Protein AF-Q9HH84-F1 (afdb_monomer)

pLDDT: mean 81.27, std 14.09, range [26.89, 98.25]

Sequence (1699 aa):
MILDTDYITEDGKPVIRVFKKENGEFKIEYDRNFEPYFYALLKDDSAIEEVKKITAKRHGTVVKVKRAEKVKKKFLGRPIEVWKLYFTHPQDVPAIRDKIREHPAVIDIYEYDIPFAKRYLIDKGLIPMEGDEKLKMLAFDIETLYHEGEEFAEGPILMISYADEEGARVITWKKVDLPYVDVVSTEKEMIKRFLRVVKEKDPDVLITYNGDNFDFAYLKRRSEKLGVKFILGRDGSEPKIQRMGDRFAVEVKGRIHFDLYPVIRRTINLPTYTLEAVYEAIFGKPKEKVYAEEIATAWETGEGLERVARYSMEDAKVTFELGKEFFPMEAQLSRLIGQSLWDVSRSSTGNLVEWFLLRKAYERNELAPNKPDERELARRRQSYAGGYVKEPERGLWNNIVYLDFRSLYPSIIITHNVSPDTLNREGCKEYDVAPQVGHKFCKDFPGFIPSLLGDLLEERQKIKRKMRATIDPVEKKLLDYRQRAIKILANSILPDEWLPLLVNGRLKLVRIGDFVDNTMKKGQPLENDGTEVLEVSGIEAISFNRKTKIAEIKPVKALIRHRYRGKVYDIKLSSGRNIKVTEGHSLFAFRDGELVEVTGGEIKPGDFIAVPRRVNLPERHERINLIEILLGLPPEETSDIVLTIPVKGRKNFFKGMLRTLRWIFEEEQRPRTARRYLEHLQKLGYVKLMKRAYEIVNKEALRNYRKLYEVLAERVKYNGNKREYLVHFNDLRNEIKFMPDEELEEWKVGTLNGFRMEPFIEVGEDFAKLLGYYVSEGYARKQRNQKNGWSYSVKIYNNDQRVLDDMEKLASKFFGRVRRGKNYVEISRKMAYVLFESLCGTLAENKRVPEVIFTSPESVRWAFFEGYFIGDGDLHPSKRVRLSTKSEELVNGLVVLLNSLGISAIKIRFDSGVYRVLVNEELPFLGNRKRKNAYYSHVIPKEILEETFGKQFQKNMSPAKLNEKVEKGELDAGKARRIAWLLEGDIVLDRVEKVTVEDYEGYVYDLSVEENENFLAGFGMLYAHNSYYGYYGYAKARWYCRECAESVTAWGRSYIETTIREIEEKFGFKVLYADSVAGNTEVIIRRNGKVEFVPIEKLFQRVDYRIGEKEYCALEGVEALTLDNRGRLVWRKVPYIMRHKTNKKIYRVWFTNSWYLDVTEDHSLIGYLNTSKVKSEKPLKERLVEVKPRELGEKVKSLITLNRAIARSIKANPIAVRLWELIGLLVGDGNWGGHSKWAKYYVGLSCGLDKAEIEEKVLRPLKEAGIISNYYGKSKKGDVSILSKWLAGFMVKYFKDENGNKRIPSFMFNLPREYIEAFLRGLFSADGTVSLRRGIPEIRLTSVNRELSNEVRKLLWLVGVSNSMFTETTPNKYLGNESGTRSIHVRIKNKHRFAKRIGFLLDRKATKLSDNLREHTNKKMAYRYDFDLVYPKKIEEINYDRYVYDIEVEGTHRFFANGILVHNTDGFFATIPGADAETVKKKAMEFLKYINAKLPGLLELEYEGFYVRGFFVTKKKYAVIDEEGKITTRGLEIVRRDWSEIAKETQARVLEAILKHGDVEEAVRIVKEVTEKLSKYEVPPEKLVIHEQITRDLKDYKATGPHVAVAKRLAARGIKIRPGTVISYIVLKGSGRIGDRAIPFDEFDPAKHKYDAEYYIENQVLPAVERILRAFGYRKEDLRYQKTKQVGLGAWLKVKGKK

Secondary structure (DSSP, 8-state):
-EEEEEEEEETTEEEEEEEEEETTEEEEEEES----EEEEEESSGGGHHHHTT-EEEETTEEEE--EEEEEEEEETTEEEEEEEEE-SSTTHHHHHHHHHHTSTTEEEEESTTS-HHHHHHHHTT--BT-S-----EEEEEEEE---TTPPTT-SPEEEEEEEETTEEEEEESS----TTEEE-SSHHHHHHHHHHHHHHH--SEEEESSTTTTHHHHHHHHHHHHT-----STTSPPPEEEE-SSSEEEE-TTSEEEEHHHHHHTT---SB--HHHHHHHHHS-------HHHHHHHHHH-TTHHHHHHHHHHHHHHHHHHHHHHHHHHHHHHHHHTS-HHHHTT--HHHHHHHHHHHHHHHTTBPPPPPPPHHHHHHS-----------B--EEEEEEEEEEETTHHHHHHHHTT-STTTBT-TT-S-EEE-TTT--EEE-SS--HHHHHHHHHHHHHHHHHHHHHH--SHHHHHHHHHHHHHTT-----B-SSSEEEEEETTEEEEEEHHHHHHHHHHHS--EEETTEEEEE-SSEEEEEE-TTT--EEEEEEEEEEEEEEEE-EEEEEETTS-EEEEETT-EEEEE-SSS-EEEEGGG--TTPEEEEES---------EEEHHHHHHHS-TGGGTTEEEEEESTTTTTHHHHHHHHHHHHTTSS---TTHHHHHHHHHHTTSEEE-SS-EEES-HHHHHHHHHHHHHHHHHPEEEGGGTEEEEEGGGGTTTGGGS-HHHHTT-EEEETTS-EE-SEEE--HHHHHHHHHHHHHEEEEEEE-TTSPEEEEEEEE-S-HHHHHHHHHHHHHHHSS-EE-SSEEEE--HHHHHHHHHHH-SSGGG----HHHHTS-HHHHHHHHHHHHHHH-EEETTTEEEEEES-HHHHHHHHHHHHHTT---EEEEEETTEEEEEE-S--TTT-----SS--TTTSB-HHHHHHHHSS--SS-B-HHHHHHHHHTTSS-HHHHHHTTHHHHSSEEEEEEEEEEE--EEEEEEEEEETTT--EEETBTTEEE---GGGGTT-TT-TT--HHHHHHHHHHHHHHHHHHHHHHHHHH-PEESB---EETTPEEEEEETTEEEEEEHHHH--S-SB--TTEEEEE-SSEEEEEE-TTS-EEEEE--EEEEEE--SPEEEEESSSS-EEEEETT--EEEE---TTSSS---HHHHEEEE-GGGBTTTBS-EEEE-SB-SPP----HHHHHHHHHHHHHHHHEE---SSTTTTTEEEEE-GGGHHHHIIIIIHHHHHTTSSSEEEE--TT-EEEEE-HHHHHHHHHHHB-TTS-B---GGGGGS-HHHHHHHHHHHHHHTEEEEEETTEEEEEEEES-HHHHHHHHHHHHHBT--EEEEE-SSPPEETTEE-S---EEEEES-HHHHHHHT--SSHHHHHHHHTT----GGGTTTTSSSEEEE---EEEEE---SEEEEE--TTT---EETTEEB-----EEEE-TT--HHHHHHHHHHHHHHHHTTS-TT--EEEEEEEEEEEEEETTEEEEE-TTS-EEEES-GGG-TTS-HHHHHHHHHHHHIIIII--HHHHHHHHHHHHHHHHHT-S-GGGG-EEEE--S-TTS-SS--HHHHHHHHHHHTT----TT-EEEEEEBSSSS-HHHHEEEGGG--TTT--B-HHHHIIIIIHHHHHHHHGGGT--GGGGS--SS----HHHHHHHTT--

InterPro domains:
  IPR003586 Hint domain C-terminal [SM00305] (984-1032)
  IPR003586 Hint domain C-terminal [SM00305] (1427-1470)
  IPR003587 Hint domain N-terminal [SM00306] (490-613)
  IPR003587 Hint domain N-terminal [SM00306] (1074-1190)
  IPR004042 Intein DOD homing endonuclease, central region [PS50819] (770-903)
  IPR004042 Intein DOD homing endonuclease, central region [PS50819] (1222-1361)
  IPR004860 Homing endonuclease, LAGLIDADG domain [PF14528] (767-821)
  IPR004860 Homing endonuclease, LAGLIDADG domain [PF14528] (862-920)
  IPR004860 Homing endonuclease, LAGLIDADG domain [PF14528] (1315-1399)
  IPR006133 DNA-directed DNA polymerase, family B, exonuclease domain [PF03104] (130-278)
  IPR006134 DNA-directed DNA polymerase, family B, multifunctional domain [PF00136] (351-493)
  IPR006134 DNA-directed DNA polymerase, family B, multifunctional domain [PF00136] (1465-1670)
  IPR006141 Intein N-terminal splicing region [PS50817] (492-589)
  IPR006141 Intein N-terminal splicing region [PS50817] (1076-1167)
  IPR006141 Intein N-terminal splicing region [TIGR01445] (502-588)
  IPR006141 Intein N-terminal splicing region [TIGR01445] (1077-1165)
  IPR006142 Intein [PR00379] (576-589)
  IPR006142 Intein [PR00379] (767-779)
  IPR006142 Intein [PR00379] (1318-1330)
  IPR006142 Intein [PR00379] (1348-1363)

Radius of gyration: 39.01 Å; Cα contacts (8 Å, |Δi|>4): 3628; chains: 1; bounding box: 108×90×131 Å

Foldseek 3Di:
DWFAKDWDADPNAIKIWTWDQDPNDTDIDIDRPDWDWWKWAFQDPVCVVVLQPQWFDDPNDIWGFPDKDWDWFAALNHIGIIIITTTRYLVSLVGGQVVSQPDPGTPHMFPSPQDDRLVVLLQVVNFHLPDDDDFFEKEKDWAWQDDPPDPQLPTATAWIKMAGPVAIAIEGQDDDDDPRYHHDPDSQVRLVVVLVVCVVSVGQEYFYAVCQAHDLVNSVVVCVVSVHQQQNAPVRDHWDWDALFQATGTDRHSHHYHHLQLQVQLFAFDFWFPLQRVLCVPVVDGDDDDDSVNVNVCVVVVPCVNVVRVNSRVNNVSSNVSCVQRVLLLSLLSRQLRHRSSDSSNDALLVSVQSSLVSLCVVNSHTFFDFDDQVLLLVLFFDFDFFFFFWFQFFWDFQWFAWFWDVQLLQLCQQQLQFPSQWPDPDAPDWDAFPLQGITGGDNDRGSVSVVSVVLVVVLVVLVVVLVVDPPPVVNSSSVSSNSSSVRRKFFFDQQWWFFKQALQQTDTFRLNLVLLVVCLVAFFDDDRQKTKAADPRIWFWFADSNLQAIDIFDFGIKIKGRGGHFWWWFAFPLRFIGIGGLNWWFWWDDQQAIDTAGSSGHDFFIWGKFFLAHAGWAFFDKDFLLLLVLQDFVVLQQQKKKKFACVVCPCPLVLLLQLLCVVVVNHPHDPCNVVNQVVCVVVVQWADDPPDIDGRNPVLSVLVSVQSVLCNVAWDQDPVRNMIMGRCSSRNVSVVSPDPVRLQRIWMFGPPDFTHRSMDTLDLLVLLLLLLCLFQKAWDWDQDPVRDIWTKIKRFAQDVVLQVSNLVSLCVGQNDWDDDNGIIMRRGSSVNSVSCQQANHDQQRGAHGSNLLRHDLSSLLSNNNSNCNRAWDLDPLRWTKGKTLHLRRQLRVLNSCSNNSFDQWHWDQDPSIIIIIGQDDRPVPDDDDRPDDGQLFFPAQVSVCSLQVDHDPGTHGPVRLVVCVVVVVTPPVSVVSNCSSVSHRITITGRNDMHIDGGTRMGMHTPTPSRQWRWITRSTGIIGGDDLCLLSNSRHSRNHNSSSNSSSSVVNVLQVVLLQLLLFPLVWDFRTWFFFAQQWWFWKAAPNAIDTDRLVVQCVDFPGASNQKGKDADPRIWTFDADLQQATDTFDFGMKMKGWDPAWWKWFDLAQQFTTTTGQAFWFWAADDSLRTVDDPRRNSRGDTDGLVCAPPPHQWFWFFFAAQAAADDDDQLLLLVLLVLLQCLFQKDADDDDPCRLFKIKGQQFPNQVLNCPRRVVSCCVVVVFVDKDQDDPRRMIITTHNVVRVVCQVAQADPVRHGAHHPCLLHDHLLSLLSNLQNNLQRQWDWDADVLATKIKRKDLDPRRLVVNCSSCSNNRWDWDKYWDPDADDDPNDRPVTIMMIIITPCLVSSLVRRAHSGCVRRVSSVVSVDDPPSPVVQVSHRIDIGGGDDMDTDDDRDMTMAIQTRPRQWHQTSRGITHTRGGGMIFNPPDDNVSGVVSVVVSQVVSVVVDGRSTHTDRPAIFSMKRAQIVQAIWTAGPVRDIDGGSAPLPNQQFFQLQNVLLVQLCSCCRVVVDNVSNLVSLAVSLVCLVVLNDDQNSQKGKDFQSDPLSNPSHDDLQSLQLVVCVVVVNDHDGGDIAIWFAFDDDGDSNVRIYGSVPDDPVPTGGDSVCCSPPHRLVSCQSNSVSVVDHSVSSYHDPDDPDDPVNVVVVVPPD

Organism: Thermococcus sp. (strain GE8) (NCBI:txid105583)

Nearest PDB structures (foldseek):
  5vu9-assembly1_A  TM=8.560E-01  e=1.969E-76  Thermococcus kodakarensis
  2xhb-assembly1_A  TM=6.775E-01  e=2.289E-73  Thermococcus gorgonarius
  2cw8-assembly1_A  TM=9.783E-01  e=1.257E-57  Thermococcus kodakarensis KOD1
  5vu5-assembly1_A  TM=9.101E-01  e=4.333E-60  Thermococcus kodakarensis
  1qht-assembly1_A  TM=7.521E-01  e=2.730E-65  Thermococcus sp. 9oN-7

Mean predicted aligned error: 21.62 Å

Solvent-accessible surface area (backbone atoms only — not comparable to full-atom values): 88303 Å² total; per-residue (Å²): 53,36,58,44,63,43,69,51,74,57,97,79,31,44,30,36,38,38,25,32,41,56,96,88,41,79,49,78,47,75,45,70,78,75,66,37,58,32,34,34,33,54,77,52,76,79,49,50,72,57,60,50,66,48,70,32,63,55,97,84,43,80,35,51,51,68,50,74,44,83,40,83,35,23,48,62,83,36,82,42,70,31,33,41,39,28,33,71,29,68,73,46,44,77,53,36,49,64,66,52,46,68,33,92,50,34,76,46,63,31,59,68,80,64,57,66,44,62,44,46,30,45,75,72,69,45,44,19,53,43,75,84,72,82,71,44,55,34,14,38,42,75,42,64,50,76,62,100,83,66,63,93,56,68,48,55,64,52,33,45,14,33,11,42,96,92,47,51,32,29,32,24,46,60,94,59,99,49,100,48,49,47,71,39,89,34,58,67,53,34,54,52,48,50,47,45,49,49,64,73,73,56,46,39,26,44,29,23,68,49,28,43,77,42,53,56,57,38,54,46,51,43,21,62,75,65,76,45,84,63,51,71,14,75,83,67,38,53,63,44,76,38,72,53,24,18,31,56,41,47,44,29,50,76,38,39,46,45,45,50,24,36,43,55,12,68,62,48,60,54,78,54,44,53,74,41,56,41,45,24,75,73,71,75,40,88,56,91,83,84,54,70,68,56,50,40,48,15,65,72,74,58,58,61,42,64,58,50,52,50,49,44,26,46,52,5,38,52,37,26,55,53,37,70,63,50,48,62,27,39,39,41,36,8,37,70,38,36,41,29,40,62,58,53,42,67,49,33,32,70,54,47,52,50,44,29,50,52,37,52,23,55,78,69,43,35,54,57,61,53,62,50,53,42,72,53,33,40,66,48,53,74,70,75,68,67,74,52,62,35,38,55,57,63,34,82,45,61,34,31,42,36,46,47,59,49,59,50,57,64,21,41,24,36,49,44,17,44,23,80,45,12,47,69,47,84,92,55,90,41,65,42,63,27,48,91,73,64,54,35,11,24,58,81,56,83,15,73,59,11,50,52,51,42,55,53,53,51,49,41,43,56,34,54,53,48,31,70,71,44,77,54,69,65,63,22,50,56,29,49,27,48,47,48,43,77,66,52,58,56,56,49,28,46,29,82,31,34,28,58,32,24,52,78,72,43,54,38,82,39,34,43,32,33,48,44,52,51,48,42,64,75,46,49,42,50,74,56,86,39,38,33,41,24,73,52,75,62,38,28,34,42,24,43,39,60,69,65,35,37,39,41,72,29,50,29,49,24,42,35,37,28,25,39,24,26,64,24,17,30,46,29,29,65,36,52,31,35,39,56,33,16,39,48,20,33,34,36,28,49,66,88,41,48,67,34,77,37,29,26,36,63,46,51,63,70,43,31,34,43,25,63,22,28,40,66,55,43,19,23,94,46,69,47,55,50,60,61,56,57,66,37,48,61,70,78,85,34,64,60,27,24,40,39,30,63,34,80,95,43,71,69,38,46,55,53,42,35,46,32,49,34,26,75,70,73,72,39,77,80,46,96,63,32,64,67,46,50,55,50,37,32,74,73,56,32,29,44,83,50,100,90,52,73,44,78,67,32,66,64,61,46,52,45,38,42,55,34,29,54,49,46,47,71,60,50,41,79,40,76,94,74,53,24,36,36,33,48,44,67,80,40,58,89,35,52,85,49,57,51,66,85,59,49,72,65,31,30,39,27,38,76,92,60,68,64,41,67,40,62,46,73,66,42,39,66,53,26,20,51,50,12,29,35,58,41,37,31,42,59,46,77,46,72,44,98,85,74,42,84,43,38,28,27,38,32,47,47,85,55,64,70,58,43,49,51,50,41,54,48,48,28,74,78,66,43,90,62,44,83,54,100,46,32,32,34,40,74,34,57,69,53,31,55,48,45,40,72,51,25,34,49,52,64,60,51,24,34,65,35,59,63,45,71,30,24,44,68,68,29,38,48,26,19,49,49,23,22,36,77,48,44,45,43,72,40,97,89,76,27,44,31,37,72,39,50,10,70,64,26,50,36,37,50,44,53,46,36,15,50,73,58,47,46,34,57,32,42,47,77,56,98,82,30,38,32,47,32,38,47,66,92,53,92,92,72,57,99,73,76,94,85,65,85,38,64,62,64,24,49,50,30,66,58,47,26,61,43,69,73,46,92,55,102,55,58,41,38,66,70,59,48,51,52,32,34,77,67,64,80,37,62,62,71,52,49,56,54,46,40,45,63,72,77,19,23,37,33,62,41,37,27,58,44,62,43,62,48,92,43,51,20,50,23,31,40,57,47,32,50,67,43,46,32,31,44,34,15,48,64,42,32,42,35,53,72,61,48,90,41,42,34,50,28,42,70,37,50,77,46,29,58,72,42,46,40,28,35,26,33,44,52,38,57,49,42,58,53,47,58,31,51,41,12,41,79,63,56,30,49,60,45,39,56,74,42,32,38,28,83,36,33,31,42,34,33,47,87,90,41,56,48,79,42,34,49,50,70,70,53,77,53,75,73,48,44,40,35,75,24,36,27,19,74,39,82,70,33,21,36,38,29,66,47,72,83,39,41,73,40,78,30,49,23,64,35,38,39,33,27,68,52,92,62,58,29,30,38,42,18,58,39,88,66,39,58,45,54,26,32,56,72,28,36,31,31,18,38,57,79,53,91,66,24,75,45,82,72,58,60,50,81,25,53,36,79,36,32,63,81,39,56,64,76,82,30,60,23,34,39,27,56,30,42,56,72,41,54,78,67,92,74,55,70,67,59,33,36,50,26,22,48,52,12,28,34,72,41,45,30,51,68,68,59,94,52,94,58,25,59,33,32,34,37,36,60,38,40,92,53,30,68,60,47,40,60,74,34,50,46,58,33,38,76,69,63,72,28,79,47,70,44,81,72,48,99,65,28,28,35,40,35,36,22,46,66,56,25,48,50,46,50,71,47,34,28,50,98,86,67,47,74,43,75,46,75,68,59,63,63,41,44,28,60,47,49,27,22,21,50,10,17,25,35,49,41,47,28,45,79,44,75,60,94,71,37,65,46,46,35,34,59,39,70,52,66,64,40,51,52,48,52,51,51,51,31,34,31,63,17,30,30,64,49,46,36,54,50,92,57,62,39,65,55,98,84,43,74,64,82,45,39,48,31,33,44,31,56,67,40,55,67,58,32,53,77,61,41,43,42,75,45,61,78,56,31,50,61,45,57,82,39,57,70,86,62,75,93,56,61,72,59,72,76,39,32,38,41,79,42,46,73,70,47,75,43,81,47,95,65,88,55,50,27,26,43,72,52,25,61,88,63,47,37,37,30,47,60,53,30,36,35,59,84,53,34,75,53,44,31,27,34,91,92,53,53,59,65,59,35,52,50,45,49,52,52,40,43,57,53,51,46,72,65,40,61,77,58,39,36,66,38,83,76,44,64,22,56,18,33,39,32,70,45,80,71,32,31,40,34,19,34,88,88,70,52,74,52,67,29,53,46,63,64,82,37,56,76,44,22,48,54,24,26,51,48,37,47,51,31,50,41,23,46,44,74,70,58,34,60,66,51,26,41,48,53,44,22,52,51,38,40,33,36,70,71,66,70,60,63,70,78,39,49,34,28,44,35,61,34,52,46,52,86,84,74,52,72,62,59,47,36,50,52,40,30,47,54,51,44,39,74,70,70,46,90,74,48,58,70,40,72,34,55,27,33,48,39,56,72,88,78,53,66,23,78,34,25,37,45,52,96,70,67,48,76,92,83,49,56,64,26,35,66,54,46,36,68,70,35,39,44,61,55,39,41,71,58,42,41,68,77,71,46,50,77,77,77,39,55,62,70,99,63,96,75,78,51,69,72,62,58,53,59,68,67,70,76,123

Structure (mmCIF, N/CA/C/O backbone):
data_AF-Q9HH84-F1
#
_entry.id   AF-Q9HH84-F1
#
loop_
_atom_site.group_PDB
_atom_site.id
_atom_site.type_symbol
_atom_site.label_atom_id
_atom_site.label_alt_id
_atom_site.label_comp_id
_atom_site.label_asym_id
_atom_site.label_entity_id
_atom_site.label_seq_id
_atom_site.pdbx_PDB_ins_code
_atom_site.Cartn_x
_atom_site.Cartn_y
_atom_site.Cartn_z
_atom_site.occupancy
_atom_site.B_iso_or_equiv
_atom_site.auth_seq_id
_atom_site.auth_comp_id
_atom_site.auth_asym_id
_atom_site.auth_atom_id
_atom_site.pdbx_PDB_model_num
ATOM 1 N N . MET A 1 1 ? -31.959 18.685 27.031 1.00 91.19 1 MET A N 1
ATOM 2 C CA . MET A 1 1 ? -31.139 17.754 26.221 1.00 91.19 1 MET A CA 1
ATOM 3 C C . MET A 1 1 ? -31.055 16.367 26.858 1.00 91.19 1 MET A C 1
ATOM 5 O O . MET A 1 1 ? -31.111 16.247 28.079 1.00 91.19 1 MET A O 1
ATOM 9 N N . ILE A 1 2 ? -30.854 15.326 26.045 1.00 94.44 2 ILE A N 1
ATOM 10 C CA . ILE A 1 2 ? -30.458 13.981 26.505 1.00 94.44 2 ILE A CA 1
ATOM 11 C C . ILE A 1 2 ? -28.929 13.913 26.575 1.00 94.44 2 ILE A C 1
ATOM 13 O O . ILE A 1 2 ? -28.264 14.333 25.634 1.00 94.44 2 ILE A O 1
ATOM 17 N N . LEU A 1 3 ? -28.380 13.374 27.662 1.00 93.69 3 LEU A N 1
ATOM 18 C CA . LEU A 1 3 ? -26.940 13.172 27.852 1.00 93.69 3 LEU A CA 1
ATOM 19 C C . LEU A 1 3 ? -26.513 11.770 27.390 1.00 93.69 3 LEU A C 1
ATOM 21 O O . LEU A 1 3 ? -25.567 11.625 26.618 1.00 93.69 3 LEU A O 1
ATOM 25 N N . ASP A 1 4 ? -27.230 10.744 27.857 1.00 93.75 4 ASP A N 1
ATOM 26 C CA . ASP A 1 4 ? -26.937 9.330 27.606 1.00 93.75 4 ASP A CA 1
ATOM 27 C C . ASP A 1 4 ? -28.177 8.441 27.854 1.00 93.75 4 ASP A C 1
ATOM 29 O O . ASP A 1 4 ? -29.166 8.886 28.448 1.00 93.75 4 ASP A O 1
ATOM 33 N N . THR A 1 5 ? -28.126 7.179 27.417 1.00 93.94 5 THR A N 1
ATOM 34 C CA . THR A 1 5 ? -29.162 6.165 27.674 1.00 93.94 5 THR A CA 1
ATOM 35 C C . THR A 1 5 ? -28.562 4.800 27.982 1.00 93.94 5 THR A C 1
ATOM 37 O O . THR A 1 5 ? -27.719 4.311 27.229 1.00 93.94 5 THR A O 1
ATOM 40 N N . ASP A 1 6 ? -29.103 4.110 28.985 1.00 93.38 6 ASP A N 1
ATOM 41 C CA . ASP A 1 6 ? -28.826 2.691 29.218 1.00 93.38 6 ASP A CA 1
ATOM 42 C C . ASP A 1 6 ? -30.100 1.891 29.524 1.00 93.38 6 ASP A C 1
ATOM 44 O O . ASP A 1 6 ? -31.216 2.360 29.298 1.00 93.38 6 ASP A O 1
ATOM 48 N N . TYR A 1 7 ? -29.936 0.652 29.990 1.00 93.38 7 TYR A N 1
ATOM 49 C CA . TYR A 1 7 ? -31.024 -0.099 30.599 1.00 93.38 7 TYR A CA 1
ATOM 50 C C . TYR A 1 7 ? -30.543 -0.860 31.834 1.00 93.38 7 TYR A C 1
ATOM 52 O O . TYR A 1 7 ? -29.392 -1.301 31.905 1.00 93.38 7 TYR A O 1
ATOM 60 N N . ILE A 1 8 ? -31.462 -1.052 32.775 1.00 92.00 8 ILE A N 1
ATOM 61 C CA . ILE A 1 8 ? -31.349 -1.979 33.904 1.00 92.00 8 ILE A CA 1
ATOM 62 C C . ILE A 1 8 ? -32.355 -3.125 33.728 1.00 92.00 8 ILE A C 1
ATOM 64 O O . ILE A 1 8 ? -33.162 -3.123 32.794 1.00 92.00 8 ILE A O 1
ATOM 68 N N . THR A 1 9 ? -32.307 -4.124 34.605 1.00 90.81 9 THR A N 1
ATOM 69 C CA . THR A 1 9 ? -33.267 -5.234 34.610 1.00 90.81 9 THR A CA 1
ATOM 70 C C . THR A 1 9 ? -33.990 -5.267 35.950 1.00 90.81 9 THR A C 1
ATOM 72 O O . THR A 1 9 ? -33.372 -5.568 36.966 1.00 90.81 9 THR A O 1
ATOM 75 N N . GLU A 1 10 ? -35.290 -4.976 35.938 1.00 89.12 10 GLU A N 1
ATOM 76 C CA . GLU A 1 10 ? -36.196 -5.080 37.091 1.00 89.12 10 GLU A CA 1
ATOM 77 C C . GLU A 1 10 ? -37.131 -6.274 36.836 1.00 89.12 10 GLU A C 1
ATOM 79 O O . GLU A 1 10 ? -37.712 -6.382 35.756 1.00 89.12 10 GLU A O 1
ATOM 84 N N . ASP A 1 11 ? -37.229 -7.218 37.776 1.00 86.69 11 ASP A N 1
ATOM 85 C CA . ASP A 1 11 ? -38.104 -8.406 37.697 1.00 86.69 11 ASP A CA 1
ATOM 86 C C . ASP A 1 11 ? -38.032 -9.187 36.366 1.00 86.69 11 ASP A C 1
ATOM 88 O O . ASP A 1 11 ? -39.029 -9.646 35.804 1.00 86.69 11 ASP A O 1
ATOM 92 N N . GLY A 1 12 ? -36.818 -9.312 35.817 1.00 83.25 12 GLY A N 1
ATOM 93 C CA . GLY A 1 12 ? -36.547 -9.994 34.545 1.00 83.25 12 GLY A CA 1
ATOM 94 C C . GLY A 1 12 ? -36.945 -9.214 33.282 1.00 83.25 12 GLY A C 1
ATOM 95 O O . GLY A 1 12 ? -36.699 -9.697 32.173 1.00 83.25 12 GLY A O 1
ATOM 96 N N . LYS A 1 13 ? -37.512 -8.011 33.422 1.00 87.62 13 LYS A N 1
ATOM 97 C CA . LYS A 1 13 ? -37.873 -7.099 32.328 1.00 87.62 13 LYS A CA 1
ATOM 98 C C . LYS A 1 13 ? -36.810 -6.006 32.163 1.00 87.62 13 LYS A C 1
ATOM 100 O O . LYS A 1 13 ? -36.223 -5.567 33.151 1.00 87.62 13 LYS A O 1
ATOM 105 N N . PRO A 1 14 ? -36.533 -5.549 30.932 1.00 93.75 14 PRO A N 1
ATOM 106 C CA . PRO A 1 14 ? -35.655 -4.411 30.720 1.00 93.75 14 PRO A CA 1
ATOM 107 C C . PRO A 1 14 ? -36.370 -3.107 31.090 1.00 93.75 14 PRO A C 1
ATOM 109 O O . PRO A 1 14 ? -37.546 -2.929 30.779 1.00 93.75 14 PRO A O 1
ATOM 112 N N . VAL A 1 15 ? -35.638 -2.175 31.692 1.00 95.38 15 VAL A N 1
ATOM 113 C CA . VAL A 1 15 ? -36.097 -0.805 31.941 1.00 95.38 15 VAL A CA 1
ATOM 114 C C . VAL A 1 15 ? -35.044 0.146 31.403 1.00 95.38 15 VAL A C 1
ATOM 116 O O . VAL A 1 15 ? -33.918 0.168 31.899 1.00 95.38 15 VAL A O 1
ATOM 119 N N . ILE A 1 16 ? -35.390 0.900 30.363 1.00 96.62 16 ILE A N 1
ATOM 120 C CA . ILE A 1 16 ? -34.519 1.932 29.795 1.00 96.62 16 ILE A CA 1
ATOM 121 C C . ILE A 1 16 ? -34.420 3.090 30.787 1.00 96.62 16 ILE A C 1
ATOM 123 O O . ILE A 1 16 ? -35.440 3.513 31.330 1.00 96.62 16 ILE A O 1
ATOM 127 N N . ARG A 1 17 ? -33.213 3.633 30.974 1.00 95.62 17 ARG A N 1
ATOM 128 C CA . ARG A 1 17 ? -32.978 4.896 31.684 1.00 95.62 17 ARG A CA 1
ATOM 129 C C . ARG A 1 17 ? -32.481 5.940 30.690 1.00 95.62 17 ARG A C 1
ATOM 131 O O . ARG A 1 17 ? -31.521 5.688 29.961 1.00 95.62 17 ARG A O 1
ATOM 138 N N . VAL A 1 18 ? -33.114 7.110 30.672 1.00 95.81 18 VAL A N 1
ATOM 139 C CA . VAL A 1 18 ? -32.706 8.262 29.857 1.00 95.81 18 VAL A CA 1
ATOM 140 C C . VAL A 1 18 ? -32.181 9.345 30.790 1.00 95.81 18 VAL A C 1
ATOM 142 O O . VAL A 1 18 ? -32.934 9.906 31.586 1.00 95.81 18 VAL A O 1
ATOM 145 N N . PHE A 1 19 ? -30.884 9.631 30.703 1.00 95.50 19 PHE A N 1
ATOM 146 C CA . PHE A 1 19 ? -30.236 10.670 31.496 1.00 95.50 19 PHE A CA 1
ATOM 147 C C . PHE A 1 19 ? -30.396 12.014 30.791 1.00 95.50 19 PHE A C 1
ATOM 149 O O . PHE A 1 19 ? -29.964 12.173 29.647 1.00 95.50 19 PHE A O 1
ATOM 156 N N . LYS A 1 20 ? -31.013 12.987 31.461 1.00 93.69 20 LYS A N 1
ATOM 157 C CA . LYS A 1 20 ? -31.394 14.275 30.873 1.00 93.69 20 LYS A CA 1
ATOM 158 C C . LYS A 1 20 ? -30.887 15.455 31.689 1.00 93.69 20 LYS A C 1
ATOM 160 O O . LYS A 1 20 ? -30.761 15.379 32.911 1.00 93.69 20 LYS A O 1
ATOM 165 N N . LYS A 1 21 ? -30.671 16.565 30.985 1.00 93.56 21 LYS A N 1
ATOM 166 C CA . LYS A 1 21 ? -30.584 17.911 31.552 1.00 93.56 21 LYS A CA 1
ATOM 167 C C . LYS A 1 21 ? -31.686 18.762 30.934 1.00 93.56 21 LYS A C 1
ATOM 169 O O . LYS A 1 21 ? -31.727 18.855 29.709 1.00 93.56 21 LYS A O 1
ATOM 174 N N . GLU A 1 22 ? -32.575 19.330 31.735 1.00 90.19 22 GLU A N 1
ATOM 175 C CA . GLU A 1 22 ? -33.704 20.145 31.266 1.00 90.19 22 GLU A CA 1
ATOM 176 C C . GLU A 1 22 ? -33.900 21.335 32.215 1.00 90.19 22 GLU A C 1
ATOM 178 O O . GLU A 1 22 ? -34.054 21.144 33.422 1.00 90.19 22 GLU A O 1
ATOM 183 N N . ASN A 1 23 ? -33.886 22.556 31.674 1.00 88.38 23 ASN A N 1
ATOM 184 C CA . ASN A 1 23 ? -33.949 23.826 32.404 1.00 88.38 23 ASN A CA 1
ATOM 185 C C . ASN A 1 23 ? -32.871 23.949 33.499 1.00 88.38 23 ASN A C 1
ATOM 187 O O . ASN A 1 23 ? -33.129 24.455 34.590 1.00 88.38 23 ASN A O 1
ATOM 191 N N . GLY A 1 24 ? -31.659 23.444 33.241 1.00 86.50 24 GLY A N 1
ATOM 192 C CA . GLY A 1 24 ? -30.575 23.420 34.229 1.00 86.50 24 GLY A CA 1
ATOM 193 C C . GLY A 1 24 ? -30.695 22.355 35.335 1.00 86.50 24 GLY A C 1
ATOM 194 O O . GLY A 1 24 ? -29.721 22.155 36.068 1.00 86.50 24 GLY A O 1
ATOM 195 N N . GLU A 1 25 ? -31.798 21.604 35.420 1.00 91.00 25 GLU A N 1
ATOM 196 C CA . GLU A 1 25 ? -31.953 20.454 36.324 1.00 91.00 25 GLU A CA 1
ATOM 197 C C . GLU A 1 25 ? -31.513 19.138 35.668 1.00 91.00 25 GLU A C 1
ATOM 199 O O . GLU A 1 25 ? -31.657 18.946 34.461 1.00 91.00 25 GLU A O 1
ATOM 204 N N . PHE A 1 26 ? -31.019 18.191 36.469 1.00 94.00 26 PHE A N 1
ATOM 205 C CA . PHE A 1 26 ? -30.770 16.813 36.036 1.00 94.00 26 PHE A CA 1
ATOM 206 C C . PHE A 1 26 ? -31.971 15.908 36.337 1.00 94.00 26 PHE A C 1
ATOM 208 O O . PHE A 1 26 ? -32.519 15.955 37.439 1.00 94.00 26 PHE A O 1
ATOM 215 N N . LYS A 1 27 ? -32.351 15.049 35.382 1.00 93.38 27 LYS A N 1
ATOM 216 C CA . LYS A 1 27 ? -33.487 14.116 35.497 1.00 93.38 27 LYS A CA 1
ATOM 217 C C . LYS A 1 27 ? -33.131 12.736 34.934 1.00 93.38 27 LYS A C 1
ATOM 219 O O . LYS A 1 27 ? -32.328 12.622 34.006 1.00 93.38 27 LYS A O 1
ATOM 224 N N . ILE A 1 28 ? -33.750 11.689 35.486 1.00 94.19 28 ILE A N 1
ATOM 225 C CA . ILE A 1 28 ? -33.707 10.320 34.948 1.00 94.19 28 ILE A CA 1
ATOM 226 C C . ILE A 1 28 ? -35.135 9.910 34.597 1.00 94.19 28 ILE A C 1
ATOM 228 O O . ILE A 1 28 ? -35.989 9.820 35.478 1.00 94.19 28 ILE A O 1
ATOM 232 N N . GLU A 1 29 ? -35.385 9.655 33.319 1.00 94.12 29 GLU A N 1
ATOM 233 C CA . GLU A 1 29 ? -36.665 9.143 32.822 1.00 94.12 29 GLU A CA 1
ATOM 234 C C . GLU A 1 29 ? -36.572 7.624 32.609 1.00 94.12 29 GLU A C 1
ATOM 236 O O . GLU A 1 29 ? -35.525 7.123 32.190 1.00 94.12 29 GLU A O 1
ATOM 241 N N . TYR A 1 30 ? -37.648 6.887 32.904 1.00 95.06 30 TYR A N 1
ATOM 242 C CA . TYR A 1 30 ? -37.675 5.421 32.865 1.00 95.06 30 TYR A CA 1
ATOM 243 C C . TYR A 1 30 ? -38.742 4.905 31.890 1.00 95.06 30 TYR A C 1
ATOM 245 O O . TYR A 1 30 ? -39.932 5.089 32.143 1.00 95.06 30 TYR A O 1
ATOM 253 N N . ASP A 1 31 ? -38.344 4.186 30.834 1.00 95.12 31 ASP A N 1
ATOM 254 C CA . ASP A 1 31 ? -39.281 3.474 29.948 1.00 95.12 31 ASP A CA 1
ATOM 255 C C . ASP A 1 31 ? -39.246 1.961 30.237 1.00 95.12 31 ASP A C 1
ATOM 257 O O . ASP A 1 31 ? -38.243 1.280 30.007 1.00 95.12 31 ASP A O 1
ATOM 261 N N . ARG A 1 32 ? -40.368 1.444 30.759 1.00 94.38 32 ARG A N 1
ATOM 262 C CA . ARG A 1 32 ? -40.611 0.024 31.093 1.00 94.38 32 ARG A CA 1
ATOM 263 C C . ARG A 1 32 ? -41.350 -0.750 29.990 1.00 94.38 32 ARG A C 1
ATOM 265 O O . ARG A 1 32 ? -41.583 -1.948 30.129 1.00 94.38 32 ARG A O 1
ATOM 272 N N . ASN A 1 33 ? -41.746 -0.064 28.920 1.00 93.19 33 ASN A N 1
ATOM 273 C CA . ASN A 1 33 ? -42.624 -0.561 27.862 1.00 93.19 33 ASN A CA 1
ATOM 274 C C . ASN A 1 33 ? -41.882 -0.835 26.547 1.00 93.19 33 ASN A C 1
ATOM 276 O O . ASN A 1 33 ? -42.461 -1.436 25.642 1.00 93.19 33 ASN A O 1
ATOM 280 N N . PHE A 1 34 ? -40.621 -0.412 26.411 1.00 95.19 34 PHE A N 1
ATOM 281 C CA . PHE A 1 34 ? -39.838 -0.687 25.208 1.00 95.19 34 PHE A CA 1
ATOM 282 C C . PHE A 1 34 ? -39.489 -2.179 25.087 1.00 95.19 34 PHE A C 1
ATOM 284 O O . PHE A 1 34 ? -38.868 -2.769 25.970 1.00 95.19 34 PHE A O 1
ATOM 291 N N . GLU A 1 35 ? -39.883 -2.796 23.973 1.00 94.31 35 GLU A N 1
ATOM 292 C CA . GLU A 1 35 ? -39.730 -4.233 23.740 1.00 94.31 35 GLU A CA 1
ATOM 293 C C . GLU A 1 35 ? -38.571 -4.525 22.768 1.00 94.31 35 GLU A C 1
ATOM 295 O O . GLU A 1 35 ? -38.519 -3.931 21.688 1.00 94.31 35 GLU A O 1
ATOM 300 N N . PRO A 1 36 ? -37.663 -5.468 23.077 1.00 95.62 36 PRO A N 1
ATOM 301 C CA . PRO A 1 36 ? -36.650 -5.933 22.132 1.00 95.62 36 PRO A CA 1
ATOM 302 C C . PRO A 1 36 ? -37.280 -6.760 21.007 1.00 95.62 36 PRO A C 1
ATOM 304 O O . PRO A 1 36 ? -38.180 -7.570 21.243 1.00 95.62 36 PRO A O 1
ATOM 307 N N . TYR A 1 37 ? -36.773 -6.594 19.787 1.00 96.81 37 TYR A N 1
ATOM 308 C CA . TYR A 1 37 ? -37.266 -7.298 18.606 1.00 96.81 37 TYR A CA 1
ATOM 309 C C . TYR A 1 37 ? -36.177 -7.521 17.552 1.00 96.81 37 TYR A C 1
ATOM 311 O O . TYR A 1 37 ? -35.120 -6.892 17.588 1.00 96.81 37 TYR A O 1
ATOM 319 N N . PHE A 1 38 ? -36.485 -8.373 16.576 1.00 96.81 38 PHE A N 1
ATOM 320 C CA . PHE A 1 38 ? -35.821 -8.426 15.271 1.00 96.81 38 PHE A CA 1
ATOM 321 C C . PHE A 1 38 ? -36.846 -8.795 14.184 1.00 96.81 38 PHE A C 1
ATOM 323 O O . PHE A 1 38 ? -37.988 -9.127 14.506 1.00 96.81 38 PHE A O 1
ATOM 330 N N . TYR A 1 39 ? -36.482 -8.714 12.903 1.00 97.44 39 TYR A N 1
ATOM 331 C CA . TYR A 1 39 ? -37.391 -9.045 11.796 1.00 97.44 39 TYR A CA 1
ATOM 332 C C . TYR A 1 39 ? -37.079 -10.418 11.199 1.00 97.44 39 TYR A C 1
ATOM 334 O O . TYR A 1 39 ? -35.912 -10.762 11.053 1.00 97.44 39 TYR A O 1
ATOM 342 N N . ALA A 1 40 ? -38.100 -11.171 10.796 1.00 96.06 40 ALA A N 1
ATOM 343 C CA . ALA A 1 40 ? -37.978 -12.416 10.043 1.00 96.06 40 ALA A CA 1
ATOM 344 C C . ALA A 1 40 ? -38.729 -12.304 8.710 1.00 96.06 40 ALA A C 1
ATOM 346 O O . ALA A 1 40 ? -39.900 -11.921 8.677 1.00 96.06 40 ALA A O 1
ATOM 347 N N . LEU A 1 41 ? -38.064 -12.648 7.609 1.00 94.94 41 LEU A N 1
ATOM 348 C CA . LEU A 1 41 ? -38.694 -12.799 6.300 1.00 94.94 41 LEU A CA 1
ATOM 349 C C . LEU A 1 41 ? -39.168 -14.247 6.156 1.00 94.94 41 LEU A C 1
ATOM 351 O O . LEU A 1 41 ? -38.354 -15.163 6.274 1.00 94.94 41 LEU A O 1
ATOM 355 N N . LEU A 1 42 ? -40.461 -14.461 5.911 1.00 92.25 42 LEU A N 1
ATOM 356 C CA . LEU A 1 42 ? -41.040 -15.798 5.741 1.00 92.25 42 LEU A CA 1
ATOM 357 C C . LEU A 1 42 ? -41.286 -16.112 4.260 1.00 92.25 42 LEU A C 1
ATOM 359 O O . LEU A 1 42 ? -41.458 -15.207 3.447 1.00 92.25 42 LEU A O 1
ATOM 363 N N . LYS A 1 43 ? -41.318 -17.404 3.919 1.00 88.56 43 LYS A N 1
ATOM 364 C CA . LYS A 1 43 ? -41.748 -17.904 2.601 1.00 88.56 43 LYS A CA 1
ATOM 365 C C . LYS A 1 43 ? -43.254 -17.759 2.387 1.00 88.56 43 LYS A C 1
ATOM 367 O O . LYS A 1 43 ? -43.680 -17.541 1.261 1.00 88.56 43 LYS A O 1
ATOM 372 N N . ASP A 1 44 ? -44.020 -17.907 3.463 1.00 89.75 44 ASP A N 1
ATOM 373 C CA . ASP A 1 44 ? -45.473 -17.775 3.515 1.00 89.75 44 ASP A CA 1
ATOM 374 C C . ASP A 1 44 ? -45.883 -17.315 4.925 1.00 89.75 44 ASP A C 1
ATOM 376 O O . ASP A 1 44 ? -45.198 -17.636 5.903 1.00 89.75 44 ASP A O 1
ATOM 380 N N . ASP A 1 45 ? -46.979 -16.564 5.046 1.00 90.44 45 ASP A N 1
ATOM 381 C CA . ASP A 1 45 ? -47.441 -16.043 6.339 1.00 90.44 45 ASP A CA 1
ATOM 382 C C . ASP A 1 45 ? -47.974 -17.129 7.277 1.00 90.44 45 ASP A C 1
ATOM 384 O O . ASP A 1 45 ? -47.858 -16.974 8.492 1.00 90.44 45 ASP A O 1
ATOM 388 N N . SER A 1 46 ? -48.529 -18.232 6.759 1.00 88.75 46 SER A N 1
ATOM 389 C CA . SER A 1 46 ? -49.102 -19.307 7.590 1.00 88.75 46 SER A CA 1
ATOM 390 C C . SER A 1 46 ? -48.073 -19.924 8.546 1.00 88.75 46 SER A C 1
ATOM 392 O O . SER A 1 46 ? -48.411 -20.327 9.662 1.00 88.75 46 SER A O 1
ATOM 394 N N . ALA A 1 47 ? -46.791 -19.889 8.171 1.00 91.50 47 ALA A N 1
ATOM 395 C CA . ALA A 1 47 ? -45.681 -20.353 8.992 1.00 91.50 47 ALA A CA 1
ATOM 396 C C . ALA A 1 47 ? -45.432 -19.513 10.261 1.00 91.50 47 ALA A C 1
ATOM 398 O O . ALA A 1 47 ? -44.662 -19.940 11.127 1.00 91.50 47 ALA A O 1
ATOM 399 N N . ILE A 1 48 ? -46.061 -18.341 10.429 1.00 94.25 48 ILE A N 1
ATOM 400 C CA . ILE A 1 48 ? -45.867 -17.529 11.639 1.00 94.25 48 ILE A CA 1
ATOM 401 C C . ILE A 1 48 ? -46.299 -18.266 12.913 1.00 94.25 48 ILE A C 1
ATOM 403 O O . ILE A 1 48 ? -45.667 -18.112 13.959 1.00 94.25 48 ILE A O 1
ATOM 407 N N . GLU A 1 49 ? -47.323 -19.119 12.834 1.00 91.25 49 GLU A N 1
ATOM 408 C CA . GLU A 1 49 ? -47.792 -19.911 13.976 1.00 91.25 49 GLU A CA 1
ATOM 409 C C . GLU A 1 49 ? -46.841 -21.057 14.346 1.00 91.25 49 GLU A C 1
ATOM 411 O O . GLU A 1 49 ? -46.883 -21.544 15.476 1.00 91.25 49 GLU A O 1
ATOM 416 N N . GLU A 1 50 ? -45.947 -21.464 13.443 1.00 90.94 50 GLU A N 1
ATOM 417 C CA . GLU A 1 50 ? -44.821 -22.351 13.754 1.00 90.94 50 GLU A CA 1
ATOM 418 C C . GLU A 1 50 ? -43.667 -21.550 14.365 1.00 90.94 50 GLU A C 1
ATOM 420 O O . GLU A 1 50 ? -43.178 -21.888 15.443 1.00 90.94 50 GLU A O 1
ATOM 425 N N . VAL A 1 51 ? -43.303 -20.415 13.754 1.00 91.31 51 VAL A N 1
ATOM 426 C CA . VAL A 1 51 ? -42.225 -19.534 14.236 1.00 91.31 51 VAL A CA 1
ATOM 427 C C . VAL A 1 51 ? -42.496 -19.016 15.657 1.00 91.31 51 VAL A C 1
ATOM 429 O O . VAL A 1 51 ? -41.586 -18.988 16.486 1.00 91.31 51 VAL A O 1
ATOM 432 N N . LYS A 1 52 ? -43.750 -18.688 15.999 1.00 91.69 52 LYS A N 1
ATOM 433 C CA . LYS A 1 52 ? -44.166 -18.298 17.362 1.00 91.69 52 LYS A CA 1
ATOM 434 C C . LYS A 1 52 ? -43.996 -19.415 18.404 1.00 91.69 52 LYS A C 1
ATOM 436 O O . LYS A 1 52 ? -43.847 -19.109 19.586 1.00 91.69 52 LYS A O 1
ATOM 441 N N . LYS A 1 53 ? -44.014 -20.691 17.994 1.00 92.06 53 LYS A N 1
ATOM 442 C CA . LYS A 1 53 ? -43.825 -21.863 18.875 1.00 92.06 53 LYS A CA 1
ATOM 443 C C . LYS A 1 53 ? -42.350 -22.210 19.099 1.00 92.06 53 LYS A C 1
ATOM 445 O O . LYS A 1 53 ? -42.053 -23.039 19.961 1.00 92.06 53 LYS A O 1
ATOM 450 N N . ILE A 1 54 ? -41.420 -21.588 18.368 1.00 92.12 54 ILE A N 1
ATOM 451 C CA . ILE A 1 54 ? -39.983 -21.799 18.568 1.00 92.12 54 ILE A CA 1
ATOM 452 C C . ILE A 1 54 ? -39.596 -21.330 19.976 1.00 92.12 54 ILE A C 1
ATOM 454 O O . ILE A 1 54 ? -39.957 -20.237 20.416 1.00 92.12 54 ILE A O 1
ATOM 458 N N . THR A 1 55 ? -38.846 -22.172 20.692 1.00 92.44 55 THR A N 1
ATOM 459 C CA . THR A 1 55 ? -38.362 -21.880 22.045 1.00 92.44 55 THR A CA 1
ATOM 460 C C . THR A 1 55 ? -36.869 -22.154 22.211 1.00 92.44 55 THR A C 1
ATOM 462 O O . THR A 1 55 ? -36.270 -23.026 21.567 1.00 92.44 55 THR A O 1
ATOM 465 N N . ALA A 1 56 ? -36.256 -21.407 23.122 1.00 91.12 56 ALA A N 1
ATOM 466 C CA . ALA A 1 56 ? -34.869 -21.549 23.544 1.00 91.12 56 ALA A CA 1
ATOM 467 C C . ALA A 1 56 ? -34.759 -21.499 25.079 1.00 91.12 56 ALA A C 1
ATOM 469 O O . ALA A 1 56 ? -35.766 -21.403 25.782 1.00 91.12 56 ALA A O 1
ATOM 470 N N . LYS A 1 57 ? -33.538 -21.583 25.617 1.00 84.75 57 LYS A N 1
ATOM 471 C CA . LYS A 1 57 ? -33.272 -21.432 27.055 1.00 84.75 57 LYS A CA 1
ATOM 472 C C . LYS A 1 57 ? -32.190 -20.382 27.292 1.00 84.75 57 LYS A C 1
ATOM 474 O O . LYS A 1 57 ? -31.132 -20.454 26.675 1.00 84.75 57 LYS A O 1
ATOM 479 N N . ARG A 1 58 ? -32.427 -19.467 28.236 1.00 85.06 58 ARG A N 1
ATOM 480 C CA . ARG A 1 58 ? -31.442 -18.508 28.765 1.00 85.06 58 ARG A CA 1
ATOM 481 C C . ARG A 1 58 ? -31.378 -18.668 30.282 1.00 85.06 58 ARG A C 1
ATOM 483 O O . ARG A 1 58 ? -32.370 -18.425 30.958 1.00 85.06 58 ARG A O 1
ATOM 490 N N . HIS A 1 59 ? -30.234 -19.112 30.810 1.00 82.06 59 HIS A N 1
ATOM 491 C CA . HIS A 1 59 ? -30.022 -19.361 32.250 1.00 82.06 59 HIS A CA 1
ATOM 492 C C . HIS A 1 59 ? -31.175 -20.142 32.925 1.00 82.06 59 HIS A C 1
ATOM 494 O O . HIS A 1 59 ? -31.679 -19.754 33.970 1.00 82.06 59 HIS A O 1
ATOM 500 N N . GLY A 1 60 ? -31.648 -21.218 32.282 1.00 79.06 60 GLY A N 1
ATOM 501 C CA . GLY A 1 60 ? -32.777 -22.034 32.758 1.00 79.06 60 GLY A CA 1
ATOM 502 C C . GLY A 1 60 ? -34.171 -21.505 32.392 1.00 79.06 60 GLY A C 1
ATOM 503 O O . GLY A 1 60 ? -35.091 -22.304 32.234 1.00 79.06 60 GLY A O 1
ATOM 504 N N . THR A 1 61 ? -34.318 -20.201 32.148 1.00 83.06 61 THR A N 1
ATOM 505 C CA . THR A 1 61 ? -35.582 -19.575 31.724 1.00 83.06 61 THR A CA 1
ATOM 506 C C . THR A 1 61 ? -35.929 -19.976 30.290 1.00 83.06 61 THR A C 1
ATOM 508 O O . THR A 1 61 ? -35.072 -19.915 29.403 1.00 83.06 61 THR A O 1
ATOM 511 N N . VAL A 1 62 ? -37.183 -20.366 30.041 1.00 87.75 62 VAL A N 1
ATOM 512 C CA . VAL A 1 62 ? -37.681 -20.642 28.684 1.00 87.75 62 VAL A CA 1
ATOM 513 C C . VAL A 1 62 ? -37.886 -19.325 27.942 1.00 87.75 62 VAL A C 1
ATOM 515 O O . VAL A 1 62 ? -38.717 -18.502 28.322 1.00 87.75 62 VAL A O 1
ATOM 518 N N . VAL A 1 63 ? -37.139 -19.151 26.858 1.00 90.62 63 VAL A N 1
ATOM 519 C CA . VAL A 1 63 ? -37.273 -18.034 25.924 1.00 90.62 63 VAL A CA 1
ATOM 520 C C . VAL A 1 63 ? -38.247 -18.432 24.820 1.00 90.62 63 VAL A C 1
ATOM 522 O O . VAL A 1 63 ? -38.128 -19.518 24.251 1.00 90.62 63 VAL A O 1
ATOM 525 N N . LYS A 1 64 ? -39.191 -17.546 24.501 1.00 91.69 64 LYS A N 1
ATOM 526 C CA . LYS A 1 64 ? -40.182 -17.699 23.429 1.00 91.69 64 LYS A CA 1
ATOM 527 C C . LYS A 1 64 ? -40.451 -16.350 22.766 1.00 91.69 64 LYS A C 1
ATOM 529 O O . LYS A 1 64 ? -40.197 -15.310 23.376 1.00 91.69 64 LYS A O 1
ATOM 534 N N . VAL A 1 65 ? -40.999 -16.363 21.553 1.00 95.00 65 VAL A N 1
ATOM 535 C CA . VAL A 1 65 ? -41.553 -15.152 20.929 1.00 95.00 65 VAL A CA 1
ATOM 536 C C . VAL A 1 65 ? -42.722 -14.661 21.796 1.00 95.00 65 VAL A C 1
ATOM 538 O O . VAL A 1 65 ? -43.646 -15.420 22.084 1.00 95.00 65 VAL A O 1
ATOM 541 N N . LYS A 1 66 ? -42.673 -13.405 22.254 1.00 92.94 66 LYS A N 1
ATOM 542 C CA . LYS A 1 66 ? -43.714 -12.789 23.096 1.00 92.94 66 LYS A CA 1
ATOM 543 C C . LYS A 1 66 ? -44.949 -12.440 22.267 1.00 92.94 66 LYS A C 1
ATOM 545 O O . LYS A 1 66 ? -46.067 -12.753 22.660 1.00 92.94 66 LYS A O 1
ATOM 550 N N . ARG A 1 67 ? -44.725 -11.796 21.120 1.00 95.50 67 ARG A N 1
ATOM 551 C CA . ARG A 1 67 ? -45.722 -11.482 20.088 1.00 95.50 67 ARG A CA 1
ATOM 552 C C . ARG A 1 67 ? -45.026 -11.329 18.735 1.00 95.50 67 ARG A C 1
ATOM 554 O O . ARG A 1 67 ? -43.815 -11.116 18.685 1.00 95.50 67 ARG A O 1
ATOM 561 N N . ALA A 1 68 ? -45.789 -11.421 17.655 1.00 95.00 68 ALA A N 1
ATOM 562 C CA . ALA A 1 68 ? -45.311 -11.173 16.302 1.00 95.00 68 ALA A CA 1
ATOM 563 C C . ALA A 1 68 ? -46.266 -10.216 15.584 1.00 95.00 68 ALA A C 1
ATOM 565 O O . ALA A 1 68 ? -47.469 -10.243 15.837 1.00 95.00 68 ALA A O 1
ATOM 566 N N . GLU A 1 69 ? -45.727 -9.375 14.709 1.00 96.12 69 GLU A N 1
ATOM 567 C CA . GLU A 1 69 ? -46.472 -8.337 13.996 1.00 96.12 69 GLU A CA 1
ATOM 568 C C . GLU A 1 69 ? -45.976 -8.262 12.550 1.00 96.12 69 GLU A C 1
ATOM 570 O O . GLU A 1 69 ? -44.775 -8.106 12.319 1.00 96.12 69 GLU A O 1
ATOM 575 N N . LYS A 1 70 ? -46.870 -8.398 11.567 1.00 96.19 70 LYS A N 1
ATOM 576 C CA . LYS A 1 70 ? -46.496 -8.296 10.153 1.00 96.19 70 LYS A CA 1
ATOM 577 C C . LYS A 1 70 ? -46.366 -6.825 9.768 1.00 96.19 70 LYS A C 1
ATOM 579 O O . LYS A 1 70 ? -47.314 -6.061 9.927 1.00 96.19 70 LYS A O 1
ATOM 584 N N . VAL A 1 71 ? -45.209 -6.430 9.240 1.00 95.94 71 VAL A N 1
ATOM 585 C CA . VAL A 1 71 ? -44.923 -5.041 8.864 1.00 95.94 71 VAL A CA 1
ATOM 586 C C . VAL A 1 71 ? -44.402 -4.932 7.434 1.00 95.94 71 VAL A C 1
ATOM 588 O O . VAL A 1 71 ? -43.635 -5.769 6.955 1.00 95.94 71 VAL A O 1
ATOM 591 N N . LYS A 1 72 ? -44.790 -3.849 6.756 1.00 95.00 72 LYS A N 1
ATOM 592 C CA . LYS A 1 72 ? -44.207 -3.440 5.474 1.00 95.00 72 LYS A CA 1
ATOM 593 C C . LYS A 1 72 ? -42.920 -2.662 5.730 1.00 95.00 72 LYS A C 1
ATOM 595 O O . LYS A 1 72 ? -42.909 -1.699 6.496 1.00 95.00 72 LYS A O 1
ATOM 600 N N . LYS A 1 73 ? -41.848 -3.074 5.064 1.00 93.31 73 LYS A N 1
ATOM 601 C CA . LYS A 1 73 ? -40.508 -2.479 5.067 1.00 93.31 73 LYS A CA 1
ATOM 602 C C . LYS A 1 73 ? -40.060 -2.231 3.627 1.00 93.31 73 LYS A C 1
ATOM 604 O O . LYS A 1 73 ? -40.724 -2.638 2.672 1.00 93.31 73 LYS A O 1
ATOM 609 N N . LYS A 1 74 ? -38.911 -1.587 3.462 1.00 89.88 74 LYS A N 1
ATOM 610 C CA . LYS A 1 74 ? -38.127 -1.642 2.224 1.00 89.88 74 LYS A CA 1
ATOM 611 C C . LYS A 1 74 ? -36.833 -2.398 2.506 1.00 89.88 74 LYS A C 1
ATOM 613 O O . LYS A 1 74 ? -36.269 -2.215 3.574 1.00 89.88 74 LYS A O 1
ATOM 618 N N . PHE A 1 75 ? -36.361 -3.235 1.594 1.00 88.00 75 PHE A N 1
ATOM 619 C CA . PHE A 1 75 ? -35.022 -3.819 1.669 1.00 88.00 75 PHE A CA 1
ATOM 620 C C . PHE A 1 75 ? -34.333 -3.602 0.331 1.00 88.00 75 PHE A C 1
ATOM 622 O O . PHE A 1 75 ? -34.847 -4.029 -0.706 1.00 88.00 75 PHE A O 1
ATOM 629 N N . LEU A 1 76 ? -33.207 -2.887 0.352 1.00 83.19 76 LEU A N 1
ATOM 630 C CA . LEU A 1 76 ? -32.535 -2.416 -0.858 1.00 83.19 76 LEU A CA 1
ATOM 631 C C . LEU A 1 76 ? -33.520 -1.694 -1.801 1.00 83.19 76 LEU A C 1
ATOM 633 O O . LEU A 1 76 ? -33.637 -2.014 -2.988 1.00 83.19 76 LEU A O 1
ATOM 637 N N . GLY A 1 77 ? -34.297 -0.752 -1.253 1.00 77.12 77 GLY A N 1
ATOM 638 C CA . GLY A 1 77 ? -35.259 0.056 -2.001 1.00 77.12 77 GLY A CA 1
ATOM 639 C C . GLY A 1 77 ? -36.426 -0.725 -2.622 1.00 77.12 77 GLY A C 1
ATOM 640 O O . GLY A 1 77 ? -37.153 -0.162 -3.446 1.00 77.12 77 GLY A O 1
ATOM 641 N N . ARG A 1 78 ? -36.603 -2.018 -2.321 1.00 82.12 78 ARG A N 1
ATOM 642 C CA . ARG A 1 78 ? -37.743 -2.833 -2.775 1.00 82.12 78 ARG A CA 1
ATOM 643 C C . ARG A 1 78 ? -38.722 -3.036 -1.615 1.00 82.12 78 ARG A C 1
ATOM 645 O O . ARG A 1 78 ? -38.262 -3.387 -0.530 1.00 82.12 78 ARG A O 1
ATOM 652 N N . PRO A 1 79 ? -40.041 -2.832 -1.799 1.00 87.62 79 PRO A N 1
ATOM 653 C CA . PRO A 1 79 ? -41.026 -3.169 -0.775 1.00 87.62 79 PRO A CA 1
ATOM 654 C C . PRO A 1 79 ? -40.915 -4.643 -0.381 1.00 87.62 79 PRO A C 1
ATOM 656 O O . PRO A 1 79 ? -40.812 -5.509 -1.249 1.00 87.62 79 PRO A O 1
ATOM 659 N N . ILE A 1 80 ? -40.938 -4.915 0.919 1.00 92.31 80 ILE A N 1
ATOM 660 C CA . ILE A 1 80 ? -40.871 -6.261 1.478 1.00 92.31 80 ILE A CA 1
ATOM 661 C C . ILE A 1 80 ? -41.781 -6.351 2.702 1.00 92.31 80 ILE A C 1
ATOM 663 O O . ILE A 1 80 ? -41.903 -5.395 3.470 1.00 92.31 80 ILE A O 1
ATOM 667 N N . GLU A 1 81 ? -42.431 -7.492 2.886 1.00 92.62 81 GLU A N 1
ATOM 668 C CA . GLU A 1 81 ? -43.204 -7.782 4.090 1.00 92.62 81 GLU A CA 1
ATOM 669 C C . GLU A 1 81 ? -42.404 -8.725 4.984 1.00 92.62 81 GLU A C 1
ATOM 671 O O . GLU A 1 81 ? -41.899 -9.750 4.532 1.00 92.62 81 GLU A O 1
ATOM 676 N N . VAL A 1 82 ? -42.252 -8.347 6.252 1.00 95.88 82 VAL A N 1
ATOM 677 C CA . VAL A 1 82 ? -41.492 -9.108 7.249 1.00 95.88 82 VAL A CA 1
ATOM 678 C C . VAL A 1 82 ? -42.253 -9.143 8.565 1.00 95.88 82 VAL A C 1
ATOM 680 O O . VAL A 1 82 ? -43.003 -8.226 8.900 1.00 95.88 82 VAL A O 1
ATOM 683 N N . TRP A 1 83 ? -42.034 -10.193 9.342 1.00 97.25 83 TRP A N 1
ATOM 684 C CA . TRP A 1 83 ? -42.607 -10.344 10.670 1.00 97.25 83 TRP A CA 1
ATOM 685 C C . TRP A 1 83 ? -41.649 -9.789 11.718 1.00 97.25 83 TRP A C 1
ATOM 687 O O . TRP A 1 83 ? -40.534 -10.279 11.887 1.00 97.25 83 TRP A O 1
ATOM 697 N N . LYS A 1 84 ? -42.081 -8.754 12.435 1.00 97.44 84 LYS A N 1
ATOM 698 C CA . LYS A 1 84 ? -41.385 -8.196 13.592 1.00 97.44 84 LYS A CA 1
ATOM 699 C C . LYS A 1 84 ? -41.664 -9.093 14.797 1.00 97.44 84 LYS A C 1
ATOM 701 O O . LYS A 1 84 ? -42.798 -9.169 15.272 1.00 97.44 84 LYS A O 1
ATOM 706 N N . LEU A 1 85 ? -40.643 -9.810 15.254 1.00 97.12 85 LEU A N 1
ATOM 707 C CA . LEU A 1 85 ? -40.724 -10.759 16.361 1.00 97.12 85 LEU A CA 1
ATOM 708 C C . LEU A 1 85 ? -40.257 -10.070 17.639 1.00 97.12 85 LEU A C 1
ATOM 710 O O . LEU A 1 85 ? -39.123 -9.601 17.705 1.00 97.12 85 LEU A O 1
ATOM 714 N N . TYR A 1 86 ? -41.130 -10.009 18.638 1.00 97.25 86 TYR A N 1
ATOM 715 C CA . TYR A 1 86 ? -40.890 -9.331 19.909 1.00 97.25 86 TYR A CA 1
ATOM 716 C C . TYR A 1 86 ? -40.561 -10.324 21.023 1.00 97.25 86 TYR A C 1
ATOM 718 O O . TYR A 1 86 ? -41.105 -11.430 21.066 1.00 97.25 86 TYR A O 1
ATOM 726 N N . PHE A 1 87 ? -39.722 -9.904 21.968 1.00 95.31 87 PHE A N 1
ATOM 727 C CA . PHE A 1 87 ? -39.242 -10.719 23.086 1.00 95.31 87 PHE A CA 1
ATOM 728 C C . PHE A 1 87 ? -39.410 -9.984 24.420 1.00 95.31 87 PHE A C 1
ATOM 730 O O . PHE A 1 87 ? -39.716 -8.794 24.454 1.00 95.31 87 PHE A O 1
ATOM 737 N N . THR A 1 88 ? -39.242 -10.694 25.537 1.00 91.81 88 THR A N 1
ATOM 738 C CA . THR A 1 88 ? -39.406 -10.100 26.873 1.00 91.81 88 THR A CA 1
ATOM 739 C C . THR A 1 88 ? -38.177 -9.296 27.286 1.00 91.81 88 THR A C 1
ATOM 741 O O . THR A 1 88 ? -38.320 -8.217 27.852 1.00 91.81 88 THR A O 1
ATOM 744 N N . HIS A 1 89 ? -36.973 -9.799 27.003 1.00 93.56 89 HIS A N 1
ATOM 745 C CA . HIS A 1 89 ? -35.716 -9.208 27.453 1.00 93.56 89 HIS A CA 1
ATOM 746 C C . HIS A 1 89 ? -34.657 -9.186 26.330 1.00 93.56 89 HIS A C 1
ATOM 748 O O . HIS A 1 89 ? -34.630 -10.101 25.512 1.00 93.56 89 HIS A O 1
ATOM 754 N N . PRO A 1 90 ? -33.741 -8.197 26.244 1.00 91.81 90 PRO A N 1
ATOM 755 C CA . PRO A 1 90 ? -32.869 -8.052 25.071 1.00 91.81 90 PRO A CA 1
ATOM 756 C C . PRO A 1 90 ? -31.908 -9.226 24.863 1.00 91.81 90 PRO A C 1
ATOM 758 O O . PRO A 1 90 ? -31.573 -9.573 23.735 1.00 91.81 90 PRO A O 1
ATOM 761 N N . GLN A 1 91 ? -31.508 -9.888 25.951 1.00 92.19 91 GLN A N 1
ATOM 762 C CA . GLN A 1 91 ? -30.698 -11.111 25.894 1.00 92.19 91 GLN A CA 1
ATOM 763 C C . GLN A 1 91 ? -31.463 -12.353 25.407 1.00 92.19 91 GLN A C 1
ATOM 765 O O . GLN A 1 91 ? -30.838 -13.375 25.134 1.00 92.19 91 GLN A O 1
ATOM 770 N N . ASP A 1 92 ? -32.790 -12.292 25.289 1.00 92.81 92 ASP A N 1
ATOM 771 C CA . ASP A 1 92 ? -33.577 -13.375 24.699 1.00 92.81 92 ASP A CA 1
ATOM 772 C C . ASP A 1 92 ? -33.295 -13.491 23.192 1.00 92.81 92 ASP A C 1
ATOM 774 O O . ASP A 1 92 ? -33.246 -14.601 22.668 1.00 92.81 92 ASP A O 1
ATOM 778 N N . VAL A 1 93 ? -33.023 -12.366 22.510 1.00 93.00 93 VAL A N 1
ATOM 779 C CA . VAL A 1 93 ? -32.742 -12.320 21.064 1.00 93.00 93 VAL A CA 1
ATOM 780 C C . VAL A 1 93 ? -31.513 -13.170 20.690 1.00 93.00 93 VAL A C 1
ATOM 782 O O . VAL A 1 93 ? -31.684 -14.092 19.891 1.00 93.00 93 VAL A O 1
ATOM 785 N N . PRO A 1 94 ? -30.310 -12.984 21.281 1.00 89.94 94 PRO A N 1
ATOM 786 C CA . PRO A 1 94 ? -29.175 -13.884 21.054 1.00 89.94 94 PRO A CA 1
ATOM 787 C C . PRO A 1 94 ? -29.454 -15.360 21.358 1.00 89.94 94 PRO A C 1
ATOM 789 O O . PRO A 1 94 ? -28.843 -16.220 20.740 1.00 89.94 94 PRO A O 1
ATOM 792 N N . ALA A 1 95 ? -30.359 -15.670 22.293 1.00 90.12 95 ALA A N 1
ATOM 793 C CA . ALA A 1 95 ? -30.639 -17.050 22.691 1.00 90.12 95 ALA A CA 1
ATOM 794 C C . ALA A 1 95 ? -31.551 -17.807 21.706 1.00 90.12 95 ALA A C 1
ATOM 796 O O . ALA A 1 95 ? -31.557 -19.038 21.720 1.00 90.12 95 ALA A O 1
ATOM 797 N N . ILE A 1 96 ? -32.342 -17.103 20.884 1.00 93.44 96 ILE A N 1
ATOM 798 C CA . ILE A 1 96 ? -33.386 -17.709 20.034 1.00 93.44 96 ILE A CA 1
ATOM 799 C C . ILE A 1 96 ? -33.265 -17.392 18.537 1.00 93.44 96 ILE A C 1
ATOM 801 O O . ILE A 1 96 ? -33.790 -18.150 17.721 1.00 93.44 96 ILE A O 1
ATOM 805 N N . ARG A 1 97 ? -32.566 -16.313 18.156 1.00 93.19 97 ARG A N 1
ATOM 806 C CA . ARG A 1 97 ? -32.478 -15.840 16.762 1.00 93.19 97 ARG A CA 1
ATOM 807 C C . ARG A 1 97 ? -32.022 -16.923 15.778 1.00 93.19 97 ARG A C 1
ATOM 809 O O . ARG A 1 97 ? -32.611 -17.050 14.711 1.00 93.19 97 ARG A O 1
ATOM 816 N N . ASP A 1 98 ? -31.039 -17.738 16.159 1.00 90.00 98 ASP A N 1
ATOM 817 C CA . ASP A 1 98 ? -30.428 -18.709 15.251 1.00 90.00 98 ASP A CA 1
ATOM 818 C C . ASP A 1 98 ? -31.384 -19.882 14.983 1.00 90.00 98 ASP A C 1
ATOM 820 O O . ASP A 1 98 ? -31.597 -20.238 13.829 1.00 90.00 98 ASP A O 1
ATOM 824 N N . LYS A 1 99 ? -32.116 -20.357 16.004 1.00 90.38 99 LYS A N 1
ATOM 825 C CA . LYS A 1 99 ? -33.209 -21.334 15.826 1.00 90.38 99 LYS A CA 1
ATOM 826 C C . LYS A 1 99 ? -34.340 -20.823 14.932 1.00 90.38 99 LYS A C 1
ATOM 828 O O . LYS A 1 99 ? -34.977 -21.612 14.242 1.00 90.38 99 LYS A O 1
ATOM 833 N N . ILE A 1 100 ? -34.635 -19.523 14.992 1.00 93.88 100 ILE A N 1
ATOM 834 C CA . ILE A 1 100 ? -35.646 -18.904 14.127 1.00 93.88 100 ILE A CA 1
ATOM 835 C C . ILE A 1 100 ? -35.117 -18.837 12.689 1.00 93.88 100 ILE A C 1
ATOM 837 O O . ILE A 1 100 ? -35.825 -19.249 11.778 1.00 93.88 100 ILE A O 1
ATOM 841 N N . ARG A 1 101 ? -33.864 -18.413 12.478 1.00 92.25 101 ARG A N 1
ATOM 842 C CA . ARG A 1 101 ? -33.206 -18.415 11.159 1.00 92.25 101 ARG A CA 1
ATOM 843 C C . ARG A 1 101 ? -33.122 -19.813 10.532 1.00 92.25 101 ARG A C 1
ATOM 845 O O . ARG A 1 101 ? -33.266 -19.934 9.323 1.00 92.25 101 ARG A O 1
ATOM 852 N N . GLU A 1 102 ? -32.900 -20.851 11.335 1.00 90.81 102 GLU A N 1
ATOM 853 C CA . GLU A 1 102 ? -32.837 -22.252 10.888 1.00 90.81 102 GLU A CA 1
ATOM 854 C C . GLU A 1 102 ? -34.202 -22.843 10.483 1.00 90.81 102 GLU A C 1
ATOM 856 O O . GLU A 1 102 ? -34.250 -23.930 9.903 1.00 90.81 102 GLU A O 1
ATOM 861 N N . HIS A 1 103 ? -35.321 -22.165 10.769 1.00 92.19 103 HIS A N 1
ATOM 862 C CA . HIS A 1 103 ? -36.649 -22.693 10.469 1.00 92.19 103 HIS A CA 1
ATOM 863 C C . HIS A 1 103 ? -36.894 -22.785 8.947 1.00 92.19 103 HIS A C 1
ATOM 865 O O . HIS A 1 103 ? -36.710 -21.785 8.253 1.00 92.19 103 HIS A O 1
ATOM 871 N N . PRO A 1 104 ? -37.392 -23.912 8.389 1.00 88.94 104 PRO A N 1
ATOM 872 C CA . PRO A 1 104 ? -37.497 -24.102 6.934 1.00 88.94 104 PRO A CA 1
ATOM 873 C C . PRO A 1 104 ? -38.355 -23.069 6.193 1.00 88.94 104 PRO A C 1
ATOM 875 O O . PRO A 1 104 ? -38.190 -22.888 4.983 1.00 88.94 104 PRO A O 1
ATOM 878 N N . ALA A 1 105 ? -39.283 -22.416 6.894 1.00 91.00 105 ALA A N 1
ATOM 879 C CA . ALA A 1 105 ? -40.141 -21.365 6.353 1.00 91.00 105 ALA A CA 1
ATOM 880 C C . ALA A 1 105 ? -39.555 -19.943 6.469 1.00 91.00 105 ALA A C 1
ATOM 882 O O . ALA A 1 105 ? -40.121 -19.019 5.891 1.00 91.00 105 ALA A O 1
ATOM 883 N N . VAL A 1 106 ? -38.445 -19.751 7.186 1.00 92.88 106 VAL A N 1
ATOM 884 C CA . VAL A 1 106 ? -37.732 -18.469 7.284 1.00 92.88 106 VAL A CA 1
ATOM 885 C C . VAL A 1 106 ? -36.711 -18.383 6.145 1.00 92.88 106 VAL A C 1
ATOM 887 O O . VAL A 1 106 ? -36.027 -19.353 5.827 1.00 92.88 106 VAL A O 1
ATOM 890 N N . ILE A 1 107 ? -36.645 -17.229 5.482 1.00 89.62 107 ILE A N 1
ATOM 891 C CA . ILE A 1 107 ? -35.692 -16.942 4.400 1.00 89.62 107 ILE A CA 1
ATOM 892 C C . ILE A 1 107 ? -34.410 -16.335 4.984 1.00 89.62 107 ILE A C 1
ATOM 894 O O . ILE A 1 107 ? -33.319 -16.819 4.695 1.00 89.62 107 ILE A O 1
ATOM 898 N N . ASP A 1 108 ? -34.546 -15.299 5.816 1.00 91.88 108 ASP A N 1
ATOM 899 C CA . ASP A 1 108 ? -33.488 -14.750 6.675 1.00 91.88 108 ASP A CA 1
ATOM 900 C C . ASP A 1 108 ? -34.123 -13.907 7.803 1.00 91.88 108 ASP A C 1
ATOM 902 O O . ASP A 1 108 ? -35.330 -13.633 7.806 1.00 91.88 108 ASP A O 1
ATOM 906 N N . ILE A 1 109 ? -33.301 -13.486 8.760 1.00 95.00 109 ILE A N 1
ATOM 907 C CA . ILE A 1 109 ? -33.641 -12.580 9.859 1.00 95.00 109 ILE A CA 1
ATOM 908 C C . ILE A 1 109 ? -32.777 -11.314 9.801 1.00 95.00 109 ILE A C 1
ATOM 910 O O . ILE A 1 109 ? -31.645 -11.368 9.332 1.00 95.00 109 ILE A O 1
ATOM 914 N N . TYR A 1 110 ? -33.272 -10.183 10.305 1.00 95.38 110 TYR A N 1
ATOM 915 C CA . TYR A 1 110 ? -32.635 -8.866 10.162 1.00 95.38 110 TYR A CA 1
ATOM 916 C C . TYR A 1 110 ? -32.689 -8.042 11.453 1.00 95.38 110 TYR A C 1
ATOM 918 O O . TYR A 1 110 ? -33.624 -8.172 12.245 1.00 95.38 110 TYR A O 1
ATOM 926 N N . GLU A 1 111 ? -31.702 -7.158 11.640 1.00 94.06 111 GLU A N 1
ATOM 927 C CA . GLU A 1 111 ? -31.587 -6.207 12.769 1.00 94.06 111 GLU A CA 1
ATOM 928 C C . GLU A 1 111 ? -31.499 -6.853 14.174 1.00 94.06 111 GLU A C 1
ATOM 930 O O . GLU A 1 111 ? -31.741 -6.203 15.189 1.00 94.06 111 GLU A O 1
ATOM 935 N N . TYR A 1 112 ? -31.088 -8.123 14.249 1.00 93.25 112 TYR A N 1
ATOM 936 C CA . TYR A 1 112 ? -31.004 -8.935 15.477 1.00 93.25 112 TYR A CA 1
ATOM 937 C C . TYR A 1 112 ? -29.788 -8.655 16.384 1.00 93.25 112 TYR A C 1
ATOM 939 O O . TYR A 1 112 ? -29.591 -9.345 17.388 1.00 93.25 112 TYR A O 1
ATOM 947 N N . ASP A 1 113 ? -28.926 -7.708 16.013 1.00 90.38 113 ASP A N 1
ATOM 948 C CA . ASP A 1 113 ? -27.635 -7.436 16.658 1.00 90.38 113 ASP A CA 1
ATOM 949 C C . ASP A 1 113 ? -27.444 -5.965 17.083 1.00 90.38 113 ASP A C 1
ATOM 951 O O . ASP A 1 113 ? -26.345 -5.564 17.466 1.00 90.38 113 ASP A O 1
ATOM 955 N N . ILE A 1 114 ? -28.508 -5.155 17.057 1.00 90.81 114 ILE A N 1
ATOM 956 C CA . ILE A 1 114 ? -28.468 -3.743 17.467 1.00 90.81 114 ILE A CA 1
ATOM 957 C C . ILE A 1 114 ? -28.552 -3.641 19.008 1.00 90.81 114 ILE A C 1
ATOM 959 O O . ILE A 1 114 ? -29.524 -4.127 19.592 1.00 90.81 114 ILE A O 1
ATOM 963 N N . PRO A 1 115 ? -27.585 -2.997 19.701 1.00 91.62 115 PRO A N 1
ATOM 964 C CA . PRO A 1 115 ? -27.602 -2.873 21.162 1.00 91.62 115 PRO A CA 1
ATOM 965 C C . PRO A 1 115 ? -28.842 -2.139 21.685 1.00 91.62 115 PRO A C 1
ATOM 967 O O . PRO A 1 115 ? -29.212 -1.093 21.161 1.00 91.62 115 PRO A O 1
ATOM 970 N N . PHE A 1 116 ? -29.455 -2.644 22.758 1.00 94.00 116 PHE A N 1
ATOM 971 C CA . PHE A 1 116 ? -30.813 -2.255 23.165 1.00 94.00 116 PHE A CA 1
ATOM 972 C C . PHE A 1 116 ? -31.011 -0.761 23.490 1.00 94.00 116 PHE A C 1
ATOM 974 O O . PHE A 1 116 ? -31.977 -0.163 23.029 1.00 94.00 116 PHE A O 1
ATOM 981 N N . ALA A 1 117 ? -30.080 -0.125 24.207 1.00 92.75 117 ALA A N 1
ATOM 982 C CA . ALA A 1 117 ? -30.160 1.317 24.474 1.00 92.75 117 ALA A CA 1
ATOM 983 C C . ALA A 1 117 ? -29.955 2.166 23.198 1.00 92.75 117 ALA A C 1
ATOM 985 O O . ALA A 1 117 ? -30.642 3.160 22.983 1.00 92.75 117 ALA A O 1
ATOM 986 N N . LYS A 1 118 ? -29.087 1.717 22.280 1.00 93.69 118 LYS A N 1
ATOM 987 C CA . LYS A 1 118 ? -28.883 2.371 20.974 1.00 93.69 118 LYS A CA 1
ATOM 988 C C . LYS A 1 118 ? -30.098 2.186 20.050 1.00 93.69 118 LYS A C 1
ATOM 990 O O . LYS A 1 118 ? -30.488 3.123 19.359 1.00 93.69 118 LYS A O 1
ATOM 995 N N . ARG A 1 119 ? -30.736 1.007 20.086 1.00 94.56 119 ARG A N 1
ATOM 996 C CA . ARG A 1 119 ? -32.034 0.704 19.452 1.00 94.56 119 ARG A CA 1
ATOM 997 C C . ARG A 1 119 ? -33.129 1.631 19.984 1.00 94.56 119 ARG A C 1
ATOM 999 O O . ARG A 1 119 ? -33.900 2.134 19.183 1.00 94.56 119 ARG A O 1
ATOM 1006 N N . TYR A 1 120 ? -33.168 1.902 21.290 1.00 96.62 120 TYR A N 1
ATOM 1007 C CA . TYR A 1 120 ? -34.122 2.844 21.888 1.00 96.62 120 TYR A CA 1
ATOM 1008 C C . TYR A 1 120 ? -33.960 4.271 21.343 1.00 96.62 120 TYR A C 1
ATOM 1010 O O . TYR A 1 120 ? -34.944 4.864 20.902 1.00 96.62 120 TYR A O 1
ATOM 1018 N N . LEU A 1 121 ? -32.727 4.798 21.303 1.00 95.62 121 LEU A N 1
ATOM 1019 C CA . LEU A 1 121 ? -32.436 6.115 20.713 1.00 95.62 121 LEU A CA 1
ATOM 1020 C C . LEU A 1 121 ? -32.877 6.208 19.245 1.00 95.62 121 LEU A C 1
ATOM 1022 O O . LEU A 1 121 ? -33.461 7.211 18.839 1.00 95.62 121 LEU A O 1
ATOM 1026 N N . ILE A 1 122 ? -32.618 5.159 18.459 1.00 94.56 122 ILE A N 1
ATOM 1027 C CA . ILE A 1 122 ? -33.049 5.066 17.059 1.00 94.56 122 ILE A CA 1
ATOM 1028 C C . ILE A 1 122 ? -34.583 5.046 16.964 1.00 94.56 122 ILE A C 1
ATOM 1030 O O . ILE A 1 122 ? -35.163 5.827 16.214 1.00 94.56 122 ILE A O 1
ATOM 1034 N N . ASP A 1 123 ? -35.246 4.192 17.744 1.00 94.62 123 ASP A N 1
ATOM 1035 C CA . ASP A 1 123 ? -36.669 3.885 17.569 1.00 94.62 123 ASP A CA 1
ATOM 1036 C C . ASP A 1 123 ? -37.608 4.984 18.037 1.00 94.62 123 ASP A C 1
ATOM 1038 O O . ASP A 1 123 ? -38.675 5.184 17.453 1.00 94.62 123 ASP A O 1
ATOM 1042 N N . LYS A 1 124 ? -37.202 5.683 19.097 1.00 94.75 124 LYS A N 1
ATOM 1043 C CA . LYS A 1 124 ? -37.908 6.834 19.658 1.00 94.75 124 LYS A CA 1
ATOM 1044 C C . LYS A 1 124 ? -37.537 8.146 18.955 1.00 94.75 124 LYS A C 1
ATOM 1046 O O . LYS A 1 124 ? -38.046 9.191 19.341 1.00 94.75 124 LYS A O 1
ATOM 1051 N N . GLY A 1 125 ? -36.638 8.110 17.964 1.00 91.31 125 GLY A N 1
ATOM 1052 C CA . GLY A 1 125 ? -36.157 9.297 17.249 1.00 91.31 125 GLY A CA 1
ATOM 1053 C C . GLY A 1 125 ? -35.309 10.250 18.101 1.00 91.31 125 GLY A C 1
ATOM 1054 O O . GLY A 1 125 ? -35.077 11.382 17.697 1.00 91.31 125 GLY A O 1
ATOM 1055 N N . LEU A 1 126 ? -34.826 9.814 19.266 1.00 93.88 126 LEU A N 1
ATOM 1056 C CA . LEU A 1 126 ? -34.164 10.672 20.250 1.00 93.88 126 LEU A CA 1
ATOM 1057 C C . LEU A 1 126 ? -32.710 10.953 19.857 1.00 93.88 126 LEU A C 1
ATOM 1059 O O . LEU A 1 126 ? -31.950 10.020 19.588 1.00 93.88 126 LEU A O 1
ATOM 1063 N N . ILE A 1 127 ? -32.305 12.223 19.856 1.00 93.06 127 ILE A N 1
ATOM 1064 C CA . ILE A 1 127 ? -30.939 12.663 19.544 1.00 93.06 127 ILE A CA 1
ATOM 1065 C C . ILE A 1 127 ? -30.232 13.098 20.846 1.00 93.06 127 ILE A C 1
ATOM 1067 O O . ILE A 1 127 ? -30.659 14.055 21.499 1.00 93.06 127 ILE A O 1
ATOM 1071 N N . PRO A 1 128 ? -29.136 12.433 21.255 1.00 93.31 128 PRO A N 1
ATOM 1072 C CA . PRO A 1 128 ? -28.296 12.920 22.345 1.00 93.31 128 PRO A CA 1
ATOM 1073 C C . PRO A 1 128 ? -27.668 14.282 22.026 1.00 93.31 128 PRO A C 1
ATOM 1075 O O . PRO A 1 128 ? -27.353 14.591 20.879 1.00 93.31 128 PRO A O 1
ATOM 1078 N N . MET A 1 129 ? -27.468 15.090 23.065 1.00 92.31 129 MET A N 1
ATOM 1079 C CA . MET A 1 129 ? -26.939 16.456 23.011 1.00 92.31 129 MET A CA 1
ATOM 1080 C C . MET A 1 129 ? -27.804 17.467 22.231 1.00 92.31 129 MET A C 1
ATOM 1082 O O . MET A 1 129 ? -27.334 18.557 21.915 1.00 92.31 129 MET A O 1
ATOM 1086 N N . GLU A 1 130 ? -29.064 17.154 21.912 1.00 86.19 130 GLU A N 1
ATOM 1087 C CA . GLU A 1 130 ? -29.978 18.082 21.229 1.00 86.19 130 GLU A CA 1
ATOM 1088 C C . GLU A 1 130 ? -30.526 19.186 22.158 1.00 86.19 130 GLU A C 1
ATOM 1090 O O . GLU A 1 130 ? -30.917 18.923 23.300 1.00 86.19 130 GLU A O 1
ATOM 1095 N N . GLY A 1 131 ? -30.544 20.427 21.655 1.00 81.50 131 GLY A N 1
ATOM 1096 C CA . GLY A 1 131 ? -30.831 21.654 22.409 1.00 81.50 131 GLY A CA 1
ATOM 1097 C C . GLY A 1 131 ? -29.581 22.406 22.899 1.00 81.50 131 GLY A C 1
ATOM 1098 O O . GLY A 1 131 ? -28.451 21.940 22.733 1.00 81.50 131 GLY A O 1
ATOM 1099 N N . ASP A 1 132 ? -29.815 23.563 23.525 1.00 79.69 132 ASP A N 1
ATOM 1100 C CA . ASP A 1 132 ? -28.790 24.542 23.941 1.00 79.69 132 ASP A CA 1
ATOM 1101 C C . ASP A 1 132 ? -28.622 24.642 25.474 1.00 79.69 132 ASP A C 1
ATOM 1103 O O . ASP A 1 132 ? -28.203 25.664 26.015 1.00 79.69 132 ASP A O 1
ATOM 1107 N N . GLU A 1 133 ? -28.948 23.567 26.199 1.00 87.81 133 GLU A N 1
ATOM 1108 C CA . GLU A 1 133 ? -28.736 23.469 27.652 1.00 87.81 133 GLU A CA 1
ATOM 1109 C C . GLU A 1 133 ? -27.268 23.736 28.020 1.00 87.81 133 GLU A C 1
ATOM 1111 O O . GLU A 1 133 ? -26.356 23.039 27.562 1.00 87.81 133 GLU A O 1
ATOM 1116 N N . LYS A 1 134 ? -27.032 24.719 28.896 1.00 86.69 134 LYS A N 1
ATOM 1117 C CA . LYS A 1 134 ? -25.685 25.052 29.368 1.00 86.69 134 LYS A CA 1
ATOM 1118 C C . LYS A 1 134 ? -25.208 23.999 30.368 1.00 86.69 134 LYS A C 1
ATOM 1120 O O . LYS A 1 134 ? -25.581 24.015 31.541 1.00 86.69 134 LYS A O 1
ATOM 1125 N N . LEU A 1 135 ? -24.367 23.085 29.897 1.00 93.69 135 LEU A N 1
ATOM 1126 C CA . LEU A 1 135 ? -23.776 22.040 30.728 1.00 93.69 135 LEU A CA 1
ATOM 1127 C C . LEU A 1 135 ? -22.676 22.603 31.629 1.00 93.69 135 LEU A C 1
ATOM 1129 O O . LEU A 1 135 ? -21.782 23.313 31.167 1.00 93.69 135 LEU A O 1
ATOM 1133 N N . LYS A 1 136 ? -22.714 22.237 32.912 1.00 95.38 136 LYS A N 1
ATOM 1134 C CA . LYS A 1 136 ? -21.600 22.473 33.832 1.00 95.38 136 LYS A CA 1
ATOM 1135 C C . LYS A 1 136 ? -20.479 21.493 33.502 1.00 95.38 136 LYS A C 1
ATOM 1137 O O . LYS A 1 136 ? -20.706 20.284 33.469 1.00 95.38 136 LYS A O 1
ATOM 1142 N N . MET A 1 137 ? -19.280 22.009 33.278 1.00 97.25 137 MET A N 1
ATOM 1143 C CA . MET A 1 137 ? -18.096 21.216 32.966 1.00 97.25 137 MET A CA 1
ATOM 1144 C C . MET A 1 137 ? -17.076 21.393 34.087 1.00 97.25 137 MET A C 1
ATOM 1146 O O . MET A 1 137 ? -16.832 22.522 34.496 1.00 97.25 137 MET A O 1
ATOM 1150 N N . LEU A 1 138 ? -16.492 20.296 34.562 1.00 98.00 138 LEU A N 1
ATOM 1151 C CA . LEU A 1 138 ? -15.414 20.299 35.548 1.00 98.00 138 LEU A CA 1
ATOM 1152 C C . LEU A 1 138 ? -14.283 19.433 35.007 1.00 98.00 138 LEU A C 1
ATOM 1154 O O . LEU A 1 138 ? -14.487 18.240 34.773 1.00 98.00 138 LEU A O 1
ATOM 1158 N N . ALA A 1 139 ? -13.114 20.029 34.800 1.00 98.25 139 ALA A N 1
ATOM 1159 C CA . ALA A 1 139 ? -11.891 19.273 34.605 1.00 98.25 139 ALA A CA 1
ATOM 1160 C C . ALA A 1 139 ? -11.311 18.858 35.951 1.00 98.25 139 ALA A C 1
ATOM 1162 O O . ALA A 1 139 ? -11.420 19.599 36.931 1.00 98.25 139 ALA A O 1
ATOM 1163 N N . PHE A 1 140 ? -10.663 17.703 35.985 1.00 97.75 140 PHE A N 1
ATOM 1164 C CA . PHE A 1 140 ? -9.781 17.331 37.078 1.00 97.75 140 PHE A CA 1
ATOM 1165 C C . PHE A 1 140 ? -8.584 16.547 36.550 1.00 97.75 140 PHE A C 1
ATOM 1167 O O . PHE A 1 140 ? -8.622 16.024 35.434 1.00 97.75 140 PHE A O 1
ATOM 1174 N N . ASP A 1 141 ? -7.547 16.520 37.372 1.00 96.69 141 ASP A N 1
ATOM 1175 C CA . ASP A 1 141 ? -6.296 15.804 37.170 1.00 96.69 141 ASP A CA 1
ATOM 1176 C C . ASP A 1 141 ? -5.765 15.364 38.549 1.00 96.69 141 ASP A C 1
ATOM 1178 O O . ASP A 1 141 ? -6.207 15.871 39.594 1.00 96.69 141 ASP A O 1
ATOM 1182 N N . ILE A 1 142 ? -4.875 14.373 38.584 1.00 95.19 142 ILE A N 1
ATOM 1183 C CA . ILE A 1 142 ? -4.312 13.845 39.831 1.00 95.19 142 ILE A CA 1
ATOM 1184 C C . ILE A 1 142 ? -2.795 13.744 39.750 1.00 95.19 142 ILE A C 1
ATOM 1186 O O . ILE A 1 142 ? -2.248 13.190 38.802 1.00 95.19 142 ILE A O 1
ATOM 1190 N N . GLU A 1 143 ? -2.120 14.170 40.816 1.00 93.69 143 GLU A N 1
ATOM 1191 C CA . GLU A 1 143 ? -0.692 13.912 40.976 1.00 93.69 143 GLU A CA 1
ATOM 1192 C C . GLU A 1 143 ? -0.431 12.800 41.976 1.00 93.69 143 GLU A C 1
ATOM 1194 O O . GLU A 1 143 ? -1.093 12.694 43.012 1.00 93.69 143 GLU A O 1
ATOM 1199 N N . THR A 1 144 ? 0.533 11.941 41.655 1.00 91.19 144 THR A N 1
ATOM 1200 C CA . THR A 1 144 ? 0.708 10.639 42.312 1.00 91.19 144 THR A CA 1
ATOM 1201 C C . THR A 1 144 ? 2.169 10.365 42.626 1.00 91.19 144 THR A C 1
ATOM 1203 O O . THR A 1 144 ? 3.057 10.759 41.873 1.00 91.19 144 THR A O 1
ATOM 1206 N N . LEU A 1 145 ? 2.435 9.683 43.743 1.00 85.56 145 LEU A N 1
ATOM 1207 C CA . LEU A 1 145 ? 3.792 9.246 44.046 1.00 85.56 145 LEU A CA 1
ATOM 1208 C C . LEU A 1 145 ? 4.122 8.043 43.163 1.00 85.56 145 LEU A C 1
ATOM 1210 O O . LEU A 1 145 ? 3.555 6.966 43.348 1.00 85.56 145 LEU A O 1
ATOM 1214 N N . TYR A 1 146 ? 5.021 8.242 42.204 1.00 75.56 146 TYR A N 1
ATOM 1215 C CA . TYR A 1 146 ? 5.486 7.191 41.310 1.00 75.56 146 TYR A CA 1
ATOM 1216 C C . TYR A 1 146 ? 6.892 6.729 41.701 1.00 75.56 146 TYR A C 1
ATOM 1218 O O . TYR A 1 146 ? 7.856 7.489 41.601 1.00 75.56 146 TYR A O 1
ATOM 1226 N N . HIS A 1 147 ? 7.011 5.456 42.073 1.00 68.38 147 HIS A N 1
ATOM 1227 C CA . HIS A 1 147 ? 8.288 4.758 42.172 1.00 68.38 147 HIS A CA 1
ATOM 1228 C C . HIS A 1 147 ? 8.386 3.714 41.051 1.00 68.38 147 HIS A C 1
ATOM 1230 O O . HIS A 1 147 ? 7.459 2.935 40.815 1.00 68.38 147 HIS A O 1
ATOM 1236 N N . GLU A 1 148 ? 9.513 3.699 40.330 1.00 59.88 148 GLU A N 1
ATOM 1237 C CA . GLU A 1 148 ? 9.718 2.809 39.182 1.00 59.88 148 GLU A CA 1
ATOM 1238 C C . GLU A 1 148 ? 9.794 1.337 39.640 1.00 59.88 148 GLU A C 1
ATOM 1240 O O . GLU A 1 148 ? 10.838 0.862 40.086 1.00 59.88 148 GLU A O 1
ATOM 1245 N N . GLY A 1 149 ? 8.678 0.609 39.519 1.00 60.69 149 GLY A N 1
ATOM 1246 C CA . GLY A 1 149 ? 8.587 -0.828 39.816 1.00 60.69 149 GLY A CA 1
ATOM 1247 C C . GLY A 1 149 ? 7.421 -1.270 40.710 1.00 60.69 149 GLY A C 1
ATOM 1248 O O . GLY A 1 149 ? 7.219 -2.477 40.837 1.00 60.69 149 GLY A O 1
ATOM 1249 N N . GLU A 1 150 ? 6.658 -0.345 41.300 1.00 70.69 150 GLU A N 1
ATOM 1250 C CA . GLU A 1 150 ? 5.478 -0.661 42.128 1.00 70.69 150 GLU A CA 1
ATOM 1251 C C . GLU A 1 150 ? 4.244 -1.106 41.308 1.00 70.69 150 GLU A C 1
ATOM 1253 O O . GLU A 1 150 ? 4.169 -0.892 40.091 1.00 70.69 150 GLU A O 1
ATOM 1258 N N . GLU A 1 151 ? 3.243 -1.721 41.960 1.00 72.88 151 GLU A N 1
ATOM 1259 C CA . GLU A 1 151 ? 1.943 -1.962 41.316 1.00 72.88 151 GLU A CA 1
ATOM 1260 C C . GLU A 1 151 ? 1.204 -0.644 41.017 1.00 72.88 151 GLU A C 1
ATOM 1262 O O . GLU A 1 151 ? 1.323 0.366 41.712 1.00 72.88 151 GLU A O 1
ATOM 1267 N N . PHE A 1 152 ? 0.351 -0.664 39.986 1.00 81.69 152 PHE A N 1
ATOM 1268 C CA . PHE A 1 152 ? -0.486 0.485 39.645 1.00 81.69 152 PHE A CA 1
ATOM 1269 C C . PHE A 1 152 ? -1.351 0.932 40.843 1.00 81.69 152 PHE A C 1
ATOM 1271 O O . PHE A 1 152 ? -2.167 0.165 41.367 1.00 81.69 152 PHE A O 1
ATOM 1278 N N . ALA A 1 153 ? -1.186 2.201 41.228 1.00 83.81 153 ALA A N 1
ATOM 1279 C CA . ALA A 1 153 ? -1.802 2.851 42.386 1.00 83.81 153 ALA A CA 1
ATOM 1280 C C . ALA A 1 153 ? -1.418 2.288 43.774 1.00 83.81 153 ALA A C 1
ATOM 1282 O O . ALA A 1 153 ? -2.172 2.416 44.751 1.00 83.81 153 ALA A O 1
ATOM 1283 N N . GLU A 1 154 ? -0.222 1.707 43.890 1.00 84.31 154 GLU A N 1
ATOM 1284 C CA . GLU A 1 154 ? 0.405 1.352 45.166 1.00 84.31 154 GLU A CA 1
ATOM 1285 C C . GLU A 1 154 ? 0.831 2.590 45.976 1.00 84.31 154 GLU A C 1
ATOM 1287 O O . GLU A 1 154 ? 0.431 2.707 47.148 1.00 84.31 154 GLU A O 1
ATOM 1292 N N . GLY A 1 155 ? 1.493 3.554 45.329 1.00 85.00 155 GLY A N 1
ATOM 1293 C CA . GLY A 1 155 ? 1.755 4.895 45.850 1.00 85.00 155 GLY A CA 1
ATOM 1294 C C . GLY A 1 155 ? 0.475 5.720 46.103 1.00 85.00 155 GLY A C 1
ATOM 1295 O O . GLY A 1 155 ? -0.562 5.493 45.463 1.00 85.00 155 GLY A O 1
ATOM 1296 N N . PRO A 1 156 ? 0.483 6.658 47.068 1.00 92.00 156 PRO A N 1
ATOM 1297 C CA . PRO A 1 156 ? -0.642 7.554 47.324 1.00 92.00 156 PRO A CA 1
ATOM 1298 C C . PRO A 1 156 ? -0.824 8.606 46.224 1.00 92.00 156 PRO A C 1
ATOM 1300 O O . PRO A 1 156 ? 0.132 9.030 45.575 1.00 92.00 156 PRO A O 1
ATOM 1303 N N . ILE A 1 157 ? -2.058 9.087 46.073 1.00 95.06 157 ILE A N 1
ATOM 1304 C CA . ILE A 1 157 ? -2.317 10.362 45.395 1.00 95.06 157 ILE A CA 1
ATOM 1305 C C . ILE A 1 157 ? -1.787 11.475 46.309 1.00 95.06 157 ILE A C 1
ATOM 1307 O O . ILE A 1 157 ? -2.052 11.480 47.514 1.00 95.06 157 ILE A O 1
ATOM 1311 N N . LEU A 1 158 ? -1.028 12.404 45.741 1.00 94.38 158 LEU A N 1
ATOM 1312 C CA . LEU A 1 158 ? -0.387 13.534 46.413 1.00 94.38 158 LEU A CA 1
ATOM 1313 C C . LEU A 1 158 ? -1.266 14.779 46.368 1.00 94.38 158 LEU A C 1
ATOM 1315 O O . LEU A 1 158 ? -1.409 15.493 47.366 1.00 94.38 158 LEU A O 1
ATOM 1319 N N . MET A 1 159 ? -1.855 15.023 45.197 1.00 96.56 159 MET A N 1
ATOM 1320 C CA . MET A 1 159 ? -2.718 16.161 44.926 1.00 96.56 159 MET A CA 1
ATOM 1321 C C . MET A 1 159 ? -3.873 15.742 44.012 1.00 96.56 159 MET A C 1
ATOM 1323 O O . MET A 1 159 ? -3.702 14.890 43.144 1.00 96.56 159 MET A O 1
ATOM 1327 N N . ILE A 1 160 ? -5.043 16.350 44.192 1.00 97.75 160 ILE A N 1
ATOM 1328 C CA . ILE A 1 160 ? -6.140 16.306 43.218 1.00 97.75 160 ILE A CA 1
ATOM 1329 C C . ILE A 1 160 ? -6.436 17.743 42.820 1.00 97.75 160 ILE A C 1
ATOM 1331 O O . ILE A 1 160 ? -6.916 18.524 43.649 1.00 97.75 160 ILE A O 1
ATOM 1335 N N . SER A 1 161 ? -6.157 18.096 41.573 1.00 97.50 161 SER A N 1
ATOM 1336 C CA . SER A 1 161 ? -6.483 19.403 41.021 1.00 97.50 161 SER A CA 1
ATOM 1337 C C . SER A 1 161 ? -7.798 19.353 40.254 1.00 97.50 161 SER A C 1
ATOM 1339 O O . SER A 1 161 ? -8.207 18.326 39.715 1.00 97.50 161 SER A O 1
ATOM 1341 N N . TYR A 1 162 ? -8.512 20.472 40.239 1.00 98.19 162 TYR A N 1
ATOM 1342 C CA . TYR A 1 162 ? -9.743 20.617 39.473 1.00 98.19 162 TYR A CA 1
ATOM 1343 C C . TYR A 1 162 ? -9.903 22.047 38.975 1.00 98.19 162 TYR A C 1
ATOM 1345 O O . TYR A 1 162 ? -9.471 22.994 39.634 1.00 98.19 162 TYR A O 1
ATOM 1353 N N . ALA A 1 163 ? -10.526 22.198 37.808 1.00 97.94 163 ALA A N 1
ATOM 1354 C CA . ALA A 1 163 ? -10.738 23.487 37.170 1.00 97.94 163 ALA A CA 1
ATOM 1355 C C . ALA A 1 163 ? -12.085 23.563 36.446 1.00 97.94 163 ALA A C 1
ATOM 1357 O O . ALA A 1 163 ? -12.501 22.622 35.767 1.00 97.94 163 ALA A O 1
ATOM 1358 N N . ASP A 1 164 ? -12.746 24.708 36.568 1.00 96.38 164 ASP A N 1
ATOM 1359 C CA . ASP A 1 164 ? -13.935 25.065 35.797 1.00 96.38 164 ASP A CA 1
ATOM 1360 C C . ASP A 1 164 ? -13.976 26.575 35.488 1.00 96.38 164 ASP A C 1
ATOM 1362 O O . ASP A 1 164 ? -12.949 27.255 35.518 1.00 96.38 164 ASP A O 1
ATOM 1366 N N . GLU A 1 165 ? -15.154 27.110 35.147 1.00 92.12 165 GLU A N 1
ATOM 1367 C CA . GLU A 1 165 ? -15.351 28.542 34.868 1.00 92.12 165 GLU A CA 1
ATOM 1368 C C . GLU A 1 165 ? -14.993 29.454 36.065 1.00 92.12 165 GLU A C 1
ATOM 1370 O O . GLU A 1 165 ? -14.721 30.633 35.853 1.00 92.12 165 GLU A O 1
ATOM 1375 N N . GLU A 1 166 ? -14.995 28.947 37.306 1.00 92.56 166 GLU A N 1
ATOM 1376 C CA . GLU A 1 166 ? -14.691 29.728 38.520 1.00 92.56 166 GLU A CA 1
ATOM 1377 C C . GLU A 1 166 ? -13.181 29.803 38.817 1.00 92.56 166 GLU A C 1
ATOM 1379 O O . GLU A 1 166 ? -12.753 30.584 39.668 1.00 92.56 166 GLU A O 1
ATOM 1384 N N . GLY A 1 167 ? -12.365 29.010 38.116 1.00 91.62 167 GLY A N 1
ATOM 1385 C CA . GLY A 1 167 ? -10.916 28.932 38.290 1.00 91.62 167 GLY A CA 1
ATOM 1386 C C . GLY A 1 167 ? -10.427 27.509 38.550 1.00 91.62 167 GLY A C 1
ATOM 1387 O O . GLY A 1 167 ? -11.156 26.537 38.363 1.00 91.62 167 GLY A O 1
ATOM 1388 N N . ALA A 1 168 ? -9.169 27.392 38.980 1.00 95.75 168 ALA A N 1
ATOM 1389 C CA . ALA A 1 168 ? -8.521 26.121 39.289 1.00 95.75 168 ALA A CA 1
ATOM 1390 C C . ALA A 1 168 ? -8.066 26.075 40.756 1.00 95.75 168 ALA A C 1
ATOM 1392 O O . ALA A 1 168 ? -7.609 27.081 41.304 1.00 95.75 168 ALA A O 1
ATOM 1393 N N . ARG A 1 169 ? -8.199 24.907 41.390 1.00 97.38 169 ARG A N 1
ATOM 1394 C CA . ARG A 1 169 ? -7.774 24.631 42.771 1.00 97.38 169 ARG A CA 1
ATOM 1395 C C . ARG A 1 169 ? -7.080 23.277 42.860 1.00 97.38 169 ARG A C 1
ATOM 1397 O O . ARG A 1 169 ? -7.229 22.435 41.978 1.00 97.38 169 ARG A O 1
ATOM 1404 N N . VAL A 1 170 ? -6.343 23.070 43.945 1.00 97.62 170 VAL A N 1
ATOM 1405 C CA . VAL A 1 170 ? -5.603 21.839 44.244 1.00 97.62 170 VAL A CA 1
ATOM 1406 C C . VAL A 1 170 ? -5.933 21.405 45.661 1.00 97.62 170 VAL A C 1
ATOM 1408 O O . VAL A 1 170 ? -5.825 22.205 46.579 1.00 97.62 170 VAL A O 1
ATOM 1411 N N . ILE A 1 171 ? -6.309 20.149 45.870 1.00 97.19 171 ILE A N 1
ATOM 1412 C CA . ILE A 1 171 ? -6.458 19.559 47.205 1.00 97.19 171 ILE A CA 1
ATOM 1413 C C . ILE A 1 171 ? -5.216 18.709 47.459 1.00 97.19 171 ILE A C 1
ATOM 1415 O O . ILE A 1 171 ? -4.848 17.919 46.597 1.00 97.19 171 ILE A O 1
ATOM 1419 N N . THR A 1 172 ? -4.575 18.835 48.619 1.00 96.50 172 THR A N 1
ATOM 1420 C CA . THR A 1 172 ? -3.401 18.022 48.990 1.00 96.50 172 THR A CA 1
ATOM 1421 C C . THR A 1 172 ? -3.366 17.758 50.493 1.00 96.50 172 THR A C 1
ATOM 1423 O O . THR A 1 172 ? -4.058 18.418 51.261 1.00 96.50 172 THR A O 1
ATOM 1426 N N . TRP A 1 173 ? -2.565 16.789 50.936 1.00 94.19 173 TRP A N 1
ATOM 1427 C CA . TRP A 1 173 ? -2.372 16.456 52.352 1.00 94.19 173 TRP A CA 1
ATOM 1428 C C . TRP A 1 173 ? -0.971 16.789 52.893 1.00 94.19 173 TRP A C 1
ATOM 1430 O O . TRP A 1 173 ? -0.647 16.432 54.026 1.00 94.19 173 TRP A O 1
ATOM 1440 N N . LYS A 1 174 ? -0.147 17.516 52.123 1.00 90.50 174 LYS A N 1
ATOM 1441 C CA . LYS A 1 174 ? 1.044 18.215 52.638 1.00 90.50 174 LYS A CA 1
ATOM 1442 C C . LYS A 1 174 ? 0.805 19.719 52.736 1.00 90.50 174 LYS A C 1
ATOM 1444 O O . LYS A 1 174 ? -0.008 20.286 52.014 1.00 90.50 174 LYS A O 1
ATOM 1449 N N . LYS A 1 175 ? 1.536 20.376 53.637 1.00 88.94 175 LYS A N 1
ATOM 1450 C CA . LYS A 1 175 ? 1.480 21.830 53.808 1.00 88.94 175 LYS A CA 1
ATOM 1451 C C . LYS A 1 175 ? 2.139 22.524 52.609 1.00 88.94 175 LYS A C 1
ATOM 1453 O O . LYS A 1 175 ? 3.335 22.354 52.398 1.00 88.94 175 LYS A O 1
ATOM 1458 N N . VAL A 1 176 ? 1.361 23.317 51.875 1.00 90.56 176 VAL A N 1
ATOM 1459 C CA . VAL A 1 176 ? 1.808 24.196 50.781 1.00 90.56 176 VAL A CA 1
ATOM 1460 C C . VAL A 1 176 ? 1.046 25.512 50.923 1.00 90.56 176 VAL A C 1
ATOM 1462 O O . VAL A 1 176 ? -0.174 25.480 51.077 1.00 90.56 176 VAL A O 1
ATOM 1465 N N . ASP A 1 177 ? 1.742 26.649 50.921 1.00 90.56 177 ASP A N 1
ATOM 1466 C CA . ASP A 1 177 ? 1.154 27.956 51.254 1.00 90.56 177 ASP A CA 1
ATOM 1467 C C . ASP A 1 177 ? 0.812 28.760 49.989 1.00 90.56 177 ASP A C 1
ATOM 1469 O O . ASP A 1 177 ? 1.535 29.658 49.563 1.00 90.56 177 ASP A O 1
ATOM 1473 N N . LEU A 1 178 ? -0.277 28.369 49.319 1.00 92.81 178 LEU A N 1
ATOM 1474 C CA . LEU A 1 178 ? -0.745 28.987 48.075 1.00 92.81 178 LEU A CA 1
ATOM 1475 C C . LEU A 1 178 ? -2.277 29.159 48.096 1.00 92.81 178 LEU A C 1
ATOM 1477 O O . LEU A 1 178 ? -2.990 28.245 48.509 1.00 92.81 178 LEU A O 1
ATOM 1481 N N . PRO A 1 179 ? -2.831 30.279 47.587 1.00 91.81 179 PRO A N 1
ATOM 1482 C CA . PRO A 1 179 ? -4.245 30.649 47.783 1.00 91.81 179 PRO A CA 1
ATOM 1483 C C . PRO A 1 179 ? -5.266 29.727 47.085 1.00 91.81 179 PRO A C 1
ATOM 1485 O O . PRO A 1 179 ? -6.462 29.745 47.394 1.00 91.81 179 PRO A O 1
ATOM 1488 N N . TYR A 1 180 ? -4.806 28.917 46.131 1.00 93.44 180 TYR A N 1
ATOM 1489 C CA . TYR A 1 180 ? -5.602 27.916 45.418 1.00 93.44 180 TYR A CA 1
ATOM 1490 C C . TYR A 1 180 ? -5.414 26.487 45.957 1.00 93.44 180 TYR A C 1
ATOM 1492 O O . TYR A 1 180 ? -5.960 25.554 45.369 1.00 93.44 180 TYR A O 1
ATOM 1500 N N . VAL A 1 181 ? -4.668 26.302 47.054 1.00 95.50 181 VAL A N 1
ATOM 1501 C CA . VAL A 1 181 ? -4.388 24.986 47.641 1.00 95.50 181 VAL A CA 1
ATOM 1502 C C . VAL A 1 181 ? -5.221 24.750 48.907 1.00 95.50 181 VAL A C 1
ATOM 1504 O O . VAL A 1 181 ? -5.107 25.462 49.899 1.00 95.50 181 VAL A O 1
ATOM 1507 N N . ASP A 1 182 ? -6.051 23.710 48.875 1.00 93.69 182 ASP A N 1
ATOM 1508 C CA . ASP A 1 182 ? -6.845 23.196 49.988 1.00 93.69 182 ASP A CA 1
ATOM 1509 C C . ASP A 1 182 ? -6.064 22.077 50.709 1.00 93.69 182 ASP A C 1
ATOM 1511 O O . ASP A 1 182 ? -6.050 20.924 50.266 1.00 93.69 182 ASP A O 1
ATOM 1515 N N . VAL A 1 183 ? -5.411 22.399 51.832 1.00 95.88 183 VAL A N 1
ATOM 1516 C CA . VAL A 1 183 ? -4.675 21.409 52.643 1.00 95.88 183 VAL A CA 1
ATOM 1517 C C . VAL A 1 183 ? -5.634 20.625 53.550 1.00 95.88 183 VAL A C 1
ATOM 1519 O O . VAL A 1 183 ? -6.385 21.203 54.335 1.00 95.88 183 VAL A O 1
ATOM 1522 N N . VAL A 1 184 ? -5.587 19.294 53.474 1.00 95.50 184 VAL A N 1
ATOM 1523 C CA . VAL A 1 184 ? -6.361 18.355 54.307 1.00 95.50 184 VAL A CA 1
ATOM 1524 C C . VAL A 1 184 ? -5.445 17.420 55.108 1.00 95.50 184 VAL A C 1
ATOM 1526 O O . VAL A 1 184 ? -4.232 17.423 54.941 1.00 95.50 184 VAL A O 1
ATOM 1529 N N . SER A 1 185 ? -6.009 16.599 55.998 1.00 92.56 185 SER A N 1
ATOM 1530 C CA . SER A 1 185 ? -5.223 15.761 56.919 1.00 92.56 185 SER A CA 1
ATOM 1531 C C . SER A 1 185 ? -4.588 14.514 56.293 1.00 92.56 185 SER A C 1
ATOM 1533 O O . SER A 1 185 ? -3.570 14.040 56.785 1.00 92.56 185 SER A O 1
ATOM 1535 N N . THR A 1 186 ? -5.211 13.927 55.267 1.00 94.38 186 THR A N 1
ATOM 1536 C CA . THR A 1 186 ? -4.813 12.632 54.684 1.00 94.38 186 THR A CA 1
ATOM 1537 C C . THR A 1 186 ? -5.289 12.500 53.239 1.00 94.38 186 THR A C 1
ATOM 1539 O O . THR A 1 186 ? -6.273 13.129 52.847 1.00 94.38 186 THR A O 1
ATOM 1542 N N . GLU A 1 187 ? -4.686 11.581 52.479 1.00 96.00 187 GLU A N 1
ATOM 1543 C CA . GLU A 1 187 ? -5.183 11.137 51.165 1.00 96.00 187 GLU A CA 1
ATOM 1544 C C . GLU A 1 187 ? -6.675 10.735 51.204 1.00 96.00 187 GLU A C 1
ATOM 1546 O O . GLU A 1 187 ? -7.447 11.072 50.307 1.00 96.00 187 GLU A O 1
ATOM 1551 N N . LYS A 1 188 ? -7.120 10.067 52.278 1.00 96.50 188 LYS A N 1
ATOM 1552 C CA . LYS A 1 188 ? -8.523 9.660 52.455 1.00 96.50 188 LYS A CA 1
ATOM 1553 C C . LYS A 1 188 ? -9.471 10.855 52.523 1.00 96.50 188 LYS A C 1
ATOM 1555 O O . LYS A 1 188 ? -10.528 10.832 51.889 1.00 96.50 188 LYS A O 1
ATOM 1560 N N . GLU A 1 189 ? -9.106 11.894 53.271 1.00 96.69 189 GLU A N 1
ATOM 1561 C CA . GLU A 1 189 ? -9.895 13.127 53.320 1.00 96.69 189 GLU A CA 1
ATOM 1562 C C . GLU A 1 189 ? -9.746 13.966 52.043 1.00 96.69 189 GLU A C 1
ATOM 1564 O O . GLU A 1 189 ? -10.701 14.638 51.665 1.00 96.69 189 GLU A O 1
ATOM 1569 N N . MET A 1 190 ? -8.633 13.856 51.311 1.00 97.25 190 MET A N 1
ATOM 1570 C CA . MET A 1 190 ? -8.450 14.493 49.999 1.00 97.25 190 MET A CA 1
ATOM 1571 C C . MET A 1 190 ? -9.412 13.912 48.957 1.00 97.25 190 MET A C 1
ATOM 1573 O O . MET A 1 190 ? -10.160 14.660 48.329 1.00 97.25 190 MET A O 1
ATOM 1577 N N . ILE A 1 191 ? -9.477 12.581 48.836 1.00 96.75 191 ILE A N 1
ATOM 1578 C CA . ILE A 1 191 ? -10.425 11.901 47.938 1.00 96.75 191 ILE A CA 1
ATOM 1579 C C . ILE A 1 191 ? -11.867 12.216 48.354 1.00 96.75 191 ILE A C 1
ATOM 1581 O O . ILE A 1 191 ? -12.686 12.579 47.512 1.00 96.75 191 ILE A O 1
ATOM 1585 N N . LYS A 1 192 ? -12.195 12.158 49.653 1.00 96.69 192 LYS A N 1
ATOM 1586 C CA . LYS A 1 192 ? -13.521 12.572 50.143 1.00 96.69 192 LYS A CA 1
ATOM 1587 C C . LYS A 1 192 ? -13.833 14.037 49.835 1.00 96.69 192 LYS A C 1
ATOM 1589 O O . LYS A 1 192 ? -14.985 14.337 49.529 1.00 96.69 192 LYS A O 1
ATOM 1594 N N . ARG A 1 193 ? -12.859 14.951 49.934 1.00 96.94 193 ARG A N 1
ATOM 1595 C CA . ARG A 1 193 ? -13.043 16.372 49.611 1.00 96.94 193 ARG A CA 1
ATOM 1596 C C . ARG A 1 193 ? -13.300 16.548 48.122 1.00 96.94 193 ARG A C 1
ATOM 1598 O O . ARG A 1 193 ? -14.262 17.229 47.796 1.00 96.94 193 ARG A O 1
ATOM 1605 N N . PHE A 1 194 ? -12.552 15.872 47.250 1.00 97.50 194 PHE A N 1
ATOM 1606 C CA . PHE A 1 194 ? -12.813 15.852 45.808 1.00 97.50 194 PHE A CA 1
ATOM 1607 C C . PHE A 1 194 ? -14.212 15.308 45.480 1.00 97.50 194 PHE A C 1
ATOM 1609 O O . PHE A 1 194 ? -14.989 15.985 44.812 1.00 97.50 194 PHE A O 1
ATOM 1616 N N . LEU A 1 195 ? -14.594 14.146 46.024 1.00 96.38 195 LEU A N 1
ATOM 1617 C CA . LEU A 1 195 ? -15.946 13.589 45.863 1.00 96.38 195 LEU A CA 1
ATOM 1618 C C . LEU A 1 195 ? -17.034 14.570 46.326 1.00 96.38 195 LEU A C 1
ATOM 1620 O O . LEU A 1 195 ? -18.084 14.688 45.692 1.00 96.38 195 LEU A O 1
ATOM 1624 N N . ARG A 1 196 ? -16.777 15.301 47.418 1.00 96.00 196 ARG A N 1
ATOM 1625 C CA . ARG A 1 196 ? -17.676 16.346 47.911 1.00 96.00 196 ARG A CA 1
ATOM 1626 C C . ARG A 1 196 ? -17.737 17.534 46.953 1.00 96.00 196 ARG A C 1
ATOM 1628 O O . ARG A 1 196 ? -18.841 17.934 46.626 1.00 96.00 196 ARG A O 1
ATOM 1635 N N . VAL A 1 197 ? -16.606 18.019 46.437 1.00 95.88 197 VAL A N 1
ATOM 1636 C CA . VAL A 1 197 ? -16.534 19.097 45.432 1.00 95.88 197 VAL A CA 1
ATOM 1637 C C . VAL A 1 197 ? -17.299 18.723 44.159 1.00 95.88 197 VAL A C 1
ATOM 1639 O O . VAL A 1 197 ? -18.096 19.524 43.678 1.00 95.88 197 VAL A O 1
ATOM 1642 N N . VAL A 1 198 ? -17.143 17.498 43.641 1.00 96.12 198 VAL A N 1
ATOM 1643 C CA . VAL A 1 198 ? -17.912 17.041 42.468 1.00 96.12 198 VAL A CA 1
ATOM 1644 C C . VAL A 1 198 ? -19.412 16.986 42.778 1.00 96.12 198 VAL A C 1
ATOM 1646 O O . VAL A 1 198 ? -20.226 17.340 41.929 1.00 96.12 198 VAL A O 1
ATOM 1649 N N . LYS A 1 199 ? -19.806 16.592 43.996 1.00 94.44 199 LYS A N 1
ATOM 1650 C CA . LYS A 1 199 ? -21.214 16.599 44.420 1.00 94.44 199 LYS A CA 1
ATOM 1651 C C . LYS A 1 199 ? -21.766 18.014 44.673 1.00 94.44 199 LYS A C 1
ATOM 1653 O O . LYS A 1 199 ? -22.938 18.243 44.402 1.00 94.44 199 LYS A O 1
ATOM 1658 N N . GLU A 1 200 ? -20.941 18.936 45.168 1.00 94.00 200 GLU A N 1
ATOM 1659 C CA . GLU A 1 200 ? -21.264 20.346 45.444 1.00 94.00 200 GLU A CA 1
ATOM 1660 C C . GLU A 1 200 ? -21.435 21.144 44.137 1.00 94.00 200 GLU A C 1
ATOM 1662 O O . GLU A 1 200 ? -22.441 21.829 43.958 1.00 94.00 200 GLU A O 1
ATOM 1667 N N . LYS A 1 201 ? -20.493 21.021 43.190 1.00 94.81 201 LYS A N 1
ATOM 1668 C CA . LYS A 1 201 ? -20.557 21.690 41.875 1.00 94.81 201 LYS A CA 1
ATOM 1669 C C . LYS A 1 201 ? -21.572 21.042 40.921 1.00 94.81 201 LYS A C 1
ATOM 1671 O O . LYS A 1 201 ? -22.133 21.729 40.061 1.00 94.81 201 LYS A O 1
ATOM 1676 N N . ASP A 1 202 ? -21.803 19.739 41.092 1.00 95.44 202 ASP A N 1
ATOM 1677 C CA . ASP A 1 202 ? -22.659 18.860 40.287 1.00 95.44 202 ASP A CA 1
ATOM 1678 C C . ASP A 1 202 ? -22.465 19.018 38.758 1.00 95.44 202 ASP A C 1
ATOM 1680 O O . ASP A 1 202 ? -23.388 19.416 38.040 1.00 95.44 202 ASP A O 1
ATOM 1684 N N . PRO A 1 203 ? -21.260 18.720 38.230 1.00 96.75 203 PRO A N 1
ATOM 1685 C CA . PRO A 1 203 ? -20.946 18.892 36.819 1.00 96.75 203 PRO A CA 1
ATOM 1686 C C . PRO A 1 203 ? -21.657 17.855 35.947 1.00 96.75 203 PRO A C 1
ATOM 1688 O O . PRO A 1 203 ? -21.729 16.667 36.267 1.00 96.75 203 PRO A O 1
ATOM 1691 N N . ASP A 1 204 ? -22.147 18.292 34.797 1.00 96.56 204 ASP A N 1
ATOM 1692 C CA . ASP A 1 204 ? -22.729 17.417 33.781 1.00 96.56 204 ASP A CA 1
ATOM 1693 C C . ASP A 1 204 ? -21.656 16.709 32.965 1.00 96.56 204 ASP A C 1
ATOM 1695 O O . ASP A 1 204 ? -21.862 15.576 32.537 1.00 96.56 204 ASP A O 1
ATOM 1699 N N . VAL A 1 205 ? -20.510 17.367 32.781 1.00 97.75 205 VAL A N 1
ATOM 1700 C CA . VAL A 1 205 ? -19.341 16.832 32.091 1.00 97.75 205 VAL A CA 1
ATOM 1701 C C . VAL A 1 205 ? -18.173 16.784 33.066 1.00 97.75 205 VAL A C 1
ATOM 1703 O O . VAL A 1 205 ? -17.758 17.818 33.589 1.00 97.75 205 VAL A O 1
ATOM 1706 N N . LEU A 1 206 ? -17.630 15.589 33.285 1.00 97.88 206 LEU A N 1
ATOM 1707 C CA . LEU A 1 206 ? -16.310 15.420 33.884 1.00 97.88 206 LEU A CA 1
ATOM 1708 C C . LEU A 1 206 ? -15.312 15.338 32.736 1.00 97.88 206 LEU A C 1
ATOM 1710 O O . LEU A 1 206 ? -15.352 14.388 31.951 1.00 97.88 206 LEU A O 1
ATOM 1714 N N . ILE A 1 207 ? -14.475 16.360 32.613 1.00 98.25 207 ILE A N 1
ATOM 1715 C CA . ILE A 1 207 ? -13.388 16.400 31.645 1.00 98.25 207 ILE A CA 1
ATOM 1716 C C . ILE A 1 207 ? -12.164 15.807 32.332 1.00 98.25 207 ILE A C 1
ATOM 1718 O O . ILE A 1 207 ? -11.816 16.199 33.442 1.00 98.25 207 ILE A O 1
ATOM 1722 N N . THR A 1 208 ? -11.490 14.892 31.657 1.00 97.56 208 THR A N 1
ATOM 1723 C CA . THR A 1 208 ? -10.146 14.478 32.053 1.00 97.56 208 THR A CA 1
ATOM 1724 C C . THR A 1 208 ? -9.238 14.585 30.863 1.00 97.56 208 THR A C 1
ATOM 1726 O O . THR A 1 208 ? -9.676 14.489 29.708 1.00 97.56 208 THR A O 1
ATOM 1729 N N . TYR A 1 209 ? -7.956 14.652 31.159 1.00 94.50 209 TYR A N 1
ATOM 1730 C CA . TYR A 1 209 ? -6.959 14.290 30.199 1.00 94.50 209 TYR A CA 1
ATOM 1731 C C . TYR A 1 209 ? -6.441 12.895 30.522 1.00 94.50 209 TYR A C 1
ATOM 1733 O O . TYR A 1 209 ? -5.745 12.743 31.509 1.00 94.50 209 TYR A O 1
ATOM 1741 N N . ASN A 1 210 ? -6.774 11.890 29.699 1.00 91.50 210 ASN A N 1
ATOM 1742 C CA . ASN A 1 210 ? -6.295 10.510 29.857 1.00 91.50 210 ASN A CA 1
ATOM 1743 C C . ASN A 1 210 ? -7.004 9.651 30.940 1.00 91.50 210 ASN A C 1
ATOM 1745 O O . ASN A 1 210 ? -6.631 8.500 31.203 1.00 91.50 210 ASN A O 1
ATOM 1749 N N . GLY A 1 211 ? -8.084 10.166 31.530 1.00 92.38 211 GLY A N 1
ATOM 1750 C CA . GLY A 1 211 ? -8.787 9.534 32.647 1.00 92.38 211 GLY A CA 1
ATOM 1751 C C . GLY A 1 211 ? -9.464 8.197 32.350 1.00 92.38 211 GLY A C 1
ATOM 1752 O O . GLY A 1 211 ? -9.744 7.452 33.291 1.00 92.38 211 GLY A O 1
ATOM 1753 N N . ASP A 1 212 ? -9.704 7.829 31.084 1.00 89.56 212 ASP A N 1
ATOM 1754 C CA . ASP A 1 212 ? -10.281 6.519 30.755 1.00 89.56 212 ASP A CA 1
ATOM 1755 C C . ASP A 1 212 ? -9.386 5.334 31.152 1.00 89.56 212 ASP A C 1
ATOM 1757 O O . ASP A 1 212 ? -9.915 4.236 31.351 1.00 89.56 212 ASP A O 1
ATOM 1761 N N . ASN A 1 213 ? -8.061 5.517 31.242 1.00 86.62 213 ASN A N 1
ATOM 1762 C CA . ASN A 1 213 ? -7.145 4.443 31.648 1.00 86.62 213 ASN A CA 1
ATOM 1763 C C . ASN A 1 213 ? -6.080 4.857 32.686 1.00 86.62 213 ASN A C 1
ATOM 1765 O O . ASN A 1 213 ? -5.330 3.983 33.121 1.00 86.62 213 ASN A O 1
ATOM 1769 N N . PHE A 1 214 ? -6.068 6.112 33.159 1.00 90.75 214 PHE A N 1
ATOM 1770 C CA . PHE A 1 214 ? -5.278 6.538 34.325 1.00 90.75 214 PHE A CA 1
ATOM 1771 C C . PHE A 1 214 ? -6.155 6.948 35.524 1.00 90.75 214 PHE A C 1
ATOM 1773 O O . PHE A 1 214 ? -6.417 6.125 36.407 1.00 90.75 214 PHE A O 1
ATOM 1780 N N . ASP A 1 215 ? -6.654 8.184 35.547 1.00 93.31 215 ASP A N 1
ATOM 1781 C CA . ASP A 1 215 ? -7.194 8.877 36.725 1.00 93.31 215 ASP A CA 1
ATOM 1782 C C . ASP A 1 215 ? -8.274 8.095 37.475 1.00 93.31 215 ASP A C 1
ATOM 1784 O O . ASP A 1 215 ? -8.179 7.846 38.679 1.00 93.31 215 ASP A O 1
ATOM 1788 N N . PHE A 1 216 ? -9.314 7.664 36.755 1.00 94.94 216 PHE A N 1
ATOM 1789 C CA . PHE A 1 216 ? -10.446 6.958 37.349 1.00 94.94 216 PHE A CA 1
ATOM 1790 C C . PHE A 1 216 ? -10.058 5.577 37.881 1.00 94.94 216 PHE A C 1
ATOM 1792 O O . PHE A 1 216 ? -10.628 5.125 38.876 1.00 94.94 216 PHE A O 1
ATOM 1799 N N . ALA A 1 217 ? -9.100 4.902 37.239 1.00 90.62 217 ALA A N 1
ATOM 1800 C CA . ALA A 1 217 ? -8.591 3.621 37.710 1.00 90.62 217 ALA A CA 1
ATOM 1801 C C . ALA A 1 217 ? -7.758 3.806 38.989 1.00 90.62 217 ALA A C 1
ATOM 1803 O O . ALA A 1 217 ? -7.926 3.040 39.941 1.00 90.62 217 ALA A O 1
ATOM 1804 N N . TYR A 1 218 ? -6.928 4.853 39.041 1.00 93.44 218 TYR A N 1
ATOM 1805 C CA . TYR A 1 218 ? -6.115 5.195 40.208 1.00 93.44 218 TYR A CA 1
ATOM 1806 C C . TYR A 1 218 ? -7.007 5.576 41.399 1.00 93.44 218 TYR A C 1
ATOM 1808 O O . TYR A 1 218 ? -6.953 4.936 42.452 1.00 93.44 218 TYR A O 1
ATOM 1816 N N . LEU A 1 219 ? -7.910 6.547 41.216 1.00 95.19 219 LEU A N 1
ATOM 1817 C CA . LEU A 1 219 ? -8.861 6.993 42.239 1.00 95.19 219 LEU A CA 1
ATOM 1818 C C . LEU A 1 219 ? -9.728 5.847 42.768 1.00 95.19 219 LEU A C 1
ATOM 1820 O O . LEU A 1 219 ? -9.931 5.751 43.981 1.00 95.19 219 LEU A O 1
ATOM 1824 N N . LYS A 1 220 ? -10.199 4.946 41.894 1.00 92.81 220 LYS A N 1
ATOM 1825 C CA . LYS A 1 220 ? -10.953 3.761 42.315 1.00 92.81 220 LYS A CA 1
ATOM 1826 C C . LYS A 1 220 ? -10.109 2.837 43.196 1.00 92.81 220 LYS A C 1
ATOM 1828 O O . LYS A 1 220 ? -10.539 2.506 44.298 1.00 92.81 220 LYS A O 1
ATOM 1833 N N . ARG A 1 221 ? -8.897 2.480 42.761 1.00 92.00 221 ARG A N 1
ATOM 1834 C CA . ARG A 1 221 ? -7.981 1.590 43.498 1.00 92.00 221 ARG A CA 1
ATOM 1835 C C . ARG A 1 221 ? -7.613 2.155 44.876 1.00 92.00 221 ARG A C 1
ATOM 1837 O O . ARG A 1 221 ? -7.607 1.420 45.863 1.00 92.00 221 ARG A O 1
ATOM 1844 N N . ARG A 1 222 ? -7.369 3.469 44.975 1.00 94.06 222 ARG A N 1
ATOM 1845 C CA . ARG A 1 222 ? -7.125 4.151 46.261 1.00 94.06 222 ARG A CA 1
ATOM 1846 C C . ARG A 1 222 ? -8.372 4.212 47.134 1.00 94.06 222 ARG A C 1
ATOM 1848 O O . ARG A 1 222 ? -8.276 3.974 48.334 1.00 94.06 222 ARG A O 1
ATOM 1855 N N . SER A 1 223 ? -9.541 4.462 46.550 1.00 94.25 223 SER A N 1
ATOM 1856 C CA . SER A 1 223 ? -10.814 4.470 47.281 1.00 94.25 223 SER A CA 1
ATOM 1857 C C . SER A 1 223 ? -11.131 3.098 47.885 1.00 94.25 223 SER A C 1
ATOM 1859 O O . SER A 1 223 ? -11.453 3.020 49.071 1.00 94.25 223 SER A O 1
ATOM 1861 N N . GLU A 1 224 ? -10.929 2.016 47.125 1.00 92.06 224 GLU A N 1
ATOM 1862 C CA . GLU A 1 224 ? -11.009 0.630 47.610 1.00 92.06 224 GLU A CA 1
ATOM 1863 C C . GLU A 1 224 ? -10.043 0.396 48.790 1.00 92.06 224 GLU A C 1
ATOM 1865 O O . GLU A 1 224 ? -10.474 -0.035 49.861 1.00 92.06 224 GLU A O 1
ATOM 1870 N N . LYS A 1 225 ? -8.758 0.760 48.641 1.00 92.12 225 LYS A N 1
ATOM 1871 C CA . LYS A 1 225 ? -7.711 0.600 49.675 1.00 92.12 225 LYS A CA 1
ATOM 1872 C C . LYS A 1 225 ? -7.986 1.406 50.953 1.00 92.12 225 LYS A C 1
ATOM 1874 O O . LYS A 1 225 ? -7.651 0.959 52.046 1.00 92.12 225 LYS A O 1
ATOM 1879 N N . LEU A 1 226 ? -8.601 2.582 50.831 1.00 94.19 226 LEU A N 1
ATOM 1880 C CA . LEU A 1 226 ? -8.879 3.498 51.944 1.00 94.19 226 LEU A CA 1
ATOM 1881 C C . LEU A 1 226 ? -10.282 3.319 52.548 1.00 94.19 226 LEU A C 1
ATOM 1883 O O . LEU A 1 226 ? -10.624 4.021 53.506 1.00 94.19 226 LEU A O 1
ATOM 1887 N N . GLY A 1 227 ? -11.110 2.414 52.019 1.00 92.25 227 GLY A N 1
ATOM 1888 C CA . GLY A 1 227 ? -12.494 2.225 52.463 1.00 92.25 227 GLY A CA 1
ATOM 1889 C C . GLY A 1 227 ? -13.365 3.464 52.222 1.00 92.25 227 GLY A C 1
ATOM 1890 O O . GLY A 1 227 ? -14.090 3.906 53.117 1.00 92.25 227 GLY A O 1
ATOM 1891 N N . VAL A 1 228 ? -13.245 4.069 51.040 1.00 93.81 228 VAL A N 1
ATOM 1892 C CA . VAL A 1 228 ? -14.067 5.186 50.556 1.00 93.81 228 VAL A CA 1
ATOM 1893 C C . VAL A 1 228 ? -14.964 4.662 49.435 1.00 93.81 228 VAL A C 1
ATOM 1895 O O . VAL A 1 228 ? -14.476 4.042 48.499 1.00 93.81 228 VAL A O 1
ATOM 1898 N N . LYS A 1 229 ? -16.276 4.920 49.503 1.00 92.06 229 LYS A N 1
ATOM 1899 C CA . LYS A 1 229 ? -17.184 4.638 48.378 1.00 92.06 229 LYS A CA 1
ATOM 1900 C C . LYS A 1 229 ? -16.957 5.684 47.289 1.00 92.06 229 LYS A C 1
ATOM 1902 O O . LYS A 1 229 ? -17.180 6.870 47.543 1.00 92.06 229 LYS A O 1
ATOM 1907 N N . PHE A 1 230 ? -16.535 5.270 46.098 1.00 94.12 230 PHE A N 1
ATOM 1908 C CA . PHE A 1 230 ? -16.110 6.176 45.026 1.00 94.12 230 PHE A CA 1
ATOM 1909 C C . PHE A 1 230 ? -17.305 6.652 44.183 1.00 94.12 230 PHE A C 1
ATOM 1911 O O . PHE A 1 230 ? -17.373 6.454 42.971 1.00 94.12 230 PHE A O 1
ATOM 1918 N N . ILE A 1 231 ? -18.305 7.237 44.847 1.00 94.81 231 ILE A N 1
ATOM 1919 C CA . ILE A 1 231 ? -19.578 7.615 44.223 1.00 94.81 231 ILE A CA 1
ATOM 1920 C C . ILE A 1 231 ? -19.419 8.937 43.472 1.00 94.81 231 ILE A C 1
ATOM 1922 O O . ILE A 1 231 ? -19.353 10.006 44.076 1.00 94.81 231 ILE A O 1
ATOM 1926 N N . LEU A 1 232 ? -19.416 8.844 42.143 1.00 95.00 232 LEU A N 1
ATOM 1927 C CA . LEU A 1 232 ? -19.458 9.987 41.227 1.00 95.00 232 LEU A CA 1
ATOM 1928 C C . LEU A 1 232 ? -20.726 9.998 40.361 1.00 95.00 232 LEU A C 1
ATOM 1930 O O . LEU A 1 232 ? -21.113 11.064 39.878 1.00 95.00 232 LEU A O 1
ATOM 1934 N N . GLY A 1 233 ? -21.390 8.853 40.169 1.00 93.50 233 GLY A N 1
ATOM 1935 C CA . GLY A 1 233 ? -22.644 8.765 39.424 1.00 93.50 233 GLY A CA 1
ATOM 1936 C C . GLY A 1 233 ? -23.789 9.483 40.142 1.00 93.50 233 GLY A C 1
ATOM 1937 O O . GLY A 1 233 ? -23.931 9.391 41.363 1.00 93.50 233 GLY A O 1
ATOM 1938 N N . ARG A 1 234 ? -24.639 10.189 39.387 1.00 93.69 234 ARG A N 1
ATOM 1939 C CA . ARG A 1 234 ? -25.843 10.846 39.930 1.00 93.69 234 ARG A CA 1
ATOM 1940 C C . ARG A 1 234 ? -26.923 9.851 40.370 1.00 93.69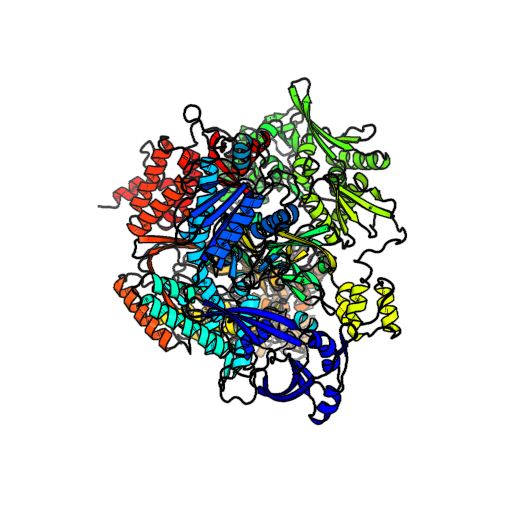 234 ARG A C 1
ATOM 1942 O O . ARG A 1 234 ? -27.764 10.202 41.186 1.00 93.69 234 ARG A O 1
ATOM 1949 N N . ASP A 1 235 ? -26.874 8.613 39.881 1.00 90.50 235 ASP A N 1
ATOM 1950 C CA . ASP A 1 235 ? -27.693 7.490 40.363 1.00 90.50 235 ASP A CA 1
ATOM 1951 C C . ASP A 1 235 ? -27.103 6.798 41.613 1.00 90.50 235 ASP A C 1
ATOM 1953 O O . ASP A 1 235 ? -27.572 5.735 42.013 1.00 90.50 235 ASP A O 1
ATOM 1957 N N . GLY A 1 236 ? -26.063 7.377 42.227 1.00 90.69 236 GLY A N 1
ATOM 1958 C CA . GLY A 1 236 ? -25.369 6.805 43.381 1.00 90.69 236 GLY A CA 1
ATOM 1959 C C . GLY A 1 236 ? -24.353 5.713 43.032 1.00 90.69 236 GLY A C 1
ATOM 1960 O O . GLY A 1 236 ? -23.759 5.137 43.945 1.00 90.69 236 GLY A O 1
ATOM 1961 N N . SER A 1 237 ? -24.127 5.426 41.745 1.00 92.25 237 SER A N 1
ATOM 1962 C CA . SER A 1 237 ? -23.126 4.449 41.310 1.00 92.25 237 SER A CA 1
ATOM 1963 C C . SER A 1 237 ? -21.688 4.980 41.360 1.00 92.25 237 SER A C 1
ATOM 1965 O O . SER A 1 237 ? -21.408 6.182 41.295 1.00 92.25 237 SER A O 1
ATOM 1967 N N . GLU A 1 238 ? -20.744 4.046 41.454 1.00 93.12 238 GLU A N 1
ATOM 1968 C CA . GLU A 1 238 ? -19.334 4.312 41.179 1.00 93.12 238 GLU A CA 1
ATOM 1969 C C . GLU A 1 238 ? -19.065 4.311 39.662 1.00 93.12 238 GLU A C 1
ATOM 1971 O O . GLU A 1 238 ? -19.792 3.647 38.915 1.00 93.12 238 GLU A O 1
ATOM 1976 N N . PRO A 1 239 ? -18.004 4.988 39.182 1.00 94.25 239 PRO A N 1
ATOM 1977 C CA . PRO A 1 239 ? -17.586 4.939 37.785 1.00 94.25 239 PRO A CA 1
ATOM 1978 C C . PRO A 1 239 ? -17.449 3.510 37.247 1.00 94.25 239 PRO A C 1
ATOM 1980 O O . PRO A 1 239 ? -16.700 2.671 37.763 1.00 94.25 239 PRO A O 1
ATOM 1983 N N . LYS A 1 240 ? -18.173 3.238 36.164 1.00 92.56 240 LYS A N 1
ATOM 1984 C CA . LYS A 1 240 ? -18.220 1.942 35.498 1.00 92.56 240 LYS A CA 1
ATOM 1985 C C . LYS A 1 240 ? -17.095 1.871 34.471 1.00 92.56 240 LYS A C 1
ATOM 1987 O O . LYS A 1 240 ? -17.238 2.333 33.338 1.00 92.56 240 LYS A O 1
ATOM 1992 N N . ILE A 1 241 ? -15.979 1.272 34.877 1.00 90.88 241 ILE A N 1
ATOM 1993 C CA . ILE A 1 241 ? -14.857 0.953 33.990 1.00 90.88 241 ILE A CA 1
ATOM 1994 C C . ILE A 1 241 ? -15.288 -0.189 33.064 1.00 90.88 241 ILE A C 1
ATOM 1996 O O . ILE A 1 241 ? -15.593 -1.296 33.508 1.00 90.88 241 ILE A O 1
ATOM 2000 N N . GLN A 1 242 ? -15.361 0.096 31.769 1.00 85.50 242 GLN A N 1
ATOM 2001 C CA . GLN A 1 242 ? -15.787 -0.831 30.726 1.00 85.50 242 GLN A CA 1
ATOM 2002 C C . GLN A 1 242 ? -14.642 -1.106 29.785 1.00 85.50 242 GLN A C 1
ATOM 2004 O O . GLN A 1 242 ? -13.772 -0.270 29.586 1.00 85.50 242 GLN A O 1
ATOM 2009 N N . ARG A 1 243 ? -14.663 -2.275 29.162 1.00 74.00 243 ARG A N 1
ATOM 2010 C CA . ARG A 1 243 ? -13.681 -2.642 28.160 1.00 74.00 243 ARG A CA 1
ATOM 2011 C C . ARG A 1 243 ? -14.290 -2.492 26.774 1.00 74.00 243 ARG A C 1
ATOM 2013 O O . ARG A 1 243 ? -15.244 -3.197 26.448 1.00 74.00 243 ARG A O 1
ATOM 2020 N N . MET A 1 244 ? -13.712 -1.618 25.963 1.00 65.88 244 MET A N 1
ATOM 2021 C CA . MET A 1 244 ? -14.159 -1.348 24.602 1.00 65.88 244 MET A CA 1
ATOM 2022 C C . MET A 1 244 ? -13.161 -1.929 23.602 1.00 65.88 244 MET A C 1
ATOM 2024 O O . MET A 1 244 ? -12.716 -1.225 22.723 1.00 65.88 244 MET A O 1
ATOM 2028 N N . GLY A 1 245 ? -12.779 -3.202 23.782 1.00 63.12 245 GLY A N 1
ATOM 2029 C CA . GLY A 1 245 ? -11.723 -3.899 23.029 1.00 63.12 245 GLY A CA 1
ATOM 2030 C C . GLY A 1 245 ? -10.419 -4.021 23.818 1.00 63.12 245 GLY A C 1
ATOM 2031 O O . GLY A 1 245 ? -10.475 -4.217 25.026 1.00 63.12 245 GLY A O 1
ATOM 2032 N N . ASP A 1 246 ? -9.251 -3.905 23.194 1.00 52.19 246 ASP A N 1
ATOM 2033 C CA . ASP A 1 246 ? -7.953 -3.659 23.857 1.00 52.19 246 ASP A CA 1
ATOM 2034 C C . ASP A 1 246 ? -7.705 -2.276 24.558 1.00 52.19 246 ASP A C 1
ATOM 2036 O O . ASP A 1 246 ? -6.572 -1.970 24.902 1.00 52.19 246 ASP A O 1
ATOM 2040 N N . ARG A 1 247 ? -8.739 -1.483 24.921 1.00 62.62 247 ARG A N 1
ATOM 2041 C CA . ARG A 1 247 ? -8.691 -0.413 25.958 1.00 62.62 247 ARG A CA 1
ATOM 2042 C C . ARG A 1 247 ? -9.920 -0.384 26.869 1.00 62.62 247 ARG A C 1
ATOM 2044 O O . ARG A 1 247 ? -10.952 -1.002 26.590 1.00 62.62 247 ARG A O 1
ATOM 2051 N N . PHE A 1 248 ? -9.801 0.366 27.966 1.00 81.38 248 PHE A N 1
ATOM 2052 C CA . PHE A 1 248 ? -10.893 0.715 28.859 1.00 81.38 248 PHE A CA 1
ATOM 2053 C C . PHE A 1 248 ? -11.552 2.037 28.458 1.00 81.38 248 PHE A C 1
ATOM 2055 O O . PHE A 1 248 ? -10.981 2.862 27.752 1.00 81.38 248 PHE A O 1
ATOM 2062 N N . ALA A 1 249 ? -12.794 2.224 28.880 1.00 86.88 249 ALA A N 1
ATOM 2063 C CA . ALA A 1 249 ? -13.547 3.465 28.833 1.00 86.88 249 ALA A CA 1
ATOM 2064 C C . ALA A 1 249 ? -14.347 3.566 30.131 1.00 86.88 249 ALA A C 1
ATOM 2066 O O . ALA A 1 249 ? -14.993 2.595 30.530 1.00 86.88 249 ALA A O 1
ATOM 2067 N N . VAL A 1 250 ? -14.318 4.717 30.792 1.00 94.12 250 VAL A N 1
ATOM 2068 C CA . VAL A 1 250 ? -14.990 4.906 32.079 1.00 94.12 250 VAL A CA 1
ATOM 2069 C C . VAL A 1 250 ? -16.270 5.689 31.873 1.00 94.12 250 VAL A C 1
ATOM 2071 O O . VAL A 1 250 ? -16.270 6.752 31.258 1.00 94.12 250 VAL A O 1
ATOM 2074 N N . GLU A 1 251 ? -17.375 5.154 32.374 1.00 93.75 251 GLU A N 1
ATOM 2075 C CA . GLU A 1 251 ? -18.702 5.752 32.284 1.00 93.75 251 GLU A CA 1
ATOM 2076 C C . GLU A 1 251 ? -19.181 6.165 33.684 1.00 93.75 251 GLU A C 1
ATOM 2078 O O . GLU A 1 251 ? -19.146 5.361 34.615 1.00 93.75 251 GLU A O 1
ATOM 2083 N N . VAL A 1 252 ? -19.635 7.409 33.847 1.00 95.69 252 VAL A N 1
ATOM 2084 C CA . VAL A 1 252 ? -20.117 7.949 35.131 1.00 95.69 252 VAL A CA 1
ATOM 2085 C C . VAL A 1 252 ? -21.604 8.244 34.994 1.00 95.69 252 VAL A C 1
ATOM 2087 O O . VAL A 1 252 ? -21.983 9.209 34.340 1.00 95.69 252 VAL A O 1
ATOM 2090 N N . LYS A 1 253 ? -22.472 7.401 35.560 1.00 94.00 253 LYS A N 1
ATOM 2091 C CA . LYS A 1 253 ? -23.907 7.443 35.242 1.00 94.00 253 LYS A CA 1
ATOM 2092 C C . LYS A 1 253 ? -24.571 8.762 35.646 1.00 94.00 253 LYS A C 1
ATOM 2094 O O . LYS A 1 253 ? -24.338 9.299 36.726 1.00 94.00 253 LYS A O 1
ATOM 2099 N N . GLY A 1 254 ? -25.380 9.309 34.738 1.00 92.19 254 GLY A N 1
ATOM 2100 C CA . GLY A 1 254 ? -25.963 10.649 34.860 1.00 92.19 254 GLY A CA 1
ATOM 2101 C C . GLY A 1 254 ? -25.000 11.822 34.614 1.00 92.19 254 GLY A C 1
ATOM 2102 O O . GLY A 1 254 ? -25.401 12.973 34.800 1.00 92.19 254 GLY A O 1
ATOM 2103 N N . ARG A 1 255 ? -23.759 11.554 34.188 1.00 95.94 255 ARG A N 1
ATOM 2104 C CA . ARG A 1 255 ? -22.767 12.539 33.729 1.00 95.94 255 ARG A CA 1
ATOM 2105 C C . ARG A 1 255 ? -22.144 12.064 32.411 1.00 95.94 255 ARG A C 1
ATOM 2107 O O . ARG A 1 255 ? -22.236 10.896 32.046 1.00 95.94 255 ARG A O 1
ATOM 2114 N N . ILE A 1 256 ? -21.471 12.960 31.702 1.00 96.88 256 ILE A N 1
ATOM 2115 C CA . ILE A 1 256 ? -20.648 12.632 30.539 1.00 96.88 256 ILE A CA 1
ATOM 2116 C C . ILE A 1 256 ? -19.193 12.647 30.992 1.00 96.88 256 ILE A C 1
ATOM 2118 O O . ILE A 1 256 ? -18.647 13.701 31.307 1.00 96.88 256 ILE A O 1
ATOM 2122 N N . HIS A 1 257 ? -18.544 11.486 31.003 1.00 97.44 257 HIS A N 1
ATOM 2123 C CA . HIS A 1 257 ? -17.089 11.453 31.087 1.00 97.44 257 HIS A CA 1
ATOM 2124 C C . HIS A 1 257 ? -16.503 11.773 29.703 1.00 97.44 257 HIS A C 1
ATOM 2126 O O . HIS A 1 257 ? -16.581 10.955 28.775 1.00 97.44 257 HIS A O 1
ATOM 2132 N N . PHE A 1 258 ? -15.941 12.971 29.563 1.00 97.00 258 PHE A N 1
ATOM 2133 C CA . PHE A 1 258 ? -15.310 13.463 28.347 1.00 97.00 258 PHE A CA 1
ATOM 2134 C C . PHE A 1 258 ? -13.789 13.391 28.473 1.00 97.00 258 PHE A C 1
ATOM 2136 O O . PHE A 1 258 ? -13.136 14.352 28.874 1.00 97.00 258 PHE A O 1
ATOM 2143 N N . ASP A 1 259 ? -13.232 12.236 28.116 1.00 95.44 259 ASP A N 1
ATOM 2144 C CA . ASP A 1 259 ? -11.787 12.107 27.991 1.00 95.44 259 ASP A CA 1
ATOM 2145 C C . ASP A 1 259 ? -11.330 12.798 26.697 1.00 95.44 259 ASP A C 1
ATOM 2147 O O . ASP A 1 259 ? -11.656 12.375 25.581 1.00 95.44 259 ASP A O 1
ATOM 2151 N N . LEU A 1 260 ? -10.571 13.881 26.863 1.00 91.44 260 LEU A N 1
ATOM 2152 C CA . LEU A 1 260 ? -9.986 14.672 25.780 1.00 91.44 260 LEU A CA 1
ATOM 2153 C C . LEU A 1 260 ? -8.981 13.909 24.932 1.00 91.44 260 LEU A C 1
ATOM 2155 O O . LEU A 1 260 ? -8.621 14.371 23.844 1.00 91.44 260 LEU A O 1
ATOM 2159 N N . TYR A 1 261 ? -8.506 12.778 25.440 1.00 87.69 261 TYR A N 1
ATOM 2160 C CA . TYR A 1 261 ? -7.555 11.923 24.771 1.00 87.69 261 TYR A CA 1
ATOM 2161 C C . TYR A 1 261 ? -8.194 11.374 23.469 1.00 87.69 261 TYR A C 1
ATOM 2163 O O . TYR A 1 261 ? -7.955 12.000 22.435 1.00 87.69 261 TYR A O 1
ATOM 2171 N N . PRO A 1 262 ? -9.097 10.359 23.460 1.00 79.94 262 PRO A N 1
ATOM 2172 C CA . PRO A 1 262 ? -9.792 9.823 22.268 1.00 79.94 262 PRO A CA 1
ATOM 2173 C C . PRO A 1 262 ? -10.175 10.810 21.152 1.00 79.94 262 PRO A C 1
ATOM 2175 O O . PRO A 1 262 ? -10.053 10.502 19.967 1.00 79.94 262 PRO A O 1
ATOM 2178 N N . VAL A 1 263 ? -10.627 12.001 21.529 1.00 80.06 263 VAL A N 1
ATOM 2179 C CA . VAL A 1 263 ? -11.110 13.052 20.629 1.00 80.06 263 VAL A CA 1
ATOM 2180 C C . VAL A 1 263 ? -9.977 13.695 19.850 1.00 80.06 263 VAL A C 1
ATOM 2182 O O . VAL A 1 263 ? -9.971 13.748 18.617 1.00 80.06 263 VAL A O 1
ATOM 2185 N N . ILE A 1 264 ? -8.976 14.174 20.580 1.00 74.69 264 ILE A N 1
ATOM 2186 C CA . ILE A 1 264 ? -7.839 14.873 20.001 1.00 74.69 264 ILE A CA 1
ATOM 2187 C C . ILE A 1 264 ? -6.940 13.856 19.256 1.00 74.69 264 ILE A C 1
ATOM 2189 O O . ILE A 1 264 ? -6.200 14.237 18.342 1.00 74.69 264 ILE A O 1
ATOM 2193 N N . ARG A 1 265 ? -7.129 12.543 19.501 1.00 63.25 265 ARG A N 1
ATOM 2194 C CA . ARG A 1 265 ? -6.647 11.438 18.650 1.00 63.25 265 ARG A CA 1
ATOM 2195 C C . ARG A 1 265 ? -6.996 11.628 17.197 1.00 63.25 265 ARG A C 1
ATOM 2197 O O . ARG A 1 265 ? -6.164 11.475 16.318 1.00 63.25 265 ARG A O 1
ATOM 2204 N N . ARG A 1 266 ? -8.261 11.915 16.962 1.00 63.25 266 ARG A N 1
ATOM 2205 C CA . ARG A 1 266 ? -8.893 11.745 15.665 1.00 63.25 266 ARG A CA 1
ATOM 2206 C C . ARG A 1 266 ? -8.773 13.004 14.799 1.00 63.25 266 ARG A C 1
ATOM 2208 O O . ARG A 1 266 ? -9.281 13.006 13.685 1.00 63.25 266 ARG A O 1
ATOM 2215 N N . THR A 1 267 ? -8.142 14.070 15.313 1.00 55.12 267 THR A N 1
ATOM 2216 C CA . THR A 1 267 ? -8.475 15.447 14.898 1.00 55.12 267 THR A CA 1
ATOM 2217 C C . THR A 1 267 ? -7.313 16.339 14.404 1.00 55.12 267 THR A C 1
ATOM 2219 O O . THR A 1 267 ? -7.580 17.262 13.642 1.00 55.12 267 THR A O 1
ATOM 2222 N N . ILE A 1 268 ? -6.041 16.152 14.795 1.00 50.34 268 ILE A N 1
ATOM 2223 C CA . ILE A 1 268 ? -4.948 17.137 14.520 1.00 50.34 268 ILE A CA 1
ATOM 2224 C C . ILE A 1 268 ? -3.570 16.454 14.350 1.00 50.34 268 ILE A C 1
ATOM 2226 O O . ILE A 1 268 ? -3.475 15.375 14.898 1.00 50.34 268 ILE A O 1
ATOM 2230 N N . ASN A 1 269 ? -2.498 17.050 13.742 1.00 47.06 269 ASN A N 1
ATOM 2231 C CA . ASN A 1 269 ? -1.144 16.419 13.532 1.00 47.06 269 ASN A CA 1
ATOM 2232 C C . ASN A 1 269 ? 0.171 17.126 14.061 1.00 47.06 269 ASN A C 1
ATOM 2234 O O . ASN A 1 269 ? 0.221 18.344 14.069 1.00 47.06 269 ASN A O 1
ATOM 2238 N N . LEU A 1 270 ? 1.091 16.373 14.725 1.00 42.16 270 LEU A N 1
ATOM 2239 C CA . LEU A 1 270 ? 2.179 16.664 15.736 1.00 42.16 270 LEU A CA 1
ATOM 2240 C C . LEU A 1 270 ? 3.104 15.414 15.919 1.00 42.16 270 LEU A C 1
ATOM 2242 O O . LEU A 1 270 ? 2.637 14.284 15.794 1.00 42.16 270 LEU A O 1
ATOM 2246 N N . PRO A 1 271 ? 4.366 15.592 16.375 1.00 39.09 271 PRO A N 1
ATOM 2247 C CA . PRO A 1 271 ? 5.270 14.525 16.846 1.00 39.09 271 PRO A CA 1
ATOM 2248 C C . PRO A 1 271 ? 4.868 13.760 18.118 1.00 39.09 271 PRO A C 1
ATOM 2250 O O . PRO A 1 271 ? 4.834 12.531 18.105 1.00 39.09 271 PRO A O 1
ATOM 2253 N N . THR A 1 272 ? 4.610 14.483 19.202 1.00 46.09 272 THR A N 1
ATOM 2254 C CA . THR A 1 272 ? 4.100 13.993 20.492 1.00 46.09 272 THR A CA 1
ATOM 2255 C C . THR A 1 272 ? 2.771 14.699 20.753 1.00 46.09 272 THR A C 1
ATOM 2257 O O . THR A 1 272 ? 2.321 15.484 19.926 1.00 46.09 272 THR A O 1
ATOM 2260 N N . TYR A 1 273 ? 2.101 14.439 21.865 1.00 70.38 273 TYR A N 1
ATOM 2261 C CA . TYR A 1 273 ? 0.796 15.047 22.159 1.00 70.38 273 TYR A CA 1
ATOM 2262 C C . TYR A 1 273 ? 0.554 15.278 23.659 1.00 70.38 273 TYR A C 1
ATOM 2264 O O . TYR A 1 273 ? -0.590 15.522 24.065 1.00 70.38 273 TYR A O 1
ATOM 2272 N N . THR A 1 274 ? 1.617 15.195 24.470 1.00 80.06 274 THR A N 1
ATOM 2273 C CA . THR A 1 274 ? 1.553 15.473 25.912 1.00 80.06 274 THR A CA 1
ATOM 2274 C C . THR A 1 274 ? 0.782 16.767 26.151 1.00 80.06 274 THR A C 1
ATOM 2276 O O . THR A 1 274 ? 0.702 17.611 25.249 1.00 80.06 274 THR A O 1
ATOM 2279 N N . LEU A 1 275 ? 0.163 16.921 27.322 1.00 85.06 275 LEU A N 1
ATOM 2280 C CA . LEU A 1 275 ? -0.779 18.015 27.569 1.00 85.06 275 LEU A CA 1
ATOM 2281 C C . LEU A 1 275 ? -0.222 19.389 27.136 1.00 85.06 275 LEU A C 1
ATOM 2283 O O . LEU A 1 275 ? -0.939 20.170 26.513 1.00 85.06 275 LEU A O 1
ATOM 2287 N N . GLU A 1 276 ? 1.086 19.593 27.319 1.00 83.88 276 GLU A N 1
ATOM 2288 C CA . GLU A 1 276 ? 1.872 20.728 26.816 1.00 83.88 276 GLU A CA 1
ATOM 2289 C C . GLU A 1 276 ? 1.854 20.847 25.286 1.00 83.88 276 GLU A C 1
ATOM 2291 O O . GLU A 1 276 ? 1.401 21.855 24.748 1.00 83.88 276 GLU A O 1
ATOM 2296 N N . ALA A 1 277 ? 2.316 19.815 24.572 1.00 70.12 277 ALA A N 1
ATOM 2297 C CA . ALA A 1 277 ? 2.479 19.831 23.120 1.00 70.12 277 ALA A CA 1
ATOM 2298 C C . ALA A 1 277 ? 1.145 20.042 22.384 1.00 70.12 277 ALA A C 1
ATOM 2300 O O . ALA A 1 277 ? 1.107 20.633 21.304 1.00 70.12 277 ALA A O 1
ATOM 2301 N N . VAL A 1 278 ? 0.030 19.580 22.959 1.00 71.81 278 VAL A N 1
ATOM 2302 C CA . VAL A 1 278 ? -1.305 19.867 22.416 1.00 71.81 278 VAL A CA 1
ATOM 2303 C C . VAL A 1 278 ? -1.793 21.257 22.736 1.00 71.81 278 VAL A C 1
ATOM 2305 O O . VAL A 1 278 ? -2.370 21.882 21.846 1.00 71.81 278 VAL A O 1
ATOM 2308 N N . TYR A 1 279 ? -1.592 21.726 23.964 1.00 80.06 279 TYR A N 1
ATOM 2309 C CA . TYR A 1 279 ? -1.967 23.083 24.329 1.00 80.06 279 TYR A CA 1
ATOM 2310 C C . TYR A 1 279 ? -1.241 24.096 23.434 1.00 80.06 279 TYR A C 1
ATOM 2312 O O . TYR A 1 279 ? -1.881 24.961 22.836 1.00 80.06 279 TYR A O 1
ATOM 2320 N N . GLU A 1 280 ? 0.058 23.892 23.209 1.00 74.62 280 GLU A N 1
ATOM 2321 C CA . GLU A 1 280 ? 0.863 24.694 22.289 1.00 74.62 280 GLU A CA 1
ATOM 2322 C C . GLU A 1 280 ? 0.360 24.594 20.840 1.00 74.62 280 GLU A C 1
ATOM 2324 O O . GLU A 1 280 ? 0.141 25.616 20.193 1.00 74.62 280 GLU A O 1
ATOM 2329 N N . ALA A 1 281 ? 0.076 23.388 20.337 1.00 63.16 281 ALA A N 1
ATOM 2330 C CA . ALA A 1 281 ? -0.405 23.203 18.965 1.00 63.16 281 ALA A CA 1
ATOM 2331 C C . ALA A 1 281 ? -1.824 23.736 18.691 1.00 63.16 281 ALA A C 1
ATOM 2333 O O . ALA A 1 281 ? -2.195 23.862 17.523 1.00 63.16 281 ALA A O 1
ATOM 2334 N N . ILE A 1 282 ? -2.632 23.988 19.726 1.00 70.44 282 ILE A N 1
ATOM 2335 C CA . ILE A 1 282 ? -4.002 24.511 19.596 1.00 70.44 282 ILE A CA 1
ATOM 2336 C C . ILE A 1 282 ? -4.088 26.003 19.908 1.00 70.44 282 ILE A C 1
ATOM 2338 O O . ILE A 1 282 ? -4.771 26.727 19.185 1.00 70.44 282 ILE A O 1
ATOM 2342 N N . PHE A 1 283 ? -3.387 26.478 20.936 1.00 74.56 283 PHE A N 1
ATOM 2343 C CA . PHE A 1 283 ? -3.478 27.866 21.395 1.00 74.56 283 PHE A CA 1
ATOM 2344 C C . PHE A 1 283 ? -2.243 28.717 21.073 1.00 74.56 283 PHE A C 1
ATOM 2346 O O . PHE A 1 283 ? -2.273 29.921 21.319 1.00 74.56 283 PHE A O 1
ATOM 2353 N N . GLY A 1 284 ? -1.165 28.129 20.541 1.00 60.78 284 GLY A N 1
ATOM 2354 C CA . GLY A 1 284 ? 0.091 28.835 20.261 1.00 60.78 284 GLY A CA 1
ATOM 2355 C C . GLY A 1 284 ? 0.833 29.295 21.521 1.00 60.78 284 GLY A C 1
ATOM 2356 O O . GLY A 1 284 ? 1.634 30.224 21.452 1.00 60.78 284 GLY A O 1
ATOM 2357 N N . LYS A 1 285 ? 0.532 28.690 22.678 1.00 72.94 285 LYS A N 1
ATOM 2358 C CA . LYS A 1 285 ? 1.078 29.053 23.991 1.00 72.94 285 LYS A CA 1
ATOM 2359 C C . LYS A 1 285 ? 1.897 27.897 24.573 1.00 72.94 285 LYS A C 1
ATOM 2361 O O . LYS A 1 285 ? 1.362 26.791 24.644 1.00 72.94 285 LYS A O 1
ATOM 2366 N N . PRO A 1 286 ? 3.136 28.126 25.038 1.00 67.94 286 PRO A N 1
ATOM 2367 C CA . PRO A 1 286 ? 3.879 27.109 25.772 1.00 67.94 286 PRO A CA 1
ATOM 2368 C C . PRO A 1 286 ? 3.226 26.831 27.137 1.00 67.94 286 PRO A C 1
ATOM 2370 O O . PRO A 1 286 ? 2.588 27.710 27.719 1.00 67.94 286 PRO A O 1
ATOM 2373 N N . LYS A 1 287 ? 3.425 25.616 27.654 1.00 78.25 287 LYS A N 1
ATOM 2374 C CA . LYS A 1 287 ? 3.053 25.170 29.008 1.00 78.25 287 LYS A CA 1
ATOM 2375 C C . LYS A 1 287 ? 4.310 24.642 29.705 1.00 78.25 287 LYS A C 1
ATOM 2377 O O . LYS A 1 287 ? 5.126 23.991 29.051 1.00 78.25 287 LYS A O 1
ATOM 2382 N N . GLU A 1 288 ? 4.475 24.896 31.004 1.00 77.31 288 GLU A N 1
ATOM 2383 C CA . GLU A 1 288 ? 5.606 24.345 31.759 1.00 77.31 288 GLU A CA 1
ATOM 2384 C C . GLU A 1 288 ? 5.487 22.812 31.903 1.00 77.31 288 GLU A C 1
ATOM 2386 O O . GLU A 1 288 ? 4.395 22.252 32.063 1.00 77.31 288 GLU A O 1
ATOM 2391 N N . LYS A 1 289 ? 6.635 22.126 31.836 1.00 75.69 289 LYS A N 1
ATOM 2392 C CA . LYS A 1 289 ? 6.765 20.694 32.112 1.00 75.69 289 LYS A CA 1
ATOM 2393 C C . LYS A 1 289 ? 7.507 20.502 33.430 1.00 75.69 289 LYS A C 1
ATOM 2395 O O . LYS A 1 289 ? 8.633 20.976 33.561 1.00 75.69 289 LYS A O 1
ATOM 2400 N N . VAL A 1 290 ? 6.893 19.776 34.358 1.00 77.44 290 VAL A N 1
ATOM 2401 C CA . VAL A 1 290 ? 7.554 19.202 35.535 1.00 77.44 290 VAL A CA 1
ATOM 2402 C C . VAL A 1 290 ? 7.603 17.686 35.330 1.00 77.44 290 VAL A C 1
ATOM 2404 O O . VAL A 1 290 ? 6.666 17.102 34.780 1.00 77.44 290 VAL A O 1
ATOM 2407 N N . TYR A 1 291 ? 8.722 17.058 35.678 1.00 74.62 291 TYR A N 1
ATOM 2408 C CA . TYR A 1 291 ? 8.931 15.617 35.523 1.00 74.62 291 TYR A CA 1
ATOM 2409 C C . TYR A 1 291 ? 8.582 14.854 36.812 1.00 74.62 291 TYR A C 1
ATOM 2411 O O . TYR A 1 291 ? 8.670 15.398 37.913 1.00 74.62 291 TYR A O 1
ATOM 2419 N N . ALA A 1 292 ? 8.203 13.578 36.690 1.00 74.06 292 ALA A N 1
ATOM 2420 C CA . ALA A 1 292 ? 7.749 12.763 37.823 1.00 74.06 292 ALA A CA 1
ATOM 2421 C C . ALA A 1 292 ? 8.816 12.631 38.929 1.00 74.06 292 ALA A C 1
ATOM 2423 O O . ALA A 1 292 ? 8.490 12.579 40.112 1.00 74.06 292 ALA A O 1
ATOM 2424 N N . GLU A 1 293 ? 10.096 12.645 38.556 1.00 73.00 293 GLU A N 1
ATOM 2425 C CA . GLU A 1 293 ? 11.235 12.623 39.473 1.00 73.00 293 GLU A CA 1
ATOM 2426 C C . GLU A 1 293 ? 11.341 13.918 40.296 1.00 73.00 293 GLU A C 1
ATOM 2428 O O . GLU A 1 293 ? 11.697 13.871 41.472 1.00 73.00 293 GLU A O 1
ATOM 2433 N N . GLU A 1 294 ? 10.995 15.073 39.716 1.00 79.25 294 GLU A N 1
ATOM 2434 C CA . GLU A 1 294 ? 10.922 16.350 40.441 1.00 79.25 294 GLU A CA 1
ATOM 2435 C C . GLU A 1 294 ? 9.747 16.354 41.424 1.00 79.25 294 GLU A C 1
ATOM 2437 O O . GLU A 1 294 ? 9.892 16.832 42.547 1.00 79.25 294 GLU A O 1
ATOM 2442 N N . ILE A 1 295 ? 8.605 15.777 41.028 1.00 84.94 295 ILE A N 1
ATOM 2443 C CA . ILE A 1 295 ? 7.415 15.631 41.879 1.00 84.94 295 ILE A CA 1
ATOM 2444 C C . ILE A 1 295 ? 7.720 14.716 43.068 1.00 84.94 295 ILE A C 1
ATOM 2446 O O . ILE A 1 295 ? 7.451 15.093 44.207 1.00 84.94 295 ILE A O 1
ATOM 2450 N N . ALA A 1 296 ? 8.341 13.557 42.827 1.00 81.12 296 ALA A N 1
ATOM 2451 C CA . ALA A 1 296 ? 8.763 12.637 43.880 1.00 81.12 296 ALA A CA 1
ATOM 2452 C C . ALA A 1 296 ? 9.811 13.275 44.809 1.00 81.12 296 ALA A C 1
ATOM 2454 O O . ALA A 1 296 ? 9.640 13.241 46.025 1.00 81.12 296 ALA A O 1
ATOM 2455 N N . THR A 1 297 ? 10.833 13.942 44.256 1.00 83.00 297 THR A N 1
ATOM 2456 C CA . THR A 1 297 ? 11.866 14.633 45.050 1.00 83.00 297 THR A CA 1
ATOM 2457 C C . THR A 1 297 ? 11.245 15.713 45.932 1.00 83.00 297 THR A C 1
ATOM 2459 O O . THR A 1 297 ? 11.478 15.722 47.138 1.00 83.00 297 THR A O 1
ATOM 2462 N N . ALA A 1 298 ? 10.405 16.586 45.367 1.00 86.12 298 ALA A N 1
ATOM 2463 C CA . ALA A 1 298 ? 9.716 17.628 46.124 1.00 86.12 298 ALA A CA 1
ATOM 2464 C C . ALA A 1 298 ? 8.755 17.048 47.169 1.00 86.12 298 ALA A C 1
ATOM 2466 O O . ALA A 1 298 ? 8.572 17.623 48.245 1.00 86.12 298 ALA A O 1
ATOM 2467 N N . TRP A 1 299 ? 8.155 15.888 46.889 1.00 86.25 299 TRP A N 1
ATOM 2468 C CA . TRP A 1 299 ? 7.332 15.187 47.861 1.00 86.25 299 TRP A CA 1
ATOM 2469 C C . TRP A 1 299 ? 8.146 14.578 49.003 1.00 86.25 299 TRP A C 1
ATOM 2471 O O . TRP A 1 299 ? 7.692 14.628 50.143 1.00 86.25 299 TRP A O 1
ATOM 2481 N N . GLU A 1 300 ? 9.336 14.043 48.752 1.00 84.88 300 GLU A N 1
ATOM 2482 C CA . GLU A 1 300 ? 10.200 13.472 49.789 1.00 84.88 300 GLU A CA 1
ATOM 2483 C C . GLU A 1 300 ? 10.874 14.557 50.640 1.00 84.88 300 GLU A C 1
ATOM 2485 O O . GLU A 1 300 ? 10.738 14.541 51.866 1.00 84.88 300 GLU A O 1
ATOM 2490 N N . THR A 1 301 ? 11.533 15.536 50.012 1.00 87.12 301 THR A N 1
ATOM 2491 C CA . THR A 1 301 ? 12.279 16.602 50.709 1.00 87.12 301 THR A CA 1
ATOM 2492 C C . THR A 1 301 ? 11.370 17.676 51.307 1.00 87.12 301 THR A C 1
ATOM 2494 O O . THR A 1 301 ? 11.706 18.278 52.324 1.00 87.12 301 THR A O 1
ATOM 2497 N N . GLY A 1 302 ? 10.213 17.928 50.685 1.00 83.06 302 GLY A N 1
ATOM 2498 C CA . GLY A 1 302 ? 9.354 19.078 50.970 1.00 83.06 302 GLY A CA 1
ATOM 2499 C C . GLY A 1 302 ? 9.759 20.369 50.244 1.00 83.06 302 GLY A C 1
ATOM 2500 O O . GLY A 1 302 ? 8.983 21.324 50.250 1.00 83.06 302 GLY A O 1
ATOM 2501 N N . GLU A 1 303 ? 10.922 20.416 49.590 1.00 81.75 303 GLU A N 1
ATOM 2502 C CA . GLU A 1 303 ? 11.368 21.581 48.818 1.00 81.75 303 GLU A CA 1
ATOM 2503 C C . GLU A 1 303 ? 10.771 21.570 47.405 1.00 81.75 303 GLU A C 1
ATOM 2505 O O . GLU A 1 303 ? 10.801 20.563 46.708 1.00 81.75 303 GLU A O 1
ATOM 2510 N N . GLY A 1 304 ? 10.232 22.705 46.950 1.00 85.12 304 GLY A N 1
ATOM 2511 C CA . GLY A 1 304 ? 9.646 22.825 45.607 1.00 85.12 304 GLY A CA 1
ATOM 2512 C C . GLY A 1 304 ? 8.176 22.396 45.485 1.00 85.12 304 GLY A C 1
ATOM 2513 O O . GLY A 1 304 ? 7.611 22.510 44.396 1.00 85.12 304 GLY A O 1
ATOM 2514 N N . LEU A 1 305 ? 7.516 21.995 46.581 1.00 89.25 305 LEU A N 1
ATOM 2515 C CA . LEU A 1 305 ? 6.087 21.632 46.597 1.00 89.25 305 LEU A CA 1
ATOM 2516 C C . LEU A 1 305 ? 5.161 22.711 46.004 1.00 89.25 305 LEU A C 1
ATOM 2518 O O . LEU A 1 305 ? 4.155 22.379 45.382 1.00 89.25 305 LEU A O 1
ATOM 2522 N N . GLU A 1 306 ? 5.502 23.995 46.138 1.00 91.12 306 GLU A N 1
ATOM 2523 C CA . GLU A 1 306 ? 4.760 25.102 45.516 1.00 91.12 306 GLU A CA 1
ATOM 2524 C C . GLU A 1 306 ? 4.783 25.060 43.982 1.00 91.12 306 GLU A C 1
ATOM 2526 O O . GLU A 1 306 ? 3.788 25.392 43.334 1.00 91.12 306 GLU A O 1
ATOM 2531 N N . ARG A 1 307 ? 5.904 24.639 43.381 1.00 91.50 307 ARG A N 1
ATOM 2532 C CA . ARG A 1 307 ? 6.028 24.482 41.925 1.00 91.50 307 ARG A CA 1
ATOM 2533 C C . ARG A 1 307 ? 5.234 23.269 41.443 1.00 91.50 307 ARG A C 1
ATOM 2535 O O . ARG A 1 307 ? 4.559 23.373 40.425 1.00 91.50 307 ARG A O 1
ATOM 2542 N N . VAL A 1 308 ? 5.230 22.176 42.211 1.00 90.56 308 VAL A N 1
ATOM 2543 C CA . VAL A 1 308 ? 4.381 20.998 41.948 1.00 90.56 308 VAL A CA 1
ATOM 2544 C C . VAL A 1 308 ? 2.892 21.353 42.042 1.00 90.56 308 VAL A C 1
ATOM 2546 O O . VAL A 1 308 ? 2.123 21.021 41.146 1.00 90.56 308 VAL A O 1
ATOM 2549 N N . ALA A 1 309 ? 2.480 22.099 43.071 1.00 91.81 309 ALA A N 1
ATOM 2550 C CA . ALA A 1 309 ? 1.095 22.550 43.216 1.00 91.81 309 ALA A CA 1
ATOM 2551 C C . ALA A 1 309 ? 0.668 23.503 42.086 1.00 91.81 309 ALA A C 1
ATOM 2553 O O . ALA A 1 309 ? -0.458 23.413 41.597 1.00 91.81 309 ALA A O 1
ATOM 2554 N N . ARG A 1 310 ? 1.565 24.384 41.623 1.00 92.25 310 ARG A N 1
ATOM 2555 C CA . ARG A 1 310 ? 1.321 25.232 40.446 1.00 92.25 310 ARG A CA 1
ATOM 2556 C C . ARG A 1 310 ? 1.168 24.406 39.168 1.00 92.25 310 ARG A C 1
ATOM 2558 O O . ARG A 1 310 ? 0.238 24.663 38.414 1.00 92.25 310 ARG A O 1
ATOM 2565 N N . TYR A 1 311 ? 2.031 23.411 38.960 1.00 91.81 311 TYR A N 1
ATOM 2566 C CA . TYR A 1 311 ? 1.955 22.491 37.824 1.00 91.81 311 TYR A CA 1
ATOM 2567 C C . TYR A 1 311 ? 0.624 21.722 37.811 1.00 91.81 311 TYR A C 1
ATOM 2569 O O . TYR A 1 311 ? -0.120 21.813 36.842 1.00 91.81 311 TYR A O 1
ATOM 2577 N N . SER A 1 312 ? 0.252 21.077 38.922 1.00 92.38 312 SER A N 1
ATOM 2578 C CA . SER A 1 312 ? -1.015 20.337 39.036 1.00 92.38 312 SER A CA 1
ATOM 2579 C C . SER A 1 312 ? -2.244 21.240 38.815 1.00 92.38 312 SER A C 1
ATOM 2581 O O . SER A 1 312 ? -3.216 20.840 38.172 1.00 92.38 312 SER A O 1
ATOM 2583 N N . MET A 1 313 ? -2.199 22.496 39.281 1.00 94.69 313 MET A N 1
ATOM 2584 C CA . MET A 1 313 ? -3.222 23.513 38.992 1.00 94.69 313 MET A CA 1
ATOM 2585 C C . MET A 1 313 ? -3.294 23.861 37.494 1.00 94.69 313 MET A C 1
ATOM 2587 O O . MET A 1 313 ? -4.393 23.958 36.938 1.00 94.69 313 MET A O 1
ATOM 2591 N N . GLU A 1 314 ? -2.145 24.024 36.830 1.00 92.31 314 GLU A N 1
ATOM 2592 C CA . GLU A 1 314 ? -2.076 24.272 35.388 1.00 92.31 314 GLU A CA 1
ATOM 2593 C C . GLU A 1 314 ? -2.569 23.082 34.558 1.00 92.31 314 GLU A C 1
ATOM 2595 O O . GLU A 1 314 ? -3.261 23.313 33.569 1.00 92.31 314 GLU A O 1
ATOM 2600 N N . ASP A 1 315 ? -2.305 21.836 34.958 1.00 92.81 315 ASP A N 1
ATOM 2601 C CA . ASP A 1 315 ? -2.763 20.640 34.235 1.00 92.81 315 ASP A CA 1
ATOM 2602 C C . ASP A 1 315 ? -4.294 20.532 34.244 1.00 92.81 315 ASP A C 1
ATOM 2604 O O . ASP A 1 315 ? -4.905 20.389 33.177 1.00 92.81 315 ASP A O 1
ATOM 2608 N N . ALA A 1 316 ? -4.949 20.742 35.393 1.00 95.44 316 ALA A N 1
ATOM 2609 C CA . ALA A 1 316 ? -6.411 20.828 35.451 1.00 95.44 316 ALA A CA 1
ATOM 2610 C C . ALA A 1 316 ? -6.957 22.005 34.622 1.00 95.44 316 ALA A C 1
ATOM 2612 O O . ALA A 1 316 ? -7.920 21.840 33.867 1.00 95.44 316 ALA A O 1
ATOM 2613 N N . LYS A 1 317 ? -6.333 23.189 34.705 1.00 95.50 317 LYS A N 1
ATOM 2614 C CA . LYS A 1 317 ? -6.749 24.383 33.949 1.00 95.50 317 LYS A CA 1
ATOM 2615 C C . LYS A 1 317 ? -6.628 24.187 32.434 1.00 95.50 317 LYS A C 1
ATOM 2617 O O . LYS A 1 317 ? -7.561 24.490 31.694 1.00 95.50 317 LYS A O 1
ATOM 2622 N N . VAL A 1 318 ? -5.504 23.660 31.960 1.00 94.12 318 VAL A N 1
ATOM 2623 C CA . VAL A 1 318 ? -5.250 23.382 30.539 1.00 94.12 318 VAL A CA 1
ATOM 2624 C C . VAL A 1 318 ? -6.172 22.274 30.029 1.00 94.12 318 VAL A C 1
ATOM 2626 O O . VAL A 1 318 ? -6.699 22.370 28.918 1.00 94.12 318 VAL A O 1
ATOM 2629 N N . THR A 1 319 ? -6.441 21.264 30.858 1.00 95.81 319 THR A N 1
ATOM 2630 C CA . THR A 1 319 ? -7.451 20.234 30.589 1.00 95.81 319 THR A CA 1
ATOM 2631 C C . THR A 1 319 ? -8.848 20.847 30.462 1.00 95.81 319 THR A C 1
ATOM 2633 O O . THR A 1 319 ? -9.576 20.503 29.533 1.00 95.81 319 THR A O 1
ATOM 2636 N N . PHE A 1 320 ? -9.218 21.818 31.303 1.00 97.25 320 PHE A N 1
ATOM 2637 C CA . PHE A 1 320 ? -10.477 22.556 31.157 1.00 97.25 320 PHE A CA 1
ATOM 2638 C C . PHE A 1 320 ? -10.533 23.382 29.863 1.00 97.25 320 PHE A C 1
ATOM 2640 O O . PHE A 1 320 ? -11.522 23.300 29.133 1.00 97.25 320 PHE A O 1
ATOM 2647 N N . GLU A 1 321 ? -9.475 24.132 29.535 1.00 93.50 321 GLU A N 1
ATOM 2648 C CA . GLU A 1 321 ? -9.408 24.957 28.319 1.00 93.50 321 GLU A CA 1
ATOM 2649 C C . GLU A 1 321 ? -9.507 24.107 27.038 1.00 93.50 321 GLU A C 1
ATOM 2651 O O . GLU A 1 321 ? -10.298 24.420 26.145 1.00 93.50 321 GLU A O 1
ATOM 2656 N N . LEU A 1 322 ? -8.790 22.979 26.965 1.00 90.38 322 LEU A N 1
ATOM 2657 C CA . LEU A 1 322 ? -8.928 22.005 25.874 1.00 90.38 322 LEU A CA 1
ATOM 2658 C C . LEU A 1 322 ? -10.308 21.326 25.880 1.00 90.38 322 LEU A C 1
ATOM 2660 O O . LEU A 1 322 ? -10.882 21.080 24.821 1.00 90.38 322 LEU A O 1
ATOM 2664 N N . GLY A 1 323 ? -10.871 21.057 27.058 1.00 92.50 323 GLY A N 1
ATOM 2665 C CA . GLY A 1 323 ? -12.216 20.510 27.242 1.00 92.50 323 GLY A CA 1
ATOM 2666 C C . GLY A 1 323 ? -13.270 21.382 26.582 1.00 92.50 323 GLY A C 1
ATOM 2667 O O . GLY A 1 323 ? -14.013 20.929 25.713 1.00 92.50 323 GLY A O 1
ATOM 2668 N N . LYS A 1 324 ? -13.257 22.662 26.949 1.00 90.19 324 LYS A N 1
ATOM 2669 C CA . LYS A 1 324 ? -14.129 23.716 26.431 1.00 90.19 324 LYS A CA 1
ATOM 2670 C C . LYS A 1 324 ? -13.962 23.939 24.922 1.00 90.19 324 LYS A C 1
ATOM 2672 O O . LYS A 1 324 ? -14.938 24.272 24.255 1.00 90.19 324 LYS A O 1
ATOM 2677 N N . GLU A 1 325 ? -12.768 23.696 24.380 1.00 84.38 325 GLU A N 1
ATOM 2678 C CA . GLU A 1 325 ? -12.471 23.778 22.943 1.00 84.38 325 GLU A CA 1
ATOM 2679 C C . GLU A 1 325 ? -13.030 22.589 22.136 1.00 84.38 325 GLU A C 1
ATOM 2681 O O . GLU A 1 325 ? -13.658 22.781 21.096 1.00 84.38 325 GLU A O 1
ATOM 2686 N N . PHE A 1 326 ? -12.826 21.348 22.594 1.00 83.75 326 PHE A N 1
ATOM 2687 C CA . PHE A 1 326 ? -13.169 20.147 21.815 1.00 83.75 326 PHE A CA 1
ATOM 2688 C C . PHE A 1 326 ? -14.562 19.576 22.101 1.00 83.75 326 PHE A C 1
ATOM 2690 O O . PHE A 1 326 ? -15.152 18.937 21.225 1.00 83.75 326 PHE A O 1
ATOM 2697 N N . PHE A 1 327 ? -15.127 19.815 23.288 1.00 91.69 327 PHE A N 1
ATOM 2698 C CA . PHE A 1 327 ? -16.455 19.315 23.652 1.00 91.69 327 PHE A CA 1
ATOM 2699 C C . PHE A 1 327 ? -17.569 19.757 22.682 1.00 91.69 327 PHE A C 1
ATOM 2701 O O . PHE A 1 327 ? -18.366 18.901 22.286 1.00 91.69 327 PHE A O 1
ATOM 2708 N N . PRO A 1 328 ? -17.631 21.022 22.206 1.00 84.75 328 PRO A N 1
ATOM 2709 C CA . PRO A 1 328 ? -18.648 21.436 21.240 1.00 84.75 328 PRO A CA 1
ATOM 2710 C C . PRO A 1 328 ? -18.586 20.651 19.922 1.00 84.75 328 PRO A C 1
ATOM 2712 O O . PRO A 1 328 ? -19.629 20.335 19.353 1.00 84.75 328 PRO A O 1
ATOM 2715 N N . MET A 1 329 ? -17.388 20.287 19.452 1.00 78.69 329 MET A N 1
ATOM 2716 C CA . MET A 1 329 ? -17.202 19.504 18.226 1.00 78.69 329 MET A CA 1
ATOM 2717 C C . MET A 1 329 ? -17.720 18.074 18.366 1.00 78.69 329 MET A C 1
ATOM 2719 O O . MET A 1 329 ? -18.453 17.593 17.498 1.00 78.69 329 MET A O 1
ATOM 2723 N N . GLU A 1 330 ? -17.434 17.424 19.488 1.00 84.81 330 GLU A N 1
ATOM 2724 C CA . GLU A 1 330 ? -17.926 16.072 19.759 1.00 84.81 330 GLU A CA 1
ATOM 2725 C C . GLU A 1 330 ? -19.419 16.041 20.091 1.00 84.81 330 GLU A C 1
ATOM 2727 O O . GLU A 1 330 ? -20.116 15.117 19.678 1.00 84.81 330 GLU A O 1
ATOM 2732 N N . ALA A 1 331 ? -19.962 17.081 20.728 1.00 88.38 331 ALA A N 1
ATOM 2733 C CA . ALA A 1 331 ? -21.405 17.231 20.912 1.00 88.38 331 ALA A CA 1
ATOM 2734 C C . ALA A 1 331 ? -22.154 17.411 19.580 1.00 88.38 331 ALA A C 1
ATOM 2736 O O . ALA A 1 331 ? -23.314 17.017 19.459 1.00 88.38 331 ALA A O 1
ATOM 2737 N N . GLN A 1 332 ? -21.518 17.996 18.563 1.00 78.38 332 GLN A N 1
ATOM 2738 C CA . GLN A 1 332 ? -22.095 18.101 17.220 1.00 78.38 332 GLN A CA 1
ATOM 2739 C C . GLN A 1 332 ? -21.972 16.789 16.434 1.00 78.38 332 GLN A C 1
ATOM 2741 O O . GLN A 1 332 ? -22.917 16.406 15.746 1.00 78.38 332 GLN A O 1
ATOM 2746 N N . LEU A 1 333 ? -20.871 16.047 16.592 1.00 77.69 333 LEU A N 1
ATOM 2747 C CA . LEU A 1 333 ? -20.749 14.693 16.042 1.00 77.69 333 LEU A CA 1
ATOM 2748 C C . LEU A 1 333 ? -21.757 13.730 16.697 1.00 77.69 333 LEU A C 1
ATOM 2750 O O . LEU A 1 333 ? -22.409 12.954 16.003 1.00 77.69 333 LEU A O 1
ATOM 2754 N N . SER A 1 334 ? -21.951 13.832 18.014 1.00 90.19 334 SER A N 1
ATOM 2755 C CA . SER A 1 334 ? -22.947 13.076 18.783 1.00 90.19 334 SER A CA 1
ATOM 2756 C C . SER A 1 334 ? -24.370 13.320 18.282 1.00 90.19 334 SER A C 1
ATOM 2758 O O . SER A 1 334 ? -25.069 12.349 17.985 1.00 90.19 334 SER A O 1
ATOM 2760 N N . ARG A 1 335 ? -24.758 14.588 18.073 1.00 87.56 335 ARG A N 1
ATOM 2761 C CA . ARG A 1 335 ? -26.034 14.954 17.432 1.00 87.56 335 ARG A CA 1
ATOM 2762 C C . ARG A 1 335 ? -26.174 14.362 16.028 1.00 87.56 335 ARG A C 1
ATOM 2764 O O . ARG A 1 335 ? -27.199 13.769 15.716 1.00 87.56 335 ARG A O 1
ATOM 2771 N N . LEU A 1 336 ? -25.136 14.484 15.196 1.00 81.81 336 LEU A N 1
ATOM 2772 C CA . LEU A 1 336 ? -25.160 14.053 13.794 1.00 81.81 336 LEU A CA 1
ATOM 2773 C C . LEU A 1 336 ? -25.352 12.539 13.633 1.00 81.81 336 LEU A C 1
ATOM 2775 O O . LEU A 1 336 ? -26.171 12.096 12.832 1.00 81.81 336 LEU A O 1
ATOM 2779 N N . ILE A 1 337 ? -24.585 11.748 14.386 1.00 84.69 337 ILE A N 1
ATOM 2780 C CA . ILE A 1 337 ? -24.678 10.280 14.388 1.00 84.69 337 ILE A CA 1
ATOM 2781 C C . ILE A 1 337 ? -25.913 9.819 15.185 1.00 84.69 337 ILE A C 1
ATOM 2783 O O . ILE A 1 337 ? -26.471 8.747 14.938 1.00 84.69 337 ILE A O 1
ATOM 2787 N N . GLY A 1 338 ? -26.358 10.640 16.138 1.00 90.00 338 GLY A N 1
ATOM 2788 C CA . GLY A 1 338 ? -27.465 10.363 17.041 1.00 90.00 338 GLY A CA 1
ATOM 2789 C C . GLY A 1 338 ? -27.171 9.181 17.966 1.00 90.00 338 GLY A C 1
ATOM 2790 O O . GLY A 1 338 ? -27.989 8.271 18.093 1.00 90.00 338 GLY A O 1
ATOM 2791 N N . GLN A 1 339 ? -25.988 9.186 18.576 1.00 92.81 339 GLN A N 1
ATOM 2792 C CA . GLN A 1 339 ? -25.560 8.296 19.663 1.00 92.81 339 GLN A CA 1
ATOM 2793 C C . GLN A 1 339 ? -24.887 9.159 20.741 1.00 92.81 339 GLN A C 1
ATOM 2795 O O . GLN A 1 339 ? -24.530 10.307 20.454 1.00 92.81 339 GLN A O 1
ATOM 2800 N N . SER A 1 340 ? -24.764 8.675 21.982 1.00 94.00 340 SER A N 1
ATOM 2801 C CA . SER A 1 340 ? -24.314 9.537 23.085 1.00 94.00 340 SER A CA 1
ATOM 2802 C C . SER A 1 340 ? -22.885 10.035 22.871 1.00 94.00 340 SER A C 1
ATOM 2804 O O . SER A 1 340 ? -22.074 9.401 22.189 1.00 94.00 340 SER A O 1
ATOM 2806 N N . LEU A 1 341 ? -22.566 11.203 23.435 1.00 94.25 341 LEU A N 1
ATOM 2807 C CA . LEU A 1 341 ? -21.243 11.812 23.273 1.00 94.25 341 LEU A CA 1
ATOM 2808 C C . LEU A 1 341 ? -20.152 10.870 23.789 1.00 94.25 341 LEU A C 1
ATOM 2810 O O . LEU A 1 341 ? -19.099 10.757 23.170 1.00 94.25 341 LEU A O 1
ATOM 2814 N N . TRP A 1 342 ? -20.449 10.123 24.856 1.00 94.69 342 TRP A N 1
ATOM 2815 C CA . TRP A 1 342 ? -19.556 9.120 25.424 1.00 94.69 342 TRP A CA 1
ATOM 2816 C C . TRP A 1 342 ? -19.184 8.007 24.432 1.00 94.69 342 TRP A C 1
ATOM 2818 O O . TRP A 1 342 ? -18.000 7.685 24.320 1.00 94.69 342 TRP A O 1
ATOM 2828 N N . ASP A 1 343 ? -20.162 7.467 23.690 1.00 89.62 343 ASP A N 1
ATOM 2829 C CA . ASP A 1 343 ? -19.928 6.500 22.608 1.00 89.62 343 ASP A CA 1
ATOM 2830 C C . ASP A 1 343 ? -19.141 7.137 21.453 1.00 89.62 343 ASP A C 1
ATOM 2832 O O . ASP A 1 343 ? -18.181 6.562 20.937 1.00 89.62 343 ASP A O 1
ATOM 2836 N N . VAL A 1 344 ? -19.565 8.323 21.010 1.00 86.56 344 VAL A N 1
ATOM 2837 C CA . VAL A 1 344 ? -19.089 8.952 19.770 1.00 86.56 344 VAL A CA 1
ATOM 2838 C C . VAL A 1 344 ? -17.660 9.485 19.884 1.00 86.56 344 VAL A C 1
ATOM 2840 O O . VAL A 1 344 ? -16.876 9.303 18.947 1.00 86.56 344 VAL A O 1
ATOM 2843 N N . SER A 1 345 ? -17.274 10.045 21.034 1.00 85.75 345 SER A N 1
ATOM 2844 C CA . SER A 1 345 ? -15.912 10.547 21.274 1.00 85.75 345 SER A CA 1
ATOM 2845 C C . SER A 1 345 ? -14.843 9.453 21.251 1.00 85.75 345 SER A C 1
ATOM 2847 O O . SER A 1 345 ? -13.669 9.742 21.040 1.00 85.75 345 SER A O 1
ATOM 2849 N N . ARG A 1 346 ? -15.256 8.192 21.418 1.00 84.50 346 ARG A N 1
ATOM 2850 C CA . ARG A 1 346 ? -14.393 7.005 21.510 1.00 84.50 346 ARG A CA 1
ATOM 2851 C C . ARG A 1 346 ? -14.629 5.992 20.386 1.00 84.50 346 ARG A C 1
ATOM 2853 O O . ARG A 1 346 ? -14.075 4.902 20.393 1.00 84.50 346 ARG A O 1
ATOM 2860 N N . SER A 1 347 ? -15.492 6.301 19.423 1.00 74.88 347 SER A N 1
ATOM 2861 C CA . SER A 1 347 ? -15.846 5.334 18.384 1.00 74.88 347 SER A CA 1
ATOM 2862 C C . SER A 1 347 ? -14.958 5.421 17.156 1.00 74.88 347 SER A C 1
ATOM 2864 O O . SER A 1 347 ? -14.652 6.503 16.643 1.00 74.88 347 SER A O 1
ATOM 2866 N N . SER A 1 348 ? -14.635 4.235 16.631 1.00 62.94 348 SER A N 1
ATOM 2867 C CA . SER A 1 348 ? -14.092 4.104 15.287 1.00 62.94 348 SER A CA 1
ATOM 2868 C C . SER A 1 348 ? -15.077 4.654 14.268 1.00 62.94 348 SER A C 1
ATOM 2870 O O . SER A 1 348 ? -16.301 4.577 14.402 1.00 62.94 348 SER A O 1
ATOM 2872 N N . THR A 1 349 ? -14.526 5.157 13.188 1.00 59.34 349 THR A N 1
ATOM 2873 C CA . THR A 1 349 ? -15.286 5.871 12.169 1.00 59.34 349 THR A CA 1
ATOM 2874 C C . THR A 1 349 ? -16.136 4.948 11.290 1.00 59.34 349 THR A C 1
ATOM 2876 O O . THR A 1 349 ? -17.186 5.352 10.791 1.00 59.34 349 THR A O 1
ATOM 2879 N N . GLY A 1 350 ? -15.775 3.657 11.260 1.00 57.31 350 GLY A N 1
ATOM 2880 C CA . GLY A 1 350 ? -16.639 2.529 10.893 1.00 57.31 350 GLY A CA 1
ATOM 2881 C C . GLY A 1 350 ? -17.968 2.525 11.620 1.00 57.31 350 GLY A C 1
ATOM 2882 O O . GLY A 1 350 ? -19.015 2.488 10.974 1.00 57.31 350 GLY A O 1
ATOM 2883 N N . ASN A 1 351 ? -17.916 2.601 1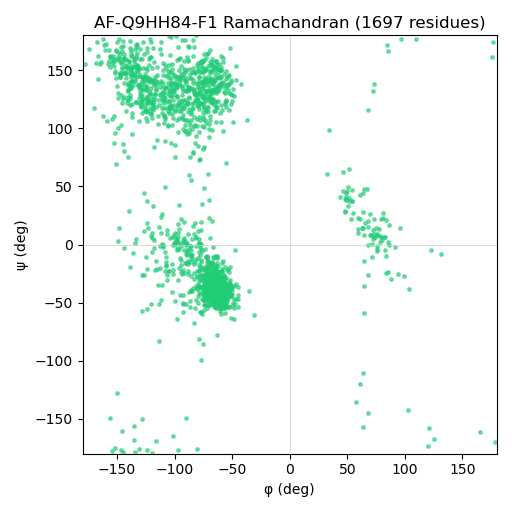2.945 1.00 71.56 351 ASN A N 1
ATOM 2884 C CA . ASN A 1 351 ? -19.106 2.523 13.779 1.00 71.56 351 ASN A CA 1
ATOM 2885 C C . ASN A 1 351 ? -19.930 3.809 13.688 1.00 71.56 351 ASN A C 1
ATOM 2887 O O . ASN A 1 351 ? -21.153 3.721 13.659 1.00 71.56 351 ASN A O 1
ATOM 2891 N N . LEU A 1 352 ? -19.286 4.975 13.553 1.00 74.19 352 LEU A N 1
ATOM 2892 C CA . LEU A 1 352 ? -19.991 6.249 13.377 1.00 74.19 352 LEU A CA 1
ATOM 2893 C C . LEU A 1 352 ? -20.911 6.229 12.142 1.00 74.19 352 LEU A C 1
ATOM 2895 O O . LEU A 1 352 ? -22.110 6.462 12.284 1.00 74.19 352 LEU A O 1
ATOM 2899 N N . VAL A 1 353 ? -20.404 5.882 10.948 1.00 68.06 353 VAL A N 1
ATOM 2900 C CA . VAL A 1 353 ? -21.278 5.773 9.760 1.00 68.06 353 VAL A CA 1
ATOM 2901 C C . VAL A 1 353 ? -22.262 4.612 9.887 1.00 68.06 353 VAL A C 1
ATOM 2903 O O . VAL A 1 353 ? -23.407 4.781 9.488 1.00 68.06 353 VAL A O 1
ATOM 2906 N N . GLU A 1 354 ? -21.892 3.461 10.466 1.00 80.44 354 GLU A N 1
ATOM 2907 C CA . GLU A 1 354 ? -22.859 2.363 10.615 1.00 80.44 354 GLU A CA 1
ATOM 2908 C C . GLU A 1 354 ? -24.043 2.765 11.511 1.00 80.44 354 GLU A C 1
ATOM 2910 O O . GLU A 1 354 ? -25.186 2.489 11.157 1.00 80.44 354 GLU A O 1
ATOM 2915 N N . TRP A 1 355 ? -23.810 3.461 12.627 1.00 86.69 355 TRP A N 1
ATOM 2916 C CA . TRP A 1 355 ? -24.882 3.940 13.505 1.00 86.69 355 TRP A CA 1
ATOM 2917 C C . TRP A 1 355 ? -25.732 5.034 12.859 1.00 86.69 355 TRP A C 1
ATOM 2919 O O . TRP A 1 355 ? -26.956 4.997 12.991 1.00 86.69 355 TRP A O 1
ATOM 2929 N N . PHE A 1 356 ? -25.113 5.945 12.104 1.00 84.12 356 PHE A N 1
ATOM 2930 C CA . PHE A 1 356 ? -25.837 6.924 11.295 1.00 84.12 356 PHE A CA 1
ATOM 2931 C C . PHE A 1 356 ? -26.732 6.240 10.248 1.00 84.12 356 PHE A C 1
ATOM 2933 O O . PHE A 1 356 ? -27.922 6.543 10.162 1.00 84.12 356 PHE A O 1
ATOM 2940 N N . LEU A 1 357 ? -26.207 5.261 9.502 1.00 84.38 357 LEU A N 1
ATOM 2941 C CA . LEU A 1 357 ? -26.981 4.502 8.516 1.00 84.38 357 LEU A CA 1
ATOM 2942 C C . LEU A 1 357 ? -28.085 3.655 9.170 1.00 84.38 357 LEU A C 1
ATOM 2944 O O . LEU A 1 357 ? -29.183 3.598 8.630 1.00 84.38 357 LEU A O 1
ATOM 2948 N N . LEU A 1 358 ? -27.854 3.045 10.338 1.00 91.88 358 LEU A N 1
ATOM 2949 C CA . LEU A 1 358 ? -28.883 2.294 11.074 1.00 91.88 358 LEU A CA 1
ATOM 2950 C C . LEU A 1 358 ? -30.035 3.193 11.541 1.00 91.88 358 LEU A C 1
ATOM 2952 O O . LEU A 1 358 ? -31.200 2.849 11.333 1.00 91.88 358 LEU A O 1
ATOM 2956 N N . ARG A 1 359 ? -29.721 4.364 12.111 1.00 93.31 359 ARG A N 1
ATOM 2957 C CA . ARG A 1 359 ? -30.714 5.393 12.453 1.00 93.31 359 ARG A CA 1
ATOM 2958 C C . ARG A 1 359 ? -31.540 5.775 11.227 1.00 93.31 359 ARG A C 1
ATOM 2960 O O . ARG A 1 359 ? -32.767 5.717 11.249 1.00 93.31 359 ARG A O 1
ATOM 2967 N N . LYS A 1 360 ? -30.858 6.117 10.136 1.00 89.81 360 LYS A N 1
ATOM 2968 C CA . LYS A 1 360 ? -31.488 6.604 8.908 1.00 89.81 360 LYS A CA 1
ATOM 2969 C C . LYS A 1 360 ? -32.252 5.525 8.138 1.00 89.81 360 LYS A C 1
ATOM 2971 O O . LYS A 1 360 ? -33.215 5.854 7.448 1.00 89.81 360 LYS A O 1
ATOM 2976 N N . ALA A 1 361 ? -31.879 4.253 8.280 1.00 91.88 361 ALA A N 1
ATOM 2977 C CA . ALA A 1 361 ? -32.646 3.126 7.759 1.00 91.88 361 ALA A CA 1
ATOM 2978 C C . ALA A 1 361 ? -34.003 3.040 8.467 1.00 91.88 361 ALA A C 1
ATOM 2980 O O . ALA A 1 361 ? -35.041 3.055 7.804 1.00 91.88 361 ALA A O 1
ATOM 2981 N N . TYR A 1 362 ? -34.003 3.078 9.805 1.00 93.69 362 TYR A N 1
ATOM 2982 C CA . TYR A 1 362 ? -35.235 3.070 10.591 1.00 93.69 362 TYR A CA 1
ATOM 2983 C C . TYR A 1 362 ? -36.148 4.262 10.266 1.00 93.69 362 TYR A C 1
ATOM 2985 O O . TYR A 1 362 ? -37.313 4.045 9.934 1.00 93.69 362 TYR A O 1
ATOM 2993 N N . GLU A 1 363 ? -35.614 5.492 10.264 1.00 91.50 363 GLU A N 1
ATOM 2994 C CA . GLU A 1 363 ? -36.362 6.717 9.913 1.00 91.50 363 GLU A CA 1
ATOM 2995 C C . GLU A 1 363 ? -37.047 6.626 8.535 1.00 91.50 363 GLU A C 1
ATOM 2997 O O . GLU A 1 363 ? -38.141 7.152 8.341 1.00 91.50 363 GLU A O 1
ATOM 3002 N N . ARG A 1 364 ? -36.428 5.937 7.567 1.00 90.19 364 ARG A N 1
ATOM 3003 C CA . ARG A 1 364 ? -36.935 5.789 6.188 1.00 90.19 364 ARG A CA 1
ATOM 3004 C C . ARG A 1 364 ? -37.706 4.486 5.946 1.00 90.19 364 ARG A C 1
ATOM 3006 O O . ARG A 1 364 ? -38.091 4.196 4.808 1.00 90.19 364 ARG A O 1
ATOM 3013 N N . ASN A 1 365 ? -37.942 3.719 7.012 1.00 92.62 365 ASN A N 1
ATOM 3014 C CA . ASN A 1 365 ? -38.544 2.387 7.007 1.00 92.62 365 ASN A CA 1
ATOM 3015 C C . ASN A 1 365 ? -37.825 1.372 6.080 1.00 92.62 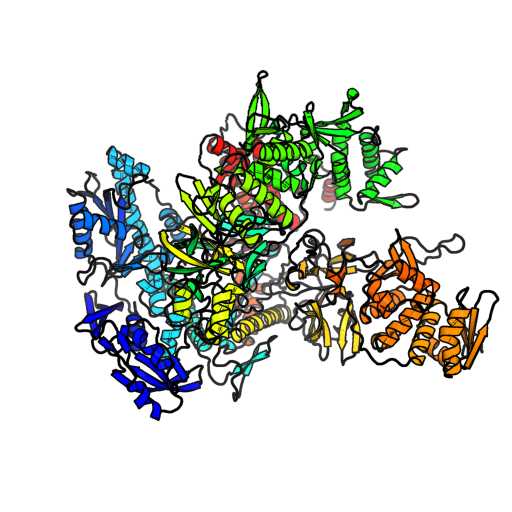365 ASN A C 1
ATOM 3017 O O . ASN A 1 365 ? -38.435 0.419 5.585 1.00 92.62 365 ASN A O 1
ATOM 3021 N N . GLU A 1 366 ? -36.524 1.576 5.861 1.00 90.88 366 GLU A N 1
ATOM 3022 C CA . GLU A 1 366 ? -35.598 0.597 5.286 1.00 90.88 366 GLU A CA 1
ATOM 3023 C C . GLU A 1 366 ? -35.196 -0.423 6.362 1.00 90.88 366 GLU A C 1
ATOM 3025 O O . GLU A 1 366 ? -35.050 -0.101 7.542 1.00 90.88 366 GLU A O 1
ATOM 3030 N N . LEU A 1 367 ? -35.034 -1.667 5.933 1.00 91.62 367 LEU A N 1
ATOM 3031 C CA . LEU A 1 367 ? -34.579 -2.802 6.714 1.00 91.62 367 LEU A CA 1
ATOM 3032 C C . LEU A 1 367 ? -33.060 -2.883 6.575 1.00 91.62 367 LEU A C 1
ATOM 3034 O O . LEU A 1 367 ? -32.540 -3.014 5.463 1.00 91.62 367 LEU A O 1
ATOM 3038 N N . ALA A 1 368 ? -32.335 -2.787 7.683 1.00 92.12 368 ALA A N 1
ATOM 3039 C CA . ALA A 1 368 ? -30.881 -2.757 7.619 1.00 92.12 368 ALA A CA 1
ATOM 3040 C C . ALA A 1 368 ? -30.321 -4.114 7.150 1.00 92.12 368 ALA A C 1
ATOM 3042 O O . ALA A 1 368 ? -30.695 -5.153 7.707 1.00 92.12 368 ALA A O 1
ATOM 3043 N N . PRO A 1 369 ? -29.376 -4.145 6.189 1.00 90.31 369 PRO A N 1
ATOM 3044 C CA . PRO A 1 369 ? -28.657 -5.363 5.867 1.00 90.31 369 PRO A CA 1
ATOM 3045 C C . PRO A 1 369 ? -27.958 -5.934 7.099 1.00 90.31 369 PRO A C 1
ATOM 3047 O O . PRO A 1 369 ? -27.460 -5.217 7.979 1.00 90.31 369 PRO A O 1
ATOM 3050 N N . ASN A 1 370 ? -27.884 -7.258 7.139 1.00 89.12 370 ASN A N 1
ATOM 3051 C CA . ASN A 1 370 ? -27.070 -7.943 8.124 1.00 89.12 370 ASN A CA 1
ATOM 3052 C C . ASN A 1 370 ? -25.602 -7.537 7.958 1.00 89.12 370 ASN A C 1
ATOM 3054 O O . ASN A 1 370 ? -25.139 -7.236 6.850 1.00 89.12 370 ASN A O 1
ATOM 3058 N N . LYS A 1 371 ? -24.848 -7.548 9.063 1.00 84.56 371 LYS A N 1
ATOM 3059 C CA . LYS A 1 371 ? -23.391 -7.635 8.940 1.00 84.56 371 LYS A CA 1
ATOM 3060 C C . LYS A 1 371 ? -23.083 -8.884 8.103 1.00 84.56 371 LYS A C 1
ATOM 3062 O O . LYS A 1 371 ? -23.815 -9.869 8.228 1.00 84.56 371 LYS A O 1
ATOM 3067 N N . PRO A 1 372 ? -22.065 -8.841 7.231 1.00 79.25 372 PRO A N 1
ATOM 3068 C CA . PRO A 1 372 ? -21.670 -10.022 6.481 1.00 79.25 372 PRO A CA 1
ATOM 3069 C C . PRO A 1 372 ? -21.438 -11.163 7.463 1.00 79.25 372 PRO A C 1
ATOM 3071 O O . PRO A 1 372 ? -20.699 -10.995 8.438 1.00 79.25 372 PRO A O 1
ATOM 3074 N N . ASP A 1 373 ? -22.034 -12.320 7.179 1.00 78.00 373 ASP A N 1
ATOM 3075 C CA . ASP A 1 373 ? -21.459 -13.538 7.714 1.00 78.00 373 ASP A CA 1
ATOM 3076 C C . ASP A 1 373 ? -20.022 -13.664 7.189 1.00 78.00 373 ASP A C 1
ATOM 3078 O O . ASP A 1 373 ? -19.584 -13.010 6.234 1.00 78.00 373 ASP A O 1
ATOM 3082 N N . GLU A 1 374 ? -19.250 -14.500 7.844 1.00 69.69 374 GLU A N 1
ATOM 3083 C CA . GLU A 1 374 ? -17.864 -14.737 7.482 1.00 69.69 374 GLU A CA 1
ATOM 3084 C C . GLU A 1 374 ? -17.637 -15.141 6.021 1.00 69.69 374 GLU A C 1
ATOM 3086 O O . GLU A 1 374 ? -16.676 -14.681 5.392 1.00 69.69 374 GLU A O 1
ATOM 3091 N N . ARG A 1 375 ? -18.545 -15.953 5.471 1.00 67.19 375 ARG A N 1
ATOM 3092 C CA . ARG A 1 375 ? -18.467 -16.474 4.104 1.00 67.19 375 ARG A CA 1
ATOM 3093 C C . ARG A 1 375 ? -18.589 -15.344 3.095 1.00 67.19 375 ARG A C 1
ATOM 3095 O O . ARG A 1 375 ? -17.870 -15.290 2.091 1.00 67.19 375 ARG A O 1
ATOM 3102 N N . GLU A 1 376 ? -19.497 -14.425 3.381 1.00 66.94 376 GLU A N 1
ATOM 3103 C CA . GLU A 1 376 ? -19.692 -13.198 2.642 1.00 66.94 376 GLU A CA 1
ATOM 3104 C C . GLU A 1 376 ? -18.495 -12.254 2.816 1.00 66.94 376 GLU A C 1
ATOM 3106 O O . GLU A 1 376 ? -17.976 -11.727 1.829 1.00 66.94 376 GLU A O 1
ATOM 3111 N N . LEU A 1 377 ? -17.963 -12.114 4.032 1.00 67.69 377 LEU A N 1
ATOM 3112 C CA . LEU A 1 377 ? -16.774 -11.306 4.319 1.00 67.69 377 LEU A CA 1
ATOM 3113 C C . LEU A 1 377 ? -15.555 -11.792 3.507 1.00 67.69 377 LEU A C 1
ATOM 3115 O O . LEU A 1 377 ? -14.806 -10.978 2.968 1.00 67.69 377 LEU A O 1
ATOM 3119 N N . ALA A 1 378 ? -15.398 -13.105 3.302 1.00 62.81 378 ALA A N 1
ATOM 3120 C CA . ALA A 1 378 ? -14.370 -13.672 2.425 1.00 62.81 378 ALA A CA 1
ATOM 3121 C C . ALA A 1 378 ? -14.604 -13.393 0.921 1.00 62.81 378 ALA A C 1
ATOM 3123 O O . ALA A 1 378 ? -13.639 -13.288 0.154 1.00 62.81 378 ALA A O 1
ATOM 3124 N N . ARG A 1 379 ? -15.865 -13.257 0.476 1.00 69.19 379 ARG A N 1
ATOM 3125 C CA . ARG A 1 379 ? -16.234 -12.921 -0.916 1.00 69.19 379 ARG A CA 1
ATOM 3126 C C . ARG A 1 379 ? -15.934 -11.457 -1.251 1.00 69.19 379 ARG A C 1
ATOM 3128 O O . ARG A 1 379 ? -15.412 -11.180 -2.335 1.00 69.19 379 ARG A O 1
ATOM 3135 N N . ARG A 1 380 ? -16.215 -10.550 -0.310 1.00 68.44 380 ARG A N 1
ATOM 3136 C CA . ARG A 1 380 ? -16.159 -9.072 -0.394 1.00 68.44 380 ARG A CA 1
ATOM 3137 C C . ARG A 1 380 ? -14.755 -8.452 -0.482 1.00 68.44 380 ARG A C 1
ATOM 3139 O O . ARG A 1 380 ? -14.535 -7.297 -0.134 1.00 68.44 380 ARG A O 1
ATOM 3146 N N . ARG A 1 381 ? -13.765 -9.215 -0.932 1.00 55.88 381 ARG A N 1
ATOM 3147 C CA . ARG A 1 381 ? -12.343 -8.903 -0.742 1.00 55.88 381 ARG A CA 1
ATOM 3148 C C . ARG A 1 381 ? -11.542 -8.837 -2.054 1.00 55.88 381 ARG A C 1
ATOM 3150 O O . ARG A 1 381 ? -10.410 -9.304 -2.132 1.00 55.88 381 ARG A O 1
ATOM 3157 N N . GLN A 1 382 ? -12.156 -8.298 -3.110 1.00 48.16 382 GLN A N 1
ATOM 3158 C CA . GLN A 1 382 ? -11.543 -8.106 -4.433 1.00 48.16 382 GLN A CA 1
ATOM 3159 C C . GLN A 1 382 ? -11.372 -6.613 -4.753 1.00 48.16 382 GLN A C 1
ATOM 3161 O O . GLN A 1 382 ? -12.303 -5.835 -4.572 1.00 48.16 382 GLN A O 1
ATOM 3166 N N . SER A 1 383 ? -10.202 -6.236 -5.273 1.00 47.28 383 SER A N 1
ATOM 3167 C CA . SER A 1 383 ? -9.807 -4.835 -5.500 1.00 47.28 383 SER A CA 1
ATOM 3168 C C . SER A 1 383 ? -10.330 -4.225 -6.818 1.00 47.28 383 SER A C 1
ATOM 3170 O O . SER A 1 383 ? -10.843 -4.932 -7.693 1.00 47.28 383 SER A O 1
ATOM 3172 N N . TYR A 1 384 ? -10.174 -2.905 -6.960 1.00 51.22 384 TYR A N 1
ATOM 3173 C CA . TYR A 1 384 ? -10.662 -2.064 -8.065 1.00 51.22 384 TYR A CA 1
ATOM 3174 C C . TYR A 1 384 ? -9.716 -0.860 -8.331 1.00 51.22 384 TYR A C 1
ATOM 3176 O O . TYR A 1 384 ? -8.710 -0.686 -7.640 1.00 51.22 384 TYR A O 1
ATOM 3184 N N . ALA A 1 385 ? -9.997 -0.040 -9.354 1.00 45.88 385 ALA A N 1
ATOM 3185 C CA . ALA A 1 385 ? -9.149 1.090 -9.776 1.00 45.88 385 ALA A CA 1
ATOM 3186 C C . ALA A 1 385 ? -9.351 2.380 -8.941 1.00 45.88 385 ALA A C 1
ATOM 3188 O O . ALA A 1 385 ? -10.455 2.648 -8.472 1.00 45.88 385 ALA A O 1
ATOM 3189 N N . GLY A 1 386 ? -8.296 3.191 -8.777 1.00 45.72 386 GLY A N 1
ATOM 3190 C CA . GLY A 1 386 ? -8.299 4.462 -8.022 1.00 45.72 386 GLY A CA 1
ATOM 3191 C C . GLY A 1 386 ? -8.374 5.719 -8.905 1.00 45.72 386 GLY A C 1
ATOM 3192 O O . GLY A 1 386 ? -8.696 5.619 -10.085 1.00 45.72 386 GLY A O 1
ATOM 3193 N N . GLY A 1 387 ? -8.081 6.898 -8.350 1.00 41.97 387 GLY A N 1
ATOM 3194 C CA . GLY A 1 387 ? -8.002 8.148 -9.126 1.00 41.97 387 GLY A CA 1
ATOM 3195 C C . GLY A 1 387 ? -6.873 8.152 -10.173 1.00 41.97 387 GLY A C 1
ATOM 3196 O O . GLY A 1 387 ? -5.904 7.402 -10.061 1.00 41.97 387 GLY A O 1
ATOM 3197 N N . TYR A 1 388 ? -7.021 9.005 -11.184 1.00 46.50 388 TYR A N 1
ATOM 3198 C CA . TYR A 1 388 ? -6.004 9.464 -12.152 1.00 46.50 388 TYR A CA 1
ATOM 3199 C C . TYR A 1 388 ? -5.044 10.410 -11.284 1.00 46.50 388 TYR A C 1
ATOM 3201 O O . TYR A 1 388 ? -5.395 10.699 -10.137 1.00 46.50 388 TYR A O 1
ATOM 3209 N N . VAL A 1 389 ? -3.795 10.822 -11.667 1.00 41.62 389 VAL A N 1
ATOM 3210 C CA . VAL A 1 389 ? -2.930 11.930 -11.040 1.00 41.62 389 VAL A CA 1
ATOM 3211 C C . VAL A 1 389 ? -1.892 12.700 -11.976 1.00 41.62 389 VAL A C 1
ATOM 3213 O O . VAL A 1 389 ? -0.770 12.218 -12.125 1.00 41.62 389 VAL A O 1
ATOM 3216 N N . LYS A 1 390 ? -2.167 13.888 -12.564 1.00 43.81 390 LYS A N 1
ATOM 3217 C CA . LYS A 1 390 ? -1.361 14.786 -13.471 1.00 43.81 390 LYS A CA 1
ATOM 3218 C C . LYS A 1 390 ? 0.059 15.123 -12.922 1.00 43.81 390 LYS A C 1
ATOM 3220 O O . LYS A 1 390 ? 0.372 14.846 -11.765 1.00 43.81 390 LYS A O 1
ATOM 3225 N N . GLU A 1 391 ? 0.950 15.730 -13.735 1.00 41.72 391 GLU A N 1
ATOM 3226 C CA . GLU A 1 391 ? 2.377 15.968 -13.368 1.00 41.72 391 GLU A CA 1
ATOM 3227 C C . GLU A 1 391 ? 2.963 17.362 -13.778 1.00 41.72 391 GLU A C 1
ATOM 3229 O O . GLU A 1 391 ? 2.726 17.783 -14.908 1.00 41.72 391 GLU A O 1
ATOM 3234 N N . PRO A 1 392 ? 3.708 18.123 -12.925 1.00 47.19 392 PRO A N 1
ATOM 3235 C CA . PRO A 1 392 ? 3.801 19.596 -13.024 1.00 47.19 392 PRO A CA 1
ATOM 3236 C C . PRO A 1 392 ? 4.632 20.246 -14.137 1.00 47.19 392 PRO A C 1
ATOM 3238 O O . PRO A 1 392 ? 5.766 19.861 -14.409 1.00 47.19 392 PRO A O 1
ATOM 3241 N N . GLU A 1 393 ? 4.121 21.382 -14.628 1.00 56.84 393 GLU A N 1
ATOM 3242 C CA . GLU A 1 393 ? 4.858 22.403 -15.382 1.00 56.84 393 GLU A CA 1
ATOM 3243 C C . GLU A 1 393 ? 5.841 23.131 -14.450 1.00 56.84 393 GLU A C 1
ATOM 3245 O O . GLU A 1 393 ? 5.474 24.025 -13.686 1.00 56.84 393 GLU A O 1
ATOM 3250 N N . ARG A 1 394 ? 7.111 22.731 -14.500 1.00 61.50 394 ARG A N 1
ATOM 3251 C CA . ARG A 1 394 ? 8.162 23.229 -13.600 1.00 61.50 394 ARG A CA 1
ATOM 3252 C C . ARG A 1 394 ? 8.501 24.702 -13.844 1.00 61.50 394 ARG A C 1
ATOM 3254 O O . ARG A 1 394 ? 8.480 25.162 -14.982 1.00 61.50 394 ARG A O 1
ATOM 3261 N N . GLY A 1 395 ? 8.901 25.402 -12.784 1.00 68.06 395 GLY A N 1
ATOM 3262 C CA . GLY A 1 395 ? 9.313 26.809 -12.815 1.00 68.06 395 GLY A CA 1
ATOM 3263 C C . GLY A 1 395 ? 8.460 27.709 -11.922 1.00 68.06 395 GLY A C 1
ATOM 3264 O O . GLY A 1 395 ? 7.625 27.231 -11.152 1.00 68.06 395 GLY A O 1
ATOM 3265 N N . LEU A 1 396 ? 8.706 29.018 -12.017 1.00 75.94 396 LEU A N 1
ATOM 3266 C CA . LEU A 1 396 ? 7.894 30.048 -11.372 1.00 75.94 396 LEU A CA 1
ATOM 3267 C C . LEU A 1 396 ? 6.730 30.434 -12.281 1.00 75.94 396 LEU A C 1
ATOM 3269 O O . LEU A 1 396 ? 6.935 30.824 -13.429 1.00 75.94 396 LEU A O 1
ATOM 3273 N N . TRP A 1 397 ? 5.528 30.373 -11.729 1.00 77.88 397 TRP A N 1
ATOM 3274 C CA . TRP A 1 397 ? 4.303 30.842 -12.350 1.00 77.88 397 TRP A CA 1
ATOM 3275 C C . TRP A 1 397 ? 3.690 31.928 -11.468 1.00 77.88 397 TRP A C 1
ATOM 3277 O O . TRP A 1 397 ? 3.716 31.831 -10.241 1.00 77.88 397 TRP A O 1
ATOM 3287 N N . ASN A 1 398 ? 3.160 32.970 -12.098 1.00 81.19 398 ASN A N 1
ATOM 3288 C CA . ASN A 1 398 ? 2.407 34.026 -11.427 1.00 81.19 398 ASN A CA 1
ATOM 3289 C C . ASN A 1 398 ? 0.912 33.734 -11.570 1.00 81.19 398 ASN A C 1
ATOM 3291 O O . ASN A 1 398 ? 0.517 33.050 -12.514 1.00 81.19 398 ASN A O 1
ATOM 3295 N N . ASN A 1 399 ? 0.092 34.308 -10.692 1.00 85.75 399 ASN A N 1
ATOM 3296 C CA . ASN A 1 399 ? -1.366 34.335 -10.814 1.00 85.75 399 ASN A CA 1
ATOM 3297 C C . ASN A 1 399 ? -1.952 32.934 -11.058 1.00 85.75 399 ASN A C 1
ATOM 3299 O O . ASN A 1 399 ? -2.452 32.625 -12.140 1.00 85.75 399 ASN A O 1
ATOM 3303 N N . ILE A 1 400 ? -1.814 32.046 -10.077 1.00 82.56 400 ILE A N 1
ATOM 3304 C CA . ILE A 1 400 ? -2.234 30.646 -10.171 1.00 82.56 400 ILE A CA 1
ATOM 3305 C C . ILE A 1 400 ? -3.555 30.477 -9.433 1.00 82.56 400 ILE A C 1
ATOM 3307 O O . ILE A 1 400 ? -3.699 30.916 -8.295 1.00 82.56 400 ILE A O 1
ATOM 3311 N N . VAL A 1 401 ? -4.495 29.776 -10.053 1.00 79.69 401 VAL A N 1
ATOM 3312 C CA . VAL A 1 401 ? -5.714 29.294 -9.407 1.00 79.69 401 VAL A CA 1
ATOM 3313 C C . VAL A 1 401 ? -5.555 27.813 -9.083 1.00 79.69 401 VAL A C 1
ATOM 3315 O O . VAL A 1 401 ? -5.102 27.020 -9.916 1.00 79.69 401 VAL A O 1
ATOM 3318 N N . TYR A 1 402 ? -5.907 27.441 -7.857 1.00 70.06 402 TYR A N 1
ATOM 3319 C CA . TYR A 1 402 ? -6.052 26.051 -7.448 1.00 70.06 402 TYR A CA 1
ATOM 3320 C C . TYR A 1 402 ? -7.541 25.709 -7.425 1.00 70.06 402 TYR A C 1
ATOM 3322 O O . TYR A 1 402 ? -8.326 26.367 -6.738 1.00 70.06 402 TYR A O 1
ATOM 3330 N N . LEU A 1 403 ? -7.920 24.722 -8.238 1.00 63.88 403 LEU A N 1
ATOM 3331 C CA . LEU A 1 403 ? -9.299 24.291 -8.434 1.00 63.88 403 LEU A CA 1
ATOM 3332 C C . LEU A 1 403 ? -9.382 22.797 -8.121 1.00 63.88 403 LEU A C 1
ATOM 3334 O O . LEU A 1 403 ? -8.664 21.999 -8.725 1.00 63.88 403 LEU A O 1
ATOM 3338 N N . ASP A 1 404 ? -10.262 22.426 -7.199 1.00 54.19 404 ASP A N 1
ATOM 3339 C CA . ASP A 1 404 ? -10.439 21.043 -6.751 1.00 54.19 404 ASP A CA 1
ATOM 3340 C C . ASP A 1 404 ? -11.928 20.685 -6.730 1.00 54.19 404 ASP A C 1
ATOM 3342 O O . ASP A 1 404 ? -12.799 21.552 -6.631 1.00 54.19 404 ASP A O 1
ATOM 3346 N N . PHE A 1 405 ? -12.254 19.404 -6.873 1.00 58.50 405 PHE A N 1
ATOM 3347 C CA . PHE A 1 405 ? -13.645 18.965 -6.864 1.00 58.50 405 PHE A CA 1
ATOM 3348 C C . PHE A 1 405 ? -14.162 18.849 -5.438 1.00 58.50 405 PHE A C 1
ATOM 3350 O O . PHE A 1 405 ? -13.712 18.010 -4.649 1.00 58.50 405 PHE A O 1
ATOM 3357 N N . ARG A 1 406 ? -15.208 19.619 -5.141 1.00 57.62 406 ARG A N 1
ATOM 3358 C CA . ARG A 1 406 ? -15.864 19.625 -3.843 1.00 57.62 406 ARG A CA 1
ATOM 3359 C C . ARG A 1 406 ? -16.401 18.237 -3.507 1.00 57.62 406 ARG A C 1
ATOM 3361 O O . ARG A 1 406 ? -17.431 17.800 -4.024 1.00 57.62 406 ARG A O 1
ATOM 3368 N N . SER A 1 407 ? -15.711 17.559 -2.589 1.00 55.19 407 SER A N 1
ATOM 3369 C CA . SER A 1 407 ? -16.070 16.221 -2.104 1.00 55.19 407 SER A CA 1
ATOM 3370 C C . SER A 1 407 ? -16.352 15.228 -3.246 1.00 55.19 407 SER A C 1
ATOM 3372 O O . SER A 1 407 ? -17.337 14.500 -3.183 1.00 55.19 407 SER A O 1
ATOM 3374 N N . LEU A 1 408 ? -15.485 15.201 -4.272 1.00 60.59 408 LEU A N 1
ATOM 3375 C CA . LEU A 1 408 ? -15.629 14.439 -5.527 1.00 60.59 408 LEU A CA 1
ATOM 3376 C C . LEU A 1 408 ? -16.404 13.113 -5.401 1.00 60.59 408 LEU A C 1
ATOM 3378 O O . LEU A 1 408 ? -17.443 12.946 -6.031 1.00 60.59 408 LEU A O 1
ATOM 3382 N N . TYR A 1 409 ? -15.915 12.170 -4.588 1.00 63.16 409 TYR A N 1
ATOM 3383 C CA . TYR A 1 409 ? -16.512 10.835 -4.477 1.00 63.16 409 TYR A CA 1
ATOM 3384 C C . TYR A 1 409 ? -17.914 10.841 -3.835 1.00 63.16 409 TYR A C 1
ATOM 3386 O O . TYR A 1 409 ? -18.827 10.311 -4.467 1.00 63.16 409 TYR A O 1
ATOM 3394 N N . PRO A 1 410 ? -18.157 11.469 -2.664 1.00 56.69 410 PRO A N 1
ATOM 3395 C CA . PRO A 1 410 ? -19.513 11.762 -2.196 1.00 56.69 410 PRO A CA 1
ATOM 3396 C C . PRO A 1 410 ? -20.419 12.419 -3.252 1.00 56.69 410 PRO A C 1
ATOM 3398 O O . PRO A 1 410 ? -21.528 11.942 -3.477 1.00 56.69 410 PRO A O 1
ATOM 3401 N N . SER A 1 411 ? -19.943 13.449 -3.956 1.00 65.50 411 SER A N 1
ATOM 3402 C CA . SER A 1 411 ? -20.720 14.169 -4.978 1.00 65.50 411 SER A CA 1
ATOM 3403 C C . SER A 1 411 ? -21.096 13.280 -6.173 1.00 65.50 411 SER A C 1
ATOM 3405 O O . SER A 1 411 ? -22.212 13.381 -6.681 1.00 65.50 411 SER A O 1
ATOM 3407 N N . ILE A 1 412 ? -20.223 12.349 -6.571 1.00 78.00 412 ILE A N 1
ATOM 3408 C CA . ILE A 1 412 ? -20.498 11.304 -7.574 1.00 78.00 412 ILE A CA 1
ATOM 3409 C C . ILE A 1 412 ? -21.541 10.309 -7.076 1.00 78.00 412 ILE A C 1
ATOM 3411 O O . ILE A 1 412 ? -22.472 9.994 -7.817 1.00 78.00 412 ILE A O 1
ATOM 3415 N N . ILE A 1 413 ? -21.404 9.837 -5.829 1.00 75.06 413 ILE A N 1
ATOM 3416 C CA . ILE A 1 413 ? -22.353 8.897 -5.218 1.00 75.06 413 ILE A CA 1
ATOM 3417 C C . ILE A 1 413 ? -23.767 9.480 -5.253 1.00 75.06 413 ILE A C 1
ATOM 3419 O O . ILE A 1 413 ? -24.705 8.770 -5.600 1.00 75.06 413 ILE A O 1
ATOM 3423 N N . ILE A 1 414 ? -23.916 10.770 -4.955 1.00 75.25 414 ILE A N 1
ATOM 3424 C CA . ILE A 1 414 ? -25.220 11.440 -4.955 1.00 75.25 414 ILE A CA 1
ATOM 3425 C C . ILE A 1 414 ? -25.719 11.664 -6.389 1.00 75.25 414 ILE A C 1
ATOM 3427 O O . ILE A 1 414 ? -26.820 11.246 -6.734 1.00 75.25 414 ILE A O 1
ATOM 3431 N N . THR A 1 415 ? -24.892 12.270 -7.246 1.00 83.38 415 THR A N 1
ATOM 3432 C CA . THR A 1 415 ? -25.259 12.675 -8.617 1.00 83.38 415 THR A CA 1
ATOM 3433 C C . THR A 1 415 ? -25.717 11.505 -9.488 1.00 83.38 415 THR A C 1
ATOM 3435 O O . THR A 1 415 ? -26.750 11.591 -10.159 1.00 83.38 415 THR A O 1
ATOM 3438 N N . HIS A 1 416 ? -24.960 10.408 -9.448 1.00 89.00 416 HIS A N 1
ATOM 3439 C CA . HIS A 1 416 ? -25.252 9.186 -10.200 1.00 89.00 416 HIS A CA 1
ATOM 3440 C C . HIS A 1 416 ? -25.997 8.142 -9.384 1.00 89.00 416 HIS A C 1
ATOM 3442 O O . HIS A 1 416 ? -26.109 6.989 -9.796 1.00 89.00 416 HIS A O 1
ATOM 3448 N N . ASN A 1 417 ? -26.514 8.552 -8.225 1.00 88.56 417 ASN A N 1
ATOM 3449 C CA . ASN A 1 417 ? -27.377 7.739 -7.393 1.00 88.56 417 ASN A CA 1
ATOM 3450 C C . ASN A 1 417 ? -26.759 6.370 -7.040 1.00 88.56 417 ASN A C 1
ATOM 3452 O O . ASN A 1 417 ? -27.440 5.347 -7.020 1.00 88.56 417 ASN A O 1
ATOM 3456 N N . VAL A 1 418 ? -25.443 6.339 -6.808 1.00 87.81 418 VAL A N 1
ATOM 3457 C CA . VAL A 1 418 ? -24.622 5.123 -6.764 1.00 87.81 418 VAL A CA 1
ATOM 3458 C C . VAL A 1 418 ? -24.832 4.373 -5.452 1.00 87.81 418 VAL A C 1
ATOM 3460 O O . VAL A 1 418 ? -24.278 4.747 -4.416 1.00 87.81 418 VAL A O 1
ATOM 3463 N N . SER A 1 419 ? -25.626 3.304 -5.473 1.00 87.88 419 SER A N 1
ATOM 3464 C CA . SER A 1 419 ? -25.956 2.546 -4.265 1.00 87.88 419 SER A CA 1
ATOM 3465 C C . SER A 1 419 ? -26.356 1.095 -4.550 1.00 87.88 419 SER A C 1
ATOM 3467 O O . SER A 1 419 ? -26.695 0.770 -5.690 1.00 87.88 419 SER A O 1
ATOM 3469 N N . PRO A 1 420 ? -26.330 0.196 -3.545 1.00 88.31 420 PRO A N 1
ATOM 3470 C CA . PRO A 1 420 ? -26.661 -1.213 -3.752 1.00 88.31 420 PRO A CA 1
ATOM 3471 C C . PRO A 1 420 ? -28.128 -1.431 -4.165 1.00 88.31 420 PRO A C 1
ATOM 3473 O O . PRO A 1 420 ? -28.435 -2.414 -4.829 1.00 88.31 420 PRO A O 1
ATOM 3476 N N . ASP A 1 421 ? -29.032 -0.520 -3.791 1.00 89.69 421 ASP A N 1
ATOM 3477 C CA . ASP A 1 421 ? -30.467 -0.558 -4.098 1.00 89.69 421 ASP A CA 1
ATOM 3478 C C . ASP A 1 421 ? -30.846 -0.017 -5.487 1.00 89.69 421 ASP A C 1
ATOM 3480 O O . ASP A 1 421 ? -31.936 -0.313 -5.994 1.00 89.69 421 ASP A O 1
ATOM 3484 N N . THR A 1 422 ? -29.939 0.732 -6.119 1.00 90.75 422 THR A N 1
ATOM 3485 C CA . THR A 1 422 ? -30.093 1.318 -7.463 1.00 90.75 422 THR A CA 1
ATOM 3486 C C . THR A 1 422 ? -29.273 0.577 -8.524 1.00 90.75 422 THR A C 1
ATOM 3488 O O . THR A 1 422 ? -29.619 0.630 -9.709 1.00 90.75 422 THR A O 1
ATOM 3491 N N . LEU A 1 423 ? -28.221 -0.141 -8.111 1.00 92.38 423 LEU A N 1
ATOM 3492 C CA . LEU A 1 423 ? -27.340 -0.949 -8.956 1.00 92.38 423 LEU A CA 1
ATOM 3493 C C . LEU A 1 423 ? -28.115 -1.997 -9.771 1.00 92.38 423 LEU A C 1
ATOM 3495 O O . LEU A 1 423 ? -28.756 -2.890 -9.222 1.00 92.38 423 LEU A O 1
ATOM 3499 N N . ASN A 1 424 ? -27.993 -1.913 -11.097 1.00 88.75 424 ASN A N 1
ATOM 3500 C CA . ASN A 1 424 ? -28.507 -2.849 -12.103 1.00 88.75 424 ASN A CA 1
ATOM 3501 C C . ASN A 1 424 ? -29.983 -3.255 -11.899 1.00 88.75 424 ASN A C 1
ATOM 3503 O O . ASN A 1 424 ? -30.401 -4.349 -12.275 1.00 88.75 424 ASN A O 1
ATOM 3507 N N . ARG A 1 425 ? -30.789 -2.370 -11.303 1.00 84.62 425 ARG A N 1
ATOM 3508 C CA . ARG A 1 425 ? -32.194 -2.628 -10.984 1.00 84.62 425 ARG A CA 1
ATOM 3509 C C . ARG A 1 425 ? -33.049 -2.634 -12.243 1.00 84.62 425 ARG A C 1
ATOM 3511 O O . ARG A 1 425 ? -33.197 -1.598 -12.876 1.00 84.62 425 ARG A O 1
ATOM 3518 N N . GLU A 1 426 ? -33.619 -3.779 -12.599 1.00 82.06 426 GLU A N 1
ATOM 3519 C CA . GLU A 1 426 ? -34.491 -3.909 -13.774 1.00 82.06 426 GLU A CA 1
ATOM 3520 C C . GLU A 1 426 ? -35.754 -3.036 -13.695 1.00 82.06 426 GLU A C 1
ATOM 3522 O O . GLU A 1 426 ? -36.277 -2.777 -12.609 1.00 82.06 426 GLU A O 1
ATOM 3527 N N . GLY A 1 427 ? -36.253 -2.621 -14.864 1.00 80.88 427 GLY A N 1
ATOM 3528 C CA . GLY A 1 427 ? -37.531 -1.920 -15.015 1.00 80.88 427 GLY A CA 1
ATOM 3529 C C . GLY A 1 427 ? -37.516 -0.414 -14.734 1.00 80.88 427 GLY A C 1
ATOM 3530 O O . GLY A 1 427 ? -38.587 0.188 -14.749 1.00 80.88 427 GLY A O 1
ATOM 3531 N N . CYS A 1 428 ? -36.354 0.203 -14.496 1.00 82.88 428 CYS A N 1
ATOM 3532 C CA . CYS A 1 428 ? -36.265 1.660 -14.386 1.00 82.88 428 CYS A CA 1
ATOM 3533 C C . CYS A 1 428 ? -36.314 2.332 -15.765 1.00 82.88 428 CYS A C 1
ATOM 3535 O O . CYS A 1 428 ? -35.847 1.780 -16.764 1.00 82.88 428 CYS A O 1
ATOM 3537 N N . LYS A 1 429 ? -36.881 3.537 -15.805 1.00 83.69 429 LYS A N 1
ATOM 3538 C CA . LYS A 1 429 ? -36.987 4.387 -16.995 1.00 83.69 429 LYS A CA 1
ATOM 3539 C C . LYS A 1 429 ? -35.665 5.084 -17.300 1.00 83.69 429 LYS A C 1
ATOM 3541 O O . LYS A 1 429 ? -35.312 5.231 -18.467 1.00 83.69 429 LYS A O 1
ATOM 3546 N N . GLU A 1 430 ? -34.936 5.488 -16.263 1.00 88.31 430 GLU A N 1
ATOM 3547 C CA . GLU A 1 430 ? -33.692 6.242 -16.367 1.00 88.31 430 GLU A CA 1
ATOM 3548 C C . GLU A 1 430 ? -32.560 5.556 -15.584 1.00 88.31 430 GLU A C 1
ATOM 3550 O O . GLU A 1 430 ? -32.736 5.067 -14.463 1.00 88.31 430 GLU A O 1
ATOM 3555 N N . TYR A 1 431 ? -31.368 5.528 -16.185 1.00 89.06 431 TYR A N 1
ATOM 3556 C CA . TYR A 1 431 ? -30.146 5.024 -15.564 1.00 89.06 431 TYR A CA 1
ATOM 3557 C C . TYR A 1 431 ? -28.972 5.937 -15.886 1.00 89.06 431 TYR A C 1
ATOM 3559 O O . TYR A 1 431 ? -28.732 6.240 -17.055 1.00 89.06 431 TYR A O 1
ATOM 3567 N N . ASP A 1 432 ? -28.154 6.220 -14.878 1.00 88.69 432 ASP A N 1
ATOM 3568 C CA . ASP A 1 432 ? -26.781 6.652 -15.105 1.00 88.69 432 ASP A CA 1
ATOM 3569 C C . ASP A 1 432 ? -25.878 5.423 -15.252 1.00 88.69 432 ASP A C 1
ATOM 3571 O O . ASP A 1 432 ? -25.958 4.468 -14.476 1.00 88.69 432 ASP A O 1
ATOM 3575 N N . VAL A 1 433 ? -25.014 5.424 -16.269 1.00 89.62 433 VAL A N 1
ATOM 3576 C CA . VAL A 1 433 ? -24.097 4.311 -16.551 1.00 89.62 433 VAL A CA 1
ATOM 3577 C C . VAL A 1 433 ? -22.680 4.721 -16.186 1.00 89.62 433 VAL A C 1
ATOM 3579 O O . VAL A 1 433 ? -22.152 5.698 -16.717 1.00 89.62 433 VAL A O 1
ATOM 3582 N N . ALA A 1 434 ? -22.051 3.957 -15.297 1.00 83.12 434 ALA A N 1
ATOM 3583 C CA . ALA A 1 434 ? -20.695 4.221 -14.852 1.00 83.12 434 ALA A CA 1
ATOM 3584 C C . ALA A 1 434 ? -19.704 4.094 -16.024 1.00 83.12 434 ALA A C 1
ATOM 3586 O O . ALA A 1 434 ? -19.630 3.024 -16.646 1.00 83.12 434 ALA A O 1
ATOM 3587 N N . PRO A 1 435 ? -18.915 5.138 -16.342 1.00 69.88 435 PRO A N 1
ATOM 3588 C CA . PRO A 1 435 ? -17.921 5.069 -17.404 1.00 69.88 435 PRO A CA 1
ATOM 3589 C C . PRO A 1 435 ? -16.881 3.997 -17.067 1.00 69.88 435 PRO A C 1
ATOM 3591 O O . PRO A 1 435 ? -16.673 3.666 -15.904 1.00 69.88 435 PRO A O 1
ATOM 3594 N N . GLN A 1 436 ? -16.215 3.443 -18.081 1.00 69.94 436 GLN A N 1
ATOM 3595 C CA . GLN A 1 436 ? -15.184 2.392 -17.973 1.00 69.94 436 GLN A CA 1
ATOM 3596 C C . GLN A 1 436 ? -15.652 1.020 -17.424 1.00 69.94 436 GLN A C 1
ATOM 3598 O O . GLN A 1 436 ? -15.143 0.002 -17.891 1.00 69.94 436 GLN A O 1
ATOM 3603 N N . VAL A 1 437 ? -16.592 0.962 -16.469 1.00 78.38 437 VAL A N 1
ATOM 3604 C CA . VAL A 1 437 ? -17.049 -0.279 -15.803 1.00 78.38 437 VAL A CA 1
ATOM 3605 C C . VAL A 1 437 ? -18.459 -0.727 -16.209 1.00 78.38 437 VAL A C 1
ATOM 3607 O O . VAL A 1 437 ? -18.755 -1.915 -16.136 1.00 78.38 437 VAL A O 1
ATOM 3610 N N . GLY A 1 438 ? -19.311 0.178 -16.703 1.00 81.31 438 GLY A N 1
ATOM 3611 C CA . GLY A 1 438 ? -20.585 -0.153 -17.357 1.00 81.31 438 GLY A CA 1
ATOM 3612 C C . GLY A 1 438 ? -21.754 -0.524 -16.437 1.00 81.31 438 GLY A C 1
ATOM 3613 O O . GLY A 1 438 ? -22.835 -0.831 -16.941 1.00 81.31 438 GLY A O 1
ATOM 3614 N N . HIS A 1 439 ? -21.570 -0.487 -15.114 1.00 90.62 439 HIS A N 1
ATOM 3615 C CA . HIS A 1 439 ? -22.651 -0.683 -14.142 1.00 90.62 439 HIS A CA 1
ATOM 3616 C C . HIS A 1 439 ? -23.720 0.400 -14.295 1.00 90.62 439 HIS A C 1
ATOM 3618 O O . HIS A 1 439 ? -23.396 1.580 -14.436 1.00 90.62 439 HIS A O 1
ATOM 3624 N N . LYS A 1 440 ? -24.993 0.003 -14.264 1.00 89.94 440 LYS A N 1
ATOM 3625 C CA . LYS A 1 440 ? -26.130 0.919 -14.388 1.00 89.94 440 LYS A CA 1
ATOM 3626 C C . LYS A 1 440 ? -26.672 1.249 -13.005 1.00 89.94 440 LYS A C 1
ATOM 3628 O O . LYS A 1 440 ? -26.878 0.338 -12.209 1.00 89.94 440 LYS A O 1
ATOM 3633 N N . PHE A 1 441 ? -26.971 2.510 -12.736 1.00 93.50 441 PHE A N 1
ATOM 3634 C CA . PHE A 1 441 ? -27.580 2.956 -11.486 1.00 93.50 441 PHE A CA 1
ATOM 3635 C C . PHE A 1 441 ? -28.898 3.643 -11.808 1.00 93.50 441 PHE A C 1
ATOM 3637 O O . PHE A 1 441 ? -28.935 4.646 -12.516 1.00 93.50 441 PHE A O 1
ATOM 3644 N N . CYS A 1 442 ? -29.990 3.035 -11.350 1.00 90.19 442 CYS A N 1
ATOM 3645 C CA . CYS A 1 442 ? -31.347 3.518 -11.575 1.00 90.19 442 CYS A CA 1
ATOM 3646 C C . CYS A 1 442 ? -31.541 4.922 -10.983 1.00 90.19 442 CYS A C 1
ATOM 3648 O O . CYS A 1 442 ? -31.077 5.193 -9.874 1.00 90.19 442 CYS A O 1
ATOM 3650 N N . LYS A 1 443 ? -32.236 5.798 -11.714 1.00 89.44 443 LYS A N 1
ATOM 3651 C CA . LYS A 1 443 ? -32.487 7.203 -11.345 1.00 89.44 443 LYS A CA 1
ATOM 3652 C C . LYS A 1 443 ? -33.934 7.470 -10.914 1.00 89.44 443 LYS A C 1
ATOM 3654 O O . LYS A 1 443 ? -34.171 8.447 -10.214 1.00 89.44 443 LYS A O 1
ATOM 3659 N N . ASP A 1 444 ? -34.868 6.570 -11.241 1.00 87.50 444 ASP A N 1
ATOM 3660 C CA . ASP A 1 444 ? -36.311 6.668 -10.949 1.00 87.50 444 ASP A CA 1
ATOM 3661 C C . ASP A 1 444 ? -36.668 6.904 -9.465 1.00 87.50 444 ASP A C 1
ATOM 3663 O O . ASP A 1 444 ? -37.766 7.365 -9.157 1.00 87.50 444 ASP A O 1
ATOM 3667 N N . PHE A 1 445 ? -35.774 6.567 -8.532 1.00 86.12 445 PHE A N 1
ATOM 3668 C CA . PHE A 1 445 ? -35.904 6.867 -7.105 1.00 86.12 445 PHE A CA 1
ATOM 3669 C C . PHE A 1 445 ? -34.511 7.092 -6.494 1.00 86.12 445 PHE A C 1
ATOM 3671 O O . PHE A 1 445 ? -33.553 6.433 -6.907 1.00 86.12 445 PHE A O 1
ATOM 3678 N N . PRO A 1 446 ? -34.361 7.974 -5.492 1.00 83.31 446 PRO A N 1
ATOM 3679 C CA . PRO A 1 446 ? -33.078 8.200 -4.840 1.00 83.31 446 PRO A CA 1
ATOM 3680 C C . PRO A 1 446 ? -32.671 6.989 -3.988 1.00 83.31 446 PRO A C 1
ATOM 3682 O O . PRO A 1 446 ? -33.432 6.527 -3.137 1.00 83.31 446 PRO A O 1
ATOM 3685 N N . GLY A 1 447 ? -31.453 6.500 -4.207 1.00 84.44 447 GLY A N 1
ATOM 3686 C CA . GLY A 1 447 ? -30.865 5.382 -3.483 1.00 84.44 447 GLY A CA 1
ATOM 3687 C C . GLY A 1 447 ? -30.551 5.734 -2.033 1.00 84.44 447 GLY A C 1
ATOM 3688 O O . GLY A 1 447 ? -30.320 6.905 -1.697 1.00 84.44 447 GLY A O 1
ATOM 3689 N N . PHE A 1 448 ? -30.522 4.723 -1.167 1.00 87.12 448 PHE A N 1
ATOM 3690 C CA . PHE A 1 448 ? -30.465 4.913 0.282 1.00 87.12 448 PHE A CA 1
ATOM 3691 C C . PHE A 1 448 ? -29.246 5.728 0.748 1.00 87.12 448 PHE A C 1
ATOM 3693 O O . PHE A 1 448 ? -29.414 6.744 1.421 1.00 87.12 448 PHE A O 1
ATOM 3700 N N . ILE A 1 449 ? -28.025 5.344 0.361 1.00 82.00 449 ILE A N 1
ATOM 3701 C CA . ILE A 1 449 ? -26.803 6.079 0.744 1.00 82.00 449 ILE A CA 1
ATOM 3702 C C . ILE A 1 449 ? -26.616 7.397 -0.038 1.00 82.00 449 ILE A C 1
ATOM 3704 O O . ILE A 1 449 ? -26.288 8.392 0.607 1.00 82.00 449 ILE A O 1
ATOM 3708 N N . PRO A 1 450 ? -26.842 7.472 -1.369 1.00 80.50 450 PRO A N 1
ATOM 3709 C CA . PRO A 1 450 ? -26.850 8.720 -2.132 1.00 80.50 450 PRO A CA 1
ATOM 3710 C C . PRO A 1 450 ? -27.681 9.821 -1.489 1.00 80.50 450 PRO A C 1
ATOM 3712 O O . PRO A 1 450 ? -27.173 10.909 -1.255 1.00 80.50 450 PRO A O 1
ATOM 3715 N N . SER A 1 451 ? -28.928 9.537 -1.123 1.00 80.75 451 SER A N 1
ATOM 3716 C CA . SER A 1 451 ? -29.779 10.547 -0.490 1.00 80.75 451 SER A CA 1
ATOM 3717 C C . SER A 1 451 ? -29.274 10.968 0.894 1.00 80.75 451 SER A C 1
ATOM 3719 O O . SER A 1 451 ? -29.363 12.141 1.227 1.00 80.75 451 SER A O 1
ATOM 3721 N N . LEU A 1 452 ? -28.673 10.067 1.679 1.00 77.25 452 LEU A N 1
ATOM 3722 C CA . LEU A 1 452 ? -28.083 10.426 2.978 1.00 77.25 452 LEU A CA 1
ATOM 3723 C C . LEU A 1 452 ? -26.793 11.240 2.869 1.00 77.25 452 LEU A C 1
ATOM 3725 O O . LEU A 1 452 ? -26.576 12.157 3.659 1.00 77.25 452 LEU A O 1
ATOM 3729 N N . LEU A 1 453 ? -25.936 10.936 1.895 1.00 64.44 453 LEU A N 1
ATOM 3730 C CA . LEU A 1 453 ? -24.773 11.771 1.596 1.00 64.44 453 LEU A CA 1
ATOM 3731 C C . LEU A 1 453 ? -25.203 13.129 1.023 1.00 64.44 453 LEU A C 1
ATOM 3733 O O . LEU A 1 453 ? -24.542 14.125 1.302 1.00 64.44 453 LEU A O 1
ATOM 3737 N N . GLY A 1 454 ? -26.320 13.179 0.289 1.00 63.72 454 GLY A N 1
ATOM 3738 C CA . GLY A 1 454 ? -26.983 14.409 -0.146 1.00 63.72 454 GLY A CA 1
ATOM 3739 C C . GLY A 1 454 ? -27.331 15.295 1.043 1.00 63.72 454 GLY A C 1
ATOM 3740 O O . GLY A 1 454 ? -26.788 16.394 1.154 1.00 63.72 454 GLY A O 1
ATOM 3741 N N . ASP A 1 455 ? -28.133 14.769 1.973 1.00 65.56 455 ASP A N 1
ATOM 3742 C CA . ASP A 1 455 ? -28.530 15.455 3.208 1.00 65.56 455 ASP A CA 1
ATOM 3743 C C . ASP A 1 455 ? -27.301 15.960 3.998 1.00 65.56 455 ASP A C 1
ATOM 3745 O O . ASP A 1 455 ? -27.243 17.123 4.402 1.00 65.56 455 ASP A O 1
ATOM 3749 N N . LEU A 1 456 ? -26.272 15.115 4.170 1.00 63.34 456 LEU A N 1
ATOM 3750 C CA . LEU A 1 456 ? -25.040 15.463 4.894 1.00 63.34 456 LEU A CA 1
ATOM 3751 C C . LEU A 1 456 ? -24.202 16.552 4.203 1.00 63.34 456 LEU A C 1
ATOM 3753 O O . LEU A 1 456 ? -23.651 17.423 4.882 1.00 63.34 456 LEU A O 1
ATOM 3757 N N . LEU A 1 457 ? -24.061 16.514 2.873 1.00 59.22 457 LEU A N 1
ATOM 3758 C CA . LEU A 1 457 ? -23.307 17.531 2.132 1.00 59.22 457 LEU A CA 1
ATOM 3759 C C . LEU A 1 457 ? -24.077 18.848 2.012 1.00 59.22 457 LEU A C 1
ATOM 3761 O O . LEU A 1 457 ? -23.451 19.909 2.081 1.00 59.22 457 LEU A O 1
ATOM 3765 N N . GLU A 1 458 ? -25.400 18.801 1.847 1.00 62.12 458 GLU A N 1
ATOM 3766 C CA . GLU A 1 458 ? -26.243 19.994 1.918 1.00 62.12 458 GLU A CA 1
ATOM 3767 C C . GLU A 1 458 ? -26.131 20.658 3.283 1.00 62.12 458 GLU A C 1
ATOM 3769 O O . GLU A 1 458 ? -25.878 21.860 3.350 1.00 62.12 458 GLU A O 1
ATOM 3774 N N . GLU A 1 459 ? -26.270 19.894 4.367 1.00 62.16 459 GLU A N 1
ATOM 3775 C CA . GLU A 1 459 ? -26.182 20.435 5.720 1.00 62.16 459 GLU A CA 1
ATOM 3776 C C . GLU A 1 459 ? -24.781 20.997 5.989 1.00 62.16 459 GLU A C 1
ATOM 3778 O O . GLU A 1 459 ? -24.658 22.138 6.434 1.00 62.16 459 GLU A O 1
ATOM 3783 N N . ARG A 1 460 ? -23.708 20.297 5.579 1.00 58.25 460 ARG A N 1
ATOM 3784 C CA . ARG A 1 460 ? -22.333 20.835 5.626 1.00 58.25 460 ARG A CA 1
ATOM 3785 C C . ARG A 1 460 ? -22.203 22.172 4.890 1.00 58.25 460 ARG A C 1
ATOM 3787 O O . ARG A 1 460 ? -21.437 23.027 5.333 1.00 58.25 460 ARG A O 1
ATOM 3794 N N . GLN A 1 461 ? -22.927 22.383 3.790 1.00 59.34 461 GLN A N 1
ATOM 3795 C CA . GLN A 1 461 ? -22.915 23.658 3.068 1.00 59.34 461 GLN A CA 1
ATOM 3796 C C . GLN A 1 461 ? -23.814 24.728 3.676 1.00 59.34 461 GLN A C 1
ATOM 3798 O O . GLN A 1 461 ? -23.400 25.884 3.710 1.00 59.34 461 GLN A O 1
ATOM 3803 N N . LYS A 1 462 ? -24.996 24.382 4.196 1.00 66.25 462 LYS A N 1
ATOM 3804 C CA . LYS A 1 462 ? -25.829 25.301 4.990 1.00 66.25 462 LYS A CA 1
ATOM 3805 C C . LYS A 1 462 ? -25.012 25.826 6.176 1.00 66.25 462 LYS A C 1
ATOM 3807 O O . LYS A 1 462 ? -24.928 27.037 6.371 1.00 66.25 462 LYS A O 1
ATOM 3812 N N . ILE A 1 463 ? -24.279 24.935 6.849 1.00 65.75 463 ILE A N 1
ATOM 3813 C CA . ILE A 1 463 ? -23.301 25.257 7.894 1.00 65.75 463 ILE A CA 1
ATOM 3814 C C . ILE A 1 463 ? -22.153 26.132 7.355 1.00 65.75 463 ILE A C 1
ATOM 3816 O O . ILE A 1 463 ? -21.965 27.218 7.893 1.00 65.75 463 ILE A O 1
ATOM 3820 N N . LYS A 1 464 ? -21.414 25.752 6.291 1.00 56.72 464 LYS A N 1
ATOM 3821 C CA . LYS A 1 464 ? -20.318 26.588 5.723 1.00 56.72 464 LYS A CA 1
ATOM 3822 C C . LYS A 1 464 ? -20.806 27.984 5.303 1.00 56.72 464 LYS A C 1
ATOM 3824 O O . LYS A 1 464 ? -20.087 28.961 5.503 1.00 56.72 464 LYS A O 1
ATOM 3829 N N . ARG A 1 465 ? -22.004 28.099 4.716 1.00 67.38 465 ARG A N 1
ATOM 3830 C CA . ARG A 1 465 ? -22.612 29.380 4.309 1.00 67.38 465 ARG A CA 1
ATOM 3831 C C . ARG A 1 465 ? -22.960 30.231 5.526 1.00 67.38 465 ARG A C 1
ATOM 3833 O O . ARG A 1 465 ? -22.535 31.382 5.572 1.00 67.38 465 ARG A O 1
ATOM 3840 N N . LYS A 1 466 ? -23.640 29.657 6.529 1.00 68.56 466 LYS A N 1
ATOM 3841 C CA . LYS A 1 466 ? -23.931 30.356 7.787 1.00 68.56 466 LYS A CA 1
ATOM 3842 C C . LYS A 1 466 ? -22.632 30.787 8.479 1.00 68.56 466 LYS A C 1
ATOM 3844 O O . LYS A 1 466 ? -22.479 31.959 8.768 1.00 68.56 466 LYS A O 1
ATOM 3849 N N . MET A 1 467 ? -21.642 29.900 8.598 1.00 68.19 467 MET A N 1
ATOM 3850 C CA . MET A 1 467 ? -20.325 30.174 9.196 1.00 68.19 467 MET A CA 1
ATOM 3851 C C . MET A 1 467 ? -19.591 31.348 8.536 1.00 68.19 467 MET A C 1
ATOM 3853 O O . MET A 1 467 ? -18.955 32.151 9.215 1.00 68.19 467 MET A O 1
ATOM 3857 N N . ARG A 1 468 ? -19.655 31.453 7.202 1.00 63.22 468 ARG A N 1
ATOM 3858 C CA . ARG A 1 468 ? -19.055 32.574 6.464 1.00 63.22 468 ARG A CA 1
ATOM 3859 C C . ARG A 1 468 ? -19.771 33.898 6.759 1.00 63.22 468 ARG A C 1
ATOM 3861 O O . ARG A 1 468 ? -19.088 34.908 6.881 1.00 63.22 468 ARG A O 1
ATOM 3868 N N . ALA A 1 469 ? -21.098 33.875 6.909 1.00 68.81 469 ALA A N 1
ATOM 3869 C CA . ALA A 1 469 ? -21.923 35.046 7.218 1.00 68.81 469 ALA A CA 1
ATOM 3870 C C . ALA A 1 469 ? -21.938 35.432 8.713 1.00 68.81 469 ALA A C 1
ATOM 3872 O O . ALA A 1 469 ? -22.132 36.600 9.038 1.00 68.81 469 ALA A O 1
ATOM 3873 N N . THR A 1 470 ? -21.719 34.481 9.624 1.00 66.06 470 THR A N 1
ATOM 3874 C CA . THR A 1 470 ? -21.680 34.730 11.067 1.00 66.06 470 THR A CA 1
ATOM 3875 C C . THR A 1 470 ? -20.462 35.589 11.429 1.00 66.06 470 THR A C 1
ATOM 3877 O O . THR A 1 470 ? -19.307 35.234 11.150 1.00 66.06 470 THR A O 1
ATOM 3880 N N . ILE A 1 471 ? -20.747 36.729 12.066 1.00 67.06 471 ILE A N 1
ATOM 3881 C CA . ILE A 1 471 ? -19.758 37.675 12.600 1.00 67.06 471 ILE A CA 1
ATOM 3882 C C . ILE A 1 471 ? -19.325 37.264 14.011 1.00 67.06 471 ILE A C 1
ATOM 3884 O O . ILE A 1 471 ? -18.134 37.331 14.306 1.00 67.06 471 ILE A O 1
ATOM 3888 N N . ASP A 1 472 ? -20.263 36.808 14.852 1.00 56.78 472 ASP A N 1
ATOM 3889 C CA . ASP A 1 472 ? -19.972 36.362 16.220 1.00 56.78 472 ASP A CA 1
ATOM 3890 C C . ASP A 1 472 ? -18.898 35.255 16.223 1.00 56.78 472 ASP A C 1
ATOM 3892 O O . ASP A 1 472 ? -19.134 34.177 15.664 1.00 56.78 472 ASP A O 1
ATOM 3896 N N . PRO A 1 473 ? -17.726 35.476 16.851 1.00 49.38 473 PRO A N 1
ATOM 3897 C CA . PRO A 1 473 ? -16.666 34.479 16.896 1.00 49.38 473 PRO A CA 1
ATOM 3898 C C . PRO A 1 473 ? -17.113 33.152 17.517 1.00 49.38 473 PRO A C 1
ATOM 3900 O O . PRO A 1 473 ? -16.610 32.106 17.107 1.00 49.38 473 PRO A O 1
ATOM 3903 N N . VAL A 1 474 ? -18.052 33.172 18.471 1.00 46.81 474 VAL A N 1
ATOM 3904 C CA . VAL A 1 474 ? -18.498 31.969 19.188 1.00 46.81 474 VAL A CA 1
ATOM 3905 C C . VAL A 1 474 ? -19.384 31.102 18.293 1.00 46.81 474 VAL A C 1
ATOM 3907 O O . VAL A 1 474 ? -19.036 29.947 18.035 1.00 46.81 474 VAL A O 1
ATOM 3910 N N . GLU A 1 475 ? -20.473 31.647 17.743 1.00 54.03 475 GLU A N 1
ATOM 3911 C CA . GLU A 1 475 ? -21.339 30.948 16.788 1.00 54.03 475 GLU A CA 1
ATOM 3912 C C . GLU A 1 475 ? -20.545 30.508 15.542 1.00 54.03 475 GLU A C 1
ATOM 3914 O O . GLU A 1 475 ? -20.708 29.380 15.069 1.00 54.03 475 GLU A O 1
ATOM 3919 N N . LYS A 1 476 ? -19.614 31.337 15.047 1.00 63.41 476 LYS A N 1
ATOM 3920 C CA . LYS A 1 476 ? -18.755 30.996 13.902 1.00 63.41 476 LYS A CA 1
ATOM 3921 C C . LYS A 1 476 ? -17.902 29.759 14.176 1.00 63.41 476 LYS A C 1
ATOM 3923 O O . LYS A 1 476 ? -17.833 28.865 13.333 1.00 63.41 476 LYS A O 1
ATOM 3928 N N . LYS A 1 477 ? -17.294 29.678 15.363 1.00 51.34 477 LYS A N 1
ATOM 3929 C CA . LYS A 1 477 ? -16.493 28.524 15.795 1.00 51.34 477 LYS A CA 1
ATOM 3930 C C . LYS A 1 477 ? -17.355 27.269 15.966 1.00 51.34 477 LYS A C 1
ATOM 3932 O O . LYS A 1 477 ? -16.976 26.189 15.519 1.00 51.34 477 LYS A O 1
ATOM 3937 N N . LEU A 1 478 ? -18.561 27.429 16.515 1.00 53.50 478 LEU A N 1
ATOM 3938 C CA . LEU A 1 478 ? -19.562 26.364 16.648 1.00 53.50 478 LEU A CA 1
ATOM 3939 C C . LEU A 1 478 ? -19.964 25.780 15.279 1.00 53.50 478 LEU A C 1
ATOM 3941 O O . LEU A 1 478 ? -20.132 24.566 15.137 1.00 53.50 478 LEU A O 1
ATOM 3945 N N . LEU A 1 479 ? -20.066 26.625 14.251 1.00 59.03 479 LEU A N 1
ATOM 3946 C CA . LEU A 1 479 ? -20.356 26.204 12.879 1.00 59.03 479 LEU A CA 1
ATOM 3947 C C . LEU A 1 479 ? -19.151 25.520 12.195 1.00 59.03 479 LEU A C 1
ATOM 3949 O O . LEU A 1 479 ? -19.357 24.518 11.508 1.00 59.03 479 LEU A O 1
ATOM 3953 N N . ASP A 1 480 ? -17.909 25.959 12.434 1.00 55.59 480 ASP A N 1
ATOM 3954 C CA . ASP A 1 480 ? -16.695 25.239 11.988 1.00 55.59 480 ASP A CA 1
ATOM 3955 C C . ASP A 1 480 ? -16.660 23.819 12.577 1.00 55.59 480 ASP A C 1
ATOM 3957 O O . ASP A 1 480 ? -16.566 22.828 11.851 1.00 55.59 480 ASP A O 1
ATOM 3961 N N . TYR A 1 481 ? -16.884 23.688 13.886 1.00 52.66 481 TYR A N 1
ATOM 3962 C CA . TYR A 1 481 ? -16.966 22.390 14.554 1.00 52.66 481 TYR A CA 1
ATOM 3963 C C . TYR A 1 481 ? -18.030 21.456 13.953 1.00 52.66 481 TYR A C 1
ATOM 3965 O O . TYR A 1 481 ? -17.729 20.287 13.687 1.00 52.66 481 TYR A O 1
ATOM 3973 N N . ARG A 1 482 ? -19.243 21.958 13.654 1.00 53.31 482 ARG A N 1
ATOM 3974 C CA . ARG A 1 482 ? -20.277 21.178 12.937 1.00 53.31 482 ARG A CA 1
ATOM 3975 C C . ARG A 1 482 ? -19.776 20.694 11.572 1.00 53.31 482 ARG A C 1
ATOM 3977 O O . ARG A 1 482 ? -20.015 19.550 11.193 1.00 53.31 482 ARG A O 1
ATOM 3984 N N . GLN A 1 483 ? -19.042 21.533 10.846 1.00 57.88 483 GLN A N 1
ATOM 3985 C CA . GLN A 1 483 ? -18.454 21.191 9.552 1.00 57.88 483 GLN A CA 1
ATOM 3986 C C . GLN A 1 483 ? -17.275 20.202 9.657 1.00 57.88 483 GLN A C 1
ATOM 3988 O O . GLN A 1 483 ? -17.077 19.405 8.734 1.00 57.88 483 GLN A O 1
ATOM 3993 N N . ARG A 1 484 ? -16.472 20.238 10.731 1.00 52.19 484 ARG A N 1
ATOM 3994 C CA . ARG A 1 484 ? -15.349 19.306 10.973 1.00 52.19 484 ARG A CA 1
ATOM 3995 C C . ARG A 1 484 ? -15.824 17.919 11.386 1.00 52.19 484 ARG A C 1
ATOM 3997 O O . ARG A 1 484 ? -15.294 16.935 10.878 1.00 52.19 484 ARG A O 1
ATOM 4004 N N . ALA A 1 485 ? -16.860 17.835 12.222 1.00 43.12 485 ALA A N 1
ATOM 4005 C CA . ALA A 1 485 ? -17.498 16.575 12.604 1.00 43.12 485 ALA A CA 1
ATOM 4006 C C . ALA A 1 485 ? -17.891 15.735 11.369 1.00 43.12 485 ALA A C 1
ATOM 4008 O O . ALA A 1 485 ? -17.564 14.553 11.285 1.00 43.12 485 ALA A O 1
ATOM 4009 N N . ILE A 1 486 ? -18.476 16.372 10.346 1.00 51.84 486 ILE A N 1
ATOM 4010 C CA . ILE A 1 486 ? -18.870 15.724 9.079 1.00 51.84 486 ILE A CA 1
ATOM 4011 C C . ILE A 1 486 ? -17.656 15.179 8.280 1.00 51.84 486 ILE A C 1
ATOM 4013 O O . ILE A 1 486 ? -17.825 14.296 7.442 1.00 51.84 486 ILE A O 1
ATOM 4017 N N . LYS A 1 487 ? -16.423 15.658 8.522 1.00 46.50 487 LYS A N 1
ATOM 4018 C CA . LYS A 1 487 ? -15.202 15.225 7.804 1.00 46.50 487 LYS A CA 1
ATOM 4019 C C . LYS A 1 487 ? -14.497 14.010 8.431 1.00 46.50 487 LYS A C 1
ATOM 4021 O O . LYS A 1 487 ? -13.790 13.307 7.716 1.00 46.50 487 LYS A O 1
ATOM 4026 N N . ILE A 1 488 ? -14.656 13.753 9.731 1.00 40.62 488 ILE A N 1
ATOM 4027 C CA . ILE A 1 488 ? -13.654 13.019 10.535 1.00 40.62 488 ILE A CA 1
ATOM 4028 C C . ILE A 1 488 ? -13.538 11.493 10.306 1.00 40.62 488 ILE A C 1
ATOM 4030 O O . ILE A 1 488 ? -12.689 10.842 10.910 1.00 40.62 488 ILE A O 1
ATOM 4034 N N . LEU A 1 489 ? -14.367 10.874 9.464 1.00 46.28 489 LEU A N 1
ATOM 4035 C CA . LEU A 1 489 ? -14.573 9.422 9.523 1.00 46.28 489 LEU A CA 1
ATOM 4036 C C . LEU A 1 489 ? -13.434 8.499 8.893 1.00 46.28 489 LEU A C 1
ATOM 4038 O O . LEU A 1 489 ? -13.712 7.896 7.864 1.00 46.28 489 LEU A O 1
ATOM 4042 N N . ALA A 1 490 ? -12.213 8.312 9.505 1.00 36.34 490 ALA A N 1
ATOM 4043 C CA . ALA A 1 490 ? -11.125 7.274 9.228 1.00 36.34 490 ALA A CA 1
ATOM 4044 C C . ALA A 1 490 ? -10.277 6.684 10.462 1.00 36.34 490 ALA A C 1
ATOM 4046 O O . ALA A 1 490 ? -10.508 7.147 11.574 1.00 36.34 490 ALA A O 1
ATOM 4047 N N . ASN A 1 491 ? -9.343 5.672 10.317 1.00 34.66 491 ASN A N 1
ATOM 4048 C CA . ASN A 1 491 ? -8.528 4.929 11.387 1.00 34.66 491 ASN A CA 1
ATOM 4049 C C . ASN A 1 491 ? -7.121 4.295 10.922 1.00 34.66 491 ASN A C 1
ATOM 4051 O O . ASN A 1 491 ? -7.098 3.944 9.743 1.00 34.66 491 ASN A O 1
ATOM 4055 N N . SER A 1 492 ? -6.053 4.021 11.776 1.00 49.66 492 SER A N 1
ATOM 4056 C CA . SER A 1 492 ? -4.726 3.264 11.478 1.00 49.66 492 SER A CA 1
ATOM 4057 C C . SER A 1 492 ? -3.884 2.564 12.661 1.00 49.66 492 SER A C 1
ATOM 4059 O O . SER A 1 492 ? -4.540 2.099 13.581 1.00 49.66 492 SER A O 1
ATOM 4061 N N . ILE A 1 493 ? -2.508 2.401 12.689 1.00 63.72 493 ILE A N 1
ATOM 4062 C CA . ILE A 1 493 ? -1.608 1.540 13.603 1.00 63.72 493 ILE A CA 1
ATOM 4063 C C . ILE A 1 493 ? -0.333 2.209 14.256 1.00 63.72 493 ILE A C 1
ATOM 4065 O O . ILE A 1 493 ? 0.278 3.090 13.680 1.00 63.72 493 ILE A O 1
ATOM 4069 N N . LEU A 1 494 ? 0.181 1.744 15.412 1.00 78.00 494 LEU A N 1
ATOM 4070 C CA . LEU A 1 494 ? 1.287 2.311 16.247 1.00 78.00 494 LEU A CA 1
ATOM 4071 C C . LEU A 1 494 ? 2.731 2.291 15.668 1.00 78.00 494 LEU A C 1
ATOM 4073 O O . LEU A 1 494 ? 3.004 1.479 14.793 1.00 78.00 494 LEU A O 1
ATOM 4077 N N . PRO A 1 495 ? 3.679 3.136 16.161 1.00 76.56 495 PRO A N 1
ATOM 4078 C CA . PRO A 1 495 ? 5.051 3.255 15.630 1.00 76.56 495 PRO A CA 1
ATOM 4079 C C . PRO A 1 495 ? 5.990 2.085 15.909 1.00 76.56 495 PRO A C 1
ATOM 4081 O O . PRO A 1 495 ? 6.791 1.712 15.053 1.00 76.56 495 PRO A O 1
ATOM 4084 N N . ASP A 1 496 ? 5.988 1.595 17.143 1.00 86.75 496 ASP A N 1
ATOM 4085 C CA . ASP A 1 496 ? 7.014 0.706 17.681 1.00 86.75 496 ASP A CA 1
ATOM 4086 C C . ASP A 1 496 ? 6.838 -0.749 17.222 1.00 86.75 496 ASP A C 1
ATOM 4088 O O . ASP A 1 496 ? 7.745 -1.566 17.389 1.00 86.75 496 ASP A O 1
ATOM 4092 N N . GLU A 1 497 ? 5.737 -1.045 16.535 1.00 89.06 497 GLU A N 1
ATOM 4093 C CA . GLU A 1 497 ? 5.430 -2.352 15.971 1.00 89.06 497 GLU A CA 1
ATOM 4094 C C . GLU A 1 497 ? 6.433 -2.803 14.910 1.00 89.06 497 GLU A C 1
ATOM 4096 O O . GLU A 1 497 ? 6.750 -2.084 13.956 1.00 89.06 497 GLU A O 1
ATOM 4101 N N . TRP A 1 498 ? 6.900 -4.045 15.045 1.00 92.75 498 TRP A N 1
ATOM 4102 C CA . TRP A 1 498 ? 7.755 -4.676 14.046 1.00 92.75 498 TRP A CA 1
ATOM 4103 C C . TRP A 1 498 ? 7.005 -4.894 12.735 1.00 92.75 498 TRP A C 1
ATOM 4105 O O . TRP A 1 498 ? 5.844 -5.283 12.713 1.00 92.75 498 TRP A O 1
ATOM 4115 N N . LEU A 1 499 ? 7.700 -4.680 11.626 1.00 91.81 499 LEU A N 1
ATOM 4116 C CA . LEU A 1 499 ? 7.148 -4.713 10.284 1.00 91.81 499 LEU A CA 1
ATOM 4117 C C . LEU A 1 499 ? 8.177 -5.349 9.329 1.00 91.81 499 LEU A C 1
ATOM 4119 O O . LEU A 1 499 ? 9.255 -4.783 9.120 1.00 91.81 499 LEU A O 1
ATOM 4123 N N . PRO A 1 500 ? 7.894 -6.526 8.744 1.00 93.94 500 PRO A N 1
ATOM 4124 C CA . PRO A 1 500 ? 8.749 -7.154 7.747 1.00 93.94 500 PRO A CA 1
ATOM 4125 C C . PRO A 1 500 ? 8.423 -6.594 6.353 1.00 93.94 500 PRO A C 1
ATOM 4127 O O . PRO A 1 500 ? 7.478 -7.024 5.690 1.00 93.94 500 PRO A O 1
ATOM 4130 N N . LEU A 1 501 ? 9.233 -5.645 5.882 1.00 92.56 501 LEU A N 1
ATOM 4131 C CA . LEU A 1 501 ? 9.108 -5.071 4.538 1.00 92.56 501 LEU A CA 1
ATOM 4132 C C . LEU A 1 501 ? 10.196 -5.577 3.603 1.00 92.56 501 LEU A C 1
ATOM 4134 O O . LEU A 1 501 ? 11.354 -5.726 3.987 1.00 92.56 501 LEU A O 1
ATOM 4138 N N . LEU A 1 502 ? 9.856 -5.743 2.330 1.00 91.81 502 LEU A N 1
ATOM 4139 C CA . LEU A 1 502 ? 10.828 -5.954 1.271 1.00 91.81 502 LEU A CA 1
ATOM 4140 C C . LEU A 1 502 ? 11.124 -4.618 0.598 1.00 91.81 502 LEU A C 1
ATOM 4142 O O . LEU A 1 502 ? 10.302 -4.073 -0.131 1.00 91.81 502 LEU A O 1
ATOM 4146 N N . VAL A 1 503 ? 12.325 -4.098 0.841 1.00 87.69 503 VAL A N 1
ATOM 4147 C CA . VAL A 1 503 ? 12.806 -2.830 0.284 1.00 87.69 503 VAL A CA 1
ATOM 4148 C C . VAL A 1 503 ? 13.820 -3.149 -0.805 1.00 87.69 503 VAL A C 1
ATOM 4150 O O . VAL A 1 503 ? 14.867 -3.744 -0.536 1.00 87.69 503 VAL A O 1
ATOM 4153 N N . ASN A 1 504 ? 13.501 -2.810 -2.056 1.00 82.12 504 ASN A N 1
ATOM 4154 C CA . ASN A 1 504 ? 14.247 -3.256 -3.241 1.00 82.12 504 ASN A CA 1
ATOM 4155 C C . ASN A 1 504 ? 14.439 -4.790 -3.247 1.00 82.12 504 ASN A C 1
ATOM 4157 O O . ASN A 1 504 ? 15.506 -5.338 -3.542 1.00 82.12 504 ASN A O 1
ATOM 4161 N N . GLY A 1 505 ? 13.382 -5.493 -2.830 1.00 77.19 505 GLY A N 1
ATOM 4162 C CA . GLY A 1 505 ? 13.326 -6.938 -2.643 1.00 77.19 505 GLY A CA 1
ATOM 4163 C C . GLY A 1 505 ? 14.107 -7.484 -1.442 1.00 77.19 505 GLY A C 1
ATOM 4164 O O . GLY A 1 505 ? 13.969 -8.670 -1.165 1.00 77.19 505 GLY A O 1
ATOM 4165 N N . ARG A 1 506 ? 14.965 -6.714 -0.749 1.00 83.25 506 ARG A N 1
ATOM 4166 C CA . ARG A 1 506 ? 15.653 -7.160 0.484 1.00 83.25 506 ARG A CA 1
ATOM 4167 C C . ARG A 1 506 ? 14.706 -7.047 1.665 1.00 83.25 506 ARG A C 1
ATOM 4169 O O . ARG A 1 506 ? 14.231 -5.952 1.954 1.00 83.25 506 ARG A O 1
ATOM 4176 N N . LEU A 1 507 ? 14.428 -8.185 2.307 1.00 91.50 507 LEU A N 1
ATOM 4177 C CA . LEU A 1 507 ? 13.633 -8.201 3.524 1.00 91.50 507 LEU A CA 1
ATOM 4178 C C . LEU A 1 507 ? 14.392 -7.451 4.612 1.00 91.50 507 LEU A C 1
ATOM 4180 O O . LEU A 1 507 ? 15.578 -7.687 4.847 1.00 91.50 507 LEU A O 1
ATOM 4184 N N . LYS A 1 508 ? 13.678 -6.538 5.253 1.00 90.31 508 LYS A N 1
ATOM 4185 C CA . LYS A 1 508 ? 14.114 -5.774 6.402 1.00 90.31 508 LYS A CA 1
ATOM 4186 C C . LYS A 1 508 ? 13.042 -5.890 7.466 1.00 90.31 508 LYS A C 1
ATOM 4188 O O . LYS A 1 508 ? 11.896 -5.521 7.226 1.00 90.31 508 LYS A O 1
ATOM 4193 N N . LEU A 1 509 ? 13.444 -6.354 8.638 1.00 90.38 509 LEU A N 1
ATOM 4194 C CA . LEU A 1 509 ? 12.709 -6.074 9.858 1.00 90.38 509 LEU A CA 1
ATOM 4195 C C . LEU A 1 509 ? 13.000 -4.622 10.246 1.00 90.38 509 LEU A C 1
ATOM 4197 O O . LEU A 1 509 ? 14.150 -4.178 10.248 1.00 90.38 509 LEU A O 1
ATOM 4201 N N . VAL A 1 510 ? 11.937 -3.860 10.465 1.00 92.25 510 VAL A N 1
ATOM 4202 C CA . VAL A 1 510 ? 11.958 -2.458 10.895 1.00 92.25 510 VAL A CA 1
ATOM 4203 C C . VAL A 1 510 ? 10.827 -2.243 11.889 1.00 92.25 510 VAL A C 1
ATOM 4205 O O . VAL A 1 510 ? 9.867 -3.005 11.865 1.00 92.25 510 VAL A O 1
ATOM 4208 N N . ARG A 1 511 ? 10.893 -1.203 12.722 1.00 90.44 511 ARG A N 1
ATOM 4209 C CA . ARG A 1 511 ? 9.685 -0.686 13.377 1.00 90.44 511 ARG A CA 1
ATOM 4210 C C . ARG A 1 511 ? 8.939 0.202 12.374 1.00 90.44 511 ARG A C 1
ATOM 4212 O O . ARG A 1 511 ? 9.586 0.947 11.628 1.00 90.44 511 ARG A O 1
ATOM 4219 N N . ILE A 1 512 ? 7.615 0.069 12.269 1.00 88.00 512 ILE A N 1
ATOM 4220 C CA . ILE A 1 512 ? 6.817 0.743 11.226 1.00 88.00 512 ILE A CA 1
ATOM 4221 C C . ILE A 1 512 ? 6.966 2.261 11.303 1.00 88.00 512 ILE A C 1
ATOM 4223 O O . ILE A 1 512 ? 7.236 2.890 10.282 1.00 88.00 512 ILE A O 1
ATOM 4227 N N . GLY A 1 513 ? 6.874 2.837 12.498 1.00 80.75 513 GLY A N 1
ATOM 4228 C CA . GLY A 1 513 ? 6.946 4.276 12.706 1.00 80.75 513 GLY A CA 1
ATOM 4229 C C . GLY A 1 513 ? 8.288 4.842 12.290 1.00 80.75 513 GLY A C 1
ATOM 4230 O O . GLY A 1 513 ? 8.341 5.737 11.459 1.00 80.75 513 GLY A O 1
ATOM 4231 N N . ASP A 1 514 ? 9.384 4.238 12.747 1.00 85.69 514 ASP A N 1
ATOM 4232 C CA . ASP A 1 514 ? 10.731 4.624 12.329 1.00 85.69 514 ASP A CA 1
ATOM 4233 C C . ASP A 1 514 ? 10.949 4.529 10.814 1.00 85.69 514 ASP A C 1
ATOM 4235 O O . ASP A 1 514 ? 11.662 5.347 10.223 1.00 85.69 514 ASP A O 1
ATOM 4239 N N . PHE A 1 515 ? 10.373 3.509 10.170 1.00 89.50 515 PHE A N 1
ATOM 4240 C CA . PHE A 1 515 ? 10.476 3.317 8.729 1.00 89.50 515 PHE A CA 1
ATOM 4241 C C . PHE A 1 515 ? 9.661 4.351 7.952 1.00 89.50 515 PHE A C 1
ATOM 4243 O O . PHE A 1 515 ? 10.167 4.925 6.980 1.00 89.50 515 PHE A O 1
ATOM 4250 N N . VAL A 1 516 ? 8.424 4.608 8.378 1.00 78.69 516 VAL A N 1
ATOM 4251 C CA . VAL A 1 516 ? 7.554 5.611 7.765 1.00 78.69 516 VAL A CA 1
ATOM 4252 C C . VAL A 1 516 ? 8.105 7.009 8.020 1.00 78.69 516 VAL A C 1
ATOM 4254 O O . VAL A 1 516 ? 8.282 7.737 7.053 1.00 78.69 516 VAL A O 1
ATOM 4257 N N . ASP A 1 517 ? 8.513 7.352 9.242 1.00 82.19 517 ASP A N 1
ATOM 4258 C CA . ASP A 1 517 ? 9.181 8.614 9.585 1.00 82.19 517 ASP A CA 1
ATOM 4259 C C . ASP A 1 517 ? 10.428 8.851 8.736 1.00 82.19 517 ASP A C 1
ATOM 4261 O O . ASP A 1 517 ? 10.593 9.932 8.173 1.00 82.19 517 ASP A O 1
ATOM 4265 N N . ASN A 1 518 ? 11.297 7.843 8.592 1.00 82.88 518 ASN A N 1
ATOM 4266 C CA . ASN A 1 518 ? 12.451 7.898 7.690 1.00 82.88 518 ASN A CA 1
ATOM 4267 C C . ASN A 1 518 ? 12.049 8.250 6.262 1.00 82.88 518 ASN A C 1
ATOM 4269 O O . ASN A 1 518 ? 12.700 9.056 5.595 1.00 82.88 518 ASN A O 1
ATOM 4273 N N . THR A 1 519 ? 11.037 7.546 5.763 1.00 79.94 519 THR A N 1
ATOM 4274 C CA . THR A 1 519 ? 10.679 7.556 4.348 1.00 79.94 519 THR A CA 1
ATOM 4275 C C . THR A 1 519 ? 9.884 8.815 4.018 1.00 79.94 519 THR A C 1
ATOM 4277 O O . THR A 1 519 ? 10.142 9.422 2.985 1.00 79.94 519 THR A O 1
ATOM 4280 N N . MET A 1 520 ? 9.039 9.291 4.937 1.00 74.44 520 MET A N 1
ATOM 4281 C CA . MET A 1 520 ? 8.375 10.596 4.911 1.00 74.44 520 MET A CA 1
ATOM 4282 C C . MET A 1 520 ? 9.364 11.749 5.020 1.00 74.44 520 MET A C 1
ATOM 4284 O O . MET A 1 520 ? 9.309 12.637 4.175 1.00 74.44 520 MET A O 1
ATOM 4288 N N . LYS A 1 521 ? 10.321 11.700 5.962 1.00 71.81 521 LYS A N 1
ATOM 4289 C CA . LYS A 1 521 ? 11.416 12.683 6.031 1.00 71.81 521 LYS A CA 1
ATOM 4290 C C . LYS A 1 521 ? 12.170 12.745 4.711 1.00 71.81 521 LYS A C 1
ATOM 4292 O O . LYS A 1 521 ? 12.388 13.832 4.203 1.00 71.81 521 LYS A O 1
ATOM 4297 N N . LYS A 1 522 ? 12.532 11.600 4.119 1.00 68.88 522 LYS A N 1
ATOM 4298 C CA . LYS A 1 522 ? 13.263 11.542 2.839 1.00 68.88 522 LYS A CA 1
ATOM 4299 C C . LYS A 1 522 ? 12.415 11.963 1.634 1.00 68.88 522 LYS A C 1
ATOM 4301 O O . LYS A 1 522 ? 12.967 12.573 0.715 1.00 68.88 522 LYS A O 1
ATOM 4306 N N . GLY A 1 523 ? 11.126 11.638 1.640 1.00 53.78 523 GLY A N 1
ATOM 4307 C CA . GLY A 1 523 ? 10.149 11.926 0.595 1.00 53.78 523 GLY A CA 1
ATOM 4308 C C . GLY A 1 523 ? 9.440 13.269 0.775 1.00 53.78 523 GLY A C 1
ATOM 4309 O O . GLY A 1 523 ? 10.020 14.235 1.265 1.00 53.78 523 GLY A O 1
ATOM 4310 N N . GLN A 1 524 ? 8.192 13.323 0.305 1.00 47.50 524 GLN A N 1
ATOM 4311 C CA . GLN A 1 524 ? 7.269 14.441 0.497 1.00 47.50 524 GLN A CA 1
ATOM 4312 C C . GLN A 1 524 ? 5.823 13.921 0.599 1.00 47.50 524 GLN A C 1
ATOM 4314 O O . GLN A 1 524 ? 5.246 13.539 -0.428 1.00 47.50 524 GLN A O 1
ATOM 4319 N N . PRO A 1 525 ? 5.236 13.836 1.803 1.00 51.25 525 PRO A N 1
ATOM 4320 C CA . PRO A 1 525 ? 3.841 13.439 1.952 1.00 51.25 525 PRO A CA 1
ATOM 4321 C C . PRO A 1 525 ? 2.882 14.519 1.417 1.00 51.25 525 PRO A C 1
ATOM 4323 O O . PRO A 1 525 ? 3.171 15.713 1.473 1.00 51.25 525 PRO A O 1
ATOM 4326 N N . LEU A 1 526 ? 1.723 14.090 0.907 1.00 36.97 526 LEU A N 1
ATOM 4327 C CA . LEU A 1 526 ? 0.535 14.949 0.813 1.00 36.97 526 LEU A CA 1
ATOM 4328 C C . LEU A 1 526 ? -0.076 15.063 2.200 1.00 36.97 526 LEU A C 1
ATOM 4330 O O . LEU A 1 526 ? -0.159 14.056 2.885 1.00 36.97 526 LEU A O 1
ATOM 4334 N N . GLU A 1 527 ? -0.549 16.235 2.591 1.00 41.22 527 GLU A N 1
ATOM 4335 C CA . GLU A 1 527 ? -1.160 16.443 3.903 1.00 41.22 527 GLU A CA 1
ATOM 4336 C C . GLU A 1 527 ? -2.561 17.041 3.733 1.00 41.22 527 GLU A C 1
ATOM 4338 O O . GLU A 1 527 ? -2.736 17.991 2.966 1.00 41.22 527 GLU A O 1
ATOM 4343 N N . ASN A 1 528 ? -3.553 16.490 4.431 1.00 34.78 528 ASN A N 1
ATOM 4344 C CA . ASN A 1 528 ? -4.925 17.001 4.467 1.00 34.78 528 ASN A CA 1
ATOM 4345 C C . ASN A 1 528 ? -5.502 16.745 5.869 1.00 34.78 528 ASN A C 1
ATOM 4347 O O . ASN A 1 528 ? -5.471 15.603 6.324 1.00 34.78 528 ASN A O 1
ATOM 4351 N N . ASP A 1 529 ? -5.934 17.803 6.565 1.00 38.22 529 ASP A N 1
ATOM 4352 C CA . ASP A 1 529 ? -6.365 17.841 7.978 1.00 38.22 529 ASP A CA 1
ATOM 4353 C C . ASP A 1 529 ? -5.632 16.843 8.882 1.00 38.22 529 ASP A C 1
ATOM 4355 O O . ASP A 1 529 ? -6.206 15.920 9.454 1.00 38.22 529 ASP A O 1
ATOM 4359 N N . GLY A 1 530 ? -4.314 17.008 8.970 1.00 42.69 530 GLY A N 1
ATOM 4360 C CA . GLY A 1 530 ? -3.483 16.193 9.842 1.00 42.69 530 GLY A CA 1
ATOM 4361 C C . GLY A 1 530 ? -3.242 14.749 9.385 1.00 42.69 530 GLY A C 1
ATOM 4362 O O . GLY A 1 530 ? -2.599 13.997 10.107 1.00 42.69 530 GLY A O 1
ATOM 4363 N N . THR A 1 531 ? -3.666 14.345 8.189 1.00 47.12 531 THR A N 1
ATOM 4364 C CA . THR A 1 531 ? -3.241 13.067 7.599 1.00 47.12 531 THR A CA 1
ATOM 4365 C C . THR A 1 531 ? -2.188 13.292 6.525 1.00 47.12 531 THR A C 1
ATOM 4367 O O . THR A 1 531 ? -2.464 13.904 5.497 1.00 47.12 531 THR A O 1
ATOM 4370 N N . GLU A 1 532 ? -0.985 12.774 6.761 1.00 55.69 532 GLU A N 1
ATOM 4371 C CA . GLU A 1 532 ? 0.152 12.742 5.843 1.00 55.69 532 GLU A CA 1
ATOM 4372 C C . GLU A 1 532 ? 0.176 11.422 5.053 1.00 55.69 532 GLU A C 1
ATOM 4374 O O . GLU A 1 532 ? 0.154 10.334 5.623 1.00 55.69 532 GLU A O 1
ATOM 4379 N N . VAL A 1 533 ? 0.266 11.494 3.726 1.00 54.44 533 VAL A N 1
ATOM 4380 C CA . VAL A 1 533 ? 0.251 10.341 2.816 1.00 54.44 533 VAL A CA 1
ATOM 4381 C C . VAL A 1 533 ? 1.402 10.441 1.818 1.00 54.44 533 VAL A C 1
ATOM 4383 O O . VAL A 1 533 ? 1.376 11.220 0.855 1.00 54.44 533 VAL A O 1
ATOM 4386 N N . LEU A 1 534 ? 2.425 9.613 2.018 1.00 60.00 534 LEU A N 1
ATOM 4387 C CA . LEU A 1 534 ? 3.523 9.442 1.075 1.00 60.00 534 LEU A CA 1
ATOM 4388 C C . LEU A 1 534 ? 3.276 8.206 0.207 1.00 60.00 534 LEU A C 1
ATOM 4390 O O . LEU A 1 534 ? 3.451 7.077 0.653 1.00 60.00 534 LEU A O 1
ATOM 4394 N N . GLU A 1 535 ? 2.937 8.424 -1.062 1.00 55.84 535 GLU A N 1
ATOM 4395 C CA . GLU A 1 535 ? 3.014 7.373 -2.085 1.00 55.84 535 GLU A CA 1
ATOM 4396 C C . GLU A 1 535 ? 4.460 6.878 -2.216 1.00 55.84 535 GLU A C 1
ATOM 4398 O O . GLU A 1 535 ? 5.391 7.687 -2.262 1.00 55.84 535 GLU A O 1
ATOM 4403 N N . VAL A 1 536 ? 4.651 5.562 -2.301 1.00 67.94 536 VAL A N 1
ATOM 4404 C CA . VAL A 1 536 ? 5.977 4.938 -2.385 1.00 67.94 536 VAL A CA 1
ATOM 4405 C C . VAL A 1 536 ? 6.050 3.877 -3.482 1.00 67.94 536 VAL A C 1
ATOM 4407 O O . VAL A 1 536 ? 5.045 3.389 -3.983 1.00 67.94 536 VAL A O 1
ATOM 4410 N N . SER A 1 537 ? 7.273 3.530 -3.883 1.00 68.12 537 SER A N 1
ATOM 4411 C CA . SER A 1 537 ? 7.553 2.453 -4.837 1.00 68.12 537 SER A CA 1
ATOM 4412 C C . SER A 1 537 ? 8.829 1.712 -4.431 1.00 68.12 537 SER A C 1
ATOM 4414 O O . SER A 1 537 ? 9.676 2.262 -3.727 1.00 68.12 537 SER A O 1
ATOM 4416 N N . GLY A 1 538 ? 8.955 0.441 -4.825 1.00 76.38 538 GLY A N 1
ATOM 4417 C CA . GLY A 1 538 ? 10.073 -0.421 -4.408 1.00 76.38 538 GLY A CA 1
ATOM 4418 C C . GLY A 1 538 ? 9.987 -0.940 -2.962 1.00 76.38 538 GLY A C 1
ATOM 4419 O O . GLY A 1 538 ? 10.953 -1.532 -2.477 1.00 76.38 538 GLY A O 1
ATOM 4420 N N . ILE A 1 539 ? 8.846 -0.731 -2.295 1.00 88.44 539 ILE A N 1
ATOM 4421 C CA . ILE A 1 539 ? 8.519 -1.233 -0.955 1.00 88.44 539 ILE A CA 1
ATOM 4422 C C . ILE A 1 539 ? 7.329 -2.187 -1.078 1.00 88.44 539 ILE A C 1
ATOM 4424 O O . ILE A 1 539 ? 6.338 -1.874 -1.739 1.00 88.44 539 ILE A O 1
ATOM 4428 N N . GLU A 1 540 ? 7.430 -3.350 -0.443 1.00 92.75 540 GLU A N 1
ATOM 4429 C CA . GLU A 1 540 ? 6.424 -4.410 -0.512 1.00 92.75 540 GLU A CA 1
ATOM 4430 C C . GLU A 1 540 ? 6.209 -5.015 0.877 1.00 92.75 540 GLU A C 1
ATOM 4432 O O . GLU A 1 540 ? 7.169 -5.207 1.627 1.00 92.75 540 GLU A O 1
ATOM 4437 N N . ALA A 1 541 ? 4.960 -5.323 1.213 1.00 90.19 541 ALA A N 1
ATOM 4438 C CA . ALA A 1 541 ? 4.572 -5.930 2.479 1.00 90.19 541 ALA A CA 1
ATOM 4439 C C . ALA A 1 541 ? 4.218 -7.409 2.286 1.00 90.19 541 ALA A C 1
ATOM 4441 O O . ALA A 1 541 ? 3.720 -7.816 1.234 1.00 90.19 541 ALA A O 1
ATOM 4442 N N . ILE A 1 542 ? 4.461 -8.221 3.314 1.00 92.56 542 ILE A N 1
ATOM 4443 C CA . ILE A 1 542 ? 3.987 -9.606 3.357 1.00 92.56 542 ILE A CA 1
ATOM 4444 C C . ILE A 1 542 ? 2.513 -9.582 3.775 1.00 92.56 542 ILE A C 1
ATOM 4446 O O . ILE A 1 542 ? 2.195 -9.120 4.866 1.00 92.56 542 ILE A O 1
ATOM 4450 N N . SER A 1 543 ? 1.633 -10.089 2.916 1.00 90.69 543 SER A N 1
ATOM 4451 C CA . SER A 1 543 ? 0.178 -10.154 3.104 1.00 90.69 543 SER A CA 1
ATOM 4452 C C . SER A 1 543 ? -0.315 -11.606 3.026 1.00 90.69 543 SER A C 1
ATOM 4454 O O . SER A 1 543 ? 0.465 -12.521 2.741 1.00 90.69 543 SER A O 1
ATOM 4456 N N . PHE A 1 544 ? -1.608 -11.838 3.242 1.00 90.62 544 PHE A N 1
ATOM 4457 C CA . PHE A 1 544 ? -2.283 -13.052 2.778 1.00 90.62 544 PHE A CA 1
ATOM 4458 C C . PHE A 1 544 ? -3.343 -12.732 1.729 1.00 90.62 544 PHE A C 1
ATOM 4460 O O . PHE A 1 544 ? -4.047 -11.722 1.820 1.00 90.62 544 PHE A O 1
ATOM 4467 N N . ASN A 1 545 ? -3.511 -13.643 0.770 1.00 86.75 545 ASN A N 1
ATOM 4468 C CA . ASN A 1 545 ? -4.623 -13.616 -0.157 1.00 86.75 545 ASN A CA 1
ATOM 4469 C C . ASN A 1 545 ? -5.924 -13.731 0.623 1.00 86.75 545 ASN A C 1
ATOM 4471 O O . ASN A 1 545 ? -6.251 -14.778 1.188 1.00 86.75 545 ASN A O 1
ATOM 4475 N N . ARG A 1 546 ? -6.705 -12.661 0.604 1.00 76.94 546 ARG A N 1
ATOM 4476 C CA . ARG A 1 546 ? -7.945 -12.550 1.367 1.00 76.94 546 ARG A CA 1
ATOM 4477 C C . ARG A 1 546 ? -8.924 -13.727 1.172 1.00 76.94 546 ARG A C 1
ATOM 4479 O O . ARG A 1 546 ? -9.646 -14.083 2.112 1.00 76.94 546 ARG A O 1
ATOM 4486 N N . LYS A 1 547 ? -8.917 -14.355 -0.012 1.00 74.88 547 LYS A N 1
ATOM 4487 C CA . LYS A 1 547 ? -9.793 -15.472 -0.389 1.00 74.88 547 LYS A CA 1
ATOM 4488 C C . LYS A 1 547 ? -9.161 -16.839 -0.106 1.00 74.88 547 LYS A C 1
ATOM 4490 O O . LYS A 1 547 ? -9.741 -17.603 0.658 1.00 74.88 547 LYS A O 1
ATOM 4495 N N . THR A 1 548 ? -7.989 -17.137 -0.676 1.00 81.31 548 THR A N 1
ATOM 4496 C CA . THR A 1 548 ? -7.334 -18.460 -0.555 1.00 81.31 548 THR A CA 1
ATOM 4497 C C . THR A 1 548 ? -6.551 -18.654 0.742 1.00 81.31 548 THR A C 1
ATOM 4499 O O . THR A 1 548 ? -6.155 -19.773 1.040 1.00 81.31 548 THR A O 1
ATOM 4502 N N . LYS A 1 549 ? -6.314 -17.579 1.506 1.00 86.69 549 LYS A N 1
ATOM 4503 C CA . LYS A 1 549 ? -5.499 -17.574 2.731 1.00 86.69 549 LYS A CA 1
ATOM 4504 C C . LYS A 1 549 ? -4.041 -18.028 2.502 1.00 86.69 549 LYS A C 1
ATOM 4506 O O . LYS A 1 549 ? -3.370 -18.458 3.427 1.00 86.69 549 LYS A O 1
ATOM 4511 N N . ILE A 1 550 ? -3.531 -17.919 1.274 1.00 89.00 550 ILE A N 1
ATOM 4512 C CA . ILE A 1 550 ? -2.123 -18.179 0.915 1.00 89.00 550 ILE A CA 1
ATOM 4513 C C . ILE A 1 550 ? -1.299 -16.904 1.142 1.00 89.00 550 ILE A C 1
ATOM 4515 O O . ILE A 1 550 ? -1.794 -15.809 0.881 1.00 89.00 550 ILE A O 1
ATOM 4519 N N . ALA A 1 551 ? -0.057 -17.013 1.607 1.00 89.94 551 ALA A N 1
ATOM 4520 C CA . ALA A 1 551 ? 0.794 -15.861 1.885 1.00 89.94 551 ALA A CA 1
ATOM 4521 C C . ALA A 1 551 ? 1.413 -15.325 0.588 1.00 89.94 551 ALA A C 1
ATOM 4523 O O . ALA A 1 551 ? 2.031 -16.066 -0.178 1.00 89.94 551 ALA A O 1
ATOM 4524 N N . GLU A 1 552 ? 1.295 -14.024 0.344 1.00 90.62 552 GLU A N 1
ATOM 4525 C CA . GLU A 1 552 ? 1.835 -13.379 -0.853 1.00 90.62 552 GLU A CA 1
ATOM 4526 C C . GLU A 1 552 ? 2.332 -11.964 -0.549 1.00 90.62 552 GLU A C 1
ATOM 4528 O O . GLU A 1 552 ? 1.824 -11.261 0.326 1.00 90.62 552 GLU A O 1
ATOM 4533 N N . ILE A 1 553 ? 3.368 -11.547 -1.268 1.00 91.50 553 ILE A N 1
ATOM 4534 C CA . ILE A 1 553 ? 3.960 -10.218 -1.124 1.00 91.50 553 ILE A CA 1
ATOM 4535 C C . ILE A 1 553 ? 3.213 -9.258 -2.037 1.00 91.50 553 ILE A C 1
ATOM 4537 O O . ILE A 1 553 ? 2.963 -9.593 -3.192 1.00 91.50 553 ILE A O 1
ATOM 4541 N N . LYS A 1 554 ? 2.859 -8.081 -1.517 1.00 88.81 554 LYS A N 1
ATOM 4542 C CA . LYS A 1 554 ? 2.118 -7.055 -2.254 1.00 88.81 554 LYS A CA 1
ATOM 4543 C C . LYS A 1 554 ? 2.809 -5.696 -2.190 1.00 88.81 554 LYS A C 1
ATOM 4545 O O . LYS A 1 554 ? 3.367 -5.352 -1.144 1.00 88.81 554 LYS A O 1
ATOM 4550 N N . PRO A 1 555 ? 2.761 -4.896 -3.271 1.00 85.88 555 PRO A N 1
ATOM 4551 C CA . PRO A 1 555 ? 3.248 -3.523 -3.249 1.00 85.88 555 PRO A CA 1
ATOM 4552 C C . PRO A 1 555 ? 2.576 -2.692 -2.152 1.00 85.88 555 PRO A C 1
ATOM 4554 O O . PRO A 1 555 ? 1.356 -2.739 -1.976 1.00 85.88 555 PRO A O 1
ATOM 4557 N N . VAL A 1 556 ? 3.367 -1.882 -1.453 1.00 77.31 556 VAL A N 1
ATOM 4558 C CA . VAL A 1 556 ? 2.843 -0.800 -0.614 1.00 77.31 556 VAL A CA 1
ATOM 4559 C C . VAL A 1 556 ? 2.655 0.418 -1.517 1.00 77.31 556 VAL A C 1
ATOM 4561 O O . VAL A 1 556 ? 3.633 0.945 -2.041 1.00 77.31 556 VAL A O 1
ATOM 4564 N N . LYS A 1 557 ? 1.408 0.855 -1.723 1.00 60.38 557 LYS A N 1
ATOM 4565 C CA . LYS A 1 557 ? 1.068 2.037 -2.533 1.00 60.38 557 LYS A CA 1
ATOM 4566 C C . LYS A 1 557 ? 1.451 3.327 -1.825 1.00 60.38 557 LYS A C 1
ATOM 4568 O O . LYS A 1 557 ? 2.013 4.235 -2.433 1.00 60.38 557 LYS A O 1
ATOM 4573 N N . ALA A 1 558 ? 1.136 3.408 -0.536 1.00 59.53 558 ALA A N 1
ATOM 4574 C CA . ALA A 1 558 ? 1.395 4.580 0.280 1.00 59.53 558 ALA A CA 1
ATOM 4575 C C . ALA A 1 558 ? 1.705 4.205 1.727 1.00 59.53 558 ALA A C 1
ATOM 4577 O O . ALA A 1 558 ? 1.131 3.266 2.277 1.00 59.53 558 ALA A O 1
ATOM 4578 N N . LEU A 1 559 ? 2.591 4.994 2.322 1.00 73.12 559 LEU A N 1
ATOM 4579 C CA . LEU A 1 559 ? 2.788 5.104 3.755 1.00 73.12 559 LEU A CA 1
ATOM 4580 C C . LEU A 1 559 ? 1.900 6.249 4.234 1.00 73.12 559 LEU A C 1
ATOM 4582 O O . LEU A 1 559 ? 1.995 7.366 3.718 1.00 73.12 559 LEU A O 1
ATOM 4586 N N . ILE A 1 560 ? 1.032 5.968 5.191 1.00 60.50 560 ILE A N 1
ATOM 4587 C CA . ILE A 1 560 ? 0.125 6.938 5.797 1.00 60.50 560 ILE A CA 1
ATOM 4588 C C . ILE A 1 560 ? 0.639 7.215 7.205 1.00 60.50 560 ILE A C 1
ATOM 4590 O O . ILE A 1 560 ? 1.176 6.321 7.858 1.00 60.50 560 ILE A O 1
ATOM 4594 N N . ARG A 1 561 ? 0.490 8.454 7.661 1.00 70.00 561 ARG A N 1
ATOM 4595 C CA . ARG A 1 561 ? 0.787 8.879 9.020 1.00 70.00 561 ARG A CA 1
ATOM 4596 C C . ARG A 1 561 ? -0.187 9.976 9.423 1.00 70.00 561 ARG A C 1
ATOM 4598 O O . ARG A 1 561 ? -0.329 10.966 8.721 1.00 70.00 561 ARG A O 1
ATOM 4605 N N . HIS A 1 562 ? -0.831 9.826 10.561 1.00 65.81 562 HIS A N 1
ATOM 4606 C CA . HIS A 1 562 ? -1.508 10.915 11.254 1.00 65.81 562 HIS A CA 1
ATOM 4607 C C . HIS A 1 562 ? -1.191 10.756 12.733 1.00 65.81 562 HIS A C 1
ATOM 4609 O O . HIS A 1 562 ? -1.030 9.649 13.233 1.00 65.81 562 HIS A O 1
ATOM 4615 N N . ARG A 1 563 ? -1.063 11.853 13.460 1.00 63.22 563 ARG A N 1
ATOM 4616 C CA . ARG A 1 563 ? -1.243 11.889 14.911 1.00 63.22 563 ARG A CA 1
ATOM 4617 C C . ARG A 1 563 ? -2.448 11.061 15.319 1.00 63.22 563 ARG A C 1
ATOM 4619 O O . ARG A 1 563 ? -3.508 11.178 14.717 1.00 63.22 563 ARG A O 1
ATOM 4626 N N . TYR A 1 564 ? -2.291 10.315 16.396 1.00 58.31 564 TYR A N 1
ATOM 4627 C CA . TYR A 1 564 ? -3.372 9.700 17.136 1.00 58.31 564 TYR A CA 1
ATOM 4628 C C . TYR A 1 564 ? -2.921 9.769 18.676 1.00 58.31 564 TYR A C 1
ATOM 4630 O O . TYR A 1 564 ? -1.832 9.317 19.023 1.00 58.31 564 TYR A O 1
ATOM 4638 N N . ARG A 1 565 ? -3.738 10.317 19.614 1.00 61.97 565 ARG A N 1
ATOM 4639 C CA . ARG A 1 565 ? -3.644 10.595 21.100 1.00 61.97 565 ARG A CA 1
ATOM 4640 C C . ARG A 1 565 ? -4.961 10.221 21.772 1.00 61.97 565 ARG A C 1
ATOM 4642 O O . ARG A 1 565 ? -5.924 10.812 21.367 1.00 61.97 565 ARG A O 1
ATOM 4649 N N . GLY A 1 566 ? -5.139 9.234 22.639 1.00 60.00 566 GLY A N 1
ATOM 4650 C CA . GLY A 1 566 ? -6.441 8.496 22.695 1.00 60.00 566 GLY A CA 1
ATOM 4651 C C . GLY A 1 566 ? -6.230 7.013 22.422 1.00 60.00 566 GLY A C 1
ATOM 4652 O O . GLY A 1 566 ? -5.093 6.587 22.574 1.00 60.00 566 GLY A O 1
ATOM 4653 N N . LYS A 1 567 ? -7.211 6.209 21.983 1.00 71.38 567 LYS A N 1
ATOM 4654 C CA . LYS A 1 567 ? -7.142 4.763 22.262 1.00 71.38 567 LYS A CA 1
ATOM 4655 C C . LYS A 1 567 ? -6.292 3.804 21.392 1.00 71.38 567 LYS A C 1
ATOM 4657 O O . LYS A 1 567 ? -6.479 3.712 20.176 1.00 71.38 567 LYS A O 1
ATOM 4662 N N . VAL A 1 568 ? -5.369 3.081 22.067 1.00 77.88 568 VAL A N 1
ATOM 4663 C CA . VAL A 1 568 ? -4.396 2.045 21.626 1.00 77.88 568 VAL A CA 1
ATOM 4664 C C . VAL A 1 568 ? -4.232 0.924 22.630 1.00 77.88 568 VAL A C 1
ATOM 4666 O O . VAL A 1 568 ? -4.390 1.074 23.834 1.00 77.88 568 VAL A O 1
ATOM 4669 N N . TYR A 1 569 ? -3.870 -0.205 22.084 1.00 88.38 569 TYR A N 1
ATOM 4670 C CA . TYR A 1 569 ? -4.634 -1.400 22.296 1.00 88.38 569 TYR A CA 1
ATOM 4671 C C . TYR A 1 569 ? -3.531 -2.483 22.128 1.00 88.38 569 TYR A C 1
ATOM 4673 O O . TYR A 1 569 ? -2.970 -2.557 21.040 1.00 88.38 569 TYR A O 1
ATOM 4681 N N . ASP A 1 570 ? -3.100 -3.199 23.188 1.00 91.94 570 ASP A N 1
ATOM 4682 C CA . ASP A 1 570 ? -2.003 -4.206 23.155 1.00 91.94 570 ASP A CA 1
ATOM 4683 C C . ASP A 1 570 ? -2.540 -5.646 23.236 1.00 91.94 570 ASP A C 1
ATOM 4685 O O . ASP A 1 570 ? -2.879 -6.151 24.312 1.00 91.94 570 ASP A O 1
ATOM 4689 N N . ILE A 1 571 ? -2.578 -6.350 22.105 1.00 92.56 571 ILE A N 1
ATOM 4690 C CA . ILE A 1 571 ? -3.018 -7.748 22.028 1.00 92.56 571 ILE A CA 1
ATOM 4691 C C . ILE A 1 571 ? -1.835 -8.687 22.159 1.00 92.56 571 ILE A C 1
ATOM 4693 O O . ILE A 1 571 ? -0.990 -8.752 21.271 1.00 92.56 571 ILE A O 1
ATOM 4697 N N . LYS A 1 572 ? -1.838 -9.508 23.212 1.00 94.06 572 LYS A N 1
ATOM 4698 C CA . LYS A 1 572 ? -0.831 -10.537 23.472 1.00 94.06 572 LYS A CA 1
ATOM 4699 C C . LYS A 1 572 ? -1.432 -11.930 23.306 1.00 94.06 572 LYS A C 1
ATOM 4701 O O . LYS A 1 572 ? -2.360 -12.328 24.015 1.00 94.06 572 LYS A O 1
ATOM 4706 N N . LEU A 1 573 ? -0.909 -12.686 22.351 1.00 93.62 573 LEU A N 1
ATOM 4707 C CA . LEU A 1 573 ? -1.393 -14.021 22.025 1.00 93.62 573 LEU A CA 1
ATOM 4708 C C . LEU A 1 573 ? -0.694 -15.103 22.846 1.00 93.62 573 LEU A C 1
ATOM 4710 O O . LEU A 1 573 ? 0.412 -14.927 23.352 1.00 93.62 573 LEU A O 1
ATOM 4714 N N . SER A 1 574 ? -1.327 -16.268 22.900 1.00 89.81 574 SER A N 1
ATOM 4715 C CA . SER A 1 574 ? -0.921 -17.440 23.659 1.00 89.81 574 SER A CA 1
ATOM 4716 C C . SER A 1 574 ? 0.385 -18.032 23.161 1.00 89.81 574 SER A C 1
ATOM 4718 O O . SER A 1 574 ? 1.046 -18.739 23.920 1.00 89.81 574 SER A O 1
ATOM 4720 N N . SER A 1 575 ? 0.802 -17.755 21.919 1.00 87.38 575 SER A N 1
ATOM 4721 C CA . SER A 1 575 ? 2.150 -18.069 21.462 1.00 87.38 575 SER A CA 1
ATOM 4722 C C . SER A 1 575 ? 3.215 -17.076 21.933 1.00 87.38 575 SER A C 1
ATOM 4724 O O . SER A 1 575 ? 4.353 -17.218 21.499 1.00 87.38 575 SER A O 1
ATOM 4726 N N . GLY A 1 576 ? 2.882 -16.054 22.719 1.00 88.75 576 GLY A N 1
ATOM 4727 C CA . GLY A 1 576 ? 3.778 -14.954 23.085 1.00 88.75 576 GLY A CA 1
ATOM 4728 C C . GLY A 1 576 ? 4.014 -13.912 21.986 1.00 88.75 576 GLY A C 1
ATOM 4729 O O . GLY A 1 576 ? 4.873 -13.053 22.163 1.00 88.75 576 GLY A O 1
ATOM 4730 N N . ARG A 1 577 ? 3.277 -13.977 20.867 1.00 93.88 577 ARG A N 1
ATOM 4731 C CA . ARG A 1 577 ? 3.178 -12.873 19.894 1.00 93.88 577 ARG A CA 1
ATOM 4732 C C . ARG A 1 577 ? 2.467 -11.680 20.536 1.00 93.88 577 ARG A C 1
ATOM 4734 O O . ARG A 1 577 ? 1.598 -11.899 21.378 1.00 93.88 577 ARG A O 1
ATOM 4741 N N . ASN A 1 578 ? 2.769 -10.451 20.124 1.00 93.69 578 ASN A N 1
ATOM 4742 C CA . ASN A 1 578 ? 1.909 -9.306 20.440 1.00 93.69 578 ASN A CA 1
ATOM 4743 C C . ASN A 1 578 ? 1.838 -8.283 19.301 1.00 93.69 578 ASN A C 1
ATOM 4745 O O . ASN A 1 578 ? 2.656 -8.317 18.384 1.00 93.69 578 ASN A O 1
ATOM 4749 N N . ILE A 1 579 ? 0.851 -7.394 19.358 1.00 92.88 579 ILE A N 1
ATOM 4750 C CA . ILE A 1 579 ? 0.779 -6.206 18.507 1.00 92.88 579 ILE A CA 1
ATOM 4751 C C . ILE A 1 579 ? 0.056 -5.082 19.248 1.00 92.88 579 ILE A C 1
ATOM 4753 O O . ILE A 1 579 ? -0.996 -5.328 19.842 1.00 92.88 579 ILE A O 1
ATOM 4757 N N . LYS A 1 580 ? 0.577 -3.853 19.171 1.00 90.62 580 LYS A N 1
ATOM 4758 C CA . LYS A 1 580 ? -0.159 -2.648 19.561 1.00 90.62 580 LYS A CA 1
ATOM 4759 C C . LYS A 1 580 ? -0.863 -2.018 18.364 1.00 90.62 580 LYS A C 1
ATOM 4761 O O . LYS A 1 580 ? -0.247 -1.629 17.372 1.00 90.62 580 LYS A O 1
ATOM 4766 N N . VAL A 1 581 ? -2.179 -1.895 18.449 1.00 82.00 581 VAL A N 1
ATOM 4767 C CA . VAL A 1 581 ? -3.040 -1.308 17.416 1.00 82.00 581 VAL A CA 1
ATOM 4768 C C . VAL A 1 581 ? -3.875 -0.169 17.978 1.00 82.00 581 VAL A C 1
ATOM 4770 O O . VAL A 1 581 ? -3.703 0.235 19.120 1.00 82.00 581 VAL A O 1
ATOM 4773 N N . THR A 1 582 ? -4.751 0.408 17.164 1.00 72.56 582 THR A N 1
ATOM 4774 C CA . THR A 1 582 ? -5.671 1.464 17.587 1.00 72.56 582 THR A CA 1
ATOM 4775 C C . THR A 1 582 ? -7.086 0.945 17.777 1.00 72.56 582 THR A C 1
ATOM 4777 O O . THR A 1 582 ? -7.442 -0.093 17.223 1.00 72.56 582 THR A O 1
ATOM 4780 N N . GLU A 1 583 ? -7.922 1.709 18.486 1.00 74.81 583 GLU A N 1
ATOM 4781 C CA . GLU A 1 583 ? -9.349 1.407 18.702 1.00 74.81 583 GLU A CA 1
ATOM 4782 C C . GLU A 1 583 ? -10.073 1.006 17.418 1.00 74.81 583 GLU A C 1
ATOM 4784 O O . GLU A 1 583 ? -10.796 0.010 17.363 1.00 74.81 583 GLU A O 1
ATOM 4789 N N . GLY A 1 584 ? -9.849 1.793 16.365 1.00 52.69 584 GLY A N 1
ATOM 4790 C CA . GLY A 1 584 ? -10.475 1.608 15.067 1.00 52.69 584 GLY A CA 1
ATOM 4791 C C . GLY A 1 584 ? -9.713 0.698 14.113 1.00 52.69 584 GLY A C 1
ATOM 4792 O O . GLY A 1 584 ? -10.214 0.440 13.016 1.00 52.69 584 GLY A O 1
ATOM 4793 N N . HIS A 1 585 ? -8.524 0.219 14.478 1.00 65.06 585 HIS A N 1
ATOM 4794 C CA . HIS A 1 585 ? -7.753 -0.631 13.586 1.00 65.06 585 HIS A CA 1
ATOM 4795 C C . HIS A 1 585 ? -8.261 -2.056 13.582 1.00 65.06 585 HIS A C 1
ATOM 4797 O O . HIS A 1 585 ? -8.439 -2.621 14.651 1.00 65.06 585 HIS A O 1
ATOM 4803 N N . SER A 1 586 ? -8.411 -2.679 12.414 1.00 72.81 586 SER A N 1
ATOM 4804 C CA . SER A 1 586 ? -8.785 -4.095 12.363 1.00 72.81 586 SER A CA 1
ATOM 4805 C C . SER A 1 586 ? -7.575 -5.027 12.295 1.00 72.81 586 SER A C 1
ATOM 4807 O O . SER A 1 586 ? -6.680 -4.841 11.469 1.00 72.81 586 SER A O 1
ATOM 4809 N N . LEU A 1 587 ? -7.591 -6.057 13.142 1.00 83.19 587 LEU A N 1
ATOM 4810 C CA . LEU A 1 587 ? -6.890 -7.324 12.917 1.00 83.19 587 LEU A CA 1
ATOM 4811 C C . LEU A 1 587 ? -7.871 -8.344 12.331 1.00 83.19 587 LEU A C 1
ATOM 4813 O O . LEU A 1 587 ? -9.036 -8.025 12.091 1.00 83.19 587 LEU A O 1
ATOM 4817 N N . PHE A 1 588 ? -7.420 -9.582 12.129 1.00 87.12 588 PHE A N 1
ATOM 4818 C CA . PHE A 1 588 ? -8.277 -10.686 11.696 1.00 87.12 588 PHE A CA 1
ATOM 4819 C C . PHE A 1 588 ? -8.454 -11.723 12.803 1.00 87.12 588 PHE A C 1
ATOM 4821 O O . PHE A 1 588 ? -7.457 -12.252 13.297 1.00 87.12 588 PHE A O 1
ATOM 4828 N N . ALA A 1 589 ? -9.702 -12.042 13.146 1.00 88.00 589 ALA A N 1
ATOM 4829 C CA . ALA A 1 589 ? -10.048 -13.090 14.102 1.00 88.00 589 ALA A CA 1
ATOM 4830 C C . ALA A 1 589 ? -10.965 -14.152 13.477 1.00 88.00 589 ALA A C 1
ATOM 4832 O O . ALA A 1 589 ? -11.642 -13.891 12.486 1.00 88.00 589 ALA A O 1
ATOM 4833 N N . PHE A 1 590 ? -11.005 -15.336 14.077 1.00 86.50 590 PHE A N 1
ATOM 4834 C CA . PHE A 1 590 ? -11.964 -16.398 13.773 1.00 86.50 590 PHE A CA 1
ATOM 4835 C C . PHE A 1 590 ? -13.214 -16.214 14.642 1.00 86.50 590 PHE A C 1
ATOM 4837 O O . PHE A 1 590 ? -13.066 -16.170 15.867 1.00 86.50 590 PHE A O 1
ATOM 4844 N N . ARG A 1 591 ? -14.401 -16.061 14.033 1.00 79.12 591 ARG A N 1
ATOM 4845 C CA . ARG A 1 591 ? -15.694 -15.948 14.738 1.00 79.12 591 ARG A CA 1
ATOM 4846 C C . ARG A 1 591 ? -16.848 -16.404 13.835 1.00 79.12 591 ARG A C 1
ATOM 4848 O O . ARG A 1 591 ? -17.238 -15.653 12.947 1.00 79.12 591 ARG A O 1
ATOM 4855 N N . ASP A 1 592 ? -17.424 -17.566 14.142 1.00 70.94 592 ASP A N 1
ATOM 4856 C CA . ASP A 1 592 ? -18.497 -18.288 13.427 1.00 70.94 592 ASP A CA 1
ATOM 4857 C C . ASP A 1 592 ? -18.057 -19.229 12.266 1.00 70.94 592 ASP A C 1
ATOM 4859 O O . ASP A 1 592 ? -18.906 -19.672 11.476 1.00 70.94 592 ASP A O 1
ATOM 4863 N N . GLY A 1 593 ? -16.766 -19.613 12.179 1.00 70.44 593 GLY A N 1
ATOM 4864 C CA . GLY A 1 593 ? -16.252 -20.620 11.221 1.00 70.44 593 GLY A CA 1
ATOM 4865 C C . GLY A 1 593 ? -15.125 -20.248 10.222 1.00 70.44 593 GLY A C 1
ATOM 4866 O O . GLY A 1 593 ? -14.691 -21.134 9.481 1.00 70.44 593 GLY A O 1
ATOM 4867 N N . GLU A 1 594 ? -14.651 -19.002 10.133 1.00 76.81 594 GLU A N 1
ATOM 4868 C CA . GLU A 1 594 ? -13.727 -18.484 9.101 1.00 76.81 594 GLU A CA 1
ATOM 4869 C C . GLU A 1 594 ? -12.815 -17.330 9.605 1.00 76.81 594 GLU A C 1
ATOM 4871 O O . GLU A 1 594 ? -12.045 -17.521 10.537 1.00 76.81 594 GLU A O 1
ATOM 4876 N N . LEU A 1 595 ? -12.744 -16.168 8.934 1.00 79.62 595 LEU A N 1
ATOM 4877 C CA . LEU A 1 595 ? -11.782 -15.113 9.277 1.00 79.62 595 LEU A CA 1
ATOM 4878 C C . LEU A 1 595 ? -12.357 -13.700 9.076 1.00 79.62 595 LEU A C 1
ATOM 4880 O O . LEU A 1 595 ? -12.165 -13.076 8.022 1.00 79.62 595 LEU A O 1
ATOM 4884 N N . VAL A 1 596 ? -13.038 -13.186 10.100 1.00 77.31 596 VAL A N 1
ATOM 4885 C CA . VAL A 1 596 ? -13.529 -11.804 10.154 1.00 77.31 596 VAL A CA 1
ATOM 4886 C C . VAL A 1 596 ? -12.405 -10.807 10.426 1.00 77.31 596 VAL A C 1
ATOM 4888 O O . VAL A 1 596 ? -11.363 -11.133 10.985 1.00 77.31 596 VAL A O 1
ATOM 4891 N N . GLU A 1 597 ? -12.621 -9.548 10.060 1.00 78.00 597 GLU A N 1
ATOM 4892 C CA . GLU A 1 597 ? -11.918 -8.446 10.724 1.00 78.00 597 GLU A CA 1
ATOM 4893 C C . GLU A 1 597 ? -12.498 -8.244 12.135 1.00 78.00 597 GLU A C 1
ATOM 4895 O O . GLU A 1 597 ? -13.692 -8.431 12.344 1.00 78.00 597 GLU A O 1
ATOM 4900 N N . VAL A 1 598 ? -11.703 -7.784 13.095 1.00 75.06 598 VAL A N 1
ATOM 4901 C CA . VAL A 1 598 ? -12.148 -7.359 14.436 1.00 75.06 598 VAL A CA 1
ATOM 4902 C C . VAL A 1 598 ? -11.339 -6.117 14.776 1.00 75.06 598 VAL A C 1
ATOM 4904 O O . VAL A 1 598 ? -10.119 -6.151 14.608 1.00 75.06 598 VAL A O 1
ATOM 4907 N N . THR A 1 599 ? -11.983 -5.005 15.155 1.00 70.31 599 THR A N 1
ATOM 4908 C CA . THR A 1 599 ? -11.188 -3.827 15.537 1.00 70.31 599 THR A CA 1
ATOM 4909 C C . THR A 1 599 ? -10.429 -4.122 16.827 1.00 70.31 599 THR A C 1
ATOM 4911 O O . THR A 1 599 ? -10.871 -4.971 17.600 1.00 70.31 599 THR A O 1
ATOM 4914 N N . GLY A 1 600 ? -9.329 -3.421 17.114 1.00 63.44 600 GLY A N 1
ATOM 4915 C CA . GLY A 1 600 ? -8.734 -3.462 18.451 1.00 63.44 600 GLY A CA 1
ATOM 4916 C C . GLY A 1 600 ? -9.825 -3.197 19.497 1.00 63.44 600 GLY A C 1
ATOM 4917 O O . GLY A 1 600 ? -10.051 -3.981 20.417 1.00 63.44 600 GLY A O 1
ATOM 4918 N N . GLY A 1 601 ? -10.679 -2.213 19.192 1.00 70.75 601 GLY A N 1
ATOM 4919 C CA . GLY A 1 601 ? -11.959 -1.902 19.838 1.00 70.75 601 GLY A CA 1
ATOM 4920 C C . GLY A 1 601 ? -12.957 -3.059 20.106 1.00 70.75 601 GLY A C 1
ATOM 4921 O O . GLY A 1 601 ? -14.000 -2.860 20.725 1.00 70.75 601 GLY A O 1
ATOM 4922 N N . GLU A 1 602 ? -12.675 -4.286 19.666 1.00 79.25 602 GLU A N 1
ATOM 4923 C CA . GLU A 1 602 ? -13.558 -5.450 19.758 1.00 79.25 602 GLU A CA 1
ATOM 4924 C C . GLU A 1 602 ? -12.851 -6.752 20.216 1.00 79.25 602 GLU A C 1
ATOM 4926 O O . GLU A 1 602 ? -13.549 -7.751 20.449 1.00 79.25 602 GLU A O 1
ATOM 4931 N N . ILE A 1 603 ? -11.513 -6.775 20.354 1.00 82.38 603 ILE A N 1
ATOM 4932 C CA . ILE A 1 603 ? -10.720 -7.992 20.647 1.00 82.38 603 ILE A CA 1
ATOM 4933 C C . ILE A 1 603 ? -10.674 -8.310 22.150 1.00 82.38 603 ILE A C 1
ATOM 4935 O O . ILE A 1 603 ? -10.620 -7.418 23.004 1.00 82.38 603 ILE A O 1
ATOM 4939 N N . LYS A 1 604 ? -10.731 -9.606 22.491 1.00 90.19 604 LYS A N 1
ATOM 4940 C CA . LYS A 1 604 ? -10.924 -10.155 23.848 1.00 90.19 604 LYS A CA 1
ATOM 4941 C C . LYS A 1 604 ? -10.007 -11.364 24.100 1.00 90.19 604 LYS A C 1
ATOM 4943 O O . LYS A 1 604 ? -9.761 -12.125 23.168 1.00 90.19 604 LYS A O 1
ATOM 4948 N N . PRO A 1 605 ? -9.533 -11.608 25.341 1.00 90.69 605 PRO A N 1
ATOM 4949 C CA . PRO A 1 605 ? -8.908 -12.877 25.702 1.00 90.69 605 PRO A CA 1
ATOM 4950 C C . PRO A 1 605 ? -9.843 -14.033 25.354 1.00 90.69 605 PRO A C 1
ATOM 4952 O O . PRO A 1 605 ? -11.036 -13.973 25.647 1.00 90.69 605 PRO A O 1
ATOM 4955 N N . GLY A 1 606 ? -9.303 -15.064 24.713 1.00 86.44 606 GLY A N 1
ATOM 4956 C CA . GLY A 1 606 ? -10.087 -16.165 24.159 1.00 86.44 606 GLY A CA 1
ATOM 4957 C C . GLY A 1 606 ? -10.358 -16.078 22.655 1.00 86.44 606 GLY A C 1
ATOM 4958 O O . GLY A 1 606 ? -10.466 -17.140 22.047 1.00 86.44 606 GLY A O 1
ATOM 4959 N N . ASP A 1 607 ? -10.395 -14.884 22.042 1.00 88.88 607 ASP A N 1
ATOM 4960 C CA . ASP A 1 607 ? -10.506 -14.756 20.578 1.00 88.88 607 ASP A CA 1
ATOM 4961 C C . ASP A 1 607 ? -9.316 -15.453 19.889 1.00 88.88 607 ASP A C 1
ATOM 4963 O O . ASP A 1 607 ? -8.211 -15.499 20.429 1.00 88.88 607 ASP A O 1
ATOM 4967 N N . PHE A 1 608 ? -9.505 -15.974 18.679 1.00 90.12 608 PHE A N 1
ATOM 4968 C CA . PHE A 1 608 ? -8.430 -16.565 17.876 1.00 90.12 608 PHE A CA 1
ATOM 4969 C C . PHE A 1 608 ? -8.012 -15.606 16.759 1.00 90.12 608 PHE A C 1
ATOM 4971 O O . PHE A 1 608 ? -8.817 -15.316 15.883 1.00 90.12 608 PHE A O 1
ATOM 4978 N N . ILE A 1 609 ? -6.762 -15.137 16.762 1.00 91.25 609 ILE A N 1
ATOM 4979 C CA . ILE A 1 609 ? -6.210 -14.165 15.805 1.00 91.25 609 ILE A CA 1
ATOM 4980 C C . ILE A 1 609 ? -5.382 -14.862 14.719 1.00 91.25 609 ILE A C 1
ATOM 4982 O O . ILE A 1 609 ? -4.711 -15.868 14.959 1.00 91.25 609 ILE A O 1
ATOM 4986 N N . ALA A 1 610 ? -5.433 -14.310 13.507 1.00 90.25 610 ALA A N 1
ATOM 4987 C CA . ALA A 1 610 ? -4.736 -14.810 12.330 1.00 90.25 610 ALA A CA 1
ATOM 4988 C C . ALA A 1 610 ? -3.231 -14.495 12.366 1.00 90.25 610 ALA A C 1
ATOM 4990 O O . ALA A 1 610 ? -2.822 -13.330 12.369 1.00 90.25 610 ALA A O 1
ATOM 4991 N N . VAL A 1 611 ? -2.400 -15.539 12.321 1.00 91.94 611 VAL A N 1
ATOM 4992 C CA . VAL A 1 611 ? -0.932 -15.439 12.318 1.00 91.94 611 VAL A CA 1
ATOM 4993 C C . VAL A 1 611 ? -0.341 -16.325 11.210 1.00 91.94 611 VAL A C 1
ATOM 4995 O O . VAL A 1 611 ? -0.959 -17.319 10.815 1.00 91.94 611 VAL A O 1
ATOM 4998 N N . PRO A 1 612 ? 0.836 -15.997 10.649 1.00 90.81 612 PRO A N 1
ATOM 4999 C CA . PRO A 1 612 ? 1.374 -16.741 9.520 1.00 90.81 612 PRO A CA 1
ATOM 5000 C C . PRO A 1 612 ? 1.746 -18.173 9.925 1.00 90.81 612 PRO A C 1
ATOM 5002 O O . PRO A 1 612 ? 2.442 -18.414 10.915 1.00 90.81 612 PRO A O 1
ATOM 5005 N N . ARG A 1 613 ? 1.320 -19.131 9.099 1.00 86.38 613 ARG A N 1
ATOM 5006 C CA . ARG A 1 613 ? 1.888 -20.480 9.028 1.00 86.38 613 ARG A CA 1
ATOM 5007 C C . ARG A 1 613 ? 3.168 -20.443 8.204 1.00 86.38 613 ARG A C 1
ATOM 5009 O O . ARG A 1 613 ? 4.217 -20.901 8.652 1.00 86.38 613 ARG A O 1
ATOM 5016 N N . ARG A 1 614 ? 3.080 -19.842 7.014 1.00 88.12 614 ARG A N 1
ATOM 5017 C CA . ARG A 1 614 ? 4.178 -19.710 6.059 1.00 88.12 614 ARG A CA 1
ATOM 5018 C C . ARG A 1 614 ? 4.270 -18.281 5.536 1.00 88.12 614 ARG A C 1
ATOM 5020 O O . ARG A 1 614 ? 3.266 -17.584 5.470 1.00 88.12 614 ARG A O 1
ATOM 5027 N N . VAL A 1 615 ? 5.465 -17.851 5.131 1.00 89.81 615 VAL A N 1
ATOM 5028 C CA . VAL A 1 615 ? 5.650 -16.607 4.362 1.00 89.81 615 VAL A CA 1
ATOM 5029 C C . VAL A 1 615 ? 6.495 -16.855 3.112 1.00 89.81 615 VAL A C 1
ATOM 5031 O O . VAL A 1 615 ? 7.636 -17.308 3.187 1.00 89.81 615 VAL A O 1
ATOM 5034 N N . ASN A 1 616 ? 5.933 -16.565 1.936 1.00 85.62 616 ASN A N 1
ATOM 5035 C CA . ASN A 1 616 ? 6.548 -16.883 0.643 1.00 85.62 616 ASN A CA 1
ATOM 5036 C C . ASN A 1 616 ? 7.554 -15.800 0.206 1.00 85.62 616 ASN A C 1
ATOM 5038 O O . ASN A 1 616 ? 7.257 -14.932 -0.617 1.00 85.62 616 ASN A O 1
ATOM 5042 N N . LEU A 1 617 ? 8.760 -15.847 0.779 1.00 87.81 617 LEU A N 1
ATOM 5043 C CA . LEU A 1 617 ? 9.824 -14.873 0.516 1.00 87.81 617 LEU A CA 1
ATOM 5044 C C . LEU A 1 617 ? 10.498 -15.046 -0.864 1.00 87.81 617 LEU A C 1
ATOM 5046 O O . LEU A 1 617 ? 10.640 -16.168 -1.353 1.00 87.81 617 LEU A O 1
ATOM 5050 N N . PRO A 1 618 ? 10.993 -13.953 -1.478 1.00 85.81 618 PRO A N 1
ATOM 5051 C CA . PRO A 1 618 ? 11.958 -13.994 -2.564 1.00 85.81 618 PRO A CA 1
ATOM 5052 C C . PRO A 1 618 ? 13.234 -14.668 -2.113 1.00 85.81 618 PRO A C 1
ATOM 5054 O O . PRO A 1 618 ? 13.707 -14.405 -1.014 1.00 85.81 618 PRO A O 1
ATOM 5057 N N . GLU A 1 619 ? 13.879 -15.410 -3.002 1.00 87.88 619 GLU A N 1
ATOM 5058 C CA . GLU A 1 619 ? 15.194 -15.964 -2.695 1.00 87.88 619 GLU A CA 1
ATOM 5059 C C . GLU A 1 619 ? 16.187 -15.775 -3.855 1.00 87.88 619 GLU A C 1
ATOM 5061 O O . GLU A 1 619 ? 15.812 -15.800 -5.028 1.00 87.88 619 GLU A O 1
ATOM 5066 N N . ARG A 1 620 ? 17.464 -15.569 -3.541 1.00 84.75 620 ARG A N 1
ATOM 5067 C CA . ARG A 1 620 ? 18.530 -15.204 -4.483 1.00 84.75 620 ARG A CA 1
ATOM 5068 C C . ARG A 1 620 ? 19.870 -15.687 -3.973 1.00 84.75 620 ARG A C 1
ATOM 5070 O O . ARG A 1 620 ? 20.107 -15.702 -2.775 1.00 84.75 620 ARG A O 1
ATOM 5077 N N . HIS A 1 621 ? 20.790 -15.918 -4.899 1.00 85.25 621 HIS A N 1
ATOM 5078 C CA . HIS A 1 621 ? 22.210 -15.908 -4.570 1.00 85.25 621 HIS A CA 1
ATOM 5079 C C . HIS A 1 621 ? 22.633 -14.467 -4.252 1.00 85.25 621 HIS A C 1
ATOM 5081 O O . HIS A 1 621 ? 22.605 -13.589 -5.123 1.00 85.25 621 HIS A O 1
ATOM 5087 N N . GLU A 1 622 ? 22.935 -14.232 -2.978 1.00 82.19 622 GLU A N 1
ATOM 5088 C CA . GLU A 1 622 ? 23.465 -12.984 -2.436 1.00 82.19 622 GLU A CA 1
ATOM 5089 C C . GLU A 1 622 ? 24.994 -13.086 -2.336 1.00 82.19 622 GLU A C 1
ATOM 5091 O O . GLU A 1 622 ? 25.529 -14.129 -1.955 1.00 82.19 622 GLU A O 1
ATOM 5096 N N . ARG A 1 623 ? 25.694 -11.983 -2.627 1.00 88.00 623 ARG A N 1
ATOM 5097 C CA . ARG A 1 623 ? 27.129 -11.835 -2.346 1.00 88.00 623 ARG A CA 1
ATOM 5098 C C . ARG A 1 623 ? 27.365 -10.657 -1.416 1.00 88.00 623 ARG A C 1
ATOM 5100 O O . ARG A 1 623 ? 26.720 -9.615 -1.548 1.00 88.00 623 ARG A O 1
ATOM 5107 N N . ILE A 1 624 ? 28.295 -10.821 -0.488 1.00 90.38 624 ILE A N 1
ATOM 5108 C CA . ILE A 1 624 ? 28.677 -9.806 0.491 1.00 90.38 624 ILE A CA 1
ATOM 5109 C C . ILE A 1 624 ? 29.877 -9.046 -0.055 1.00 90.38 624 ILE A C 1
ATOM 5111 O O . ILE A 1 624 ? 30.894 -9.659 -0.365 1.00 90.38 624 ILE A O 1
ATOM 5115 N N . ASN A 1 625 ? 29.761 -7.722 -0.166 1.00 91.06 625 ASN A N 1
ATOM 5116 C CA . ASN A 1 625 ? 30.869 -6.846 -0.531 1.00 91.06 625 ASN A CA 1
ATOM 5117 C C . ASN A 1 625 ? 31.542 -6.319 0.748 1.00 91.06 625 ASN A C 1
ATOM 5119 O O . ASN A 1 625 ? 30.978 -5.486 1.461 1.00 91.06 625 ASN A O 1
ATOM 5123 N N . LEU A 1 626 ? 32.755 -6.795 1.037 1.00 91.88 626 LEU A N 1
ATOM 5124 C CA . LEU A 1 626 ? 33.545 -6.356 2.190 1.00 91.88 626 LEU A CA 1
ATOM 5125 C C . LEU A 1 626 ? 33.918 -4.873 2.110 1.00 91.88 626 LEU A C 1
ATOM 5127 O O . LEU A 1 626 ? 34.089 -4.245 3.150 1.00 91.88 626 LEU A O 1
ATOM 5131 N N . ILE A 1 627 ? 34.016 -4.293 0.910 1.00 92.44 627 ILE A N 1
ATOM 5132 C CA . ILE A 1 627 ? 34.313 -2.867 0.744 1.00 92.44 627 ILE A CA 1
ATOM 5133 C C . ILE A 1 627 ? 33.135 -2.000 1.197 1.00 92.44 627 ILE A C 1
ATOM 5135 O O . ILE A 1 627 ? 33.374 -1.004 1.871 1.00 92.44 627 ILE A O 1
ATOM 5139 N N . GLU A 1 628 ? 31.879 -2.385 0.933 1.00 89.25 628 GLU A N 1
ATOM 5140 C CA . GLU A 1 628 ? 30.719 -1.660 1.488 1.00 89.25 628 GLU A CA 1
ATOM 5141 C C . GLU A 1 628 ? 30.702 -1.706 3.023 1.00 89.25 628 GLU A C 1
ATOM 5143 O O . GLU A 1 628 ? 30.470 -0.682 3.665 1.00 89.25 628 GLU A O 1
ATOM 5148 N N . ILE A 1 629 ? 31.015 -2.865 3.618 1.00 90.12 629 ILE A N 1
ATOM 5149 C CA . ILE A 1 629 ? 31.121 -3.018 5.078 1.00 90.12 629 ILE A CA 1
ATOM 5150 C C . ILE A 1 629 ? 32.239 -2.124 5.635 1.00 90.12 629 ILE A C 1
ATOM 5152 O O . ILE A 1 629 ? 32.011 -1.334 6.551 1.00 90.12 629 ILE A O 1
ATOM 5156 N N . LEU A 1 630 ? 33.441 -2.201 5.055 1.00 91.50 630 LEU A N 1
ATOM 5157 C CA . LEU A 1 630 ? 34.590 -1.401 5.482 1.00 91.50 630 LEU A CA 1
ATOM 5158 C C . LEU A 1 630 ? 34.345 0.101 5.309 1.00 91.50 630 LEU A C 1
ATOM 5160 O O . LEU A 1 630 ? 34.802 0.872 6.152 1.00 91.50 630 LEU A O 1
ATOM 5164 N N . LEU A 1 631 ? 33.615 0.525 4.267 1.00 89.44 631 LEU A N 1
ATOM 5165 C CA . LEU A 1 631 ? 33.229 1.922 4.044 1.00 89.44 631 LEU A CA 1
ATOM 5166 C C . LEU A 1 631 ? 32.354 2.471 5.183 1.00 89.44 631 LEU A C 1
ATOM 5168 O O . LEU A 1 631 ? 32.537 3.636 5.547 1.00 89.44 631 LEU A O 1
ATOM 5172 N N . GLY A 1 632 ? 31.498 1.642 5.791 1.00 85.56 632 GLY A N 1
ATOM 5173 C CA . GLY A 1 632 ? 30.667 1.996 6.950 1.00 85.56 632 GLY A CA 1
ATOM 5174 C C . GLY A 1 632 ? 31.419 2.157 8.283 1.00 85.56 632 GLY A C 1
ATOM 5175 O O . GLY A 1 632 ? 30.946 2.880 9.162 1.00 85.56 632 GLY A O 1
ATOM 5176 N N . LEU A 1 633 ? 32.601 1.548 8.443 1.00 86.06 633 LEU A N 1
ATOM 5177 C CA . LEU A 1 633 ? 33.431 1.690 9.655 1.00 86.06 633 LEU A CA 1
ATOM 5178 C C . LEU A 1 633 ? 34.149 3.051 9.730 1.00 86.06 633 LEU A C 1
ATOM 5180 O O . LEU A 1 633 ? 34.362 3.651 8.678 1.00 86.06 633 LEU A O 1
ATOM 5184 N N . PRO A 1 634 ? 34.576 3.549 10.910 1.00 85.81 634 PRO A N 1
ATOM 5185 C CA . PRO A 1 634 ? 35.423 4.749 11.055 1.00 85.81 634 PRO A CA 1
ATOM 5186 C C . PRO A 1 634 ? 36.827 4.598 10.420 1.00 85.81 634 PRO A C 1
ATOM 5188 O O . PRO A 1 634 ? 37.264 3.466 10.194 1.00 85.81 634 PRO A O 1
ATOM 5191 N N . PRO A 1 635 ? 37.547 5.690 10.070 1.00 87.69 635 PRO A N 1
ATOM 5192 C CA . PRO A 1 635 ? 38.864 5.585 9.427 1.00 87.69 635 PRO A CA 1
ATOM 5193 C C . PRO A 1 635 ? 39.921 4.928 10.326 1.00 87.69 635 PRO A C 1
ATOM 5195 O O . PRO A 1 635 ? 40.785 4.197 9.840 1.00 87.69 635 PRO A O 1
ATOM 5198 N N . GLU A 1 636 ? 39.848 5.160 11.633 1.00 86.31 636 GLU A N 1
ATOM 5199 C CA . GLU A 1 636 ? 40.810 4.688 12.636 1.00 86.31 636 GLU A CA 1
ATOM 5200 C C . GLU A 1 636 ? 40.789 3.159 12.696 1.00 86.31 636 GLU A C 1
ATOM 5202 O O . GLU A 1 636 ? 41.836 2.505 12.715 1.00 86.31 636 GLU A O 1
ATOM 5207 N N . GLU A 1 637 ? 39.588 2.577 12.628 1.00 84.94 637 GLU A N 1
ATOM 5208 C CA . GLU A 1 637 ? 39.379 1.130 12.631 1.00 84.94 637 GLU A CA 1
ATOM 5209 C C . GLU A 1 637 ? 39.831 0.453 11.333 1.00 84.94 637 GLU A C 1
ATOM 5211 O O . GLU A 1 637 ? 40.028 -0.760 11.329 1.00 84.94 637 GLU A O 1
ATOM 5216 N N . THR A 1 638 ? 40.080 1.198 10.253 1.00 90.44 638 THR A N 1
ATOM 5217 C CA . THR A 1 638 ? 40.590 0.659 8.979 1.00 90.44 638 THR A CA 1
ATOM 5218 C C . THR A 1 638 ? 42.010 1.123 8.628 1.00 90.44 638 THR A C 1
ATOM 5220 O O . THR A 1 638 ? 42.455 0.950 7.496 1.00 90.44 638 THR A O 1
ATOM 5223 N N . SER A 1 639 ? 42.745 1.685 9.591 1.00 87.88 639 SER A N 1
ATOM 5224 C CA . SER A 1 639 ? 44.112 2.216 9.423 1.00 87.88 639 SER A CA 1
ATOM 5225 C C . SER A 1 639 ? 45.173 1.173 9.024 1.00 87.88 639 SER A C 1
ATOM 5227 O O . SER A 1 639 ? 46.061 1.456 8.219 1.00 87.88 639 SER A O 1
ATOM 5229 N N . ASP A 1 640 ? 45.063 -0.051 9.540 1.00 88.06 640 ASP A N 1
ATOM 5230 C CA . ASP A 1 640 ? 45.925 -1.201 9.225 1.00 88.06 640 ASP A CA 1
ATOM 5231 C C . ASP A 1 640 ? 45.455 -2.009 7.999 1.00 88.06 640 ASP A C 1
ATOM 5233 O O . ASP A 1 640 ? 46.136 -2.961 7.594 1.00 88.06 640 ASP A O 1
ATOM 5237 N N . ILE A 1 641 ? 44.302 -1.649 7.420 1.00 93.69 641 ILE A N 1
ATOM 5238 C CA . ILE A 1 641 ? 43.711 -2.326 6.267 1.00 93.69 641 ILE A CA 1
ATOM 5239 C C . ILE A 1 641 ? 44.375 -1.829 4.984 1.00 93.69 641 ILE A C 1
ATOM 5241 O O . ILE A 1 641 ? 44.481 -0.631 4.716 1.00 93.69 641 ILE A O 1
ATOM 5245 N N . VAL A 1 642 ? 44.789 -2.783 4.161 1.00 94.19 642 VAL A N 1
ATOM 5246 C CA . VAL A 1 642 ? 45.383 -2.568 2.846 1.00 94.19 642 VAL A CA 1
ATOM 5247 C C . VAL A 1 642 ? 44.606 -3.339 1.790 1.00 94.19 642 VAL A C 1
ATOM 5249 O O . VAL A 1 642 ? 44.040 -4.403 2.066 1.00 94.19 642 VAL A O 1
ATOM 5252 N N . LEU A 1 643 ? 44.637 -2.829 0.562 1.00 95.44 643 LEU A N 1
ATOM 5253 C CA . LEU A 1 643 ? 44.369 -3.641 -0.617 1.00 95.44 643 LEU A CA 1
ATOM 5254 C C . LEU A 1 643 ? 45.699 -4.030 -1.257 1.00 95.44 643 LEU A C 1
ATOM 5256 O O . LEU A 1 643 ? 46.624 -3.216 -1.350 1.00 95.44 643 LEU A O 1
ATOM 5260 N N . THR A 1 644 ? 45.792 -5.278 -1.709 1.00 94.00 644 THR A N 1
ATOM 5261 C CA . THR A 1 644 ? 46.966 -5.789 -2.423 1.00 94.00 644 THR A CA 1
ATOM 5262 C C . THR A 1 644 ? 46.579 -6.524 -3.691 1.00 94.00 644 THR A C 1
ATOM 5264 O O . THR A 1 644 ? 45.657 -7.335 -3.662 1.00 94.00 644 THR A O 1
ATOM 5267 N N . ILE A 1 645 ? 47.314 -6.285 -4.776 1.00 93.06 645 ILE A N 1
ATOM 5268 C CA . ILE A 1 645 ? 47.099 -6.909 -6.088 1.00 93.06 645 ILE A CA 1
ATOM 5269 C C . ILE A 1 645 ? 48.433 -7.435 -6.649 1.00 93.06 645 ILE A C 1
ATOM 5271 O O . ILE A 1 645 ? 49.454 -6.743 -6.546 1.00 93.06 645 ILE A O 1
ATOM 5275 N N . PRO A 1 646 ? 48.486 -8.645 -7.239 1.00 90.50 646 PRO A N 1
ATOM 5276 C CA . PRO A 1 646 ? 49.716 -9.180 -7.821 1.00 90.50 646 PRO A CA 1
ATOM 5277 C C . PRO A 1 646 ? 50.300 -8.278 -8.920 1.00 90.50 646 PRO A C 1
ATOM 5279 O O . PRO A 1 646 ? 49.587 -7.773 -9.784 1.00 90.50 646 PRO A O 1
ATOM 5282 N N . VAL A 1 647 ? 51.628 -8.119 -8.959 1.00 87.50 647 VAL A N 1
ATOM 5283 C CA . VAL A 1 647 ? 52.303 -7.334 -10.020 1.00 87.50 647 VAL A CA 1
ATOM 5284 C C . VAL A 1 647 ? 52.306 -8.069 -11.367 1.00 87.50 647 VAL A C 1
ATOM 5286 O O . VAL A 1 647 ? 52.423 -7.442 -12.426 1.00 87.50 647 VAL A O 1
ATOM 5289 N N . LYS A 1 648 ? 52.139 -9.400 -11.356 1.00 80.88 648 LYS A N 1
ATOM 5290 C CA . LYS A 1 648 ? 52.014 -10.236 -12.559 1.00 80.88 648 LYS A CA 1
ATOM 5291 C C . LYS A 1 648 ? 50.816 -9.754 -13.389 1.00 80.88 648 LYS A C 1
ATOM 5293 O O . LYS A 1 648 ? 49.687 -9.780 -12.929 1.00 80.88 648 LYS A O 1
ATOM 5298 N N . GLY A 1 649 ? 51.076 -9.266 -14.603 1.00 78.00 649 GLY A N 1
ATOM 5299 C CA . GLY A 1 649 ? 50.065 -8.646 -15.472 1.00 78.00 649 GLY A CA 1
ATOM 5300 C C . GLY A 1 649 ? 49.816 -7.149 -15.224 1.00 78.00 649 GLY A C 1
ATOM 5301 O O . GLY A 1 649 ? 49.459 -6.444 -16.165 1.00 78.00 649 GLY A O 1
ATOM 5302 N N . ARG A 1 650 ? 50.097 -6.610 -14.029 1.00 81.38 650 ARG A N 1
ATOM 5303 C CA . ARG A 1 650 ? 49.839 -5.202 -13.651 1.00 81.38 650 ARG A CA 1
ATOM 5304 C C . ARG A 1 650 ? 51.108 -4.314 -13.567 1.00 81.38 650 ARG A C 1
ATOM 5306 O O . ARG A 1 650 ? 51.013 -3.165 -13.145 1.00 81.38 650 ARG A O 1
ATOM 5313 N N . LYS A 1 651 ? 52.295 -4.773 -14.001 1.00 79.75 651 LYS A N 1
ATOM 5314 C CA . LYS A 1 651 ? 53.556 -3.978 -13.987 1.00 79.75 651 LYS A CA 1
ATOM 5315 C C . LYS A 1 651 ? 53.384 -2.595 -14.653 1.00 79.75 651 LYS A C 1
ATOM 5317 O O . LYS A 1 651 ? 53.005 -2.513 -15.822 1.00 79.75 651 LYS A O 1
ATOM 5322 N N . ASN A 1 652 ? 53.651 -1.527 -13.891 1.00 81.19 652 ASN A N 1
ATOM 5323 C CA . ASN A 1 652 ? 53.443 -0.106 -14.236 1.00 81.19 652 ASN A CA 1
ATOM 5324 C C . ASN A 1 652 ? 52.019 0.255 -14.718 1.00 81.19 652 ASN A C 1
ATOM 5326 O O . ASN A 1 652 ? 51.821 1.272 -15.386 1.00 81.19 652 ASN A O 1
ATOM 5330 N N . PHE A 1 653 ? 51.008 -0.552 -14.373 1.00 88.75 653 PHE A N 1
ATOM 5331 C CA . PHE A 1 653 ? 49.648 -0.395 -14.886 1.00 88.75 653 PHE A CA 1
ATOM 5332 C C . PHE A 1 653 ? 48.998 0.925 -14.463 1.00 88.75 653 PHE A C 1
ATOM 5334 O O . PHE A 1 653 ? 48.497 1.627 -15.333 1.00 88.75 653 PHE A O 1
ATOM 5341 N N . PHE A 1 654 ? 49.055 1.295 -13.178 1.00 91.62 654 PHE A N 1
ATOM 5342 C CA . PHE A 1 654 ? 48.376 2.490 -12.654 1.00 91.62 654 PHE A CA 1
ATOM 5343 C C . PHE A 1 654 ? 48.855 3.779 -13.331 1.00 91.62 654 PHE A C 1
ATOM 5345 O O . PHE A 1 654 ? 48.047 4.506 -13.903 1.00 91.62 654 PHE A O 1
ATOM 5352 N N . LYS A 1 655 ? 50.177 4.002 -13.383 1.00 90.12 655 LYS A N 1
ATOM 5353 C CA . LYS A 1 655 ? 50.771 5.155 -14.081 1.00 90.12 655 LYS A CA 1
ATOM 5354 C C . LYS A 1 655 ? 50.452 5.148 -15.583 1.00 90.12 655 LYS A C 1
ATOM 5356 O O . LYS A 1 655 ? 50.116 6.190 -16.133 1.00 90.12 655 LYS A O 1
ATOM 5361 N N . GLY A 1 656 ? 50.508 3.997 -16.259 1.00 91.25 656 GLY A N 1
ATOM 5362 C CA . GLY A 1 656 ? 50.192 3.919 -17.693 1.00 91.25 656 GLY A CA 1
ATOM 5363 C C . GLY A 1 656 ? 48.706 4.133 -18.025 1.00 91.25 656 GLY A C 1
ATOM 5364 O O . GLY A 1 656 ? 48.389 4.793 -19.017 1.00 91.25 656 GLY A O 1
ATOM 5365 N N . MET A 1 657 ? 47.801 3.639 -17.175 1.00 94.12 657 MET A N 1
ATOM 5366 C CA . MET A 1 657 ? 46.363 3.895 -17.274 1.00 94.12 657 MET A CA 1
ATOM 5367 C C . MET A 1 657 ? 46.072 5.380 -17.044 1.00 94.12 657 MET A C 1
ATOM 5369 O O . MET A 1 657 ? 45.406 5.990 -17.875 1.00 94.12 657 MET A O 1
ATOM 5373 N N . LEU A 1 658 ? 46.641 5.989 -15.995 1.00 93.81 658 LEU A N 1
ATOM 5374 C CA . LEU A 1 658 ? 46.468 7.416 -15.716 1.00 93.81 658 LEU A CA 1
ATOM 5375 C C . LEU A 1 658 ? 46.923 8.295 -16.888 1.00 93.81 658 LEU A C 1
ATOM 5377 O O . LEU A 1 658 ? 46.162 9.148 -17.333 1.00 93.81 658 LEU A O 1
ATOM 5381 N N . ARG A 1 659 ? 48.114 8.051 -17.450 1.00 93.38 659 ARG A N 1
ATOM 5382 C CA . ARG A 1 659 ? 48.589 8.786 -18.637 1.00 93.38 659 ARG A CA 1
ATOM 5383 C C . ARG A 1 659 ? 47.668 8.607 -19.847 1.00 93.38 659 ARG A C 1
ATOM 5385 O O . ARG A 1 659 ? 47.469 9.537 -20.621 1.00 93.38 659 ARG A O 1
ATOM 5392 N N . THR A 1 660 ? 47.066 7.425 -20.004 1.00 93.56 660 THR A N 1
ATOM 5393 C CA . THR A 1 660 ? 46.074 7.190 -21.067 1.00 93.56 660 THR A CA 1
ATOM 5394 C C . THR A 1 660 ? 44.788 7.973 -20.806 1.00 93.56 660 THR A C 1
ATOM 5396 O O . THR A 1 660 ? 44.243 8.554 -21.737 1.00 93.56 660 THR A O 1
ATOM 5399 N N . LEU A 1 661 ? 44.322 8.041 -19.556 1.00 94.06 661 LEU A N 1
ATOM 5400 C CA . LEU A 1 661 ? 43.147 8.824 -19.168 1.00 94.06 661 LEU A CA 1
ATOM 5401 C C . LEU A 1 661 ? 43.390 10.332 -19.326 1.00 94.06 661 LEU A C 1
ATOM 5403 O O . LEU A 1 661 ? 42.531 11.011 -19.874 1.00 94.06 661 LEU A O 1
ATOM 5407 N N . ARG A 1 662 ? 44.566 10.847 -18.948 1.00 93.06 662 ARG A N 1
ATOM 5408 C CA . ARG A 1 662 ? 44.970 12.242 -19.202 1.00 93.06 662 ARG A CA 1
ATOM 5409 C C . ARG A 1 662 ? 44.986 12.576 -20.688 1.00 93.06 662 ARG A C 1
ATOM 5411 O O . ARG A 1 662 ? 44.407 13.579 -21.079 1.00 93.06 662 ARG A O 1
ATOM 5418 N N . TRP A 1 663 ? 45.535 11.698 -21.529 1.00 92.69 663 TRP A N 1
ATOM 5419 C CA . TRP A 1 663 ? 45.438 11.851 -22.984 1.00 92.69 663 TRP A CA 1
ATOM 5420 C C . TRP A 1 663 ? 43.987 11.843 -23.499 1.00 92.69 663 TRP A C 1
ATOM 5422 O O . TRP A 1 663 ? 43.657 12.622 -24.388 1.00 92.69 663 TRP A O 1
ATOM 5432 N N . ILE A 1 664 ? 43.097 11.022 -22.927 1.00 91.69 664 ILE A N 1
ATOM 5433 C CA . ILE A 1 664 ? 41.663 11.029 -23.281 1.00 91.69 664 ILE A CA 1
ATOM 5434 C C . ILE A 1 664 ? 40.964 12.342 -22.876 1.00 91.69 664 ILE A C 1
ATOM 5436 O O . ILE A 1 664 ? 39.989 12.736 -23.510 1.00 91.69 664 ILE A O 1
ATOM 5440 N N . PHE A 1 665 ? 41.463 13.030 -21.847 1.00 92.12 665 PHE A N 1
ATOM 5441 C CA . PHE A 1 665 ? 41.013 14.365 -21.438 1.00 92.12 665 PHE A CA 1
ATOM 5442 C C . PHE A 1 665 ? 41.893 15.504 -21.992 1.00 92.12 665 PHE A C 1
ATOM 5444 O O . PHE A 1 665 ? 41.804 16.618 -21.493 1.00 92.12 665 PHE A O 1
ATOM 5451 N N . GLU A 1 666 ? 42.699 15.237 -23.029 1.00 87.81 666 GLU A N 1
ATOM 5452 C CA . GLU A 1 666 ? 43.509 16.227 -23.768 1.00 87.81 666 GLU A CA 1
ATOM 5453 C C . GLU A 1 666 ? 44.635 16.905 -22.946 1.00 87.81 666 GLU A C 1
ATOM 5455 O O . GLU A 1 666 ? 45.207 17.906 -23.362 1.00 87.81 666 GLU A O 1
ATOM 5460 N N . GLU A 1 667 ? 45.029 16.310 -21.812 1.00 89.69 667 GLU A N 1
ATOM 5461 C CA . GLU A 1 667 ? 46.069 16.823 -20.896 1.00 89.69 667 GLU A CA 1
ATOM 5462 C C . GLU A 1 667 ? 47.479 16.254 -21.149 1.00 89.69 667 GLU A C 1
ATOM 5464 O O . GLU A 1 667 ? 48.472 16.798 -20.674 1.00 89.69 667 GLU A O 1
ATOM 5469 N N . GLU A 1 668 ? 47.593 15.138 -21.874 1.00 88.00 668 GLU A N 1
ATOM 5470 C CA . GLU A 1 668 ? 48.876 14.528 -22.253 1.00 88.00 668 GLU A CA 1
ATOM 5471 C C . GLU A 1 668 ? 48.863 14.086 -23.721 1.00 88.00 668 GLU A C 1
ATOM 5473 O O . GLU A 1 668 ? 47.829 13.706 -24.269 1.00 88.00 668 GLU A O 1
ATOM 5478 N N . GLN A 1 669 ? 50.037 14.043 -24.357 1.00 84.56 669 GLN A N 1
ATOM 5479 C CA . GLN A 1 669 ? 50.179 13.367 -25.647 1.00 84.56 669 GLN A CA 1
ATOM 5480 C C . GLN A 1 669 ? 50.005 11.846 -25.508 1.00 84.56 669 GLN A C 1
ATOM 5482 O O . GLN A 1 669 ? 50.346 11.241 -24.490 1.00 84.56 669 GLN A O 1
ATOM 5487 N N . ARG A 1 670 ? 49.512 11.212 -26.579 1.00 88.62 670 ARG A N 1
ATOM 5488 C CA . ARG A 1 670 ? 49.160 9.786 -26.632 1.00 88.62 670 ARG A CA 1
ATOM 5489 C C . ARG A 1 670 ? 50.302 8.863 -26.163 1.00 88.62 670 ARG A C 1
ATOM 5491 O O . ARG A 1 670 ? 51.300 8.727 -26.875 1.00 88.62 670 ARG A O 1
ATOM 5498 N N . PRO A 1 671 ? 50.142 8.116 -25.052 1.00 86.94 671 PRO A N 1
ATOM 5499 C CA . PRO A 1 671 ? 51.145 7.145 -24.620 1.00 86.94 671 PRO A CA 1
ATOM 5500 C C . PRO A 1 671 ? 51.343 6.016 -25.644 1.00 86.94 671 PRO A C 1
ATOM 5502 O O . PRO A 1 671 ? 50.368 5.496 -26.194 1.00 86.94 671 PRO A O 1
ATOM 5505 N N . ARG A 1 672 ? 52.584 5.531 -25.827 1.00 84.94 672 ARG A N 1
ATOM 5506 C CA . ARG A 1 672 ? 52.882 4.355 -26.685 1.00 84.94 672 ARG A CA 1
ATOM 5507 C C . ARG A 1 672 ? 52.035 3.125 -26.317 1.00 84.94 672 ARG A C 1
ATOM 5509 O O . ARG A 1 672 ? 51.650 2.343 -27.178 1.00 84.94 672 ARG A O 1
ATOM 5516 N N . THR A 1 673 ? 51.709 2.974 -25.035 1.00 86.69 673 THR A N 1
ATOM 5517 C CA . THR A 1 673 ? 50.919 1.872 -24.469 1.00 86.69 673 THR A CA 1
ATOM 5518 C C . THR A 1 673 ? 49.404 2.115 -24.454 1.00 86.69 673 THR A C 1
ATOM 5520 O O . THR A 1 673 ? 48.662 1.233 -24.022 1.00 86.69 673 THR A O 1
ATOM 5523 N N . ALA A 1 674 ? 48.913 3.257 -24.955 1.00 86.25 674 ALA A N 1
ATOM 5524 C CA . ALA A 1 674 ? 47.512 3.682 -24.839 1.00 86.25 674 ALA A CA 1
ATOM 5525 C C . ALA A 1 674 ? 46.483 2.639 -25.306 1.00 86.25 674 ALA A C 1
ATOM 5527 O O . ALA A 1 674 ? 45.407 2.526 -24.722 1.00 86.25 674 ALA A O 1
ATOM 5528 N N . ARG A 1 675 ? 46.802 1.839 -26.335 1.00 87.81 675 ARG A N 1
ATOM 5529 C CA . ARG A 1 675 ? 45.871 0.830 -26.862 1.00 87.81 675 ARG A CA 1
ATOM 5530 C C . ARG A 1 675 ? 45.519 -0.255 -25.837 1.00 87.81 675 ARG A C 1
ATOM 5532 O O . ARG A 1 675 ? 44.345 -0.574 -25.699 1.00 87.81 675 ARG A O 1
ATOM 5539 N N . ARG A 1 676 ? 46.501 -0.740 -25.069 1.00 88.81 676 ARG A N 1
ATOM 5540 C CA . ARG A 1 676 ? 46.301 -1.731 -23.994 1.00 88.81 676 ARG A CA 1
ATOM 5541 C C . ARG A 1 676 ? 45.284 -1.240 -22.960 1.00 88.81 676 ARG A C 1
ATOM 5543 O O . ARG A 1 676 ? 44.438 -1.999 -22.499 1.00 88.81 676 ARG A O 1
ATOM 5550 N N . TYR A 1 677 ? 45.374 0.036 -22.598 1.00 93.00 677 TYR A N 1
ATOM 5551 C CA . TYR A 1 677 ? 44.500 0.649 -21.602 1.00 93.00 677 TYR A CA 1
ATOM 5552 C C . TYR A 1 677 ? 43.117 0.985 -22.178 1.00 93.00 677 TYR A C 1
ATOM 5554 O O . TYR A 1 677 ? 42.119 0.758 -21.504 1.00 93.00 677 TYR A O 1
ATOM 5562 N N . LEU A 1 678 ? 43.023 1.411 -23.444 1.00 90.75 678 LEU A N 1
ATOM 5563 C CA . LEU A 1 678 ? 41.737 1.561 -24.141 1.00 90.75 678 LEU A CA 1
ATOM 5564 C C . LEU A 1 678 ? 40.975 0.229 -24.279 1.00 90.75 678 LEU A C 1
ATOM 5566 O O . LEU A 1 678 ? 39.754 0.213 -24.157 1.00 90.75 678 LEU A O 1
ATOM 5570 N N . GLU A 1 679 ? 41.669 -0.889 -24.511 1.00 90.81 679 GLU A N 1
ATOM 5571 C CA . GLU A 1 679 ? 41.052 -2.225 -24.572 1.00 90.81 679 GLU A CA 1
ATOM 5572 C C . GLU A 1 679 ? 40.467 -2.638 -23.209 1.00 90.81 679 GLU A C 1
ATOM 5574 O O . GLU A 1 679 ? 39.369 -3.196 -23.149 1.00 90.81 679 GLU A O 1
ATOM 5579 N N . HIS A 1 680 ? 41.134 -2.269 -22.110 1.00 91.00 680 HIS A N 1
ATOM 5580 C CA . HIS A 1 680 ? 40.623 -2.437 -20.745 1.00 91.00 680 HIS A CA 1
ATOM 5581 C C . HIS A 1 680 ? 39.417 -1.532 -20.452 1.00 91.00 680 HIS A C 1
ATOM 5583 O O . HIS A 1 680 ? 38.381 -2.013 -19.999 1.00 91.00 680 HIS A O 1
ATOM 5589 N N . LEU A 1 681 ? 39.497 -0.242 -20.795 1.00 93.31 681 LEU A N 1
ATOM 5590 C CA . LEU A 1 681 ? 38.379 0.706 -20.670 1.00 93.31 681 LEU A CA 1
ATOM 5591 C C . LEU A 1 681 ? 37.162 0.302 -21.522 1.00 93.31 681 LEU A C 1
ATOM 5593 O O . LEU A 1 681 ? 36.027 0.622 -21.167 1.00 93.31 681 LEU A O 1
ATOM 5597 N N . GLN A 1 682 ? 37.378 -0.437 -22.615 1.00 92.06 682 GLN A N 1
ATOM 5598 C CA . GLN A 1 682 ? 36.307 -1.057 -23.393 1.00 92.06 682 GLN A CA 1
ATOM 5599 C C . GLN A 1 682 ? 35.709 -2.294 -22.720 1.00 92.06 682 GLN A C 1
ATOM 5601 O O . GLN A 1 682 ? 34.496 -2.486 -22.800 1.00 92.06 682 GLN A O 1
ATOM 5606 N N . LYS A 1 683 ? 36.512 -3.120 -22.036 1.00 89.56 683 LYS A N 1
ATOM 5607 C CA . LYS A 1 683 ? 35.995 -4.242 -21.232 1.00 89.56 683 LYS A CA 1
ATOM 5608 C C . LYS A 1 683 ? 35.049 -3.740 -20.131 1.00 89.56 683 LYS A C 1
ATOM 5610 O O . LYS A 1 683 ? 34.005 -4.348 -19.931 1.00 89.56 683 LYS A O 1
ATOM 5615 N N . LEU A 1 684 ? 35.379 -2.604 -19.509 1.00 89.62 684 LEU A N 1
ATOM 5616 C CA . LEU A 1 684 ? 34.554 -1.901 -18.512 1.00 89.62 684 LEU A CA 1
ATOM 5617 C C . LEU A 1 684 ? 33.382 -1.095 -19.117 1.00 89.62 684 LEU A C 1
ATOM 5619 O O . LEU A 1 684 ? 32.593 -0.499 -18.391 1.00 89.62 684 LEU A O 1
ATOM 5623 N N . GLY A 1 685 ? 33.257 -1.037 -20.447 1.00 88.69 685 GLY A N 1
ATOM 5624 C CA . GLY A 1 685 ? 32.167 -0.333 -21.130 1.00 88.69 685 GLY A CA 1
ATOM 5625 C C . GLY A 1 685 ? 32.238 1.200 -21.099 1.00 88.69 685 GLY A C 1
ATOM 5626 O O . GLY A 1 685 ? 31.286 1.845 -21.533 1.00 88.69 685 GLY A O 1
ATOM 5627 N N . TYR A 1 686 ? 33.337 1.801 -20.631 1.00 91.56 686 TYR A N 1
ATOM 5628 C CA . TYR A 1 686 ? 33.504 3.261 -20.576 1.00 91.56 686 TYR A CA 1
ATOM 5629 C C . TYR A 1 686 ? 33.906 3.871 -21.924 1.00 91.56 686 TYR A C 1
ATOM 5631 O O . TYR A 1 686 ? 33.596 5.031 -22.202 1.00 91.56 686 TYR A O 1
ATOM 5639 N N . VAL A 1 687 ? 34.595 3.094 -22.764 1.00 91.81 687 VAL A N 1
ATOM 5640 C CA . VAL A 1 687 ? 35.115 3.509 -24.074 1.00 91.81 687 VAL A CA 1
ATOM 5641 C C . VAL A 1 687 ? 34.797 2.434 -25.116 1.00 91.81 687 VAL A C 1
ATOM 5643 O O . VAL A 1 687 ? 34.682 1.257 -24.796 1.00 91.81 687 VAL A O 1
ATOM 5646 N N . LYS A 1 688 ? 34.661 2.808 -26.384 1.00 90.56 688 LYS A N 1
ATOM 5647 C CA . LYS A 1 688 ? 34.460 1.895 -27.512 1.00 90.56 688 LYS A CA 1
ATOM 5648 C C . LYS A 1 688 ? 35.545 2.139 -28.553 1.00 90.56 688 LYS A C 1
ATOM 5650 O O . LYS A 1 688 ? 35.714 3.256 -29.035 1.00 90.56 688 LYS A O 1
ATOM 5655 N N . LEU A 1 689 ? 36.306 1.103 -28.887 1.00 88.19 689 LEU A N 1
ATOM 5656 C CA . LEU A 1 689 ? 37.388 1.191 -29.865 1.00 88.19 689 LEU A CA 1
ATOM 5657 C C . LEU A 1 689 ? 36.845 1.175 -31.296 1.00 88.19 689 LEU A C 1
ATOM 5659 O O . LEU A 1 689 ? 35.962 0.393 -31.648 1.00 88.19 689 LEU A O 1
ATOM 5663 N N . MET A 1 690 ? 37.431 2.022 -32.138 1.00 84.06 690 MET A N 1
ATOM 5664 C CA . MET A 1 690 ? 37.189 2.102 -33.577 1.00 84.06 690 MET A CA 1
ATOM 5665 C C . MET A 1 690 ? 38.489 1.799 -34.340 1.00 84.06 690 MET A C 1
ATOM 5667 O O . MET A 1 690 ? 39.569 1.744 -33.752 1.00 84.06 690 MET A O 1
ATOM 5671 N N . LYS A 1 691 ? 38.424 1.606 -35.668 1.00 74.62 691 LYS A N 1
ATOM 5672 C CA . LYS A 1 691 ? 39.589 1.166 -36.472 1.00 74.62 691 LYS A CA 1
ATOM 5673 C C . LYS A 1 691 ? 40.840 2.055 -36.328 1.00 74.62 691 LYS A C 1
ATOM 5675 O O . LYS A 1 691 ? 41.946 1.526 -36.392 1.00 74.62 691 LYS A O 1
ATOM 5680 N N . ARG A 1 692 ? 40.678 3.372 -36.138 1.00 73.25 692 ARG A N 1
ATOM 5681 C CA . ARG A 1 692 ? 41.779 4.347 -35.955 1.00 73.25 692 ARG A CA 1
ATOM 5682 C C . ARG A 1 692 ? 41.572 5.325 -34.781 1.00 73.25 692 ARG A C 1
ATOM 5684 O O . ARG A 1 692 ? 42.378 6.227 -34.604 1.00 73.25 692 ARG A O 1
ATOM 5691 N N . ALA A 1 693 ? 40.514 5.154 -33.989 1.00 77.25 693 ALA A N 1
ATOM 5692 C CA . ALA A 1 693 ? 40.074 6.112 -32.969 1.00 77.25 693 ALA A CA 1
ATOM 5693 C C . ALA A 1 693 ? 39.345 5.395 -31.815 1.00 77.25 693 ALA A C 1
ATOM 5695 O O . ALA A 1 693 ? 39.265 4.165 -31.796 1.00 77.25 693 ALA A O 1
ATOM 5696 N N . TYR A 1 694 ? 38.798 6.148 -30.865 1.00 88.12 694 TYR A N 1
ATOM 5697 C CA . TYR A 1 694 ? 37.953 5.640 -29.785 1.00 88.12 694 TYR A CA 1
ATOM 5698 C C . TYR A 1 694 ? 36.778 6.600 -29.533 1.00 88.12 694 TYR A C 1
ATOM 5700 O O . TYR A 1 694 ? 36.838 7.769 -29.899 1.00 88.12 694 TYR A O 1
ATOM 5708 N N . GLU A 1 695 ? 35.703 6.094 -28.938 1.00 88.88 695 GLU A N 1
ATOM 5709 C CA . GLU A 1 695 ? 34.474 6.823 -28.597 1.00 88.88 695 GLU A CA 1
ATOM 5710 C C . GLU A 1 695 ? 34.229 6.677 -27.089 1.00 88.88 695 GLU A C 1
ATOM 5712 O O . GLU A 1 695 ? 34.235 5.556 -26.577 1.00 88.88 695 GLU A O 1
ATOM 5717 N N . ILE A 1 696 ? 34.029 7.775 -26.355 1.00 90.50 696 ILE A N 1
ATOM 5718 C CA . ILE A 1 696 ? 33.705 7.715 -24.920 1.00 90.50 696 ILE A CA 1
ATOM 5719 C C . ILE A 1 696 ? 32.219 7.361 -24.773 1.00 90.50 696 ILE A C 1
ATOM 5721 O O . ILE A 1 696 ? 31.355 8.128 -25.186 1.00 90.50 696 ILE A O 1
ATOM 5725 N N . VAL A 1 697 ? 31.926 6.209 -24.168 1.00 86.81 697 VAL A N 1
ATOM 5726 C CA . VAL A 1 697 ? 30.560 5.685 -23.992 1.00 86.81 697 VAL A CA 1
ATOM 5727 C C . VAL A 1 697 ? 29.904 6.258 -22.735 1.00 86.81 697 VAL A C 1
ATOM 5729 O O . VAL A 1 697 ? 28.720 6.581 -22.754 1.00 86.81 697 VAL A O 1
ATOM 5732 N N . ASN A 1 698 ? 30.667 6.412 -21.648 1.00 84.50 698 ASN A N 1
ATOM 5733 C CA . ASN A 1 698 ? 30.187 7.001 -20.398 1.00 84.50 698 ASN A CA 1
ATOM 5734 C C . ASN A 1 698 ? 31.235 7.973 -19.829 1.00 84.50 698 ASN A C 1
ATOM 5736 O O . ASN A 1 698 ? 32.175 7.573 -19.142 1.00 84.50 698 ASN A O 1
ATOM 5740 N N . LYS A 1 699 ? 31.078 9.266 -20.143 1.00 88.38 699 LYS A N 1
ATOM 5741 C CA . LYS A 1 699 ? 32.043 10.327 -19.795 1.00 88.38 699 LYS A CA 1
ATOM 5742 C C . LYS A 1 699 ? 32.109 10.610 -18.290 1.00 88.38 699 LYS A C 1
ATOM 5744 O O . LYS A 1 699 ? 33.171 10.979 -17.794 1.00 88.38 699 LYS A O 1
ATOM 5749 N N . GLU A 1 700 ? 31.009 10.414 -17.565 1.00 87.75 700 GLU A N 1
ATOM 5750 C CA . GLU A 1 700 ? 30.960 10.615 -16.114 1.00 87.75 700 GLU A CA 1
ATOM 5751 C C . GLU A 1 700 ? 31.630 9.460 -15.363 1.00 87.75 700 GLU A C 1
ATOM 5753 O O . GLU A 1 700 ? 32.517 9.700 -14.542 1.00 87.75 700 GLU A O 1
ATOM 5758 N N . ALA A 1 701 ? 31.319 8.210 -15.725 1.00 87.06 701 ALA A N 1
ATOM 5759 C CA . ALA A 1 701 ? 32.030 7.050 -15.190 1.00 87.06 701 ALA A CA 1
ATOM 5760 C C . ALA A 1 701 ? 33.535 7.122 -15.498 1.00 87.06 701 ALA A C 1
ATOM 5762 O O . ALA A 1 701 ? 34.348 6.875 -14.612 1.00 87.06 701 ALA A O 1
ATOM 5763 N N . LEU A 1 702 ? 33.925 7.557 -16.706 1.00 91.88 702 LEU A N 1
ATOM 5764 C CA . LEU A 1 702 ? 35.335 7.744 -17.063 1.00 91.88 702 LEU A CA 1
ATOM 5765 C C . LEU A 1 702 ? 36.024 8.850 -16.234 1.00 91.88 702 LEU A C 1
ATOM 5767 O O . LEU A 1 702 ? 37.181 8.685 -15.852 1.00 91.88 702 LEU A O 1
ATOM 5771 N N . ARG A 1 703 ? 35.332 9.958 -15.915 1.00 91.81 703 ARG A N 1
ATOM 5772 C CA . ARG A 1 703 ? 35.844 10.997 -14.992 1.00 91.81 703 ARG A CA 1
ATOM 5773 C C . ARG A 1 703 ? 36.048 10.449 -13.579 1.00 91.81 703 ARG A C 1
ATOM 5775 O O . ARG A 1 703 ? 37.087 10.698 -12.975 1.00 91.81 703 ARG A O 1
ATOM 5782 N N . ASN A 1 704 ? 35.085 9.692 -13.063 1.00 92.69 704 ASN A N 1
ATOM 5783 C CA . ASN A 1 704 ? 35.167 9.092 -11.731 1.00 92.69 704 ASN A CA 1
ATOM 5784 C C . ASN A 1 704 ? 36.271 8.019 -11.654 1.00 92.69 704 ASN A C 1
ATOM 5786 O O . ASN A 1 704 ? 37.060 8.001 -10.711 1.00 92.69 704 ASN A O 1
ATOM 5790 N N . TYR A 1 705 ? 36.407 7.200 -12.698 1.00 94.94 705 TYR A N 1
ATOM 5791 C CA . TYR A 1 705 ? 37.481 6.218 -12.841 1.00 94.94 705 TYR A CA 1
ATOM 5792 C C . TYR A 1 705 ? 38.865 6.875 -12.974 1.00 94.94 705 TYR A C 1
ATOM 5794 O O . TYR A 1 705 ? 39.844 6.372 -12.429 1.00 94.94 705 TYR A O 1
ATOM 5802 N N . ARG A 1 706 ? 38.966 8.043 -13.626 1.00 93.50 706 ARG A N 1
ATOM 5803 C CA . ARG A 1 706 ? 40.198 8.844 -13.623 1.00 93.50 706 ARG A CA 1
ATOM 5804 C C . ARG A 1 706 ? 40.596 9.281 -12.214 1.00 93.50 706 ARG A C 1
ATOM 5806 O O . ARG A 1 706 ? 41.751 9.062 -11.866 1.00 93.50 706 ARG A O 1
ATOM 5813 N N . LYS A 1 707 ? 39.676 9.829 -11.410 1.00 93.00 707 LYS A N 1
ATOM 5814 C CA . LYS A 1 707 ? 39.979 10.245 -10.024 1.00 93.00 707 LYS A CA 1
ATOM 5815 C C . LYS A 1 707 ? 40.561 9.094 -9.198 1.00 93.00 707 LYS A C 1
ATOM 5817 O O . LYS A 1 707 ? 41.579 9.260 -8.536 1.00 93.00 707 LYS A O 1
ATOM 5822 N N . LEU A 1 708 ? 39.974 7.900 -9.315 1.00 94.31 708 LEU A N 1
ATOM 5823 C CA . LEU A 1 708 ? 40.512 6.682 -8.700 1.00 94.31 708 LEU A CA 1
ATOM 5824 C C . LEU A 1 708 ? 41.954 6.383 -9.153 1.00 94.31 708 LEU A C 1
ATOM 5826 O O . LEU A 1 708 ? 42.810 6.054 -8.333 1.00 94.31 708 LEU A O 1
ATOM 5830 N N . TYR A 1 709 ? 42.239 6.502 -10.452 1.00 95.00 709 TYR A N 1
ATOM 5831 C CA . TYR A 1 709 ? 43.564 6.214 -11.005 1.00 95.00 709 TYR A CA 1
ATOM 5832 C C . TYR A 1 709 ? 44.616 7.300 -10.746 1.00 95.00 709 TYR A C 1
ATOM 5834 O O . TYR A 1 709 ? 45.804 6.977 -10.741 1.00 95.00 709 TYR A O 1
ATOM 5842 N N . GLU A 1 710 ? 44.208 8.543 -10.481 1.00 94.19 710 GLU A N 1
ATOM 5843 C CA . GLU A 1 710 ? 45.081 9.600 -9.954 1.00 94.19 710 GLU A CA 1
ATOM 5844 C C . GLU A 1 710 ? 45.614 9.200 -8.573 1.00 94.19 710 GLU A C 1
ATOM 5846 O O . GLU A 1 710 ? 46.828 9.071 -8.403 1.00 94.19 710 GLU A O 1
ATOM 5851 N N . VAL A 1 711 ? 44.718 8.852 -7.642 1.00 93.50 711 VAL A N 1
ATOM 5852 C CA . VAL A 1 711 ? 45.094 8.411 -6.289 1.00 93.50 711 VAL A CA 1
ATOM 5853 C C . VAL A 1 711 ? 45.897 7.103 -6.315 1.00 93.50 711 VAL A C 1
ATOM 5855 O O . VAL A 1 711 ? 46.936 7.006 -5.662 1.00 93.50 711 VAL A O 1
ATOM 5858 N N . LEU A 1 712 ? 45.489 6.103 -7.110 1.00 93.62 712 LEU A N 1
ATOM 5859 C CA . LEU A 1 712 ? 46.240 4.843 -7.244 1.00 93.62 712 LEU A CA 1
ATOM 5860 C C . LEU A 1 712 ? 47.668 5.062 -7.765 1.00 93.62 712 LEU A C 1
ATOM 5862 O O . LEU A 1 712 ? 48.600 4.434 -7.269 1.00 93.62 712 LEU A O 1
ATOM 5866 N N . ALA A 1 713 ? 47.870 5.923 -8.767 1.00 90.81 713 ALA A N 1
ATOM 5867 C CA . ALA A 1 713 ? 49.194 6.146 -9.350 1.00 90.81 713 ALA A CA 1
ATOM 5868 C C . ALA A 1 713 ? 50.171 6.873 -8.404 1.00 90.81 713 ALA A C 1
ATOM 5870 O O . ALA A 1 713 ? 51.387 6.735 -8.578 1.00 90.81 713 ALA A O 1
ATOM 5871 N N . GLU A 1 714 ? 49.640 7.624 -7.436 1.00 91.75 714 GLU A N 1
ATOM 5872 C CA . GLU A 1 714 ? 50.381 8.329 -6.387 1.00 91.75 714 GLU A CA 1
ATOM 5873 C C . GLU A 1 714 ? 50.650 7.437 -5.161 1.00 91.75 714 GLU A C 1
ATOM 5875 O O . GLU A 1 714 ? 51.782 7.365 -4.683 1.00 91.75 714 GLU A O 1
ATOM 5880 N N . ARG A 1 715 ? 49.620 6.743 -4.656 1.00 93.38 715 ARG A N 1
ATOM 5881 C CA . ARG A 1 715 ? 49.635 6.078 -3.338 1.00 93.38 715 ARG A CA 1
ATOM 5882 C C . ARG A 1 715 ? 50.062 4.613 -3.365 1.00 93.38 715 ARG A C 1
ATOM 5884 O O . ARG A 1 715 ? 50.503 4.095 -2.338 1.00 93.38 715 ARG A O 1
ATOM 5891 N N . VAL A 1 716 ? 49.959 3.931 -4.509 1.00 91.12 716 VAL A N 1
ATOM 5892 C CA . VAL A 1 716 ? 50.363 2.522 -4.619 1.00 91.12 716 VAL A CA 1
ATOM 5893 C C . VAL A 1 716 ? 51.876 2.368 -4.451 1.00 91.12 716 VAL A C 1
ATOM 5895 O O . VAL A 1 716 ? 52.675 2.859 -5.251 1.00 91.12 716 VAL A O 1
ATOM 5898 N N . LYS A 1 717 ? 52.267 1.579 -3.450 1.00 90.50 717 LYS A N 1
ATOM 5899 C CA . LYS A 1 717 ? 53.645 1.161 -3.181 1.00 90.50 717 LYS A CA 1
ATOM 5900 C C . LYS A 1 717 ? 53.893 -0.230 -3.767 1.00 90.50 717 LYS A C 1
ATOM 5902 O O . LYS A 1 717 ? 53.013 -1.090 -3.769 1.00 90.50 717 LYS A O 1
ATOM 5907 N N . TYR A 1 718 ? 55.102 -0.468 -4.267 1.00 89.75 718 TYR A N 1
ATOM 5908 C CA . TYR A 1 718 ? 55.536 -1.801 -4.690 1.00 89.75 718 TYR A CA 1
ATOM 5909 C C . TYR A 1 718 ? 56.145 -2.545 -3.498 1.00 89.75 718 TYR A C 1
ATOM 5911 O O . TYR A 1 718 ? 57.121 -2.084 -2.912 1.00 89.75 718 TYR A O 1
ATOM 5919 N N . ASN A 1 719 ? 55.586 -3.703 -3.151 1.00 86.19 719 ASN A N 1
ATOM 5920 C CA . ASN A 1 719 ? 56.120 -4.583 -2.118 1.00 86.19 719 ASN A CA 1
ATOM 5921 C C . ASN A 1 719 ? 56.968 -5.682 -2.776 1.00 86.19 719 ASN A C 1
ATOM 5923 O O . ASN A 1 719 ? 56.445 -6.702 -3.240 1.00 86.19 719 ASN A O 1
ATOM 5927 N N . GLY A 1 720 ? 58.288 -5.469 -2.805 1.00 81.19 720 GLY A N 1
ATOM 5928 C CA . GLY A 1 720 ? 59.249 -6.387 -3.425 1.00 81.19 720 GLY A CA 1
ATOM 5929 C C . GLY A 1 720 ? 59.190 -7.810 -2.866 1.00 81.19 720 GLY A C 1
ATOM 5930 O O . GLY A 1 720 ? 59.207 -8.762 -3.646 1.00 81.19 720 GLY A O 1
ATOM 5931 N N . ASN A 1 721 ? 59.008 -7.953 -1.549 1.00 81.81 721 ASN A N 1
ATOM 5932 C CA . ASN A 1 721 ? 59.021 -9.242 -0.847 1.00 81.81 721 ASN A CA 1
ATOM 5933 C C . ASN A 1 721 ? 57.901 -10.187 -1.308 1.00 81.81 721 ASN A C 1
ATOM 5935 O O . ASN A 1 721 ? 58.084 -11.400 -1.327 1.00 81.81 721 ASN A O 1
ATOM 5939 N N . LYS A 1 722 ? 56.740 -9.639 -1.689 1.00 83.56 722 LYS A N 1
ATOM 5940 C CA . LYS A 1 722 ? 55.572 -10.414 -2.150 1.00 83.56 722 LYS A CA 1
ATOM 5941 C C . LYS A 1 722 ? 55.277 -10.255 -3.646 1.00 83.56 722 LYS A C 1
ATOM 5943 O O . LYS A 1 722 ? 54.333 -10.864 -4.141 1.00 83.56 722 LYS A O 1
ATOM 5948 N N . ARG A 1 723 ? 56.069 -9.454 -4.376 1.00 87.81 723 ARG A N 1
ATOM 5949 C CA . ARG A 1 723 ? 55.836 -9.082 -5.789 1.00 87.81 723 ARG A CA 1
ATOM 5950 C C . ARG A 1 723 ? 54.391 -8.610 -6.026 1.00 87.81 723 ARG A C 1
ATOM 5952 O O . ARG A 1 723 ? 53.738 -8.977 -7.006 1.00 87.81 723 ARG A O 1
ATOM 5959 N N . GLU A 1 724 ? 53.903 -7.778 -5.112 1.00 91.25 724 GLU A N 1
ATOM 5960 C CA . GLU A 1 724 ? 52.550 -7.217 -5.105 1.00 91.25 724 GLU A CA 1
ATOM 5961 C C . GLU A 1 724 ? 52.601 -5.685 -5.100 1.00 91.25 724 GLU A C 1
ATOM 5963 O O . GLU A 1 724 ? 53.570 -5.071 -4.646 1.00 91.25 724 GLU A O 1
ATOM 5968 N N . TYR A 1 725 ? 51.543 -5.065 -5.602 1.00 93.00 725 TYR A N 1
ATOM 5969 C CA . TYR A 1 725 ? 51.244 -3.666 -5.348 1.00 93.00 725 TYR A CA 1
ATOM 5970 C C . TYR A 1 725 ? 50.360 -3.570 -4.107 1.00 93.00 725 TYR A C 1
ATOM 5972 O O . TYR A 1 725 ? 49.481 -4.410 -3.909 1.00 93.00 725 TYR A O 1
ATOM 5980 N N . LEU A 1 726 ? 50.608 -2.560 -3.278 1.00 92.88 726 LEU A N 1
ATOM 5981 C CA . LEU A 1 726 ? 49.957 -2.345 -1.991 1.00 92.88 726 LEU A CA 1
ATOM 5982 C C . LEU A 1 726 ? 49.537 -0.883 -1.840 1.00 92.88 726 LEU A C 1
ATOM 5984 O O . LEU A 1 726 ? 50.278 0.025 -2.210 1.00 92.88 726 LEU A O 1
ATOM 5988 N N . VAL A 1 727 ? 48.364 -0.663 -1.256 1.00 94.12 727 VAL A N 1
ATOM 5989 C CA . VAL A 1 727 ? 47.807 0.659 -0.942 1.00 94.12 727 VAL A CA 1
ATOM 5990 C C . VAL A 1 727 ? 46.966 0.553 0.329 1.00 94.12 727 VAL A C 1
ATOM 5992 O O . VAL A 1 727 ? 46.330 -0.481 0.554 1.00 94.12 727 VAL A O 1
ATOM 5995 N N . HIS A 1 728 ? 46.966 1.575 1.187 1.00 94.44 728 HIS A N 1
ATOM 5996 C CA . HIS A 1 728 ? 46.104 1.561 2.371 1.00 94.44 728 HIS A CA 1
ATOM 5997 C C . HIS A 1 728 ? 44.655 1.826 1.955 1.00 94.44 728 HIS A C 1
ATOM 5999 O O . HIS A 1 728 ? 44.388 2.659 1.093 1.00 94.44 728 HIS A O 1
ATOM 6005 N N . PHE A 1 729 ? 43.698 1.137 2.576 1.00 94.31 729 PHE A N 1
ATOM 6006 C CA . PHE A 1 729 ? 42.276 1.316 2.262 1.00 94.31 729 PHE A CA 1
ATOM 6007 C C . PHE A 1 729 ? 41.813 2.760 2.504 1.00 94.31 729 PHE A C 1
ATOM 6009 O O . PHE A 1 729 ? 41.046 3.309 1.714 1.00 94.31 729 PHE A O 1
ATOM 6016 N N . ASN A 1 730 ? 42.340 3.401 3.551 1.00 93.12 730 ASN A N 1
ATOM 6017 C CA . ASN A 1 730 ? 42.058 4.802 3.848 1.00 93.12 730 ASN A CA 1
ATOM 6018 C C . ASN A 1 730 ? 42.570 5.773 2.771 1.00 93.12 730 ASN A C 1
ATOM 6020 O O . ASN A 1 730 ? 41.906 6.780 2.543 1.00 93.12 730 ASN A O 1
ATOM 6024 N N . ASP A 1 731 ? 43.675 5.464 2.077 1.00 92.25 731 ASP A N 1
ATOM 6025 C CA . ASP A 1 731 ? 44.198 6.311 0.991 1.00 92.25 731 ASP A CA 1
ATOM 6026 C C . ASP A 1 731 ? 43.238 6.365 -0.210 1.00 92.25 731 ASP A C 1
ATOM 6028 O O . ASP A 1 731 ? 43.241 7.344 -0.943 1.00 92.25 731 ASP A O 1
ATOM 6032 N N . LEU A 1 732 ? 42.416 5.327 -0.417 1.00 92.56 732 LEU A N 1
ATOM 6033 C CA . LEU A 1 732 ? 41.470 5.209 -1.539 1.00 92.56 732 LEU A CA 1
ATOM 6034 C C . LEU A 1 732 ? 40.011 5.467 -1.149 1.00 92.56 732 LEU A C 1
ATOM 6036 O O . LEU A 1 732 ? 39.103 5.226 -1.945 1.00 92.56 732 LEU A O 1
ATOM 6040 N N . ARG A 1 733 ? 39.749 5.869 0.095 1.00 92.25 733 ARG A N 1
ATOM 6041 C CA . ARG A 1 733 ? 38.429 5.694 0.707 1.00 92.25 733 ARG A CA 1
ATOM 6042 C C . ARG A 1 733 ? 37.287 6.412 -0.015 1.00 92.25 733 ARG A C 1
ATOM 6044 O O . ARG A 1 733 ? 36.173 5.892 -0.061 1.00 92.25 733 ARG A O 1
ATOM 6051 N N . ASN A 1 734 ? 37.542 7.599 -0.557 1.00 89.88 734 ASN A N 1
ATOM 6052 C CA . ASN A 1 734 ? 36.504 8.414 -1.187 1.00 89.88 734 ASN A CA 1
ATOM 6053 C C . ASN A 1 734 ? 36.259 7.989 -2.648 1.00 89.88 734 ASN A C 1
ATOM 6055 O O . ASN A 1 734 ? 35.158 8.171 -3.176 1.00 89.88 734 ASN A O 1
ATOM 6059 N N . GLU A 1 735 ? 37.269 7.382 -3.274 1.00 93.31 735 GLU A N 1
ATOM 6060 C CA . GLU A 1 735 ? 37.344 7.025 -4.688 1.00 93.31 735 GLU A CA 1
ATOM 6061 C C . GLU A 1 735 ? 37.068 5.539 -4.952 1.00 93.31 735 GLU A C 1
ATOM 6063 O O . GLU A 1 735 ? 36.684 5.190 -6.065 1.00 93.31 735 GLU A O 1
ATOM 6068 N N . ILE A 1 736 ? 37.222 4.651 -3.962 1.00 91.56 736 ILE A N 1
ATOM 6069 C CA . ILE A 1 736 ? 37.078 3.195 -4.150 1.00 91.56 736 ILE A CA 1
ATOM 6070 C C . ILE A 1 736 ? 35.675 2.787 -4.620 1.00 91.56 736 ILE A C 1
ATOM 6072 O O . ILE A 1 736 ? 35.534 1.813 -5.349 1.00 91.56 736 ILE A O 1
ATOM 6076 N N . LYS A 1 737 ? 34.645 3.591 -4.319 1.00 87.12 737 LYS A N 1
ATOM 6077 C CA . LYS A 1 737 ? 33.282 3.446 -4.869 1.00 87.12 737 LYS A CA 1
ATOM 6078 C C . LYS A 1 737 ? 33.190 3.625 -6.396 1.00 87.12 737 LYS A C 1
ATOM 6080 O O . LYS A 1 737 ? 32.145 3.362 -6.979 1.00 87.12 737 LYS A O 1
ATOM 6085 N N . PHE A 1 738 ? 34.251 4.120 -7.035 1.00 90.88 738 PHE A N 1
ATOM 6086 C CA . PHE A 1 738 ? 34.393 4.230 -8.488 1.00 90.88 738 PHE A CA 1
ATOM 6087 C C . PHE A 1 738 ? 35.198 3.069 -9.095 1.00 90.88 738 PHE A C 1
ATOM 6089 O O . PHE A 1 738 ? 35.367 3.021 -10.316 1.00 90.88 738 PHE A O 1
ATOM 6096 N N . MET A 1 739 ? 35.713 2.148 -8.270 1.00 93.31 739 MET A N 1
ATOM 6097 C CA . MET A 1 739 ? 36.345 0.920 -8.743 1.00 93.31 739 MET A CA 1
ATOM 6098 C C . MET A 1 739 ? 35.239 -0.051 -9.177 1.00 93.31 739 MET A C 1
ATOM 6100 O O . MET A 1 739 ? 34.380 -0.375 -8.359 1.00 93.31 739 MET A O 1
ATOM 6104 N N . PRO A 1 740 ? 35.216 -0.502 -10.442 1.00 91.25 740 PRO A N 1
ATOM 6105 C CA . PRO A 1 740 ? 34.224 -1.470 -10.882 1.00 91.25 740 PRO A CA 1
ATOM 6106 C C . PRO A 1 740 ? 34.487 -2.836 -10.243 1.00 91.25 740 PRO A C 1
ATOM 6108 O O . PRO A 1 740 ? 35.642 -3.214 -10.024 1.00 91.25 740 PRO A O 1
ATOM 6111 N N . ASP A 1 741 ? 33.412 -3.583 -9.986 1.00 89.00 741 ASP A N 1
ATOM 6112 C CA . ASP A 1 741 ? 33.465 -4.903 -9.351 1.00 89.00 741 ASP A CA 1
ATOM 6113 C C . ASP A 1 741 ? 34.445 -5.851 -10.074 1.00 89.00 741 ASP A C 1
ATOM 6115 O O . ASP A 1 741 ? 35.189 -6.568 -9.409 1.00 89.00 741 ASP A O 1
ATOM 6119 N N . GLU A 1 742 ? 34.535 -5.802 -11.413 1.00 87.81 742 GLU A N 1
ATOM 6120 C CA . GLU A 1 742 ? 35.456 -6.652 -12.188 1.00 87.81 742 GLU A CA 1
ATOM 6121 C C . GLU A 1 742 ? 36.944 -6.313 -12.001 1.00 87.81 742 GLU A C 1
ATOM 6123 O O . GLU A 1 742 ? 37.795 -7.146 -12.308 1.00 87.81 742 GLU A O 1
ATOM 6128 N N . GLU A 1 743 ? 37.283 -5.097 -11.559 1.00 89.81 743 GLU A N 1
ATOM 6129 C CA . GLU A 1 743 ? 38.647 -4.791 -11.111 1.00 89.81 743 GLU A CA 1
ATOM 6130 C C . GLU A 1 743 ? 38.841 -5.169 -9.652 1.00 89.81 743 GLU A C 1
ATOM 6132 O O . GLU A 1 743 ? 39.898 -5.686 -9.299 1.00 89.81 743 GLU A O 1
ATOM 6137 N N . LEU A 1 744 ? 37.837 -4.910 -8.811 1.00 91.19 744 LEU A N 1
ATOM 6138 C CA . LEU A 1 744 ? 37.901 -5.169 -7.380 1.00 91.19 744 LEU A CA 1
ATOM 6139 C C . LEU A 1 744 ? 38.091 -6.669 -7.086 1.00 91.19 744 LEU A C 1
ATOM 6141 O O . LEU A 1 744 ? 38.858 -7.008 -6.191 1.00 91.19 744 LEU A O 1
ATOM 6145 N N . GLU A 1 745 ? 37.503 -7.553 -7.900 1.00 90.56 745 GLU A N 1
ATOM 6146 C CA . GLU A 1 745 ? 37.715 -9.014 -7.888 1.00 90.56 745 GLU A CA 1
ATOM 6147 C C . GLU A 1 745 ? 39.183 -9.460 -8.112 1.00 90.56 745 GLU A C 1
ATOM 6149 O O . GLU A 1 745 ? 39.512 -10.603 -7.807 1.00 90.56 745 GLU A O 1
ATOM 6154 N N . GLU A 1 746 ? 40.089 -8.602 -8.609 1.00 90.38 746 GLU A N 1
ATOM 6155 C CA . GLU A 1 746 ? 41.533 -8.912 -8.711 1.00 90.38 746 GLU A CA 1
ATOM 6156 C C . GLU A 1 746 ? 42.341 -8.540 -7.447 1.00 90.38 746 GLU A C 1
ATOM 6158 O O . GLU A 1 746 ? 43.503 -8.942 -7.310 1.00 90.38 746 GLU A O 1
ATOM 6163 N N . TRP A 1 747 ? 41.770 -7.750 -6.533 1.00 93.88 747 TRP A N 1
ATOM 6164 C CA . TRP A 1 747 ? 42.433 -7.324 -5.297 1.00 93.88 747 TRP A CA 1
ATOM 6165 C C . TRP A 1 747 ? 42.126 -8.279 -4.146 1.00 93.88 747 TRP A C 1
ATOM 6167 O O . TRP A 1 747 ? 41.036 -8.823 -4.046 1.00 93.88 747 TRP A O 1
ATOM 6177 N N . LYS A 1 748 ? 43.054 -8.386 -3.192 1.00 94.06 748 LYS A N 1
ATOM 6178 C CA . LYS A 1 748 ? 42.781 -8.921 -1.851 1.00 94.06 748 LYS A CA 1
ATOM 6179 C C . LYS A 1 748 ? 42.716 -7.789 -0.837 1.00 94.06 748 LYS A C 1
ATOM 6181 O O . LYS A 1 748 ? 43.529 -6.866 -0.901 1.00 94.06 748 LYS A O 1
ATOM 6186 N N . VAL A 1 749 ? 41.819 -7.902 0.137 1.00 94.81 749 VAL A N 1
ATOM 6187 C CA . VAL A 1 749 ? 41.650 -6.958 1.250 1.00 94.81 749 VAL A CA 1
ATOM 6188 C C . VAL A 1 749 ? 41.980 -7.625 2.585 1.00 94.81 749 VAL A C 1
ATOM 6190 O O . VAL A 1 749 ? 41.661 -8.793 2.813 1.00 94.81 749 VAL A O 1
ATOM 6193 N N . GLY A 1 750 ? 42.653 -6.904 3.477 1.00 92.38 750 GLY A N 1
ATOM 6194 C CA . GLY A 1 750 ? 42.988 -7.392 4.815 1.00 92.38 750 GLY A CA 1
ATOM 6195 C C . GLY A 1 750 ? 44.051 -6.539 5.485 1.00 92.38 750 GLY A C 1
ATOM 6196 O O . GLY A 1 750 ? 44.278 -5.407 5.073 1.00 92.38 750 GLY A O 1
ATOM 6197 N N . THR A 1 751 ? 44.721 -7.057 6.513 1.00 89.44 751 THR A N 1
ATOM 6198 C CA . THR A 1 751 ? 45.724 -6.265 7.244 1.00 89.44 751 THR A CA 1
ATOM 6199 C C . THR A 1 751 ? 47.104 -6.314 6.583 1.00 89.44 751 THR A C 1
ATOM 6201 O O . THR A 1 751 ? 47.496 -7.325 5.990 1.00 89.44 751 THR A O 1
ATOM 6204 N N . LEU A 1 752 ? 47.869 -5.221 6.709 1.00 83.50 752 LEU A N 1
ATOM 6205 C CA . LEU A 1 752 ? 49.209 -5.045 6.119 1.00 83.50 752 LEU A CA 1
ATOM 6206 C C . LEU A 1 752 ? 50.112 -6.282 6.298 1.00 83.50 752 LEU A C 1
ATOM 6208 O O . LEU A 1 752 ? 50.597 -6.852 5.313 1.00 83.50 752 LEU A O 1
ATOM 6212 N N . ASN A 1 753 ? 50.250 -6.728 7.551 1.00 81.31 753 ASN A N 1
ATOM 6213 C CA . ASN A 1 753 ? 51.117 -7.831 7.980 1.00 81.31 753 ASN A CA 1
ATOM 6214 C C . ASN A 1 753 ? 50.354 -9.123 8.338 1.00 81.31 753 ASN A C 1
ATOM 6216 O O . ASN A 1 753 ? 50.932 -10.022 8.942 1.00 81.31 753 ASN A O 1
ATOM 6220 N N . GLY A 1 754 ? 49.063 -9.225 8.008 1.00 83.69 754 GLY A N 1
ATOM 6221 C CA . GLY A 1 754 ? 48.215 -10.340 8.437 1.00 83.69 754 GLY A CA 1
ATOM 6222 C C . GLY A 1 754 ? 47.450 -11.022 7.306 1.00 83.69 754 GLY A C 1
ATOM 6223 O O . GLY A 1 754 ? 47.918 -11.124 6.172 1.00 83.69 754 GLY A O 1
ATOM 6224 N N . PHE A 1 755 ? 46.280 -11.556 7.656 1.00 88.19 755 PHE A N 1
ATOM 6225 C CA . PHE A 1 755 ? 45.403 -12.266 6.728 1.00 88.19 755 PHE A CA 1
ATOM 6226 C C . PHE A 1 755 ? 44.745 -11.297 5.744 1.00 88.19 755 PHE A C 1
ATOM 6228 O O . PHE A 1 755 ? 44.330 -10.200 6.129 1.00 88.19 755 PHE A O 1
ATOM 6235 N N . ARG A 1 756 ? 44.631 -11.737 4.489 1.00 90.69 756 ARG A N 1
ATOM 6236 C CA . ARG A 1 756 ? 43.964 -11.025 3.400 1.00 90.69 756 ARG A CA 1
ATOM 6237 C C . ARG A 1 756 ? 43.116 -12.016 2.608 1.00 90.69 756 ARG A C 1
ATOM 6239 O O . ARG A 1 756 ? 43.556 -13.142 2.382 1.00 90.69 756 ARG A O 1
ATOM 6246 N N . MET A 1 757 ? 41.934 -11.585 2.192 1.00 93.19 757 MET A N 1
ATOM 6247 C CA . MET A 1 757 ? 40.916 -12.396 1.521 1.00 93.19 757 MET A CA 1
ATOM 6248 C C . MET A 1 757 ? 40.347 -11.672 0.300 1.00 93.19 757 MET A C 1
ATOM 6250 O O . MET A 1 757 ? 40.643 -10.496 0.087 1.00 93.19 757 MET A O 1
ATOM 6254 N N . GLU A 1 758 ? 39.535 -12.369 -0.491 1.00 93.00 758 GLU A N 1
ATOM 6255 C CA . GLU A 1 758 ? 38.791 -11.742 -1.585 1.00 93.00 758 GLU A CA 1
ATOM 6256 C C . GLU A 1 758 ? 37.765 -10.732 -1.032 1.00 93.00 758 GLU A C 1
ATOM 6258 O O . GLU A 1 758 ? 37.168 -10.989 0.017 1.00 93.00 758 GLU A O 1
ATOM 6263 N N . PRO A 1 759 ? 37.524 -9.594 -1.708 1.00 93.31 759 PRO A N 1
ATOM 6264 C CA . PRO A 1 759 ? 36.585 -8.565 -1.261 1.00 93.31 759 PRO A CA 1
ATOM 6265 C C . PRO A 1 759 ? 35.112 -8.977 -1.384 1.00 93.31 759 PRO A C 1
ATOM 6267 O O . PRO A 1 759 ? 34.253 -8.296 -0.825 1.00 93.31 759 PRO A O 1
ATOM 6270 N N . PHE A 1 760 ? 34.815 -10.078 -2.076 1.00 93.62 760 PHE A N 1
ATOM 6271 C CA . PHE A 1 760 ? 33.470 -10.630 -2.212 1.00 93.62 760 PHE A CA 1
ATOM 6272 C C . PHE A 1 760 ? 33.375 -12.019 -1.577 1.00 93.62 760 PHE A C 1
ATOM 6274 O O . PHE A 1 760 ? 34.246 -12.862 -1.788 1.00 93.62 760 PHE A O 1
ATOM 6281 N N . ILE A 1 761 ? 32.288 -12.273 -0.843 1.00 91.81 761 ILE A N 1
ATOM 6282 C CA . ILE A 1 761 ? 31.956 -13.598 -0.298 1.00 91.81 761 ILE A CA 1
ATOM 6283 C C . ILE A 1 761 ? 30.577 -14.019 -0.812 1.00 91.81 761 ILE A C 1
ATOM 6285 O O . ILE A 1 761 ? 29.589 -13.323 -0.579 1.00 91.81 761 ILE A O 1
ATOM 6289 N N . GLU A 1 762 ? 30.505 -15.157 -1.498 1.00 91.00 762 GLU A N 1
ATOM 6290 C CA . GLU A 1 762 ? 29.242 -15.784 -1.911 1.00 91.00 762 GLU A CA 1
ATOM 6291 C C . GLU A 1 762 ? 28.538 -16.423 -0.703 1.00 91.00 762 GLU A C 1
ATOM 6293 O O . GLU A 1 762 ? 29.147 -17.190 0.049 1.00 91.00 762 GLU A O 1
ATOM 6298 N N . VAL A 1 763 ? 27.245 -16.137 -0.515 1.00 91.94 763 VAL A N 1
ATOM 6299 C CA . VAL A 1 763 ? 26.452 -16.682 0.601 1.00 91.94 763 VAL A CA 1
ATOM 6300 C C . VAL A 1 763 ? 25.930 -18.078 0.236 1.00 91.94 763 VAL A C 1
ATOM 6302 O O . VAL A 1 763 ? 24.788 -18.257 -0.186 1.00 91.94 763 VAL A O 1
ATOM 6305 N N . GLY A 1 764 ? 26.813 -19.071 0.362 1.00 94.06 764 GLY A N 1
ATOM 6306 C CA . GLY A 1 764 ? 26.487 -20.498 0.266 1.00 94.06 764 GLY A CA 1
ATOM 6307 C C . GLY A 1 764 ? 26.141 -21.135 1.618 1.00 94.06 764 GLY A C 1
ATOM 6308 O O . GLY A 1 764 ? 26.268 -20.503 2.666 1.00 94.06 764 GLY A O 1
ATOM 6309 N N . GLU A 1 765 ? 25.746 -22.410 1.588 1.00 95.25 765 GLU A N 1
ATOM 6310 C CA . GLU A 1 765 ? 25.304 -23.189 2.760 1.00 95.25 765 GLU A CA 1
ATOM 6311 C C . GLU A 1 765 ? 26.364 -23.232 3.873 1.00 95.25 765 GLU A C 1
ATOM 6313 O O . GLU A 1 765 ? 26.076 -22.821 4.992 1.00 95.25 765 GLU A O 1
ATOM 6318 N N . ASP A 1 766 ? 27.612 -23.587 3.551 1.00 95.44 766 ASP A N 1
ATOM 6319 C CA . ASP A 1 766 ? 28.755 -23.563 4.482 1.00 95.44 766 ASP A CA 1
ATOM 6320 C C . ASP A 1 766 ? 28.915 -22.223 5.222 1.00 95.44 766 ASP A C 1
ATOM 6322 O O . ASP A 1 766 ? 29.169 -22.180 6.427 1.00 95.44 766 ASP A O 1
ATOM 6326 N N . PHE A 1 767 ? 28.789 -21.108 4.495 1.00 95.69 767 PHE A N 1
ATOM 6327 C CA . PHE A 1 767 ? 28.969 -19.778 5.074 1.00 95.69 767 PHE A CA 1
ATOM 6328 C C . PHE A 1 767 ? 27.770 -19.389 5.936 1.00 95.69 767 PHE A C 1
ATOM 6330 O O . PHE A 1 767 ? 27.935 -18.828 7.016 1.00 95.69 767 PHE A O 1
ATOM 6337 N N . ALA A 1 768 ? 26.563 -19.735 5.492 1.00 95.62 768 ALA A N 1
ATOM 6338 C CA . ALA A 1 768 ? 25.345 -19.551 6.261 1.00 95.62 768 ALA A CA 1
ATOM 6339 C C . ALA A 1 768 ? 25.359 -20.371 7.559 1.00 95.62 768 ALA A C 1
ATOM 6341 O O . ALA A 1 768 ? 25.041 -19.816 8.606 1.00 95.62 768 ALA A O 1
ATOM 6342 N N . LYS A 1 769 ? 25.818 -21.628 7.533 1.00 95.06 769 LYS A N 1
ATOM 6343 C CA . LYS A 1 769 ? 25.987 -22.467 8.731 1.00 95.06 769 LYS A CA 1
ATOM 6344 C C . LYS A 1 769 ? 27.004 -21.882 9.709 1.00 95.06 769 LYS A C 1
ATOM 6346 O O . LYS A 1 769 ? 26.722 -21.799 10.902 1.00 95.06 769 LYS A O 1
ATOM 6351 N N . LEU A 1 770 ? 28.129 -21.365 9.209 1.00 95.31 770 LEU A N 1
ATOM 6352 C CA . LEU A 1 770 ? 29.109 -20.642 10.028 1.00 95.31 770 LEU A CA 1
ATOM 6353 C C . LEU A 1 770 ? 28.541 -19.343 10.637 1.00 95.31 770 LEU A C 1
ATOM 6355 O O . LEU A 1 770 ? 28.822 -19.034 11.794 1.00 95.31 770 LEU A O 1
ATOM 6359 N N . LEU A 1 771 ? 27.721 -18.593 9.891 1.00 95.69 771 LEU A N 1
ATOM 6360 C CA . LEU A 1 771 ? 26.982 -17.444 10.427 1.00 95.69 771 LEU A CA 1
ATOM 6361 C C . LEU A 1 771 ? 25.965 -17.886 11.490 1.00 95.69 771 LEU A C 1
ATOM 6363 O O . LEU A 1 771 ? 25.846 -17.211 12.506 1.00 95.69 771 LEU A O 1
ATOM 6367 N N . GLY A 1 772 ? 25.290 -19.022 11.297 1.00 94.62 772 GLY A N 1
ATOM 6368 C CA . GLY A 1 772 ? 24.393 -19.637 12.276 1.00 94.62 772 GLY A CA 1
ATOM 6369 C C . GLY A 1 772 ? 25.106 -19.928 13.595 1.00 94.62 772 GLY A C 1
ATOM 6370 O O . GLY A 1 772 ? 24.703 -19.398 14.627 1.00 94.62 772 GLY A O 1
ATOM 6371 N N . TYR A 1 773 ? 26.221 -20.666 13.534 1.00 93.88 773 TYR A N 1
ATOM 6372 C CA . TYR A 1 773 ? 27.094 -20.954 14.679 1.00 93.88 773 TYR A CA 1
ATOM 6373 C C . TYR A 1 773 ? 27.577 -19.691 15.403 1.00 93.88 773 TYR A C 1
ATOM 6375 O O . TYR A 1 773 ? 27.698 -19.671 16.626 1.00 93.88 773 TYR A O 1
ATOM 6383 N N . TYR A 1 774 ? 27.856 -18.615 14.664 1.00 94.94 774 TYR A N 1
ATOM 6384 C CA . TYR A 1 774 ? 28.208 -17.341 15.278 1.00 94.94 774 TYR A CA 1
ATOM 6385 C C . TYR A 1 774 ? 26.997 -16.658 15.944 1.00 94.94 774 TYR A C 1
ATOM 6387 O O . TYR A 1 774 ? 27.117 -16.093 17.034 1.00 94.94 774 TYR A O 1
ATOM 6395 N N . VAL A 1 775 ? 25.819 -16.691 15.317 1.00 94.19 775 VAL A N 1
ATOM 6396 C CA . VAL A 1 775 ? 24.609 -16.054 15.861 1.00 94.19 775 VAL A CA 1
ATOM 6397 C C . VAL A 1 775 ? 24.109 -16.776 17.120 1.00 94.19 775 VAL A C 1
ATOM 6399 O O . VAL A 1 775 ? 23.580 -16.109 18.002 1.00 94.19 775 VAL A O 1
ATOM 6402 N N . SER A 1 776 ? 24.376 -18.072 17.289 1.00 90.50 776 SER A N 1
ATOM 6403 C CA . SER A 1 776 ? 24.206 -18.780 18.567 1.00 90.50 776 SER A CA 1
ATOM 6404 C C . SER A 1 776 ? 25.372 -18.509 19.530 1.00 90.50 776 SER A C 1
ATOM 6406 O O . SER A 1 776 ? 25.304 -17.587 20.343 1.00 90.50 776 SER A O 1
ATOM 6408 N N . GLU A 1 777 ? 26.496 -19.206 19.362 1.00 86.81 777 GLU A N 1
ATOM 6409 C CA . GLU A 1 777 ? 27.601 -19.293 20.339 1.00 86.81 777 GLU A CA 1
ATOM 6410 C C . GLU A 1 777 ? 28.801 -18.369 20.046 1.00 86.81 777 GLU A C 1
ATOM 6412 O O . GLU A 1 777 ? 29.823 -18.374 20.740 1.00 86.81 777 GLU A O 1
ATOM 6417 N N . GLY A 1 778 ? 28.718 -17.566 18.986 1.00 88.31 778 GLY A N 1
ATOM 6418 C CA . GLY A 1 778 ? 29.780 -16.644 18.590 1.00 88.31 778 GLY A CA 1
ATOM 6419 C C . GLY A 1 778 ? 29.921 -15.427 19.503 1.00 88.31 778 GLY A C 1
ATOM 6420 O O . GLY A 1 778 ? 28.943 -14.764 19.844 1.00 88.31 778 GLY A O 1
ATOM 6421 N N . TYR A 1 779 ? 31.161 -15.076 19.824 1.00 87.81 779 TYR A N 1
ATOM 6422 C CA . TYR A 1 779 ? 31.544 -13.863 20.534 1.00 87.81 779 TYR A CA 1
ATOM 6423 C C . TYR A 1 779 ? 32.726 -13.191 19.828 1.00 87.81 779 TYR A C 1
ATOM 6425 O O . TYR A 1 779 ? 33.789 -13.788 19.636 1.00 87.81 779 TYR A O 1
ATOM 6433 N N . ALA A 1 780 ? 32.552 -11.932 19.427 1.00 89.12 780 ALA A N 1
ATOM 6434 C CA . ALA A 1 780 ? 33.603 -11.128 18.808 1.00 89.12 780 ALA A CA 1
ATOM 6435 C C . ALA A 1 780 ? 34.222 -10.180 19.845 1.00 89.12 780 ALA A C 1
ATOM 6437 O O . ALA A 1 780 ? 33.510 -9.442 20.521 1.00 89.12 780 ALA A O 1
ATOM 6438 N N . ARG A 1 781 ? 35.555 -10.175 19.958 1.00 87.06 781 ARG A N 1
ATOM 6439 C CA . ARG A 1 781 ? 36.302 -9.364 20.931 1.00 87.06 781 ARG A CA 1
ATOM 6440 C C . ARG A 1 781 ? 37.402 -8.557 20.247 1.00 87.06 781 ARG A C 1
ATOM 6442 O O . ARG A 1 781 ? 38.218 -9.129 19.518 1.00 87.06 781 ARG A O 1
ATOM 6449 N N . LYS A 1 782 ? 37.500 -7.266 20.586 1.00 87.12 782 LYS A N 1
ATOM 6450 C CA . LYS A 1 782 ? 38.738 -6.483 20.445 1.00 87.12 782 LYS A CA 1
ATOM 6451 C C . LYS A 1 782 ? 39.352 -6.221 21.821 1.00 87.12 782 LYS A C 1
ATOM 6453 O O . LYS A 1 782 ? 38.644 -5.889 22.766 1.00 87.12 782 LYS A O 1
ATOM 6458 N N . GLN A 1 783 ? 40.660 -6.412 21.951 1.00 85.25 783 GLN A N 1
ATOM 6459 C CA . GLN A 1 783 ? 41.408 -6.213 23.199 1.00 85.25 783 GLN A CA 1
ATOM 6460 C C . GLN A 1 783 ? 42.766 -5.581 22.897 1.00 85.25 783 GLN A C 1
ATOM 6462 O O . GLN A 1 783 ? 43.312 -5.800 21.815 1.00 85.25 783 GLN A O 1
ATOM 6467 N N . ARG A 1 784 ? 43.342 -4.819 23.830 1.00 79.75 784 ARG A N 1
ATOM 6468 C CA . ARG A 1 784 ? 44.714 -4.325 23.655 1.00 79.75 784 ARG A CA 1
ATOM 6469 C C . ARG A 1 784 ? 45.728 -5.446 23.892 1.00 79.75 784 ARG A C 1
ATOM 6471 O O . ARG A 1 784 ? 45.528 -6.310 24.742 1.00 79.75 784 ARG A O 1
ATOM 6478 N N . ASN A 1 785 ? 46.782 -5.464 23.085 1.00 79.44 785 ASN A N 1
ATOM 6479 C CA . ASN A 1 785 ? 47.918 -6.374 23.211 1.00 79.44 785 ASN A CA 1
ATOM 6480 C C . ASN A 1 785 ? 49.054 -5.726 24.029 1.00 79.44 785 ASN A C 1
ATOM 6482 O O . ASN A 1 785 ? 48.981 -4.551 24.378 1.00 79.44 785 ASN A O 1
ATOM 6486 N N . GLN A 1 786 ? 50.128 -6.476 24.298 1.00 74.75 786 GLN A N 1
ATOM 6487 C CA . GLN A 1 786 ? 51.293 -5.990 25.057 1.00 74.75 786 GLN A CA 1
ATOM 6488 C C . GLN A 1 786 ? 51.990 -4.763 24.435 1.00 74.75 786 GLN A C 1
ATOM 6490 O O . GLN A 1 786 ? 52.636 -4.008 25.149 1.00 74.75 786 GLN A O 1
ATOM 6495 N N . LYS A 1 787 ? 51.840 -4.522 23.124 1.00 75.94 787 LYS A N 1
ATOM 6496 C CA . LYS A 1 787 ? 52.337 -3.314 22.435 1.00 75.94 787 LYS A CA 1
ATOM 6497 C C . LYS A 1 787 ? 51.289 -2.192 22.377 1.00 75.94 787 LYS A C 1
ATOM 6499 O O . LYS A 1 787 ? 51.365 -1.318 21.521 1.00 75.94 787 LYS A O 1
ATOM 6504 N N . ASN A 1 788 ? 50.281 -2.251 23.250 1.00 72.69 788 ASN A N 1
ATOM 6505 C CA . ASN A 1 788 ? 49.171 -1.304 23.371 1.00 72.69 788 ASN A CA 1
ATOM 6506 C C . ASN A 1 788 ? 48.303 -1.142 22.095 1.00 72.69 788 ASN A C 1
ATOM 6508 O O . ASN A 1 788 ? 47.486 -0.226 22.001 1.00 72.69 788 ASN A O 1
ATOM 6512 N N . GLY A 1 789 ? 48.446 -2.046 21.116 1.00 71.88 789 GLY A N 1
ATOM 6513 C CA . GLY A 1 789 ? 47.679 -2.072 19.868 1.00 71.88 789 GLY A CA 1
ATOM 6514 C C . GLY A 1 789 ? 46.484 -3.027 19.925 1.00 71.88 789 GLY A C 1
ATOM 6515 O O . GLY A 1 789 ? 46.449 -3.951 20.738 1.00 71.88 789 GLY A O 1
ATOM 6516 N N . TRP A 1 790 ? 45.497 -2.838 19.050 1.00 81.44 790 TRP A N 1
ATOM 6517 C CA . TRP A 1 790 ? 44.288 -3.668 19.034 1.00 81.44 790 TRP A CA 1
ATOM 6518 C C . TRP A 1 790 ? 44.527 -5.059 18.427 1.00 81.44 790 TRP A C 1
ATOM 6520 O O . TRP A 1 790 ? 44.977 -5.193 17.290 1.00 81.44 790 TRP A O 1
ATOM 6530 N N . SER A 1 791 ? 44.166 -6.095 19.180 1.00 83.94 791 SER A N 1
ATOM 6531 C CA . SER A 1 791 ? 44.021 -7.478 18.728 1.00 83.94 791 SER A CA 1
ATOM 6532 C C . SER A 1 791 ? 42.539 -7.812 18.571 1.00 83.94 791 SER A C 1
ATOM 6534 O O . SER A 1 791 ? 41.736 -7.456 19.435 1.00 83.94 791 SER A O 1
ATOM 6536 N N . TYR A 1 792 ? 42.188 -8.506 17.489 1.00 89.81 792 TYR A N 1
ATOM 6537 C CA . TYR A 1 792 ? 40.813 -8.845 17.118 1.00 89.81 792 TYR A CA 1
ATOM 6538 C C . TYR A 1 792 ? 40.672 -10.361 17.012 1.00 89.81 792 TYR A C 1
ATOM 6540 O O . TYR A 1 792 ? 41.461 -11.015 16.323 1.00 89.81 792 TYR A O 1
ATOM 6548 N N . SER A 1 793 ? 39.650 -10.916 17.655 1.00 91.25 793 SER A N 1
ATOM 6549 C CA . SER A 1 793 ? 39.339 -12.344 17.582 1.00 91.25 793 SER A CA 1
ATOM 6550 C C . SER A 1 793 ? 37.836 -12.579 17.593 1.00 91.25 793 SER A C 1
ATOM 6552 O O . SER A 1 793 ? 37.092 -11.842 18.238 1.00 91.25 793 SER A O 1
ATOM 6554 N N . VAL A 1 794 ? 37.406 -13.625 16.900 1.00 94.62 794 VAL A N 1
ATOM 6555 C CA . VAL A 1 794 ? 36.064 -14.195 17.022 1.00 94.62 794 VAL A CA 1
ATOM 6556 C C . VAL A 1 794 ? 36.218 -15.581 17.622 1.00 94.62 794 VAL A C 1
ATOM 6558 O O . VAL A 1 794 ? 36.975 -16.384 17.085 1.00 94.62 794 VAL A O 1
ATOM 6561 N N . LYS A 1 795 ? 35.540 -15.850 18.734 1.00 94.06 795 LYS A N 1
ATOM 6562 C CA . LYS A 1 795 ? 35.456 -17.179 19.344 1.00 94.06 795 LYS A CA 1
ATOM 6563 C C . LYS A 1 795 ? 34.058 -17.720 19.132 1.00 94.06 795 LYS A C 1
ATOM 6565 O O . LYS A 1 795 ? 33.100 -16.988 19.338 1.00 94.06 795 LYS A O 1
ATOM 6570 N N . ILE A 1 796 ? 33.950 -18.971 18.722 1.00 93.31 796 ILE A N 1
ATOM 6571 C CA . ILE A 1 796 ? 32.685 -19.700 18.680 1.00 93.31 796 ILE A CA 1
ATOM 6572 C C . ILE A 1 796 ? 32.837 -20.847 19.668 1.00 93.31 796 ILE A C 1
ATOM 6574 O O . ILE A 1 796 ? 33.772 -21.639 19.532 1.00 93.31 796 ILE A O 1
ATOM 6578 N N . TYR A 1 797 ? 31.996 -20.871 20.697 1.00 91.19 797 TYR A N 1
ATOM 6579 C CA . TYR A 1 797 ? 32.060 -21.867 21.761 1.00 91.19 797 TYR A CA 1
ATOM 6580 C C . TYR A 1 797 ? 31.187 -23.083 21.427 1.00 91.19 797 TYR A C 1
ATOM 6582 O O . TYR A 1 797 ? 30.187 -22.980 20.723 1.00 91.19 797 TYR A O 1
ATOM 6590 N N . ASN A 1 798 ? 31.599 -24.260 21.895 1.00 87.88 798 ASN A N 1
ATOM 6591 C CA . ASN A 1 798 ? 30.752 -25.449 21.987 1.00 87.88 798 ASN A CA 1
ATOM 6592 C C . ASN A 1 798 ? 31.448 -26.501 22.865 1.00 87.88 798 ASN A C 1
ATOM 6594 O O . ASN A 1 798 ? 32.663 -26.440 23.057 1.00 87.88 798 ASN A O 1
ATOM 6598 N N . ASN A 1 799 ? 30.707 -27.486 23.371 1.00 85.44 799 ASN A N 1
ATOM 6599 C CA . ASN A 1 799 ? 31.276 -28.587 24.154 1.00 85.44 799 ASN A CA 1
ATOM 6600 C C . ASN A 1 799 ? 31.338 -29.919 23.375 1.00 85.44 799 ASN A C 1
ATOM 6602 O O . ASN A 1 799 ? 32.179 -30.757 23.708 1.00 85.44 799 ASN A O 1
ATOM 6606 N N . ASP A 1 800 ? 30.521 -30.120 22.329 1.00 84.88 800 ASP A N 1
ATOM 6607 C CA . ASP A 1 800 ? 30.630 -31.298 21.455 1.00 84.88 800 ASP A CA 1
ATOM 6608 C C . ASP A 1 800 ? 31.806 -31.119 20.486 1.00 84.88 800 ASP A C 1
ATOM 6610 O O . ASP A 1 800 ? 31.865 -30.170 19.699 1.00 84.88 800 ASP A O 1
ATOM 6614 N N . GLN A 1 801 ? 32.761 -32.048 20.532 1.00 86.69 801 GLN A N 1
ATOM 6615 C CA . GLN A 1 801 ? 33.966 -31.973 19.710 1.00 86.69 801 GLN A CA 1
ATOM 6616 C C . GLN A 1 801 ? 33.654 -32.061 18.210 1.00 86.69 801 GLN A C 1
ATOM 6618 O O . GLN A 1 801 ? 34.274 -31.342 17.439 1.00 86.69 801 GLN A O 1
ATOM 6623 N N . ARG A 1 802 ? 32.632 -32.822 17.793 1.00 85.62 802 ARG A N 1
ATOM 6624 C CA . ARG A 1 802 ? 32.243 -32.939 16.373 1.00 85.62 802 ARG A CA 1
ATOM 6625 C C . ARG A 1 802 ? 31.717 -31.617 15.819 1.00 85.62 802 ARG A C 1
ATOM 6627 O O . ARG A 1 802 ? 31.940 -31.296 14.656 1.00 85.62 802 ARG A O 1
ATOM 6634 N N . VAL A 1 803 ? 31.027 -30.849 16.663 1.00 88.00 803 VAL A N 1
ATOM 6635 C CA . VAL A 1 803 ? 30.539 -29.507 16.328 1.00 88.00 803 VAL A CA 1
ATOM 6636 C C . VAL A 1 803 ? 31.712 -28.538 16.209 1.00 88.00 803 VAL A C 1
ATOM 6638 O O . VAL A 1 803 ? 31.782 -27.784 15.243 1.00 88.00 803 VAL A O 1
ATOM 6641 N N . LEU A 1 804 ? 32.666 -28.593 17.143 1.00 90.56 804 LEU A N 1
ATOM 6642 C CA . LEU A 1 804 ? 33.889 -27.790 17.074 1.00 90.56 804 LEU A CA 1
ATOM 6643 C C . LEU A 1 804 ? 34.749 -28.130 15.844 1.00 90.56 804 LEU A C 1
ATOM 6645 O O . LEU A 1 804 ? 35.370 -27.233 15.282 1.00 90.56 804 LEU A O 1
ATOM 6649 N N . ASP A 1 805 ? 34.765 -29.387 15.399 1.00 91.44 805 ASP A N 1
ATOM 6650 C CA . ASP A 1 805 ? 35.494 -29.817 14.201 1.00 91.44 805 ASP A CA 1
ATOM 6651 C C . ASP A 1 805 ? 34.826 -29.296 12.911 1.00 91.44 805 ASP A C 1
ATOM 6653 O O . ASP A 1 805 ? 35.517 -28.829 12.002 1.00 91.44 805 ASP A O 1
ATOM 6657 N N . ASP A 1 806 ? 33.485 -29.286 12.839 1.00 92.50 806 ASP A N 1
ATOM 6658 C CA . ASP A 1 806 ? 32.747 -28.644 11.736 1.00 92.50 806 ASP A CA 1
ATOM 6659 C C . ASP A 1 806 ? 32.939 -27.116 11.753 1.00 92.50 806 ASP A C 1
ATOM 6661 O O . ASP A 1 806 ? 33.258 -26.515 10.725 1.00 92.50 806 ASP A O 1
ATOM 6665 N N . MET A 1 807 ? 32.865 -26.484 12.931 1.00 94.19 807 MET A N 1
ATOM 6666 C CA . MET A 1 807 ? 33.191 -25.064 13.114 1.00 94.19 807 MET A CA 1
ATOM 6667 C C . MET A 1 807 ? 34.625 -24.741 12.666 1.00 94.19 807 MET A C 1
ATOM 6669 O O . MET A 1 807 ? 34.832 -23.735 11.989 1.00 94.19 807 MET A O 1
ATOM 6673 N N . GLU A 1 808 ? 35.621 -25.569 13.003 1.00 94.62 808 GLU A N 1
ATOM 6674 C CA . GLU A 1 808 ? 37.021 -25.376 12.604 1.00 94.62 808 GLU A CA 1
ATOM 6675 C C . GLU A 1 808 ? 37.198 -25.522 11.091 1.00 94.62 808 GLU A C 1
ATOM 6677 O O . GLU A 1 808 ? 37.815 -24.662 10.454 1.00 94.62 808 GLU A O 1
ATOM 6682 N N . LYS A 1 809 ? 36.606 -26.556 10.489 1.00 95.31 809 LYS A N 1
ATOM 6683 C CA . LYS A 1 809 ? 36.598 -26.782 9.039 1.00 95.31 809 LYS A CA 1
ATOM 6684 C C . LYS A 1 809 ? 35.951 -25.617 8.282 1.00 95.31 809 LYS A C 1
ATOM 6686 O O . LYS A 1 809 ? 36.534 -25.105 7.324 1.00 95.31 809 LYS A O 1
ATOM 6691 N N . LEU A 1 810 ? 34.773 -25.165 8.712 1.00 95.50 810 LEU A N 1
ATOM 6692 C CA . LEU A 1 810 ? 34.068 -24.042 8.093 1.00 95.50 810 LEU A CA 1
ATOM 6693 C C . LEU A 1 810 ? 34.840 -22.731 8.284 1.00 95.50 810 LEU A C 1
ATOM 6695 O O . LEU A 1 810 ? 35.100 -22.019 7.316 1.00 95.50 810 LEU A O 1
ATOM 6699 N N . ALA A 1 811 ? 35.275 -22.420 9.505 1.00 94.62 811 ALA A N 1
ATOM 6700 C CA . ALA A 1 811 ? 36.025 -21.201 9.785 1.00 94.62 811 ALA A CA 1
ATOM 6701 C C . ALA A 1 811 ? 37.356 -21.148 9.018 1.00 94.62 811 ALA A C 1
ATOM 6703 O O . ALA A 1 811 ? 37.720 -20.097 8.483 1.00 94.62 811 ALA A O 1
ATOM 6704 N N . SER A 1 812 ? 38.065 -22.275 8.911 1.00 94.12 812 SER A N 1
ATOM 6705 C CA . SER A 1 812 ? 39.338 -22.334 8.189 1.00 94.12 812 SER A CA 1
ATOM 6706 C C . SER A 1 812 ? 39.188 -22.225 6.673 1.00 94.12 812 SER A C 1
ATOM 6708 O O . SER A 1 812 ? 40.023 -21.584 6.029 1.00 94.12 812 SER A O 1
ATOM 6710 N N . LYS A 1 813 ? 38.083 -22.731 6.106 1.00 93.94 813 LYS A N 1
ATOM 6711 C CA . LYS A 1 813 ? 37.730 -22.551 4.688 1.00 93.94 813 LYS A CA 1
ATOM 6712 C C . LYS A 1 813 ? 37.641 -21.075 4.277 1.00 93.94 813 LYS A C 1
ATOM 6714 O O . LYS A 1 813 ? 38.087 -20.733 3.185 1.00 93.94 813 LYS A O 1
ATOM 6719 N N . PHE A 1 814 ? 37.103 -20.202 5.134 1.00 93.56 814 PHE A N 1
ATOM 6720 C CA . PHE A 1 814 ? 36.920 -18.774 4.817 1.00 93.56 814 PHE A CA 1
ATOM 6721 C C . PHE A 1 814 ? 38.033 -17.857 5.353 1.00 93.56 814 PHE A C 1
ATOM 6723 O O . PHE A 1 814 ? 38.334 -16.839 4.730 1.00 93.56 814 PHE A O 1
ATOM 6730 N N . PHE A 1 815 ? 38.663 -18.199 6.484 1.00 93.62 815 PHE A N 1
ATOM 6731 C CA . PHE A 1 815 ? 39.607 -17.318 7.195 1.00 93.62 815 PHE A CA 1
ATOM 6732 C C . PHE A 1 815 ? 41.036 -17.883 7.334 1.00 93.62 815 PHE A C 1
ATOM 6734 O O . PHE A 1 815 ? 41.881 -17.313 8.040 1.00 93.62 815 PHE A O 1
ATOM 6741 N N . GLY A 1 816 ? 41.332 -18.984 6.635 1.00 88.88 816 GLY A N 1
ATOM 6742 C CA . GLY A 1 816 ? 42.630 -19.655 6.652 1.00 88.88 816 GLY A CA 1
ATOM 6743 C C . GLY A 1 816 ? 42.929 -20.293 8.009 1.00 88.88 816 GLY A C 1
ATOM 6744 O O . GLY A 1 816 ? 42.039 -20.770 8.697 1.00 88.88 816 GLY A O 1
ATOM 6745 N N . ARG A 1 817 ? 44.195 -20.305 8.440 1.00 88.75 817 ARG A N 1
ATOM 6746 C CA . ARG A 1 817 ? 44.562 -20.930 9.724 1.00 88.75 817 ARG A CA 1
ATOM 6747 C C . ARG A 1 817 ? 43.830 -20.265 10.903 1.00 88.75 817 ARG A C 1
ATOM 6749 O O . ARG A 1 817 ? 44.035 -19.068 11.136 1.00 88.75 817 ARG A O 1
ATOM 6756 N N . VAL A 1 818 ? 43.046 -21.061 11.632 1.00 93.81 818 VAL A N 1
ATOM 6757 C CA . VAL A 1 818 ? 42.351 -20.739 12.893 1.00 93.81 818 VAL A CA 1
ATOM 6758 C C . VAL A 1 818 ? 43.069 -21.392 14.085 1.00 93.81 818 VAL A C 1
ATOM 6760 O O . VAL A 1 818 ? 44.111 -22.030 13.908 1.00 93.81 818 VAL A O 1
ATOM 6763 N N . ARG A 1 819 ? 42.565 -21.189 15.307 1.00 93.12 819 ARG A N 1
ATOM 6764 C CA . ARG A 1 819 ? 43.044 -21.851 16.529 1.00 93.12 819 ARG A CA 1
ATOM 6765 C C . ARG A 1 819 ? 41.931 -22.680 17.163 1.00 93.12 819 ARG A C 1
ATOM 6767 O O . ARG A 1 819 ? 40.896 -22.130 17.531 1.00 93.12 819 ARG A O 1
ATOM 6774 N N . ARG A 1 820 ? 42.188 -23.968 17.372 1.00 92.94 820 ARG A N 1
ATOM 6775 C CA . ARG A 1 820 ? 41.346 -24.855 18.177 1.00 92.94 820 ARG A CA 1
ATOM 6776 C C . ARG A 1 820 ? 41.666 -24.687 19.664 1.00 92.94 820 ARG A C 1
ATOM 6778 O O . ARG A 1 820 ? 42.819 -24.804 20.072 1.00 92.94 820 ARG A O 1
ATOM 6785 N N . GLY A 1 821 ? 40.652 -24.377 20.464 1.00 89.81 821 GLY A N 1
ATOM 6786 C CA . GLY A 1 821 ? 40.689 -24.412 21.925 1.00 89.81 821 GLY A CA 1
ATOM 6787 C C . GLY A 1 821 ? 39.982 -25.654 22.478 1.00 89.81 821 GLY A C 1
ATOM 6788 O O . GLY A 1 821 ? 39.410 -26.443 21.725 1.00 89.81 821 GLY A O 1
ATOM 6789 N N . LYS A 1 822 ? 39.981 -25.800 23.812 1.00 88.88 822 LYS A N 1
ATOM 6790 C CA . LYS A 1 822 ? 39.334 -26.919 24.531 1.00 88.88 822 LYS A CA 1
ATOM 6791 C C . LYS A 1 822 ? 37.841 -27.060 24.185 1.00 88.88 822 LYS A C 1
ATOM 6793 O O . LYS A 1 822 ? 37.362 -28.162 23.939 1.00 88.88 822 LYS A O 1
ATOM 6798 N N . ASN A 1 823 ? 37.135 -25.933 24.177 1.00 92.12 823 ASN A N 1
ATOM 6799 C CA . ASN A 1 823 ? 35.689 -25.816 23.974 1.00 92.12 823 ASN A CA 1
ATOM 6800 C C . ASN A 1 823 ? 35.328 -24.612 23.075 1.00 92.12 823 ASN A C 1
ATOM 6802 O O . ASN A 1 823 ? 34.293 -23.971 23.253 1.00 92.12 823 ASN A O 1
ATOM 6806 N N . TYR A 1 824 ? 36.229 -24.234 22.162 1.00 93.75 824 TYR A N 1
ATOM 6807 C CA . TYR A 1 824 ? 35.992 -23.148 21.210 1.00 93.75 824 TYR A CA 1
ATOM 6808 C C . TYR A 1 824 ? 36.858 -23.259 19.954 1.00 93.75 824 TYR A C 1
ATOM 6810 O O . TYR A 1 824 ? 37.950 -23.829 19.981 1.00 93.75 824 TYR A O 1
ATOM 6818 N N . VAL A 1 825 ? 36.409 -22.614 18.881 1.00 95.12 825 VAL A N 1
ATOM 6819 C CA . VAL A 1 825 ? 37.210 -22.283 17.697 1.00 95.12 825 VAL A CA 1
ATOM 6820 C C . VAL A 1 825 ? 37.461 -20.777 17.694 1.00 95.12 825 VAL A C 1
ATOM 6822 O O . VAL A 1 825 ? 36.524 -19.988 17.798 1.00 95.12 825 VAL A O 1
ATOM 6825 N N . GLU A 1 826 ? 38.724 -20.356 17.600 1.00 95.00 826 GLU A N 1
ATOM 6826 C CA . GLU A 1 826 ? 39.120 -18.946 17.548 1.00 95.00 826 GLU A CA 1
ATOM 6827 C C . GLU A 1 826 ? 39.647 -18.548 16.163 1.00 95.00 826 GLU A C 1
ATOM 6829 O O . GLU A 1 826 ? 40.666 -19.037 15.668 1.00 95.00 826 GLU A O 1
ATOM 6834 N N . ILE A 1 827 ? 38.981 -17.558 15.576 1.00 94.69 827 ILE A N 1
ATOM 6835 C CA . ILE A 1 827 ? 39.360 -16.870 14.350 1.00 94.69 827 ILE A CA 1
ATOM 6836 C C . ILE A 1 827 ? 40.037 -15.551 14.746 1.00 94.69 827 ILE A C 1
ATOM 6838 O O . ILE A 1 827 ? 39.400 -14.499 14.828 1.00 94.69 827 ILE A O 1
ATOM 6842 N N . SER A 1 828 ? 41.347 -15.585 15.005 1.00 90.94 828 SER A N 1
ATOM 6843 C CA . SER A 1 828 ? 42.156 -14.409 15.386 1.00 90.94 828 SER A CA 1
ATOM 6844 C C . SER A 1 828 ? 42.441 -13.474 14.186 1.00 90.94 828 SER A C 1
ATOM 6846 O O . SER A 1 828 ? 43.592 -13.136 13.894 1.00 90.94 828 SER A O 1
ATOM 6848 N N . ARG A 1 829 ? 41.406 -13.121 13.406 1.00 91.50 829 ARG A N 1
ATOM 6849 C CA . ARG A 1 829 ? 41.489 -12.327 12.165 1.00 91.50 829 ARG A CA 1
ATOM 6850 C C . ARG A 1 829 ? 40.586 -11.097 12.244 1.00 91.50 829 ARG A C 1
ATOM 6852 O O . ARG A 1 829 ? 39.376 -11.222 12.409 1.00 91.50 829 ARG A O 1
ATOM 6859 N N . LYS A 1 830 ? 41.150 -9.912 11.993 1.00 90.06 830 LYS A N 1
ATOM 6860 C CA . LYS A 1 830 ? 40.396 -8.647 11.955 1.00 90.06 830 LYS A CA 1
ATOM 6861 C C . LYS A 1 830 ? 39.253 -8.643 10.931 1.00 90.06 830 LYS A C 1
ATOM 6863 O O . LYS A 1 830 ? 38.161 -8.195 11.251 1.00 90.06 830 LYS A O 1
ATOM 6868 N N . MET A 1 831 ? 39.475 -9.202 9.738 1.00 91.44 831 MET A N 1
ATOM 6869 C CA . MET A 1 831 ? 38.425 -9.295 8.712 1.00 91.44 831 MET A CA 1
ATOM 6870 C C . MET A 1 831 ? 37.242 -10.176 9.135 1.00 91.44 831 MET A C 1
ATOM 6872 O O . MET A 1 831 ? 36.114 -9.880 8.756 1.00 91.44 831 MET A O 1
ATOM 6876 N N . ALA A 1 832 ? 37.477 -11.213 9.948 1.00 92.25 832 ALA A N 1
ATOM 6877 C CA . ALA A 1 832 ? 36.395 -12.014 10.514 1.00 92.25 832 ALA A CA 1
ATOM 6878 C C . ALA A 1 832 ? 35.590 -11.187 11.525 1.00 92.25 832 ALA A C 1
ATOM 6880 O O . ALA A 1 832 ? 34.378 -11.083 11.379 1.00 92.25 832 ALA A O 1
ATOM 6881 N N . TYR A 1 833 ? 36.267 -10.537 12.485 1.00 92.62 833 TYR A N 1
ATOM 6882 C CA . TYR A 1 833 ? 35.634 -9.645 13.469 1.00 92.62 833 TYR A CA 1
ATOM 6883 C C . TYR A 1 833 ? 34.688 -8.635 12.798 1.00 92.62 833 TYR A C 1
ATOM 6885 O O . TYR A 1 833 ? 33.501 -8.616 13.113 1.00 92.62 833 TYR A O 1
ATOM 6893 N N . VAL A 1 834 ? 35.197 -7.875 11.820 1.00 90.94 834 VAL A N 1
ATOM 6894 C CA . VAL A 1 834 ? 34.439 -6.838 11.094 1.00 90.94 834 VAL A CA 1
ATOM 6895 C C . VAL A 1 834 ? 33.211 -7.412 10.386 1.00 90.94 834 VAL A C 1
ATOM 6897 O O . VAL A 1 834 ? 32.129 -6.824 10.424 1.00 90.94 834 VAL A O 1
ATOM 6900 N N . LEU A 1 835 ? 33.368 -8.561 9.727 1.00 92.75 835 LEU A N 1
ATOM 6901 C CA . LEU A 1 835 ? 32.279 -9.186 8.991 1.00 92.75 835 LEU A CA 1
ATOM 6902 C C . LEU A 1 835 ? 31.176 -9.692 9.933 1.00 92.75 835 LEU A C 1
ATOM 6904 O O . LEU A 1 835 ? 30.007 -9.376 9.714 1.00 92.75 835 LEU A O 1
ATOM 6908 N N . PHE A 1 836 ? 31.529 -10.449 10.974 1.00 93.62 836 PHE A N 1
ATOM 6909 C CA . PHE A 1 836 ? 30.542 -10.989 11.909 1.00 93.62 836 PHE A CA 1
ATOM 6910 C C . PHE A 1 836 ? 29.818 -9.868 12.675 1.00 93.62 836 PHE A C 1
ATOM 6912 O O . PHE A 1 836 ? 28.593 -9.882 12.747 1.00 93.62 836 PHE A O 1
ATOM 6919 N N . GLU A 1 837 ? 30.534 -8.837 13.136 1.00 90.88 837 GLU A N 1
ATOM 6920 C CA . GLU A 1 837 ? 29.943 -7.651 13.774 1.00 90.88 837 GLU A CA 1
ATOM 6921 C C . GLU A 1 837 ? 28.909 -6.951 12.876 1.00 90.88 837 GLU A C 1
ATOM 6923 O O . GLU A 1 837 ? 27.788 -6.666 13.307 1.00 90.88 837 GLU A O 1
ATOM 6928 N N . SER A 1 838 ? 29.259 -6.704 11.610 1.00 89.12 838 SER A N 1
ATOM 6929 C CA . SER A 1 838 ? 28.403 -5.952 10.687 1.00 89.12 838 SER A CA 1
ATOM 6930 C C . SER A 1 838 ? 27.175 -6.748 10.223 1.00 89.12 838 SER A C 1
ATOM 6932 O O . SER A 1 838 ? 26.073 -6.198 10.129 1.00 89.12 838 SER A O 1
ATOM 6934 N N . LEU A 1 839 ? 27.329 -8.052 9.970 1.00 91.12 839 LEU A N 1
ATOM 6935 C CA . LEU A 1 839 ? 26.236 -8.914 9.508 1.00 91.12 839 LEU A CA 1
ATOM 6936 C C . LEU A 1 839 ? 25.315 -9.371 10.639 1.00 91.12 839 LEU A C 1
ATOM 6938 O O . LEU A 1 839 ? 24.097 -9.358 10.468 1.00 91.12 839 LEU A O 1
ATOM 6942 N N . CYS A 1 840 ? 25.904 -9.783 11.760 1.00 92.94 840 CYS A N 1
ATOM 6943 C CA . CYS A 1 840 ? 25.230 -10.541 12.807 1.00 92.94 840 CYS A CA 1
ATOM 6944 C C . CYS A 1 840 ? 25.076 -9.772 14.120 1.00 92.94 840 CYS A C 1
ATOM 6946 O O . CYS A 1 840 ? 24.226 -10.166 14.903 1.00 92.94 840 CYS A O 1
ATOM 6948 N N . GLY A 1 841 ? 25.867 -8.721 14.378 1.00 90.06 841 GLY A N 1
ATOM 6949 C CA . GLY A 1 841 ? 25.995 -8.095 15.703 1.00 90.06 841 GLY A CA 1
ATOM 6950 C C . GLY A 1 841 ? 27.020 -8.800 16.602 1.00 90.06 841 GLY A C 1
ATOM 6951 O O . GLY A 1 841 ? 27.546 -9.839 16.230 1.00 90.06 841 GLY A O 1
ATOM 6952 N N . THR A 1 842 ? 27.341 -8.227 17.768 1.00 86.12 842 THR A N 1
ATOM 6953 C CA . THR A 1 842 ? 28.415 -8.721 18.665 1.00 86.12 842 THR A CA 1
ATOM 6954 C C . THR A 1 842 ? 27.923 -9.115 20.056 1.00 86.12 842 THR A C 1
ATOM 6956 O O . THR A 1 842 ? 28.216 -10.215 20.522 1.00 86.12 842 THR A O 1
ATOM 6959 N N . LEU A 1 843 ? 27.174 -8.228 20.714 1.00 84.00 843 LEU A N 1
ATOM 6960 C CA . LEU A 1 843 ? 26.516 -8.483 22.000 1.00 84.00 843 LEU A CA 1
ATOM 6961 C C . LEU A 1 843 ? 25.261 -9.347 21.808 1.00 84.00 843 LEU A C 1
ATOM 6963 O O . LEU A 1 843 ? 24.628 -9.274 20.756 1.00 84.00 843 LEU A O 1
ATOM 6967 N N . ALA A 1 844 ? 24.877 -10.128 22.821 1.00 83.62 844 ALA A N 1
ATOM 6968 C CA . ALA A 1 844 ? 23.769 -11.090 22.744 1.00 83.62 844 ALA A CA 1
ATOM 6969 C C . ALA A 1 844 ? 22.420 -10.429 22.393 1.00 83.62 844 ALA A C 1
ATOM 6971 O O . ALA A 1 844 ? 21.682 -10.918 21.542 1.00 83.62 844 ALA A O 1
ATOM 6972 N N . GLU A 1 845 ? 22.140 -9.278 22.998 1.00 84.12 845 GLU A N 1
ATOM 6973 C CA . GLU A 1 845 ? 20.995 -8.391 22.753 1.00 84.12 845 GLU A CA 1
ATOM 6974 C C . GLU A 1 845 ? 21.021 -7.703 21.376 1.00 84.12 845 GLU A C 1
ATOM 6976 O O . GLU A 1 845 ? 20.011 -7.191 20.899 1.00 84.12 845 GLU A O 1
ATOM 6981 N N . ASN A 1 846 ? 22.173 -7.730 20.703 1.00 88.00 846 ASN A N 1
ATOM 6982 C CA . ASN A 1 846 ? 22.394 -7.120 19.395 1.00 88.00 846 ASN A CA 1
ATOM 6983 C C . ASN A 1 846 ? 22.602 -8.137 18.276 1.00 88.00 846 ASN A C 1
ATOM 6985 O O . ASN A 1 846 ? 22.800 -7.728 17.127 1.00 88.00 846 ASN A O 1
ATOM 6989 N N . LYS A 1 847 ? 22.547 -9.436 18.593 1.00 91.81 847 LYS A N 1
ATOM 6990 C CA . LYS A 1 847 ? 22.565 -10.486 17.584 1.00 91.81 847 LYS A CA 1
ATOM 6991 C C . LYS A 1 847 ? 21.310 -10.408 16.716 1.00 91.81 847 LYS A C 1
ATOM 6993 O O . LYS A 1 847 ? 20.248 -10.038 17.207 1.00 91.81 847 LYS A O 1
ATOM 6998 N N . ARG A 1 848 ? 21.413 -10.754 15.435 1.00 94.69 848 ARG A N 1
ATOM 6999 C CA . ARG A 1 848 ? 20.293 -10.756 14.475 1.00 94.69 848 ARG A CA 1
ATOM 7000 C C . ARG A 1 848 ? 20.535 -11.757 13.350 1.00 94.69 848 ARG A C 1
ATOM 7002 O O . ARG A 1 848 ? 21.679 -12.104 13.056 1.00 94.69 848 ARG A O 1
ATOM 7009 N N . VAL A 1 849 ? 19.461 -12.197 12.692 1.00 94.50 849 VAL A N 1
ATOM 7010 C CA . VAL A 1 849 ? 19.575 -12.925 11.419 1.00 94.50 849 VAL A CA 1
ATOM 7011 C C . VAL A 1 849 ? 20.078 -11.933 10.359 1.00 94.50 849 VAL A C 1
ATOM 7013 O O . VAL A 1 849 ? 19.443 -10.893 10.175 1.00 94.50 849 VAL A O 1
ATOM 7016 N N . PRO A 1 850 ? 21.181 -12.205 9.637 1.00 92.81 850 PRO A N 1
ATOM 7017 C CA . PRO A 1 850 ? 21.678 -11.273 8.626 1.00 92.81 850 PRO A CA 1
ATOM 7018 C C . PRO A 1 850 ? 20.651 -11.040 7.504 1.00 92.81 850 PRO A C 1
ATOM 7020 O O . PRO A 1 850 ? 20.111 -12.011 6.974 1.00 92.81 850 PRO A O 1
ATOM 7023 N N . GLU A 1 851 ? 20.441 -9.781 7.070 1.00 90.19 851 GLU A N 1
ATOM 7024 C CA . GLU A 1 851 ? 19.471 -9.409 6.002 1.00 90.19 851 GLU A CA 1
ATOM 7025 C C . GLU A 1 851 ? 19.575 -10.321 4.752 1.00 90.19 851 GLU A C 1
ATOM 7027 O O . GLU A 1 851 ? 18.571 -10.614 4.103 1.00 90.19 851 GLU A O 1
ATOM 7032 N N . VAL A 1 852 ? 20.785 -10.787 4.411 1.00 89.88 852 VAL A N 1
ATOM 7033 C CA . VAL A 1 852 ? 21.039 -11.661 3.251 1.00 89.88 852 VAL A CA 1
ATOM 7034 C C . VAL A 1 852 ? 20.423 -13.059 3.382 1.00 89.88 852 VAL A C 1
ATOM 7036 O O . VAL A 1 852 ? 20.059 -13.643 2.363 1.00 89.88 852 VAL A O 1
ATOM 7039 N N . ILE A 1 853 ? 20.266 -13.596 4.598 1.00 94.62 853 ILE A N 1
ATOM 7040 C CA . ILE A 1 853 ? 19.776 -14.964 4.830 1.00 94.62 853 ILE A CA 1
ATOM 7041 C C . ILE A 1 853 ? 18.284 -15.080 4.512 1.00 94.62 853 ILE A C 1
ATOM 7043 O O . ILE A 1 853 ? 17.899 -16.018 3.822 1.00 94.62 853 ILE A O 1
ATOM 7047 N N . PHE A 1 854 ? 17.446 -14.118 4.919 1.00 93.06 854 PHE A N 1
ATOM 7048 C CA . PHE A 1 854 ? 15.988 -14.163 4.688 1.00 93.06 854 PHE A CA 1
ATOM 7049 C C . PHE A 1 854 ? 15.597 -14.390 3.231 1.00 93.06 854 PHE A C 1
ATOM 7051 O O . PHE A 1 854 ? 14.612 -15.064 2.946 1.00 93.06 854 PHE A O 1
ATOM 7058 N N . THR A 1 855 ? 16.380 -13.820 2.316 1.00 90.00 855 THR A N 1
ATOM 7059 C CA . THR A 1 855 ? 16.198 -13.983 0.876 1.00 90.00 855 THR A CA 1
ATOM 7060 C C . THR A 1 855 ? 17.319 -14.793 0.233 1.00 90.00 855 THR A C 1
ATOM 7062 O O . THR A 1 855 ? 17.570 -14.640 -0.955 1.00 90.00 855 THR A O 1
ATOM 7065 N N . SER A 1 856 ? 18.025 -15.630 0.987 1.00 92.31 856 SER A N 1
ATOM 7066 C CA . SER A 1 856 ? 18.891 -16.671 0.426 1.00 92.31 856 SER A CA 1
ATOM 7067 C C . SER A 1 856 ? 18.066 -17.924 0.097 1.00 92.31 856 SER A C 1
ATOM 7069 O O . SER A 1 856 ? 16.940 -18.060 0.586 1.00 92.31 856 SER A O 1
ATOM 7071 N N . PRO A 1 857 ? 18.571 -18.852 -0.741 1.00 92.81 857 PRO A N 1
ATOM 7072 C CA . PRO A 1 857 ? 17.866 -20.091 -1.047 1.00 92.81 857 PRO A CA 1
ATOM 7073 C C . PRO A 1 857 ? 17.519 -20.886 0.216 1.00 92.81 857 PRO A C 1
ATOM 7075 O O . PRO A 1 857 ? 18.251 -20.862 1.194 1.00 92.81 857 PRO A O 1
ATOM 7078 N N . GLU A 1 858 ? 16.419 -21.628 0.172 1.00 91.31 858 GLU A N 1
ATOM 7079 C CA . GLU A 1 858 ? 15.881 -22.417 1.281 1.00 91.31 858 GLU A CA 1
ATOM 7080 C C . GLU A 1 858 ? 16.918 -23.343 1.921 1.00 91.31 858 GLU A C 1
ATOM 7082 O O . GLU A 1 858 ? 16.977 -23.416 3.140 1.00 91.31 858 GLU A O 1
ATOM 7087 N N . SER A 1 859 ? 17.805 -23.962 1.134 1.00 91.75 859 SER A N 1
ATOM 7088 C CA . SER A 1 859 ? 18.914 -24.765 1.663 1.00 91.75 859 SER A CA 1
ATOM 7089 C C . SER A 1 859 ? 19.932 -23.933 2.455 1.00 91.75 859 SER A C 1
ATOM 7091 O O . SER A 1 859 ? 20.381 -24.356 3.512 1.00 91.75 859 SER A O 1
ATOM 7093 N N . VAL A 1 860 ? 20.224 -22.704 2.021 1.00 94.38 860 VAL A N 1
ATOM 7094 C CA . VAL A 1 860 ? 21.073 -21.732 2.736 1.00 94.38 860 VAL A CA 1
ATOM 7095 C C . VAL A 1 860 ? 20.376 -21.212 4.003 1.00 94.38 860 VAL A C 1
ATOM 7097 O O . VAL A 1 860 ? 21.024 -21.035 5.034 1.00 94.38 860 VAL A O 1
ATOM 7100 N N . ARG A 1 861 ? 19.050 -21.016 3.963 1.00 94.38 861 ARG A N 1
ATOM 7101 C CA . ARG A 1 861 ? 18.230 -20.674 5.142 1.00 94.38 861 ARG A CA 1
ATOM 7102 C C . ARG A 1 861 ? 18.212 -21.813 6.164 1.00 94.38 861 ARG A C 1
ATOM 7104 O O . ARG A 1 861 ? 18.416 -21.558 7.349 1.00 94.38 861 ARG A O 1
ATOM 7111 N N . TRP A 1 862 ? 18.051 -23.054 5.704 1.00 92.38 862 TRP A N 1
ATOM 7112 C CA . TRP A 1 862 ? 18.178 -24.257 6.526 1.00 92.38 862 TRP A CA 1
ATOM 7113 C C . TRP A 1 862 ? 19.582 -24.405 7.110 1.00 92.38 862 TRP A C 1
ATOM 7115 O O . TRP A 1 862 ? 19.687 -24.637 8.305 1.00 92.38 862 TRP A O 1
ATOM 7125 N N . ALA A 1 863 ? 20.644 -24.197 6.328 1.00 92.81 863 ALA A N 1
ATOM 7126 C CA . ALA A 1 863 ? 22.026 -24.281 6.803 1.00 92.81 863 ALA A CA 1
ATOM 7127 C C . ALA A 1 863 ? 22.335 -23.241 7.897 1.00 92.81 863 ALA A C 1
ATOM 7129 O O . ALA A 1 863 ? 22.930 -23.582 8.918 1.00 92.81 863 ALA A O 1
ATOM 7130 N N . PHE A 1 864 ? 21.869 -21.992 7.743 1.00 95.19 864 PHE A N 1
ATOM 7131 C CA . PHE A 1 864 ? 21.942 -20.990 8.816 1.00 95.19 864 PHE A CA 1
ATOM 7132 C C . PHE A 1 864 ? 21.210 -21.451 10.077 1.00 95.19 864 PHE A C 1
ATOM 7134 O O . PHE A 1 864 ? 21.757 -21.370 11.176 1.00 95.19 864 PHE A O 1
ATOM 7141 N N . PHE A 1 865 ? 19.978 -21.941 9.925 1.00 89.81 865 PHE A N 1
ATOM 7142 C CA . PHE A 1 865 ? 19.165 -22.351 11.064 1.00 89.81 865 PHE A CA 1
ATOM 7143 C C . PHE A 1 865 ? 19.712 -23.612 11.753 1.00 89.81 865 PHE A C 1
ATOM 7145 O O . PHE A 1 865 ? 19.656 -23.705 12.973 1.00 89.81 865 PHE A O 1
ATOM 7152 N N . GLU A 1 866 ? 20.305 -24.540 10.999 1.00 88.31 866 GLU A N 1
ATOM 7153 C CA . GLU A 1 866 ? 21.023 -25.708 11.514 1.00 88.31 866 GLU A CA 1
ATOM 7154 C C . GLU A 1 866 ? 22.240 -25.275 12.348 1.00 88.31 866 GLU A C 1
ATOM 7156 O O . GLU A 1 866 ? 22.380 -25.705 13.489 1.00 88.31 866 GLU A O 1
ATOM 7161 N N . GLY A 1 867 ? 23.087 -24.376 11.831 1.00 89.50 867 GLY A N 1
ATOM 7162 C CA . GLY A 1 867 ? 24.234 -23.844 12.579 1.00 89.5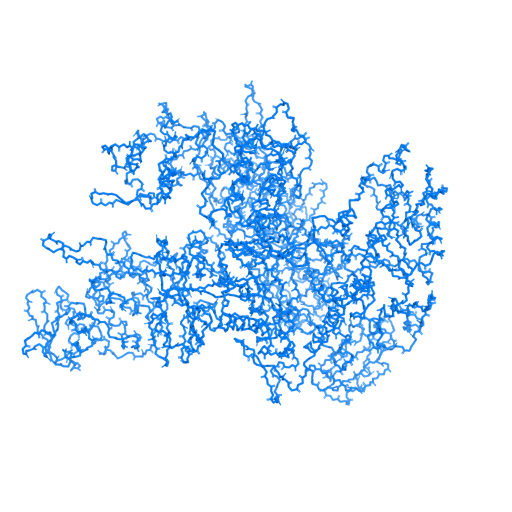0 867 GLY A CA 1
ATOM 7163 C C . GLY A 1 867 ? 23.821 -23.079 13.841 1.00 89.50 867 GLY A C 1
ATOM 7164 O O . GLY A 1 867 ? 24.446 -23.221 14.892 1.00 89.50 867 GLY A O 1
ATOM 7165 N N . TYR A 1 868 ? 22.731 -22.306 13.773 1.00 91.94 868 TYR A N 1
ATOM 7166 C CA . TYR A 1 868 ? 22.165 -21.646 14.950 1.00 91.94 868 TYR A CA 1
ATOM 7167 C C . TYR A 1 868 ? 21.689 -22.679 15.983 1.00 91.94 868 TYR A C 1
ATOM 7169 O O . TYR A 1 868 ? 22.118 -22.646 17.137 1.00 91.94 868 TYR A O 1
ATOM 7177 N N . PHE A 1 869 ? 20.866 -23.639 15.553 1.00 85.38 869 PHE A N 1
ATOM 7178 C CA . PHE A 1 869 ? 20.288 -24.667 16.415 1.00 85.38 869 PHE A CA 1
ATOM 7179 C C . PHE A 1 869 ? 21.346 -25.590 17.041 1.00 85.38 869 PHE A C 1
ATOM 7181 O O . PHE A 1 869 ? 21.234 -25.919 18.211 1.00 85.38 869 PHE A O 1
ATOM 7188 N N . ILE A 1 870 ? 22.401 -25.983 16.327 1.00 81.19 870 ILE A N 1
ATOM 7189 C CA . ILE A 1 870 ? 23.465 -26.819 16.914 1.00 81.19 870 ILE A CA 1
ATOM 7190 C C . ILE A 1 870 ? 24.269 -26.052 17.991 1.00 81.19 870 ILE A C 1
ATOM 7192 O O . ILE A 1 870 ? 24.871 -26.674 18.866 1.00 81.19 870 ILE A O 1
ATOM 7196 N N . GLY A 1 871 ? 24.287 -24.714 17.950 1.00 73.62 871 GLY A N 1
ATOM 7197 C CA . GLY A 1 871 ? 24.929 -23.894 18.983 1.00 73.62 871 GLY A CA 1
ATOM 7198 C C . GLY A 1 871 ? 24.061 -23.650 20.226 1.00 73.62 871 GLY A C 1
ATOM 7199 O O . GLY A 1 871 ? 24.513 -23.941 21.324 1.00 73.62 871 GLY A O 1
ATOM 7200 N N . ASP A 1 872 ? 22.839 -23.132 20.046 1.00 75.12 872 ASP A N 1
ATOM 7201 C CA . ASP A 1 872 ? 21.948 -22.617 21.120 1.00 75.12 872 ASP A CA 1
ATOM 7202 C C . ASP A 1 872 ? 20.668 -23.471 21.323 1.00 75.12 872 ASP A C 1
ATOM 7204 O O . ASP A 1 872 ? 19.805 -23.173 22.147 1.00 75.12 872 ASP A O 1
ATOM 7208 N N . GLY A 1 873 ? 20.491 -24.530 20.531 1.00 59.47 873 GLY A N 1
ATOM 7209 C CA . GLY A 1 873 ? 19.261 -25.315 20.477 1.00 59.47 873 GLY A CA 1
ATOM 7210 C C . GLY A 1 873 ? 19.225 -26.500 21.437 1.00 59.47 873 GLY A C 1
ATOM 7211 O O . GLY A 1 873 ? 19.646 -27.607 21.099 1.00 59.47 873 GLY A O 1
ATOM 7212 N N . ASP A 1 874 ? 18.587 -26.311 22.590 1.00 69.94 874 ASP A N 1
ATOM 7213 C CA . ASP A 1 874 ? 18.306 -27.404 23.521 1.00 69.94 874 ASP A CA 1
ATOM 7214 C C . ASP A 1 874 ? 17.089 -28.231 23.073 1.00 69.94 874 ASP A C 1
ATOM 7216 O O . ASP A 1 874 ? 16.053 -27.699 22.653 1.00 69.94 874 ASP A O 1
ATOM 7220 N N . LEU A 1 875 ? 17.135 -29.545 23.309 1.00 57.94 875 LEU A N 1
ATOM 7221 C CA . LEU A 1 875 ? 15.924 -30.360 23.417 1.00 57.94 875 LEU A CA 1
ATOM 7222 C C . LEU A 1 875 ? 15.372 -30.256 24.843 1.00 57.94 875 LEU A C 1
ATOM 7224 O O . LEU A 1 875 ? 15.839 -30.929 25.760 1.00 57.94 875 LEU A O 1
ATOM 7228 N N . HIS A 1 876 ? 14.329 -29.443 25.024 1.00 54.16 876 HIS A N 1
ATOM 7229 C CA . HIS A 1 876 ? 13.587 -29.359 26.284 1.00 54.16 876 HIS A CA 1
ATOM 7230 C C . HIS A 1 876 ? 13.091 -30.764 26.698 1.00 54.16 876 HIS A C 1
ATOM 7232 O O . HIS A 1 876 ? 12.660 -31.513 25.815 1.00 54.16 876 HIS A O 1
ATOM 7238 N N . PRO A 1 877 ? 13.046 -31.138 27.997 1.00 38.22 877 PRO A N 1
ATOM 7239 C CA . PRO A 1 877 ? 12.669 -32.492 28.450 1.00 38.22 877 PRO A CA 1
ATOM 7240 C C . PRO A 1 877 ? 11.314 -33.013 27.926 1.00 38.22 877 PRO A C 1
ATOM 7242 O O . PRO A 1 877 ? 11.093 -34.218 27.826 1.00 38.22 877 PRO A O 1
ATOM 7245 N N . SER A 1 878 ? 10.417 -32.120 27.497 1.00 51.66 878 SER A N 1
ATOM 7246 C CA . SER A 1 878 ? 9.154 -32.438 26.809 1.00 51.66 878 SER A CA 1
ATOM 7247 C C . SER A 1 878 ? 9.275 -32.658 25.282 1.00 51.66 878 SER A C 1
ATOM 7249 O O . SER A 1 878 ? 8.254 -32.661 24.586 1.00 51.66 878 SER A O 1
ATOM 7251 N N . LYS A 1 879 ? 10.503 -32.877 24.782 1.00 59.06 879 LYS A N 1
ATOM 7252 C CA . LYS A 1 879 ? 10.920 -33.109 23.382 1.00 59.06 879 LYS A CA 1
ATOM 7253 C C . LYS A 1 879 ? 10.614 -31.966 22.410 1.00 59.06 879 LYS A C 1
ATOM 7255 O O . LYS A 1 879 ? 10.156 -32.208 21.298 1.00 59.06 879 LYS A O 1
ATOM 7260 N N . ARG A 1 880 ? 10.851 -30.724 22.835 1.00 66.25 880 ARG A N 1
ATOM 7261 C CA . ARG A 1 880 ? 10.628 -29.516 22.020 1.00 66.25 880 ARG A CA 1
ATOM 7262 C C . ARG A 1 880 ? 11.952 -28.802 21.803 1.00 66.25 880 ARG A C 1
ATOM 7264 O O . ARG A 1 880 ? 12.748 -28.741 22.738 1.00 66.25 880 ARG A O 1
ATOM 7271 N N . VAL A 1 881 ? 12.164 -28.258 20.612 1.00 75.25 881 VAL A N 1
ATOM 7272 C CA . VAL A 1 881 ? 13.299 -27.376 20.329 1.00 75.25 881 VAL A CA 1
ATOM 7273 C C . VAL A 1 881 ? 13.127 -26.100 21.144 1.00 75.25 881 VAL A C 1
ATOM 7275 O O . VAL A 1 881 ? 12.049 -25.508 21.141 1.00 75.25 881 VAL A O 1
ATOM 7278 N N . ARG A 1 882 ? 14.176 -25.682 21.848 1.00 83.88 882 ARG A N 1
ATOM 7279 C CA . ARG A 1 882 ? 14.236 -24.431 22.602 1.00 83.88 882 ARG A CA 1
ATOM 7280 C C . ARG A 1 882 ? 15.456 -23.651 22.139 1.00 83.88 882 ARG A C 1
ATOM 7282 O O . ARG A 1 882 ? 16.567 -24.131 22.284 1.00 83.88 882 ARG A O 1
ATOM 7289 N N . LEU A 1 883 ? 15.218 -22.455 21.624 1.00 87.56 883 LEU A N 1
ATOM 7290 C CA . LEU A 1 883 ? 16.238 -21.449 21.340 1.00 87.56 883 LEU A CA 1
ATOM 7291 C C . LEU A 1 883 ? 16.179 -20.368 22.422 1.00 87.56 883 LEU A C 1
ATOM 7293 O O . LEU A 1 883 ? 15.080 -20.080 22.911 1.00 87.56 883 LEU A O 1
ATOM 7297 N N . SER A 1 884 ? 17.305 -19.749 22.769 1.00 86.81 884 SER A N 1
ATOM 7298 C CA . SER A 1 884 ? 17.394 -18.707 23.797 1.00 86.81 884 SER A CA 1
ATOM 7299 C C . SER A 1 884 ? 18.162 -17.485 23.275 1.00 86.81 884 SER A C 1
ATOM 7301 O O . SER A 1 884 ? 19.294 -17.573 22.827 1.00 86.81 884 SER A O 1
ATOM 7303 N N . THR A 1 885 ? 17.579 -16.288 23.347 1.00 89.50 885 THR A N 1
ATOM 7304 C CA . THR A 1 885 ? 18.265 -15.064 22.909 1.00 89.50 885 THR A CA 1
ATOM 7305 C C . THR A 1 885 ? 17.868 -13.840 23.718 1.00 89.50 885 THR A C 1
ATOM 7307 O O . THR A 1 885 ? 16.733 -13.706 24.157 1.00 89.50 885 THR A O 1
ATOM 7310 N N . LYS A 1 886 ? 18.797 -12.899 23.896 1.00 87.50 886 LYS A N 1
ATOM 7311 C CA . LYS A 1 886 ? 18.499 -11.580 24.475 1.00 87.50 886 LYS A CA 1
ATOM 7312 C C . LYS A 1 886 ? 18.005 -10.564 23.437 1.00 87.50 886 LYS A C 1
ATOM 7314 O O . LYS A 1 886 ? 17.585 -9.479 23.815 1.00 87.50 886 LYS A O 1
ATOM 7319 N N . SER A 1 887 ? 18.063 -10.888 22.143 1.00 91.81 887 SER A N 1
ATOM 7320 C CA . SER A 1 887 ? 17.712 -9.965 21.060 1.00 91.81 887 SER A CA 1
ATOM 7321 C C . SER A 1 887 ? 16.274 -10.161 20.579 1.00 91.81 887 SER A C 1
ATOM 7323 O O . SER A 1 887 ? 15.931 -11.176 19.975 1.00 91.81 887 SER A O 1
ATOM 7325 N N . GLU A 1 888 ? 15.441 -9.143 20.790 1.00 90.00 888 GLU A N 1
ATOM 7326 C CA . GLU A 1 888 ? 14.068 -9.056 20.272 1.00 90.00 888 GLU A CA 1
ATOM 7327 C C . GLU A 1 888 ? 14.032 -9.075 18.730 1.00 90.00 888 GLU A C 1
ATOM 7329 O O . GLU A 1 888 ? 13.166 -9.702 18.117 1.00 90.00 888 GLU A O 1
ATOM 7334 N N . GLU A 1 889 ? 15.018 -8.447 18.084 1.00 92.62 889 GLU A N 1
ATOM 7335 C CA . GLU A 1 889 ? 15.191 -8.484 16.628 1.00 92.62 889 GLU A CA 1
ATOM 7336 C C . GLU A 1 889 ? 15.518 -9.907 16.149 1.00 92.62 889 GLU A C 1
ATOM 7338 O O . GLU A 1 889 ? 14.962 -10.365 15.149 1.00 92.62 889 GLU A O 1
ATOM 7343 N N . LEU A 1 890 ? 16.367 -10.645 16.882 1.00 93.44 890 LEU A N 1
ATOM 7344 C CA . LEU A 1 890 ? 16.672 -12.041 16.564 1.00 93.44 890 LEU A CA 1
ATOM 7345 C C . LEU A 1 890 ? 15.446 -12.936 16.744 1.00 93.44 890 LEU A C 1
ATOM 7347 O O . LEU A 1 890 ? 15.247 -13.811 15.912 1.00 93.44 890 LEU A O 1
ATOM 7351 N N . VAL A 1 891 ? 14.588 -12.704 17.743 1.00 94.06 891 VAL A N 1
ATOM 7352 C CA . VAL A 1 891 ? 13.311 -13.433 17.866 1.00 94.06 891 VAL A CA 1
ATOM 7353 C C . VAL A 1 891 ? 12.450 -13.233 16.625 1.00 94.06 891 VAL A C 1
ATOM 7355 O O . VAL A 1 891 ? 12.049 -14.212 15.998 1.00 94.06 891 VAL A O 1
ATOM 7358 N N . ASN A 1 892 ? 12.196 -11.981 16.240 1.00 94.12 892 ASN A N 1
ATOM 7359 C CA . ASN A 1 892 ? 11.400 -11.672 15.053 1.00 94.12 892 ASN A CA 1
ATOM 7360 C C . ASN A 1 892 ? 12.043 -12.237 13.779 1.00 94.12 892 ASN A C 1
ATOM 7362 O O . ASN A 1 892 ? 11.350 -12.794 12.929 1.00 94.12 892 ASN A O 1
ATOM 7366 N N . GLY A 1 893 ? 13.371 -12.163 13.672 1.00 93.94 893 GLY A N 1
ATOM 7367 C CA . GLY A 1 893 ? 14.132 -12.743 12.574 1.00 93.94 893 GLY A CA 1
ATOM 7368 C C . GLY A 1 893 ? 14.032 -14.266 12.513 1.00 93.94 893 GLY A C 1
ATOM 7369 O O . GLY A 1 893 ? 13.776 -14.811 11.445 1.00 93.94 893 GLY A O 1
ATOM 7370 N N . LEU A 1 894 ? 14.164 -14.962 13.642 1.00 92.69 894 LEU A N 1
ATOM 7371 C CA . LEU A 1 894 ? 13.995 -16.413 13.726 1.00 92.69 894 LEU A CA 1
ATOM 7372 C C . LEU A 1 894 ? 12.552 -16.819 13.409 1.00 92.69 894 LEU A C 1
ATOM 7374 O O . LEU A 1 894 ? 12.361 -17.784 12.681 1.00 92.69 894 LEU A O 1
ATOM 7378 N N . VAL A 1 895 ? 11.543 -16.077 13.881 1.00 93.00 895 VAL A N 1
ATOM 7379 C CA . VAL A 1 895 ? 10.123 -16.341 13.583 1.00 93.00 895 VAL A CA 1
ATOM 7380 C C . VAL A 1 895 ? 9.835 -16.164 12.090 1.00 93.00 895 VAL A C 1
ATOM 7382 O O . VAL A 1 895 ? 9.331 -17.091 11.460 1.00 93.00 895 VAL A O 1
ATOM 7385 N N . VAL A 1 896 ? 10.231 -15.035 11.489 1.00 93.19 896 VAL A N 1
ATOM 7386 C CA . VAL A 1 896 ? 10.091 -14.803 10.039 1.00 93.19 896 VAL A CA 1
ATOM 7387 C C . VAL A 1 896 ? 10.856 -15.860 9.241 1.00 93.19 896 VAL A C 1
ATOM 7389 O O . VAL A 1 896 ? 10.334 -16.362 8.248 1.00 93.19 896 VAL A O 1
ATOM 7392 N N . LEU A 1 897 ? 12.062 -16.246 9.672 1.00 92.38 897 LEU A N 1
ATOM 7393 C CA . LEU A 1 897 ? 12.855 -17.275 9.001 1.00 92.38 897 LEU A CA 1
ATOM 7394 C C . LEU A 1 897 ? 12.174 -18.651 9.090 1.00 92.38 897 LEU A C 1
ATOM 7396 O O . LEU A 1 897 ? 12.003 -19.293 8.058 1.00 92.38 897 LEU A O 1
ATOM 7400 N N . LEU A 1 898 ? 11.704 -19.063 10.268 1.00 91.06 898 LEU A N 1
ATOM 7401 C CA . LEU A 1 898 ? 10.952 -20.302 10.490 1.00 91.06 898 LEU A CA 1
ATOM 7402 C C . LEU A 1 898 ? 9.665 -20.351 9.661 1.00 91.06 898 LEU A C 1
ATOM 7404 O O . LEU A 1 898 ? 9.471 -21.292 8.892 1.00 91.06 898 LEU A O 1
ATOM 7408 N N . ASN A 1 899 ? 8.838 -19.303 9.719 1.00 91.69 899 ASN A N 1
ATOM 7409 C CA . ASN A 1 899 ? 7.653 -19.193 8.870 1.00 91.69 899 ASN A CA 1
ATOM 7410 C C . ASN A 1 899 ? 8.035 -19.222 7.380 1.00 91.69 899 ASN A C 1
ATOM 7412 O O . ASN A 1 899 ? 7.339 -19.825 6.568 1.00 91.69 899 ASN A O 1
ATOM 7416 N N . SER A 1 900 ? 9.170 -18.644 6.983 1.00 91.75 900 SER A N 1
ATOM 7417 C CA . SER A 1 900 ? 9.627 -18.697 5.588 1.00 91.75 900 SER A CA 1
ATOM 7418 C C . SER A 1 900 ? 10.088 -20.092 5.131 1.00 91.75 900 SER A C 1
ATOM 7420 O O . SER A 1 900 ? 10.202 -20.333 3.927 1.00 91.75 900 SER A O 1
ATOM 7422 N N . LEU A 1 901 ? 10.320 -21.008 6.076 1.00 88.25 901 LEU A N 1
ATOM 7423 C CA . LEU A 1 901 ? 10.589 -22.436 5.873 1.00 88.25 901 LEU A CA 1
ATOM 7424 C C . LEU A 1 901 ? 9.323 -23.305 6.051 1.00 88.25 901 LEU A C 1
ATOM 7426 O O . LEU A 1 901 ? 9.384 -24.520 5.905 1.00 88.25 901 LEU A O 1
ATOM 7430 N N . GLY A 1 902 ? 8.162 -22.697 6.333 1.00 82.00 902 GLY A N 1
ATOM 7431 C CA . GLY A 1 902 ? 6.897 -23.399 6.593 1.00 82.00 902 GLY A CA 1
ATOM 7432 C C . GLY A 1 902 ? 6.718 -23.907 8.026 1.00 82.00 902 GLY A C 1
ATOM 7433 O O . GLY A 1 902 ? 5.734 -24.593 8.293 1.00 82.00 902 GLY A O 1
ATOM 7434 N N . ILE A 1 903 ? 7.630 -23.564 8.941 1.00 83.88 903 ILE A N 1
ATOM 7435 C CA . ILE A 1 903 ? 7.526 -23.907 10.362 1.00 83.88 903 ILE A CA 1
ATOM 7436 C C . ILE A 1 903 ? 6.636 -22.883 11.073 1.00 83.88 903 ILE A C 1
ATOM 7438 O O . ILE A 1 903 ? 6.830 -21.675 10.942 1.00 83.88 903 ILE A O 1
ATOM 7442 N N . SER A 1 904 ? 5.665 -23.368 11.842 1.00 78.94 904 SER A N 1
ATOM 7443 C CA . SER A 1 904 ? 4.572 -22.566 12.404 1.00 78.94 904 SER A CA 1
ATOM 7444 C C . SER A 1 904 ? 4.202 -22.894 13.854 1.00 78.94 904 SER A C 1
ATOM 7446 O O . SER A 1 904 ? 3.646 -22.031 14.537 1.00 78.94 904 SER A O 1
ATOM 7448 N N . ALA A 1 905 ? 4.568 -24.077 14.368 1.00 80.69 905 ALA A N 1
ATOM 7449 C CA . ALA A 1 905 ? 4.442 -24.460 15.783 1.00 80.69 905 ALA A CA 1
ATOM 7450 C C . ALA A 1 905 ? 5.449 -23.720 16.687 1.00 80.69 905 ALA A C 1
ATOM 7452 O O . ALA A 1 905 ? 6.299 -24.336 17.336 1.00 80.69 905 ALA A O 1
ATOM 7453 N N . ILE A 1 906 ? 5.359 -22.392 16.723 1.00 86.31 906 ILE A N 1
ATOM 7454 C CA . ILE A 1 906 ? 6.286 -21.509 17.431 1.00 86.31 906 ILE A CA 1
ATOM 7455 C C . ILE A 1 906 ? 5.637 -21.028 18.734 1.00 86.31 906 ILE A C 1
ATOM 7457 O O . ILE A 1 906 ? 4.453 -20.687 18.769 1.00 86.31 906 ILE A O 1
ATOM 7461 N N . LYS A 1 907 ? 6.401 -20.983 19.825 1.00 88.50 907 LYS A N 1
ATOM 7462 C CA . LYS A 1 907 ? 6.025 -20.282 21.055 1.00 88.50 907 LYS A CA 1
ATOM 7463 C C . LYS A 1 907 ? 7.171 -19.404 21.522 1.00 88.50 907 LYS A C 1
ATOM 7465 O O . LYS A 1 907 ? 8.250 -19.905 21.805 1.00 88.50 907 LYS A O 1
ATOM 7470 N N . ILE A 1 908 ? 6.919 -18.116 21.637 1.00 90.81 908 ILE A N 1
ATOM 7471 C CA . ILE A 1 908 ? 7.815 -17.147 22.238 1.00 90.81 908 ILE A CA 1
ATOM 7472 C C . ILE A 1 908 ? 7.479 -17.067 23.732 1.00 90.81 908 ILE A C 1
ATOM 7474 O O . ILE A 1 908 ? 6.315 -17.076 24.133 1.00 90.81 908 ILE A O 1
ATOM 7478 N N . ARG A 1 909 ? 8.503 -17.011 24.574 1.00 87.00 909 ARG A N 1
ATOM 7479 C CA . ARG A 1 909 ? 8.408 -16.571 25.970 1.00 87.00 909 ARG A CA 1
ATOM 7480 C C . ARG A 1 909 ? 9.480 -15.529 26.228 1.00 87.00 909 ARG A C 1
ATOM 7482 O O . ARG A 1 909 ? 10.462 -15.476 25.496 1.00 87.00 909 ARG A O 1
ATOM 7489 N N . PHE A 1 910 ? 9.301 -14.737 27.272 1.00 86.06 910 PHE A N 1
ATOM 7490 C CA . PHE A 1 910 ? 10.355 -13.908 27.836 1.00 86.06 910 PHE A CA 1
ATOM 7491 C C . PHE A 1 910 ? 10.457 -14.267 29.316 1.00 86.06 910 PHE A C 1
ATOM 7493 O O . PHE A 1 910 ? 9.483 -14.113 30.050 1.00 86.06 910 PHE A O 1
ATOM 7500 N N . ASP A 1 911 ? 11.593 -14.826 29.726 1.00 82.81 911 ASP A N 1
ATOM 7501 C CA . ASP A 1 911 ? 11.867 -15.211 31.108 1.00 82.81 911 ASP A CA 1
ATOM 7502 C C . ASP A 1 911 ? 13.321 -14.875 31.470 1.00 82.81 911 ASP A C 1
ATOM 7504 O O . ASP A 1 911 ? 14.226 -15.016 30.651 1.00 82.81 911 ASP A O 1
ATOM 7508 N N . SER A 1 912 ? 13.539 -14.352 32.681 1.00 80.94 912 SER A N 1
ATOM 7509 C CA . SER A 1 912 ? 14.869 -13.981 33.203 1.00 80.94 912 SER A CA 1
ATOM 7510 C C . SER A 1 912 ? 15.710 -13.079 32.273 1.00 80.94 912 SER A C 1
ATOM 7512 O O . SER A 1 912 ? 16.926 -13.236 32.176 1.00 80.94 912 SER A O 1
ATOM 7514 N N . GLY A 1 913 ? 15.071 -12.137 31.568 1.00 75.94 913 GLY A N 1
ATOM 7515 C CA . GLY A 1 913 ? 15.746 -11.229 30.628 1.00 75.94 913 GLY A CA 1
ATOM 7516 C C . GLY A 1 913 ? 16.161 -11.877 29.299 1.00 75.94 913 GLY A C 1
ATOM 7517 O O . GLY A 1 913 ? 16.978 -11.314 28.570 1.00 75.94 913 GLY A O 1
ATOM 7518 N N . VAL A 1 914 ? 15.637 -13.067 28.990 1.00 86.06 914 VAL A N 1
ATOM 7519 C CA . VAL A 1 914 ? 15.944 -13.842 27.784 1.00 86.06 914 VAL A CA 1
ATOM 7520 C C . VAL A 1 914 ? 14.640 -14.227 27.086 1.00 86.06 914 VAL A C 1
ATOM 7522 O O . VAL A 1 914 ? 13.724 -14.792 27.683 1.00 86.06 914 VAL A O 1
ATOM 7525 N N . TYR A 1 915 ? 14.556 -13.949 25.790 1.00 90.12 915 TYR A N 1
ATOM 7526 C CA . TYR A 1 915 ? 13.514 -14.490 24.935 1.00 90.12 915 TYR A CA 1
ATOM 7527 C C . TYR A 1 915 ? 13.796 -15.953 24.617 1.00 90.12 915 TYR A C 1
ATOM 7529 O O . TYR A 1 915 ? 14.917 -16.323 24.271 1.00 90.12 915 TYR A O 1
ATOM 7537 N N . ARG A 1 916 ? 12.766 -16.792 24.665 1.00 88.94 916 ARG A N 1
ATOM 7538 C CA . ARG A 1 916 ? 12.862 -18.202 24.299 1.00 88.94 916 ARG A CA 1
ATOM 7539 C C . ARG A 1 916 ? 11.924 -18.527 23.159 1.00 88.94 916 ARG A C 1
ATOM 7541 O O . ARG A 1 916 ? 10.716 -18.347 23.298 1.00 88.94 916 ARG A O 1
ATOM 7548 N N . VAL A 1 917 ? 12.472 -19.038 22.062 1.00 89.50 917 VAL A N 1
ATOM 7549 C CA . VAL A 1 917 ? 11.699 -19.482 20.897 1.00 89.50 917 VAL A CA 1
ATOM 7550 C C . VAL A 1 917 ? 11.615 -21.003 20.941 1.00 89.50 917 VAL A C 1
ATOM 7552 O O . VAL A 1 917 ? 12.572 -21.720 20.659 1.00 89.50 917 VAL A O 1
ATOM 7555 N N . LEU A 1 918 ? 10.456 -21.496 21.362 1.00 87.12 918 LEU A N 1
ATOM 7556 C CA . LEU A 1 918 ? 10.113 -22.907 21.427 1.00 87.12 918 LEU A CA 1
ATOM 7557 C C . LEU A 1 918 ? 9.532 -23.336 20.079 1.00 87.12 918 LEU A C 1
ATOM 7559 O O . LEU A 1 918 ? 8.463 -22.861 19.698 1.00 87.12 918 LEU A O 1
ATOM 7563 N N . VAL A 1 919 ? 10.197 -24.253 19.383 1.00 82.12 919 VAL A N 1
ATOM 7564 C CA . VAL A 1 919 ? 9.688 -24.868 18.151 1.00 82.12 919 VAL A CA 1
ATOM 7565 C C . VAL A 1 919 ? 9.235 -26.289 18.470 1.00 82.12 919 VAL A C 1
ATOM 7567 O O . VAL A 1 919 ? 9.949 -27.073 19.096 1.00 82.12 919 VAL A O 1
ATOM 7570 N N . ASN A 1 920 ? 8.007 -26.618 18.086 1.00 76.06 920 ASN A N 1
ATOM 7571 C CA . ASN A 1 920 ? 7.372 -27.893 18.414 1.00 76.06 920 ASN A CA 1
ATOM 7572 C C . ASN A 1 920 ? 6.848 -28.594 17.149 1.00 76.06 920 ASN A C 1
ATOM 7574 O O . ASN A 1 920 ? 5.720 -29.085 17.097 1.00 76.06 920 ASN A O 1
ATOM 7578 N N . GLU A 1 921 ? 7.700 -28.580 16.127 1.00 72.19 921 GLU A N 1
ATOM 7579 C CA . GLU A 1 921 ? 7.530 -29.148 14.791 1.00 72.19 921 GLU A CA 1
ATOM 7580 C C . GLU A 1 921 ? 8.815 -29.898 14.399 1.00 72.19 921 GLU A C 1
ATOM 7582 O O . GLU A 1 921 ? 9.869 -29.700 15.006 1.00 72.19 921 GLU A O 1
ATOM 7587 N N . GLU A 1 922 ? 8.721 -30.808 13.430 1.00 68.00 922 GLU A N 1
ATOM 7588 C CA . GLU A 1 922 ? 9.840 -31.669 13.029 1.00 68.00 922 GLU A CA 1
ATOM 7589 C C . GLU A 1 922 ? 10.793 -30.898 12.101 1.00 68.00 922 GLU A C 1
ATOM 7591 O O . GLU A 1 922 ? 10.364 -30.335 11.095 1.00 68.00 922 GLU A O 1
ATOM 7596 N N . LEU A 1 923 ? 12.081 -30.842 12.456 1.00 73.88 923 LEU A N 1
ATOM 7597 C CA . LEU A 1 923 ? 13.109 -30.127 11.693 1.00 73.88 923 LEU A CA 1
ATOM 7598 C C . LEU A 1 923 ? 13.976 -31.128 10.906 1.00 73.88 923 LEU A C 1
ATOM 7600 O O . LEU A 1 923 ? 14.366 -32.145 11.487 1.00 73.88 923 LEU A O 1
ATOM 7604 N N . PRO A 1 924 ? 14.334 -30.861 9.630 1.00 70.75 924 PRO A N 1
ATOM 7605 C CA . PRO A 1 924 ? 14.983 -31.848 8.756 1.00 70.75 924 PRO A CA 1
ATOM 7606 C C . PRO A 1 924 ? 16.281 -32.447 9.314 1.00 70.75 924 PRO A C 1
ATOM 7608 O O . PRO A 1 924 ? 16.578 -33.615 9.083 1.00 70.75 924 PRO A O 1
ATOM 7611 N N . PHE A 1 925 ? 17.038 -31.658 10.078 1.00 72.31 925 PHE A N 1
ATOM 7612 C CA . PHE A 1 925 ? 18.332 -32.035 10.652 1.00 72.31 925 PHE A CA 1
ATOM 7613 C C . PHE A 1 925 ? 18.246 -32.772 12.005 1.00 72.31 925 PHE A C 1
ATOM 7615 O O . PHE A 1 925 ? 19.273 -33.204 12.520 1.00 72.31 925 PHE A O 1
ATOM 7622 N N . LEU A 1 926 ? 17.055 -32.937 12.603 1.00 66.25 926 LEU A N 1
ATOM 7623 C CA . LEU A 1 926 ? 16.893 -33.587 13.919 1.00 66.25 926 LEU A CA 1
ATOM 7624 C C . LEU A 1 926 ? 16.576 -35.094 13.863 1.00 66.25 926 LEU A C 1
ATOM 7626 O O . LEU A 1 926 ? 16.691 -35.776 14.884 1.00 66.25 926 LEU A O 1
ATOM 7630 N N . GLY A 1 927 ? 16.217 -35.617 12.685 1.00 48.75 927 GLY A N 1
ATOM 7631 C CA . GLY A 1 927 ? 15.891 -37.029 12.457 1.00 48.75 927 GLY A CA 1
ATOM 7632 C C . GLY A 1 927 ? 14.529 -37.464 13.024 1.00 48.75 927 GLY A C 1
ATOM 7633 O O . GLY A 1 927 ? 14.165 -37.119 14.146 1.00 48.75 927 GLY A O 1
ATOM 7634 N N . ASN A 1 928 ? 13.784 -38.264 12.250 1.00 39.34 928 ASN A N 1
ATOM 7635 C CA . ASN A 1 928 ? 12.392 -38.658 12.528 1.00 39.34 928 ASN A CA 1
ATOM 7636 C C . ASN A 1 928 ? 12.171 -39.168 13.968 1.00 39.34 928 ASN A C 1
ATOM 7638 O O . ASN A 1 928 ? 12.528 -40.306 14.295 1.00 39.34 928 ASN A O 1
ATOM 7642 N N . ARG A 1 929 ? 11.538 -38.367 14.840 1.00 42.47 929 ARG A N 1
ATOM 7643 C CA . ARG A 1 929 ? 11.355 -38.710 16.269 1.00 42.47 929 ARG A CA 1
ATOM 7644 C C . ARG A 1 929 ? 9.985 -38.308 16.826 1.00 42.47 929 ARG A C 1
ATOM 7646 O O . ARG A 1 929 ? 9.862 -37.426 17.667 1.00 42.47 929 ARG A O 1
ATOM 7653 N N . LYS A 1 930 ? 8.976 -39.101 16.437 1.00 37.97 930 LYS A N 1
ATOM 7654 C CA . LYS A 1 930 ? 7.653 -39.315 17.079 1.00 37.97 930 LYS A CA 1
ATOM 7655 C C . LYS A 1 930 ? 7.030 -38.091 17.782 1.00 37.97 930 LYS A C 1
ATOM 7657 O O . LYS A 1 930 ? 7.238 -37.868 18.977 1.00 37.97 930 LYS A O 1
ATOM 7662 N N . ARG A 1 931 ? 6.110 -37.428 17.064 1.00 43.94 931 ARG A N 1
ATOM 7663 C CA . ARG A 1 931 ? 5.096 -36.480 17.575 1.00 43.94 931 ARG A CA 1
ATOM 7664 C C . ARG A 1 931 ? 4.536 -36.908 18.948 1.00 43.94 931 ARG A C 1
ATOM 7666 O O . ARG A 1 931 ? 3.735 -37.837 19.009 1.00 43.94 931 ARG A O 1
ATOM 7673 N N . LYS A 1 932 ? 4.901 -36.215 20.037 1.00 40.00 932 LYS A N 1
ATOM 7674 C CA . LYS A 1 932 ? 4.297 -36.435 21.376 1.00 40.00 932 LYS A CA 1
ATOM 7675 C C . LYS A 1 932 ? 3.565 -35.219 21.966 1.00 40.00 932 LYS A C 1
ATOM 7677 O O . LYS A 1 932 ? 2.977 -35.342 23.029 1.00 40.00 932 LYS A O 1
ATOM 7682 N N . ASN A 1 933 ? 3.579 -34.067 21.289 1.00 41.22 933 ASN A N 1
ATOM 7683 C CA . ASN A 1 933 ? 2.865 -32.845 21.683 1.00 41.22 933 ASN A CA 1
ATOM 7684 C C . ASN A 1 933 ? 2.546 -32.003 20.432 1.00 41.22 933 ASN A C 1
ATOM 7686 O O . ASN A 1 933 ? 3.351 -31.154 20.070 1.00 41.22 933 ASN A O 1
ATOM 7690 N N . ALA A 1 934 ? 1.422 -32.217 19.743 1.00 41.62 934 ALA A N 1
ATOM 7691 C CA . ALA A 1 934 ? 1.068 -31.375 18.592 1.00 41.62 934 ALA A CA 1
ATOM 7692 C C . ALA A 1 934 ? 0.608 -29.980 19.057 1.00 41.62 934 ALA A C 1
ATOM 7694 O O . ALA A 1 934 ? -0.263 -29.875 19.920 1.00 41.62 934 ALA A O 1
ATOM 7695 N N . TYR A 1 935 ? 1.199 -28.919 18.504 1.00 47.47 935 TYR A N 1
ATOM 7696 C CA . TYR A 1 935 ? 0.741 -27.540 18.709 1.00 47.47 935 TYR A CA 1
ATOM 7697 C C . TYR A 1 935 ? -0.327 -27.139 17.680 1.00 47.47 935 TYR A C 1
ATOM 7699 O O . TYR A 1 935 ? -0.598 -27.871 16.727 1.00 47.47 935 TYR A O 1
ATOM 7707 N N . TYR A 1 936 ? -0.941 -25.976 17.908 1.00 47.84 936 TYR A N 1
ATOM 7708 C CA . TYR A 1 936 ? -2.111 -25.434 17.199 1.00 47.84 936 TYR A CA 1
ATOM 7709 C C . TYR A 1 936 ? -1.997 -25.386 15.658 1.00 47.84 936 TYR A C 1
ATOM 7711 O O . TYR A 1 936 ? -3.010 -25.347 14.971 1.00 47.84 936 TYR A O 1
ATOM 7719 N N . SER A 1 937 ? -0.790 -25.446 15.090 1.00 49.06 937 SER A N 1
ATOM 7720 C CA . SER A 1 937 ? -0.546 -25.484 13.640 1.00 49.06 937 SER A CA 1
ATOM 7721 C C . SER A 1 937 ? -0.881 -26.813 12.947 1.00 49.06 937 SER A C 1
ATOM 7723 O O . SER A 1 937 ? -1.058 -26.850 11.722 1.00 49.06 937 SER A O 1
ATOM 7725 N N . HIS A 1 938 ? -0.916 -27.915 13.703 1.00 57.62 938 HIS A N 1
ATOM 7726 C CA . HIS A 1 938 ? -1.030 -29.293 13.200 1.00 57.62 938 HIS A CA 1
ATOM 7727 C C . HIS A 1 938 ? -2.275 -30.039 13.691 1.00 57.62 938 HIS A C 1
ATOM 7729 O O . HIS A 1 938 ? -2.538 -31.167 13.267 1.00 57.62 938 HIS A O 1
ATOM 7735 N N . VAL A 1 939 ? -3.030 -29.425 14.596 1.00 63.38 939 VAL A N 1
ATOM 7736 C CA . VAL A 1 939 ? -4.302 -29.924 15.108 1.00 63.38 939 VAL A CA 1
ATOM 7737 C C . VAL A 1 939 ? -5.252 -28.746 15.220 1.00 63.38 939 VAL A C 1
ATOM 7739 O O . VAL A 1 939 ? -4.931 -27.754 15.869 1.00 63.38 939 VAL A O 1
ATOM 7742 N N . ILE A 1 940 ? -6.419 -28.870 14.598 1.00 76.31 940 ILE A N 1
ATOM 7743 C CA . ILE A 1 940 ? -7.478 -27.871 14.680 1.00 76.31 940 ILE A CA 1
ATOM 7744 C C . ILE A 1 940 ? -7.936 -27.835 16.150 1.00 76.31 940 ILE A C 1
ATOM 7746 O O . ILE A 1 940 ? -8.278 -28.900 16.687 1.00 76.31 940 ILE A O 1
ATOM 7750 N N . PRO A 1 941 ? -7.889 -26.667 16.824 1.00 77.50 941 PRO A N 1
ATOM 7751 C CA . PRO A 1 941 ? -8.345 -26.515 18.203 1.00 77.50 941 PRO A CA 1
ATOM 7752 C C . PRO A 1 941 ? -9.756 -27.070 18.383 1.00 77.50 941 PRO A C 1
ATOM 7754 O O . PRO A 1 941 ? -10.601 -26.884 17.505 1.00 77.50 941 PRO A O 1
ATOM 7757 N N . LYS A 1 942 ? -10.027 -27.749 19.506 1.00 84.06 942 LYS A N 1
ATOM 7758 C CA . LYS A 1 942 ? -11.362 -28.306 19.752 1.00 84.06 942 LYS A CA 1
ATOM 7759 C C . LYS A 1 942 ? -12.424 -27.214 19.707 1.00 84.06 942 LYS A C 1
ATOM 7761 O O . LYS A 1 942 ? -13.483 -27.457 19.164 1.00 84.06 942 LYS A O 1
ATOM 7766 N N . GLU A 1 943 ? -12.109 -26.012 20.178 1.00 81.19 943 GLU A N 1
ATOM 7767 C CA . GLU A 1 943 ? -13.039 -24.887 20.246 1.00 81.19 943 GLU A CA 1
ATOM 7768 C C . GLU A 1 943 ? -13.468 -24.435 18.848 1.00 81.19 943 GLU A C 1
ATOM 7770 O O . GLU A 1 943 ? -14.647 -24.214 18.613 1.00 81.19 943 GLU A O 1
ATOM 7775 N N . ILE A 1 944 ? -12.537 -24.430 17.889 1.00 81.94 944 ILE A N 1
ATOM 7776 C CA . ILE A 1 944 ? -12.818 -24.141 16.476 1.00 81.94 944 ILE A CA 1
ATOM 7777 C C . ILE A 1 944 ? -13.697 -25.228 15.850 1.00 81.94 944 ILE A C 1
ATOM 7779 O O . ILE A 1 944 ? -14.572 -24.930 15.040 1.00 81.94 944 ILE A O 1
ATOM 7783 N N . LEU A 1 945 ? -13.498 -26.496 16.222 1.00 84.31 945 LEU A N 1
ATOM 7784 C CA . LEU A 1 945 ? -14.366 -27.592 15.779 1.00 84.31 945 LEU A CA 1
ATOM 7785 C C . LEU A 1 945 ? -15.757 -27.495 16.427 1.00 84.31 945 LEU A C 1
ATOM 7787 O O . LEU A 1 945 ? -16.760 -27.719 15.755 1.00 84.31 945 LEU A O 1
ATOM 7791 N N . GLU A 1 946 ? -15.819 -27.144 17.710 1.00 85.12 946 GLU A N 1
ATOM 7792 C CA . GLU A 1 946 ? -17.048 -26.951 18.484 1.00 85.12 946 GLU A CA 1
ATOM 7793 C C . GLU A 1 946 ? -17.889 -25.817 17.881 1.00 85.12 946 GLU A C 1
ATOM 7795 O O . GLU A 1 946 ? -19.062 -26.032 17.578 1.00 85.12 946 GLU A O 1
ATOM 7800 N N . GLU A 1 947 ? -17.264 -24.675 17.592 1.00 81.56 947 GLU A N 1
ATOM 7801 C CA . GLU A 1 947 ? -17.843 -23.509 16.914 1.00 81.56 947 GLU A CA 1
ATOM 7802 C C . GLU A 1 947 ? -18.271 -23.827 15.469 1.00 81.56 947 GLU A C 1
ATOM 7804 O O . GLU A 1 947 ? -19.409 -23.568 15.082 1.00 81.56 947 GLU A O 1
ATOM 7809 N N . THR A 1 948 ? -17.412 -24.483 14.679 1.00 82.69 948 THR A N 1
ATOM 7810 C CA . THR A 1 948 ? -17.713 -24.800 13.269 1.00 82.69 948 THR A CA 1
ATOM 7811 C C . THR A 1 948 ? -18.832 -25.831 13.128 1.00 82.69 948 THR A C 1
ATOM 7813 O O . THR A 1 948 ? -19.723 -25.681 12.289 1.00 82.69 948 THR A O 1
ATOM 7816 N N . PHE A 1 949 ? -18.790 -26.919 13.905 1.00 85.06 949 PHE A N 1
ATOM 7817 C CA . PHE A 1 949 ? -19.700 -28.054 13.731 1.00 85.06 949 PHE A CA 1
ATOM 7818 C C . PHE A 1 949 ? -20.945 -27.996 14.620 1.00 85.06 949 PHE A C 1
ATOM 7820 O O . PHE A 1 949 ? -21.961 -28.584 14.239 1.00 85.06 949 PHE A O 1
ATOM 7827 N N . GLY A 1 950 ? -20.909 -27.284 15.750 1.00 79.56 950 GLY A N 1
ATOM 7828 C CA . GLY A 1 950 ? -21.976 -27.291 16.758 1.00 79.56 950 GLY A CA 1
ATOM 7829 C C . GLY A 1 950 ? -22.037 -28.591 17.576 1.00 79.56 950 GLY A C 1
ATOM 7830 O O . GLY A 1 950 ? -23.087 -28.941 18.108 1.00 79.56 950 GLY A O 1
ATOM 7831 N N . LYS A 1 951 ? -20.931 -29.345 17.646 1.00 81.25 951 LYS A N 1
ATOM 7832 C CA . LYS A 1 951 ? -20.796 -30.607 18.400 1.00 81.25 951 LYS A CA 1
ATOM 7833 C C . LYS A 1 951 ? -19.656 -30.469 19.408 1.00 81.25 951 LYS A C 1
ATOM 7835 O O . LYS A 1 951 ? -18.637 -29.892 19.057 1.00 81.25 951 LYS A O 1
ATOM 7840 N N . GLN A 1 952 ? -19.771 -31.034 20.612 1.00 78.31 952 GLN A N 1
ATOM 7841 C CA . GLN A 1 952 ? -18.629 -31.106 21.537 1.00 78.31 952 GLN A CA 1
ATOM 7842 C C . GLN A 1 952 ? -17.549 -32.074 21.034 1.00 78.31 952 GLN A C 1
ATOM 7844 O O . GLN A 1 952 ? -17.859 -33.162 20.543 1.00 78.31 952 GLN A O 1
ATOM 7849 N N . PHE A 1 953 ? -16.275 -31.712 21.215 1.00 82.56 953 PHE A N 1
ATOM 7850 C CA . PHE A 1 953 ? -15.134 -32.560 20.863 1.00 82.56 953 PHE A CA 1
ATOM 7851 C C . PHE A 1 953 ? -14.232 -32.763 22.083 1.00 82.56 953 PHE A C 1
ATOM 7853 O O . PHE A 1 953 ? -13.729 -31.808 22.664 1.00 82.56 953 PHE A O 1
ATOM 7860 N N . GLN A 1 954 ? -13.945 -34.022 22.443 1.00 74.62 954 GLN A N 1
ATOM 7861 C CA . GLN A 1 954 ? -13.082 -34.342 23.596 1.00 74.62 954 GLN A CA 1
ATOM 7862 C C . GLN A 1 954 ? -11.680 -33.708 23.530 1.00 74.62 954 GLN A C 1
ATOM 7864 O O . GLN A 1 954 ? -11.032 -33.537 24.559 1.00 74.62 954 GLN A O 1
ATOM 7869 N N . LYS A 1 955 ? -11.159 -33.468 22.321 1.00 79.38 955 LYS A N 1
ATOM 7870 C CA . LYS A 1 955 ? -9.763 -33.095 22.064 1.00 79.38 955 LYS A CA 1
ATOM 7871 C C . LYS A 1 955 ? -9.594 -32.536 20.653 1.00 79.38 955 LYS A C 1
ATOM 7873 O O . LYS A 1 955 ? -10.368 -32.875 19.759 1.00 79.38 955 LYS A O 1
ATOM 7878 N N . ASN A 1 956 ? -8.554 -31.724 20.470 1.00 78.69 956 ASN A N 1
ATOM 7879 C CA . ASN A 1 956 ? -8.152 -31.155 19.181 1.00 78.69 956 ASN A CA 1
ATOM 7880 C C . ASN A 1 956 ? -7.963 -32.263 18.128 1.00 78.69 956 ASN A C 1
ATOM 7882 O O . ASN A 1 956 ? -7.484 -33.356 18.448 1.00 78.69 956 ASN A O 1
ATOM 7886 N N . MET A 1 957 ? -8.303 -31.979 16.871 1.00 79.38 957 MET A N 1
ATOM 7887 C CA . MET A 1 957 ? -8.344 -32.983 15.801 1.00 79.38 957 MET A CA 1
ATOM 7888 C C . MET A 1 957 ? -7.266 -32.733 14.748 1.00 79.38 957 MET A C 1
ATOM 7890 O O . MET A 1 957 ? -7.021 -31.595 14.358 1.00 79.38 957 MET A O 1
ATOM 7894 N N . SER A 1 958 ? -6.612 -33.791 14.263 1.00 74.25 958 SER A N 1
ATOM 7895 C CA . SER A 1 958 ? -5.666 -33.661 13.151 1.00 74.25 958 SER A CA 1
ATOM 7896 C C . SER A 1 958 ? -6.403 -33.517 11.809 1.00 74.25 958 SER A C 1
ATOM 7898 O O . SER A 1 958 ? -7.506 -34.049 11.673 1.00 74.25 958 SER A O 1
ATOM 7900 N N . PRO A 1 959 ? -5.789 -32.884 10.790 1.00 73.25 959 PRO A N 1
ATOM 7901 C CA . PRO A 1 959 ? -6.373 -32.751 9.451 1.00 73.25 959 PRO A CA 1
ATOM 7902 C C . PRO A 1 959 ? -6.829 -34.091 8.856 1.00 73.25 959 PRO A C 1
ATOM 7904 O O . PRO A 1 959 ? -7.940 -34.212 8.355 1.00 73.25 959 PRO A O 1
ATOM 7907 N N . ALA A 1 960 ? -6.000 -35.131 9.001 1.00 73.06 960 ALA A N 1
ATOM 7908 C CA . ALA A 1 960 ? -6.321 -36.479 8.538 1.00 73.06 960 ALA A CA 1
ATOM 7909 C C . ALA A 1 960 ? -7.540 -37.077 9.262 1.00 73.06 960 ALA A C 1
ATOM 7911 O O . ALA A 1 960 ? -8.369 -37.717 8.627 1.00 73.06 960 ALA A O 1
ATOM 7912 N N . LYS A 1 961 ? -7.684 -36.842 10.577 1.00 81.12 961 LYS A N 1
ATOM 7913 C CA . LYS A 1 961 ? -8.830 -37.338 11.354 1.00 81.12 961 LYS A CA 1
ATOM 7914 C C . LYS A 1 961 ? -10.109 -36.538 11.073 1.00 81.12 961 LYS A C 1
ATOM 7916 O O . LYS A 1 961 ? -11.192 -37.109 11.167 1.00 81.12 961 LYS A O 1
ATOM 7921 N N . LEU A 1 962 ? -9.987 -35.256 10.706 1.00 83.00 962 LEU A N 1
ATOM 7922 C CA . LEU A 1 962 ? -11.109 -34.462 10.204 1.00 83.00 962 LEU A CA 1
ATOM 7923 C C . LEU A 1 962 ? -11.606 -35.037 8.876 1.00 83.00 962 LEU A C 1
ATOM 7925 O O . LEU A 1 962 ? -12.780 -35.379 8.785 1.00 83.00 962 LEU A O 1
ATOM 7929 N N . ASN A 1 963 ? -10.715 -35.207 7.893 1.00 81.19 963 ASN A N 1
ATOM 7930 C CA . ASN A 1 963 ? -11.078 -35.775 6.594 1.00 81.19 963 ASN A CA 1
ATOM 7931 C C . ASN A 1 963 ? -11.674 -37.181 6.742 1.00 81.19 963 ASN A C 1
ATOM 7933 O O . ASN A 1 963 ? -12.751 -37.415 6.214 1.00 81.19 963 ASN A O 1
ATOM 7937 N N . GLU A 1 964 ? -11.078 -38.062 7.555 1.00 85.38 964 GLU A N 1
ATOM 7938 C CA . GLU A 1 964 ? -11.632 -39.398 7.834 1.00 85.38 964 GLU A CA 1
ATOM 7939 C C . GLU A 1 964 ? -13.067 -39.329 8.393 1.00 85.38 964 GLU A C 1
ATOM 7941 O O . GLU A 1 964 ? -13.929 -40.106 7.991 1.00 85.38 964 GLU A O 1
ATOM 7946 N N . LYS A 1 965 ? -13.353 -38.396 9.314 1.00 87.00 965 LYS A N 1
ATOM 7947 C CA . LYS A 1 965 ? -14.703 -38.213 9.873 1.00 87.00 965 LYS A CA 1
ATOM 7948 C C . LYS A 1 965 ? -15.688 -37.584 8.885 1.00 87.00 965 LYS A C 1
ATOM 7950 O O . LYS A 1 965 ? -16.880 -37.855 8.991 1.00 87.00 965 LYS A O 1
ATOM 7955 N N . VAL A 1 966 ? -15.217 -36.756 7.956 1.00 84.06 966 VAL A N 1
ATOM 7956 C CA . VAL A 1 966 ? -16.040 -36.179 6.882 1.00 84.06 966 VAL A CA 1
ATOM 7957 C C . VAL A 1 966 ? -16.350 -37.234 5.815 1.00 84.06 966 VAL A C 1
ATOM 7959 O O . VAL A 1 966 ? -17.504 -37.377 5.429 1.00 84.06 966 VAL A O 1
ATOM 7962 N N . GLU A 1 967 ? -15.365 -38.036 5.402 1.00 83.75 967 GLU A N 1
ATOM 7963 C CA . GLU A 1 967 ? -15.541 -39.165 4.473 1.00 83.75 967 GLU A CA 1
ATOM 7964 C C . GLU A 1 967 ? -16.473 -40.245 5.043 1.00 83.75 967 GLU A C 1
ATOM 7966 O O . GLU A 1 967 ? -17.279 -40.811 4.310 1.00 83.75 967 GLU A O 1
ATOM 7971 N N . LYS A 1 968 ? -16.427 -40.486 6.360 1.00 87.50 968 LYS A N 1
ATOM 7972 C CA . LYS A 1 968 ? -17.361 -41.377 7.073 1.00 87.50 968 LYS A CA 1
ATOM 7973 C C . LYS A 1 968 ? -18.739 -40.762 7.361 1.00 87.50 968 LYS A C 1
ATOM 7975 O O . LYS A 1 968 ? -19.576 -41.431 7.959 1.00 87.50 968 LYS A O 1
ATOM 7980 N N . GLY A 1 969 ? -18.979 -39.498 7.003 1.00 79.88 969 GLY A N 1
ATOM 7981 C CA . GLY A 1 969 ? -20.245 -38.800 7.267 1.00 79.88 969 GLY A CA 1
ATOM 7982 C C . GLY A 1 969 ? -20.516 -38.450 8.740 1.00 79.88 969 GLY A C 1
ATOM 7983 O O . GLY A 1 969 ? -21.595 -37.966 9.071 1.00 79.88 969 GLY A O 1
ATOM 7984 N N . GLU A 1 970 ? -19.552 -38.644 9.647 1.00 84.56 970 GLU A N 1
ATOM 7985 C CA . GLU A 1 970 ? -19.686 -38.289 11.070 1.00 84.56 970 GLU A CA 1
ATOM 7986 C C . GLU A 1 970 ? -19.687 -36.760 11.297 1.00 84.56 970 GLU A C 1
ATOM 7988 O O . GLU A 1 970 ? -20.218 -36.256 12.301 1.00 84.56 970 GLU A O 1
ATOM 7993 N N . LEU A 1 971 ? -19.078 -36.015 10.366 1.00 84.88 971 LEU A N 1
ATOM 7994 C CA . LEU A 1 971 ? -19.005 -34.555 10.333 1.00 84.88 971 LEU A CA 1
ATOM 7995 C C . LEU A 1 971 ? -19.472 -34.009 8.981 1.00 84.88 971 LEU A C 1
ATOM 7997 O O . LEU A 1 971 ? -19.176 -34.570 7.931 1.00 84.88 971 LEU A O 1
ATOM 8001 N N . ASP A 1 972 ? -20.177 -32.879 9.024 1.00 85.25 972 ASP A N 1
ATOM 8002 C CA . ASP A 1 972 ? -20.769 -32.252 7.844 1.00 85.25 972 ASP A CA 1
ATOM 8003 C C . ASP A 1 972 ? -19.698 -31.700 6.885 1.00 85.25 972 ASP A C 1
ATOM 8005 O O . ASP A 1 972 ? -18.881 -30.849 7.251 1.00 85.25 972 ASP A O 1
ATOM 8009 N N . ALA A 1 973 ? -19.714 -32.162 5.633 1.00 81.06 973 ALA A N 1
ATOM 8010 C CA . ALA A 1 973 ? -18.735 -31.769 4.621 1.00 81.06 973 ALA A CA 1
ATOM 8011 C C . ALA A 1 973 ? -18.833 -30.284 4.211 1.00 81.06 973 ALA A C 1
ATOM 8013 O O . ALA A 1 973 ? -17.835 -29.690 3.799 1.00 81.06 973 ALA A O 1
ATOM 8014 N N . GLY A 1 974 ? -20.012 -29.663 4.322 1.00 78.00 974 GLY A N 1
ATOM 8015 C CA . GLY A 1 974 ? -20.224 -28.242 4.044 1.00 78.00 974 GLY A CA 1
ATOM 8016 C C . GLY A 1 974 ? -19.608 -27.349 5.120 1.00 78.00 974 GLY A C 1
ATOM 8017 O O . GLY A 1 974 ? -18.863 -26.423 4.797 1.00 78.00 974 GLY A O 1
ATOM 8018 N N . LYS A 1 975 ? -19.836 -27.674 6.396 1.00 79.81 975 LYS A N 1
ATOM 8019 C CA . LYS A 1 975 ? -19.201 -27.025 7.552 1.00 79.81 975 LYS A CA 1
ATOM 8020 C C . LYS A 1 975 ? -17.683 -27.232 7.533 1.00 79.81 975 LYS A C 1
ATOM 8022 O O . LYS A 1 975 ? -16.940 -26.269 7.694 1.00 79.81 975 LYS A O 1
ATOM 8027 N N . ALA A 1 976 ? -17.209 -28.439 7.209 1.00 80.38 976 ALA A N 1
ATOM 8028 C CA . ALA A 1 976 ? -15.778 -28.719 7.063 1.00 80.38 976 ALA A CA 1
ATOM 8029 C C . ALA A 1 976 ? -15.096 -27.854 5.983 1.00 80.38 976 ALA A C 1
ATOM 8031 O O . ALA A 1 976 ? -13.965 -27.412 6.181 1.00 80.38 976 ALA A O 1
ATOM 8032 N N . ARG A 1 977 ? -15.784 -27.536 4.873 1.00 78.75 977 ARG A N 1
ATOM 8033 C CA . ARG A 1 977 ? -15.252 -26.617 3.846 1.00 78.75 977 ARG A CA 1
ATOM 8034 C C . ARG A 1 977 ? -15.025 -25.191 4.354 1.00 78.75 977 ARG A C 1
ATOM 8036 O O . ARG A 1 977 ? -14.118 -24.540 3.841 1.00 78.75 977 ARG A O 1
ATOM 8043 N N . ARG A 1 978 ? -15.788 -24.703 5.343 1.00 75.81 978 ARG A N 1
ATOM 8044 C CA . ARG A 1 978 ? -15.607 -23.341 5.896 1.00 75.81 978 ARG A CA 1
ATOM 8045 C C . ARG A 1 978 ? -14.243 -23.178 6.572 1.00 75.81 978 ARG A C 1
ATOM 8047 O O . ARG A 1 978 ? -13.605 -22.145 6.408 1.00 75.81 978 ARG A O 1
ATOM 8054 N N . ILE A 1 979 ? -13.737 -24.249 7.191 1.00 81.19 979 ILE A N 1
ATOM 8055 C CA . ILE A 1 979 ? -12.407 -24.307 7.820 1.00 81.19 979 ILE A CA 1
ATOM 8056 C C . ILE A 1 979 ? -11.311 -24.953 6.957 1.00 81.19 979 ILE A C 1
ATOM 8058 O O . ILE A 1 979 ? -10.175 -25.063 7.412 1.00 81.19 979 ILE A O 1
ATOM 8062 N N . ALA A 1 980 ? -11.582 -25.353 5.708 1.00 77.69 980 ALA A N 1
ATOM 8063 C CA . ALA A 1 980 ? -10.584 -26.023 4.857 1.00 77.69 980 ALA A CA 1
ATOM 8064 C C . ALA A 1 980 ? -9.319 -25.171 4.613 1.00 77.69 980 ALA A C 1
ATOM 8066 O O . ALA A 1 980 ? -8.213 -25.699 4.487 1.00 77.69 980 ALA A O 1
ATOM 8067 N N . TRP A 1 981 ? -9.445 -23.841 4.646 1.00 79.44 981 TRP A N 1
ATOM 8068 C CA . TRP A 1 981 ? -8.313 -22.920 4.516 1.00 79.44 981 TRP A CA 1
ATOM 8069 C C . TRP A 1 981 ? -7.314 -22.982 5.691 1.00 79.44 981 TRP A C 1
ATOM 8071 O O . TRP A 1 981 ? -6.167 -22.593 5.501 1.00 79.44 981 TRP A O 1
ATOM 8081 N N . LEU A 1 982 ? -7.679 -23.521 6.866 1.00 75.56 982 LEU A N 1
ATOM 8082 C CA . LEU A 1 982 ? -6.721 -23.825 7.953 1.00 75.56 982 LEU A CA 1
ATOM 8083 C C . LEU A 1 982 ? -5.780 -24.993 7.602 1.00 75.56 982 LEU A C 1
ATOM 8085 O O . LEU A 1 982 ? -4.758 -25.220 8.259 1.00 75.56 982 LEU A O 1
ATOM 8089 N N . LEU A 1 983 ? -6.138 -25.769 6.578 1.00 72.94 983 LEU A N 1
ATOM 8090 C CA . LEU A 1 983 ? -5.357 -26.892 6.073 1.00 72.94 983 LEU A CA 1
ATOM 8091 C C . LEU A 1 983 ? -4.563 -26.485 4.835 1.00 72.94 983 LEU A C 1
ATOM 8093 O O . LEU A 1 983 ? -3.358 -26.726 4.799 1.00 72.94 983 LEU A O 1
ATOM 8097 N N . GLU A 1 984 ? -5.232 -25.845 3.875 1.00 74.81 984 GLU A N 1
ATOM 8098 C CA . GLU A 1 984 ? -4.696 -25.496 2.551 1.00 74.81 984 GLU A CA 1
ATOM 8099 C C . GLU A 1 984 ? -3.980 -24.135 2.498 1.00 74.81 984 GLU A C 1
ATOM 8101 O O . GLU A 1 984 ? -3.165 -23.904 1.606 1.00 74.81 984 GLU A O 1
ATOM 8106 N N . GLY A 1 985 ? -4.284 -23.231 3.431 1.00 80.62 985 GLY A N 1
ATOM 8107 C CA . GLY A 1 985 ? -3.707 -21.893 3.503 1.00 80.62 985 GLY A CA 1
ATOM 8108 C C . GLY A 1 985 ? -2.395 -21.815 4.291 1.00 80.62 985 GLY A C 1
ATOM 8109 O O . GLY A 1 985 ? -1.995 -22.723 5.029 1.00 80.62 985 GLY A O 1
ATOM 8110 N N . ASP A 1 986 ? -1.760 -20.651 4.179 1.00 88.00 986 ASP A N 1
ATOM 8111 C CA . ASP A 1 986 ? -0.524 -20.275 4.868 1.00 88.00 986 ASP A CA 1
ATOM 8112 C C . ASP A 1 986 ? -0.800 -19.495 6.173 1.00 88.00 986 ASP A C 1
ATOM 8114 O O . ASP A 1 986 ? 0.076 -18.786 6.669 1.00 88.00 986 ASP A O 1
ATOM 8118 N N . ILE A 1 987 ? -1.995 -19.625 6.759 1.00 87.38 987 ILE A N 1
ATOM 8119 C CA . ILE A 1 987 ? -2.397 -18.973 8.017 1.00 87.38 987 ILE A CA 1
ATOM 8120 C C . ILE A 1 987 ? -2.762 -20.041 9.049 1.00 87.38 987 ILE A C 1
ATOM 8122 O O . ILE A 1 987 ? -3.397 -21.043 8.725 1.00 87.38 987 ILE A O 1
ATOM 8126 N N . VAL A 1 988 ? -2.386 -19.808 10.302 1.00 85.00 988 VAL A N 1
ATOM 8127 C CA . VAL A 1 988 ? -2.880 -20.544 11.470 1.00 85.00 988 VAL A CA 1
ATOM 8128 C C . VAL A 1 988 ? -3.483 -19.560 12.468 1.00 85.00 988 VAL A C 1
ATOM 8130 O O . VAL A 1 988 ? -3.312 -18.346 12.357 1.00 85.00 988 VAL A O 1
ATOM 8133 N N . LEU A 1 989 ? -4.223 -20.088 13.435 1.00 87.25 989 LEU A N 1
ATOM 8134 C CA . LEU A 1 989 ? -4.888 -19.293 14.456 1.00 87.25 989 LEU A CA 1
ATOM 8135 C C . LEU A 1 989 ? -4.188 -19.458 15.797 1.00 87.25 989 LEU A C 1
ATOM 8137 O O . LEU A 1 989 ? -3.861 -20.575 16.205 1.00 87.25 989 LEU A O 1
ATOM 8141 N N . ASP A 1 990 ? -3.989 -18.340 16.480 1.00 87.38 990 ASP A N 1
ATOM 8142 C CA . ASP A 1 990 ? -3.396 -18.274 17.808 1.00 87.38 990 ASP A CA 1
ATOM 8143 C C . ASP A 1 990 ? -4.309 -17.468 18.735 1.00 87.38 990 ASP A C 1
ATOM 8145 O O . ASP A 1 990 ? -4.881 -16.450 18.350 1.00 87.38 990 ASP A O 1
ATOM 8149 N N . ARG A 1 991 ? -4.514 -17.970 19.950 1.00 90.25 991 ARG A N 1
ATOM 8150 C CA . ARG A 1 991 ? -5.515 -17.438 20.876 1.00 90.25 991 ARG A CA 1
ATOM 8151 C C . ARG A 1 991 ? -4.993 -16.188 21.568 1.00 90.25 991 ARG A C 1
ATOM 8153 O O . ARG A 1 991 ? -3.869 -16.197 22.041 1.00 90.25 991 ARG A O 1
ATOM 8160 N N . VAL A 1 992 ? -5.808 -15.159 21.734 1.00 93.00 992 VAL A N 1
ATOM 8161 C CA . VAL A 1 992 ? -5.516 -14.020 22.610 1.00 93.00 992 VAL A CA 1
ATOM 8162 C C . VAL A 1 992 ? -5.434 -14.511 24.059 1.00 93.00 992 VAL A C 1
ATOM 8164 O O . VAL A 1 992 ? -6.408 -15.036 24.599 1.00 93.00 992 VAL A O 1
ATOM 8167 N N . GLU A 1 993 ? -4.270 -14.361 24.688 1.00 91.06 993 GLU A N 1
ATOM 8168 C CA . GLU A 1 993 ? -4.014 -14.753 26.082 1.00 91.06 993 GLU A CA 1
ATOM 8169 C C . GLU A 1 993 ? -4.262 -13.579 27.023 1.00 91.06 993 GLU A C 1
ATOM 8171 O O . GLU A 1 993 ? -5.026 -13.685 27.982 1.00 91.06 993 GLU A O 1
ATOM 8176 N N . LYS A 1 994 ? -3.646 -12.438 26.714 1.00 91.00 994 LYS A N 1
ATOM 8177 C CA . LYS A 1 994 ? -3.811 -11.194 27.452 1.00 91.00 994 LYS A CA 1
ATOM 8178 C C . LYS A 1 994 ? -4.102 -10.080 26.468 1.00 91.00 994 LYS A C 1
ATOM 8180 O O . LYS A 1 994 ? -3.692 -10.092 25.314 1.00 91.00 994 LYS A O 1
ATOM 8185 N N . VAL A 1 995 ? -4.815 -9.097 26.973 1.00 92.00 995 VAL A N 1
ATOM 8186 C CA . VAL A 1 995 ? -4.943 -7.815 26.321 1.00 92.00 995 VAL A CA 1
ATOM 8187 C C . VAL A 1 995 ? -4.618 -6.749 27.344 1.00 92.00 995 VAL A C 1
ATOM 8189 O O . VAL A 1 995 ? -5.196 -6.759 28.435 1.00 92.00 995 VAL A O 1
ATOM 8192 N N . THR A 1 996 ? -3.702 -5.869 26.977 1.00 86.44 996 THR A N 1
ATOM 8193 C CA . THR A 1 996 ? -3.286 -4.716 27.757 1.00 86.44 996 THR A CA 1
ATOM 8194 C C . THR A 1 996 ? -3.805 -3.442 27.108 1.00 86.44 996 THR A C 1
ATOM 8196 O O . THR A 1 996 ? -4.108 -3.391 25.920 1.00 86.44 996 THR A O 1
ATOM 8199 N N . VAL A 1 997 ? -3.958 -2.434 27.950 1.00 86.75 997 VAL A N 1
ATOM 8200 C CA . VAL A 1 997 ? -4.664 -1.192 27.687 1.00 86.75 997 VAL A CA 1
ATOM 8201 C C . VAL A 1 997 ? -3.682 -0.087 28.022 1.00 86.75 997 VAL A C 1
ATOM 8203 O O . VAL A 1 997 ? -3.290 0.016 29.180 1.00 86.75 997 VAL A O 1
ATOM 8206 N N . GLU A 1 998 ? -3.247 0.698 27.043 1.00 76.62 998 GLU A N 1
ATOM 8207 C CA . GLU A 1 998 ? -2.166 1.661 27.274 1.00 76.62 998 GLU A CA 1
ATOM 8208 C C . GLU A 1 998 ? -2.442 2.973 26.587 1.00 76.62 998 GLU A C 1
ATOM 8210 O O . GLU A 1 998 ? -2.531 2.996 25.362 1.00 76.62 998 GLU A O 1
ATOM 8215 N N . ASP A 1 999 ? -2.517 4.063 27.339 1.00 66.75 999 ASP A N 1
ATOM 8216 C CA . ASP A 1 999 ? -2.541 5.409 26.790 1.00 66.75 999 ASP A CA 1
ATOM 8217 C C . ASP A 1 999 ? -1.324 5.715 25.886 1.00 66.75 999 ASP A C 1
ATOM 8219 O O . ASP A 1 999 ? -0.186 5.408 26.218 1.00 66.75 999 ASP A O 1
ATOM 8223 N N . TYR A 1 1000 ? -1.575 6.242 24.677 1.00 69.31 1000 TYR A N 1
ATOM 8224 C CA . TYR A 1 1000 ? -0.539 6.608 23.703 1.00 69.31 1000 TYR A CA 1
ATOM 8225 C C . TYR A 1 1000 ? -0.849 7.950 23.039 1.00 69.31 1000 TYR A C 1
ATOM 8227 O O . TYR A 1 1000 ? -2.005 8.321 22.839 1.00 69.31 1000 TYR A O 1
ATOM 8235 N N . GLU A 1 1001 ? 0.219 8.604 22.606 1.00 65.88 1001 GLU A N 1
ATOM 8236 C CA . GLU A 1 1001 ? 0.352 10.041 22.480 1.00 65.88 1001 GLU A CA 1
ATOM 8237 C C . GLU A 1 1001 ? 1.331 10.399 21.335 1.00 65.88 1001 GLU A C 1
ATOM 8239 O O . GLU A 1 1001 ? 2.454 10.842 21.579 1.00 65.88 1001 GLU A O 1
ATOM 8244 N N . GLY A 1 1002 ? 0.983 10.174 20.063 1.00 64.75 1002 GLY A N 1
ATOM 8245 C CA . GLY A 1 1002 ? 1.952 10.417 18.978 1.00 64.75 1002 GLY A CA 1
ATOM 8246 C C . GLY A 1 1002 ? 1.459 10.097 17.575 1.00 64.75 1002 GLY A C 1
ATOM 8247 O O . GLY A 1 1002 ? 0.286 9.821 17.347 1.00 64.75 1002 GLY A O 1
ATOM 8248 N N . TYR A 1 1003 ? 2.358 10.104 16.601 1.00 74.69 1003 TYR A N 1
ATOM 8249 C CA . TYR A 1 1003 ? 2.039 9.595 15.270 1.00 74.69 1003 TYR A CA 1
ATOM 8250 C C . TYR A 1 1003 ? 1.607 8.121 15.299 1.00 74.69 1003 TYR A C 1
ATOM 8252 O O . TYR A 1 1003 ? 2.230 7.284 15.949 1.00 74.69 1003 TYR A O 1
ATOM 8260 N N . VAL A 1 1004 ? 0.584 7.795 14.515 1.00 71.69 1004 VAL A N 1
ATOM 8261 C CA . VAL A 1 1004 ? 0.293 6.440 14.047 1.00 71.69 1004 VAL A CA 1
ATOM 8262 C C . VAL A 1 1004 ? 0.290 6.404 12.528 1.00 71.69 1004 VAL A C 1
ATOM 8264 O O . VAL A 1 1004 ? 0.207 7.419 11.840 1.00 71.69 1004 VAL A O 1
ATOM 8267 N N . TYR A 1 1005 ? 0.426 5.200 12.016 1.00 78.00 1005 TYR A N 1
ATOM 8268 C CA . TYR A 1 1005 ? 0.901 4.866 10.698 1.00 78.00 1005 TYR A CA 1
ATOM 8269 C C . TYR A 1 1005 ? -0.035 3.849 10.071 1.00 78.00 1005 TYR A C 1
ATOM 8271 O O . TYR A 1 1005 ? -0.609 3.008 10.755 1.00 78.00 1005 TYR A O 1
ATOM 8279 N N . ASP A 1 1006 ? -0.156 3.891 8.757 1.00 71.75 1006 ASP A N 1
ATOM 8280 C CA . ASP A 1 1006 ? -0.846 2.855 7.998 1.00 71.75 1006 ASP A CA 1
ATOM 8281 C C . ASP A 1 1006 ? -0.066 2.522 6.740 1.00 71.75 1006 ASP A C 1
ATOM 8283 O O . ASP A 1 1006 ? 0.739 3.325 6.253 1.00 71.75 1006 ASP A O 1
ATOM 8287 N N . LEU A 1 1007 ? -0.373 1.366 6.166 1.00 71.44 1007 LEU A N 1
ATOM 8288 C CA . LEU A 1 1007 ? 0.112 0.981 4.855 1.00 71.44 1007 LEU A CA 1
ATOM 8289 C C . LEU A 1 1007 ? -1.078 0.775 3.929 1.00 71.44 1007 LEU A C 1
ATOM 8291 O O . LEU A 1 1007 ? -1.871 -0.146 4.092 1.00 71.44 1007 LEU A O 1
ATOM 8295 N N . SER A 1 1008 ? -1.143 1.560 2.856 1.00 62.25 1008 SER A N 1
ATOM 8296 C CA . SER A 1 1008 ? -2.026 1.225 1.743 1.00 62.25 1008 SER A CA 1
ATOM 8297 C C . SER A 1 1008 ? -1.412 0.062 0.957 1.00 62.25 1008 SER A C 1
ATOM 8299 O O . SER A 1 1008 ? -0.680 0.266 -0.011 1.00 62.25 1008 SER A O 1
ATOM 8301 N N . VAL A 1 1009 ? -1.645 -1.172 1.408 1.00 63.75 1009 VAL A N 1
ATOM 8302 C CA . VAL A 1 1009 ? -1.190 -2.386 0.711 1.00 63.75 1009 VAL A CA 1
ATOM 8303 C C . VAL A 1 1009 ? -2.117 -2.708 -0.454 1.00 63.75 1009 VAL A C 1
ATOM 8305 O O . VAL A 1 1009 ? -3.338 -2.742 -0.304 1.00 63.75 1009 VAL A O 1
ATOM 8308 N N . GLU A 1 1010 ? -1.539 -2.955 -1.628 1.00 59.94 1010 GLU A N 1
ATOM 8309 C CA . GLU A 1 1010 ? -2.299 -3.273 -2.830 1.00 59.94 1010 GLU A CA 1
ATOM 8310 C C . GLU A 1 1010 ? -3.029 -4.627 -2.744 1.00 59.94 1010 GLU A C 1
ATOM 8312 O O . GLU A 1 1010 ? -2.471 -5.619 -2.284 1.00 59.94 1010 GLU A O 1
ATOM 8317 N N . GLU A 1 1011 ? -4.258 -4.666 -3.280 1.00 61.03 1011 GLU A N 1
ATOM 8318 C CA . GLU A 1 1011 ? -5.160 -5.822 -3.423 1.00 61.03 1011 GLU A CA 1
ATOM 8319 C C . GLU A 1 1011 ? -5.647 -6.450 -2.125 1.00 61.03 1011 GLU A C 1
ATOM 8321 O O . GLU A 1 1011 ? -6.851 -6.551 -1.905 1.00 61.03 1011 GLU A O 1
ATOM 8326 N N . ASN A 1 1012 ? -4.717 -6.912 -1.301 1.00 72.56 1012 ASN A N 1
ATOM 8327 C CA . ASN A 1 1012 ? -5.015 -7.725 -0.140 1.00 72.56 1012 ASN A CA 1
ATOM 8328 C C . ASN A 1 1012 ? -5.385 -6.904 1.091 1.00 72.56 1012 ASN A C 1
ATOM 8330 O O . ASN A 1 1012 ? -5.874 -7.506 2.043 1.00 72.56 1012 ASN A O 1
ATOM 8334 N N . GLU A 1 1013 ? -5.170 -5.581 1.092 1.00 68.19 1013 GLU A N 1
ATOM 8335 C CA . GLU A 1 1013 ? -5.560 -4.671 2.189 1.00 68.19 1013 GLU A CA 1
ATOM 8336 C C . GLU A 1 1013 ? -5.221 -5.263 3.569 1.00 68.19 1013 GLU A C 1
ATOM 8338 O O . GLU A 1 1013 ? -6.038 -5.296 4.491 1.00 68.19 1013 GLU A O 1
ATOM 8343 N N . ASN A 1 1014 ? -4.039 -5.887 3.636 1.00 84.00 1014 ASN A N 1
ATOM 8344 C CA . ASN A 1 1014 ? -3.467 -6.434 4.847 1.00 84.00 1014 ASN A CA 1
ATOM 8345 C C . ASN A 1 1014 ? -1.953 -6.590 4.756 1.00 84.00 1014 ASN A C 1
ATOM 8347 O O . ASN A 1 1014 ? -1.393 -6.743 3.669 1.00 84.00 1014 ASN A O 1
ATOM 8351 N N . PHE A 1 1015 ? -1.310 -6.592 5.918 1.00 90.44 1015 PHE A N 1
ATOM 8352 C CA . PHE A 1 1015 ? 0.118 -6.829 6.083 1.00 90.44 1015 PHE A CA 1
ATOM 8353 C C . PHE A 1 1015 ? 0.413 -7.497 7.422 1.00 90.44 1015 PHE A C 1
ATOM 8355 O O . PHE A 1 1015 ? -0.387 -7.405 8.352 1.00 90.44 1015 PHE A O 1
ATOM 8362 N N . LEU A 1 1016 ? 1.573 -8.151 7.511 1.00 92.12 1016 LEU A N 1
ATOM 8363 C CA . LEU A 1 1016 ? 2.158 -8.563 8.782 1.00 92.12 1016 LEU A CA 1
ATOM 8364 C C . LEU A 1 1016 ? 2.712 -7.358 9.546 1.00 92.12 1016 LEU A C 1
ATOM 8366 O O . LEU A 1 1016 ? 3.485 -6.588 8.983 1.00 92.12 1016 LEU A O 1
ATOM 8370 N N . ALA A 1 1017 ? 2.375 -7.259 10.827 1.00 90.75 1017 ALA A N 1
ATOM 8371 C CA . ALA A 1 1017 ? 2.934 -6.331 11.801 1.00 90.75 1017 ALA A CA 1
ATOM 8372 C C . ALA A 1 1017 ? 2.989 -6.985 13.200 1.00 90.75 1017 ALA A C 1
ATOM 8374 O O . ALA A 1 1017 ? 2.374 -8.026 13.435 1.00 90.75 1017 ALA A O 1
ATOM 8375 N N . GLY A 1 1018 ? 3.725 -6.381 14.126 1.00 90.31 1018 GLY A N 1
ATOM 8376 C CA . GLY A 1 1018 ? 3.829 -6.794 15.524 1.00 90.31 1018 GLY A CA 1
ATOM 8377 C C . GLY A 1 1018 ? 4.862 -7.874 15.837 1.00 90.31 1018 GLY A C 1
ATOM 8378 O O . GLY A 1 1018 ? 5.430 -8.533 14.960 1.00 90.31 1018 GLY A O 1
ATOM 8379 N N . PHE A 1 1019 ? 5.139 -8.032 17.129 1.00 92.94 1019 PHE A N 1
ATOM 8380 C CA . PHE A 1 1019 ? 6.120 -8.969 17.665 1.00 92.94 1019 PHE A CA 1
ATOM 8381 C C . PHE A 1 1019 ? 5.727 -10.423 17.377 1.00 92.94 1019 PHE A C 1
ATOM 8383 O O . PHE A 1 1019 ? 4.686 -10.922 17.810 1.00 92.94 1019 PHE A O 1
ATOM 8390 N N . GLY A 1 1020 ? 6.584 -11.129 16.641 1.00 88.44 1020 GLY A N 1
ATOM 8391 C CA . GLY A 1 1020 ? 6.320 -12.489 16.169 1.00 88.44 1020 GLY A CA 1
ATOM 8392 C C . GLY A 1 1020 ? 5.274 -12.588 15.044 1.00 88.44 1020 GLY A C 1
ATOM 8393 O O . GLY A 1 1020 ? 4.882 -13.706 14.703 1.00 88.44 1020 GLY A O 1
ATOM 8394 N N . MET A 1 1021 ? 4.905 -11.451 14.437 1.00 91.62 1021 MET A N 1
ATOM 8395 C CA . MET A 1 1021 ? 4.127 -11.289 13.198 1.00 91.62 1021 MET A CA 1
ATOM 8396 C C . MET A 1 1021 ? 2.642 -11.714 13.259 1.00 91.62 1021 MET A C 1
ATOM 8398 O O . MET A 1 1021 ? 2.318 -12.893 13.393 1.00 91.62 1021 MET A O 1
ATOM 8402 N N . LEU A 1 1022 ? 1.734 -10.747 13.087 1.00 92.31 1022 LEU A N 1
ATOM 8403 C CA . LEU A 1 1022 ? 0.268 -10.881 13.043 1.00 92.31 1022 LEU A CA 1
ATOM 8404 C C . LEU A 1 1022 ? -0.303 -10.057 11.869 1.00 92.31 1022 LEU A C 1
ATOM 8406 O O . LEU A 1 1022 ? 0.346 -9.118 11.425 1.00 92.31 1022 LEU A O 1
ATOM 8410 N N . TYR A 1 1023 ? -1.501 -10.360 11.354 1.00 90.00 1023 TYR A N 1
ATOM 8411 C CA . TYR A 1 1023 ? -2.079 -9.641 10.196 1.00 90.00 1023 TYR A CA 1
ATOM 8412 C C . TYR A 1 1023 ? -3.055 -8.487 10.565 1.00 90.00 1023 TYR A C 1
ATOM 8414 O O . TYR A 1 1023 ? -3.939 -8.689 11.397 1.00 90.00 1023 TYR A O 1
ATOM 8422 N N . ALA A 1 1024 ? -2.962 -7.323 9.888 1.00 79.88 1024 ALA A N 1
ATOM 8423 C CA . ALA A 1 1024 ? -3.747 -6.079 10.135 1.00 79.88 1024 ALA A CA 1
ATOM 8424 C C . ALA A 1 1024 ? -4.363 -5.418 8.846 1.00 79.88 1024 ALA A C 1
ATOM 8426 O O . ALA A 1 1024 ? -4.063 -5.915 7.769 1.00 79.88 1024 ALA A O 1
ATOM 8427 N N . HIS A 1 1025 ? -5.225 -4.370 8.925 1.00 67.56 1025 HIS A N 1
ATOM 8428 C CA . HIS A 1 1025 ? -6.109 -3.781 7.850 1.00 67.56 1025 HIS A CA 1
ATOM 8429 C C . HIS A 1 1025 ? -5.858 -2.292 7.374 1.00 67.56 1025 HIS A C 1
ATOM 8431 O O . HIS A 1 1025 ? -4.849 -1.730 7.759 1.00 67.56 1025 HIS A O 1
ATOM 8437 N N . ASN A 1 1026 ? -6.771 -1.668 6.566 1.00 43.88 1026 ASN A N 1
ATOM 8438 C CA . ASN A 1 1026 ? -6.781 -0.277 5.978 1.00 43.88 1026 ASN A CA 1
ATOM 8439 C C . ASN A 1 1026 ? -8.159 0.519 6.178 1.00 43.88 1026 ASN A C 1
ATOM 8441 O O . ASN A 1 1026 ? -9.060 -0.037 6.811 1.00 43.88 1026 ASN A O 1
ATOM 8445 N N . SER A 1 1027 ? -8.405 1.766 5.643 1.00 34.06 1027 SER A N 1
ATOM 8446 C CA . SER A 1 1027 ? -9.618 2.648 5.939 1.00 34.06 1027 SER A CA 1
ATOM 8447 C C . SER A 1 1027 ? -10.425 3.419 4.793 1.00 34.06 1027 SER A C 1
ATOM 8449 O O . SER A 1 1027 ? -10.476 2.967 3.651 1.00 34.06 1027 SER A O 1
ATOM 8451 N N . TYR A 1 1028 ? -11.164 4.531 5.082 1.00 29.22 1028 TYR A N 1
ATOM 8452 C CA . TYR A 1 1028 ? -12.632 4.757 4.804 1.00 29.22 1028 TYR A CA 1
ATOM 8453 C C . TYR A 1 1028 ? -13.264 5.131 3.431 1.00 29.22 1028 TYR A C 1
ATOM 8455 O O . TYR A 1 1028 ? -14.469 4.916 3.296 1.00 29.22 1028 TYR A O 1
ATOM 8463 N N . TYR A 1 1029 ? -12.586 5.667 2.400 1.00 40.38 1029 TYR A N 1
ATOM 8464 C CA . TYR A 1 1029 ? -13.261 5.812 1.073 1.00 40.38 1029 TYR A CA 1
ATOM 8465 C C . TYR A 1 1029 ? -13.759 4.439 0.589 1.00 40.38 1029 TYR A C 1
ATOM 8467 O O . TYR A 1 1029 ? -14.852 4.290 0.041 1.00 40.38 1029 TYR A O 1
ATOM 8475 N N . GLY A 1 1030 ? -12.977 3.410 0.895 1.00 44.19 1030 GLY A N 1
ATOM 8476 C CA . GLY A 1 1030 ? -13.409 2.043 0.767 1.00 44.19 1030 GLY A CA 1
ATOM 8477 C C . GLY A 1 1030 ? -14.462 1.642 1.797 1.00 44.19 1030 GLY A C 1
ATOM 8478 O O . GLY A 1 1030 ? -14.353 0.518 2.225 1.00 44.19 1030 GLY A O 1
ATOM 8479 N N . TYR A 1 1031 ? -15.461 2.444 2.208 1.00 52.91 1031 TYR A N 1
ATOM 8480 C CA . TYR A 1 1031 ? -16.593 1.940 3.016 1.00 52.91 1031 TYR A CA 1
ATOM 8481 C C . TYR A 1 1031 ? -17.513 1.041 2.185 1.00 52.91 1031 TYR A C 1
ATOM 8483 O O . TYR A 1 1031 ? -17.805 -0.086 2.575 1.00 52.91 1031 TYR A O 1
ATOM 8491 N N . TYR A 1 1032 ? -17.863 1.473 0.969 1.00 64.00 1032 TYR A N 1
ATOM 8492 C CA . TYR A 1 1032 ? -18.450 0.575 -0.032 1.00 64.00 1032 TYR A CA 1
ATOM 8493 C C . TYR A 1 1032 ? -17.514 -0.603 -0.375 1.00 64.00 1032 TYR A C 1
ATOM 8495 O O . TYR A 1 1032 ? -17.986 -1.653 -0.798 1.00 64.00 1032 TYR A O 1
ATOM 8503 N N . GLY A 1 1033 ? -16.203 -0.456 -0.146 1.00 56.09 1033 GLY A N 1
ATOM 8504 C CA . GLY A 1 1033 ? -15.205 -1.526 -0.234 1.00 56.09 1033 GLY A CA 1
ATOM 8505 C C . GLY A 1 1033 ? -14.872 -2.234 1.092 1.00 56.09 1033 GLY A C 1
ATOM 8506 O O . GLY A 1 1033 ? -14.023 -3.120 1.089 1.00 56.09 1033 GLY A O 1
ATOM 8507 N N . TYR A 1 1034 ? -15.502 -1.878 2.218 1.00 59.56 1034 TYR A N 1
ATOM 8508 C CA . TYR A 1 1034 ? -15.068 -2.300 3.552 1.00 59.56 1034 TYR A CA 1
ATOM 8509 C C . TYR A 1 1034 ? -15.777 -3.602 3.831 1.00 59.56 1034 TYR A C 1
ATOM 8511 O O . TYR A 1 1034 ? -16.991 -3.610 4.015 1.00 59.56 1034 TYR A O 1
ATOM 8519 N N . ALA A 1 1035 ? -15.041 -4.713 3.802 1.00 59.69 1035 ALA A N 1
ATOM 8520 C CA . ALA A 1 1035 ? -15.642 -6.043 3.739 1.00 59.69 1035 ALA A CA 1
ATOM 8521 C C . ALA A 1 1035 ? -16.709 -6.272 4.829 1.00 59.69 1035 ALA A C 1
ATOM 8523 O O . ALA A 1 1035 ? -17.743 -6.869 4.530 1.00 59.69 1035 ALA A O 1
ATOM 8524 N N . LYS A 1 1036 ? -16.490 -5.722 6.038 1.00 65.69 1036 LYS A N 1
ATOM 8525 C CA . LYS A 1 1036 ? -17.399 -5.709 7.204 1.00 65.69 1036 LYS A CA 1
ATOM 8526 C C . LYS A 1 1036 ? -18.690 -4.886 7.072 1.00 65.69 1036 LYS A C 1
ATOM 8528 O O . LYS A 1 1036 ? -19.606 -5.105 7.861 1.00 65.69 1036 LYS A O 1
ATOM 8533 N N . ALA A 1 1037 ? -18.763 -3.901 6.180 1.00 70.00 1037 ALA A N 1
ATOM 8534 C CA . ALA A 1 1037 ? -19.880 -2.960 6.121 1.00 70.00 1037 ALA A CA 1
ATOM 8535 C C . ALA A 1 1037 ? -21.210 -3.668 5.813 1.00 70.00 1037 ALA A C 1
ATOM 8537 O O . ALA A 1 1037 ? -21.282 -4.489 4.898 1.00 70.00 1037 ALA A O 1
ATOM 8538 N N . ARG A 1 1038 ? -22.294 -3.302 6.510 1.00 85.00 1038 ARG A N 1
ATOM 8539 C CA . ARG A 1 1038 ? -23.655 -3.778 6.181 1.00 85.00 1038 ARG A CA 1
ATOM 8540 C C . ARG A 1 1038 ? -24.009 -3.477 4.715 1.00 85.00 1038 ARG A C 1
ATOM 8542 O O . ARG A 1 1038 ? -24.413 -4.376 3.986 1.00 85.00 1038 ARG A O 1
ATOM 8549 N N . TRP A 1 1039 ? -23.734 -2.251 4.259 1.00 83.88 1039 TRP A N 1
ATOM 8550 C CA . TRP A 1 1039 ? -23.970 -1.775 2.886 1.00 83.88 1039 TRP A CA 1
ATOM 8551 C C . TRP A 1 1039 ? -22.735 -1.862 1.959 1.00 83.88 1039 TRP A C 1
ATOM 8553 O O . TRP A 1 1039 ? -22.548 -1.007 1.095 1.00 83.88 1039 TRP A O 1
ATOM 8563 N N . TYR A 1 1040 ? -21.871 -2.870 2.117 1.00 82.06 1040 TYR A N 1
ATOM 8564 C CA . TYR A 1 1040 ? -20.783 -3.128 1.157 1.00 82.06 1040 TYR A CA 1
ATOM 8565 C C . TYR A 1 1040 ? -21.315 -3.279 -0.281 1.00 82.06 1040 TYR A C 1
ATOM 8567 O O . TYR A 1 1040 ? -22.291 -3.994 -0.511 1.00 82.06 1040 TYR A O 1
ATOM 8575 N N . CYS A 1 1041 ? -20.627 -2.678 -1.255 1.00 82.19 1041 CYS A N 1
ATOM 8576 C CA . CYS A 1 1041 ? -20.903 -2.826 -2.683 1.00 82.19 1041 CYS A CA 1
ATOM 8577 C C . CYS A 1 1041 ? -19.660 -2.460 -3.510 1.00 82.19 1041 CYS A C 1
ATOM 8579 O O . CYS A 1 1041 ? -19.316 -1.285 -3.669 1.00 82.19 1041 CYS A O 1
ATOM 8581 N N . ARG A 1 1042 ? -18.985 -3.468 -4.072 1.00 78.44 1042 ARG A N 1
ATOM 8582 C CA . ARG A 1 1042 ? -17.766 -3.274 -4.874 1.00 78.44 1042 ARG A CA 1
ATOM 8583 C C . ARG A 1 1042 ? -18.054 -2.516 -6.162 1.00 78.44 1042 ARG A C 1
ATOM 8585 O O . ARG A 1 1042 ? -17.313 -1.608 -6.523 1.00 78.44 1042 ARG A O 1
ATOM 8592 N N . GLU A 1 1043 ? -19.125 -2.913 -6.832 1.00 85.81 1043 GLU A N 1
ATOM 8593 C CA . GLU A 1 1043 ? -19.618 -2.373 -8.092 1.00 85.81 1043 GLU A CA 1
ATOM 8594 C C . GLU A 1 1043 ? -19.906 -0.872 -7.941 1.00 85.81 1043 GLU A C 1
ATOM 8596 O O . GLU A 1 1043 ? -19.576 -0.073 -8.816 1.00 85.81 1043 GLU A O 1
ATOM 8601 N N . CYS A 1 1044 ? -20.423 -0.468 -6.776 1.00 82.19 1044 CYS A N 1
ATOM 8602 C CA . CYS A 1 1044 ? -20.585 0.926 -6.382 1.00 82.19 1044 CYS A CA 1
ATOM 8603 C C . CYS A 1 1044 ? -19.218 1.619 -6.235 1.00 82.19 1044 CYS A C 1
ATOM 8605 O O . CYS A 1 1044 ? -18.981 2.635 -6.882 1.00 82.19 1044 CYS A O 1
ATOM 8607 N N . ALA A 1 1045 ? -18.292 1.060 -5.444 1.00 65.50 1045 ALA A N 1
ATOM 8608 C CA . ALA A 1 1045 ? -16.969 1.653 -5.212 1.00 65.50 1045 ALA A CA 1
ATOM 8609 C C . ALA A 1 1045 ? -16.162 1.872 -6.511 1.00 65.50 1045 ALA A C 1
ATOM 8611 O O . ALA A 1 1045 ? -15.618 2.954 -6.731 1.00 65.50 1045 ALA A O 1
ATOM 8612 N N . GLU A 1 1046 ? -16.120 0.881 -7.407 1.00 74.00 1046 GLU A N 1
ATOM 8613 C CA . GLU A 1 1046 ? -15.374 0.991 -8.669 1.00 74.00 1046 GLU A CA 1
ATOM 8614 C C . GLU A 1 1046 ? -16.031 1.934 -9.688 1.00 74.00 1046 GLU A C 1
ATOM 8616 O O . GLU A 1 1046 ? -15.330 2.584 -10.466 1.00 74.00 1046 GLU A O 1
ATOM 8621 N N . SER A 1 1047 ? -17.360 2.073 -9.635 1.00 84.00 1047 SER A N 1
ATOM 8622 C CA . SER A 1 1047 ? -18.102 3.061 -10.425 1.00 84.00 1047 SER A CA 1
ATOM 8623 C C . SER A 1 1047 ? -17.802 4.490 -9.978 1.00 84.00 1047 SER A C 1
ATOM 8625 O O . SER A 1 1047 ? -17.588 5.365 -10.818 1.00 84.00 1047 SER A O 1
ATOM 8627 N N . VAL A 1 1048 ? -17.713 4.728 -8.663 1.00 66.56 1048 VAL A N 1
ATOM 8628 C CA . VAL A 1 1048 ? -17.416 6.057 -8.104 1.00 66.56 1048 VAL A CA 1
ATOM 8629 C C . VAL A 1 1048 ? -16.062 6.577 -8.584 1.00 66.56 1048 VAL A C 1
ATOM 8631 O O . VAL A 1 1048 ? -15.969 7.718 -9.035 1.00 66.56 1048 VAL A O 1
ATOM 8634 N N . THR A 1 1049 ? -15.010 5.754 -8.550 1.00 58.69 1049 THR A N 1
ATOM 8635 C CA . THR A 1 1049 ? -13.696 6.208 -9.037 1.00 58.69 1049 THR A CA 1
ATOM 8636 C C . THR A 1 1049 ? -13.671 6.374 -10.549 1.00 58.69 1049 THR A C 1
ATOM 8638 O O . THR A 1 1049 ? -12.979 7.263 -11.035 1.00 58.69 1049 THR A O 1
ATOM 8641 N N . ALA A 1 1050 ? -14.426 5.571 -11.305 1.00 72.44 1050 ALA A N 1
ATOM 8642 C CA . ALA A 1 1050 ? -14.482 5.698 -12.758 1.00 72.44 1050 ALA A CA 1
ATOM 8643 C C . ALA A 1 1050 ? -15.135 7.007 -13.217 1.00 72.44 1050 ALA A C 1
ATOM 8645 O O . ALA A 1 1050 ? -14.591 7.681 -14.094 1.00 72.44 1050 ALA A O 1
ATOM 8646 N N . TRP A 1 1051 ? -16.230 7.421 -12.573 1.00 80.06 1051 TRP A N 1
ATOM 8647 C CA . TRP A 1 1051 ? -16.762 8.774 -12.742 1.00 80.06 1051 TRP A CA 1
ATOM 8648 C C . TRP A 1 1051 ? -15.757 9.841 -12.300 1.00 80.06 1051 TRP A C 1
ATOM 8650 O O . TRP A 1 1051 ? -15.593 10.829 -13.008 1.00 80.06 1051 TRP A O 1
ATOM 8660 N N . GLY A 1 1052 ? -15.034 9.628 -11.193 1.00 63.62 1052 GLY A N 1
ATOM 8661 C CA . GLY A 1 1052 ? -14.019 10.565 -10.697 1.00 63.62 1052 GLY A CA 1
ATOM 8662 C C . GLY A 1 1052 ? -12.965 10.895 -11.749 1.00 63.62 1052 GLY A C 1
ATOM 8663 O O . GLY A 1 1052 ? -12.766 12.067 -12.066 1.00 63.62 1052 GLY A O 1
ATOM 8664 N N . ARG A 1 1053 ? -12.392 9.850 -12.363 1.00 64.19 1053 ARG A N 1
ATOM 8665 C CA . ARG A 1 1053 ? -11.457 9.969 -13.493 1.00 64.19 1053 ARG A CA 1
ATOM 8666 C C . ARG A 1 1053 ? -12.088 10.769 -14.645 1.00 64.19 1053 ARG A C 1
ATOM 8668 O O . ARG A 1 1053 ? -11.557 11.801 -15.050 1.00 64.19 1053 ARG A O 1
ATOM 8675 N N . SER A 1 1054 ? -13.275 10.354 -15.097 1.00 75.44 1054 SER A N 1
ATOM 8676 C CA . SER A 1 1054 ? -13.969 10.959 -16.245 1.00 75.44 1054 SER A CA 1
ATOM 8677 C C . SER A 1 1054 ? -14.335 12.440 -16.054 1.00 75.44 1054 SER A C 1
ATOM 8679 O O . SER A 1 1054 ? -14.331 13.204 -17.028 1.00 75.44 1054 SER A O 1
ATOM 8681 N N . TYR A 1 1055 ? -14.687 12.861 -14.834 1.00 77.31 1055 TYR A N 1
ATOM 8682 C CA . TYR A 1 1055 ? -15.057 14.252 -14.561 1.00 77.31 1055 TYR A CA 1
ATOM 8683 C C . TYR A 1 1055 ? -13.866 15.177 -14.539 1.00 77.31 1055 TYR A C 1
ATOM 8685 O O . TYR A 1 1055 ? -13.925 16.249 -15.136 1.00 77.31 1055 TYR A O 1
ATOM 8693 N N . ILE A 1 1056 ? -12.770 14.769 -13.912 1.00 60.88 1056 ILE A N 1
ATOM 8694 C CA . ILE A 1 1056 ? -11.601 15.630 -13.856 1.00 60.88 1056 ILE A CA 1
ATOM 8695 C C . ILE A 1 1056 ? -10.967 15.756 -15.248 1.00 60.88 1056 ILE A C 1
ATOM 8697 O O . ILE A 1 1056 ? -10.657 16.877 -15.650 1.00 60.88 1056 ILE A O 1
ATOM 8701 N N . GLU A 1 1057 ? -10.899 14.679 -16.046 1.00 67.88 1057 GLU A N 1
ATOM 8702 C CA . GLU A 1 1057 ? -10.572 14.744 -17.485 1.00 67.88 1057 GLU A CA 1
ATOM 8703 C C . GLU A 1 1057 ? -11.435 15.778 -18.232 1.00 67.88 1057 GLU A C 1
ATOM 8705 O O . GLU A 1 1057 ? -10.928 16.577 -19.023 1.00 67.88 1057 GLU A O 1
ATOM 8710 N N . THR A 1 1058 ? -12.739 15.807 -17.943 1.00 75.50 1058 THR A N 1
ATOM 8711 C CA . THR A 1 1058 ? -13.718 16.710 -18.574 1.00 75.50 1058 THR A CA 1
ATOM 8712 C C . THR A 1 1058 ? -13.704 18.141 -18.007 1.00 75.50 1058 THR A C 1
ATOM 8714 O O . THR A 1 1058 ? -14.136 19.072 -18.680 1.00 75.50 1058 THR A O 1
ATOM 8717 N N . THR A 1 1059 ? -13.138 18.371 -16.827 1.00 70.25 1059 THR A N 1
ATOM 8718 C CA . THR A 1 1059 ? -12.941 19.725 -16.284 1.00 70.25 1059 THR A CA 1
ATOM 8719 C C . THR A 1 1059 ? -11.617 20.327 -16.744 1.00 70.25 1059 THR A C 1
ATOM 8721 O O . THR A 1 1059 ? -11.583 21.487 -17.157 1.00 70.25 1059 THR A O 1
ATOM 8724 N N . ILE A 1 1060 ? -10.545 19.523 -16.775 1.00 66.31 1060 ILE A N 1
ATOM 8725 C CA . ILE A 1 1060 ? -9.290 19.867 -17.461 1.00 66.31 1060 ILE A CA 1
ATOM 8726 C C . ILE A 1 1060 ? -9.601 20.263 -18.909 1.00 66.31 1060 ILE A C 1
ATOM 8728 O O . ILE A 1 1060 ? -9.057 21.250 -19.398 1.00 66.31 1060 ILE A O 1
ATOM 8732 N N . ARG A 1 1061 ? -10.519 19.529 -19.566 1.00 71.38 1061 ARG A N 1
ATOM 8733 C CA . ARG A 1 1061 ? -11.018 19.847 -20.909 1.00 71.38 1061 ARG A CA 1
ATOM 8734 C C . ARG A 1 1061 ? -11.437 21.289 -21.061 1.00 71.38 1061 ARG A C 1
ATOM 8736 O O . ARG A 1 1061 ? -10.885 22.027 -21.872 1.00 71.38 1061 ARG A O 1
ATOM 8743 N N . GLU A 1 1062 ? -12.458 21.638 -20.309 1.00 79.25 1062 GLU A N 1
ATOM 8744 C CA . GLU A 1 1062 ? -13.230 22.840 -20.544 1.00 79.25 1062 GLU A CA 1
ATOM 8745 C C . GLU A 1 1062 ? -12.454 24.109 -20.130 1.00 79.25 1062 GLU A C 1
ATOM 8747 O O . GLU A 1 1062 ? -12.603 25.144 -20.784 1.00 79.25 1062 GLU A O 1
ATOM 8752 N N . ILE A 1 1063 ? -11.577 24.029 -19.111 1.00 73.69 1063 ILE A N 1
ATOM 8753 C CA . ILE A 1 1063 ? -10.795 25.188 -18.637 1.00 73.69 1063 ILE A CA 1
ATOM 8754 C C . ILE A 1 1063 ? -9.705 25.605 -19.618 1.00 73.69 1063 ILE A C 1
ATOM 8756 O O . ILE A 1 1063 ? -9.529 26.798 -19.885 1.00 73.69 1063 ILE A O 1
ATOM 8760 N N . GLU A 1 1064 ? -8.985 24.623 -20.168 1.00 72.75 1064 GLU A N 1
ATOM 8761 C CA . GLU A 1 1064 ? -7.986 24.896 -21.187 1.00 72.75 1064 GLU A CA 1
ATOM 8762 C C . GLU A 1 1064 ? -8.740 25.342 -22.461 1.00 72.75 1064 GLU A C 1
ATOM 8764 O O . GLU A 1 1064 ? -8.413 26.401 -22.994 1.00 72.75 1064 GLU A O 1
ATOM 8769 N N . GLU A 1 1065 ? -9.810 24.631 -22.882 1.00 74.62 1065 GLU A N 1
ATOM 8770 C CA . GLU A 1 1065 ? -10.603 24.921 -24.103 1.00 74.62 1065 GLU A CA 1
ATOM 8771 C C . GLU A 1 1065 ? -11.068 26.364 -24.222 1.00 74.62 1065 GLU A C 1
ATOM 8773 O O . GLU A 1 1065 ? -10.771 27.041 -25.206 1.00 74.62 1065 GLU A O 1
ATOM 8778 N N . LYS A 1 1066 ? -11.911 26.785 -23.277 1.00 76.06 1066 LYS A N 1
ATOM 8779 C CA . LYS A 1 1066 ? -12.840 27.895 -23.526 1.00 76.06 1066 LYS A CA 1
ATOM 8780 C C . LYS A 1 1066 ? -12.439 29.173 -22.806 1.00 76.06 1066 LYS A C 1
ATOM 8782 O O . LYS A 1 1066 ? -12.916 30.246 -23.158 1.00 76.06 1066 LYS A O 1
ATOM 8787 N N . PHE A 1 1067 ? -11.530 29.065 -21.838 1.00 76.62 1067 PHE A N 1
ATOM 8788 C CA . PHE A 1 1067 ? -11.131 30.176 -20.974 1.00 76.62 1067 PHE A CA 1
ATOM 8789 C C . PHE A 1 1067 ? -9.658 30.571 -21.150 1.00 76.62 1067 PHE A C 1
ATOM 8791 O O . PHE A 1 1067 ? -9.278 31.692 -20.793 1.00 76.62 1067 PHE A O 1
ATOM 8798 N N . GLY A 1 1068 ? -8.858 29.726 -21.813 1.00 70.62 1068 GLY A N 1
ATOM 8799 C CA . GLY A 1 1068 ? -7.466 30.017 -22.168 1.00 70.62 1068 GLY A CA 1
ATOM 8800 C C . GLY A 1 1068 ? -6.487 29.828 -21.011 1.00 70.62 1068 GLY A C 1
ATOM 8801 O O . GLY A 1 1068 ? -5.405 30.411 -21.021 1.00 70.62 1068 GLY A O 1
ATOM 8802 N N . PHE A 1 1069 ? -6.858 29.033 -20.007 1.00 76.75 1069 PHE A N 1
ATOM 8803 C CA . PHE A 1 1069 ? -5.923 28.632 -18.966 1.00 76.75 1069 PHE A CA 1
ATOM 8804 C C . PHE A 1 1069 ? -4.930 27.608 -19.503 1.00 76.75 1069 PHE A C 1
ATOM 8806 O O . PHE A 1 1069 ? -5.297 26.660 -20.193 1.00 76.75 1069 PHE A O 1
ATOM 8813 N N . LYS A 1 1070 ? -3.676 27.737 -19.083 1.00 72.00 1070 LYS A N 1
ATOM 8814 C CA . LYS A 1 1070 ? -2.716 26.645 -19.100 1.00 72.00 1070 LYS A CA 1
ATOM 8815 C C . LYS A 1 1070 ? -2.820 25.890 -17.782 1.00 72.00 1070 LYS A C 1
ATOM 8817 O O . LYS A 1 1070 ? -2.585 26.461 -16.714 1.00 72.00 1070 LYS A O 1
ATOM 8822 N N . VAL A 1 1071 ? -3.129 24.598 -17.846 1.00 64.38 1071 VAL A N 1
ATOM 8823 C CA . VAL A 1 1071 ? -3.117 23.749 -16.655 1.00 64.38 1071 VAL A CA 1
ATOM 8824 C C . VAL A 1 1071 ? -1.692 23.260 -16.394 1.00 64.38 1071 VAL A C 1
ATOM 8826 O O . VAL A 1 1071 ? -1.106 22.544 -17.205 1.00 64.38 1071 VAL A O 1
ATOM 8829 N N . LEU A 1 1072 ? -1.139 23.641 -15.242 1.00 57.06 1072 LEU A N 1
ATOM 8830 C CA . LEU A 1 1072 ? 0.279 23.561 -14.873 1.00 57.06 1072 LEU A CA 1
ATOM 8831 C C . LEU A 1 1072 ? 0.760 22.145 -14.497 1.00 57.06 1072 LEU A C 1
ATOM 8833 O O . LEU A 1 1072 ? 1.560 21.977 -13.578 1.00 57.06 1072 LEU A O 1
ATOM 8837 N N . TYR A 1 1073 ? 0.224 21.107 -15.150 1.00 46.19 1073 TYR A N 1
ATOM 8838 C CA . TYR A 1 1073 ? 0.258 19.714 -14.682 1.00 46.19 1073 TYR A CA 1
ATOM 8839 C C . TYR A 1 1073 ? -0.250 18.780 -15.842 1.00 46.19 1073 TYR A C 1
ATOM 8841 O O . TYR A 1 1073 ? -1.376 19.014 -16.258 1.00 46.19 1073 TYR A O 1
ATOM 8849 N N . ALA A 1 1074 ? 0.489 17.813 -16.447 1.00 36.56 1074 ALA A N 1
ATOM 8850 C CA . ALA A 1 1074 ? 0.034 16.765 -17.434 1.00 36.56 1074 ALA A CA 1
ATOM 8851 C C . ALA A 1 1074 ? 1.160 15.852 -18.036 1.00 36.56 1074 ALA A C 1
ATOM 8853 O O . ALA A 1 1074 ? 2.308 16.289 -18.091 1.00 36.56 1074 ALA A O 1
ATOM 8854 N N . ASP A 1 1075 ? 0.815 14.679 -18.618 1.00 39.91 1075 ASP A N 1
ATOM 8855 C CA . ASP A 1 1075 ? 1.708 13.742 -19.378 1.00 39.91 1075 ASP A CA 1
ATOM 8856 C C . ASP A 1 1075 ? 1.317 13.542 -20.883 1.00 39.91 1075 ASP A C 1
ATOM 8858 O O . ASP A 1 1075 ? 0.173 13.831 -21.228 1.00 39.91 1075 ASP A O 1
ATOM 8862 N N . SER A 1 1076 ? 2.251 13.124 -21.791 1.00 55.88 1076 SER A N 1
ATOM 8863 C CA . SER A 1 1076 ? 2.033 12.786 -23.252 1.00 55.88 1076 SER A CA 1
ATOM 8864 C C . SER A 1 1076 ? 3.266 12.195 -24.032 1.00 55.88 1076 SER A C 1
ATOM 8866 O O . SER A 1 1076 ? 4.398 12.296 -23.563 1.00 55.88 1076 SER A O 1
ATOM 8868 N N . VAL A 1 1077 ? 3.093 11.654 -25.265 1.00 54.44 1077 VAL A N 1
ATOM 8869 C CA . VAL A 1 1077 ? 4.134 11.073 -26.189 1.00 54.44 1077 VAL A CA 1
ATOM 8870 C C . VAL A 1 1077 ? 4.385 11.864 -27.500 1.00 54.44 1077 VAL A C 1
ATOM 8872 O O . VAL A 1 1077 ? 3.593 12.717 -27.854 1.00 54.44 1077 VAL A O 1
ATOM 8875 N N . ALA A 1 1078 ? 5.434 11.605 -28.302 1.00 74.94 1078 ALA A N 1
ATOM 8876 C CA . ALA A 1 1078 ? 5.671 12.334 -29.575 1.00 74.94 1078 ALA A CA 1
ATOM 8877 C C . ALA A 1 1078 ? 4.819 11.861 -30.785 1.00 74.94 1078 ALA A C 1
ATOM 8879 O O . ALA A 1 1078 ? 4.507 10.678 -30.911 1.00 74.94 1078 ALA A O 1
ATOM 8880 N N . GLY A 1 1079 ? 4.500 12.760 -31.730 1.00 73.12 1079 GLY A N 1
ATOM 8881 C CA . GLY A 1 1079 ? 3.531 12.535 -32.825 1.00 73.12 1079 GLY A CA 1
ATOM 8882 C C . GLY A 1 1079 ? 3.920 11.548 -33.930 1.00 73.12 1079 GLY A C 1
ATOM 8883 O O . GLY A 1 1079 ? 3.063 10.865 -34.491 1.00 73.12 1079 GLY A O 1
ATOM 8884 N N . ASN A 1 1080 ? 5.217 11.392 -34.186 1.00 80.75 1080 ASN A N 1
ATOM 8885 C CA . ASN A 1 1080 ? 5.764 10.412 -35.130 1.00 80.75 1080 ASN A CA 1
ATOM 8886 C C . ASN A 1 1080 ? 5.782 8.967 -34.578 1.00 80.75 1080 ASN A C 1
ATOM 8888 O O . ASN A 1 1080 ? 6.260 8.055 -35.254 1.00 80.75 1080 ASN A O 1
ATOM 8892 N N . THR A 1 1081 ? 5.304 8.750 -33.350 1.00 80.56 1081 THR A N 1
ATOM 8893 C CA . THR A 1 1081 ? 5.275 7.444 -32.682 1.00 80.56 1081 THR A CA 1
ATOM 8894 C C . THR A 1 1081 ? 4.224 6.534 -33.312 1.00 80.56 1081 THR A C 1
ATOM 8896 O O . THR A 1 1081 ? 3.037 6.834 -33.258 1.00 80.56 1081 THR A O 1
ATOM 8899 N N . GLU A 1 1082 ? 4.625 5.399 -33.883 1.00 86.56 1082 GLU A N 1
ATOM 8900 C CA . GLU A 1 1082 ? 3.688 4.426 -34.446 1.00 86.56 1082 GLU A CA 1
ATOM 8901 C C . GLU A 1 1082 ? 2.963 3.645 -33.348 1.00 86.56 1082 GLU A C 1
ATOM 8903 O O . GLU A 1 1082 ? 3.592 2.947 -32.550 1.00 86.56 1082 GLU A O 1
ATOM 8908 N N . VAL A 1 1083 ? 1.635 3.709 -33.349 1.00 88.44 1083 VAL A N 1
ATOM 8909 C CA . VAL A 1 1083 ? 0.765 2.877 -32.516 1.00 88.44 1083 VAL A CA 1
ATOM 8910 C C . VAL A 1 1083 ? 0.155 1.740 -33.328 1.00 88.44 1083 VAL A C 1
ATOM 8912 O O . VAL A 1 1083 ? -0.024 1.833 -34.546 1.00 88.44 1083 VAL A O 1
ATOM 8915 N N . ILE A 1 1084 ? -0.138 0.633 -32.645 1.00 90.25 1084 ILE A N 1
ATOM 8916 C CA . ILE A 1 1084 ? -0.744 -0.554 -33.254 1.00 90.25 1084 ILE A CA 1
ATOM 8917 C C . ILE A 1 1084 ? -2.233 -0.543 -32.958 1.00 90.25 1084 ILE A C 1
ATOM 8919 O O . ILE A 1 1084 ? -2.635 -0.689 -31.801 1.00 90.25 1084 ILE A O 1
ATOM 8923 N N . ILE A 1 1085 ? -3.036 -0.410 -34.010 1.00 91.50 1085 ILE A N 1
ATOM 8924 C CA . ILE A 1 1085 ? -4.492 -0.366 -33.910 1.00 91.50 1085 ILE A CA 1
ATOM 8925 C C . ILE A 1 1085 ? -5.152 -1.490 -34.705 1.00 91.50 1085 ILE A C 1
ATOM 8927 O O . ILE A 1 1085 ? -4.571 -2.071 -35.626 1.00 91.50 1085 ILE A O 1
ATOM 8931 N N . ARG A 1 1086 ? -6.408 -1.754 -34.364 1.00 90.06 1086 ARG A N 1
ATOM 8932 C CA . ARG A 1 1086 ? -7.364 -2.492 -35.172 1.00 90.06 1086 ARG A CA 1
ATOM 8933 C C . ARG A 1 1086 ? -8.505 -1.544 -35.520 1.00 90.06 1086 ARG A C 1
ATOM 8935 O O . ARG A 1 1086 ? -9.099 -0.954 -34.624 1.00 90.06 1086 ARG A O 1
ATOM 8942 N N . ARG A 1 1087 ? -8.797 -1.396 -36.810 1.00 87.69 1087 ARG A N 1
ATOM 8943 C CA . ARG A 1 1087 ? -9.910 -0.595 -37.337 1.00 87.69 1087 ARG A CA 1
ATOM 8944 C C . ARG A 1 1087 ? -10.725 -1.479 -38.272 1.00 87.69 1087 ARG A C 1
ATOM 8946 O O . ARG A 1 1087 ? -10.166 -2.121 -39.160 1.00 87.69 1087 ARG A O 1
ATOM 8953 N N . ASN A 1 1088 ? -12.032 -1.592 -38.038 1.00 80.25 1088 ASN A N 1
ATOM 8954 C CA . ASN A 1 1088 ? -12.939 -2.444 -38.830 1.00 80.25 1088 ASN A CA 1
ATOM 8955 C C . ASN A 1 1088 ? -12.406 -3.883 -39.041 1.00 80.25 1088 ASN A C 1
ATOM 8957 O O . ASN A 1 1088 ? -12.464 -4.454 -40.130 1.00 80.25 1088 ASN A O 1
ATOM 8961 N N . GLY A 1 1089 ? -11.812 -4.460 -37.989 1.00 75.38 1089 GLY A N 1
ATOM 8962 C CA . GLY A 1 1089 ? -11.254 -5.815 -37.994 1.00 75.38 1089 GLY A CA 1
ATOM 8963 C C . GLY A 1 1089 ? -9.912 -6.003 -38.720 1.00 75.38 1089 GLY A C 1
ATOM 8964 O O . GLY A 1 1089 ? -9.377 -7.117 -38.643 1.00 75.38 1089 GLY A O 1
ATOM 8965 N N . LYS A 1 1090 ? -9.367 -4.959 -39.365 1.00 83.38 1090 LYS A N 1
ATOM 8966 C CA . LYS A 1 1090 ? -8.025 -4.913 -39.974 1.00 83.38 1090 LYS A CA 1
ATOM 8967 C C . LYS A 1 1090 ? -7.006 -4.336 -38.993 1.00 83.38 1090 LYS A C 1
ATOM 8969 O O . LYS A 1 1090 ? -7.337 -3.438 -38.228 1.00 83.38 1090 LYS A O 1
ATOM 8974 N N . VAL A 1 1091 ? -5.781 -4.854 -39.008 1.00 88.25 1091 VAL A N 1
ATOM 8975 C CA . VAL A 1 1091 ? -4.658 -4.377 -38.188 1.00 88.25 1091 VAL A CA 1
ATOM 8976 C C . VAL A 1 1091 ? -3.840 -3.356 -38.971 1.00 88.25 1091 VAL A C 1
ATOM 8978 O O . VAL A 1 1091 ? -3.507 -3.584 -40.136 1.00 88.25 1091 VAL A O 1
ATOM 8981 N N . GLU A 1 1092 ? -3.497 -2.249 -38.318 1.00 89.06 1092 GLU A N 1
ATOM 8982 C CA . GLU A 1 1092 ? -2.750 -1.132 -38.891 1.00 89.06 1092 GLU A CA 1
ATOM 8983 C C . GLU A 1 1092 ? -1.637 -0.676 -37.931 1.00 89.06 1092 GLU A C 1
ATOM 8985 O O . GLU A 1 1092 ? -1.793 -0.688 -36.708 1.00 89.06 1092 GLU A O 1
ATOM 8990 N N . PHE A 1 1093 ? -0.502 -0.268 -38.502 1.00 89.31 1093 PHE A N 1
ATOM 8991 C CA . PHE A 1 1093 ? 0.574 0.434 -37.801 1.00 89.31 1093 PHE A CA 1
ATOM 8992 C C . PHE A 1 1093 ? 0.564 1.869 -38.313 1.00 89.31 1093 PHE A C 1
ATOM 8994 O O . PHE A 1 1093 ? 0.878 2.090 -39.484 1.00 89.31 1093 PHE A O 1
ATOM 9001 N N . VAL A 1 1094 ? 0.186 2.823 -37.466 1.00 88.25 1094 VAL A N 1
ATOM 9002 C CA . VAL A 1 1094 ? 0.025 4.229 -37.857 1.00 88.25 1094 VAL A CA 1
ATOM 9003 C C . VAL A 1 1094 ? 0.750 5.147 -36.877 1.00 88.25 1094 VAL A C 1
ATOM 9005 O O . VAL A 1 1094 ? 0.606 4.956 -35.670 1.00 88.25 1094 VAL A O 1
ATOM 9008 N N . PRO A 1 1095 ? 1.503 6.157 -37.353 1.00 88.56 1095 PRO A N 1
ATOM 9009 C CA . PRO A 1 1095 ? 1.925 7.278 -36.520 1.00 88.56 1095 PRO A CA 1
ATOM 9010 C C . PRO A 1 1095 ? 0.724 7.855 -35.771 1.00 88.56 1095 PRO A C 1
ATOM 9012 O O . PRO A 1 1095 ? -0.334 8.057 -36.373 1.00 88.56 1095 PRO A O 1
ATOM 9015 N N . ILE A 1 1096 ? 0.880 8.111 -34.475 1.00 85.19 1096 ILE A N 1
ATOM 9016 C CA . ILE A 1 1096 ? -0.186 8.595 -33.595 1.00 85.19 1096 ILE A CA 1
ATOM 9017 C C . ILE A 1 1096 ? -0.766 9.922 -34.123 1.00 85.19 1096 ILE A C 1
ATOM 9019 O O . ILE A 1 1096 ? -1.978 10.103 -34.125 1.00 85.19 1096 ILE A O 1
ATOM 9023 N N . GLU A 1 1097 ? 0.046 10.768 -34.765 1.00 86.69 1097 GLU A N 1
ATOM 9024 C CA . GLU A 1 1097 ? -0.435 11.963 -35.474 1.00 86.69 1097 GLU A CA 1
ATOM 9025 C C . GLU A 1 1097 ? -1.428 11.695 -36.620 1.00 86.69 1097 GLU A C 1
ATOM 9027 O O . GLU A 1 1097 ? -2.288 12.531 -36.877 1.00 86.69 1097 GLU A O 1
ATOM 9032 N N . LYS A 1 1098 ? -1.380 10.529 -37.282 1.00 89.19 1098 LYS A N 1
ATOM 9033 C CA . LYS A 1 1098 ? -2.315 10.162 -38.366 1.00 89.19 1098 LYS A CA 1
ATOM 9034 C C . LYS A 1 1098 ? -3.650 9.607 -37.870 1.00 89.19 1098 LYS A C 1
ATOM 9036 O O . LYS A 1 1098 ? -4.600 9.530 -38.651 1.00 89.19 1098 LYS A O 1
ATOM 9041 N N . LEU A 1 1099 ? -3.740 9.218 -36.596 1.00 84.88 1099 LEU A N 1
ATOM 9042 C CA . LEU A 1 1099 ? -5.032 8.975 -35.949 1.00 84.88 1099 LEU A CA 1
ATOM 9043 C C . LEU A 1 1099 ? -5.791 10.286 -35.733 1.00 84.88 1099 LEU A C 1
ATOM 9045 O O . LEU A 1 1099 ? -7.016 10.294 -35.787 1.00 84.88 1099 LEU A O 1
ATOM 9049 N N . PHE A 1 1100 ? -5.063 11.386 -35.549 1.00 84.06 1100 PHE A N 1
ATOM 9050 C CA . PHE A 1 1100 ? -5.610 12.722 -35.378 1.00 84.06 1100 PHE A CA 1
ATOM 9051 C C . PHE A 1 1100 ? -6.030 13.323 -36.733 1.00 84.06 1100 PHE A C 1
ATOM 9053 O O . PHE A 1 1100 ? -5.360 14.183 -37.302 1.00 84.06 1100 PHE A O 1
ATOM 9060 N N . GLN A 1 1101 ? -7.129 12.813 -37.295 1.00 83.56 1101 GLN A N 1
ATOM 9061 C CA . GLN A 1 1101 ? -7.585 13.174 -38.645 1.00 83.56 1101 GLN A CA 1
ATOM 9062 C C . GLN A 1 1101 ? -8.281 14.535 -38.707 1.00 83.56 1101 GLN A C 1
ATOM 9064 O O . GLN A 1 1101 ? -8.246 15.203 -39.738 1.00 83.56 1101 GLN A O 1
ATOM 9069 N N . ARG A 1 1102 ? -8.920 14.938 -37.609 1.00 80.62 1102 ARG A N 1
ATOM 9070 C CA . ARG A 1 1102 ? -9.632 16.205 -37.463 1.00 80.62 1102 ARG A CA 1
ATOM 9071 C C . ARG A 1 1102 ? -9.558 16.664 -36.015 1.00 80.62 1102 ARG A C 1
ATOM 9073 O O . ARG A 1 1102 ? -9.211 15.891 -35.131 1.00 80.62 1102 ARG A O 1
ATOM 9080 N N . VAL A 1 1103 ? -9.897 17.921 -35.791 1.00 79.62 1103 VAL A N 1
ATOM 9081 C CA . VAL A 1 1103 ? -10.134 18.460 -34.456 1.00 79.62 1103 VAL A CA 1
ATOM 9082 C C . VAL A 1 1103 ? -11.634 18.332 -34.189 1.00 79.62 1103 VAL A C 1
ATOM 9084 O O . VAL A 1 1103 ? -12.414 19.049 -34.805 1.00 79.62 1103 VAL A O 1
ATOM 9087 N N . ASP A 1 1104 ? -12.037 17.413 -33.315 1.00 65.06 1104 ASP A N 1
ATOM 9088 C CA . ASP A 1 1104 ? -13.419 17.315 -32.826 1.00 65.06 1104 ASP A CA 1
ATOM 9089 C C . ASP A 1 1104 ? -13.679 18.336 -31.696 1.00 65.06 1104 ASP A C 1
ATOM 9091 O O . ASP A 1 1104 ? -14.766 18.901 -31.614 1.00 65.06 1104 ASP A O 1
ATOM 9095 N N . TYR A 1 1105 ? -12.680 18.598 -30.839 1.00 49.97 1105 TYR A N 1
ATOM 9096 C CA . TYR A 1 1105 ? -12.687 19.623 -29.773 1.00 49.97 1105 TYR A CA 1
ATOM 9097 C C . TYR A 1 1105 ? -11.236 19.989 -29.345 1.00 49.97 1105 TYR A C 1
ATOM 9099 O O . TYR A 1 1105 ? -10.293 19.388 -29.864 1.00 49.97 1105 TYR A O 1
ATOM 9107 N N . ARG A 1 1106 ? -10.986 21.006 -28.490 1.00 44.78 1106 ARG A N 1
ATOM 9108 C CA . ARG A 1 1106 ? -9.625 21.586 -28.277 1.00 44.78 1106 ARG A CA 1
ATOM 9109 C C . ARG A 1 1106 ? -9.250 22.049 -26.860 1.00 44.78 1106 ARG A C 1
ATOM 9111 O O . ARG A 1 1106 ? -9.271 23.251 -26.624 1.00 44.78 1106 ARG A O 1
ATOM 9118 N N . ILE A 1 1107 ? -8.844 21.150 -25.952 1.00 39.59 1107 ILE A N 1
ATOM 9119 C CA . ILE A 1 1107 ? -8.388 21.415 -24.554 1.00 39.59 1107 ILE A CA 1
ATOM 9120 C C . ILE A 1 1107 ? -7.210 22.425 -24.445 1.00 39.59 1107 ILE A C 1
ATOM 9122 O O . ILE A 1 1107 ? -6.075 22.097 -24.104 1.00 39.59 1107 ILE A O 1
ATOM 9126 N N . GLY A 1 1108 ? -7.503 23.693 -24.727 1.00 51.34 1108 GLY A N 1
ATOM 9127 C CA . GLY A 1 1108 ? -6.621 24.858 -24.788 1.00 51.34 1108 GLY A CA 1
ATOM 9128 C C . GLY A 1 1108 ? -5.579 24.722 -25.873 1.00 51.34 1108 GLY A C 1
ATOM 9129 O O . GLY A 1 1108 ? -5.889 24.730 -27.061 1.00 51.34 1108 GLY A O 1
ATOM 9130 N N . GLU A 1 1109 ? -4.324 24.560 -25.461 1.00 46.81 1109 GLU A N 1
ATOM 9131 C CA . GLU A 1 1109 ? -3.245 24.202 -26.386 1.00 46.81 1109 GLU A CA 1
ATOM 9132 C C . GLU A 1 1109 ? -3.323 22.737 -26.847 1.00 46.81 1109 GLU A C 1
ATOM 9134 O O . GLU A 1 1109 ? -2.598 22.343 -27.768 1.00 46.81 1109 GLU A O 1
ATOM 9139 N N . LYS A 1 1110 ? -4.186 21.922 -26.219 1.00 50.62 1110 LYS A N 1
ATOM 9140 C CA . LYS A 1 1110 ? -4.495 20.567 -26.670 1.00 50.62 1110 LYS A CA 1
ATOM 9141 C C . LYS A 1 1110 ? -5.635 20.567 -27.688 1.00 50.62 1110 LYS A C 1
ATOM 9143 O O . LYS A 1 1110 ? -6.553 21.368 -27.641 1.00 50.62 1110 LYS A O 1
ATOM 9148 N N . GLU A 1 1111 ? -5.613 19.594 -28.577 1.00 70.69 1111 GLU A N 1
ATOM 9149 C CA . GLU A 1 1111 ? -6.629 19.289 -29.573 1.00 70.69 1111 GLU A CA 1
ATOM 9150 C C . GLU A 1 1111 ? -7.032 17.823 -29.407 1.00 70.69 1111 GLU A C 1
ATOM 9152 O O . GLU A 1 1111 ? -6.202 17.011 -29.004 1.00 70.69 1111 GLU A O 1
ATOM 9157 N N . TYR A 1 1112 ? -8.291 17.478 -29.670 1.00 77.19 1112 TYR A N 1
ATOM 9158 C CA . TYR A 1 1112 ? -8.850 16.133 -29.515 1.00 77.19 1112 TYR A CA 1
ATOM 9159 C C . TYR A 1 1112 ? -9.507 15.651 -30.805 1.00 77.19 1112 TYR A C 1
ATOM 9161 O O . TYR A 1 1112 ? -10.142 16.434 -31.509 1.00 77.19 1112 TYR A O 1
ATOM 9169 N N . CYS A 1 1113 ? -9.381 14.355 -31.078 1.00 80.56 1113 CYS A N 1
ATOM 9170 C CA . CYS A 1 1113 ? -10.070 13.651 -32.150 1.00 80.56 1113 CYS A CA 1
ATOM 9171 C C . CYS A 1 1113 ? -10.760 12.414 -31.558 1.00 80.56 1113 CYS A C 1
ATOM 9173 O O . CYS A 1 1113 ? -10.106 11.573 -30.935 1.00 80.56 1113 CYS A O 1
ATOM 9175 N N . ALA A 1 1114 ? -12.073 12.304 -31.735 1.00 77.44 1114 ALA A N 1
ATOM 9176 C CA . ALA A 1 1114 ? -12.857 11.142 -31.335 1.00 77.44 1114 ALA A CA 1
ATOM 9177 C C . ALA A 1 1114 ? -12.688 10.013 -32.364 1.00 77.44 1114 ALA A C 1
ATOM 9179 O O . ALA A 1 1114 ? -12.641 10.258 -33.573 1.00 77.44 1114 ALA A O 1
ATOM 9180 N N . LEU A 1 1115 ? -12.589 8.767 -31.896 1.00 79.56 1115 LEU A N 1
ATOM 9181 C CA . LEU A 1 1115 ? -12.246 7.619 -32.734 1.00 79.56 1115 LEU A CA 1
ATOM 9182 C C . LEU A 1 1115 ? -13.305 6.513 -32.641 1.00 79.56 1115 LEU A C 1
ATOM 9184 O O . LEU A 1 1115 ? -13.407 5.787 -31.657 1.00 79.56 1115 LEU A O 1
ATOM 9188 N N . GLU A 1 1116 ? -14.073 6.337 -33.715 1.00 77.38 1116 GLU A N 1
ATOM 9189 C CA . GLU A 1 1116 ? -15.040 5.244 -33.833 1.00 77.38 1116 GLU A CA 1
ATOM 9190 C C . GLU A 1 1116 ? -14.423 3.999 -34.477 1.00 77.38 1116 GLU A C 1
ATOM 9192 O O . GLU A 1 1116 ? -13.614 4.082 -35.403 1.00 77.38 1116 GLU A O 1
ATOM 9197 N N . GLY A 1 1117 ? -14.804 2.817 -33.983 1.00 79.06 1117 GLY A N 1
ATOM 9198 C CA . GLY A 1 1117 ? -14.348 1.533 -34.529 1.00 79.06 1117 GLY A CA 1
ATOM 9199 C C . GLY A 1 1117 ? -12.839 1.270 -34.409 1.00 79.06 1117 GLY A C 1
ATOM 9200 O O . GLY A 1 1117 ? -12.339 0.357 -35.071 1.00 79.06 1117 GLY A O 1
ATOM 9201 N N . VAL A 1 1118 ? -12.117 2.053 -33.596 1.00 88.00 1118 VAL A N 1
ATOM 9202 C CA . VAL A 1 1118 ? -10.677 1.908 -33.338 1.00 88.00 1118 VAL A CA 1
ATOM 9203 C C . VAL A 1 1118 ? -10.435 1.211 -32.003 1.00 88.00 1118 VAL A C 1
ATOM 9205 O O . VAL A 1 1118 ? -10.972 1.591 -30.963 1.00 88.00 1118 VAL A O 1
ATOM 9208 N N . GLU A 1 1119 ? -9.559 0.214 -32.023 1.00 91.88 1119 GLU A N 1
ATOM 9209 C CA . GLU A 1 1119 ? -9.024 -0.439 -30.833 1.00 91.88 1119 GLU A CA 1
ATOM 9210 C C . GLU A 1 1119 ? -7.495 -0.376 -30.851 1.00 91.88 1119 GLU A C 1
ATOM 9212 O O . GLU A 1 1119 ? -6.881 -0.666 -31.873 1.00 91.88 1119 GLU A O 1
ATOM 9217 N N . ALA A 1 1120 ? -6.862 -0.052 -29.729 1.00 89.12 1120 ALA A N 1
ATOM 9218 C CA . ALA A 1 1120 ? -5.420 -0.154 -29.553 1.00 89.12 1120 ALA A CA 1
ATOM 9219 C C . ALA A 1 1120 ? -5.035 -1.562 -29.088 1.00 89.12 1120 ALA A C 1
ATOM 9221 O O . ALA A 1 1120 ? -5.761 -2.221 -28.332 1.00 89.12 1120 ALA A O 1
ATOM 9222 N N . LEU A 1 1121 ? -3.862 -2.025 -29.518 1.00 90.94 1121 LEU A N 1
ATOM 9223 C CA . LEU A 1 1121 ? -3.240 -3.207 -28.941 1.00 90.94 1121 LEU A CA 1
ATOM 9224 C C . LEU A 1 1121 ? -2.615 -2.833 -27.595 1.00 90.94 1121 LEU A C 1
ATOM 9226 O O . LEU A 1 1121 ? -1.829 -1.887 -27.500 1.00 90.94 1121 LEU A O 1
ATOM 9230 N N . THR A 1 1122 ? -2.931 -3.611 -26.568 1.00 90.00 1122 THR A N 1
ATOM 9231 C CA . THR A 1 1122 ? -2.458 -3.401 -25.198 1.00 90.00 1122 THR A CA 1
ATOM 9232 C C . THR A 1 1122 ? -2.211 -4.739 -24.495 1.00 90.00 1122 THR A C 1
ATOM 9234 O O . THR A 1 1122 ? -2.327 -5.812 -25.098 1.00 90.00 1122 THR A O 1
ATOM 9237 N N . LEU A 1 1123 ? -1.812 -4.687 -23.226 1.00 83.38 1123 LEU A N 1
ATOM 9238 C CA . LEU A 1 1123 ? -1.485 -5.841 -22.402 1.00 83.38 1123 LEU A CA 1
ATOM 9239 C C . LEU A 1 1123 ? -2.419 -5.913 -21.188 1.00 83.38 1123 LEU A C 1
ATOM 9241 O O . LEU A 1 1123 ? -2.469 -4.984 -20.382 1.00 83.38 1123 LEU A O 1
ATOM 9245 N N . ASP A 1 1124 ? -3.131 -7.032 -21.031 1.00 81.75 1124 ASP A N 1
ATOM 9246 C CA . ASP A 1 1124 ? -3.930 -7.273 -19.828 1.00 81.75 1124 ASP A CA 1
ATOM 9247 C C . ASP A 1 1124 ? -3.043 -7.575 -18.602 1.00 81.75 1124 ASP A C 1
ATOM 9249 O O . ASP A 1 1124 ? -1.868 -7.933 -18.715 1.00 81.75 1124 ASP A O 1
ATOM 9253 N N . ASN A 1 1125 ? -3.617 -7.487 -17.399 1.00 71.19 1125 ASN A N 1
ATOM 9254 C CA . ASN A 1 1125 ? -2.890 -7.755 -16.148 1.00 71.19 1125 ASN A CA 1
ATOM 9255 C C . ASN A 1 1125 ? -2.457 -9.235 -15.976 1.00 71.19 1125 ASN A C 1
ATOM 9257 O O . ASN A 1 1125 ? -1.789 -9.567 -14.998 1.00 71.19 1125 ASN A O 1
ATOM 9261 N N . ARG A 1 1126 ? -2.808 -10.130 -16.918 1.00 73.31 1126 ARG A N 1
ATOM 9262 C CA . ARG A 1 1126 ? -2.328 -11.524 -17.005 1.00 73.31 1126 ARG A CA 1
ATOM 9263 C C . ARG A 1 1126 ? -1.206 -11.695 -18.039 1.00 73.31 1126 ARG A C 1
ATOM 9265 O O . ARG A 1 1126 ? -0.709 -12.806 -18.211 1.00 73.31 1126 ARG A O 1
ATOM 9272 N N . GLY A 1 1127 ? -0.795 -10.624 -18.720 1.00 75.75 1127 GLY A N 1
ATOM 9273 C CA . GLY A 1 1127 ? 0.297 -10.642 -19.696 1.00 75.75 1127 GLY A CA 1
ATOM 9274 C C . GLY A 1 1127 ? -0.111 -11.082 -21.076 1.00 75.75 1127 GLY A C 1
ATOM 9275 O O . GLY A 1 1127 ? 0.750 -11.538 -21.833 1.00 75.75 1127 GLY A O 1
ATOM 9276 N N . ARG A 1 1128 ? -1.404 -10.992 -21.381 1.00 83.62 1128 ARG A N 1
ATOM 9277 C CA . ARG A 1 1128 ? -1.943 -11.365 -22.676 1.00 83.62 1128 ARG A CA 1
ATOM 9278 C C . ARG A 1 1128 ? -2.139 -10.129 -23.531 1.00 83.62 1128 ARG A C 1
ATOM 9280 O O . ARG A 1 1128 ? -2.613 -9.105 -23.038 1.00 83.62 1128 ARG A O 1
ATOM 9287 N N . LEU A 1 1129 ? -1.780 -10.230 -24.807 1.00 87.81 1129 LEU A N 1
ATOM 9288 C CA . LEU A 1 1129 ? -2.075 -9.171 -25.765 1.00 87.81 1129 LEU A CA 1
ATOM 9289 C C . LEU A 1 1129 ? -3.577 -9.170 -26.040 1.00 87.81 1129 LEU A C 1
ATOM 9291 O O . LEU A 1 1129 ? -4.148 -10.195 -26.419 1.00 87.81 1129 LEU A O 1
ATOM 9295 N N . VAL A 1 1130 ? -4.201 -8.015 -25.839 1.00 89.81 1130 VAL A N 1
ATOM 9296 C CA . VAL A 1 1130 ? -5.636 -7.803 -26.033 1.00 89.81 1130 VAL A CA 1
ATOM 9297 C C . VAL A 1 1130 ? -5.868 -6.528 -26.835 1.00 89.81 1130 VAL A C 1
ATOM 9299 O O . VAL A 1 1130 ? -5.082 -5.584 -26.769 1.00 89.81 1130 VAL A O 1
ATOM 9302 N N . TRP A 1 1131 ? -6.957 -6.514 -27.594 1.00 91.31 1131 TRP A N 1
ATOM 9303 C CA . TRP A 1 1131 ? -7.474 -5.308 -28.231 1.00 91.31 1131 TRP A CA 1
ATOM 9304 C C . TRP A 1 1131 ? -8.419 -4.604 -27.254 1.00 91.31 1131 TRP A C 1
ATOM 9306 O O . TRP A 1 1131 ? -9.220 -5.270 -26.592 1.00 91.31 1131 TRP A O 1
ATOM 9316 N N . ARG A 1 1132 ? -8.295 -3.282 -27.126 1.00 89.56 1132 ARG A N 1
ATOM 9317 C CA . ARG A 1 1132 ? -9.155 -2.434 -26.288 1.00 89.56 1132 ARG A CA 1
ATOM 9318 C C . ARG A 1 1132 ? -9.546 -1.180 -27.048 1.00 89.56 1132 ARG A C 1
ATOM 9320 O O . ARG A 1 1132 ? -8.719 -0.632 -27.768 1.00 89.56 1132 ARG A O 1
ATOM 9327 N N . LYS A 1 1133 ? -10.795 -0.745 -26.900 1.00 86.31 1133 LYS A N 1
ATOM 9328 C CA . LYS A 1 1133 ? -11.335 0.415 -27.611 1.00 86.31 1133 LYS A CA 1
ATOM 9329 C C . LYS A 1 1133 ? -10.553 1.683 -27.257 1.00 86.31 1133 LYS A C 1
ATOM 9331 O O . LYS A 1 1133 ? -10.135 1.864 -26.113 1.00 86.31 1133 LYS A O 1
ATOM 9336 N N . VAL A 1 1134 ? -10.387 2.542 -28.255 1.00 83.31 1134 VAL A N 1
ATOM 9337 C CA . VAL A 1 1134 ? -9.857 3.898 -28.115 1.00 83.31 1134 VAL A CA 1
ATOM 9338 C C . VAL A 1 1134 ? -11.022 4.862 -28.320 1.00 83.31 1134 VAL A C 1
ATOM 9340 O O . VAL A 1 1134 ? -11.491 4.959 -29.452 1.00 83.31 1134 VAL A O 1
ATOM 9343 N N . PRO A 1 1135 ? -11.520 5.563 -27.287 1.00 75.06 1135 PRO A N 1
ATOM 9344 C CA . PRO A 1 1135 ? -12.572 6.559 -27.473 1.00 75.06 1135 PRO A CA 1
ATOM 9345 C C . PRO A 1 1135 ? -12.059 7.835 -28.163 1.00 75.06 1135 PRO A C 1
ATOM 9347 O O . PRO A 1 1135 ? -12.770 8.412 -28.984 1.00 75.06 1135 PRO A O 1
ATOM 9350 N N . TYR A 1 1136 ? -10.831 8.274 -27.866 1.00 79.69 1136 TYR A N 1
ATOM 9351 C CA . TYR A 1 1136 ? -10.236 9.479 -28.449 1.00 79.69 1136 TYR A CA 1
ATOM 9352 C C . TYR A 1 1136 ? -8.702 9.469 -28.419 1.00 79.69 1136 TYR A C 1
ATOM 9354 O O . TYR A 1 1136 ? -8.061 8.684 -27.720 1.00 79.69 1136 TYR A O 1
ATOM 9362 N N . ILE A 1 1137 ? -8.132 10.415 -29.161 1.00 76.75 1137 ILE A N 1
ATOM 9363 C CA . ILE A 1 1137 ? -6.724 10.810 -29.161 1.00 76.75 1137 ILE A CA 1
ATOM 9364 C C . ILE A 1 1137 ? -6.621 12.328 -28.925 1.00 76.75 1137 ILE A C 1
ATOM 9366 O O . ILE A 1 1137 ? -7.419 13.100 -29.451 1.00 76.75 1137 ILE A O 1
ATOM 9370 N N . MET A 1 1138 ? -5.631 12.750 -28.144 1.00 78.12 1138 MET A N 1
ATOM 9371 C CA . MET A 1 1138 ? -5.277 14.133 -27.811 1.00 78.12 1138 MET A CA 1
ATOM 9372 C C . MET A 1 1138 ? -3.950 14.532 -28.475 1.00 78.12 1138 MET A C 1
ATOM 9374 O O . MET A 1 1138 ? -3.121 13.664 -28.741 1.00 78.12 1138 MET A O 1
ATOM 9378 N N . ARG A 1 1139 ? -3.707 15.834 -28.691 1.00 79.44 1139 ARG A N 1
ATOM 9379 C CA . ARG A 1 1139 ? -2.384 16.407 -29.003 1.00 79.44 1139 ARG A CA 1
ATOM 9380 C C . ARG A 1 1139 ? -2.172 17.816 -28.464 1.00 79.44 1139 ARG A C 1
ATOM 9382 O O . ARG A 1 1139 ? -3.108 18.580 -28.545 1.00 79.44 1139 ARG A O 1
ATOM 9389 N N . HIS A 1 1140 ? -0.979 18.216 -28.018 1.00 70.62 1140 HIS A N 1
ATOM 9390 C CA . HIS A 1 1140 ? -0.608 19.621 -27.734 1.00 70.62 1140 HIS A CA 1
ATOM 9391 C C . HIS A 1 1140 ? 0.837 19.939 -28.105 1.00 70.62 1140 HIS A C 1
ATOM 9393 O O . HIS A 1 1140 ? 1.665 19.038 -28.178 1.00 70.62 1140 HIS A O 1
ATOM 9399 N N . LYS A 1 1141 ? 1.178 21.217 -28.301 1.00 72.25 1141 LYS A N 1
ATOM 9400 C CA . LYS A 1 1141 ? 2.588 21.641 -28.341 1.00 72.25 1141 LYS A CA 1
ATOM 9401 C C . LYS A 1 1141 ? 3.186 21.562 -26.938 1.00 72.25 1141 LYS A C 1
ATOM 9403 O O . LYS A 1 1141 ? 2.497 21.837 -25.964 1.00 72.25 1141 LYS A O 1
ATOM 9408 N N . THR A 1 1142 ? 4.457 21.184 -26.824 1.00 63.06 1142 THR A N 1
ATOM 9409 C CA . THR A 1 1142 ? 5.122 21.060 -25.522 1.00 63.06 1142 THR A CA 1
ATOM 9410 C C . THR A 1 1142 ? 6.435 21.825 -25.475 1.00 63.06 1142 THR A C 1
ATOM 9412 O O . THR A 1 1142 ? 7.213 21.789 -26.422 1.00 63.06 1142 THR A O 1
ATOM 9415 N N . ASN A 1 1143 ? 6.693 22.458 -24.330 1.00 65.62 1143 ASN A N 1
ATOM 9416 C CA . ASN A 1 1143 ? 7.990 23.047 -23.991 1.00 65.62 1143 ASN A CA 1
ATOM 9417 C C . ASN A 1 1143 ? 8.824 22.102 -23.098 1.00 65.62 1143 ASN A C 1
ATOM 9419 O O . ASN A 1 1143 ? 9.886 22.483 -22.607 1.00 65.62 1143 ASN A O 1
ATOM 9423 N N . LYS A 1 1144 ? 8.329 20.880 -22.841 1.00 59.00 1144 LYS A N 1
ATOM 9424 C CA . LYS A 1 1144 ? 9.008 19.865 -22.024 1.00 59.00 1144 LYS A CA 1
ATOM 9425 C C . LYS A 1 1144 ? 10.192 19.281 -22.776 1.00 59.00 1144 LYS A C 1
ATOM 9427 O O . LYS A 1 1144 ? 10.168 19.138 -23.997 1.00 59.00 1144 LYS A O 1
ATOM 9432 N N . LYS A 1 1145 ? 11.202 18.841 -22.027 1.00 71.50 1145 LYS A N 1
ATOM 9433 C CA . LYS A 1 1145 ? 12.318 18.077 -22.588 1.00 71.50 1145 LYS A CA 1
ATOM 9434 C C . LYS A 1 1145 ? 11.779 16.762 -23.158 1.00 71.50 1145 LYS A C 1
ATOM 9436 O O . LYS A 1 1145 ? 11.258 15.937 -22.407 1.00 71.50 1145 LYS A O 1
ATOM 9441 N N . ILE A 1 1146 ? 11.909 16.551 -24.467 1.00 80.25 1146 ILE A N 1
ATOM 9442 C CA . ILE A 1 1146 ? 11.650 15.243 -25.075 1.00 80.25 1146 ILE A CA 1
ATOM 9443 C C . ILE A 1 1146 ? 12.895 14.377 -24.900 1.00 80.25 1146 ILE A C 1
ATOM 9445 O O . ILE A 1 1146 ? 14.009 14.782 -25.233 1.00 80.25 1146 ILE A O 1
ATOM 9449 N N . TYR A 1 1147 ? 12.700 13.164 -24.398 1.00 84.50 1147 TYR A N 1
ATOM 9450 C CA . TYR A 1 1147 ? 13.722 12.138 -24.303 1.00 84.50 1147 TYR A CA 1
ATOM 9451 C C . TYR A 1 1147 ? 13.513 11.070 -25.369 1.00 84.50 1147 TYR A C 1
ATOM 9453 O O . TYR A 1 1147 ? 12.483 10.398 -25.423 1.00 84.50 1147 TYR A O 1
ATOM 9461 N N . ARG A 1 1148 ? 14.552 10.870 -26.181 1.00 89.06 1148 ARG A N 1
ATOM 9462 C CA . ARG A 1 1148 ? 14.674 9.745 -27.098 1.00 89.06 1148 ARG A CA 1
ATOM 9463 C C . ARG A 1 1148 ? 15.265 8.548 -26.366 1.00 89.06 1148 ARG A C 1
ATOM 9465 O O . ARG A 1 1148 ? 16.465 8.493 -26.080 1.00 89.06 1148 ARG A O 1
ATOM 9472 N N . VAL A 1 1149 ? 14.424 7.555 -26.097 1.00 88.56 1149 VAL A N 1
ATOM 9473 C CA . VAL A 1 1149 ? 14.814 6.263 -25.525 1.00 88.56 1149 VAL A CA 1
ATOM 9474 C C . VAL A 1 1149 ? 15.197 5.322 -26.668 1.00 88.56 1149 VAL A C 1
ATOM 9476 O O . VAL A 1 1149 ? 14.347 4.724 -27.325 1.00 88.56 1149 VAL A O 1
ATOM 9479 N N . TRP A 1 1150 ? 16.495 5.182 -26.930 1.00 90.06 1150 TRP A N 1
ATOM 9480 C CA . TRP A 1 1150 ? 17.029 4.284 -27.954 1.00 90.06 1150 TRP A CA 1
ATOM 9481 C C . TRP A 1 1150 ? 17.108 2.840 -27.454 1.00 90.06 1150 TRP A C 1
ATOM 9483 O O . TRP A 1 1150 ? 17.756 2.554 -26.448 1.00 90.06 1150 TRP A O 1
ATOM 9493 N N . PHE A 1 1151 ? 16.573 1.892 -28.222 1.00 88.75 1151 PHE A N 1
ATOM 9494 C CA . PHE A 1 1151 ? 16.721 0.442 -27.995 1.00 88.75 1151 PHE A CA 1
ATOM 9495 C C . PHE A 1 1151 ? 17.858 -0.174 -28.824 1.00 88.75 1151 PHE A C 1
ATOM 9497 O O . PHE A 1 1151 ? 18.381 -1.250 -28.531 1.00 88.75 1151 PHE A O 1
ATOM 9504 N N . THR A 1 1152 ? 18.236 0.534 -29.882 1.00 86.38 1152 THR A N 1
ATOM 9505 C CA . THR A 1 1152 ? 19.355 0.314 -30.811 1.00 86.38 1152 THR A CA 1
ATOM 9506 C C . THR A 1 1152 ? 19.717 1.687 -31.393 1.00 86.38 1152 THR A C 1
ATOM 9508 O O . THR A 1 1152 ? 19.044 2.657 -31.081 1.00 86.38 1152 THR A O 1
ATOM 9511 N N . ASN A 1 1153 ? 20.674 1.806 -32.313 1.00 84.50 1153 ASN A N 1
ATOM 9512 C CA . ASN A 1 1153 ? 20.900 3.066 -33.041 1.00 84.50 1153 ASN A CA 1
ATOM 9513 C C . ASN A 1 1153 ? 19.883 3.340 -34.177 1.00 84.50 1153 ASN A C 1
ATOM 9515 O O . ASN A 1 1153 ? 20.153 4.151 -35.062 1.00 84.50 1153 ASN A O 1
ATOM 9519 N N . SER A 1 1154 ? 18.769 2.604 -34.272 1.00 82.75 1154 SER A N 1
ATOM 9520 C CA . SER A 1 1154 ? 17.769 2.784 -35.347 1.00 82.75 1154 SER A CA 1
ATOM 9521 C C . SER A 1 1154 ? 16.328 2.457 -34.951 1.00 82.75 1154 SER A C 1
ATOM 9523 O O . SER A 1 1154 ? 15.434 2.556 -35.785 1.00 82.75 1154 SER A O 1
ATOM 9525 N N . TRP A 1 1155 ? 16.098 2.109 -33.688 1.00 87.56 1155 TRP A N 1
ATOM 9526 C CA . TRP A 1 1155 ? 14.786 1.923 -33.078 1.00 87.56 1155 TRP A CA 1
ATOM 9527 C C . TRP A 1 1155 ? 14.791 2.649 -31.739 1.00 87.56 1155 TRP A C 1
ATOM 9529 O O . TRP A 1 1155 ? 15.645 2.367 -30.891 1.00 87.56 1155 TRP A O 1
ATOM 9539 N N . TYR A 1 1156 ? 13.856 3.578 -31.587 1.00 90.00 1156 TYR A N 1
ATOM 9540 C CA . TYR A 1 1156 ? 13.711 4.452 -30.436 1.00 90.00 1156 TYR A CA 1
ATOM 9541 C C . TYR A 1 1156 ? 12.234 4.772 -30.176 1.00 90.00 1156 TYR A C 1
ATOM 9543 O O . TYR A 1 1156 ? 11.370 4.471 -31.004 1.00 90.00 1156 TYR A O 1
ATOM 9551 N N . LEU A 1 1157 ? 11.969 5.388 -29.031 1.00 87.06 1157 LEU A N 1
ATOM 9552 C CA . LEU A 1 1157 ? 10.698 6.000 -28.659 1.00 87.06 1157 LEU A CA 1
ATOM 9553 C C . LEU A 1 1157 ? 10.987 7.422 -28.155 1.00 87.06 1157 LEU A C 1
ATOM 9555 O O . LEU A 1 1157 ? 11.894 7.589 -27.341 1.00 87.06 1157 LEU A O 1
ATOM 9559 N N . ASP A 1 1158 ? 10.238 8.409 -28.647 1.00 85.94 1158 ASP A N 1
ATOM 9560 C CA . ASP A 1 1158 ? 10.351 9.817 -28.250 1.00 85.94 1158 ASP A CA 1
ATOM 9561 C C . ASP A 1 1158 ? 9.172 10.167 -27.324 1.00 85.94 1158 ASP A C 1
ATOM 9563 O O . ASP A 1 1158 ? 8.008 10.015 -27.698 1.00 85.94 1158 ASP A O 1
ATOM 9567 N N . VAL A 1 1159 ? 9.474 10.594 -26.098 1.00 79.62 1159 VAL A N 1
ATOM 9568 C CA . VAL A 1 1159 ? 8.500 10.825 -25.012 1.00 79.62 1159 VAL A CA 1
ATOM 9569 C C . VAL A 1 1159 ? 8.871 12.060 -24.198 1.00 79.62 1159 VAL A C 1
ATOM 9571 O O . VAL A 1 1159 ? 10.049 12.407 -24.136 1.00 79.62 1159 VAL A O 1
ATOM 9574 N N . THR A 1 1160 ? 7.909 12.731 -23.556 1.00 67.06 1160 THR A N 1
ATOM 9575 C CA . THR A 1 1160 ? 8.247 13.797 -22.595 1.00 67.06 1160 THR A CA 1
ATOM 9576 C C . THR A 1 1160 ? 9.025 13.222 -21.411 1.00 67.06 1160 THR A C 1
ATOM 9578 O O . THR A 1 1160 ? 8.919 12.038 -21.093 1.00 67.06 1160 THR A O 1
ATOM 9581 N N . GLU A 1 1161 ? 9.825 14.060 -20.747 1.00 66.50 1161 GLU A N 1
ATOM 9582 C CA . GLU A 1 1161 ? 10.670 13.661 -19.610 1.00 66.50 1161 GLU A CA 1
ATOM 9583 C C . GLU A 1 1161 ? 9.929 13.010 -18.441 1.00 66.50 1161 GLU A C 1
ATOM 9585 O O . GLU A 1 1161 ? 10.551 12.288 -17.658 1.00 66.50 1161 GLU A O 1
ATOM 9590 N N . ASP A 1 1162 ? 8.619 13.234 -18.388 1.00 51.94 1162 ASP A N 1
ATOM 9591 C CA . ASP A 1 1162 ? 7.716 12.768 -17.353 1.00 51.94 1162 ASP A CA 1
ATOM 9592 C C . ASP A 1 1162 ? 6.753 11.675 -17.855 1.00 51.94 1162 ASP A C 1
ATOM 9594 O O . ASP A 1 1162 ? 6.050 11.109 -17.044 1.00 51.94 1162 ASP A O 1
ATOM 9598 N N . HIS A 1 1163 ? 6.739 11.254 -19.128 1.00 60.53 1163 HIS A N 1
ATOM 9599 C CA . HIS A 1 1163 ? 5.762 10.241 -19.567 1.00 60.53 1163 HIS A CA 1
ATOM 9600 C C . HIS A 1 1163 ? 6.070 8.822 -19.039 1.00 60.53 1163 HIS A C 1
ATOM 9602 O O . HIS A 1 1163 ? 7.145 8.266 -19.279 1.00 60.53 1163 HIS A O 1
ATOM 9608 N N . SER A 1 1164 ? 5.107 8.199 -18.353 1.00 67.25 1164 SER A N 1
ATOM 9609 C CA . SER A 1 1164 ? 5.233 6.849 -17.777 1.00 67.25 1164 SER A CA 1
ATOM 9610 C C . SER A 1 1164 ? 5.400 5.743 -18.839 1.00 67.25 1164 SER A C 1
ATOM 9612 O O . SER A 1 1164 ? 4.475 5.418 -19.580 1.00 67.25 1164 SER A O 1
ATOM 9614 N N . LEU A 1 1165 ? 6.562 5.081 -18.858 1.00 78.00 1165 LEU A N 1
ATOM 9615 C CA . LEU A 1 1165 ? 6.831 3.872 -19.650 1.00 78.00 1165 LEU A CA 1
ATOM 9616 C C . LEU A 1 1165 ? 6.576 2.619 -18.797 1.00 78.00 1165 LEU A C 1
ATOM 9618 O O . LEU A 1 1165 ? 6.870 2.624 -17.605 1.00 78.00 1165 LEU A O 1
ATOM 9622 N N . ILE A 1 1166 ? 6.114 1.507 -19.379 1.00 84.56 1166 ILE A N 1
ATOM 9623 C CA . ILE A 1 1166 ? 5.950 0.238 -18.648 1.00 84.56 1166 ILE A CA 1
ATOM 9624 C C . ILE A 1 1166 ? 7.219 -0.616 -18.749 1.00 84.56 1166 ILE A C 1
ATOM 9626 O O . ILE A 1 1166 ? 7.507 -1.292 -19.748 1.00 84.56 1166 ILE A O 1
ATOM 9630 N N . GLY A 1 1167 ? 7.973 -0.604 -17.655 1.00 82.50 1167 GLY A N 1
ATOM 9631 C CA . GLY A 1 1167 ? 9.087 -1.493 -17.387 1.00 82.50 1167 GLY A CA 1
ATOM 9632 C C . GLY A 1 1167 ? 8.650 -2.893 -16.956 1.00 82.50 1167 GLY A C 1
ATOM 9633 O O . GLY A 1 1167 ? 7.566 -3.100 -16.418 1.00 82.50 1167 GLY A O 1
ATOM 9634 N N . TYR A 1 1168 ? 9.539 -3.866 -17.157 1.00 84.38 1168 TYR A N 1
ATOM 9635 C CA . TYR A 1 1168 ? 9.430 -5.205 -16.591 1.00 84.38 1168 TYR A CA 1
ATOM 9636 C C . TYR A 1 1168 ? 10.478 -5.447 -15.507 1.00 84.38 1168 TYR A C 1
ATOM 9638 O O . TYR A 1 1168 ? 11.684 -5.487 -15.795 1.00 84.38 1168 TYR A O 1
ATOM 9646 N N . LEU A 1 1169 ? 10.020 -5.684 -14.280 1.00 73.12 1169 LEU A N 1
ATOM 9647 C CA . LEU A 1 1169 ? 10.868 -6.064 -13.159 1.00 73.12 1169 LEU A CA 1
ATOM 9648 C C . LEU A 1 1169 ? 11.287 -7.538 -13.299 1.00 73.12 1169 LEU A C 1
ATOM 9650 O O . LEU A 1 1169 ? 10.492 -8.471 -13.136 1.00 73.12 1169 LEU A O 1
ATOM 9654 N N . ASN A 1 1170 ? 12.559 -7.771 -13.629 1.00 62.19 1170 ASN A N 1
ATOM 9655 C CA . ASN A 1 1170 ? 13.056 -9.126 -13.848 1.00 62.19 1170 ASN A CA 1
ATOM 9656 C C . ASN A 1 1170 ? 13.388 -9.837 -12.522 1.00 62.19 1170 ASN A C 1
ATOM 9658 O O . ASN A 1 1170 ? 14.507 -9.752 -12.017 1.00 62.19 1170 ASN A O 1
ATOM 9662 N N . THR A 1 1171 ? 12.424 -10.590 -11.995 1.00 56.31 1171 THR A N 1
ATOM 9663 C CA . THR A 1 1171 ? 12.530 -11.366 -10.749 1.00 56.31 1171 THR A CA 1
ATOM 9664 C C . THR A 1 1171 ? 13.315 -12.680 -10.891 1.00 56.31 1171 THR A C 1
ATOM 9666 O O . THR A 1 1171 ? 13.218 -13.547 -10.036 1.00 56.31 1171 THR A O 1
ATOM 9669 N N . SER A 1 1172 ? 14.151 -12.871 -11.918 1.00 45.16 1172 SER A N 1
ATOM 9670 C CA . SER A 1 1172 ? 14.950 -14.105 -12.071 1.00 45.16 1172 SER A CA 1
ATOM 9671 C C . SER A 1 1172 ? 16.075 -14.281 -11.025 1.00 45.16 1172 SER A C 1
ATOM 9673 O O . SER A 1 1172 ? 16.881 -15.199 -11.140 1.00 45.16 1172 SER A O 1
ATOM 9675 N N . LYS A 1 1173 ? 16.158 -13.384 -10.033 1.00 38.91 1173 LYS A N 1
ATOM 9676 C CA . LYS A 1 1173 ? 16.956 -13.490 -8.797 1.00 38.91 1173 LYS A CA 1
ATOM 9677 C C . LYS A 1 1173 ? 16.044 -13.456 -7.550 1.00 38.91 1173 LYS A C 1
ATOM 9679 O O . LYS A 1 1173 ? 16.379 -12.822 -6.560 1.00 38.91 1173 LYS A O 1
ATOM 9684 N N . VAL A 1 1174 ? 14.838 -14.006 -7.653 1.00 39.62 1174 VAL A N 1
ATOM 9685 C CA . VAL A 1 1174 ? 13.781 -13.994 -6.631 1.00 39.62 1174 VAL A CA 1
ATOM 9686 C C . VAL A 1 1174 ? 12.992 -15.304 -6.820 1.00 39.62 1174 VAL A C 1
ATOM 9688 O O . VAL A 1 1174 ? 12.214 -15.419 -7.761 1.00 39.62 1174 VAL A O 1
ATOM 9691 N N . LYS A 1 1175 ? 13.261 -16.332 -5.995 1.00 36.22 1175 LYS A N 1
ATOM 9692 C CA . LYS A 1 1175 ? 12.716 -17.705 -6.149 1.00 36.22 1175 LYS A CA 1
ATOM 9693 C C . LYS A 1 1175 ? 11.184 -17.825 -5.983 1.00 36.22 1175 LYS A C 1
ATOM 9695 O O . LYS A 1 1175 ? 10.650 -18.857 -6.376 1.00 36.22 1175 LYS A O 1
ATOM 9700 N N . SER A 1 1176 ? 10.461 -16.796 -5.523 1.00 39.81 1176 SER A N 1
ATOM 9701 C CA . SER A 1 1176 ? 9.003 -16.693 -5.715 1.00 39.81 1176 SER A CA 1
ATOM 9702 C C . SER A 1 1176 ? 8.678 -15.844 -6.958 1.00 39.81 1176 SER A C 1
ATOM 9704 O O . SER A 1 1176 ? 9.069 -14.682 -7.060 1.00 39.81 1176 SER A O 1
ATOM 9706 N N . GLU A 1 1177 ? 7.977 -16.405 -7.955 1.00 47.38 1177 GLU A N 1
ATOM 9707 C CA . GLU A 1 1177 ? 7.537 -15.612 -9.116 1.00 47.38 1177 GLU A CA 1
ATOM 9708 C C . GLU A 1 1177 ? 6.446 -14.623 -8.698 1.00 47.38 1177 GLU A C 1
ATOM 9710 O O . GLU A 1 1177 ? 5.298 -15.019 -8.505 1.00 47.38 1177 GLU A O 1
ATOM 9715 N N . LYS A 1 1178 ? 6.785 -13.328 -8.631 1.00 49.47 1178 LYS A N 1
ATOM 9716 C CA . LYS A 1 1178 ? 5.777 -12.273 -8.462 1.00 49.47 1178 LYS A CA 1
ATOM 9717 C C . LYS A 1 1178 ? 4.680 -12.384 -9.532 1.00 49.47 1178 LYS A C 1
ATOM 9719 O O . LYS A 1 1178 ? 5.024 -12.577 -10.711 1.00 49.47 1178 LYS A O 1
ATOM 9724 N N . PRO A 1 1179 ? 3.398 -12.200 -9.162 1.00 60.62 1179 PRO A N 1
ATOM 9725 C CA . PRO A 1 1179 ? 2.303 -12.007 -10.100 1.00 60.62 1179 PRO A CA 1
ATOM 9726 C C . PRO A 1 1179 ? 2.662 -10.989 -11.175 1.00 60.62 1179 PRO A C 1
ATOM 9728 O O . PRO A 1 1179 ? 3.334 -9.988 -10.924 1.00 60.62 1179 PRO A O 1
ATOM 9731 N N . LEU A 1 1180 ? 2.225 -11.241 -12.406 1.00 64.81 1180 LEU A N 1
ATOM 9732 C CA . LEU A 1 1180 ? 2.735 -10.475 -13.533 1.00 64.81 1180 LEU A CA 1
ATOM 9733 C C . LEU A 1 1180 ? 2.438 -8.979 -13.438 1.00 64.81 1180 LEU A C 1
ATOM 9735 O O . LEU A 1 1180 ? 3.320 -8.195 -13.768 1.00 64.81 1180 LEU A O 1
ATOM 9739 N N . LYS A 1 1181 ? 1.248 -8.606 -12.948 1.00 63.41 1181 LYS A N 1
ATOM 9740 C CA . LYS A 1 1181 ? 0.862 -7.221 -12.647 1.00 63.41 1181 LYS A CA 1
ATOM 9741 C C . LYS A 1 1181 ? 1.972 -6.469 -11.904 1.00 63.41 1181 LYS A C 1
ATOM 9743 O O . LYS A 1 1181 ? 2.328 -5.379 -12.315 1.00 63.41 1181 LYS A O 1
ATOM 9748 N N . GLU A 1 1182 ? 2.557 -7.079 -10.878 1.00 58.88 1182 GLU A N 1
ATOM 9749 C CA . GLU A 1 1182 ? 3.594 -6.487 -10.016 1.00 58.88 1182 GLU A CA 1
ATOM 9750 C C . GLU A 1 1182 ? 4.984 -6.472 -10.677 1.00 58.88 1182 GLU A C 1
ATOM 9752 O O . GLU A 1 1182 ? 5.912 -5.805 -10.217 1.00 58.88 1182 GLU A O 1
ATOM 9757 N N . ARG A 1 1183 ? 5.150 -7.216 -11.777 1.00 74.19 1183 ARG A N 1
ATOM 9758 C CA . ARG A 1 1183 ? 6.330 -7.146 -12.648 1.00 74.19 1183 ARG A CA 1
ATOM 9759 C C . ARG A 1 1183 ? 6.165 -6.087 -13.738 1.00 74.19 1183 ARG A C 1
ATOM 9761 O O . ARG A 1 1183 ? 7.179 -5.739 -14.331 1.00 74.19 1183 ARG A O 1
ATOM 9768 N N . LEU A 1 1184 ? 4.955 -5.578 -13.997 1.00 76.12 1184 LEU A N 1
ATOM 9769 C CA . LEU A 1 1184 ? 4.705 -4.407 -14.846 1.00 76.12 1184 LEU A CA 1
ATOM 9770 C C . LEU A 1 1184 ? 4.845 -3.149 -13.975 1.00 76.12 1184 LEU A C 1
ATOM 9772 O O . LEU A 1 1184 ? 4.046 -2.935 -13.072 1.00 76.12 1184 LEU A O 1
ATOM 9776 N N . VAL A 1 1185 ? 5.866 -2.328 -14.215 1.00 74.94 1185 VAL A N 1
ATOM 9777 C CA . VAL A 1 1185 ? 6.195 -1.181 -13.352 1.00 74.94 1185 VAL A CA 1
ATOM 9778 C C . VAL A 1 1185 ? 6.316 0.081 -14.190 1.00 74.94 1185 VAL A C 1
ATOM 9780 O O . VAL A 1 1185 ? 7.108 0.114 -15.130 1.00 74.94 1185 VAL A O 1
ATOM 9783 N N . GLU A 1 1186 ? 5.568 1.124 -13.840 1.00 76.12 1186 GLU A N 1
ATOM 9784 C CA . GLU A 1 1186 ? 5.746 2.448 -14.439 1.00 76.12 1186 GLU A CA 1
ATOM 9785 C C . GLU A 1 1186 ? 7.104 3.049 -14.070 1.00 76.12 1186 GLU A C 1
ATOM 9787 O O . GLU A 1 1186 ? 7.541 3.021 -12.917 1.00 76.12 1186 GLU A O 1
ATOM 9792 N N . VAL A 1 1187 ? 7.790 3.571 -15.082 1.00 74.88 1187 VAL A N 1
ATOM 9793 C CA . VAL A 1 1187 ? 9.139 4.120 -14.983 1.00 74.88 1187 VAL A CA 1
ATOM 9794 C C . VAL A 1 1187 ? 9.256 5.306 -15.936 1.00 74.88 1187 VAL A C 1
ATOM 9796 O O . VAL A 1 1187 ? 8.967 5.185 -17.128 1.00 74.88 1187 VAL A O 1
ATOM 9799 N N . LYS A 1 1188 ? 9.662 6.472 -15.426 1.00 74.94 1188 LYS A N 1
ATOM 9800 C CA . LYS A 1 1188 ? 9.875 7.655 -16.277 1.00 74.94 1188 LYS A CA 1
ATOM 9801 C C . LYS A 1 1188 ? 11.180 7.498 -17.091 1.00 74.94 1188 LYS A C 1
ATOM 9803 O O . LYS A 1 1188 ? 12.067 6.748 -16.669 1.00 74.94 1188 LYS A O 1
ATOM 9808 N N . PRO A 1 1189 ? 11.382 8.201 -18.224 1.00 72.50 1189 PRO A N 1
ATOM 9809 C CA . PRO A 1 1189 ? 12.562 8.031 -19.081 1.00 72.50 1189 PRO A CA 1
ATOM 9810 C C . PRO A 1 1189 ? 13.907 8.166 -18.358 1.00 72.50 1189 PRO A C 1
ATOM 9812 O O . PRO A 1 1189 ? 14.830 7.414 -18.656 1.00 72.50 1189 PRO A O 1
ATOM 9815 N N . ARG A 1 1190 ? 14.025 9.072 -17.376 1.00 75.69 1190 ARG A N 1
ATOM 9816 C CA . ARG A 1 1190 ? 15.256 9.231 -16.575 1.00 75.69 1190 ARG A CA 1
ATOM 9817 C C . ARG A 1 1190 ? 15.484 8.124 -15.538 1.00 75.69 1190 ARG A C 1
ATOM 9819 O O . ARG A 1 1190 ? 16.616 7.921 -15.123 1.00 75.69 1190 ARG A O 1
ATOM 9826 N N . GLU A 1 1191 ? 14.439 7.407 -15.135 1.00 72.50 1191 GLU A N 1
ATOM 9827 C CA . GLU A 1 1191 ? 14.501 6.343 -14.120 1.00 72.50 1191 GLU A CA 1
ATOM 9828 C C . GLU A 1 1191 ? 14.871 4.970 -14.719 1.00 72.50 1191 GLU A C 1
ATOM 9830 O O . GLU A 1 1191 ? 15.106 3.989 -13.998 1.00 72.50 1191 GLU A O 1
ATOM 9835 N N . LEU A 1 1192 ? 14.921 4.876 -16.053 1.00 70.31 1192 LEU A N 1
ATOM 9836 C CA . LEU A 1 1192 ? 15.324 3.675 -16.774 1.00 70.31 1192 LEU A CA 1
ATOM 9837 C C . LEU A 1 1192 ? 16.807 3.363 -16.566 1.00 70.31 1192 LEU A C 1
ATOM 9839 O O . LEU A 1 1192 ? 17.690 4.159 -16.865 1.00 70.31 1192 LEU A O 1
ATOM 9843 N N . GLY A 1 1193 ? 17.076 2.141 -16.112 1.00 66.69 1193 GLY A N 1
ATOM 9844 C CA . GLY A 1 1193 ? 18.399 1.691 -15.682 1.00 66.69 1193 GLY A CA 1
ATOM 9845 C C . GLY A 1 1193 ? 18.535 1.622 -14.160 1.00 66.69 1193 GLY A C 1
ATOM 9846 O O . GLY A 1 1193 ? 19.115 0.646 -13.675 1.00 66.69 1193 GLY A O 1
ATOM 9847 N N . GLU A 1 1194 ? 17.941 2.576 -13.432 1.00 64.25 1194 GLU A N 1
ATOM 9848 C CA . GLU A 1 1194 ? 17.876 2.589 -11.963 1.00 64.25 1194 GLU A CA 1
ATOM 9849 C C . GLU A 1 1194 ? 16.727 1.720 -11.439 1.00 64.25 1194 GLU A C 1
ATOM 9851 O O . GLU A 1 1194 ? 16.978 0.661 -10.862 1.00 64.25 1194 GLU A O 1
ATOM 9856 N N . LYS A 1 1195 ? 15.467 2.118 -11.684 1.00 63.00 1195 LYS A N 1
ATOM 9857 C CA . LYS A 1 1195 ? 14.282 1.371 -11.221 1.00 63.00 1195 LYS A CA 1
ATOM 9858 C C . LYS A 1 1195 ? 14.079 0.081 -12.008 1.00 63.00 1195 LYS A C 1
ATOM 9860 O O . LYS A 1 1195 ? 13.850 -0.984 -11.436 1.00 63.00 1195 LYS A O 1
ATOM 9865 N N . VAL A 1 1196 ? 14.145 0.170 -13.339 1.00 73.69 1196 VAL A N 1
ATOM 9866 C CA . VAL A 1 1196 ? 13.859 -0.958 -14.235 1.00 73.69 1196 VAL A CA 1
ATOM 9867 C C . VAL A 1 1196 ? 14.833 -0.966 -15.409 1.00 73.69 1196 VAL A C 1
ATOM 9869 O O . VAL A 1 1196 ? 15.067 0.058 -16.044 1.00 73.69 1196 VAL A O 1
ATOM 9872 N N . LYS A 1 1197 ? 15.420 -2.131 -15.715 1.00 80.31 1197 LYS A N 1
ATOM 9873 C CA . LYS A 1 1197 ? 16.419 -2.274 -16.797 1.00 80.31 1197 LYS A CA 1
ATOM 9874 C C . LYS A 1 1197 ? 15.812 -2.641 -18.154 1.00 80.31 1197 LYS A C 1
ATOM 9876 O O . LYS A 1 1197 ? 16.488 -2.518 -19.171 1.00 80.31 1197 LYS A O 1
ATOM 9881 N N . SER A 1 1198 ? 14.569 -3.110 -18.173 1.00 85.88 1198 SER A N 1
ATOM 9882 C CA . SER A 1 1198 ? 13.864 -3.581 -19.368 1.00 85.88 1198 SER A CA 1
ATOM 9883 C C . SER A 1 1198 ? 12.490 -2.939 -19.485 1.00 85.88 1198 SER A C 1
ATOM 9885 O O . SER A 1 1198 ? 11.772 -2.893 -18.496 1.00 85.88 1198 SER A O 1
ATOM 9887 N N . LEU A 1 1199 ? 12.118 -2.530 -20.695 1.00 88.38 1199 LEU A N 1
ATOM 9888 C CA . LEU A 1 1199 ? 10.751 -2.234 -21.121 1.00 88.38 1199 LEU A CA 1
ATOM 9889 C C . LEU A 1 1199 ? 10.140 -3.442 -21.845 1.00 88.38 1199 LEU A C 1
ATOM 9891 O O . LEU A 1 1199 ? 10.835 -4.407 -22.191 1.00 88.38 1199 LEU A O 1
ATOM 9895 N N . ILE A 1 1200 ? 8.837 -3.365 -22.089 1.00 87.25 1200 ILE A N 1
ATOM 9896 C CA . ILE A 1 1200 ? 8.022 -4.435 -22.668 1.00 87.25 1200 ILE A CA 1
ATOM 9897 C C . ILE A 1 1200 ? 7.813 -4.226 -24.169 1.00 87.25 1200 ILE A C 1
ATOM 9899 O O . ILE A 1 1200 ? 7.518 -3.121 -24.606 1.00 87.25 1200 ILE A O 1
ATOM 9903 N N . THR A 1 1201 ? 7.946 -5.294 -24.959 1.00 87.62 1201 THR A N 1
ATOM 9904 C CA . THR A 1 1201 ? 7.690 -5.308 -26.410 1.00 87.62 1201 THR A CA 1
ATOM 9905 C C . THR A 1 1201 ? 6.962 -6.586 -26.847 1.00 87.62 1201 THR A C 1
ATOM 9907 O O . THR A 1 1201 ? 6.822 -7.529 -26.077 1.00 87.62 1201 THR A O 1
ATOM 9910 N N . LEU A 1 1202 ? 6.474 -6.641 -28.083 1.00 85.31 1202 LEU A N 1
ATOM 9911 C CA . LEU A 1 1202 ? 5.548 -7.674 -28.569 1.00 85.31 1202 LEU A CA 1
ATOM 9912 C C . LEU A 1 1202 ? 6.227 -9.033 -28.806 1.00 85.31 1202 LEU A C 1
ATOM 9914 O O . LEU A 1 1202 ? 7.328 -9.100 -29.358 1.00 85.31 1202 LEU A O 1
ATOM 9918 N N . ASN A 1 1203 ? 5.544 -10.129 -28.451 1.00 80.75 1203 ASN A N 1
ATOM 9919 C CA . ASN A 1 1203 ? 6.066 -11.495 -28.613 1.00 80.75 1203 ASN A CA 1
ATOM 9920 C C . ASN A 1 1203 ? 5.006 -12.549 -28.990 1.00 80.75 1203 ASN A C 1
ATOM 9922 O O . ASN A 1 1203 ? 5.368 -13.704 -29.208 1.00 80.75 1203 ASN A O 1
ATOM 9926 N N . ARG A 1 1204 ? 3.714 -12.214 -29.085 1.00 83.75 1204 ARG A N 1
ATOM 9927 C CA . ARG A 1 1204 ? 2.658 -13.120 -29.579 1.00 83.75 1204 ARG A CA 1
ATOM 9928 C C . ARG A 1 1204 ? 2.142 -12.678 -30.939 1.00 83.75 1204 ARG A C 1
ATOM 9930 O O . ARG A 1 1204 ? 2.160 -11.500 -31.267 1.00 83.75 1204 ARG A O 1
ATOM 9937 N N . ALA A 1 1205 ? 1.698 -13.658 -31.723 1.00 82.56 1205 ALA A N 1
ATOM 9938 C CA . ALA A 1 1205 ? 1.087 -13.425 -33.018 1.00 82.56 1205 ALA A CA 1
ATOM 9939 C C . ALA A 1 1205 ? -0.277 -12.745 -32.876 1.00 82.56 1205 ALA A C 1
ATOM 9941 O O . ALA A 1 1205 ? -1.121 -13.193 -32.100 1.00 82.56 1205 ALA A O 1
ATOM 9942 N N . ILE A 1 1206 ? -0.467 -11.700 -33.670 1.00 85.50 1206 ILE A N 1
ATOM 9943 C CA . ILE A 1 1206 ? -1.668 -10.867 -33.733 1.00 85.50 1206 ILE A CA 1
ATOM 9944 C C . ILE A 1 1206 ? -2.450 -11.175 -35.026 1.00 85.50 1206 ILE A C 1
ATOM 9946 O O . ILE A 1 1206 ? -3.672 -11.037 -35.063 1.00 85.50 1206 ILE A O 1
ATOM 9950 N N . ALA A 1 1207 ? -1.761 -11.642 -36.078 1.00 84.38 1207 ALA A N 1
ATOM 9951 C CA . ALA A 1 1207 ? -2.376 -12.063 -37.335 1.00 84.38 1207 ALA A CA 1
ATOM 9952 C C . ALA A 1 1207 ? -3.287 -13.294 -37.159 1.00 84.38 1207 ALA A C 1
ATOM 9954 O O . ALA A 1 1207 ? -2.964 -14.235 -36.422 1.00 84.38 1207 ALA A O 1
ATOM 9955 N N . ARG A 1 1208 ? -4.417 -13.295 -37.880 1.00 84.19 1208 ARG A N 1
ATOM 9956 C CA . ARG A 1 1208 ? -5.398 -14.394 -37.884 1.00 84.19 1208 ARG A CA 1
ATOM 9957 C C . ARG A 1 1208 ? -4.786 -15.657 -38.496 1.00 84.19 1208 ARG A C 1
ATOM 9959 O O . ARG A 1 1208 ? -4.060 -15.573 -39.478 1.00 84.19 1208 ARG A O 1
ATOM 9966 N N . SER A 1 1209 ? -5.099 -16.814 -37.922 1.00 84.25 1209 SER A N 1
ATOM 9967 C CA . SER A 1 1209 ? -4.640 -18.125 -38.398 1.00 84.25 1209 SER A CA 1
ATOM 9968 C C . SER A 1 1209 ? -5.700 -18.791 -39.271 1.00 84.25 1209 SER A C 1
ATOM 9970 O O . SER A 1 1209 ? -6.887 -18.663 -38.968 1.00 84.25 1209 SER A O 1
ATOM 9972 N N . ILE A 1 1210 ? -5.281 -19.515 -40.310 1.00 87.69 1210 ILE A N 1
ATOM 9973 C CA . ILE A 1 1210 ? -6.150 -20.368 -41.135 1.00 87.69 1210 ILE A CA 1
ATOM 9974 C C . ILE A 1 1210 ? -5.508 -21.738 -41.396 1.00 87.69 1210 ILE A C 1
ATOM 9976 O O . ILE A 1 1210 ? -4.305 -21.928 -41.212 1.00 87.69 1210 ILE A O 1
ATOM 9980 N N . LYS A 1 1211 ? -6.293 -22.681 -41.929 1.00 83.88 1211 LYS A N 1
ATOM 9981 C CA . LYS A 1 1211 ? -5.753 -23.867 -42.607 1.00 83.88 1211 LYS A CA 1
ATOM 9982 C C . LYS A 1 1211 ? -5.174 -23.432 -43.961 1.00 83.88 1211 LYS A C 1
ATOM 9984 O O . LYS A 1 1211 ? -5.922 -23.102 -44.877 1.00 83.88 1211 LYS A O 1
ATOM 9989 N N . ALA A 1 1212 ? -3.850 -23.363 -44.059 1.00 84.38 1212 ALA A N 1
ATOM 9990 C CA . ALA A 1 1212 ? -3.156 -22.851 -45.239 1.00 84.38 1212 ALA A CA 1
ATOM 9991 C C . ALA A 1 1212 ? -3.217 -23.822 -46.433 1.00 84.38 1212 ALA A C 1
ATOM 9993 O O . ALA A 1 1212 ? -3.083 -25.033 -46.263 1.00 84.38 1212 ALA A O 1
ATOM 9994 N N . ASN A 1 1213 ? -3.355 -23.286 -47.650 1.00 91.31 1213 ASN A N 1
ATOM 9995 C CA . ASN A 1 1213 ? -3.184 -24.062 -48.880 1.00 91.31 1213 ASN A CA 1
ATOM 9996 C C . ASN A 1 1213 ? -1.671 -24.289 -49.146 1.00 91.31 1213 ASN A C 1
ATOM 9998 O O . ASN A 1 1213 ? -0.929 -23.302 -49.178 1.00 91.31 1213 ASN A O 1
ATOM 10002 N N . PRO A 1 1214 ? -1.191 -25.534 -49.363 1.00 90.44 1214 PRO A N 1
ATOM 10003 C CA . PRO A 1 1214 ? 0.235 -25.818 -49.573 1.00 90.44 1214 PRO A CA 1
ATOM 10004 C C . PRO A 1 1214 ? 0.863 -25.102 -50.779 1.00 90.44 1214 PRO A C 1
ATOM 10006 O O . PRO A 1 1214 ? 1.975 -24.587 -50.675 1.00 90.44 1214 PRO A O 1
ATOM 10009 N N . ILE A 1 1215 ? 0.145 -25.004 -51.901 1.00 93.62 1215 ILE A N 1
ATOM 10010 C CA . ILE A 1 1215 ? 0.609 -24.298 -53.106 1.00 93.62 1215 ILE A CA 1
ATOM 10011 C C . ILE A 1 1215 ? 0.687 -22.790 -52.845 1.00 93.62 1215 ILE A C 1
ATOM 10013 O O . ILE A 1 1215 ? 1.667 -22.148 -53.220 1.00 93.62 1215 ILE A O 1
ATOM 10017 N N . ALA A 1 1216 ? -0.285 -22.225 -52.121 1.00 93.12 1216 ALA A N 1
ATOM 10018 C CA . ALA A 1 1216 ? -0.226 -20.824 -51.703 1.00 93.12 1216 ALA A CA 1
ATOM 10019 C C . ALA A 1 1216 ? 0.967 -20.553 -50.766 1.00 93.12 1216 ALA A C 1
ATOM 10021 O O . ALA A 1 1216 ? 1.615 -19.517 -50.893 1.00 93.12 1216 ALA A O 1
ATOM 10022 N N . VAL A 1 1217 ? 1.309 -21.486 -49.868 1.00 94.62 1217 VAL A N 1
ATOM 10023 C CA . VAL A 1 1217 ? 2.525 -21.399 -49.036 1.00 94.62 1217 VAL A CA 1
ATOM 10024 C C . VAL A 1 1217 ? 3.786 -21.361 -49.906 1.00 94.62 1217 VAL A C 1
ATOM 10026 O O . VAL A 1 1217 ? 4.605 -20.464 -49.710 1.00 94.62 1217 VAL A O 1
ATOM 10029 N N . ARG A 1 1218 ? 3.919 -22.244 -50.909 1.00 95.62 1218 ARG A N 1
ATOM 10030 C CA . ARG A 1 1218 ? 5.058 -22.210 -51.853 1.00 95.62 1218 ARG A CA 1
ATOM 10031 C C . ARG A 1 1218 ? 5.115 -20.915 -52.661 1.00 95.62 1218 ARG A C 1
ATOM 10033 O O . ARG A 1 1218 ? 6.195 -20.370 -52.864 1.00 95.62 1218 ARG A O 1
ATOM 10040 N N . LEU A 1 1219 ? 3.968 -20.381 -53.076 1.00 95.44 1219 LEU A N 1
ATOM 10041 C CA . LEU A 1 1219 ? 3.891 -19.101 -53.782 1.00 95.44 1219 LEU A CA 1
ATOM 10042 C C . LEU A 1 1219 ? 4.371 -17.940 -52.896 1.00 95.44 1219 LEU A C 1
ATOM 10044 O O . LEU A 1 1219 ? 5.140 -17.100 -53.358 1.00 95.44 1219 LEU A O 1
ATOM 10048 N N . TRP A 1 1220 ? 3.979 -17.901 -51.620 1.00 96.88 1220 TRP A N 1
ATOM 10049 C CA . TRP A 1 1220 ? 4.468 -16.881 -50.687 1.00 96.88 1220 TRP A CA 1
ATOM 10050 C C . TRP A 1 1220 ? 5.960 -17.033 -50.375 1.00 96.88 1220 TRP A C 1
ATOM 10052 O O . TRP A 1 1220 ? 6.660 -16.023 -50.321 1.00 96.88 1220 TRP A O 1
ATOM 10062 N N . GLU A 1 1221 ? 6.477 -18.260 -50.256 1.00 96.81 1221 GLU A N 1
ATOM 10063 C CA . GLU A 1 1221 ? 7.923 -18.520 -50.172 1.00 96.81 1221 GLU A CA 1
ATOM 10064 C C . GLU A 1 1221 ? 8.665 -18.013 -51.419 1.00 96.81 1221 GLU A C 1
ATOM 10066 O O . GLU A 1 1221 ? 9.688 -17.342 -51.281 1.00 96.81 1221 GLU A O 1
ATOM 10071 N N . LEU A 1 1222 ? 8.129 -18.242 -52.626 1.00 95.88 1222 LEU A N 1
ATOM 10072 C CA . LEU A 1 1222 ? 8.696 -17.706 -53.867 1.00 95.88 1222 LEU A CA 1
ATOM 10073 C C . LEU A 1 1222 ? 8.692 -16.173 -53.886 1.00 95.88 1222 LEU A C 1
ATOM 10075 O O . LEU A 1 1222 ? 9.700 -15.563 -54.232 1.00 95.88 1222 LEU A O 1
ATOM 10079 N N . ILE A 1 1223 ? 7.586 -15.535 -53.495 1.00 96.12 1223 ILE A N 1
ATOM 10080 C CA . ILE A 1 1223 ? 7.498 -14.069 -53.408 1.00 96.12 1223 ILE A CA 1
ATOM 10081 C C . ILE A 1 1223 ? 8.526 -13.537 -52.396 1.00 96.12 1223 ILE A C 1
ATOM 10083 O O . ILE A 1 1223 ? 9.182 -12.535 -52.668 1.00 96.12 1223 ILE A O 1
ATOM 10087 N N . GLY A 1 1224 ? 8.735 -14.229 -51.271 1.00 95.25 1224 GLY A N 1
ATOM 10088 C CA . GLY A 1 1224 ? 9.783 -13.902 -50.303 1.00 95.25 1224 GLY A CA 1
ATOM 10089 C C . GLY A 1 1224 ? 11.193 -13.996 -50.894 1.00 95.25 1224 GLY A C 1
ATOM 10090 O O . GLY A 1 1224 ? 11.962 -13.041 -50.784 1.00 95.25 1224 GLY A O 1
ATOM 10091 N N . LEU A 1 1225 ? 11.513 -15.110 -51.565 1.00 94.75 1225 LEU A N 1
ATOM 10092 C CA . LEU A 1 1225 ? 12.787 -15.300 -52.274 1.00 94.75 1225 LEU A CA 1
ATOM 10093 C C . LEU A 1 1225 ? 13.024 -14.200 -53.315 1.00 94.75 1225 LEU A C 1
ATOM 10095 O O . LEU A 1 1225 ? 14.113 -13.638 -53.380 1.00 94.75 1225 LEU A O 1
ATOM 10099 N N . LEU A 1 1226 ? 11.993 -13.847 -54.089 1.00 93.81 1226 LEU A N 1
ATOM 10100 C CA . LEU A 1 1226 ? 12.062 -12.765 -55.067 1.00 93.81 1226 LEU A CA 1
ATOM 10101 C C . LEU A 1 1226 ? 12.305 -11.409 -54.387 1.00 93.81 1226 LEU A C 1
ATOM 10103 O O . LEU A 1 1226 ? 13.181 -10.661 -54.817 1.00 93.81 1226 LEU A O 1
ATOM 10107 N N . VAL A 1 1227 ? 11.596 -11.079 -53.303 1.00 93.06 1227 VAL A N 1
ATOM 10108 C CA . VAL A 1 1227 ? 11.835 -9.813 -52.587 1.00 93.06 1227 VAL A CA 1
ATOM 10109 C C . VAL A 1 1227 ? 13.278 -9.710 -52.077 1.00 93.06 1227 VAL A C 1
ATOM 10111 O O . VAL A 1 1227 ? 13.832 -8.618 -52.164 1.00 93.06 1227 VAL A O 1
ATOM 10114 N N . GLY A 1 1228 ? 13.932 -10.809 -51.695 1.00 89.31 1228 GLY A N 1
ATOM 10115 C CA . GLY A 1 1228 ? 15.379 -10.819 -51.435 1.00 89.31 1228 GLY A CA 1
ATOM 10116 C C . GLY A 1 1228 ? 16.229 -10.784 -52.714 1.00 89.31 1228 GLY A C 1
ATOM 10117 O O . GLY A 1 1228 ? 16.585 -9.713 -53.209 1.00 89.31 1228 GLY A O 1
ATOM 10118 N N . ASP A 1 1229 ? 16.482 -11.951 -53.308 1.00 89.44 1229 ASP A N 1
ATOM 10119 C CA . ASP A 1 1229 ? 17.459 -12.166 -54.393 1.00 89.44 1229 ASP A CA 1
ATOM 10120 C C . ASP A 1 1229 ? 16.882 -12.027 -55.822 1.00 89.44 1229 ASP A C 1
ATOM 10122 O O . ASP A 1 1229 ? 17.550 -12.309 -56.824 1.00 89.44 1229 ASP A O 1
ATOM 10126 N N . GLY A 1 1230 ? 15.616 -11.622 -55.952 1.00 89.31 1230 GLY A N 1
ATOM 10127 C CA . GLY A 1 1230 ? 14.935 -11.483 -57.241 1.00 89.31 1230 GLY A CA 1
ATOM 10128 C C . GLY A 1 1230 ? 15.081 -10.119 -57.919 1.00 89.31 1230 GLY A C 1
ATOM 10129 O O . GLY A 1 1230 ? 15.316 -9.094 -57.274 1.00 89.31 1230 GLY A O 1
ATOM 10130 N N . ASN A 1 1231 ? 14.860 -10.096 -59.236 1.00 87.69 1231 ASN A N 1
ATOM 10131 C CA . ASN A 1 1231 ? 14.832 -8.887 -60.065 1.00 87.69 1231 ASN A CA 1
ATOM 10132 C C . ASN A 1 1231 ? 13.676 -8.937 -61.089 1.00 87.69 1231 ASN A C 1
ATOM 10134 O O . ASN A 1 1231 ? 13.465 -9.957 -61.748 1.00 87.69 1231 ASN A O 1
ATOM 10138 N N . TRP A 1 1232 ? 12.923 -7.841 -61.225 1.00 89.69 1232 TRP A N 1
ATOM 10139 C CA . TRP A 1 1232 ? 11.738 -7.731 -62.086 1.00 89.69 1232 TRP A CA 1
ATOM 10140 C C . TRP A 1 1232 ? 11.488 -6.297 -62.566 1.00 89.69 1232 TRP A C 1
ATOM 10142 O O . TRP A 1 1232 ? 11.920 -5.327 -61.939 1.00 89.69 1232 TRP A O 1
ATOM 10152 N N . GLY A 1 1233 ? 10.747 -6.153 -63.670 1.00 75.31 1233 GLY A N 1
ATOM 10153 C CA . GLY A 1 1233 ? 10.361 -4.844 -64.212 1.00 75.31 1233 GLY A CA 1
ATOM 10154 C C . GLY A 1 1233 ? 11.535 -4.028 -64.761 1.00 75.31 1233 GLY A C 1
ATOM 10155 O O . GLY A 1 1233 ? 11.683 -2.866 -64.397 1.00 75.31 1233 GLY A O 1
ATOM 10156 N N . GLY A 1 1234 ? 12.389 -4.645 -65.584 1.00 72.38 1234 GLY A N 1
ATOM 10157 C CA . GLY A 1 1234 ? 13.364 -3.929 -66.420 1.00 72.38 1234 GLY A CA 1
ATOM 10158 C C . GLY A 1 1234 ? 12.753 -3.440 -67.742 1.00 72.38 1234 GLY A C 1
ATOM 10159 O O . GLY A 1 1234 ? 11.615 -3.768 -68.065 1.00 72.38 1234 GLY A O 1
ATOM 10160 N N . HIS A 1 1235 ? 13.521 -2.703 -68.547 1.00 71.00 1235 HIS A N 1
ATOM 10161 C CA . HIS A 1 1235 ? 13.018 -2.028 -69.759 1.00 71.00 1235 HIS A CA 1
ATOM 10162 C C . HIS A 1 1235 ? 12.823 -2.921 -71.006 1.00 71.00 1235 HIS A C 1
ATOM 10164 O O . HIS A 1 1235 ? 12.446 -2.422 -72.063 1.00 71.00 1235 HIS A O 1
ATOM 10170 N N . SER A 1 1236 ? 13.083 -4.233 -70.944 1.00 75.56 1236 SER A N 1
ATOM 10171 C CA . SER A 1 1236 ? 12.966 -5.098 -72.130 1.00 75.56 1236 SER A CA 1
ATOM 10172 C C . SER A 1 1236 ? 11.509 -5.473 -72.439 1.00 75.56 1236 SER A C 1
ATOM 10174 O O . SER A 1 1236 ? 10.710 -5.701 -71.529 1.00 75.56 1236 SER A O 1
ATOM 10176 N N . LYS A 1 1237 ? 11.164 -5.662 -73.726 1.00 72.00 1237 LYS A N 1
ATOM 10177 C CA . LYS A 1 1237 ? 9.835 -6.168 -74.156 1.00 72.00 1237 LYS A CA 1
ATOM 10178 C C . LYS A 1 1237 ? 9.431 -7.485 -73.465 1.00 72.00 1237 LYS A C 1
ATOM 10180 O O . LYS A 1 1237 ? 8.238 -7.772 -73.352 1.00 72.00 1237 LYS A O 1
ATOM 10185 N N . TRP A 1 1238 ? 10.410 -8.259 -72.990 1.00 74.50 1238 TRP A N 1
ATOM 10186 C CA . TRP A 1 1238 ? 10.225 -9.529 -72.288 1.00 74.50 1238 TRP A CA 1
ATOM 10187 C C . TRP A 1 1238 ? 10.049 -9.395 -70.765 1.00 74.50 1238 TRP A C 1
ATOM 10189 O O . TRP A 1 1238 ? 9.531 -10.316 -70.140 1.00 74.50 1238 TRP A O 1
ATOM 10199 N N . ALA A 1 1239 ? 10.403 -8.262 -70.148 1.00 74.31 1239 ALA A N 1
ATOM 10200 C CA . ALA A 1 1239 ? 10.356 -8.082 -68.691 1.00 74.31 1239 ALA A CA 1
ATOM 10201 C C . ALA A 1 1239 ? 8.945 -8.200 -68.077 1.00 74.31 1239 ALA A C 1
ATOM 10203 O O . ALA A 1 1239 ? 8.813 -8.464 -66.886 1.00 74.31 1239 ALA A O 1
ATOM 10204 N N . LYS A 1 1240 ? 7.891 -8.065 -68.892 1.00 81.50 1240 LYS A N 1
ATOM 10205 C CA . LYS A 1 1240 ? 6.487 -8.313 -68.510 1.00 81.50 1240 LYS A CA 1
ATOM 10206 C C . LYS A 1 1240 ? 6.097 -9.799 -68.419 1.00 81.50 1240 LYS A C 1
ATOM 10208 O O . LYS A 1 1240 ? 4.973 -10.102 -68.034 1.00 81.50 1240 LYS A O 1
ATOM 10213 N N . TYR A 1 1241 ? 6.993 -10.712 -68.798 1.00 85.62 1241 TYR A N 1
ATOM 10214 C CA . TYR A 1 1241 ? 6.774 -12.164 -68.775 1.00 85.62 1241 TYR A CA 1
ATOM 10215 C C . TYR A 1 1241 ? 7.690 -12.905 -67.796 1.00 85.62 1241 TYR A C 1
ATOM 10217 O O . TYR A 1 1241 ? 7.357 -14.021 -67.399 1.00 85.62 1241 TYR A O 1
ATOM 10225 N N . TYR A 1 1242 ? 8.825 -12.310 -67.416 1.00 88.62 1242 TYR A N 1
ATOM 10226 C CA . TYR A 1 1242 ? 9.875 -12.992 -66.663 1.00 88.62 1242 TYR A CA 1
ATOM 10227 C C . TYR A 1 1242 ? 10.204 -12.316 -65.333 1.00 88.62 1242 TYR A C 1
ATOM 10229 O O . TYR A 1 1242 ? 10.286 -11.092 -65.240 1.00 88.62 1242 TYR A O 1
ATOM 10237 N N . VAL A 1 1243 ? 10.492 -13.148 -64.334 1.00 89.81 1243 VAL A N 1
ATOM 10238 C CA . VAL A 1 1243 ? 11.051 -12.762 -63.034 1.00 89.81 1243 VAL A CA 1
ATOM 10239 C C . VAL A 1 1243 ? 12.395 -13.470 -62.875 1.00 89.81 1243 VAL A C 1
ATOM 10241 O O . VAL A 1 1243 ? 12.469 -14.688 -63.025 1.00 89.81 1243 VAL A O 1
ATOM 10244 N N . GLY A 1 1244 ? 13.471 -12.729 -62.616 1.00 89.88 1244 GLY A N 1
ATOM 10245 C CA . GLY A 1 1244 ? 14.781 -13.317 -62.326 1.00 89.88 1244 GLY A CA 1
ATOM 10246 C C . GLY A 1 1244 ? 14.927 -13.622 -60.838 1.00 89.88 1244 GLY A C 1
ATOM 10247 O O . GLY A 1 1244 ? 14.461 -12.832 -60.020 1.00 89.88 1244 GLY A O 1
ATOM 10248 N N . LEU A 1 1245 ? 15.599 -14.722 -60.497 1.00 91.38 1245 LEU A N 1
ATOM 10249 C CA . LEU A 1 1245 ? 15.974 -15.095 -59.132 1.00 91.38 1245 LEU A CA 1
ATOM 10250 C C . LEU A 1 1245 ? 17.415 -15.626 -59.116 1.00 91.38 1245 LEU A C 1
ATOM 10252 O O . LEU A 1 1245 ? 17.719 -16.615 -59.787 1.00 91.38 1245 LEU A O 1
ATOM 10256 N N . SER A 1 1246 ? 18.302 -14.988 -58.353 1.00 88.88 1246 SER A N 1
ATOM 10257 C CA . SER A 1 1246 ? 19.673 -15.474 -58.153 1.00 88.88 1246 SER A CA 1
ATOM 10258 C C . SER A 1 1246 ? 19.682 -16.535 -57.050 1.00 88.88 1246 SER A C 1
ATOM 10260 O O . SER A 1 1246 ? 19.469 -16.205 -55.890 1.00 88.88 1246 SER A O 1
ATOM 10262 N N . CYS A 1 1247 ? 19.914 -17.809 -57.390 1.00 84.44 1247 CYS A N 1
ATOM 10263 C CA . CYS A 1 1247 ? 19.856 -18.908 -56.411 1.00 84.44 1247 CYS A CA 1
ATOM 10264 C C . CYS A 1 1247 ? 21.238 -19.393 -55.935 1.00 84.44 1247 CYS A C 1
ATOM 10266 O O . CYS A 1 1247 ? 21.335 -20.091 -54.926 1.00 84.44 1247 CYS A O 1
ATOM 10268 N N . GLY A 1 1248 ? 22.317 -19.054 -56.649 1.00 83.88 1248 GLY A N 1
ATOM 10269 C CA . GLY A 1 1248 ? 23.672 -19.473 -56.287 1.00 83.88 1248 GLY A CA 1
ATOM 10270 C C . GLY A 1 1248 ? 23.830 -20.998 -56.189 1.00 83.88 1248 GLY A C 1
ATOM 10271 O O . GLY A 1 1248 ? 23.339 -21.753 -57.028 1.00 83.88 1248 GLY A O 1
ATOM 10272 N N . LEU A 1 1249 ? 24.501 -21.447 -55.123 1.00 82.44 1249 LEU A N 1
ATOM 10273 C CA . LEU A 1 1249 ? 24.670 -22.869 -54.788 1.00 82.44 1249 LEU A CA 1
ATOM 10274 C C . LEU A 1 1249 ? 23.357 -23.555 -54.382 1.00 82.44 1249 LEU A C 1
ATOM 10276 O O . LEU A 1 1249 ? 23.245 -24.771 -54.489 1.00 82.44 1249 LEU A O 1
ATOM 10280 N N . ASP A 1 1250 ? 22.366 -22.786 -53.933 1.00 86.69 1250 ASP A N 1
ATOM 10281 C CA . ASP A 1 1250 ? 21.121 -23.299 -53.361 1.00 86.69 1250 ASP A CA 1
ATOM 10282 C C . ASP A 1 1250 ? 20.040 -23.546 -54.466 1.00 86.69 1250 ASP A C 1
ATOM 10284 O O . ASP A 1 1250 ? 18.883 -23.855 -54.177 1.00 86.69 1250 ASP A O 1
ATOM 10288 N N . LYS A 1 1251 ? 20.417 -23.449 -55.760 1.00 87.44 1251 LYS A N 1
ATOM 10289 C CA . LYS A 1 1251 ? 19.533 -23.588 -56.941 1.00 87.44 1251 LYS A CA 1
ATOM 10290 C C . LYS A 1 1251 ? 18.701 -24.874 -56.953 1.00 87.44 1251 LYS A C 1
ATOM 10292 O O . LYS A 1 1251 ? 17.488 -24.790 -57.126 1.00 87.44 1251 LYS A O 1
ATOM 10297 N N . ALA A 1 1252 ? 19.335 -26.041 -56.823 1.00 87.69 1252 ALA A N 1
ATOM 10298 C CA . ALA A 1 1252 ? 18.645 -27.329 -56.964 1.00 87.69 1252 ALA A CA 1
ATOM 10299 C C . ALA A 1 1252 ? 17.533 -27.495 -55.912 1.00 87.69 1252 ALA A C 1
ATOM 10301 O O . ALA A 1 1252 ? 16.431 -27.936 -56.227 1.00 87.69 1252 ALA A O 1
ATOM 10302 N N . GLU A 1 1253 ? 17.807 -27.044 -54.687 1.00 91.25 1253 GLU A N 1
ATOM 10303 C CA . GLU A 1 1253 ? 16.877 -27.093 -53.562 1.00 91.25 1253 GLU A CA 1
ATOM 10304 C C . GLU A 1 1253 ? 15.678 -26.145 -53.761 1.00 91.25 1253 GLU A C 1
ATOM 10306 O O . GLU A 1 1253 ? 14.537 -26.509 -53.476 1.00 91.25 1253 GLU A O 1
ATOM 10311 N N . ILE A 1 1254 ? 15.905 -24.944 -54.311 1.00 91.88 1254 ILE A N 1
ATOM 10312 C CA . ILE A 1 1254 ? 14.835 -23.993 -54.667 1.00 91.88 1254 ILE A CA 1
ATOM 10313 C C . ILE A 1 1254 ? 13.997 -24.514 -55.848 1.00 91.88 1254 ILE A C 1
ATOM 10315 O O . ILE A 1 1254 ? 12.767 -24.381 -55.844 1.00 91.88 1254 ILE A O 1
ATOM 10319 N N . GLU A 1 1255 ? 14.635 -25.131 -56.848 1.00 91.31 1255 GLU A N 1
ATOM 10320 C CA . GLU A 1 1255 ? 13.937 -25.767 -57.969 1.00 91.31 1255 GLU A CA 1
ATOM 10321 C C . GLU A 1 1255 ? 13.037 -26.914 -57.496 1.00 91.31 1255 GLU A C 1
ATOM 10323 O O . GLU A 1 1255 ? 11.886 -26.988 -57.918 1.00 91.31 1255 GLU A O 1
ATOM 10328 N N . GLU A 1 1256 ? 13.518 -27.767 -56.592 1.00 92.88 1256 GLU A N 1
ATOM 10329 C CA . GLU A 1 1256 ? 12.758 -28.886 -56.033 1.00 92.88 1256 GLU A CA 1
ATOM 10330 C C . GLU A 1 1256 ? 11.639 -28.445 -55.080 1.00 92.88 1256 GLU A C 1
ATOM 10332 O O . GLU A 1 1256 ? 10.489 -28.844 -55.257 1.00 92.88 1256 GLU A O 1
ATOM 10337 N N . LYS A 1 1257 ? 11.941 -27.617 -54.071 1.00 93.12 1257 LYS A N 1
ATOM 10338 C CA . LYS A 1 1257 ? 10.990 -27.315 -52.985 1.00 93.12 1257 LYS A CA 1
ATOM 10339 C C . LYS A 1 1257 ? 9.938 -26.270 -53.349 1.00 93.12 1257 LYS A C 1
ATOM 10341 O O . LYS A 1 1257 ? 8.893 -26.227 -52.697 1.00 93.12 1257 LYS A O 1
ATOM 10346 N N . VAL A 1 1258 ? 10.208 -25.415 -54.341 1.00 94.88 1258 VAL A N 1
ATOM 10347 C CA . VAL A 1 1258 ? 9.359 -24.256 -54.669 1.00 94.88 1258 VAL A CA 1
ATOM 10348 C C . VAL A 1 1258 ? 8.972 -24.209 -56.144 1.00 94.88 1258 VAL A C 1
ATOM 10350 O O . VAL A 1 1258 ? 7.780 -24.184 -56.445 1.00 94.88 1258 VAL A O 1
ATOM 10353 N N . LEU A 1 1259 ? 9.932 -24.189 -57.076 1.00 93.94 1259 LEU A N 1
ATOM 10354 C CA . LEU A 1 1259 ? 9.606 -23.916 -58.485 1.00 93.94 1259 LEU A CA 1
ATOM 10355 C C . LEU A 1 1259 ? 8.888 -25.085 -59.168 1.00 93.94 1259 LEU A C 1
ATOM 10357 O O . LEU A 1 1259 ? 7.912 -24.857 -59.880 1.00 93.94 1259 LEU A O 1
ATOM 10361 N N . ARG A 1 1260 ? 9.320 -26.328 -58.930 1.00 93.75 1260 ARG A N 1
ATOM 10362 C CA . ARG A 1 1260 ? 8.687 -27.527 -59.493 1.00 93.75 1260 ARG A CA 1
ATOM 10363 C C . ARG A 1 1260 ? 7.229 -27.687 -59.013 1.00 93.75 1260 ARG A C 1
ATOM 10365 O O . ARG A 1 1260 ? 6.367 -27.682 -59.890 1.00 93.75 1260 ARG A O 1
ATOM 10372 N N . PRO A 1 1261 ? 6.900 -27.637 -57.701 1.00 95.31 1261 PRO A N 1
ATOM 10373 C CA . PRO A 1 1261 ? 5.508 -27.645 -57.235 1.00 95.31 1261 PRO A CA 1
ATOM 10374 C C . PRO A 1 1261 ? 4.643 -26.510 -57.800 1.00 95.31 1261 PRO A C 1
ATOM 10376 O O . PRO A 1 1261 ? 3.468 -26.711 -58.095 1.00 95.31 1261 PRO A O 1
ATOM 10379 N N . LEU A 1 1262 ? 5.198 -25.303 -57.971 1.00 95.75 1262 LEU A N 1
ATOM 10380 C CA . LEU A 1 1262 ? 4.455 -24.172 -58.545 1.00 95.75 1262 LEU A CA 1
ATOM 10381 C C . LEU A 1 1262 ? 4.241 -24.295 -60.058 1.00 95.75 1262 LEU A C 1
ATOM 10383 O O . LEU A 1 1262 ? 3.265 -23.745 -60.571 1.00 95.75 1262 LEU A O 1
ATOM 10387 N N . LYS A 1 1263 ? 5.129 -24.999 -60.767 1.00 93.94 1263 LYS A N 1
ATOM 10388 C CA . LYS A 1 1263 ? 4.966 -25.342 -62.183 1.00 93.94 1263 LYS A CA 1
ATOM 10389 C C . LYS A 1 1263 ? 3.931 -26.454 -62.359 1.00 93.94 1263 LYS A C 1
ATOM 10391 O O . LYS A 1 1263 ? 3.037 -26.316 -63.185 1.00 93.94 1263 LYS A O 1
ATOM 10396 N N . GLU A 1 1264 ? 4.018 -27.513 -61.557 1.00 93.00 1264 GLU A N 1
ATOM 10397 C CA . GLU A 1 1264 ? 3.061 -28.631 -61.543 1.00 93.00 1264 GLU A CA 1
ATOM 10398 C C . GLU A 1 1264 ? 1.639 -28.156 -61.199 1.00 93.00 1264 GLU A C 1
ATOM 10400 O O . GLU A 1 1264 ? 0.674 -28.599 -61.812 1.00 93.00 1264 GLU A O 1
ATOM 10405 N N . ALA A 1 1265 ? 1.507 -27.179 -60.296 1.00 91.75 1265 ALA A N 1
ATOM 10406 C CA . ALA A 1 1265 ? 0.234 -26.531 -59.973 1.00 91.75 1265 ALA A CA 1
ATOM 10407 C C . ALA A 1 1265 ? -0.196 -25.413 -60.954 1.00 91.75 1265 ALA A C 1
ATOM 10409 O O . ALA A 1 1265 ? -1.165 -24.706 -60.678 1.00 91.75 1265 ALA A O 1
ATOM 10410 N N . GLY A 1 1266 ? 0.526 -25.189 -62.060 1.00 88.19 1266 GLY A N 1
ATOM 10411 C CA . GLY A 1 1266 ? 0.179 -24.200 -63.093 1.00 88.19 1266 GLY A CA 1
ATOM 10412 C C . GLY A 1 1266 ? 0.306 -22.718 -62.693 1.00 88.19 1266 GLY A C 1
ATOM 10413 O O . GLY A 1 1266 ? -0.094 -21.842 -63.458 1.00 88.19 1266 GLY A O 1
ATOM 10414 N N . ILE A 1 1267 ? 0.873 -22.406 -61.521 1.00 89.81 1267 ILE A N 1
ATOM 10415 C CA . ILE A 1 1267 ? 1.042 -21.029 -61.012 1.00 89.81 1267 ILE A CA 1
ATOM 10416 C C . ILE A 1 1267 ? 2.170 -20.283 -61.750 1.00 89.81 1267 ILE A C 1
ATOM 10418 O O . ILE A 1 1267 ? 2.096 -19.068 -61.976 1.00 89.81 1267 ILE A O 1
ATOM 10422 N N . ILE A 1 1268 ? 3.220 -21.005 -62.151 1.00 92.31 1268 ILE A N 1
ATOM 10423 C CA . ILE A 1 1268 ? 4.262 -20.513 -63.062 1.00 92.31 1268 ILE A CA 1
ATOM 10424 C C . ILE A 1 1268 ? 4.280 -21.363 -64.334 1.00 92.31 1268 ILE A C 1
ATOM 10426 O O . ILE A 1 1268 ? 4.159 -22.581 -64.268 1.00 92.31 1268 ILE A O 1
ATOM 10430 N N . SER A 1 1269 ? 4.436 -20.735 -65.501 1.00 89.56 1269 SER A N 1
ATOM 10431 C CA . SER A 1 1269 ? 4.360 -21.447 -66.784 1.00 89.56 1269 SER A CA 1
ATOM 10432 C C . SER A 1 1269 ? 5.613 -22.287 -67.043 1.00 89.56 1269 SER A C 1
ATOM 10434 O O . SER A 1 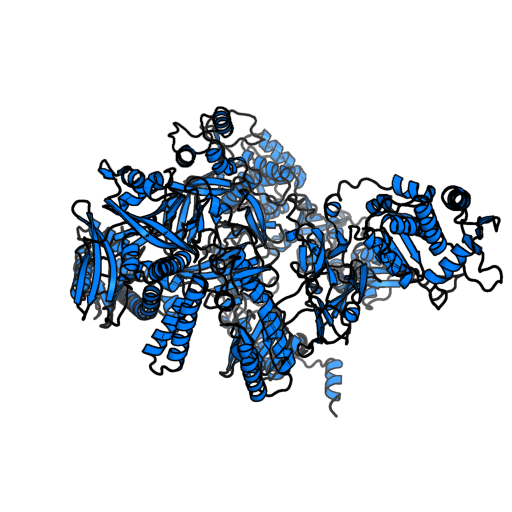1269 ? 5.520 -23.414 -67.520 1.00 89.56 1269 SER A O 1
ATOM 10436 N N . ASN A 1 1270 ? 6.801 -21.754 -66.734 1.00 91.94 1270 ASN A N 1
ATOM 10437 C CA . ASN A 1 1270 ? 8.053 -22.514 -66.760 1.00 91.94 1270 ASN A CA 1
ATOM 10438 C C . ASN A 1 1270 ? 9.157 -21.799 -65.959 1.00 91.94 1270 ASN A C 1
ATOM 10440 O O . ASN A 1 1270 ? 8.970 -20.674 -65.495 1.00 91.94 1270 ASN A O 1
ATOM 10444 N N . TYR A 1 1271 ? 10.334 -22.411 -65.845 1.00 92.00 1271 TYR A N 1
ATOM 10445 C CA . TYR A 1 1271 ? 11.550 -21.754 -65.364 1.00 92.00 1271 TYR A CA 1
ATOM 10446 C C . TYR A 1 1271 ? 12.787 -22.306 -66.086 1.00 92.00 1271 TYR A C 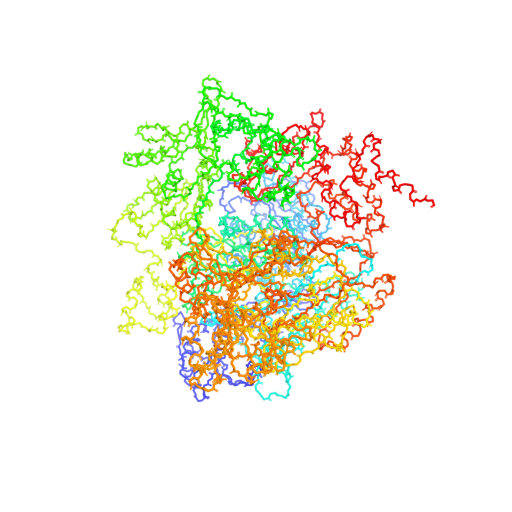1
ATOM 10448 O O . TYR A 1 1271 ? 12.797 -23.455 -66.521 1.00 92.00 1271 TYR A O 1
ATOM 10456 N N . TYR A 1 1272 ? 13.821 -21.473 -66.232 1.00 88.81 1272 TYR A N 1
ATOM 10457 C CA . TYR A 1 1272 ? 15.033 -21.793 -66.993 1.00 88.81 1272 TYR A CA 1
ATOM 10458 C C . TYR A 1 1272 ? 16.291 -21.349 -66.240 1.00 88.81 1272 TYR A C 1
ATOM 10460 O O . TYR A 1 1272 ? 16.339 -20.233 -65.721 1.00 88.81 1272 TYR A O 1
ATOM 10468 N N . GLY A 1 1273 ? 17.336 -22.180 -66.221 1.00 83.38 1273 GLY A N 1
ATOM 10469 C CA . GLY A 1 1273 ? 18.657 -21.770 -65.735 1.00 83.38 1273 GLY A CA 1
ATOM 10470 C C . GLY A 1 1273 ? 19.293 -20.743 -66.677 1.00 83.38 1273 GLY A C 1
ATOM 10471 O O . GLY A 1 1273 ? 19.339 -20.965 -67.883 1.00 83.38 1273 GLY A O 1
ATOM 10472 N N . LYS A 1 1274 ? 19.779 -19.622 -66.136 1.00 74.12 1274 LYS A N 1
ATOM 10473 C CA . LYS A 1 1274 ? 20.276 -18.474 -66.914 1.00 74.12 1274 LYS A CA 1
ATOM 10474 C C . LYS A 1 1274 ? 21.802 -18.319 -66.894 1.00 74.12 1274 LYS A C 1
ATOM 10476 O O . LYS A 1 1274 ? 22.354 -17.628 -67.744 1.00 74.12 1274 LYS A O 1
ATOM 10481 N N . SER A 1 1275 ? 22.497 -18.940 -65.939 1.00 72.69 1275 SER A N 1
ATOM 10482 C CA . SER A 1 1275 ? 23.960 -18.873 -65.834 1.00 72.69 1275 SER A CA 1
ATOM 10483 C C . SER A 1 1275 ? 24.556 -20.116 -65.160 1.00 72.69 1275 SER A C 1
ATOM 10485 O O . SER A 1 1275 ? 23.890 -20.794 -64.374 1.00 72.69 1275 SER A O 1
ATOM 10487 N N . LYS A 1 1276 ? 25.857 -20.364 -65.382 1.00 69.31 1276 LYS A N 1
ATOM 10488 C CA . LYS A 1 1276 ? 26.642 -21.352 -64.610 1.00 69.31 1276 LYS A CA 1
ATOM 10489 C C . LYS A 1 1276 ? 26.758 -21.005 -63.111 1.00 69.31 1276 LYS A C 1
ATOM 10491 O O . LYS A 1 1276 ? 27.228 -21.836 -62.346 1.00 69.31 1276 LYS A O 1
ATOM 10496 N N . LYS A 1 1277 ? 26.350 -19.799 -62.685 1.00 69.62 1277 LYS A N 1
ATOM 10497 C CA . LYS A 1 1277 ? 26.382 -19.346 -61.281 1.00 69.62 1277 LYS A CA 1
ATOM 10498 C C . LYS A 1 1277 ? 25.098 -19.661 -60.502 1.00 69.62 1277 LYS A C 1
ATOM 10500 O O . LYS A 1 1277 ? 25.034 -19.339 -59.323 1.00 69.62 1277 LYS A O 1
ATOM 10505 N N . GLY A 1 1278 ? 24.103 -20.293 -61.132 1.00 78.06 1278 GLY A N 1
ATOM 10506 C CA . GLY A 1 1278 ? 22.870 -20.722 -60.464 1.00 78.06 1278 GLY A CA 1
ATOM 10507 C C . GLY A 1 1278 ? 21.690 -19.753 -60.584 1.00 78.06 1278 GLY A C 1
ATOM 10508 O O . GLY A 1 1278 ? 20.708 -19.907 -59.865 1.00 78.06 1278 GLY A O 1
ATOM 10509 N N . ASP A 1 1279 ? 21.748 -18.765 -61.480 1.00 85.94 1279 ASP A N 1
ATOM 10510 C CA . ASP A 1 1279 ? 20.615 -17.863 -61.728 1.00 85.94 1279 ASP A CA 1
ATOM 10511 C C . ASP A 1 1279 ? 19.461 -18.590 -62.434 1.00 85.94 1279 ASP A C 1
ATOM 10513 O O . ASP A 1 1279 ? 19.690 -19.384 -63.352 1.00 85.94 1279 ASP A O 1
ATOM 10517 N N . VAL A 1 1280 ? 18.220 -18.270 -62.064 1.00 90.19 1280 VAL A N 1
ATOM 10518 C CA . VAL A 1 1280 ? 16.994 -18.820 -62.662 1.00 90.19 1280 VAL A CA 1
ATOM 10519 C C . VAL A 1 1280 ? 16.116 -17.690 -63.212 1.00 90.19 1280 VAL A C 1
ATOM 10521 O O . VAL A 1 1280 ? 15.985 -16.622 -62.615 1.00 90.19 1280 VAL A O 1
ATOM 10524 N N . SER A 1 1281 ? 15.508 -17.922 -64.374 1.00 89.62 1281 SER A N 1
ATOM 10525 C CA . SER A 1 1281 ? 14.543 -17.035 -65.023 1.00 89.62 1281 SER A CA 1
ATOM 10526 C C . SER A 1 1281 ? 13.179 -17.720 -65.053 1.00 89.62 1281 SER A C 1
ATOM 10528 O O . SER A 1 1281 ? 12.990 -18.705 -65.766 1.00 89.62 1281 SER A O 1
ATOM 10530 N N . ILE A 1 1282 ? 12.233 -17.210 -64.270 1.00 92.81 1282 ILE A N 1
ATOM 10531 C CA . ILE A 1 1282 ? 10.884 -17.759 -64.101 1.00 92.81 1282 ILE A CA 1
ATOM 10532 C C . ILE A 1 1282 ? 9.957 -17.109 -65.127 1.00 92.81 1282 ILE A C 1
ATOM 10534 O O . ILE A 1 1282 ? 9.847 -15.885 -65.164 1.00 92.81 1282 ILE A O 1
ATOM 10538 N N . LEU A 1 1283 ? 9.281 -17.915 -65.944 1.00 91.31 1283 LEU A N 1
ATOM 10539 C CA . LEU A 1 1283 ? 8.278 -17.479 -66.914 1.00 91.31 1283 LEU A CA 1
ATOM 10540 C C . LEU A 1 1283 ? 6.888 -17.501 -66.265 1.00 91.31 1283 LEU A C 1
ATOM 10542 O O . LEU A 1 1283 ? 6.310 -18.566 -66.050 1.00 91.31 1283 LEU A O 1
ATOM 10546 N N . SER A 1 1284 ? 6.341 -16.322 -65.973 1.00 92.38 1284 SER A N 1
ATOM 10547 C CA . SER A 1 1284 ? 4.935 -16.132 -65.606 1.00 92.38 1284 SER A CA 1
ATOM 10548 C C . SER A 1 1284 ? 4.553 -14.657 -65.766 1.00 92.38 1284 SER A C 1
ATOM 10550 O O . SER A 1 1284 ? 4.982 -13.798 -64.993 1.00 92.38 1284 SER A O 1
ATOM 10552 N N . LYS A 1 1285 ? 3.711 -14.362 -66.769 1.00 88.12 1285 LYS A N 1
ATOM 10553 C CA . LYS A 1 1285 ? 3.167 -13.012 -67.032 1.00 88.12 1285 LYS A CA 1
ATOM 10554 C C . LYS A 1 1285 ? 2.433 -12.454 -65.812 1.00 88.12 1285 LYS A C 1
ATOM 10556 O O . LYS A 1 1285 ? 2.587 -11.285 -65.464 1.00 88.12 1285 LYS A O 1
ATOM 10561 N N . TRP A 1 1286 ? 1.639 -13.311 -65.170 1.00 91.44 1286 TRP A N 1
ATOM 10562 C CA . TRP A 1 1286 ? 0.873 -12.968 -63.979 1.00 91.44 1286 TRP A CA 1
ATOM 10563 C C . TRP A 1 1286 ? 1.800 -12.611 -62.811 1.00 91.44 1286 TRP A C 1
ATOM 10565 O O . TRP A 1 1286 ? 1.654 -11.531 -62.240 1.00 91.44 1286 TRP A O 1
ATOM 10575 N N . LEU A 1 1287 ? 2.802 -13.450 -62.514 1.00 92.75 1287 LEU A N 1
ATOM 10576 C CA . LEU A 1 1287 ? 3.725 -13.203 -61.403 1.00 92.75 1287 LEU A CA 1
ATOM 10577 C C . LEU A 1 1287 ? 4.571 -11.945 -61.643 1.00 92.75 1287 LEU A C 1
ATOM 10579 O O . LEU A 1 1287 ? 4.698 -11.121 -60.742 1.00 92.75 1287 LEU A O 1
ATOM 10583 N N . ALA A 1 1288 ? 5.093 -11.748 -62.859 1.00 89.94 1288 ALA A N 1
ATOM 10584 C CA . ALA A 1 1288 ? 5.848 -10.544 -63.209 1.00 89.94 1288 ALA A CA 1
ATOM 10585 C C . ALA A 1 1288 ? 5.003 -9.267 -63.020 1.00 89.94 1288 ALA A C 1
ATOM 10587 O O . ALA A 1 1288 ? 5.449 -8.322 -62.367 1.00 89.94 1288 ALA A O 1
ATOM 10588 N N . GLY A 1 1289 ? 3.759 -9.257 -63.516 1.00 89.62 1289 GLY A N 1
ATOM 10589 C CA . GLY A 1 1289 ? 2.828 -8.141 -63.327 1.00 89.62 1289 GLY A CA 1
ATOM 10590 C C . GLY A 1 1289 ? 2.459 -7.899 -61.858 1.00 89.62 1289 GLY A C 1
ATOM 10591 O O . GLY A 1 1289 ? 2.439 -6.753 -61.408 1.00 89.62 1289 GLY A O 1
ATOM 10592 N N . PHE A 1 1290 ? 2.228 -8.965 -61.088 1.00 92.12 1290 PHE A N 1
ATOM 10593 C CA . PHE A 1 1290 ? 1.923 -8.898 -59.656 1.00 92.12 1290 PHE A CA 1
ATOM 10594 C C . PHE A 1 1290 ? 3.089 -8.306 -58.844 1.00 92.12 1290 PHE A C 1
ATOM 10596 O O . PHE A 1 1290 ? 2.886 -7.392 -58.040 1.00 92.12 1290 PHE A O 1
ATOM 10603 N N . MET A 1 1291 ? 4.319 -8.760 -59.106 1.00 93.56 1291 MET A N 1
ATOM 10604 C CA . MET A 1 1291 ? 5.530 -8.260 -58.447 1.00 93.56 1291 MET A CA 1
ATOM 10605 C C . MET A 1 1291 ? 5.808 -6.787 -58.780 1.00 93.56 1291 MET A C 1
ATOM 10607 O O . MET A 1 1291 ? 6.154 -6.019 -57.881 1.00 93.56 1291 MET A O 1
ATOM 10611 N N . VAL A 1 1292 ? 5.623 -6.356 -60.037 1.00 89.12 1292 VAL A N 1
ATOM 10612 C CA . VAL A 1 1292 ? 5.738 -4.931 -60.410 1.00 89.12 1292 VAL A CA 1
ATOM 10613 C C . VAL A 1 1292 ? 4.679 -4.093 -59.691 1.00 89.12 1292 VAL A C 1
ATOM 10615 O O . VAL A 1 1292 ? 5.022 -3.091 -59.073 1.00 89.12 1292 VAL A O 1
ATOM 10618 N N . LYS A 1 1293 ? 3.406 -4.508 -59.731 1.00 88.38 1293 LYS A N 1
ATOM 10619 C CA . LYS A 1 1293 ? 2.282 -3.712 -59.214 1.00 88.38 1293 LYS A CA 1
ATOM 10620 C C . LYS A 1 1293 ? 2.324 -3.504 -57.697 1.00 88.38 1293 LYS A C 1
ATOM 10622 O O . LYS A 1 1293 ? 1.958 -2.431 -57.224 1.00 88.38 1293 LYS A O 1
ATOM 10627 N N . TYR A 1 1294 ? 2.718 -4.526 -56.935 1.00 91.62 1294 TYR A N 1
ATOM 10628 C CA . TYR A 1 1294 ? 2.580 -4.510 -55.475 1.00 91.62 1294 TYR A CA 1
ATOM 10629 C C . TYR A 1 1294 ? 3.912 -4.416 -54.716 1.00 91.62 1294 TYR A C 1
ATOM 10631 O O . TYR A 1 1294 ? 3.964 -3.749 -53.684 1.00 91.62 1294 TYR A O 1
ATOM 10639 N N . PHE A 1 1295 ? 4.990 -5.022 -55.222 1.00 92.25 1295 PHE A N 1
ATOM 10640 C CA . PHE A 1 1295 ? 6.275 -5.123 -54.510 1.00 92.25 1295 PHE A CA 1
ATOM 10641 C C . PHE A 1 1295 ? 7.331 -4.106 -54.960 1.00 92.25 1295 PHE A C 1
ATOM 10643 O O . PHE A 1 1295 ? 8.435 -4.101 -54.413 1.00 92.25 1295 PHE A O 1
ATOM 10650 N N . LYS A 1 1296 ? 6.997 -3.220 -55.907 1.00 86.88 1296 LYS A N 1
ATOM 10651 C CA . LYS A 1 1296 ? 7.752 -1.992 -56.183 1.00 86.88 1296 LYS A CA 1
ATOM 10652 C C . LYS A 1 1296 ? 6.979 -0.745 -55.754 1.00 86.88 1296 LYS A C 1
ATOM 10654 O O . LYS A 1 1296 ? 5.745 -0.734 -55.800 1.00 86.88 1296 LYS A O 1
ATOM 10659 N N . ASP A 1 1297 ? 7.711 0.269 -55.299 1.00 82.69 1297 ASP A N 1
ATOM 10660 C CA . ASP A 1 1297 ? 7.227 1.648 -55.181 1.00 82.69 1297 ASP A CA 1
ATOM 10661 C C . ASP A 1 1297 ? 7.295 2.378 -56.542 1.00 82.69 1297 ASP A C 1
ATOM 10663 O O . ASP A 1 1297 ? 7.701 1.806 -57.557 1.00 82.69 1297 ASP A O 1
ATOM 10667 N N . GLU A 1 1298 ? 6.878 3.643 -56.566 1.00 79.06 1298 GLU A N 1
ATOM 10668 C CA . GLU A 1 1298 ? 6.922 4.512 -57.753 1.00 79.06 1298 GLU A CA 1
ATOM 10669 C C . GLU A 1 1298 ? 8.348 4.825 -58.244 1.00 79.06 1298 GLU A C 1
ATOM 10671 O O . GLU A 1 1298 ? 8.550 5.093 -59.425 1.00 79.06 1298 GLU A O 1
ATOM 10676 N N . ASN A 1 1299 ? 9.345 4.698 -57.365 1.00 79.50 1299 ASN A N 1
ATOM 10677 C CA . ASN A 1 1299 ? 10.767 4.891 -57.653 1.00 79.50 1299 ASN A CA 1
ATOM 10678 C C . ASN A 1 1299 ? 11.471 3.579 -58.067 1.00 79.50 1299 ASN A C 1
ATOM 10680 O O . ASN A 1 1299 ? 12.680 3.555 -58.297 1.00 79.50 1299 ASN A O 1
ATOM 10684 N N . GLY A 1 1300 ? 10.734 2.466 -58.154 1.00 79.88 1300 GLY A N 1
ATOM 10685 C CA . GLY A 1 1300 ? 11.251 1.145 -58.503 1.00 79.88 1300 GLY A CA 1
ATOM 10686 C C . GLY A 1 1300 ? 11.964 0.389 -57.372 1.00 79.88 1300 GLY A C 1
ATOM 10687 O O . GLY A 1 1300 ? 12.490 -0.699 -57.631 1.00 79.88 1300 GLY A O 1
ATOM 10688 N N . ASN A 1 1301 ? 11.968 0.898 -56.136 1.00 84.06 1301 ASN A N 1
ATOM 10689 C CA . ASN A 1 1301 ? 12.516 0.213 -54.964 1.00 84.06 1301 ASN A CA 1
ATOM 10690 C C . ASN A 1 1301 ? 11.595 -0.916 -54.495 1.00 84.06 1301 ASN A C 1
ATOM 10692 O O . ASN A 1 1301 ? 10.374 -0.848 -54.622 1.00 84.06 1301 ASN A O 1
ATOM 10696 N N . LYS A 1 1302 ? 12.180 -1.947 -53.876 1.00 89.06 1302 LYS A N 1
ATOM 10697 C CA . LYS A 1 1302 ? 11.424 -3.046 -53.259 1.00 89.06 1302 LYS A CA 1
ATOM 10698 C C . LYS A 1 1302 ? 10.718 -2.581 -51.975 1.00 89.06 1302 LYS A C 1
ATOM 10700 O O . LYS A 1 1302 ? 11.378 -1.998 -51.113 1.00 89.06 1302 LYS A O 1
ATOM 10705 N N . ARG A 1 1303 ? 9.428 -2.909 -51.827 1.00 88.94 1303 ARG A N 1
ATOM 10706 C CA . ARG A 1 1303 ? 8.588 -2.641 -50.636 1.00 88.94 1303 ARG A CA 1
ATOM 10707 C C . ARG A 1 1303 ? 7.694 -3.831 -50.275 1.00 88.94 1303 ARG A C 1
ATOM 10709 O O . ARG A 1 1303 ? 7.464 -4.704 -51.114 1.00 88.94 1303 ARG A O 1
ATOM 10716 N N . ILE A 1 1304 ? 7.137 -3.837 -49.067 1.00 90.81 1304 ILE A N 1
ATOM 10717 C CA . ILE A 1 1304 ? 6.086 -4.768 -48.636 1.00 90.81 1304 ILE A CA 1
ATOM 10718 C C . ILE A 1 1304 ? 4.720 -4.063 -48.727 1.00 90.81 1304 ILE A C 1
ATOM 10720 O O . ILE A 1 1304 ? 4.462 -3.112 -47.994 1.00 90.81 1304 ILE A O 1
ATOM 10724 N N . PRO A 1 1305 ? 3.799 -4.514 -49.595 1.00 89.88 1305 PRO A N 1
ATOM 10725 C CA . PRO A 1 1305 ? 2.505 -3.860 -49.754 1.00 89.88 1305 PRO A CA 1
ATOM 10726 C C . PRO A 1 1305 ? 1.629 -3.998 -48.499 1.00 89.88 1305 PRO A C 1
ATOM 10728 O O . PRO A 1 1305 ? 1.550 -5.060 -47.879 1.00 89.88 1305 PRO A O 1
ATOM 10731 N N . SER A 1 1306 ? 0.897 -2.932 -48.162 1.00 83.94 1306 SER A N 1
ATOM 10732 C CA . SER A 1 1306 ? 0.143 -2.796 -46.903 1.00 83.94 1306 SER A CA 1
ATOM 10733 C C . SER A 1 1306 ? -0.894 -3.895 -46.635 1.00 83.94 1306 SER A C 1
ATOM 10735 O O . SER A 1 1306 ? -1.171 -4.212 -45.476 1.00 83.94 1306 SER A O 1
ATOM 10737 N N . PHE A 1 1307 ? -1.434 -4.540 -47.676 1.00 89.44 1307 PHE A N 1
ATOM 10738 C CA . PHE A 1 1307 ? -2.351 -5.671 -47.507 1.00 89.44 1307 PHE A CA 1
ATOM 10739 C C . PHE A 1 1307 ? -1.693 -6.869 -46.796 1.00 89.44 1307 PHE A C 1
ATOM 10741 O O . PHE A 1 1307 ? -2.394 -7.651 -46.155 1.00 89.44 1307 PHE A O 1
ATOM 10748 N N . MET A 1 1308 ? -0.359 -7.001 -46.842 1.00 91.44 1308 MET A N 1
ATOM 10749 C CA . MET A 1 1308 ? 0.360 -8.093 -46.177 1.00 91.44 1308 MET A CA 1
ATOM 10750 C C . MET A 1 1308 ? 0.245 -8.054 -44.656 1.00 91.44 1308 MET A C 1
ATOM 10752 O O . MET A 1 1308 ? 0.258 -9.111 -44.032 1.00 91.44 1308 MET A O 1
ATOM 10756 N N . PHE A 1 1309 ? 0.036 -6.877 -44.055 1.00 89.25 1309 PHE A N 1
ATOM 10757 C CA . PHE A 1 1309 ? -0.213 -6.753 -42.613 1.00 89.25 1309 PHE A CA 1
ATOM 10758 C C . PHE A 1 1309 ? -1.546 -7.388 -42.170 1.00 89.25 1309 PHE A C 1
ATOM 10760 O O . PHE A 1 1309 ? -1.775 -7.576 -40.978 1.00 89.25 1309 PHE A O 1
ATOM 10767 N N . ASN A 1 1310 ? -2.409 -7.747 -43.126 1.00 90.31 1310 ASN A N 1
ATOM 10768 C CA . ASN A 1 1310 ? -3.714 -8.366 -42.903 1.00 90.31 1310 ASN A CA 1
ATOM 10769 C C . ASN A 1 1310 ? -3.858 -9.746 -43.568 1.00 90.31 1310 ASN A C 1
ATOM 10771 O O . ASN A 1 1310 ? -4.946 -10.324 -43.547 1.00 90.31 1310 ASN A O 1
ATOM 10775 N N . LEU A 1 1311 ? -2.778 -10.298 -44.132 1.00 91.56 1311 LEU A N 1
ATOM 10776 C CA . LEU A 1 1311 ? -2.780 -11.673 -44.622 1.00 91.56 1311 LEU A CA 1
ATOM 10777 C C . LEU A 1 1311 ? -2.922 -12.678 -43.463 1.00 91.56 1311 LEU A C 1
ATOM 10779 O O . LEU A 1 1311 ? -2.504 -12.402 -42.333 1.00 91.56 1311 LEU A O 1
ATOM 10783 N N . PRO A 1 1312 ? -3.455 -13.880 -43.741 1.00 92.56 1312 PRO A N 1
ATOM 10784 C CA . PRO A 1 1312 ? -3.366 -15.000 -42.824 1.00 92.56 1312 PRO A CA 1
ATOM 10785 C C . PRO A 1 1312 ? -1.923 -15.268 -42.391 1.00 92.56 1312 PRO A C 1
ATOM 10787 O O . PRO A 1 1312 ? -0.984 -15.231 -43.191 1.00 92.56 1312 PRO A O 1
ATOM 10790 N N . ARG A 1 1313 ? -1.761 -15.556 -41.104 1.00 93.56 1313 ARG A N 1
ATOM 10791 C CA . ARG A 1 1313 ? -0.481 -15.687 -40.406 1.00 93.56 1313 ARG A CA 1
ATOM 10792 C C . ARG A 1 1313 ? 0.465 -16.670 -41.087 1.00 93.56 1313 ARG A C 1
ATOM 10794 O O . ARG A 1 1313 ? 1.645 -16.376 -41.215 1.00 93.56 1313 ARG A O 1
ATOM 10801 N N . GLU A 1 1314 ? -0.062 -17.792 -41.561 1.00 94.38 1314 GLU A N 1
ATOM 10802 C CA . GLU A 1 1314 ? 0.689 -18.857 -42.227 1.00 94.38 1314 GLU A CA 1
ATOM 10803 C C . GLU A 1 1314 ? 1.301 -18.387 -43.564 1.00 94.38 1314 GLU A C 1
ATOM 10805 O O . GLU A 1 1314 ? 2.389 -18.822 -43.937 1.00 94.38 1314 GLU A O 1
ATOM 10810 N N . TYR A 1 1315 ? 0.650 -17.449 -44.261 1.00 96.12 1315 TYR A N 1
ATOM 10811 C CA . TYR A 1 1315 ? 1.161 -16.837 -45.494 1.00 96.12 1315 TYR A CA 1
ATOM 10812 C C . TYR A 1 1315 ? 2.200 -15.743 -45.212 1.00 96.12 1315 TYR A C 1
ATOM 10814 O O . TYR A 1 1315 ? 3.182 -15.631 -45.944 1.00 96.12 1315 TYR A O 1
ATOM 10822 N N . ILE A 1 1316 ? 2.052 -14.994 -44.112 1.00 96.00 1316 ILE A N 1
ATOM 10823 C CA . ILE A 1 1316 ? 3.102 -14.076 -43.637 1.00 96.00 1316 ILE A CA 1
ATOM 10824 C C . ILE A 1 1316 ? 4.345 -14.872 -43.198 1.00 96.00 1316 ILE A C 1
ATOM 10826 O O . ILE A 1 1316 ? 5.466 -14.509 -43.548 1.00 96.00 1316 ILE A O 1
ATOM 10830 N N . GLU A 1 1317 ? 4.161 -15.979 -42.471 1.00 96.38 1317 GLU A N 1
ATOM 10831 C CA . GLU A 1 1317 ? 5.238 -16.891 -42.061 1.00 96.38 1317 GLU A CA 1
ATOM 10832 C C . GLU A 1 1317 ? 5.957 -17.502 -43.281 1.00 96.38 1317 GLU A C 1
ATOM 10834 O O . GLU A 1 1317 ? 7.187 -17.544 -43.293 1.00 96.38 1317 GLU A O 1
ATOM 10839 N N . ALA A 1 1318 ? 5.221 -17.887 -44.331 1.00 96.31 1318 ALA A N 1
ATOM 10840 C CA . ALA A 1 1318 ? 5.770 -18.375 -45.600 1.00 96.31 1318 ALA A CA 1
ATOM 10841 C C . ALA A 1 1318 ? 6.576 -17.306 -46.367 1.00 96.31 1318 ALA A C 1
ATOM 10843 O O . ALA A 1 1318 ? 7.713 -17.558 -46.769 1.00 96.31 1318 ALA A O 1
ATOM 10844 N N . PHE A 1 1319 ? 6.039 -16.088 -46.507 1.00 97.25 1319 PHE A N 1
ATOM 10845 C CA . PHE A 1 1319 ? 6.757 -14.967 -47.121 1.00 97.25 1319 PHE A CA 1
ATOM 10846 C C . PHE A 1 1319 ? 8.055 -14.639 -46.378 1.00 97.25 1319 PHE A C 1
ATOM 10848 O O . PHE A 1 1319 ? 9.119 -14.530 -46.989 1.00 97.25 1319 PHE A O 1
ATOM 10855 N N . LEU A 1 1320 ? 7.991 -14.542 -45.046 1.00 96.81 1320 LEU A N 1
ATOM 10856 C CA . LEU A 1 1320 ? 9.172 -14.304 -44.221 1.00 96.81 1320 LEU A CA 1
ATOM 10857 C C . LEU A 1 1320 ? 10.183 -15.454 -44.339 1.00 96.81 1320 LEU A C 1
ATOM 10859 O O . LEU A 1 1320 ? 11.380 -15.186 -44.348 1.00 96.81 1320 LEU A O 1
ATOM 10863 N N . ARG A 1 1321 ? 9.741 -16.712 -44.479 1.00 96.50 1321 ARG A N 1
ATOM 10864 C CA . ARG A 1 1321 ? 10.632 -17.867 -44.680 1.00 96.50 1321 ARG A CA 1
ATOM 10865 C C . ARG A 1 1321 ? 11.395 -17.752 -45.993 1.00 96.50 1321 ARG A C 1
ATOM 10867 O O . ARG A 1 1321 ? 12.612 -17.922 -45.985 1.00 96.50 1321 ARG A O 1
ATOM 10874 N N . GLY A 1 1322 ? 10.717 -17.412 -47.089 1.00 95.00 1322 GLY A N 1
ATOM 10875 C CA . GLY A 1 1322 ? 11.360 -17.138 -48.378 1.00 95.00 1322 GLY A CA 1
ATOM 10876 C C . GLY A 1 1322 ? 12.364 -15.988 -48.288 1.00 95.00 1322 GLY A C 1
ATOM 10877 O O . GLY A 1 1322 ? 13.534 -16.151 -48.625 1.00 95.00 1322 GLY A O 1
ATOM 10878 N N . LEU A 1 1323 ? 11.940 -14.853 -47.727 1.00 95.44 1323 LEU A N 1
ATOM 10879 C CA . LEU A 1 1323 ? 12.756 -13.642 -47.625 1.00 95.44 1323 LEU A CA 1
ATOM 10880 C C . LEU A 1 1323 ? 13.998 -13.822 -46.733 1.00 95.44 1323 LEU A C 1
ATOM 10882 O O . LEU A 1 1323 ? 15.091 -13.400 -47.098 1.00 95.44 1323 LEU A O 1
ATOM 10886 N N . PHE A 1 1324 ? 13.874 -14.504 -45.590 1.00 95.31 1324 PHE A N 1
ATOM 10887 C CA . PHE A 1 1324 ? 15.035 -14.872 -44.769 1.00 95.31 1324 PHE A CA 1
ATOM 10888 C C . PHE A 1 1324 ? 15.887 -15.980 -45.413 1.00 95.31 1324 PHE A C 1
ATOM 10890 O O . PHE A 1 1324 ? 17.055 -16.133 -45.062 1.00 95.31 1324 PHE A O 1
ATOM 10897 N N . SER A 1 1325 ? 15.356 -16.758 -46.355 1.00 93.69 1325 SER A N 1
ATOM 10898 C CA . SER A 1 1325 ? 16.155 -17.753 -47.084 1.00 93.69 1325 SER A CA 1
ATOM 10899 C C . SER A 1 1325 ? 17.017 -17.128 -48.174 1.00 93.69 1325 SER A C 1
ATOM 10901 O O . SER A 1 1325 ? 18.100 -17.650 -48.416 1.00 93.69 1325 SER A O 1
ATOM 10903 N N . ALA A 1 1326 ? 16.601 -15.986 -48.719 1.00 91.31 1326 ALA A N 1
ATOM 10904 C CA . ALA A 1 1326 ? 17.423 -15.082 -49.519 1.00 91.31 1326 ALA A CA 1
ATOM 10905 C C . ALA A 1 1326 ? 18.364 -14.241 -48.615 1.00 91.31 1326 ALA A C 1
ATOM 10907 O O . ALA A 1 1326 ? 19.351 -14.763 -48.080 1.00 91.31 1326 ALA A O 1
ATOM 10908 N N . ASP A 1 1327 ? 17.981 -12.989 -48.322 1.00 89.19 1327 ASP A N 1
ATOM 10909 C CA . ASP A 1 1327 ? 18.736 -11.959 -47.575 1.00 89.19 1327 ASP A CA 1
ATOM 10910 C C . ASP A 1 1327 ? 19.055 -12.302 -46.103 1.00 89.19 1327 ASP A C 1
ATOM 10912 O O . ASP A 1 1327 ? 19.791 -11.583 -45.415 1.00 89.19 1327 ASP A O 1
ATOM 10916 N N . GLY A 1 1328 ? 18.462 -13.366 -45.558 1.00 89.69 1328 GLY A N 1
ATOM 10917 C CA . GLY A 1 1328 ? 18.674 -13.772 -44.173 1.00 89.69 1328 GLY A CA 1
ATOM 10918 C C . GLY A 1 1328 ? 19.926 -14.629 -43.977 1.00 89.69 1328 GLY A C 1
ATOM 10919 O O . GLY A 1 1328 ? 20.233 -15.564 -44.719 1.00 89.69 1328 GLY A O 1
ATOM 10920 N N . THR A 1 1329 ? 20.641 -14.349 -42.893 1.00 89.94 1329 THR A N 1
ATOM 10921 C CA . THR A 1 1329 ? 21.863 -15.045 -42.482 1.00 89.94 1329 THR A CA 1
ATOM 10922 C C . THR A 1 1329 ? 21.674 -15.734 -41.135 1.00 89.94 1329 THR A C 1
ATOM 10924 O O . THR A 1 1329 ? 21.020 -15.202 -40.236 1.00 89.94 1329 THR A O 1
ATOM 10927 N N . VAL A 1 1330 ? 22.301 -16.905 -40.970 1.00 89.75 1330 VAL A N 1
ATOM 10928 C CA . VAL A 1 1330 ? 22.513 -17.549 -39.666 1.00 89.75 1330 VAL A CA 1
ATOM 10929 C C . VAL A 1 1330 ? 24.014 -17.720 -39.413 1.00 89.75 1330 VAL A C 1
ATOM 10931 O O . VAL A 1 1330 ? 24.726 -18.509 -40.047 1.00 89.75 1330 VAL A O 1
ATOM 10934 N N . SER A 1 1331 ? 24.511 -16.918 -38.477 1.00 89.06 1331 SER A N 1
ATOM 10935 C CA . SER A 1 1331 ? 25.906 -16.916 -38.029 1.00 89.06 1331 SER A CA 1
ATOM 10936 C C . SER A 1 1331 ? 26.007 -17.517 -36.629 1.00 89.06 1331 SER A C 1
ATOM 10938 O O . SER A 1 1331 ? 25.049 -17.452 -35.864 1.00 89.06 1331 SER A O 1
ATOM 10940 N N . LEU A 1 1332 ? 27.145 -18.116 -36.275 1.00 83.38 1332 LEU A N 1
ATOM 10941 C CA . LEU A 1 1332 ? 27.384 -18.606 -34.915 1.00 83.38 1332 LEU A CA 1
ATOM 10942 C C . LEU A 1 1332 ? 28.280 -17.610 -34.189 1.00 83.38 1332 LEU A C 1
ATOM 10944 O O . LEU A 1 1332 ? 29.379 -17.305 -34.649 1.00 83.38 1332 LEU A O 1
ATOM 10948 N N . ARG A 1 1333 ? 27.826 -17.107 -33.039 1.00 76.50 1333 ARG A N 1
ATOM 10949 C CA . ARG A 1 1333 ? 28.597 -16.179 -32.210 1.00 76.50 1333 ARG A CA 1
ATOM 10950 C C . ARG A 1 1333 ? 28.732 -16.768 -30.812 1.00 76.50 1333 ARG A C 1
ATOM 10952 O O . ARG A 1 1333 ? 27.762 -16.814 -30.063 1.00 76.50 1333 ARG A O 1
ATOM 10959 N N . ARG A 1 1334 ? 29.938 -17.255 -30.484 1.00 74.75 1334 ARG A N 1
ATOM 10960 C CA . ARG A 1 1334 ? 30.225 -18.059 -29.274 1.00 74.75 1334 ARG A CA 1
ATOM 10961 C C . ARG A 1 1334 ? 29.301 -19.288 -29.149 1.00 74.75 1334 ARG A C 1
ATOM 10963 O O . ARG A 1 1334 ? 28.696 -19.505 -28.107 1.00 74.75 1334 ARG A O 1
ATOM 10970 N N . GLY A 1 1335 ? 29.130 -20.039 -30.242 1.00 75.44 1335 GLY A N 1
ATOM 10971 C CA . GLY A 1 1335 ? 28.274 -21.237 -30.292 1.00 75.44 1335 GLY A CA 1
ATOM 10972 C C . GLY A 1 1335 ? 26.760 -20.980 -30.241 1.00 75.44 1335 GLY A C 1
ATOM 10973 O O . GLY A 1 1335 ? 25.985 -21.926 -30.283 1.00 75.44 1335 GLY A O 1
ATOM 10974 N N . ILE A 1 1336 ? 26.317 -19.721 -30.165 1.00 76.81 1336 ILE A N 1
ATOM 10975 C CA . ILE A 1 1336 ? 24.895 -19.356 -30.174 1.00 76.81 1336 ILE A CA 1
ATOM 10976 C C . ILE A 1 1336 ? 24.531 -18.829 -31.572 1.00 76.81 1336 ILE A C 1
ATOM 10978 O O . ILE A 1 1336 ? 25.222 -17.928 -32.062 1.00 76.81 1336 ILE A O 1
ATOM 10982 N N . PRO A 1 1337 ? 23.442 -19.303 -32.210 1.00 84.50 1337 PRO A N 1
ATOM 10983 C CA . PRO A 1 1337 ? 23.018 -18.795 -33.508 1.00 84.50 1337 PRO A CA 1
ATOM 10984 C C . PRO A 1 1337 ? 22.553 -17.339 -33.408 1.00 84.50 1337 PRO A C 1
ATOM 10986 O O . PRO A 1 1337 ? 21.854 -16.950 -32.471 1.00 84.50 1337 PRO A O 1
ATOM 10989 N N . GLU A 1 1338 ? 22.929 -16.513 -34.374 1.00 88.38 1338 GLU A N 1
ATOM 10990 C CA . GLU A 1 1338 ? 22.490 -15.133 -34.552 1.00 88.38 1338 GLU A CA 1
ATOM 10991 C C . GLU A 1 1338 ? 21.895 -14.994 -35.958 1.00 88.38 1338 GLU A C 1
ATOM 10993 O O . GLU A 1 1338 ? 22.604 -15.135 -36.957 1.00 88.38 1338 GLU A O 1
ATOM 10998 N N . ILE A 1 1339 ? 20.582 -14.740 -36.001 1.00 92.25 1339 ILE A N 1
ATOM 10999 C CA . ILE A 1 1339 ? 19.792 -14.592 -37.226 1.00 92.25 1339 ILE A CA 1
ATOM 11000 C C . ILE A 1 1339 ? 19.628 -13.102 -37.532 1.00 92.25 1339 ILE A C 1
ATOM 11002 O O . ILE A 1 1339 ? 19.171 -12.341 -36.665 1.00 92.25 1339 ILE A O 1
ATOM 11006 N N . ARG A 1 1340 ? 19.972 -12.691 -38.754 1.00 92.19 1340 ARG A N 1
ATOM 11007 C CA . ARG A 1 1340 ? 19.779 -11.321 -39.250 1.00 92.19 1340 ARG A CA 1
ATOM 11008 C C . ARG A 1 1340 ? 19.331 -11.328 -40.705 1.00 92.19 1340 ARG A C 1
ATOM 11010 O O . ARG A 1 1340 ? 19.923 -12.053 -41.494 1.00 92.19 1340 ARG A O 1
ATOM 11017 N N . LEU A 1 1341 ? 18.364 -10.486 -41.045 1.00 93.38 1341 LEU A N 1
ATOM 11018 C CA . LEU A 1 1341 ? 18.124 -10.038 -42.417 1.00 93.38 1341 LEU A CA 1
ATOM 11019 C C . LEU A 1 1341 ? 18.821 -8.689 -42.610 1.00 93.38 1341 LEU A C 1
ATOM 11021 O O . LEU A 1 1341 ? 18.775 -7.853 -41.701 1.00 93.38 1341 LEU A O 1
ATOM 11025 N N . THR A 1 1342 ? 19.464 -8.485 -43.758 1.00 89.44 1342 THR A N 1
ATOM 11026 C CA . THR A 1 1342 ? 20.229 -7.269 -44.062 1.00 89.44 1342 THR A CA 1
ATOM 11027 C C . THR A 1 1342 ? 19.684 -6.599 -45.320 1.00 89.44 1342 THR A C 1
ATOM 11029 O O . THR A 1 1342 ? 19.507 -7.257 -46.333 1.00 89.44 1342 THR A O 1
ATOM 11032 N N . SER A 1 1343 ? 19.445 -5.288 -45.276 1.00 89.50 1343 SER A N 1
ATOM 11033 C CA . SER A 1 1343 ? 19.045 -4.490 -46.442 1.00 89.50 1343 SER A CA 1
ATOM 11034 C C . SER A 1 1343 ? 19.613 -3.075 -46.343 1.00 89.50 1343 SER A C 1
ATOM 11036 O O . SER A 1 1343 ? 19.885 -2.592 -45.248 1.00 89.50 1343 SER A O 1
ATOM 11038 N N . VAL A 1 1344 ? 19.777 -2.377 -47.466 1.00 86.94 1344 VAL A N 1
ATOM 11039 C CA . VAL A 1 1344 ? 20.052 -0.925 -47.465 1.00 86.94 1344 VAL A CA 1
ATOM 11040 C C . VAL A 1 1344 ? 18.772 -0.085 -47.403 1.00 86.94 1344 VAL A C 1
ATOM 11042 O O . VAL A 1 1344 ? 18.836 1.097 -47.073 1.00 86.94 1344 VAL A O 1
ATOM 11045 N N . ASN A 1 1345 ? 17.601 -0.683 -47.663 1.00 86.69 1345 ASN A N 1
ATOM 11046 C CA . ASN A 1 1345 ? 16.316 0.005 -47.584 1.00 86.69 1345 ASN A CA 1
ATOM 11047 C C . ASN A 1 1345 ? 15.777 -0.015 -46.137 1.00 86.69 1345 ASN A C 1
ATOM 11049 O O . ASN A 1 1345 ? 15.480 -1.071 -45.566 1.00 86.69 1345 ASN A O 1
ATOM 11053 N N . ARG A 1 1346 ? 15.640 1.178 -45.541 1.00 84.69 1346 ARG A N 1
ATOM 11054 C CA . ARG A 1 1346 ? 15.119 1.382 -44.178 1.00 84.69 1346 ARG A CA 1
ATOM 11055 C C . ARG A 1 1346 ? 13.629 1.084 -44.057 1.00 84.69 1346 ARG A C 1
ATOM 11057 O O . ARG A 1 1346 ? 13.212 0.562 -43.025 1.00 84.69 1346 ARG A O 1
ATOM 11064 N N . GLU A 1 1347 ? 12.849 1.435 -45.068 1.00 84.75 1347 GLU A N 1
ATOM 11065 C CA . GLU A 1 1347 ? 11.397 1.286 -45.054 1.00 84.75 1347 GLU A CA 1
ATOM 11066 C C . GLU A 1 1347 ? 11.026 -0.193 -45.134 1.00 84.75 1347 GLU A C 1
ATOM 11068 O O . GLU A 1 1347 ? 10.437 -0.712 -44.187 1.00 84.75 1347 GLU A O 1
ATOM 11073 N N . LEU A 1 1348 ? 11.572 -0.907 -46.126 1.00 89.06 1348 LEU A N 1
ATOM 11074 C CA . LEU A 1 1348 ? 11.496 -2.369 -46.226 1.00 89.06 1348 LEU A CA 1
ATOM 11075 C C . LEU A 1 1348 ? 11.935 -3.058 -44.922 1.00 89.06 1348 LEU A C 1
ATOM 11077 O O . LEU A 1 1348 ? 11.263 -3.962 -44.428 1.00 89.06 1348 LEU A O 1
ATOM 11081 N N . SER A 1 1349 ? 13.037 -2.601 -44.311 1.00 90.44 1349 SER A N 1
ATOM 11082 C CA . SER A 1 1349 ? 13.497 -3.137 -43.022 1.00 90.44 1349 SER A CA 1
ATOM 11083 C C . SER A 1 1349 ? 12.461 -2.945 -41.907 1.00 90.44 1349 SER A C 1
ATOM 11085 O O . SER A 1 1349 ? 12.225 -3.871 -41.134 1.00 90.44 1349 SER A O 1
ATOM 11087 N N . ASN A 1 1350 ? 11.815 -1.778 -41.816 1.00 87.75 1350 ASN A N 1
ATOM 11088 C CA . ASN A 1 1350 ? 10.753 -1.514 -40.841 1.00 87.75 1350 ASN A CA 1
ATOM 11089 C C . ASN A 1 1350 ? 9.481 -2.331 -41.122 1.00 87.75 1350 ASN A C 1
ATOM 11091 O O . ASN A 1 1350 ? 8.888 -2.869 -40.187 1.00 87.75 1350 ASN A O 1
ATOM 11095 N N . GLU A 1 1351 ? 9.080 -2.487 -42.382 1.00 91.44 1351 GLU A N 1
ATOM 11096 C CA . GLU A 1 1351 ? 7.933 -3.314 -42.776 1.00 91.44 1351 GLU A CA 1
ATOM 11097 C C . GLU A 1 1351 ? 8.145 -4.792 -42.405 1.00 91.44 1351 GLU A C 1
ATOM 11099 O O . GLU A 1 1351 ? 7.260 -5.419 -41.815 1.00 91.44 1351 GLU A O 1
ATOM 11104 N N . VAL A 1 1352 ? 9.352 -5.333 -42.624 1.00 92.88 1352 VAL A N 1
ATOM 11105 C CA . VAL A 1 1352 ? 9.730 -6.685 -42.172 1.00 92.88 1352 VAL A CA 1
ATOM 11106 C C . VAL A 1 1352 ? 9.588 -6.826 -40.650 1.00 92.88 1352 VAL A C 1
ATOM 11108 O O . VAL A 1 1352 ? 9.100 -7.853 -40.175 1.00 92.88 1352 VAL A O 1
ATOM 11111 N N . ARG A 1 1353 ? 9.942 -5.805 -39.853 1.00 91.19 1353 ARG A N 1
ATOM 11112 C CA . ARG A 1 1353 ? 9.725 -5.837 -38.388 1.00 91.19 1353 ARG A CA 1
ATOM 11113 C C . ARG A 1 1353 ? 8.249 -5.889 -38.011 1.00 91.19 1353 ARG A C 1
ATOM 11115 O O . ARG A 1 1353 ? 7.906 -6.597 -37.064 1.00 91.19 1353 ARG A O 1
ATOM 11122 N N . LYS A 1 1354 ? 7.399 -5.146 -38.727 1.00 91.00 1354 LYS A N 1
ATOM 11123 C CA . LYS A 1 1354 ? 5.944 -5.130 -38.519 1.00 91.00 1354 LYS A CA 1
ATOM 11124 C C . LYS A 1 1354 ? 5.348 -6.509 -38.810 1.00 91.00 1354 LYS A C 1
ATOM 11126 O O . LYS A 1 1354 ? 4.645 -7.047 -37.956 1.00 91.00 1354 LYS A O 1
ATOM 11131 N N . LEU A 1 1355 ? 5.727 -7.146 -39.925 1.00 93.19 1355 LEU A N 1
ATOM 11132 C CA . LEU A 1 1355 ? 5.353 -8.540 -40.214 1.00 93.19 1355 LEU A CA 1
ATOM 11133 C C . LEU A 1 1355 ? 5.855 -9.517 -39.134 1.00 93.19 1355 LEU A C 1
ATOM 11135 O O . LEU A 1 1355 ? 5.092 -10.368 -38.678 1.00 93.19 1355 LEU A O 1
ATOM 11139 N N . LEU A 1 1356 ? 7.104 -9.374 -38.672 1.00 92.88 1356 LEU A N 1
ATOM 11140 C CA . LEU A 1 1356 ? 7.656 -10.200 -37.590 1.00 92.88 1356 LEU A CA 1
ATOM 11141 C C . LEU A 1 1356 ? 6.853 -10.058 -36.286 1.00 92.88 1356 LEU A C 1
ATOM 11143 O O . LEU A 1 1356 ? 6.558 -11.068 -35.649 1.00 92.88 1356 LEU A O 1
ATOM 11147 N N . TRP A 1 1357 ? 6.445 -8.843 -35.902 1.00 89.44 1357 TRP A N 1
ATOM 11148 C CA . TRP A 1 1357 ? 5.560 -8.634 -34.751 1.00 89.44 1357 TRP A CA 1
ATOM 11149 C C . TRP A 1 1357 ? 4.181 -9.281 -34.954 1.00 89.44 1357 TRP A C 1
ATOM 11151 O O . TRP A 1 1357 ? 3.709 -9.973 -34.052 1.00 89.44 1357 TRP A O 1
ATOM 11161 N N . LEU A 1 1358 ? 3.572 -9.160 -36.139 1.00 90.44 1358 LEU A N 1
ATOM 11162 C CA . LEU A 1 1358 ? 2.274 -9.779 -36.451 1.00 90.44 1358 LEU A CA 1
ATOM 11163 C C . LEU A 1 1358 ? 2.272 -11.309 -36.323 1.00 90.44 1358 LEU A C 1
ATOM 11165 O O . LEU A 1 1358 ? 1.267 -11.875 -35.889 1.00 90.44 1358 LEU A O 1
ATOM 11169 N N . VAL A 1 1359 ? 3.383 -11.983 -36.637 1.00 91.50 1359 VAL A N 1
ATOM 11170 C CA . VAL A 1 1359 ? 3.535 -13.444 -36.457 1.00 91.50 1359 VAL A CA 1
ATOM 11171 C C . VAL A 1 1359 ? 4.118 -13.836 -35.090 1.00 91.50 1359 VAL A C 1
ATOM 11173 O O . VAL A 1 1359 ? 4.301 -15.023 -34.806 1.00 91.50 1359 VAL A O 1
ATOM 11176 N N . GLY A 1 1360 ? 4.355 -12.864 -34.203 1.00 87.75 1360 GLY A N 1
ATOM 11177 C CA . GLY A 1 1360 ? 4.797 -13.079 -32.823 1.00 87.75 1360 GLY A CA 1
ATOM 11178 C C . GLY A 1 1360 ? 6.293 -13.326 -32.656 1.00 87.75 1360 GLY A C 1
ATOM 11179 O O . GLY A 1 1360 ? 6.702 -14.014 -31.726 1.00 87.75 1360 GLY A O 1
ATOM 11180 N N . VAL A 1 1361 ? 7.132 -12.812 -33.549 1.00 87.75 1361 VAL A N 1
ATOM 11181 C CA . VAL A 1 1361 ? 8.589 -12.944 -33.467 1.00 87.75 1361 VAL A CA 1
ATOM 11182 C C . VAL A 1 1361 ? 9.212 -11.616 -33.036 1.00 87.75 1361 VAL A C 1
ATOM 11184 O O . VAL A 1 1361 ? 9.406 -10.690 -33.828 1.00 87.75 1361 VAL A O 1
ATOM 11187 N N . SER A 1 1362 ? 9.578 -11.546 -31.753 1.00 85.69 1362 SER A N 1
ATOM 11188 C CA . SER A 1 1362 ? 10.334 -10.420 -31.200 1.00 85.69 1362 SER A CA 1
ATOM 11189 C C . SER A 1 1362 ? 11.658 -10.205 -31.949 1.00 85.69 1362 SER A C 1
ATOM 11191 O O . SER A 1 1362 ? 12.448 -11.136 -32.174 1.00 85.69 1362 SER A O 1
ATOM 11193 N N . ASN A 1 1363 ? 11.898 -8.949 -32.320 1.00 91.44 1363 ASN A N 1
ATOM 11194 C CA . ASN A 1 1363 ? 12.993 -8.496 -33.168 1.00 91.44 1363 ASN A CA 1
ATOM 11195 C C . ASN A 1 1363 ? 13.611 -7.184 -32.648 1.00 91.44 1363 ASN A C 1
ATOM 11197 O O . ASN A 1 1363 ? 13.165 -6.585 -31.669 1.00 91.44 1363 ASN A O 1
ATOM 11201 N N . SER A 1 1364 ? 14.680 -6.750 -33.305 1.00 89.19 1364 SER A N 1
ATOM 11202 C CA . SER A 1 1364 ? 15.301 -5.435 -33.136 1.00 89.19 1364 SER A CA 1
ATOM 11203 C C . SER A 1 1364 ? 15.982 -5.040 -34.442 1.00 89.19 1364 SER A C 1
ATOM 11205 O O . SER A 1 1364 ? 16.517 -5.918 -35.114 1.00 89.19 1364 SER A O 1
ATOM 11207 N N . MET A 1 1365 ? 16.031 -3.755 -34.782 1.00 89.75 1365 MET A N 1
ATOM 11208 C CA . MET A 1 1365 ? 16.685 -3.275 -36.003 1.00 89.75 1365 MET A CA 1
ATOM 11209 C C . MET A 1 1365 ? 17.807 -2.294 -35.691 1.00 89.75 1365 MET A C 1
ATOM 11211 O O . MET A 1 1365 ? 17.603 -1.398 -34.886 1.00 89.75 1365 MET A O 1
ATOM 11215 N N . PHE A 1 1366 ? 18.968 -2.433 -36.328 1.00 90.00 1366 PHE A N 1
ATOM 11216 C CA . PHE A 1 1366 ? 20.101 -1.517 -36.165 1.00 90.00 1366 PHE A CA 1
ATOM 11217 C C . PHE A 1 1366 ? 20.752 -1.215 -37.521 1.00 90.00 1366 PHE A C 1
ATOM 11219 O O . PHE A 1 1366 ? 20.835 -2.099 -38.369 1.00 90.00 1366 PHE A O 1
ATOM 11226 N N . THR A 1 1367 ? 21.226 0.014 -37.728 1.00 86.88 1367 THR A N 1
ATOM 11227 C CA . THR A 1 1367 ? 22.024 0.384 -38.914 1.00 86.88 1367 THR A CA 1
ATOM 11228 C C . THR A 1 1367 ? 23.506 0.189 -38.592 1.00 86.88 1367 THR A C 1
ATOM 11230 O O . THR A 1 1367 ? 23.929 0.439 -37.461 1.00 86.88 1367 THR A O 1
ATOM 11233 N N . GLU A 1 1368 ? 24.332 -0.237 -39.541 1.00 83.69 1368 GLU A N 1
ATOM 11234 C CA . GLU A 1 1368 ? 25.783 -0.184 -39.363 1.00 83.69 1368 GLU A CA 1
ATOM 11235 C C . GLU A 1 1368 ? 26.274 1.265 -39.318 1.00 83.69 1368 GLU A C 1
ATOM 11237 O O . GLU A 1 1368 ? 25.830 2.125 -40.073 1.00 83.69 1368 GLU A O 1
ATOM 11242 N N . THR A 1 1369 ? 27.208 1.558 -38.415 1.00 80.31 1369 THR A N 1
ATOM 11243 C CA . THR A 1 1369 ? 27.800 2.901 -38.308 1.00 80.31 1369 THR A CA 1
ATOM 11244 C C . THR A 1 1369 ? 28.746 3.202 -39.474 1.00 80.31 1369 THR A C 1
ATOM 11246 O O . THR A 1 1369 ? 28.954 4.363 -39.822 1.00 80.31 1369 THR A O 1
ATOM 11249 N N . THR A 1 1370 ? 29.305 2.158 -40.086 1.00 80.31 1370 THR A N 1
ATOM 11250 C CA . THR A 1 1370 ? 30.224 2.232 -41.226 1.00 80.31 1370 THR A CA 1
ATOM 11251 C C . THR A 1 1370 ? 29.452 2.293 -42.546 1.00 80.31 1370 THR A C 1
ATOM 11253 O O . THR A 1 1370 ? 28.546 1.479 -42.724 1.00 80.31 1370 THR A O 1
ATOM 11256 N N . PRO A 1 1371 ? 29.806 3.186 -43.489 1.00 78.62 1371 PRO A N 1
ATOM 11257 C CA . PRO A 1 1371 ? 29.301 3.110 -44.857 1.00 78.62 1371 PRO A CA 1
ATOM 11258 C C . PRO A 1 1371 ? 29.686 1.786 -45.524 1.00 78.62 1371 PRO A C 1
ATOM 11260 O O . PRO A 1 1371 ? 30.785 1.262 -45.312 1.00 78.62 1371 PRO A O 1
ATOM 11263 N N . ASN A 1 1372 ? 28.790 1.263 -46.355 1.00 82.44 1372 ASN A N 1
ATOM 11264 C CA . ASN A 1 1372 ? 29.065 0.114 -47.206 1.00 82.44 1372 ASN A CA 1
ATOM 11265 C C . ASN A 1 1372 ? 30.144 0.498 -48.226 1.00 82.44 1372 ASN A C 1
ATOM 11267 O O . ASN A 1 1372 ? 30.063 1.565 -48.846 1.00 82.44 1372 ASN A O 1
ATOM 11271 N N . LYS A 1 1373 ? 31.131 -0.378 -48.436 1.00 78.38 1373 LYS A N 1
ATOM 11272 C CA . LYS A 1 1373 ? 32.180 -0.179 -49.442 1.00 78.38 1373 LYS A CA 1
ATOM 11273 C C . LYS A 1 1373 ? 31.939 -1.059 -50.660 1.00 78.38 1373 LYS A C 1
ATOM 11275 O O . LYS A 1 1373 ? 31.703 -2.254 -50.510 1.00 78.38 1373 LYS A O 1
ATOM 11280 N N . TYR A 1 1374 ? 32.056 -0.471 -51.845 1.00 70.62 1374 TYR A N 1
ATOM 11281 C CA . TYR A 1 1374 ? 32.012 -1.167 -53.127 1.00 70.62 1374 TYR A CA 1
ATOM 11282 C C . TYR A 1 1374 ? 33.308 -0.861 -53.881 1.00 70.62 1374 TYR A C 1
ATOM 11284 O O . TYR A 1 1374 ? 33.668 0.304 -54.030 1.00 70.62 1374 TYR A O 1
ATOM 11292 N N . LEU A 1 1375 ? 34.051 -1.904 -54.271 1.00 73.88 1375 LEU A N 1
ATOM 11293 C CA . LEU A 1 1375 ? 35.380 -1.790 -54.898 1.00 73.88 1375 LEU A CA 1
ATOM 11294 C C . LEU A 1 1375 ? 36.345 -0.839 -54.144 1.00 73.88 1375 LEU A C 1
ATOM 11296 O O . LEU A 1 1375 ? 37.097 -0.081 -54.741 1.00 73.88 1375 LEU A O 1
ATOM 11300 N N . GLY A 1 1376 ? 36.300 -0.856 -52.804 1.00 70.44 1376 GLY A N 1
ATOM 11301 C CA . GLY A 1 1376 ? 37.124 -0.014 -51.918 1.00 70.44 1376 GLY A CA 1
ATOM 11302 C C . GLY A 1 1376 ? 36.531 1.362 -51.578 1.00 70.44 1376 GLY A C 1
ATOM 11303 O O . GLY A 1 1376 ? 36.727 1.850 -50.458 1.00 70.44 1376 GLY A O 1
ATOM 11304 N N . ASN A 1 1377 ? 35.736 1.935 -52.482 1.00 68.88 1377 ASN A N 1
ATOM 11305 C CA . ASN A 1 1377 ? 35.112 3.252 -52.334 1.00 68.88 1377 ASN A CA 1
ATOM 11306 C C . ASN A 1 1377 ? 33.856 3.204 -51.452 1.00 68.88 1377 ASN A C 1
ATOM 11308 O O . ASN A 1 1377 ? 33.182 2.178 -51.354 1.00 68.88 1377 ASN A O 1
ATOM 11312 N N . GLU A 1 1378 ? 33.537 4.308 -50.772 1.00 73.25 1378 GLU A N 1
ATOM 11313 C CA . GLU A 1 1378 ? 32.334 4.399 -49.934 1.00 73.25 1378 GLU A CA 1
ATOM 11314 C C . GLU A 1 1378 ? 31.102 4.664 -50.799 1.00 73.25 1378 GLU A C 1
ATOM 11316 O O . GLU A 1 1378 ? 31.019 5.672 -51.487 1.00 73.25 1378 GLU A O 1
ATOM 11321 N N . SER A 1 1379 ? 30.128 3.757 -50.750 1.00 75.88 1379 SER A N 1
ATOM 11322 C CA . SER A 1 1379 ? 28.932 3.797 -51.608 1.00 75.88 1379 SER A CA 1
ATOM 11323 C C . SER A 1 1379 ? 27.854 4.793 -51.154 1.00 75.88 1379 SER A C 1
ATOM 11325 O O . SER A 1 1379 ? 26.738 4.755 -51.663 1.00 75.88 1379 SER A O 1
ATOM 11327 N N . GLY A 1 1380 ? 28.112 5.594 -50.114 1.00 73.25 1380 GLY A N 1
ATOM 11328 C CA . GLY A 1 1380 ? 27.114 6.430 -49.426 1.00 73.25 1380 GLY A CA 1
ATOM 11329 C C . GLY A 1 1380 ? 26.046 5.655 -48.629 1.00 73.25 1380 GLY A C 1
ATOM 11330 O O . GLY A 1 1380 ? 25.537 6.157 -47.627 1.00 73.25 1380 GLY A O 1
ATOM 11331 N N . THR A 1 1381 ? 25.737 4.412 -49.009 1.00 79.81 1381 THR A N 1
ATOM 11332 C CA . THR A 1 1381 ? 24.741 3.563 -48.336 1.00 79.81 1381 THR A CA 1
ATOM 11333 C C . THR A 1 1381 ? 25.265 2.961 -47.026 1.00 79.81 1381 THR A C 1
ATOM 11335 O O . THR A 1 1381 ? 26.471 2.818 -46.814 1.00 79.81 1381 THR A O 1
ATOM 11338 N N . ARG A 1 1382 ? 24.352 2.562 -46.131 1.00 85.44 1382 ARG A N 1
ATOM 11339 C CA . ARG A 1 1382 ? 24.656 1.810 -44.901 1.00 85.44 1382 ARG A CA 1
ATOM 11340 C C . ARG A 1 1382 ? 23.742 0.595 -44.797 1.00 85.44 1382 ARG A C 1
ATOM 11342 O O . ARG A 1 1382 ? 22.545 0.705 -45.041 1.00 85.44 1382 ARG A O 1
ATOM 11349 N N . SER A 1 1383 ? 24.294 -0.544 -44.394 1.00 88.69 1383 SER A N 1
ATOM 11350 C CA . SER A 1 1383 ? 23.516 -1.765 -44.162 1.00 88.69 1383 SER A CA 1
ATOM 11351 C C . SER A 1 1383 ? 22.654 -1.656 -42.902 1.00 88.69 1383 SER A C 1
ATOM 11353 O O . SER A 1 1383 ? 23.135 -1.281 -41.833 1.00 88.69 1383 SER A O 1
ATOM 11355 N N . ILE A 1 1384 ? 21.381 -2.018 -43.014 1.00 89.31 1384 ILE A N 1
ATOM 11356 C CA . ILE A 1 1384 ? 20.389 -2.066 -41.939 1.00 89.31 1384 ILE A CA 1
ATOM 11357 C C . ILE A 1 1384 ? 20.067 -3.530 -41.667 1.00 89.31 1384 ILE A C 1
ATOM 11359 O O . ILE A 1 1384 ? 19.830 -4.316 -42.577 1.00 89.31 1384 ILE A O 1
ATOM 11363 N N . HIS A 1 1385 ? 20.091 -3.909 -40.394 1.00 91.19 1385 HIS A N 1
ATOM 11364 C CA . HIS A 1 1385 ? 19.985 -5.292 -39.951 1.00 91.19 1385 HIS A CA 1
ATOM 11365 C C . HIS A 1 1385 ? 18.757 -5.485 -39.069 1.00 91.19 1385 HIS A C 1
ATOM 11367 O O . HIS A 1 1385 ? 18.717 -4.973 -37.946 1.00 91.19 1385 HIS A O 1
ATOM 11373 N N . VAL A 1 1386 ? 17.802 -6.297 -39.521 1.00 92.19 1386 VAL A N 1
ATOM 11374 C CA . VAL A 1 1386 ? 16.705 -6.807 -38.690 1.00 92.19 1386 VAL A CA 1
ATOM 11375 C C . VAL A 1 1386 ? 17.180 -8.086 -38.002 1.00 92.19 1386 VAL A C 1
ATOM 11377 O O . VAL A 1 1386 ? 17.320 -9.141 -38.617 1.00 92.19 1386 VAL A O 1
ATOM 11380 N N . ARG A 1 1387 ? 17.464 -7.992 -36.701 1.00 91.62 1387 ARG A N 1
ATOM 11381 C CA . ARG A 1 1387 ? 17.961 -9.089 -35.862 1.00 91.62 1387 ARG A CA 1
ATOM 11382 C C . ARG A 1 1387 ? 16.822 -9.742 -35.087 1.00 91.62 1387 ARG A C 1
ATOM 11384 O O . ARG A 1 1387 ? 16.111 -9.071 -34.337 1.00 91.62 1387 ARG A O 1
ATOM 11391 N N . ILE A 1 1388 ? 16.716 -11.062 -35.188 1.00 91.12 1388 ILE A N 1
ATOM 11392 C CA . ILE A 1 1388 ? 15.749 -11.854 -34.421 1.00 91.12 1388 ILE A CA 1
ATOM 11393 C C . ILE A 1 1388 ? 16.225 -12.009 -32.972 1.00 91.12 1388 ILE A C 1
ATOM 11395 O O . ILE A 1 1388 ? 17.341 -12.475 -32.719 1.00 91.12 1388 ILE A O 1
ATOM 11399 N N . LYS A 1 1389 ? 15.363 -11.667 -32.006 1.00 83.75 1389 LYS A N 1
ATOM 11400 C CA . LYS A 1 1389 ? 15.596 -11.958 -30.582 1.00 83.75 1389 LYS A CA 1
ATOM 11401 C C . LYS A 1 1389 ? 15.103 -13.356 -30.225 1.00 83.75 1389 LYS A C 1
ATOM 11403 O O . LYS A 1 1389 ? 15.871 -14.168 -29.707 1.00 83.75 1389 LYS A O 1
ATOM 11408 N N . ASN A 1 1390 ? 13.839 -13.648 -30.536 1.00 83.06 1390 ASN A N 1
ATOM 11409 C CA . ASN A 1 1390 ? 13.192 -14.913 -30.194 1.00 83.06 1390 ASN A CA 1
ATOM 11410 C C . ASN A 1 1390 ? 13.445 -15.984 -31.271 1.00 83.06 1390 ASN A C 1
ATOM 11412 O O . ASN A 1 1390 ? 12.584 -16.308 -32.087 1.00 83.06 1390 ASN A O 1
ATOM 11416 N N . LYS A 1 1391 ? 14.667 -16.528 -31.273 1.00 85.44 1391 LYS A N 1
ATOM 11417 C CA . LYS A 1 1391 ? 15.153 -17.500 -32.272 1.00 85.44 1391 LYS A CA 1
ATOM 11418 C C . LYS A 1 1391 ? 14.355 -18.801 -32.280 1.00 85.44 1391 LYS A C 1
ATOM 11420 O O . LYS A 1 1391 ? 14.169 -19.380 -33.338 1.00 85.44 1391 LYS A O 1
ATOM 11425 N N . HIS A 1 1392 ? 13.867 -19.238 -31.119 1.00 81.88 1392 HIS A N 1
ATOM 11426 C CA . HIS A 1 1392 ? 13.073 -20.459 -31.001 1.00 81.88 1392 HIS A CA 1
ATOM 11427 C C . HIS A 1 1392 ? 11.675 -20.270 -31.612 1.00 81.88 1392 HIS A C 1
ATOM 11429 O O . HIS A 1 1392 ? 11.214 -21.110 -32.379 1.00 81.88 1392 HIS A O 1
ATOM 11435 N N . ARG A 1 1393 ? 11.025 -19.120 -31.368 1.00 84.25 1393 ARG A N 1
ATOM 11436 C CA . ARG A 1 1393 ? 9.742 -18.778 -32.009 1.00 84.25 1393 ARG A CA 1
ATOM 11437 C C . ARG A 1 1393 ? 9.900 -18.488 -33.506 1.00 84.25 1393 ARG A C 1
ATOM 11439 O O . ARG A 1 1393 ? 9.003 -18.846 -34.257 1.00 84.25 1393 ARG A O 1
ATOM 11446 N N . PHE A 1 1394 ? 11.039 -17.939 -33.943 1.00 90.75 1394 PHE A N 1
ATOM 11447 C CA . PHE A 1 1394 ? 11.394 -17.853 -35.366 1.00 90.75 1394 PHE A CA 1
ATOM 11448 C C . PHE A 1 1394 ? 11.551 -19.243 -35.990 1.00 90.75 1394 PHE A C 1
ATOM 11450 O O . PHE A 1 1394 ? 10.866 -19.520 -36.963 1.00 90.75 1394 PHE A O 1
ATOM 11457 N N . ALA A 1 1395 ? 12.376 -20.130 -35.419 1.00 88.88 1395 ALA A N 1
ATOM 11458 C CA . ALA A 1 1395 ? 12.593 -21.485 -35.936 1.00 88.88 1395 ALA A CA 1
ATOM 11459 C C . ALA A 1 1395 ? 11.284 -22.289 -36.032 1.00 88.88 1395 ALA A C 1
ATOM 11461 O O . ALA A 1 1395 ? 11.044 -22.946 -37.036 1.00 88.88 1395 ALA A O 1
ATOM 11462 N N . LYS A 1 1396 ? 10.407 -22.176 -35.024 1.00 86.50 1396 LYS A N 1
ATOM 11463 C CA . LYS A 1 1396 ? 9.117 -22.885 -34.970 1.00 86.50 1396 LYS A CA 1
ATOM 11464 C C . LYS A 1 1396 ? 8.067 -22.395 -35.982 1.00 86.50 1396 LYS A C 1
ATOM 11466 O O . LYS A 1 1396 ? 7.143 -23.142 -36.283 1.00 86.50 1396 LYS A O 1
ATOM 11471 N N . ARG A 1 1397 ? 8.138 -21.140 -36.435 1.00 87.06 1397 ARG A N 1
ATOM 11472 C CA . ARG A 1 1397 ? 7.092 -20.497 -37.263 1.00 87.06 1397 ARG A CA 1
ATOM 11473 C C . ARG A 1 1397 ? 7.563 -20.186 -38.677 1.00 87.06 1397 ARG A C 1
ATOM 11475 O O . ARG A 1 1397 ? 6.917 -20.532 -39.659 1.00 87.06 1397 ARG A O 1
ATOM 11482 N N . ILE A 1 1398 ? 8.707 -19.522 -38.758 1.00 93.94 1398 ILE A N 1
ATOM 11483 C CA . ILE A 1 1398 ? 9.295 -19.031 -39.998 1.00 93.94 1398 ILE A CA 1
ATOM 11484 C C . ILE A 1 1398 ? 10.356 -20.032 -40.454 1.00 93.94 1398 ILE A C 1
ATOM 11486 O O . ILE A 1 1398 ? 10.162 -20.695 -41.463 1.00 93.94 1398 ILE A O 1
ATOM 11490 N N . GLY A 1 1399 ? 11.428 -20.211 -39.680 1.00 91.75 1399 GLY A N 1
ATOM 11491 C CA . GLY A 1 1399 ? 12.559 -21.058 -40.059 1.00 91.75 1399 GLY A CA 1
ATOM 11492 C C . GLY A 1 1399 ? 13.292 -20.542 -41.303 1.00 91.75 1399 GLY A C 1
ATOM 11493 O O . GLY A 1 1399 ? 13.233 -19.358 -41.633 1.00 91.75 1399 GLY A O 1
ATOM 11494 N N . PHE A 1 1400 ? 13.986 -21.445 -41.988 1.00 93.69 1400 PHE A N 1
ATOM 11495 C CA . PHE A 1 1400 ? 14.535 -21.222 -43.325 1.00 93.69 1400 PHE A CA 1
ATOM 11496 C C . PHE A 1 1400 ? 13.993 -22.313 -44.255 1.00 93.69 1400 PHE A C 1
ATOM 11498 O O . PHE A 1 1400 ? 13.718 -23.420 -43.801 1.00 93.69 1400 PHE A O 1
ATOM 11505 N N . LEU A 1 1401 ? 13.843 -21.993 -45.538 1.00 91.25 1401 LEU A N 1
ATOM 11506 C CA . LEU A 1 1401 ? 13.512 -22.939 -46.605 1.00 91.25 1401 LEU A CA 1
ATOM 11507 C C . LEU A 1 1401 ? 14.710 -23.840 -46.945 1.00 91.25 1401 LEU A C 1
ATOM 11509 O O . LEU A 1 1401 ? 14.516 -25.006 -47.266 1.00 91.25 1401 LEU A O 1
ATOM 11513 N N . LEU A 1 1402 ? 15.917 -23.267 -46.875 1.00 90.88 1402 LEU A N 1
ATOM 11514 C CA . LEU A 1 1402 ? 17.179 -23.911 -47.238 1.00 90.88 1402 LEU A CA 1
ATOM 11515 C C . LEU A 1 1402 ? 17.727 -24.748 -46.080 1.00 90.88 1402 LEU A C 1
ATOM 11517 O O . LEU A 1 1402 ? 18.046 -24.192 -45.021 1.00 90.88 1402 LEU A O 1
ATOM 11521 N N . ASP A 1 1403 ? 17.925 -26.045 -46.294 1.00 88.75 1403 ASP A N 1
ATOM 11522 C CA . ASP A 1 1403 ? 18.323 -27.021 -45.276 1.00 88.75 1403 ASP A CA 1
ATOM 11523 C C . ASP A 1 1403 ? 19.659 -26.650 -44.640 1.00 88.75 1403 ASP A C 1
ATOM 11525 O O . ASP A 1 1403 ? 19.810 -26.704 -43.422 1.00 88.75 1403 ASP A O 1
ATOM 11529 N N . ARG A 1 1404 ? 20.614 -26.150 -45.429 1.00 88.88 1404 ARG A N 1
ATOM 11530 C CA . ARG A 1 1404 ? 21.907 -25.658 -44.928 1.00 88.88 1404 ARG A CA 1
ATOM 11531 C C . ARG A 1 1404 ? 21.764 -24.507 -43.920 1.00 88.88 1404 ARG A C 1
ATOM 11533 O O . ARG A 1 1404 ? 22.575 -24.395 -42.998 1.00 88.88 1404 ARG A O 1
ATOM 11540 N N . LYS A 1 1405 ? 20.756 -23.635 -44.075 1.00 90.56 1405 LYS A N 1
ATOM 11541 C CA . LYS A 1 1405 ? 20.444 -22.560 -43.110 1.00 90.56 1405 LYS A CA 1
ATOM 11542 C C . LYS A 1 1405 ? 19.559 -23.083 -41.965 1.00 90.56 1405 LYS A C 1
ATOM 11544 O O . LYS A 1 1405 ? 19.775 -22.690 -40.820 1.00 90.56 1405 LYS A O 1
ATOM 11549 N N . ALA A 1 1406 ? 18.609 -23.978 -42.246 1.00 89.44 1406 ALA A N 1
ATOM 11550 C CA . ALA A 1 1406 ? 17.704 -24.567 -41.258 1.00 89.44 1406 ALA A CA 1
ATOM 11551 C C . ALA A 1 1406 ? 18.442 -25.470 -40.253 1.00 89.44 1406 ALA A C 1
ATOM 11553 O O . ALA A 1 1406 ? 18.376 -25.211 -39.055 1.00 89.44 1406 ALA A O 1
ATOM 11554 N N . THR A 1 1407 ? 19.230 -26.428 -40.740 1.00 87.75 1407 THR A N 1
ATOM 11555 C CA . THR A 1 1407 ? 20.059 -27.366 -39.958 1.00 87.75 1407 THR A CA 1
ATOM 11556 C C . THR A 1 1407 ? 21.071 -26.614 -39.091 1.00 87.75 1407 THR A C 1
ATOM 11558 O O . THR A 1 1407 ? 21.115 -26.741 -37.870 1.00 87.75 1407 THR A O 1
ATOM 11561 N N . LYS A 1 1408 ? 21.800 -25.659 -39.687 1.00 87.62 1408 LYS A N 1
ATOM 11562 C CA . LYS A 1 1408 ? 22.723 -24.795 -38.933 1.00 87.62 1408 LYS A CA 1
ATOM 11563 C C . LYS A 1 1408 ? 22.024 -23.989 -37.831 1.00 87.62 1408 LYS A C 1
ATOM 11565 O O . LYS A 1 1408 ? 22.657 -23.673 -36.818 1.00 87.62 1408 LYS A O 1
ATOM 11570 N N . LEU A 1 1409 ? 20.746 -23.643 -38.011 1.00 87.81 1409 LEU A N 1
ATOM 11571 C CA . LEU A 1 1409 ? 19.942 -23.032 -36.961 1.00 87.81 1409 LEU A CA 1
ATOM 11572 C C . LEU A 1 1409 ? 19.547 -24.057 -35.887 1.00 87.81 1409 LEU A C 1
ATOM 11574 O O . LEU A 1 1409 ? 19.787 -23.753 -34.720 1.00 87.81 1409 LEU A O 1
ATOM 11578 N N . SER A 1 1410 ? 18.980 -25.216 -36.249 1.00 83.75 1410 SER A N 1
ATOM 11579 C CA . SER A 1 1410 ? 18.482 -26.243 -35.314 1.00 83.75 1410 SER A CA 1
ATOM 11580 C C . SER A 1 1410 ? 19.576 -26.836 -34.435 1.00 83.75 1410 SER A C 1
ATOM 11582 O O . SER A 1 1410 ? 19.432 -26.831 -33.214 1.00 83.75 1410 SER A O 1
ATOM 11584 N N . ASP A 1 1411 ? 20.695 -27.252 -35.022 1.00 82.88 1411 ASP A N 1
ATOM 11585 C CA . ASP A 1 1411 ? 21.762 -27.994 -34.332 1.00 82.88 1411 ASP A CA 1
ATOM 11586 C C . ASP A 1 1411 ? 22.430 -27.148 -33.240 1.00 82.88 1411 ASP A C 1
ATOM 11588 O O . ASP A 1 1411 ? 22.949 -27.641 -32.239 1.00 82.88 1411 ASP A O 1
ATOM 11592 N N . ASN A 1 1412 ? 22.389 -25.827 -33.421 1.00 81.25 1412 ASN A N 1
ATOM 11593 C CA . ASN A 1 1412 ? 22.946 -24.849 -32.497 1.00 81.25 1412 ASN A CA 1
ATOM 11594 C C . ASN A 1 1412 ? 21.867 -24.236 -31.575 1.00 81.25 1412 ASN A C 1
ATOM 11596 O O . ASN A 1 1412 ? 22.170 -23.379 -30.737 1.00 81.25 1412 ASN A O 1
ATOM 11600 N N . LEU A 1 1413 ? 20.604 -24.667 -31.683 1.00 76.88 1413 LEU A N 1
ATOM 11601 C CA . LEU A 1 1413 ? 19.465 -24.155 -30.914 1.00 76.88 1413 LEU A CA 1
ATOM 11602 C C . LEU A 1 1413 ? 19.294 -24.890 -29.577 1.00 76.88 1413 LEU A C 1
ATOM 11604 O O . LEU A 1 1413 ? 18.247 -25.462 -29.288 1.00 76.88 1413 LEU A O 1
ATOM 11608 N N . ARG A 1 1414 ? 20.324 -24.830 -28.724 1.00 62.56 1414 ARG A N 1
ATOM 11609 C CA . ARG A 1 1414 ? 20.299 -25.437 -27.380 1.00 62.56 1414 ARG A CA 1
ATOM 11610 C C . ARG A 1 1414 ? 19.053 -25.025 -26.591 1.00 62.56 1414 ARG A C 1
ATOM 11612 O O . ARG A 1 1414 ? 18.829 -23.821 -26.404 1.00 62.56 1414 ARG A O 1
ATOM 11619 N N . GLU A 1 1415 ? 18.335 -25.996 -26.024 1.00 52.19 1415 GLU A N 1
ATOM 11620 C CA . GLU A 1 1415 ? 17.288 -25.749 -25.028 1.00 52.19 1415 GLU A CA 1
ATOM 11621 C C . GLU A 1 1415 ? 17.860 -24.993 -23.819 1.00 52.19 1415 GLU A C 1
ATOM 11623 O O . GLU A 1 1415 ? 18.453 -25.560 -22.905 1.00 52.19 1415 GLU A O 1
ATOM 11628 N N . HIS A 1 1416 ? 17.686 -23.671 -23.797 1.00 48.16 1416 HIS A N 1
ATOM 11629 C CA . HIS A 1 1416 ? 18.047 -22.859 -22.640 1.00 48.16 1416 HIS A CA 1
ATOM 11630 C C . HIS A 1 1416 ? 16.945 -22.962 -21.582 1.00 48.16 1416 HIS A C 1
ATOM 11632 O O . HIS A 1 1416 ? 16.073 -22.092 -21.481 1.00 48.16 1416 HIS A O 1
ATOM 11638 N N . THR A 1 1417 ? 17.024 -24.009 -20.759 1.00 39.84 1417 THR A N 1
ATOM 11639 C CA . THR A 1 1417 ? 16.219 -24.211 -19.540 1.00 39.84 1417 THR A CA 1
ATOM 11640 C C . THR A 1 1417 ? 16.120 -22.942 -18.681 1.00 39.84 1417 THR A C 1
ATOM 11642 O O . THR A 1 1417 ? 15.037 -22.610 -18.201 1.00 39.84 1417 THR A O 1
ATOM 11645 N N . ASN A 1 1418 ? 17.192 -22.146 -18.612 1.00 37.44 1418 ASN A N 1
ATOM 11646 C CA . ASN A 1 1418 ? 17.281 -20.914 -17.812 1.00 37.44 1418 ASN A CA 1
ATOM 11647 C C . ASN A 1 1418 ? 16.617 -19.651 -18.415 1.00 37.44 1418 ASN A C 1
ATOM 11649 O O . ASN A 1 1418 ? 16.836 -18.550 -17.911 1.00 37.44 1418 ASN A O 1
ATOM 11653 N N . LYS A 1 1419 ? 15.801 -19.755 -19.478 1.00 44.25 1419 LYS A N 1
ATOM 11654 C CA . LYS A 1 1419 ? 14.988 -18.625 -19.998 1.00 44.25 1419 LYS A CA 1
ATOM 11655 C C . LYS A 1 1419 ? 13.475 -18.884 -20.069 1.00 44.25 1419 LYS A C 1
ATOM 11657 O O . LYS A 1 1419 ? 12.753 -18.093 -20.674 1.00 44.25 1419 LYS A O 1
ATOM 11662 N N . LYS A 1 1420 ? 12.968 -19.940 -19.418 1.00 42.81 1420 LYS A N 1
ATOM 11663 C CA . LYS A 1 1420 ? 11.552 -20.358 -19.511 1.00 42.81 1420 LYS A CA 1
ATOM 11664 C C . LYS A 1 1420 ? 10.509 -19.313 -19.048 1.00 42.81 1420 LYS A C 1
ATOM 11666 O O . LYS A 1 1420 ? 9.387 -19.363 -19.541 1.00 42.81 1420 LYS A O 1
ATOM 11671 N N . MET A 1 1421 ? 10.852 -18.338 -18.194 1.00 45.06 1421 MET A N 1
ATOM 11672 C CA . MET A 1 1421 ? 9.892 -17.329 -17.690 1.00 45.06 1421 MET A CA 1
ATOM 11673 C C . MET A 1 1421 ? 9.314 -16.404 -18.778 1.00 45.06 1421 MET A C 1
ATOM 11675 O O . MET A 1 1421 ? 8.102 -16.228 -18.853 1.00 45.06 1421 MET A O 1
ATOM 11679 N N . ALA A 1 1422 ? 10.152 -15.821 -19.643 1.00 45.91 1422 ALA A N 1
ATOM 11680 C CA . ALA A 1 1422 ? 9.703 -14.794 -20.596 1.00 45.91 1422 ALA A CA 1
ATOM 11681 C C . ALA A 1 1422 ? 8.801 -15.345 -21.720 1.00 45.91 1422 ALA A C 1
ATOM 11683 O O . ALA A 1 1422 ? 8.113 -14.583 -22.389 1.00 45.91 1422 ALA A O 1
ATOM 11684 N N . TYR A 1 1423 ? 8.777 -16.665 -21.927 1.00 52.00 1423 TYR A N 1
ATOM 11685 C CA . TYR A 1 1423 ? 7.920 -17.303 -22.930 1.00 52.00 1423 TYR A CA 1
ATOM 11686 C C . TYR A 1 1423 ? 6.522 -17.685 -22.413 1.00 52.00 1423 TYR A C 1
ATOM 11688 O O . TYR A 1 1423 ? 5.701 -18.098 -23.233 1.00 52.00 1423 TYR A O 1
ATOM 11696 N N . ARG A 1 1424 ? 6.243 -17.534 -21.104 1.00 61.50 1424 ARG A N 1
ATOM 11697 C CA . ARG A 1 1424 ? 4.896 -17.709 -20.517 1.00 61.50 1424 ARG A CA 1
ATOM 11698 C C . ARG A 1 1424 ? 3.926 -16.574 -20.870 1.00 61.50 1424 ARG A C 1
ATOM 11700 O O . ARG A 1 1424 ? 2.722 -16.780 -20.780 1.00 61.50 1424 ARG A O 1
ATOM 11707 N N . TYR A 1 1425 ? 4.443 -15.411 -21.261 1.00 73.31 1425 TYR A N 1
ATOM 11708 C CA . TYR A 1 1425 ? 3.660 -14.204 -21.530 1.00 73.31 1425 TYR A CA 1
ATOM 11709 C C . TYR A 1 1425 ? 3.676 -13.843 -23.020 1.00 73.31 1425 TYR A C 1
ATOM 11711 O O . TYR A 1 1425 ? 4.530 -14.296 -23.790 1.00 73.31 1425 TYR A O 1
ATOM 11719 N N . ASP A 1 1426 ? 2.747 -12.983 -23.429 1.00 82.56 1426 ASP A N 1
ATOM 11720 C CA . ASP A 1 1426 ? 2.580 -12.578 -24.828 1.00 82.56 1426 ASP A CA 1
ATOM 11721 C C . ASP A 1 1426 ? 3.565 -11.472 -25.266 1.00 82.56 1426 ASP A C 1
ATOM 11723 O O . ASP A 1 1426 ? 3.507 -10.971 -26.394 1.00 82.56 1426 ASP A O 1
ATOM 11727 N N . PHE A 1 1427 ? 4.508 -11.119 -24.388 1.00 85.50 1427 PHE A N 1
ATOM 11728 C CA . PHE A 1 1427 ? 5.511 -10.076 -24.578 1.00 85.50 1427 PHE A CA 1
ATOM 11729 C C . PHE A 1 1427 ? 6.956 -10.582 -24.407 1.00 85.50 1427 PHE A C 1
ATOM 11731 O O . PHE A 1 1427 ? 7.207 -11.724 -24.025 1.00 85.50 1427 PHE A O 1
ATOM 11738 N N . ASP A 1 1428 ? 7.921 -9.747 -24.783 1.00 83.44 1428 ASP A N 1
ATOM 11739 C CA . ASP A 1 1428 ? 9.367 -9.938 -24.640 1.00 83.44 1428 ASP A CA 1
ATOM 11740 C C . ASP A 1 1428 ? 9.981 -8.655 -24.066 1.00 83.44 1428 ASP A C 1
ATOM 11742 O O . ASP A 1 1428 ? 9.329 -7.613 -23.975 1.00 83.44 1428 ASP A O 1
ATOM 11746 N N . LEU A 1 1429 ? 11.250 -8.725 -23.675 1.00 85.19 1429 LEU A N 1
ATOM 11747 C CA . LEU A 1 1429 ? 11.957 -7.635 -23.024 1.00 85.19 1429 LEU A CA 1
ATOM 11748 C C . LEU A 1 1429 ? 12.880 -6.896 -23.992 1.00 85.19 1429 LEU A C 1
ATOM 11750 O O . LEU A 1 1429 ? 13.617 -7.479 -24.801 1.00 85.19 1429 LEU A O 1
ATOM 11754 N N . VAL A 1 1430 ? 12.896 -5.574 -23.879 1.00 85.06 1430 VAL A N 1
ATOM 11755 C CA . VAL A 1 1430 ? 13.861 -4.710 -24.554 1.00 85.06 1430 VAL A CA 1
ATOM 11756 C C . VAL A 1 1430 ? 14.571 -3.831 -23.539 1.00 85.06 1430 VAL A C 1
ATOM 11758 O O . VAL A 1 1430 ? 13.966 -3.298 -22.623 1.00 85.06 1430 VAL A O 1
ATOM 11761 N N . TYR A 1 1431 ? 15.883 -3.714 -23.690 1.00 87.00 1431 TYR A N 1
ATOM 11762 C CA . TYR A 1 1431 ? 16.737 -2.965 -22.779 1.00 87.00 1431 TYR A CA 1
ATOM 11763 C C . TYR A 1 1431 ? 17.109 -1.654 -23.477 1.00 87.00 1431 TYR A C 1
ATOM 11765 O O . TYR A 1 1431 ? 17.655 -1.734 -24.586 1.00 87.00 1431 TYR A O 1
ATOM 11773 N N . PRO A 1 1432 ? 16.832 -0.480 -22.881 1.00 86.44 1432 PRO A N 1
ATOM 11774 C CA . PRO A 1 1432 ? 17.358 0.786 -23.372 1.00 86.44 1432 PRO A CA 1
ATOM 11775 C C . PRO A 1 1432 ? 18.883 0.723 -23.539 1.00 86.44 1432 PRO A C 1
ATOM 11777 O O . PRO A 1 1432 ? 19.591 0.026 -22.806 1.00 86.44 1432 PRO A O 1
ATOM 11780 N N . LYS A 1 1433 ? 19.389 1.423 -24.552 1.00 85.81 1433 LYS A N 1
ATOM 11781 C CA . LYS A 1 1433 ? 20.811 1.503 -24.912 1.00 85.81 1433 LYS A CA 1
ATOM 11782 C C . LYS A 1 1433 ? 21.393 2.890 -24.731 1.00 85.81 1433 LYS A C 1
ATOM 11784 O O . LYS A 1 1433 ? 22.560 3.000 -24.374 1.00 85.81 1433 LYS A O 1
ATOM 11789 N N . LYS A 1 1434 ? 20.591 3.913 -24.995 1.00 85.12 1434 LYS A N 1
ATOM 11790 C CA . LYS A 1 1434 ? 20.916 5.320 -24.793 1.00 85.12 1434 LYS A CA 1
ATOM 11791 C C . LYS A 1 1434 ? 19.608 6.041 -24.507 1.00 85.12 1434 LYS A C 1
ATOM 11793 O O . LYS A 1 1434 ? 18.588 5.699 -25.101 1.00 85.12 1434 LYS A O 1
ATOM 11798 N N . ILE A 1 1435 ? 19.649 7.016 -23.618 1.00 86.81 1435 ILE A N 1
ATOM 11799 C CA . ILE A 1 1435 ? 18.553 7.947 -23.386 1.00 86.81 1435 ILE A CA 1
ATOM 11800 C C . ILE A 1 1435 ? 19.175 9.321 -23.583 1.00 86.81 1435 ILE A C 1
ATOM 11802 O O . ILE A 1 1435 ? 20.202 9.618 -22.975 1.00 86.81 1435 ILE A O 1
ATOM 11806 N N . GLU A 1 1436 ? 18.645 10.097 -24.519 1.00 86.62 1436 GLU A N 1
ATOM 11807 C CA . GLU A 1 1436 ? 19.160 11.428 -24.836 1.00 86.62 1436 GLU A CA 1
ATOM 11808 C C . GLU A 1 1436 ? 18.017 12.429 -24.915 1.00 86.62 1436 GLU A C 1
ATOM 11810 O O . GLU A 1 1436 ? 16.922 12.098 -25.360 1.00 86.62 1436 GLU A O 1
ATOM 11815 N N . GLU A 1 1437 ? 18.282 13.644 -24.462 1.00 85.62 1437 GLU A N 1
ATOM 11816 C CA . GLU A 1 1437 ? 17.379 14.774 -24.632 1.00 85.62 1437 GLU A CA 1
ATOM 11817 C C . GLU A 1 1437 ? 17.473 15.268 -26.083 1.00 85.62 1437 GLU A C 1
ATOM 11819 O O . GLU A 1 1437 ? 18.579 15.382 -26.618 1.00 85.62 1437 GLU A O 1
ATOM 11824 N N . ILE A 1 1438 ? 16.335 15.534 -26.726 1.00 82.81 1438 ILE A N 1
ATOM 11825 C CA . ILE A 1 1438 ? 16.267 16.045 -28.100 1.00 82.81 1438 ILE A CA 1
ATOM 11826 C C . ILE A 1 1438 ? 15.468 17.350 -28.154 1.00 82.81 1438 ILE A C 1
ATOM 11828 O O . ILE A 1 1438 ? 14.464 17.503 -27.461 1.00 82.81 1438 ILE A O 1
ATOM 11832 N N . ASN A 1 1439 ? 15.886 18.272 -29.026 1.00 74.44 1439 ASN A N 1
ATOM 11833 C CA . ASN A 1 1439 ? 15.046 19.407 -29.401 1.00 74.44 1439 ASN A CA 1
ATOM 11834 C C . ASN A 1 1439 ? 13.866 18.898 -30.235 1.00 74.44 1439 ASN A C 1
ATOM 11836 O O . ASN A 1 1439 ? 14.055 18.170 -31.213 1.00 74.44 1439 ASN A O 1
ATOM 11840 N N . TYR A 1 1440 ? 12.661 19.290 -29.835 1.00 74.75 1440 TYR A N 1
ATOM 11841 C CA . TYR A 1 1440 ? 11.406 18.910 -30.468 1.00 74.75 1440 TYR A CA 1
ATOM 11842 C C . TYR A 1 1440 ? 10.412 20.059 -30.283 1.00 74.75 1440 TYR A C 1
ATOM 11844 O O . TYR A 1 1440 ? 10.192 20.511 -29.166 1.00 74.75 1440 TYR A O 1
ATOM 11852 N N . ASP A 1 1441 ? 9.844 20.538 -31.384 1.00 70.25 1441 ASP A N 1
ATOM 11853 C CA . ASP A 1 1441 ? 9.042 21.766 -31.496 1.00 70.25 1441 ASP A CA 1
ATOM 11854 C C . ASP A 1 1441 ? 7.602 21.500 -31.980 1.00 70.25 1441 ASP A C 1
ATOM 11856 O O . ASP A 1 1441 ? 6.823 22.419 -32.246 1.00 70.25 1441 ASP A O 1
ATOM 11860 N N . ARG A 1 1442 ? 7.242 20.220 -32.119 1.00 77.12 1442 ARG A N 1
ATOM 11861 C CA . ARG A 1 1442 ? 5.967 19.763 -32.681 1.00 77.12 1442 ARG A CA 1
ATOM 11862 C C . ARG A 1 1442 ? 4.965 19.399 -31.589 1.00 77.12 1442 ARG A C 1
ATOM 11864 O O . ARG A 1 1442 ? 5.250 19.431 -30.394 1.00 77.12 1442 ARG A O 1
ATOM 11871 N N . TYR A 1 1443 ? 3.780 18.986 -32.025 1.00 79.94 1443 TYR A N 1
ATOM 11872 C CA . TYR A 1 1443 ? 2.782 18.406 -31.139 1.00 79.94 1443 TYR A CA 1
ATOM 11873 C C . TYR A 1 1443 ? 3.270 17.067 -30.546 1.00 79.94 1443 TYR A C 1
ATOM 11875 O O . TYR A 1 1443 ? 3.790 16.197 -31.259 1.00 79.94 1443 TYR A O 1
ATOM 11883 N N . VAL A 1 1444 ? 3.093 16.916 -29.237 1.00 76.38 1444 VAL A N 1
ATOM 11884 C CA . VAL A 1 1444 ? 2.963 15.637 -28.530 1.00 76.38 1444 VAL A CA 1
ATOM 11885 C C . VAL A 1 1444 ? 1.494 15.218 -28.516 1.00 76.38 1444 VAL A C 1
ATOM 11887 O O . VAL A 1 1444 ? 0.619 16.051 -28.713 1.00 76.38 1444 VAL A O 1
ATOM 11890 N N . TYR A 1 1445 ? 1.233 13.933 -28.335 1.00 79.50 1445 TYR A N 1
ATOM 11891 C CA . TYR A 1 1445 ? -0.047 13.255 -28.467 1.00 79.50 1445 TYR A CA 1
ATOM 11892 C C . TYR A 1 1445 ? -0.264 12.325 -27.272 1.00 79.50 1445 TYR A C 1
ATOM 11894 O O . TYR A 1 1445 ? 0.706 11.854 -26.686 1.00 79.50 1445 TYR A O 1
ATOM 11902 N N . ASP A 1 1446 ? -1.511 12.015 -26.939 1.00 69.25 1446 ASP A N 1
ATOM 11903 C CA . ASP A 1 1446 ? -1.839 10.932 -26.004 1.00 69.25 1446 ASP A CA 1
ATOM 11904 C C . ASP A 1 1446 ? -3.134 10.231 -26.425 1.00 69.25 1446 ASP A C 1
ATOM 11906 O O . ASP A 1 1446 ? -3.921 10.790 -27.188 1.00 69.25 1446 ASP A O 1
ATOM 11910 N N . ILE A 1 1447 ? -3.351 8.995 -25.990 1.00 74.56 1447 ILE A N 1
ATOM 11911 C CA . ILE A 1 1447 ? -4.443 8.142 -26.476 1.00 74.56 1447 ILE A CA 1
ATOM 11912 C C . ILE A 1 1447 ? -5.035 7.332 -25.326 1.00 74.56 1447 ILE A C 1
ATOM 11914 O O . ILE A 1 1447 ? -4.345 6.562 -24.660 1.00 74.56 1447 ILE A O 1
ATOM 11918 N N . GLU A 1 1448 ? -6.336 7.497 -25.107 1.00 71.75 1448 GLU A N 1
ATOM 11919 C CA . GLU A 1 1448 ? -7.032 6.805 -24.025 1.00 71.75 1448 GLU A CA 1
ATOM 11920 C C . GLU A 1 1448 ? -7.389 5.372 -24.455 1.00 71.75 1448 GLU A C 1
ATOM 11922 O O . GLU A 1 1448 ? -7.773 5.137 -25.604 1.00 71.75 1448 GLU A O 1
ATOM 11927 N N . VAL A 1 1449 ? -7.232 4.391 -23.556 1.00 71.38 1449 VAL A N 1
ATOM 11928 C CA . VAL A 1 1449 ? -7.420 2.964 -23.875 1.00 71.38 1449 VAL A CA 1
ATOM 11929 C C . VAL A 1 1449 ? -8.186 2.246 -22.772 1.00 71.38 1449 VAL A C 1
ATOM 11931 O O . VAL A 1 1449 ? -7.646 1.939 -21.703 1.00 71.38 1449 VAL A O 1
ATOM 11934 N N . GLU A 1 1450 ? -9.431 1.877 -23.086 1.00 69.75 1450 GLU A N 1
ATOM 11935 C CA . GLU A 1 1450 ? -10.397 1.352 -22.119 1.00 69.75 1450 GLU A CA 1
ATOM 11936 C C . GLU A 1 1450 ? -9.849 0.203 -21.254 1.00 69.75 1450 GLU A C 1
ATOM 11938 O O . GLU A 1 1450 ? -9.333 -0.812 -21.741 1.00 69.75 1450 GLU A O 1
ATOM 11943 N N . GLY A 1 1451 ? -10.009 0.358 -19.937 1.00 70.00 1451 GLY A N 1
ATOM 11944 C CA . GLY A 1 1451 ? -9.766 -0.672 -18.923 1.00 70.00 1451 GLY A CA 1
ATOM 11945 C C . GLY A 1 1451 ? -8.304 -1.087 -18.727 1.00 70.00 1451 GLY A C 1
ATOM 11946 O O . GLY A 1 1451 ? -8.032 -1.961 -17.905 1.00 70.00 1451 GLY A O 1
ATOM 11947 N N . THR A 1 1452 ? -7.361 -0.502 -19.471 1.00 68.38 1452 THR A N 1
ATOM 11948 C CA . THR A 1 1452 ? -5.920 -0.743 -19.279 1.00 68.38 1452 THR A CA 1
ATOM 11949 C C . THR A 1 1452 ? -5.108 0.533 -19.132 1.00 68.38 1452 THR A C 1
ATOM 11951 O O . THR A 1 1452 ? -4.054 0.451 -18.509 1.00 68.38 1452 THR A O 1
ATOM 11954 N N . HIS A 1 1453 ? -5.574 1.660 -19.692 1.00 68.31 1453 HIS A N 1
ATOM 11955 C CA . HIS A 1 1453 ? -4.868 2.945 -19.753 1.00 68.31 1453 HIS A CA 1
ATOM 11956 C C . HIS A 1 1453 ? -3.431 2.809 -20.290 1.00 68.31 1453 HIS A C 1
ATOM 11958 O O . HIS A 1 1453 ? -2.518 3.487 -19.835 1.00 68.31 1453 HIS A O 1
ATOM 11964 N N . ARG A 1 1454 ? -3.207 1.860 -21.213 1.00 81.56 1454 ARG A N 1
ATOM 11965 C CA . ARG A 1 1454 ? -1.889 1.512 -21.772 1.00 81.56 1454 ARG A CA 1
ATOM 11966 C C . ARG A 1 1454 ? -2.003 1.167 -23.252 1.00 81.56 1454 ARG A C 1
ATOM 11968 O O . ARG A 1 1454 ? -2.980 0.540 -23.656 1.00 81.56 1454 ARG A O 1
ATOM 11975 N N . PHE A 1 1455 ? -0.970 1.466 -24.039 1.00 85.75 1455 PHE A N 1
ATOM 11976 C CA . PHE A 1 1455 ? -0.896 1.136 -25.471 1.00 85.75 1455 PHE A CA 1
ATOM 11977 C C . PHE A 1 1455 ? 0.539 0.877 -25.946 1.00 85.75 1455 PHE A C 1
ATOM 11979 O O . PHE A 1 1455 ? 1.492 1.309 -25.300 1.00 85.75 1455 PHE A O 1
ATOM 11986 N N . PHE A 1 1456 ? 0.706 0.177 -27.077 1.00 88.81 1456 PHE A N 1
ATOM 11987 C CA . PHE A 1 1456 ? 2.021 -0.042 -27.696 1.00 88.81 1456 PHE A CA 1
ATOM 11988 C C . PHE A 1 1456 ? 2.437 1.103 -28.644 1.00 88.81 1456 PHE A C 1
ATOM 11990 O O . PHE A 1 1456 ? 2.014 1.146 -29.797 1.00 88.81 1456 PHE A O 1
ATOM 11997 N N . ALA A 1 1457 ? 3.337 1.961 -28.166 1.00 83.00 1457 ALA A N 1
ATOM 11998 C CA . ALA A 1 1457 ? 4.027 3.072 -28.823 1.00 83.00 1457 ALA A CA 1
ATOM 11999 C C . ALA A 1 1457 ? 5.405 2.649 -29.385 1.00 83.00 1457 ALA A C 1
ATOM 12001 O O . ALA A 1 1457 ? 6.279 2.214 -28.636 1.00 83.00 1457 ALA A O 1
ATOM 12002 N N . ASN A 1 1458 ? 5.632 2.717 -30.702 1.00 87.62 1458 ASN A N 1
ATOM 12003 C CA . ASN A 1 1458 ? 6.820 2.172 -31.396 1.00 87.62 1458 ASN A CA 1
ATOM 12004 C C . ASN A 1 1458 ? 7.167 0.714 -30.994 1.00 87.62 1458 ASN A C 1
ATOM 12006 O O . ASN A 1 1458 ? 8.327 0.286 -31.048 1.00 87.62 1458 ASN A O 1
ATOM 12010 N N . GLY A 1 1459 ? 6.154 -0.063 -30.589 1.00 84.81 1459 GLY A N 1
ATOM 12011 C CA . GLY A 1 1459 ? 6.298 -1.421 -30.056 1.00 84.81 1459 GLY A CA 1
ATOM 12012 C C . GLY A 1 1459 ? 6.688 -1.510 -28.570 1.00 84.81 1459 GLY A C 1
ATOM 12013 O O . GLY A 1 1459 ? 7.232 -2.545 -28.181 1.00 84.81 1459 GLY A O 1
ATOM 12014 N N . ILE A 1 1460 ? 6.427 -0.470 -27.764 1.00 89.06 1460 ILE A N 1
ATOM 12015 C CA . ILE A 1 1460 ? 6.727 -0.324 -26.320 1.00 89.06 1460 ILE A CA 1
ATOM 12016 C C . ILE A 1 1460 ? 5.473 0.135 -25.543 1.00 89.06 1460 ILE A C 1
ATOM 12018 O O . ILE A 1 1460 ? 4.706 0.911 -26.085 1.00 89.06 1460 ILE A O 1
ATOM 12022 N N . LEU A 1 1461 ? 5.242 -0.302 -24.300 1.00 88.56 1461 LEU A N 1
ATOM 12023 C CA . LEU A 1 1461 ? 3.997 -0.047 -23.529 1.00 88.56 1461 LEU A CA 1
ATOM 12024 C C . LEU A 1 1461 ? 4.090 1.187 -22.566 1.00 88.56 1461 LEU A C 1
ATOM 12026 O O . LEU A 1 1461 ? 5.167 1.364 -21.998 1.00 88.56 1461 LEU A O 1
ATOM 12030 N N . VAL A 1 1462 ? 3.024 2.007 -22.362 1.00 78.44 1462 VAL A N 1
ATOM 12031 C CA . VAL A 1 1462 ? 3.009 3.337 -21.623 1.00 78.44 1462 VAL A CA 1
ATOM 12032 C C . VAL A 1 1462 ? 1.682 3.693 -20.827 1.00 78.44 1462 VAL A C 1
ATOM 12034 O O . VAL A 1 1462 ? 0.848 2.796 -20.816 1.00 78.44 1462 VAL A O 1
ATOM 12037 N N . HIS A 1 1463 ? 1.462 4.875 -20.153 1.00 61.88 1463 HIS A N 1
ATOM 12038 C CA . HIS A 1 1463 ? 0.314 5.216 -19.193 1.00 61.88 1463 HIS A CA 1
ATOM 12039 C C . HIS A 1 1463 ? -0.204 6.732 -19.074 1.00 61.88 1463 HIS A C 1
ATOM 12041 O O . HIS A 1 1463 ? 0.442 7.585 -19.672 1.00 61.88 1463 HIS A O 1
ATOM 12047 N N . ASN A 1 1464 ? -1.304 7.097 -18.322 1.00 39.09 1464 ASN A N 1
ATOM 12048 C CA . ASN A 1 1464 ? -2.088 8.416 -18.301 1.00 39.09 1464 ASN A CA 1
ATOM 12049 C C . ASN A 1 1464 ? -2.706 8.904 -16.895 1.00 39.09 1464 ASN A C 1
ATOM 12051 O O . ASN A 1 1464 ? -2.931 8.025 -16.063 1.00 39.09 1464 ASN A O 1
ATOM 12055 N N . THR A 1 1465 ? -2.958 10.230 -16.550 1.00 32.88 1465 THR A N 1
ATOM 12056 C CA . THR A 1 1465 ? -3.109 10.770 -15.107 1.00 32.88 1465 THR A CA 1
ATOM 12057 C C . THR A 1 1465 ? -3.718 12.280 -14.748 1.00 32.88 1465 THR A C 1
ATOM 12059 O O . THR A 1 1465 ? -3.380 13.190 -15.498 1.00 32.88 1465 THR A O 1
ATOM 12062 N N . ASP A 1 1466 ? -4.554 12.576 -13.642 1.00 26.89 1466 ASP A N 1
ATOM 12063 C CA . ASP A 1 1466 ? -5.500 13.706 -13.023 1.00 26.89 1466 ASP A CA 1
ATOM 12064 C C . ASP A 1 1466 ? -5.140 15.091 -12.342 1.00 26.89 1466 ASP A C 1
ATOM 12066 O O . ASP A 1 1466 ? -4.221 15.164 -11.540 1.00 26.89 1466 ASP A O 1
ATOM 12070 N N . GLY A 1 1467 ? -6.129 16.029 -12.268 1.00 39.41 1467 GLY A N 1
ATOM 12071 C CA . GLY A 1 1467 ? -6.401 16.951 -11.103 1.00 39.41 1467 GLY A CA 1
ATOM 12072 C C . GLY A 1 1467 ? -5.396 18.095 -10.887 1.00 39.41 1467 GLY A C 1
ATOM 12073 O O . GLY A 1 1467 ? -4.217 17.833 -11.017 1.00 39.41 1467 GLY A O 1
ATOM 12074 N N . PHE A 1 1468 ? -5.767 19.379 -10.686 1.00 53.59 1468 PHE A N 1
ATOM 12075 C CA . PHE A 1 1468 ? -4.875 20.424 -11.244 1.00 53.59 1468 PHE A CA 1
ATOM 12076 C C . PHE A 1 1468 ? -4.800 21.873 -10.696 1.00 53.59 1468 PHE A C 1
ATOM 12078 O O . PHE A 1 1468 ? -5.765 22.478 -10.248 1.00 53.59 1468 PHE A O 1
ATOM 12085 N N . PHE A 1 1469 ? -3.617 22.479 -10.903 1.00 62.31 1469 PHE A N 1
ATOM 12086 C CA . PHE A 1 1469 ? -3.342 23.928 -10.844 1.00 62.31 1469 PHE A CA 1
ATOM 12087 C C . PHE A 1 1469 ? -3.453 24.573 -12.230 1.00 62.31 1469 PHE A C 1
ATOM 12089 O O . PHE A 1 1469 ? -3.030 23.960 -13.211 1.00 62.31 1469 PHE A O 1
ATOM 12096 N N . ALA A 1 1470 ? -3.925 25.816 -12.337 1.00 69.25 1470 ALA A N 1
ATOM 12097 C CA . ALA A 1 1470 ? -4.035 26.522 -13.617 1.00 69.25 1470 ALA A CA 1
ATOM 12098 C C . ALA A 1 1470 ? -3.641 28.007 -13.529 1.00 69.25 1470 ALA A C 1
ATOM 12100 O O . ALA A 1 1470 ? -3.685 28.611 -12.465 1.00 69.25 1470 ALA A O 1
ATOM 12101 N N . THR A 1 1471 ? -3.263 28.613 -14.653 1.00 84.50 1471 THR A N 1
ATOM 12102 C CA . THR A 1 1471 ? -3.008 30.063 -14.793 1.00 84.50 1471 THR A CA 1
ATOM 12103 C C . THR A 1 1471 ? -3.296 30.502 -16.231 1.00 84.50 1471 THR A C 1
ATOM 12105 O O . THR A 1 1471 ? -3.394 29.648 -17.110 1.00 84.50 1471 THR A O 1
ATOM 12108 N N . ILE A 1 1472 ? -3.396 31.803 -16.507 1.00 81.75 1472 ILE A N 1
ATOM 12109 C CA . ILE A 1 1472 ? -3.382 32.334 -17.878 1.00 81.75 1472 ILE A CA 1
ATOM 12110 C C . ILE A 1 1472 ? -2.039 33.048 -18.079 1.00 81.75 1472 ILE A C 1
ATOM 12112 O O . ILE A 1 1472 ? -1.830 34.113 -17.493 1.00 81.75 1472 ILE A O 1
ATOM 12116 N N . PRO A 1 1473 ? -1.107 32.489 -18.876 1.00 75.50 1473 PRO A N 1
ATOM 12117 C CA . PRO A 1 1473 ? 0.211 33.084 -19.072 1.00 75.50 1473 PRO A CA 1
ATOM 12118 C C . PRO A 1 1473 ? 0.128 34.533 -19.572 1.00 75.50 1473 PRO A C 1
ATOM 12120 O O . PRO A 1 1473 ? -0.485 34.807 -20.600 1.00 75.50 1473 PRO A O 1
ATOM 12123 N N . GLY A 1 1474 ? 0.764 35.456 -18.847 1.00 71.81 1474 GLY A N 1
ATOM 12124 C CA . GLY A 1 1474 ? 0.827 36.879 -19.203 1.00 71.81 1474 GLY A CA 1
ATOM 12125 C C . GLY A 1 1474 ? -0.383 37.729 -18.792 1.00 71.81 1474 GLY A C 1
ATOM 12126 O O . GLY A 1 1474 ? -0.318 38.943 -18.951 1.00 71.81 1474 GLY A O 1
ATOM 12127 N N . ALA A 1 1475 ? -1.447 37.139 -18.240 1.00 78.50 1475 ALA A N 1
ATOM 12128 C CA . ALA A 1 1475 ? -2.571 37.897 -17.691 1.00 78.50 1475 ALA A CA 1
ATOM 12129 C C . ALA A 1 1475 ? -2.293 38.372 -16.253 1.00 78.50 1475 ALA A C 1
ATOM 12131 O O . ALA A 1 1475 ? -1.614 37.697 -15.470 1.00 78.50 1475 ALA A O 1
ATOM 12132 N N . ASP A 1 1476 ? -2.850 39.527 -15.894 1.00 82.25 1476 ASP A N 1
ATOM 12133 C CA . ASP A 1 1476 ? -2.836 40.055 -14.532 1.00 82.25 1476 ASP A CA 1
ATOM 12134 C C . ASP A 1 1476 ? -3.717 39.222 -13.575 1.00 82.25 1476 ASP A C 1
ATOM 12136 O O . ASP A 1 1476 ? -4.508 38.368 -13.988 1.00 82.25 1476 ASP A O 1
ATOM 12140 N N . ALA A 1 1477 ? -3.564 39.455 -12.269 1.00 78.56 1477 ALA A N 1
ATOM 12141 C CA . ALA A 1 1477 ? -4.249 38.679 -11.239 1.00 78.56 1477 ALA A CA 1
ATOM 12142 C C . ALA A 1 1477 ? -5.780 38.803 -11.308 1.00 78.56 1477 ALA A C 1
ATOM 12144 O O . ALA A 1 1477 ? -6.484 37.824 -11.061 1.00 78.56 1477 ALA A O 1
ATOM 12145 N N . GLU A 1 1478 ? -6.296 39.980 -11.656 1.00 77.81 1478 GLU A N 1
ATOM 12146 C CA . GLU A 1 1478 ? -7.728 40.257 -11.711 1.00 77.81 1478 GLU A CA 1
ATOM 12147 C C . GLU A 1 1478 ? -8.362 39.570 -12.926 1.00 77.81 1478 GLU A C 1
ATOM 12149 O O . GLU A 1 1478 ? -9.353 38.854 -12.779 1.00 77.81 1478 GLU A O 1
ATOM 12154 N N . THR A 1 1479 ? -7.720 39.650 -14.094 1.00 82.88 1479 THR A N 1
ATOM 12155 C CA . THR A 1 1479 ? -8.098 38.916 -15.309 1.00 82.88 1479 THR A CA 1
ATOM 12156 C C . THR A 1 1479 ? -8.072 37.402 -15.096 1.00 82.88 1479 THR A C 1
ATOM 12158 O O . THR A 1 1479 ? -9.015 36.717 -15.504 1.00 82.88 1479 THR A O 1
ATOM 12161 N N . VAL A 1 1480 ? -7.038 36.854 -14.439 1.00 81.62 1480 VAL A N 1
ATOM 12162 C CA . VAL A 1 1480 ? -6.975 35.411 -14.141 1.00 81.62 1480 VAL A CA 1
ATOM 12163 C C . VAL A 1 1480 ? -8.112 34.995 -13.209 1.00 81.62 1480 VAL A C 1
ATOM 12165 O O . VAL A 1 1480 ? -8.825 34.042 -13.524 1.00 81.62 1480 VAL A O 1
ATOM 12168 N N . LYS A 1 1481 ? -8.323 35.697 -12.088 1.00 81.00 1481 LYS A N 1
ATOM 12169 C CA . LYS A 1 1481 ? -9.424 35.381 -11.162 1.00 81.00 1481 LYS A CA 1
ATOM 12170 C C . LYS A 1 1481 ? -10.779 35.503 -11.846 1.00 81.00 1481 LYS A C 1
ATOM 12172 O O . LYS A 1 1481 ? -11.588 34.587 -11.740 1.00 81.00 1481 LYS A O 1
ATOM 12177 N N . LYS A 1 1482 ? -11.014 36.588 -12.589 1.00 83.31 1482 LYS A N 1
ATOM 12178 C CA . LYS A 1 1482 ? -12.256 36.821 -13.332 1.00 83.31 1482 LYS A CA 1
ATOM 12179 C C . LYS A 1 1482 ? -12.546 35.663 -14.281 1.00 83.31 1482 LYS A C 1
ATOM 12181 O O . LYS A 1 1482 ? -13.600 35.044 -14.168 1.00 83.31 1482 LYS A O 1
ATOM 12186 N N . LYS A 1 1483 ? -11.589 35.291 -15.136 1.00 83.75 1483 LYS A N 1
ATOM 12187 C CA . LYS A 1 1483 ? -11.751 34.153 -16.050 1.00 83.75 1483 LYS A CA 1
ATOM 12188 C C . LYS A 1 1483 ? -11.868 32.805 -15.337 1.00 83.75 1483 LYS A C 1
ATOM 12190 O O . LYS A 1 1483 ? -12.525 31.912 -15.862 1.00 83.75 1483 LYS A O 1
ATOM 12195 N N . ALA A 1 1484 ? -11.274 32.637 -14.155 1.00 80.06 1484 ALA A N 1
ATOM 12196 C CA . ALA A 1 1484 ? -11.438 31.419 -13.360 1.00 80.06 1484 ALA A CA 1
ATOM 12197 C C . ALA A 1 1484 ? -12.855 31.326 -12.787 1.00 80.06 1484 ALA A C 1
ATOM 12199 O O . ALA A 1 1484 ? -13.446 30.253 -12.811 1.00 80.06 1484 ALA A O 1
ATOM 12200 N N . MET A 1 1485 ? -13.428 32.446 -12.341 1.00 81.31 1485 MET A N 1
ATOM 12201 C CA . MET A 1 1485 ? -14.820 32.522 -11.887 1.00 81.31 1485 MET A CA 1
ATOM 12202 C C . MET A 1 1485 ? -15.812 32.365 -13.048 1.00 81.31 1485 MET A C 1
ATOM 12204 O O . MET A 1 1485 ? -16.824 31.682 -12.898 1.00 81.31 1485 MET A O 1
ATOM 12208 N N . GLU A 1 1486 ? -15.513 32.922 -14.227 1.00 84.56 1486 GLU A N 1
ATOM 12209 C CA . GLU A 1 1486 ? -16.279 32.676 -15.458 1.00 84.56 1486 GLU A CA 1
ATOM 12210 C C . GLU A 1 1486 ? -16.220 31.193 -15.865 1.00 84.56 1486 GLU A C 1
ATOM 12212 O O . GLU A 1 1486 ? -17.260 30.603 -16.167 1.00 84.56 1486 GLU A O 1
ATOM 12217 N N . PHE A 1 1487 ? -15.041 30.560 -15.793 1.00 85.75 1487 PHE A N 1
ATOM 12218 C CA . PHE A 1 1487 ? -14.894 29.123 -16.021 1.00 85.75 1487 PHE A CA 1
ATOM 12219 C C . PHE A 1 1487 ? -15.676 28.300 -15.000 1.00 85.75 1487 PHE A C 1
ATOM 12221 O O . PHE A 1 1487 ? -16.418 27.409 -15.397 1.00 85.75 1487 PHE A O 1
ATOM 12228 N N . LEU A 1 1488 ? -15.540 28.595 -13.705 1.00 79.38 1488 LEU A N 1
ATOM 12229 C CA . LEU A 1 1488 ? -16.255 27.907 -12.630 1.00 79.38 1488 LEU A CA 1
ATOM 12230 C C . LEU A 1 1488 ? -17.766 27.982 -12.845 1.00 79.38 1488 LEU A C 1
ATOM 12232 O O . LEU A 1 1488 ? -18.443 26.959 -12.806 1.00 79.38 1488 LEU A O 1
ATOM 12236 N N . LYS A 1 1489 ? -18.286 29.169 -13.176 1.00 79.88 1489 LYS A N 1
ATOM 12237 C CA . LYS A 1 1489 ? -19.697 29.362 -13.530 1.00 79.88 1489 LYS A CA 1
ATOM 12238 C C . LYS A 1 1489 ? -20.108 28.519 -14.742 1.00 79.88 1489 LYS A C 1
ATOM 12240 O O . LYS A 1 1489 ? -21.197 27.956 -14.741 1.00 79.88 1489 LYS A O 1
ATOM 12245 N N . TYR A 1 1490 ? -19.253 28.415 -15.756 1.00 88.12 1490 TYR A N 1
ATOM 12246 C CA . TYR A 1 1490 ? -19.518 27.626 -16.958 1.00 88.12 1490 TYR A CA 1
ATOM 12247 C C . TYR A 1 1490 ? -19.441 26.104 -16.721 1.00 88.12 1490 TYR A C 1
ATOM 12249 O O . TYR A 1 1490 ? -20.325 25.374 -17.167 1.00 88.12 1490 TYR A O 1
ATOM 12257 N N . ILE A 1 1491 ? -18.420 25.603 -16.017 1.00 84.19 1491 ILE A N 1
ATOM 12258 C CA . ILE A 1 1491 ? -18.242 24.163 -15.788 1.00 84.19 1491 ILE A CA 1
ATOM 12259 C C . ILE A 1 1491 ? -19.223 23.639 -14.747 1.00 84.19 1491 ILE A C 1
ATOM 12261 O O . ILE A 1 1491 ? -19.809 22.586 -14.967 1.00 84.19 1491 ILE A O 1
ATOM 12265 N N . ASN A 1 1492 ? -19.505 24.395 -13.684 1.00 79.75 1492 ASN A N 1
ATOM 12266 C CA . ASN A 1 1492 ? -20.502 24.006 -12.685 1.00 79.75 1492 ASN A CA 1
ATOM 12267 C C . ASN A 1 1492 ? -21.938 24.094 -13.243 1.00 79.75 1492 ASN A C 1
ATOM 12269 O O . ASN A 1 1492 ? -22.827 23.440 -12.718 1.00 79.75 1492 ASN A O 1
ATOM 12273 N N . ALA A 1 1493 ? -22.168 24.825 -14.344 1.00 80.12 1493 ALA A N 1
ATOM 12274 C CA . ALA A 1 1493 ? -23.420 24.760 -15.108 1.00 80.12 1493 ALA A CA 1
ATOM 12275 C C . ALA A 1 1493 ? -23.513 23.540 -16.054 1.00 80.12 1493 ALA A C 1
ATOM 12277 O O . ALA A 1 1493 ? -24.582 23.269 -16.598 1.00 80.12 1493 ALA A O 1
ATOM 12278 N N . LYS A 1 1494 ? -22.406 22.816 -16.274 1.00 80.00 1494 LYS A N 1
ATOM 12279 C CA . LYS A 1 1494 ? -22.330 21.596 -17.099 1.00 80.00 1494 LYS A CA 1
ATOM 12280 C C . LYS A 1 1494 ? -22.174 20.307 -16.296 1.00 80.00 1494 LYS A C 1
ATOM 12282 O O . LYS A 1 1494 ? -22.563 19.245 -16.781 1.00 80.00 1494 LYS A O 1
ATOM 12287 N N . LEU A 1 1495 ? -21.532 20.372 -15.134 1.00 77.62 1495 LEU A N 1
ATOM 12288 C CA . LEU A 1 1495 ? -21.345 19.223 -14.261 1.00 77.62 1495 LEU A CA 1
ATOM 12289 C C . LEU A 1 1495 ? -22.712 18.783 -13.707 1.00 77.62 1495 LEU A C 1
ATOM 12291 O O . LEU A 1 1495 ? -23.494 19.628 -13.271 1.00 77.62 1495 LEU A O 1
ATOM 12295 N N . PRO A 1 1496 ? -23.042 17.482 -13.747 1.00 74.38 1496 PRO A N 1
ATOM 12296 C CA . PRO A 1 1496 ? -24.355 17.024 -13.319 1.00 74.38 1496 PRO A CA 1
ATOM 12297 C C . PRO A 1 1496 ? -24.490 17.022 -11.790 1.00 74.38 1496 PRO A C 1
ATOM 12299 O O . PRO A 1 1496 ? -23.539 16.748 -11.057 1.00 74.38 1496 PRO A O 1
ATOM 12302 N N . GLY A 1 1497 ? -25.712 17.258 -11.307 1.00 73.50 1497 GLY A N 1
ATOM 12303 C CA . GLY A 1 1497 ? -26.088 17.090 -9.901 1.00 73.50 1497 GLY A CA 1
ATOM 12304 C C . GLY A 1 1497 ? -25.303 17.975 -8.929 1.00 73.50 1497 GLY A C 1
ATOM 12305 O O . GLY A 1 1497 ? -25.386 19.196 -8.986 1.00 73.50 1497 GLY A O 1
ATOM 12306 N N . LEU A 1 1498 ? -24.592 17.344 -7.990 1.00 65.75 1498 LEU A N 1
ATOM 12307 C CA . LEU A 1 1498 ? -23.827 18.017 -6.929 1.00 65.75 1498 LEU A CA 1
ATOM 12308 C C . LEU A 1 1498 ? -22.324 18.105 -7.225 1.00 65.75 1498 LEU A C 1
ATOM 12310 O O . LEU A 1 1498 ? -21.544 18.474 -6.342 1.00 65.75 1498 LEU A O 1
ATOM 12314 N N . LEU A 1 1499 ? -21.895 17.737 -8.434 1.00 66.75 1499 LEU A N 1
ATOM 12315 C CA . LEU A 1 1499 ? -20.512 17.912 -8.854 1.00 66.75 1499 LEU A CA 1
ATOM 12316 C C . LEU A 1 1499 ? -20.213 19.396 -9.057 1.00 66.75 1499 LEU A C 1
ATOM 12318 O O . LEU A 1 1499 ? -20.583 19.998 -10.056 1.00 66.75 1499 LEU A O 1
ATOM 12322 N N . GLU A 1 1500 ? -19.503 19.964 -8.093 1.00 72.00 1500 GLU A N 1
ATOM 12323 C CA . GLU A 1 1500 ? -19.029 21.339 -8.119 1.00 72.00 1500 GLU A CA 1
ATOM 12324 C C . GLU A 1 1500 ? -17.500 21.323 -8.078 1.00 72.00 1500 GLU A C 1
ATOM 12326 O O . GLU A 1 1500 ? -16.891 20.698 -7.204 1.00 72.00 1500 GLU A O 1
ATOM 12331 N N . LEU A 1 1501 ? -16.872 22.013 -9.024 1.00 70.94 1501 LEU A N 1
ATOM 12332 C CA . LEU A 1 1501 ? -15.488 22.433 -8.887 1.00 70.94 1501 LEU A CA 1
ATOM 12333 C C . LEU A 1 1501 ? -15.473 23.657 -7.958 1.00 70.94 1501 LEU A C 1
ATOM 12335 O O . LEU A 1 1501 ? -16.153 24.645 -8.241 1.00 70.94 1501 LEU A O 1
ATOM 12339 N N . GLU A 1 1502 ? -14.746 23.587 -6.844 1.00 59.38 1502 GLU A N 1
ATOM 12340 C CA . GLU A 1 1502 ? -14.552 24.703 -5.911 1.00 59.38 1502 GLU A CA 1
ATOM 12341 C C . GLU A 1 1502 ? -13.271 25.479 -6.280 1.00 59.38 1502 GLU A C 1
ATOM 12343 O O . GLU A 1 1502 ? -12.281 24.930 -6.773 1.00 59.38 1502 GLU A O 1
ATOM 12348 N N . TYR A 1 1503 ? -13.297 26.788 -6.025 1.00 71.69 1503 TYR A N 1
ATOM 12349 C CA . TYR A 1 1503 ? -12.101 27.624 -6.005 1.00 71.69 1503 TYR A CA 1
ATOM 12350 C C . TYR A 1 1503 ? -11.430 27.473 -4.638 1.00 71.69 1503 TYR A C 1
ATOM 12352 O O . TYR A 1 1503 ? -11.907 28.037 -3.653 1.00 71.69 1503 TYR A O 1
ATOM 12360 N N . GLU A 1 1504 ? -10.349 26.701 -4.567 1.00 56.81 1504 GLU A N 1
ATOM 12361 C CA . GLU A 1 1504 ? -9.647 26.428 -3.307 1.00 56.81 1504 GLU A CA 1
ATOM 12362 C C . GLU A 1 1504 ? -8.659 27.544 -2.936 1.00 56.81 1504 GLU A C 1
ATOM 12364 O O . GLU A 1 1504 ? -8.447 27.811 -1.755 1.00 56.81 1504 GLU A O 1
ATOM 12369 N N . GLY A 1 1505 ? -8.077 28.245 -3.916 1.00 62.12 1505 GLY A N 1
ATOM 12370 C CA . GLY A 1 1505 ? -7.201 29.380 -3.621 1.00 62.12 1505 GLY A CA 1
ATOM 12371 C C . GLY A 1 1505 ? -6.646 30.118 -4.834 1.00 62.12 1505 GLY A C 1
ATOM 12372 O O . GLY A 1 1505 ? -6.500 29.555 -5.922 1.00 62.12 1505 GLY A O 1
ATOM 12373 N N . PHE A 1 1506 ? -6.301 31.391 -4.616 1.00 79.56 1506 PHE A N 1
ATOM 12374 C CA . PHE A 1 1506 ? -5.386 32.133 -5.479 1.00 79.56 1506 PHE A CA 1
ATOM 12375 C C . PHE A 1 1506 ? -3.979 32.062 -4.902 1.00 79.56 1506 PHE A C 1
ATOM 12377 O O . PHE A 1 1506 ? -3.799 32.220 -3.695 1.00 79.56 1506 PHE A O 1
ATOM 12384 N N . TYR A 1 1507 ? -2.988 31.930 -5.773 1.00 79.62 1507 TYR A N 1
ATOM 12385 C CA . TYR A 1 1507 ? -1.596 32.104 -5.410 1.00 79.62 1507 TYR A CA 1
ATOM 12386 C C . TYR A 1 1507 ? -0.950 33.133 -6.334 1.00 79.62 1507 TYR A C 1
ATOM 12388 O O . TYR A 1 1507 ? -0.860 32.928 -7.546 1.00 79.62 1507 TYR A O 1
ATOM 12396 N N . VAL A 1 1508 ? -0.487 34.244 -5.756 1.00 82.31 1508 VAL A N 1
ATOM 12397 C CA . VAL A 1 1508 ? 0.152 35.356 -6.482 1.00 82.31 1508 VAL A CA 1
ATOM 12398 C C . VAL A 1 1508 ? 1.372 34.849 -7.249 1.00 82.31 1508 VAL A C 1
ATOM 12400 O O . VAL A 1 1508 ? 1.591 35.216 -8.403 1.00 82.31 1508 VAL A O 1
ATOM 12403 N N . ARG A 1 1509 ? 2.131 33.947 -6.618 1.00 82.38 1509 ARG A N 1
ATOM 12404 C CA . ARG A 1 1509 ? 3.277 33.241 -7.194 1.00 82.38 1509 ARG A CA 1
ATOM 12405 C C . ARG A 1 1509 ? 3.331 31.801 -6.709 1.00 82.38 1509 ARG A C 1
ATOM 12407 O O . ARG A 1 1509 ? 2.976 31.491 -5.574 1.00 82.38 1509 ARG A O 1
ATOM 12414 N N . GLY A 1 1510 ? 3.831 30.921 -7.565 1.00 78.31 1510 GLY A N 1
ATOM 12415 C CA . GLY A 1 1510 ? 4.027 29.515 -7.251 1.00 78.31 1510 GLY A CA 1
ATOM 12416 C C . GLY A 1 1510 ? 5.205 28.934 -8.004 1.00 78.31 1510 GLY A C 1
ATOM 12417 O O . GLY A 1 1510 ? 5.338 29.089 -9.214 1.00 78.31 1510 GLY A O 1
ATOM 12418 N N . PHE A 1 1511 ? 6.071 28.264 -7.261 1.00 78.12 1511 PHE A N 1
ATOM 12419 C CA . PHE A 1 1511 ? 7.277 27.633 -7.745 1.00 78.12 1511 PHE A CA 1
ATOM 12420 C C . PHE A 1 1511 ? 7.125 26.110 -7.700 1.00 78.12 1511 PHE A C 1
ATOM 12422 O O . PHE A 1 1511 ? 7.091 25.509 -6.624 1.00 78.12 1511 PHE A O 1
ATOM 12429 N N . PHE A 1 1512 ? 7.039 25.477 -8.871 1.00 68.06 1512 PHE A N 1
ATOM 12430 C CA . PHE A 1 1512 ? 6.817 24.036 -9.016 1.00 68.06 1512 PHE A CA 1
ATOM 12431 C C . PHE A 1 1512 ? 8.105 23.331 -9.458 1.00 68.06 1512 PHE A C 1
ATOM 12433 O O . PHE A 1 1512 ? 8.749 23.737 -10.425 1.00 68.06 1512 PHE A O 1
ATOM 12440 N N . VAL A 1 1513 ? 8.481 22.248 -8.770 1.00 61.38 1513 VAL A N 1
ATOM 12441 C CA . VAL A 1 1513 ? 9.751 21.531 -8.999 1.00 61.38 1513 VAL A CA 1
ATOM 12442 C C . VAL A 1 1513 ? 9.532 20.141 -9.593 1.00 61.38 1513 VAL A C 1
ATOM 12444 O O . VAL A 1 1513 ? 10.229 19.756 -10.521 1.00 61.38 1513 VAL A O 1
ATOM 12447 N N . THR A 1 1514 ? 8.620 19.342 -9.038 1.00 53.81 1514 THR A N 1
ATOM 12448 C CA . THR A 1 1514 ? 8.329 17.933 -9.412 1.00 53.81 1514 THR A CA 1
ATOM 12449 C C . THR A 1 1514 ? 7.017 17.498 -8.737 1.00 53.81 1514 THR A C 1
ATOM 12451 O O . THR A 1 1514 ? 6.470 18.266 -7.946 1.00 53.81 1514 THR A O 1
ATOM 12454 N N . LYS A 1 1515 ? 6.474 16.298 -9.020 1.00 50.62 1515 LYS A N 1
ATOM 12455 C CA . LYS A 1 1515 ? 5.253 15.793 -8.349 1.00 50.62 1515 LYS A CA 1
ATOM 12456 C C . LYS A 1 1515 ? 5.373 15.949 -6.818 1.00 50.62 1515 LYS A C 1
ATOM 12458 O O . LYS A 1 1515 ? 6.374 15.544 -6.233 1.00 50.62 1515 LYS A O 1
ATOM 12463 N N . LYS A 1 1516 ? 4.361 16.572 -6.196 1.00 50.69 1516 LYS A N 1
ATOM 12464 C CA . LYS A 1 1516 ? 4.285 17.003 -4.776 1.00 50.69 1516 LYS A CA 1
ATOM 12465 C C . LYS A 1 1516 ? 5.279 18.097 -4.331 1.00 50.69 1516 LYS A C 1
ATOM 12467 O O . LYS A 1 1516 ? 5.011 18.724 -3.316 1.00 50.69 1516 LYS A O 1
ATOM 12472 N N . LYS A 1 1517 ? 6.332 18.405 -5.102 1.00 58.69 1517 LYS A N 1
ATOM 12473 C CA . LYS A 1 1517 ? 7.368 19.404 -4.778 1.00 58.69 1517 LYS A CA 1
ATOM 12474 C C . LYS A 1 1517 ? 7.008 20.804 -5.286 1.00 58.69 1517 LYS A C 1
ATOM 12476 O O . LYS A 1 1517 ? 7.310 21.125 -6.439 1.00 58.69 1517 LYS A O 1
ATOM 12481 N N . TYR A 1 1518 ? 6.418 21.650 -4.445 1.00 67.00 1518 TYR A N 1
ATOM 12482 C CA . TYR A 1 1518 ? 6.127 23.045 -4.805 1.00 67.00 1518 TYR A CA 1
ATOM 12483 C C . TYR A 1 1518 ? 6.063 23.990 -3.596 1.00 67.00 1518 TYR A C 1
ATOM 12485 O O . TYR A 1 1518 ? 5.899 23.554 -2.458 1.00 67.00 1518 TYR A O 1
ATOM 12493 N N . ALA A 1 1519 ? 6.178 25.290 -3.854 1.00 75.62 1519 ALA A N 1
ATOM 12494 C CA . ALA A 1 1519 ? 5.807 26.359 -2.930 1.00 75.62 1519 ALA A CA 1
ATOM 12495 C C . ALA A 1 1519 ? 4.854 27.320 -3.631 1.00 75.62 1519 ALA A C 1
ATOM 12497 O O . ALA A 1 1519 ? 5.036 27.603 -4.809 1.00 75.62 1519 ALA A O 1
ATOM 12498 N N . VAL A 1 1520 ? 3.869 27.833 -2.913 1.00 78.50 1520 VAL A N 1
ATOM 12499 C CA . VAL A 1 1520 ? 2.921 28.837 -3.397 1.00 78.50 1520 VAL A CA 1
ATOM 12500 C C . VAL A 1 1520 ? 2.743 29.910 -2.332 1.00 78.50 1520 VAL A C 1
ATOM 12502 O O . VAL A 1 1520 ? 2.840 29.609 -1.144 1.00 78.50 1520 VAL A O 1
ATOM 12505 N N . ILE A 1 1521 ? 2.510 31.152 -2.745 1.00 80.88 1521 ILE A N 1
ATOM 12506 C CA . ILE A 1 1521 ? 2.181 32.256 -1.843 1.00 80.88 1521 ILE A CA 1
ATOM 12507 C C . ILE A 1 1521 ? 0.788 32.779 -2.156 1.00 80.88 1521 ILE A C 1
ATOM 12509 O O . ILE A 1 1521 ? 0.467 33.026 -3.319 1.00 80.88 1521 ILE A O 1
ATOM 12513 N N . ASP A 1 1522 ? -0.037 32.904 -1.126 1.00 76.88 1522 ASP A N 1
ATOM 12514 C CA . ASP A 1 1522 ? -1.356 33.523 -1.221 1.00 76.88 1522 ASP A CA 1
ATOM 12515 C C . ASP A 1 1522 ? -1.263 35.062 -1.182 1.00 76.88 1522 ASP A C 1
ATOM 12517 O O . ASP A 1 1522 ? -0.184 35.659 -1.227 1.00 76.88 1522 ASP A O 1
ATOM 12521 N N . GLU A 1 1523 ? -2.419 35.718 -1.171 1.00 74.50 1523 GLU A N 1
ATOM 12522 C CA . GLU A 1 1523 ? -2.535 37.182 -1.199 1.00 74.50 1523 GLU A CA 1
ATOM 12523 C C . GLU A 1 1523 ? -2.239 37.833 0.157 1.00 74.50 1523 GLU A C 1
ATOM 12525 O O . GLU A 1 1523 ? -1.892 39.009 0.220 1.00 74.50 1523 GLU A O 1
ATOM 12530 N N . GLU A 1 1524 ? -2.317 37.051 1.234 1.00 66.81 1524 GLU A N 1
ATOM 12531 C CA . GLU A 1 1524 ? -1.999 37.453 2.608 1.00 66.81 1524 GLU A CA 1
ATOM 12532 C C . GLU A 1 1524 ? -0.476 37.407 2.862 1.00 66.81 1524 GLU A C 1
ATOM 12534 O O . GLU A 1 1524 ? 0.007 37.743 3.944 1.00 66.81 1524 GLU A O 1
ATOM 12539 N N . GLY A 1 1525 ? 0.307 36.999 1.854 1.00 65.69 1525 GLY A N 1
ATOM 12540 C CA . GLY A 1 1525 ? 1.759 36.867 1.928 1.00 65.69 1525 GLY A CA 1
ATOM 12541 C C . GLY A 1 1525 ? 2.220 35.603 2.658 1.00 65.69 1525 GLY A C 1
ATOM 12542 O O . GLY A 1 1525 ? 3.404 35.488 2.993 1.00 65.69 1525 GLY A O 1
ATOM 12543 N N . LYS A 1 1526 ? 1.320 34.647 2.905 1.00 67.81 1526 LYS A N 1
ATOM 12544 C CA . LYS A 1 1526 ? 1.617 33.383 3.573 1.00 67.81 1526 LYS A CA 1
ATOM 12545 C C . LYS A 1 1526 ? 2.069 32.350 2.541 1.00 67.81 1526 LYS A C 1
ATOM 12547 O O . LYS A 1 1526 ? 1.429 32.082 1.526 1.00 67.81 1526 LYS A O 1
ATOM 12552 N N . ILE A 1 1527 ? 3.238 31.766 2.800 1.00 72.88 1527 ILE A N 1
ATOM 12553 C CA . ILE A 1 1527 ? 3.874 30.797 1.906 1.00 72.88 1527 ILE A CA 1
ATOM 12554 C C . ILE A 1 1527 ? 3.485 29.386 2.348 1.00 72.88 1527 ILE A C 1
ATOM 12556 O O . ILE A 1 1527 ? 3.877 28.924 3.418 1.00 72.88 1527 ILE A O 1
ATOM 12560 N N . THR A 1 1528 ? 2.752 28.673 1.497 1.00 62.38 1528 THR A N 1
ATOM 12561 C CA . THR A 1 1528 ? 2.452 27.249 1.671 1.00 62.38 1528 THR A CA 1
ATOM 12562 C C . THR A 1 1528 ? 3.454 26.423 0.872 1.00 62.38 1528 THR A C 1
ATOM 12564 O O . THR A 1 1528 ? 3.582 26.582 -0.342 1.00 62.38 1528 THR A O 1
ATOM 12567 N N . THR A 1 1529 ? 4.164 25.505 1.532 1.00 62.44 1529 THR A N 1
ATOM 12568 C CA . THR A 1 1529 ? 5.130 24.616 0.868 1.00 62.44 1529 THR A CA 1
ATOM 12569 C C . THR A 1 1529 ? 4.703 23.158 0.968 1.00 62.44 1529 THR A C 1
ATOM 12571 O O . THR A 1 1529 ? 4.218 22.697 2.002 1.00 62.44 1529 THR A O 1
ATOM 12574 N N . ARG A 1 1530 ? 4.896 22.400 -0.114 1.00 54.75 1530 ARG A N 1
ATOM 12575 C CA . ARG A 1 1530 ? 4.754 20.946 -0.124 1.00 54.75 1530 ARG A CA 1
ATOM 12576 C C . ARG A 1 1530 ? 6.124 20.291 -0.260 1.00 54.75 1530 ARG A C 1
ATOM 12578 O O . ARG A 1 1530 ? 6.795 20.333 -1.292 1.00 54.75 1530 ARG A O 1
ATOM 12585 N N . GLY A 1 1531 ? 6.550 19.773 0.896 1.00 51.16 1531 GLY A N 1
ATOM 12586 C CA . GLY A 1 1531 ? 7.712 18.925 1.148 1.00 51.16 1531 GLY A CA 1
ATOM 12587 C C . GLY A 1 1531 ? 9.092 19.486 0.788 1.00 51.16 1531 GLY A C 1
ATOM 12588 O O . GLY A 1 1531 ? 10.061 18.717 0.745 1.00 51.16 1531 GLY A O 1
ATOM 12589 N N . LEU A 1 1532 ? 9.208 20.774 0.459 1.00 64.75 1532 LEU A N 1
ATOM 12590 C CA . LEU A 1 1532 ? 10.510 21.433 0.345 1.00 64.75 1532 LEU A CA 1
ATOM 12591 C C . LEU A 1 1532 ? 11.280 21.320 1.670 1.00 64.75 1532 LEU A C 1
ATOM 12593 O O . LEU A 1 1532 ? 10.718 21.021 2.723 1.00 64.75 1532 LEU A O 1
ATOM 12597 N N . GLU A 1 1533 ? 12.589 21.512 1.599 1.00 70.69 1533 GLU A N 1
ATOM 12598 C CA . GLU A 1 1533 ? 13.525 21.266 2.694 1.00 70.69 1533 GLU A CA 1
ATOM 12599 C C . GLU A 1 1533 ? 13.198 22.057 3.982 1.00 70.69 1533 GLU A C 1
ATOM 12601 O O . GLU A 1 1533 ? 13.431 21.548 5.074 1.00 70.69 1533 GLU A O 1
ATOM 12606 N N . ILE A 1 1534 ? 12.536 23.212 3.867 1.00 69.06 1534 ILE A N 1
ATOM 12607 C CA . ILE A 1 1534 ? 12.023 24.056 4.960 1.00 69.06 1534 ILE A CA 1
ATOM 12608 C C . ILE A 1 1534 ? 11.160 23.321 6.007 1.00 69.06 1534 ILE A C 1
ATOM 12610 O O . ILE A 1 1534 ? 11.260 23.632 7.189 1.00 69.06 1534 ILE A O 1
ATOM 12614 N N . VAL A 1 1535 ? 10.352 22.321 5.621 1.00 58.69 1535 VAL A N 1
ATOM 12615 C CA . VAL A 1 1535 ? 9.521 21.534 6.568 1.00 58.69 1535 VAL A CA 1
ATOM 12616 C C . VAL A 1 1535 ? 10.213 20.260 7.071 1.00 58.69 1535 VAL A C 1
ATOM 12618 O O . VAL A 1 1535 ? 9.614 19.454 7.787 1.00 58.69 1535 VAL A O 1
ATOM 12621 N N . ARG A 1 1536 ? 11.477 20.032 6.698 1.00 55.56 1536 ARG A N 1
ATOM 12622 C CA . ARG A 1 1536 ? 12.212 18.819 7.062 1.00 55.56 1536 ARG A CA 1
ATOM 12623 C C . ARG A 1 1536 ? 13.125 19.048 8.265 1.00 55.56 1536 ARG A C 1
ATOM 12625 O O . ARG A 1 1536 ? 13.879 20.012 8.334 1.00 55.56 1536 ARG A O 1
ATOM 12632 N N . ARG A 1 1537 ? 13.096 18.103 9.209 1.00 60.22 1537 ARG A N 1
ATOM 12633 C CA . ARG A 1 1537 ? 13.878 18.172 10.461 1.00 60.22 1537 ARG A CA 1
ATOM 12634 C C . ARG A 1 1537 ? 15.386 17.932 10.248 1.00 60.22 1537 ARG A C 1
ATOM 12636 O O . ARG A 1 1537 ? 16.184 18.394 11.052 1.00 60.22 1537 ARG A O 1
ATOM 12643 N N . ASP A 1 1538 ? 15.764 17.262 9.154 1.00 63.78 1538 ASP A N 1
ATOM 12644 C CA . ASP A 1 1538 ? 17.144 16.874 8.803 1.00 63.78 1538 ASP A CA 1
ATOM 12645 C C . ASP A 1 1538 ? 17.981 17.985 8.129 1.00 63.78 1538 ASP A C 1
ATOM 12647 O O . ASP A 1 1538 ? 19.005 17.707 7.509 1.00 63.78 1538 ASP A O 1
ATOM 12651 N N . TRP A 1 1539 ? 17.560 19.247 8.257 1.00 79.94 1539 TRP A N 1
ATOM 12652 C CA . TRP A 1 1539 ? 18.293 20.428 7.789 1.00 79.94 1539 TRP A CA 1
ATOM 12653 C C . TRP A 1 1539 ? 18.517 21.387 8.957 1.00 79.94 1539 TRP A C 1
ATOM 12655 O O . TRP A 1 1539 ? 17.634 21.549 9.802 1.00 79.94 1539 TRP A O 1
ATOM 12665 N N . SER A 1 1540 ? 19.684 22.029 9.002 1.00 84.62 1540 SER A N 1
ATOM 12666 C CA . SER A 1 1540 ? 19.993 23.038 10.019 1.00 84.62 1540 SER A CA 1
ATOM 12667 C C . SER A 1 1540 ? 19.076 24.254 9.903 1.00 84.62 1540 SER A C 1
ATOM 12669 O O . SER A 1 1540 ? 18.644 24.602 8.801 1.00 84.62 1540 SER A O 1
ATOM 12671 N N . GLU A 1 1541 ? 18.828 24.953 11.009 1.00 83.38 1541 GLU A N 1
ATOM 12672 C CA . GLU A 1 1541 ? 17.902 26.092 11.010 1.00 83.38 1541 GLU A CA 1
ATOM 12673 C C . GLU A 1 1541 ? 18.329 27.195 10.033 1.00 83.38 1541 GLU A C 1
ATOM 12675 O O . GLU A 1 1541 ? 17.501 27.676 9.268 1.00 83.38 1541 GLU A O 1
ATOM 12680 N N . ILE A 1 1542 ? 19.633 27.479 9.906 1.00 88.06 1542 ILE A N 1
ATOM 12681 C CA . ILE A 1 1542 ? 20.152 28.415 8.894 1.00 88.06 1542 ILE A CA 1
ATOM 12682 C C . ILE A 1 1542 ? 19.785 28.006 7.457 1.00 88.06 1542 ILE A C 1
ATOM 12684 O O . ILE A 1 1542 ? 19.620 28.865 6.595 1.00 88.06 1542 ILE A O 1
ATOM 12688 N N . ALA A 1 1543 ? 19.639 26.711 7.162 1.00 86.19 1543 ALA A N 1
ATOM 12689 C CA . ALA A 1 1543 ? 19.287 26.231 5.827 1.00 86.19 1543 ALA A CA 1
ATOM 12690 C C . ALA A 1 1543 ? 17.783 26.348 5.564 1.00 86.19 1543 ALA A C 1
ATOM 12692 O O . ALA A 1 1543 ? 17.399 26.747 4.464 1.00 86.19 1543 ALA A O 1
ATOM 12693 N N . LYS A 1 1544 ? 16.944 26.082 6.576 1.00 83.44 1544 LYS A N 1
ATOM 12694 C CA . LYS A 1 1544 ? 15.500 26.353 6.514 1.00 83.44 1544 LYS A CA 1
ATOM 12695 C C . LYS A 1 1544 ? 15.238 27.848 6.389 1.00 83.44 1544 LYS A C 1
ATOM 12697 O O . LYS A 1 1544 ? 14.529 28.241 5.477 1.00 83.44 1544 LYS A O 1
ATOM 12702 N N . GLU A 1 1545 ? 15.873 28.673 7.221 1.00 85.44 1545 GLU A N 1
ATOM 12703 C CA . GLU A 1 1545 ? 15.800 30.137 7.187 1.00 85.44 1545 GLU A CA 1
ATOM 12704 C C . GLU A 1 1545 ? 16.290 30.690 5.843 1.00 85.44 1545 GLU A C 1
ATOM 12706 O O . GLU A 1 1545 ? 15.647 31.562 5.267 1.00 85.44 1545 GLU A O 1
ATOM 12711 N N . THR A 1 1546 ? 17.376 30.151 5.276 1.00 88.38 1546 THR A N 1
ATOM 12712 C CA . THR A 1 1546 ? 17.837 30.588 3.948 1.00 88.38 1546 THR A CA 1
ATOM 12713 C C . THR A 1 1546 ? 16.896 30.127 2.839 1.00 88.38 1546 THR A C 1
ATOM 12715 O O . THR A 1 1546 ? 16.619 30.914 1.939 1.00 88.38 1546 THR A O 1
ATOM 12718 N N . GLN A 1 1547 ? 16.357 28.900 2.883 1.00 88.19 1547 GLN A N 1
ATOM 12719 C CA . GLN A 1 1547 ? 15.351 28.470 1.904 1.00 88.19 1547 GLN A CA 1
ATOM 12720 C C . GLN A 1 1547 ? 14.050 29.272 2.057 1.00 88.19 1547 GLN A C 1
ATOM 12722 O O . GLN A 1 1547 ? 13.458 29.630 1.046 1.00 88.19 1547 GLN A O 1
ATOM 12727 N N . ALA A 1 1548 ? 13.649 29.617 3.283 1.00 84.19 1548 ALA A N 1
ATOM 12728 C CA . ALA A 1 1548 ? 12.518 30.488 3.581 1.00 84.19 1548 ALA A CA 1
ATOM 12729 C C . ALA A 1 1548 ? 12.737 31.884 2.994 1.00 84.19 1548 ALA A C 1
ATOM 12731 O O . ALA A 1 1548 ? 11.937 32.299 2.169 1.00 84.19 1548 ALA A O 1
ATOM 12732 N N . ARG A 1 1549 ? 13.857 32.553 3.306 1.00 88.50 1549 ARG A N 1
ATOM 12733 C CA . ARG A 1 1549 ? 14.220 33.871 2.751 1.00 88.50 1549 ARG A CA 1
ATOM 12734 C C . ARG A 1 1549 ? 14.364 33.851 1.221 1.00 88.50 1549 ARG A C 1
ATOM 12736 O O . ARG A 1 1549 ? 13.979 34.806 0.561 1.00 88.50 1549 ARG A O 1
ATOM 12743 N N . VAL A 1 1550 ? 14.872 32.765 0.629 1.00 86.94 1550 VAL A N 1
ATOM 12744 C CA . VAL A 1 1550 ? 14.936 32.581 -0.838 1.00 86.94 1550 VAL A CA 1
ATOM 12745 C C . VAL A 1 1550 ? 13.549 32.404 -1.450 1.00 86.94 1550 VAL A C 1
ATOM 12747 O O . VAL A 1 1550 ? 13.253 33.019 -2.471 1.00 86.94 1550 VAL A O 1
ATOM 12750 N N . LEU A 1 1551 ? 12.689 31.586 -0.839 1.00 85.06 1551 LEU A N 1
ATOM 12751 C CA . LEU A 1 1551 ? 11.292 31.452 -1.248 1.00 85.06 1551 LEU A CA 1
ATOM 12752 C C . LEU A 1 1551 ? 10.538 32.767 -1.045 1.00 85.06 1551 LEU A C 1
ATOM 12754 O O . LEU A 1 1551 ? 9.707 33.103 -1.870 1.00 85.06 1551 LEU A O 1
ATOM 12758 N N . GLU A 1 1552 ? 10.849 33.541 -0.013 1.00 84.19 1552 GLU A N 1
ATOM 12759 C CA . GLU A 1 1552 ? 10.250 34.844 0.255 1.00 84.19 1552 GLU A CA 1
ATOM 12760 C C . GLU A 1 1552 ? 10.677 35.886 -0.786 1.00 84.19 1552 GLU A C 1
ATOM 12762 O O . GLU A 1 1552 ? 9.817 36.504 -1.407 1.00 84.19 1552 GLU A O 1
ATOM 12767 N N . ALA A 1 1553 ? 11.968 35.985 -1.107 1.00 85.44 1553 ALA A N 1
ATOM 12768 C CA . ALA A 1 1553 ? 12.459 36.817 -2.206 1.00 85.44 1553 ALA A CA 1
ATOM 12769 C C . ALA A 1 1553 ? 11.825 36.443 -3.559 1.00 85.44 1553 ALA A C 1
ATOM 12771 O O . ALA A 1 1553 ? 11.383 37.314 -4.304 1.00 85.44 1553 ALA A O 1
ATOM 12772 N N . ILE A 1 1554 ? 11.687 35.149 -3.863 1.00 84.88 1554 ILE A N 1
ATOM 12773 C CA . ILE A 1 1554 ? 11.093 34.673 -5.125 1.00 84.88 1554 ILE A CA 1
ATOM 12774 C C . ILE A 1 1554 ? 9.566 34.839 -5.154 1.00 84.88 1554 ILE A C 1
ATOM 12776 O O . ILE A 1 1554 ? 9.003 35.178 -6.195 1.00 84.88 1554 ILE A O 1
ATOM 12780 N N . LEU A 1 1555 ? 8.878 34.586 -4.039 1.00 82.88 1555 LEU A N 1
ATOM 12781 C CA . LEU A 1 1555 ? 7.417 34.535 -3.981 1.00 82.88 1555 LEU A CA 1
ATOM 12782 C C . LEU A 1 1555 ? 6.796 35.870 -3.547 1.00 82.88 1555 LEU A C 1
ATOM 12784 O O . LEU A 1 1555 ? 5.860 36.297 -4.216 1.00 82.88 1555 LEU A O 1
ATOM 12788 N N . LYS A 1 1556 ? 7.315 36.575 -2.527 1.00 81.06 1556 LYS A N 1
ATOM 12789 C CA . LYS A 1 1556 ? 6.871 37.941 -2.161 1.00 81.06 1556 LYS A CA 1
ATOM 12790 C C . LYS A 1 1556 ? 7.443 38.993 -3.103 1.00 81.06 1556 LYS A C 1
ATOM 12792 O O . LYS A 1 1556 ? 6.681 39.706 -3.754 1.00 81.06 1556 LYS A O 1
ATOM 12797 N N . HIS A 1 1557 ? 8.766 39.081 -3.215 1.00 79.50 1557 HIS A N 1
ATOM 12798 C CA . HIS A 1 1557 ? 9.406 40.198 -3.923 1.00 79.50 1557 HIS A CA 1
ATOM 12799 C C . HIS A 1 1557 ? 9.511 39.966 -5.439 1.00 79.50 1557 HIS A C 1
ATOM 12801 O O . HIS A 1 1557 ? 9.465 40.916 -6.214 1.00 79.50 1557 HIS A O 1
ATOM 12807 N N . GLY A 1 1558 ? 9.569 38.707 -5.881 1.00 72.56 1558 GLY A N 1
ATOM 12808 C CA . GLY A 1 1558 ? 9.827 38.351 -7.279 1.00 72.56 1558 GLY A CA 1
ATOM 12809 C C . GLY A 1 1558 ? 11.280 38.590 -7.706 1.00 72.56 1558 GLY A C 1
ATOM 12810 O O . GLY A 1 1558 ? 11.605 38.402 -8.879 1.00 72.56 1558 GLY A O 1
ATOM 12811 N N . ASP A 1 1559 ? 12.157 38.987 -6.777 1.00 80.94 1559 ASP A N 1
ATOM 12812 C CA . ASP A 1 1559 ? 13.554 39.308 -7.050 1.00 80.94 1559 ASP A CA 1
ATOM 12813 C C . ASP A 1 1559 ? 14.432 38.058 -6.874 1.00 80.94 1559 ASP A C 1
ATOM 12815 O O . ASP A 1 1559 ? 14.860 37.674 -5.782 1.00 80.94 1559 ASP A O 1
ATOM 12819 N N . VAL A 1 1560 ? 14.724 37.406 -7.999 1.00 82.25 1560 VAL A N 1
ATOM 12820 C CA . VAL A 1 1560 ? 15.651 36.269 -8.043 1.00 82.25 1560 VAL A CA 1
ATOM 12821 C C . VAL A 1 1560 ? 17.092 36.716 -7.753 1.00 82.25 1560 VAL A C 1
ATOM 12823 O O . VAL A 1 1560 ? 17.857 35.948 -7.171 1.00 82.25 1560 VAL A O 1
ATOM 12826 N N . GLU A 1 1561 ? 17.472 37.956 -8.078 1.00 81.94 1561 GLU A N 1
ATOM 12827 C CA . GLU A 1 1561 ? 18.776 38.502 -7.686 1.00 81.94 1561 GLU A CA 1
ATOM 12828 C C . GLU A 1 1561 ? 18.828 38.764 -6.174 1.00 81.94 1561 GLU A C 1
ATOM 12830 O O . GLU A 1 1561 ? 19.883 38.583 -5.576 1.00 81.94 1561 GLU A O 1
ATOM 12835 N N . GLU A 1 1562 ? 17.718 39.113 -5.515 1.00 86.25 1562 GLU A N 1
ATOM 12836 C CA . GLU A 1 1562 ? 17.643 39.157 -4.046 1.00 86.25 1562 GLU A CA 1
ATOM 12837 C C . GLU A 1 1562 ? 17.847 37.774 -3.444 1.00 86.25 1562 GLU A C 1
ATOM 12839 O O . GLU A 1 1562 ? 18.687 37.615 -2.561 1.00 86.25 1562 GLU A O 1
ATOM 12844 N N . ALA A 1 1563 ? 17.168 36.753 -3.969 1.00 85.19 1563 ALA A N 1
ATOM 12845 C CA . ALA A 1 1563 ? 17.387 35.376 -3.543 1.00 85.19 1563 ALA A CA 1
ATOM 12846 C C . ALA A 1 1563 ? 18.865 34.958 -3.699 1.00 85.19 1563 ALA A C 1
ATOM 12848 O O . ALA A 1 1563 ? 19.436 34.324 -2.810 1.00 85.19 1563 ALA A O 1
ATOM 12849 N N . VAL A 1 1564 ? 19.531 35.375 -4.781 1.00 86.62 1564 VAL A N 1
ATOM 12850 C CA . VAL A 1 1564 ? 20.975 35.164 -4.985 1.00 86.62 1564 VAL A CA 1
ATOM 12851 C C . VAL A 1 1564 ? 21.827 35.992 -4.008 1.00 86.62 1564 VAL A C 1
ATOM 12853 O O . VAL A 1 1564 ? 22.828 35.475 -3.505 1.00 86.62 1564 VAL A O 1
ATOM 12856 N N . ARG A 1 1565 ? 21.453 37.244 -3.697 1.00 87.62 1565 ARG A N 1
ATOM 12857 C CA . ARG A 1 1565 ? 22.121 38.093 -2.687 1.00 87.62 1565 ARG A CA 1
ATOM 12858 C C . ARG A 1 1565 ? 22.021 37.477 -1.292 1.00 87.62 1565 ARG A C 1
ATOM 12860 O O . ARG A 1 1565 ? 23.047 37.372 -0.633 1.00 87.62 1565 ARG A O 1
ATOM 12867 N N . ILE A 1 1566 ? 20.842 37.004 -0.886 1.00 88.81 1566 ILE A N 1
ATOM 12868 C CA . ILE A 1 1566 ? 20.589 36.310 0.387 1.00 88.81 1566 ILE A CA 1
ATOM 12869 C C . ILE A 1 1566 ? 21.493 35.082 0.517 1.00 88.81 1566 ILE A C 1
ATOM 12871 O O . ILE A 1 1566 ? 22.162 34.905 1.533 1.00 88.81 1566 ILE A O 1
ATOM 12875 N N . VAL A 1 1567 ? 21.567 34.243 -0.522 1.00 89.44 1567 VAL A N 1
ATOM 12876 C CA . VAL A 1 1567 ? 22.447 33.066 -0.494 1.00 89.44 1567 VAL A CA 1
ATOM 12877 C C . VAL A 1 1567 ? 23.912 33.491 -0.396 1.00 89.44 1567 VAL A C 1
ATOM 12879 O O . VAL A 1 1567 ? 24.636 32.959 0.442 1.00 89.44 1567 VAL A O 1
ATOM 12882 N N . LYS A 1 1568 ? 24.353 34.496 -1.165 1.00 88.31 1568 LYS A N 1
ATOM 12883 C CA . LYS A 1 1568 ? 25.725 35.025 -1.073 1.00 88.31 1568 LYS A CA 1
ATOM 12884 C C . LYS A 1 1568 ? 26.046 35.555 0.323 1.00 88.31 1568 LYS A C 1
ATOM 12886 O O . LYS A 1 1568 ? 27.057 35.137 0.878 1.00 88.31 1568 LYS A O 1
ATOM 12891 N N . GLU A 1 1569 ? 25.173 36.376 0.902 1.00 91.06 1569 GLU A N 1
ATOM 12892 C CA . GLU A 1 1569 ? 25.267 36.925 2.261 1.00 91.06 1569 GLU A CA 1
ATOM 12893 C C . GLU A 1 1569 ? 25.400 35.811 3.312 1.00 91.06 1569 GLU A C 1
ATOM 12895 O O . GLU A 1 1569 ? 26.309 35.840 4.140 1.00 91.06 1569 GLU A O 1
ATOM 12900 N N . VAL A 1 1570 ? 24.552 34.779 3.249 1.00 90.44 1570 VAL A N 1
ATOM 12901 C CA . VAL A 1 1570 ? 24.628 33.636 4.171 1.00 90.44 1570 VAL A CA 1
ATOM 12902 C C . VAL A 1 1570 ? 25.915 32.833 3.956 1.00 90.44 1570 VAL A C 1
ATOM 12904 O O . VAL A 1 1570 ? 26.568 32.466 4.934 1.00 90.44 1570 VAL A O 1
ATOM 12907 N N . THR A 1 1571 ? 26.342 32.591 2.709 1.00 89.75 1571 THR A N 1
ATOM 12908 C CA . THR A 1 1571 ? 27.631 31.917 2.457 1.00 89.75 1571 THR A CA 1
ATOM 12909 C C . THR A 1 1571 ? 28.833 32.755 2.904 1.00 89.75 1571 THR A C 1
ATOM 12911 O O . THR A 1 1571 ? 29.835 32.184 3.333 1.00 89.75 1571 THR A O 1
ATOM 12914 N N . GLU A 1 1572 ? 28.744 34.087 2.876 1.00 89.38 1572 GLU A N 1
ATOM 12915 C CA . GLU A 1 1572 ? 29.761 34.993 3.414 1.00 89.38 1572 GLU A CA 1
ATOM 12916 C C . GLU A 1 1572 ? 29.809 34.926 4.946 1.00 89.38 1572 GLU A C 1
ATOM 12918 O O . GLU A 1 1572 ? 30.874 34.651 5.499 1.00 89.38 1572 GLU A O 1
ATOM 12923 N N . LYS A 1 1573 ? 28.663 35.079 5.624 1.00 90.25 1573 LYS A N 1
ATOM 12924 C CA . LYS A 1 1573 ? 28.545 34.981 7.090 1.00 90.25 1573 LYS A CA 1
ATOM 12925 C C . LYS A 1 1573 ? 29.047 33.637 7.614 1.00 90.25 1573 LYS A C 1
ATOM 12927 O O . LYS A 1 1573 ? 29.845 33.602 8.549 1.00 90.25 1573 LYS A O 1
ATOM 12932 N N . LEU A 1 1574 ? 28.668 32.530 6.967 1.00 89.12 1574 LEU A N 1
ATOM 12933 C CA . LEU A 1 1574 ? 29.212 31.202 7.273 1.00 89.12 1574 LEU A CA 1
ATOM 12934 C C . LEU A 1 1574 ? 30.734 31.166 7.074 1.00 89.12 1574 LEU A C 1
ATOM 12936 O O . LEU A 1 1574 ? 31.456 30.734 7.969 1.00 89.12 1574 LEU A O 1
ATOM 12940 N N . SER A 1 1575 ? 31.246 31.671 5.944 1.00 86.19 1575 SER A N 1
ATOM 12941 C CA . SER A 1 1575 ? 32.692 31.712 5.654 1.00 86.19 1575 SER A CA 1
ATOM 12942 C C . SER A 1 1575 ? 33.501 32.545 6.660 1.00 86.19 1575 SER A C 1
ATOM 12944 O O . SER A 1 1575 ? 34.687 32.266 6.866 1.00 86.19 1575 SER A O 1
ATOM 12946 N N . LYS A 1 1576 ? 32.881 33.563 7.271 1.00 87.19 1576 LYS A N 1
ATOM 12947 C CA . LYS A 1 1576 ? 33.474 34.451 8.285 1.00 87.19 1576 LYS A CA 1
ATOM 12948 C C . LYS A 1 1576 ? 33.263 33.997 9.736 1.00 87.19 1576 LYS A C 1
ATOM 12950 O O . LYS A 1 1576 ? 33.883 34.578 10.619 1.00 87.19 1576 LYS A O 1
ATOM 12955 N N . TYR A 1 1577 ? 32.505 32.923 9.975 1.00 85.25 1577 TYR A N 1
ATOM 12956 C CA . TYR A 1 1577 ? 32.111 32.426 11.306 1.00 85.25 1577 TYR A CA 1
ATOM 12957 C C . TYR A 1 1577 ? 31.114 33.330 12.062 1.00 85.25 1577 TYR A C 1
ATOM 12959 O O . TYR A 1 1577 ? 31.057 33.295 13.285 1.00 85.25 1577 TYR A O 1
ATOM 12967 N N . GLU A 1 1578 ? 30.304 34.111 11.341 1.00 87.25 1578 GLU A N 1
ATOM 12968 C CA . GLU A 1 1578 ? 29.369 35.111 11.895 1.00 87.25 1578 GLU A CA 1
ATOM 12969 C C . GLU A 1 1578 ? 27.960 34.553 12.204 1.00 87.25 1578 GLU A C 1
ATOM 12971 O O . GLU A 1 1578 ? 27.134 35.250 12.786 1.00 87.25 1578 GLU A O 1
ATOM 12976 N N . VAL A 1 1579 ? 27.650 33.308 11.812 1.00 85.56 1579 VAL A N 1
ATOM 12977 C CA . VAL A 1 1579 ? 26.362 32.652 12.135 1.00 85.56 1579 VAL A CA 1
ATOM 12978 C C . VAL A 1 1579 ? 26.390 32.031 13.545 1.00 85.56 1579 VAL A C 1
ATOM 12980 O O . VAL A 1 1579 ? 27.337 31.288 13.823 1.00 85.56 1579 VAL A O 1
ATOM 12983 N N . PRO A 1 1580 ? 25.363 32.262 14.397 1.00 86.25 1580 PRO A N 1
ATOM 12984 C CA . PRO A 1 1580 ? 25.252 31.653 15.726 1.00 86.25 1580 PRO A CA 1
ATOM 12985 C C . PRO A 1 1580 ? 25.211 30.110 15.694 1.00 86.25 1580 PRO A C 1
ATOM 12987 O O . PRO A 1 1580 ? 24.533 29.550 14.823 1.00 86.25 1580 PRO A O 1
ATOM 12990 N N . PRO A 1 1581 ? 25.893 29.406 16.622 1.00 82.44 1581 PRO A N 1
ATOM 12991 C CA . PRO A 1 1581 ? 25.966 27.940 16.650 1.00 82.44 1581 PRO A CA 1
ATOM 12992 C C . PRO A 1 1581 ? 24.609 27.229 16.723 1.00 82.44 1581 PRO A C 1
ATOM 12994 O O . PRO A 1 1581 ? 24.432 26.177 16.110 1.00 82.44 1581 PRO A O 1
ATOM 12997 N N . GLU A 1 1582 ? 23.635 27.819 17.412 1.00 82.75 1582 GLU A N 1
ATOM 12998 C CA . GLU A 1 1582 ? 22.284 27.282 17.627 1.00 82.75 1582 GLU A CA 1
ATOM 12999 C C . GLU A 1 1582 ? 21.573 27.075 16.282 1.00 82.75 1582 GLU A C 1
ATOM 13001 O O . GLU A 1 1582 ? 20.932 26.052 16.045 1.00 82.75 1582 GLU A O 1
ATOM 13006 N N . LYS A 1 1583 ? 21.765 28.012 15.340 1.00 86.00 1583 LYS A N 1
ATOM 13007 C CA . LYS A 1 1583 ? 21.193 27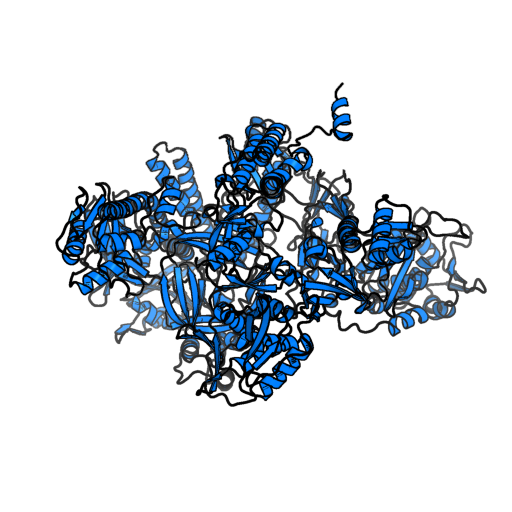.937 13.987 1.00 86.00 1583 LYS A CA 1
ATOM 13008 C C . LYS A 1 1583 ? 21.855 26.875 13.100 1.00 86.00 1583 LYS A C 1
ATOM 13010 O O . LYS A 1 1583 ? 21.361 26.587 12.008 1.00 86.00 1583 LYS A O 1
ATOM 13015 N N . LEU A 1 1584 ? 22.973 26.296 13.536 1.00 87.25 1584 LEU A N 1
ATOM 13016 C CA . LEU A 1 1584 ? 23.726 25.269 12.812 1.00 87.25 1584 LEU A CA 1
ATOM 13017 C C . LEU A 1 1584 ? 23.400 23.848 13.292 1.00 87.25 1584 LEU A C 1
ATOM 13019 O O . LEU A 1 1584 ? 23.876 22.879 12.692 1.00 87.25 1584 LEU A O 1
ATOM 13023 N N . VAL A 1 1585 ? 22.583 23.706 14.337 1.00 86.06 1585 VAL A N 1
ATOM 13024 C CA . VAL A 1 1585 ? 22.159 22.407 14.863 1.00 86.06 1585 VAL A CA 1
ATOM 13025 C C . VAL A 1 1585 ? 21.262 21.690 13.853 1.00 86.06 1585 VAL A C 1
ATOM 13027 O O . VAL A 1 1585 ? 20.338 22.275 13.289 1.00 86.06 1585 VAL A O 1
ATOM 13030 N N . ILE A 1 1586 ? 21.548 20.411 13.611 1.00 85.12 1586 ILE A N 1
ATOM 13031 C CA . ILE A 1 1586 ? 20.753 19.512 12.766 1.00 85.12 1586 ILE A CA 1
ATOM 13032 C C . ILE A 1 1586 ? 20.073 18.478 13.669 1.00 85.12 1586 ILE A C 1
ATOM 13034 O O . ILE A 1 1586 ? 20.719 17.924 14.559 1.00 85.12 1586 ILE A O 1
ATOM 13038 N N . HIS A 1 1587 ? 18.785 18.205 13.425 1.00 81.19 1587 HIS A N 1
ATOM 13039 C CA . HIS A 1 1587 ? 17.965 17.294 14.230 1.00 81.19 1587 HIS A CA 1
ATOM 13040 C C . HIS A 1 1587 ? 17.530 16.061 13.427 1.00 81.19 1587 HIS A C 1
ATOM 13042 O O . HIS A 1 1587 ? 16.455 16.014 12.819 1.00 81.19 1587 HIS A O 1
ATOM 13048 N N . GLU A 1 1588 ? 18.341 15.007 13.460 1.00 76.12 1588 GLU A N 1
ATOM 13049 C CA . GLU A 1 1588 ? 18.011 13.736 12.809 1.00 76.12 1588 GLU A CA 1
ATOM 13050 C C . GLU A 1 1588 ? 17.608 12.670 13.836 1.00 76.12 1588 GLU A C 1
ATOM 13052 O O . GLU A 1 1588 ? 18.195 12.528 14.906 1.00 76.12 1588 GLU A O 1
ATOM 13057 N N . GLN A 1 1589 ? 16.574 11.897 13.503 1.00 78.06 1589 GLN A N 1
ATOM 13058 C CA . GLN A 1 1589 ? 16.026 10.850 14.368 1.00 78.06 1589 GLN A CA 1
ATOM 13059 C C . GLN A 1 1589 ? 16.758 9.536 14.108 1.00 78.06 1589 GLN A C 1
ATOM 13061 O O . GLN A 1 1589 ? 16.907 9.097 12.963 1.00 78.06 1589 GLN A O 1
ATOM 13066 N N . ILE A 1 1590 ? 17.178 8.881 15.182 1.00 74.56 1590 ILE A N 1
ATOM 13067 C CA . ILE A 1 1590 ? 17.568 7.479 15.166 1.00 74.56 1590 ILE A CA 1
ATOM 13068 C C . ILE A 1 1590 ? 16.313 6.670 14.845 1.00 74.56 1590 ILE A C 1
ATOM 13070 O O . ILE A 1 1590 ? 15.339 6.708 15.576 1.00 74.56 1590 ILE A O 1
ATOM 13074 N N . THR A 1 1591 ? 16.311 6.009 13.691 1.00 59.28 1591 THR A N 1
ATOM 13075 C CA . THR A 1 1591 ? 15.143 5.347 13.068 1.00 59.28 1591 THR A CA 1
ATOM 13076 C C . THR A 1 1591 ? 15.409 3.864 12.781 1.00 59.28 1591 THR A C 1
ATOM 13078 O O . THR A 1 1591 ? 14.834 3.229 11.897 1.00 59.28 1591 THR A O 1
ATOM 13081 N N . ARG A 1 1592 ? 16.423 3.352 13.463 1.00 66.06 1592 ARG A N 1
ATOM 13082 C CA . ARG A 1 1592 ? 16.952 1.993 13.522 1.00 66.06 1592 ARG A CA 1
ATOM 13083 C C . ARG A 1 1592 ? 17.825 1.981 14.763 1.00 66.06 1592 ARG A C 1
ATOM 13085 O O . ARG A 1 1592 ? 18.334 3.044 15.125 1.00 66.06 1592 ARG A O 1
ATOM 13092 N N . ASP A 1 1593 ? 18.085 0.832 15.368 1.00 73.31 1593 ASP A N 1
ATOM 13093 C CA . ASP A 1 1593 ? 19.117 0.808 16.398 1.00 73.31 1593 ASP A CA 1
ATOM 13094 C C . ASP A 1 1593 ? 20.467 1.239 15.801 1.00 73.31 1593 ASP A C 1
ATOM 13096 O O . ASP A 1 1593 ? 20.741 1.071 14.607 1.00 73.31 1593 ASP A O 1
ATOM 13100 N N . LEU A 1 1594 ? 21.348 1.798 16.634 1.00 69.50 1594 LEU A N 1
ATOM 13101 C CA . LEU A 1 1594 ? 22.633 2.359 16.185 1.00 69.50 1594 LEU A CA 1
ATOM 13102 C C . LEU A 1 1594 ? 23.536 1.328 15.477 1.00 69.50 1594 LEU A C 1
ATOM 13104 O O . LEU A 1 1594 ? 24.423 1.695 14.699 1.00 69.50 1594 LEU A O 1
ATOM 13108 N N . LYS A 1 1595 ? 23.287 0.038 15.723 1.00 64.62 1595 LYS A N 1
ATOM 13109 C CA . LYS A 1 1595 ? 23.887 -1.129 15.055 1.00 64.62 1595 LYS A CA 1
ATOM 13110 C C . LYS A 1 1595 ? 23.458 -1.308 13.586 1.00 64.62 1595 LYS A C 1
ATOM 13112 O O . LYS A 1 1595 ? 24.286 -1.748 12.793 1.00 64.62 1595 LYS A O 1
ATOM 13117 N N . ASP A 1 1596 ? 22.245 -0.915 13.188 1.00 63.75 1596 ASP A N 1
ATOM 13118 C CA . ASP A 1 1596 ? 21.631 -1.349 11.909 1.00 63.75 1596 ASP A CA 1
ATOM 13119 C C . ASP A 1 1596 ? 21.680 -0.290 10.792 1.00 63.75 1596 ASP A C 1
ATOM 13121 O O . ASP A 1 1596 ? 21.121 -0.450 9.694 1.00 63.75 1596 ASP A O 1
ATOM 13125 N N . TYR A 1 1597 ? 22.378 0.811 11.065 1.00 61.66 1597 TYR A N 1
ATOM 13126 C CA . TYR A 1 1597 ? 22.743 1.834 10.095 1.00 61.66 1597 TYR A CA 1
ATOM 13127 C C . TYR A 1 1597 ? 23.976 1.407 9.286 1.00 61.66 1597 TYR A C 1
ATOM 13129 O O . TYR A 1 1597 ? 25.113 1.550 9.733 1.00 61.66 1597 TYR A O 1
ATOM 13137 N N . LYS A 1 1598 ? 23.752 0.944 8.047 1.00 55.69 1598 LYS A N 1
ATOM 13138 C CA . LYS A 1 1598 ? 24.829 0.561 7.105 1.00 55.69 1598 LYS A CA 1
ATOM 13139 C C . LYS A 1 1598 ? 25.743 1.720 6.689 1.00 55.69 1598 LYS A C 1
ATOM 13141 O O . LYS A 1 1598 ? 26.871 1.485 6.272 1.00 55.69 1598 LYS A O 1
ATOM 13146 N N . ALA A 1 1599 ? 25.257 2.954 6.795 1.00 58.12 1599 ALA A N 1
ATOM 13147 C CA . ALA A 1 1599 ? 26.046 4.165 6.625 1.00 58.12 1599 ALA A CA 1
ATOM 13148 C C . ALA A 1 1599 ? 25.919 5.015 7.892 1.00 58.12 1599 ALA A C 1
ATOM 13150 O O . ALA A 1 1599 ? 24.812 5.356 8.311 1.00 58.12 1599 ALA A O 1
ATOM 13151 N N . THR A 1 1600 ? 27.055 5.356 8.493 1.00 70.94 1600 THR A N 1
ATOM 13152 C CA . THR A 1 1600 ? 27.170 6.269 9.634 1.00 70.94 1600 THR A CA 1
ATOM 13153 C C . THR A 1 1600 ? 26.991 7.711 9.163 1.00 70.94 1600 THR A C 1
ATOM 13155 O O . THR A 1 1600 ? 27.952 8.442 8.929 1.00 70.94 1600 THR A O 1
ATOM 13158 N N . GLY A 1 1601 ? 25.726 8.113 9.013 1.00 76.44 1601 GLY A N 1
ATOM 13159 C CA . GLY A 1 1601 ? 25.354 9.527 8.980 1.00 76.44 1601 GLY A CA 1
ATOM 13160 C C . GLY A 1 1601 ? 25.799 10.233 10.270 1.00 76.44 1601 GLY A C 1
ATOM 13161 O O . GLY A 1 1601 ? 26.010 9.564 11.290 1.00 76.44 1601 GLY A O 1
ATOM 13162 N N . PRO A 1 1602 ? 25.984 11.562 10.249 1.00 81.56 1602 PRO A N 1
ATOM 13163 C CA . PRO A 1 1602 ? 26.509 12.293 11.400 1.00 81.56 1602 PRO A CA 1
ATOM 13164 C C . PRO A 1 1602 ? 25.673 12.125 12.673 1.00 81.56 1602 PRO A C 1
ATOM 13166 O O . PRO A 1 1602 ? 26.248 11.919 13.739 1.00 81.56 1602 PRO A O 1
ATOM 13169 N N . HIS A 1 1603 ? 24.347 12.055 12.566 1.00 84.25 1603 HIS A N 1
ATOM 13170 C CA . HIS A 1 1603 ? 23.459 11.743 13.689 1.00 84.25 1603 HIS A CA 1
ATOM 13171 C C . HIS A 1 1603 ? 23.727 10.376 14.319 1.00 84.25 1603 HIS A C 1
ATOM 13173 O O . HIS A 1 1603 ? 23.737 10.252 15.539 1.00 84.25 1603 HIS A O 1
ATOM 13179 N N . VAL A 1 1604 ? 24.024 9.355 13.509 1.00 84.94 1604 VAL A N 1
ATOM 13180 C CA . VAL A 1 1604 ? 24.410 8.016 13.987 1.00 84.94 1604 VAL A CA 1
ATOM 13181 C C . VAL A 1 1604 ? 25.770 8.058 14.683 1.00 84.94 1604 VAL A C 1
ATOM 13183 O O . VAL A 1 1604 ? 25.974 7.369 15.678 1.00 84.94 1604 VAL A O 1
ATOM 13186 N N . ALA A 1 1605 ? 26.718 8.844 14.167 1.00 85.19 1605 ALA A N 1
ATOM 13187 C CA . ALA A 1 1605 ? 28.055 8.969 14.746 1.00 85.19 1605 ALA A CA 1
ATOM 13188 C C . ALA A 1 1605 ? 28.039 9.709 16.096 1.00 85.19 1605 ALA A C 1
ATOM 13190 O O . ALA A 1 1605 ? 28.754 9.322 17.023 1.00 85.19 1605 ALA A O 1
ATOM 13191 N N . VAL A 1 1606 ? 27.186 10.727 16.223 1.00 86.31 1606 VAL A N 1
ATOM 13192 C CA . VAL A 1 1606 ? 26.939 11.458 17.472 1.00 86.31 1606 VAL A CA 1
ATOM 13193 C C . VAL A 1 1606 ? 26.177 10.587 18.467 1.00 86.31 1606 VAL A C 1
ATOM 13195 O O . VAL A 1 1606 ? 26.632 10.407 19.594 1.00 86.31 1606 VAL A O 1
ATOM 13198 N N . ALA A 1 1607 ? 25.101 9.929 18.034 1.00 83.25 1607 ALA A N 1
ATOM 13199 C CA . ALA A 1 1607 ? 24.361 8.980 18.856 1.00 83.25 1607 ALA A CA 1
ATOM 13200 C C . ALA A 1 1607 ? 25.226 7.839 19.401 1.00 83.25 1607 ALA A C 1
ATOM 13202 O O . ALA A 1 1607 ? 25.091 7.465 20.561 1.00 83.25 1607 ALA A O 1
ATOM 13203 N N . LYS A 1 1608 ? 26.146 7.300 18.589 1.00 83.81 1608 LYS A N 1
ATOM 13204 C CA . LYS A 1 1608 ? 27.112 6.287 19.039 1.00 83.81 1608 LYS A CA 1
ATOM 13205 C C . LYS A 1 1608 ? 28.058 6.821 20.113 1.00 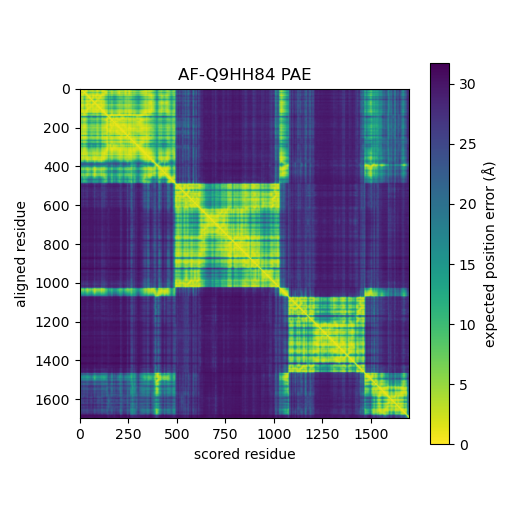83.81 1608 LYS A C 1
ATOM 13207 O O . LYS A 1 1608 ? 28.431 6.056 20.995 1.00 83.81 1608 LYS A O 1
ATOM 13212 N N . ARG A 1 1609 ? 28.424 8.107 20.073 1.00 82.38 1609 ARG A N 1
ATOM 13213 C CA . ARG A 1 1609 ? 29.221 8.756 21.126 1.00 82.38 1609 ARG A CA 1
ATOM 13214 C C . ARG A 1 1609 ? 28.422 8.975 22.409 1.00 82.38 1609 ARG A C 1
ATOM 13216 O O . ARG A 1 1609 ? 28.929 8.629 23.469 1.00 82.38 1609 ARG A O 1
ATOM 13223 N N . LEU A 1 1610 ? 27.183 9.455 22.312 1.00 80.69 1610 LEU A N 1
ATOM 13224 C CA . LEU A 1 1610 ? 26.278 9.604 23.459 1.00 80.69 1610 LEU A CA 1
ATOM 13225 C C . LEU A 1 1610 ? 26.002 8.243 24.127 1.00 80.69 1610 LEU A C 1
ATOM 13227 O O . LEU A 1 1610 ? 26.196 8.091 25.332 1.00 80.69 1610 LEU A O 1
ATOM 13231 N N . ALA A 1 1611 ? 25.684 7.214 23.335 1.00 76.69 1611 ALA A N 1
ATOM 13232 C CA . ALA A 1 1611 ? 25.505 5.843 23.816 1.00 76.69 1611 ALA A CA 1
ATOM 13233 C C . ALA A 1 1611 ? 26.780 5.257 24.449 1.00 76.69 1611 ALA A C 1
ATOM 13235 O O . ALA A 1 1611 ? 26.706 4.589 25.477 1.00 76.69 1611 ALA A O 1
ATOM 13236 N N . ALA A 1 1612 ? 27.964 5.549 23.895 1.00 75.88 1612 ALA A N 1
ATOM 13237 C CA . ALA A 1 1612 ? 29.243 5.147 24.488 1.00 75.88 1612 ALA A CA 1
ATOM 13238 C C . ALA A 1 1612 ? 29.559 5.855 25.823 1.00 75.88 1612 ALA A C 1
ATOM 13240 O O . ALA A 1 1612 ? 30.419 5.379 26.561 1.00 75.88 1612 ALA A O 1
ATOM 13241 N N . ARG A 1 1613 ? 28.864 6.954 26.147 1.00 74.88 1613 ARG A N 1
ATOM 13242 C CA . ARG A 1 1613 ? 28.906 7.635 27.453 1.00 74.88 1613 ARG A CA 1
ATOM 13243 C C . ARG A 1 1613 ? 27.756 7.234 28.390 1.00 74.88 1613 ARG A C 1
ATOM 13245 O O . ARG A 1 1613 ? 27.583 7.852 29.430 1.00 74.88 1613 ARG A O 1
ATOM 13252 N N . GLY A 1 1614 ? 26.981 6.204 28.039 1.00 65.38 1614 GLY A N 1
ATOM 13253 C CA . GLY A 1 1614 ? 25.898 5.666 28.870 1.00 65.38 1614 GLY A CA 1
ATOM 13254 C C . GLY A 1 1614 ? 24.514 6.279 28.632 1.00 65.38 1614 GLY A C 1
ATOM 13255 O O . GLY A 1 1614 ? 23.542 5.808 29.218 1.00 65.38 1614 GLY A O 1
ATOM 13256 N N . ILE A 1 1615 ? 24.379 7.272 27.746 1.00 70.50 1615 ILE A N 1
ATOM 13257 C CA . ILE A 1 1615 ? 23.076 7.875 27.428 1.00 70.50 1615 ILE A CA 1
ATOM 13258 C C . ILE A 1 1615 ? 22.264 6.883 26.583 1.00 70.50 1615 ILE A C 1
ATOM 13260 O O . ILE A 1 1615 ? 22.647 6.547 25.460 1.00 70.50 1615 ILE A O 1
ATOM 13264 N N . LYS A 1 1616 ? 21.132 6.397 27.112 1.00 63.78 1616 LYS A N 1
ATOM 13265 C CA . LYS A 1 1616 ? 20.244 5.453 26.410 1.00 63.78 1616 LYS A CA 1
ATOM 13266 C C . LYS A 1 1616 ? 19.645 6.099 25.157 1.00 63.78 1616 LYS A C 1
ATOM 13268 O O . LYS A 1 1616 ? 18.711 6.892 25.235 1.00 63.78 1616 LYS A O 1
ATOM 13273 N N . ILE A 1 1617 ? 20.152 5.697 23.995 1.00 60.75 1617 ILE A N 1
ATOM 13274 C CA . ILE A 1 1617 ? 19.671 6.137 22.682 1.00 60.75 1617 ILE A CA 1
ATOM 13275 C C . ILE A 1 1617 ? 18.970 4.957 22.011 1.00 60.75 1617 ILE A C 1
ATOM 13277 O O . ILE A 1 1617 ? 19.563 3.890 21.863 1.00 60.75 1617 ILE A O 1
ATOM 13281 N N . ARG A 1 1618 ? 17.714 5.157 21.608 1.00 59.34 1618 ARG A N 1
ATOM 13282 C CA . ARG A 1 1618 ? 16.821 4.136 21.041 1.00 59.34 1618 ARG A CA 1
ATOM 13283 C C . ARG A 1 1618 ? 16.260 4.599 19.688 1.00 59.34 1618 ARG A C 1
ATOM 13285 O O . ARG A 1 1618 ? 16.347 5.789 19.371 1.00 59.34 1618 ARG A O 1
ATOM 13292 N N . PRO A 1 1619 ? 15.690 3.704 18.865 1.00 58.16 1619 PRO A N 1
ATOM 13293 C CA . PRO A 1 1619 ? 14.857 4.121 17.743 1.00 58.16 1619 PRO A CA 1
ATOM 13294 C C . PRO A 1 1619 ? 13.736 5.048 18.254 1.00 58.16 1619 PRO A C 1
ATOM 13296 O O . PRO A 1 1619 ? 13.206 4.839 19.346 1.00 58.16 1619 PRO A O 1
ATOM 13299 N N . GLY A 1 1620 ? 13.479 6.141 17.539 1.00 49.59 1620 GLY A N 1
ATOM 13300 C CA . GLY A 1 1620 ? 12.711 7.300 18.001 1.00 49.59 1620 GLY A CA 1
ATOM 13301 C C . GLY A 1 1620 ? 13.541 8.452 18.600 1.00 49.59 1620 GLY A C 1
ATOM 13302 O O . GLY A 1 1620 ? 13.103 9.598 18.518 1.00 49.59 1620 GLY A O 1
ATOM 13303 N N . THR A 1 1621 ? 14.744 8.222 19.147 1.00 68.81 1621 THR A N 1
ATOM 13304 C CA . THR A 1 1621 ? 15.550 9.298 19.765 1.00 68.81 1621 THR A CA 1
ATOM 13305 C C . THR A 1 1621 ? 16.021 10.319 18.722 1.00 68.81 1621 THR A C 1
ATOM 13307 O O . THR A 1 1621 ? 16.679 9.968 17.740 1.00 68.81 1621 THR A O 1
ATOM 13310 N N . VAL A 1 1622 ? 15.721 11.600 18.946 1.00 76.38 1622 VAL A N 1
ATOM 13311 C CA . VAL A 1 1622 ? 16.213 12.719 18.125 1.00 76.38 1622 VAL A CA 1
ATOM 13312 C C . VAL A 1 1622 ? 17.611 13.123 18.589 1.00 76.38 1622 VAL A C 1
ATOM 13314 O O . VAL A 1 1622 ? 17.851 13.260 19.784 1.00 76.38 1622 VAL A O 1
ATOM 13317 N N . ILE A 1 1623 ? 18.529 13.308 17.642 1.00 80.88 1623 ILE A N 1
ATOM 13318 C CA . ILE A 1 1623 ? 19.921 13.682 17.895 1.00 80.88 1623 ILE A CA 1
ATOM 13319 C C . ILE A 1 1623 ? 20.154 15.079 17.347 1.00 80.88 1623 ILE A C 1
ATOM 13321 O O . ILE A 1 1623 ? 20.011 15.304 16.145 1.00 80.88 1623 ILE A O 1
ATOM 13325 N N . SER A 1 1624 ? 20.544 15.981 18.240 1.00 84.25 1624 SER A N 1
ATOM 13326 C CA . SER A 1 1624 ? 20.897 17.368 17.951 1.00 84.25 1624 SER A CA 1
ATOM 13327 C C . SER A 1 1624 ? 22.417 17.483 17.847 1.00 84.25 1624 SER A C 1
ATOM 13329 O O . SER A 1 1624 ? 23.119 17.150 18.801 1.00 84.25 1624 SER A O 1
ATOM 13331 N N . TYR A 1 1625 ? 22.947 17.916 16.703 1.00 88.88 1625 TYR A N 1
ATOM 13332 C CA . TYR A 1 1625 ? 24.398 18.016 16.508 1.00 88.88 1625 TYR A CA 1
ATOM 13333 C C . TYR A 1 1625 ? 24.830 19.170 15.609 1.00 88.88 1625 TYR A C 1
ATOM 13335 O O . TYR A 1 1625 ? 24.089 19.614 14.734 1.00 88.88 1625 TYR A O 1
ATOM 13343 N N . ILE A 1 1626 ? 26.082 19.590 15.787 1.00 90.38 1626 ILE A N 1
ATOM 13344 C CA . ILE A 1 1626 ? 26.764 20.609 14.984 1.00 90.38 1626 ILE A CA 1
ATOM 13345 C C . ILE A 1 1626 ? 28.041 20.022 14.364 1.00 90.38 1626 ILE A C 1
ATOM 13347 O O . ILE A 1 1626 ? 28.723 19.208 14.986 1.00 90.38 1626 ILE A O 1
ATOM 13351 N N . VAL A 1 1627 ? 28.362 20.387 13.118 1.00 91.06 1627 VAL A N 1
ATOM 13352 C CA . VAL A 1 1627 ? 29.517 19.849 12.373 1.00 91.06 1627 VAL A CA 1
ATOM 13353 C C . VAL A 1 1627 ? 30.709 20.798 12.456 1.00 91.06 1627 VAL A C 1
ATOM 13355 O O . VAL A 1 1627 ? 30.653 21.926 11.972 1.00 91.06 1627 VAL A O 1
ATOM 13358 N N . LEU A 1 1628 ? 31.813 20.323 13.033 1.00 90.69 1628 LEU A N 1
ATOM 13359 C CA . LEU A 1 1628 ? 33.044 21.079 13.258 1.00 90.69 1628 LEU A CA 1
ATOM 13360 C C . LEU A 1 1628 ? 33.981 21.104 12.049 1.00 90.69 1628 LEU A C 1
ATOM 13362 O O . LEU A 1 1628 ? 34.050 20.165 11.254 1.00 90.69 1628 LEU A O 1
ATOM 13366 N N . LYS A 1 1629 ? 34.776 22.167 11.943 1.00 86.00 1629 LYS A N 1
ATOM 13367 C CA . LYS A 1 1629 ? 35.851 22.300 10.963 1.00 86.00 1629 LYS A CA 1
ATOM 13368 C C . LYS A 1 1629 ? 36.989 21.343 11.290 1.00 86.00 1629 LYS A C 1
ATOM 13370 O O . LYS A 1 1629 ? 37.566 21.392 12.370 1.00 86.00 1629 LYS A O 1
ATOM 13375 N N . GLY A 1 1630 ? 37.360 20.525 10.314 1.00 80.06 1630 GLY A N 1
ATOM 13376 C CA . GLY A 1 1630 ? 38.480 19.600 10.419 1.00 80.06 1630 GLY A CA 1
ATOM 13377 C C . GLY A 1 1630 ? 38.617 18.739 9.169 1.00 80.06 1630 GLY A C 1
ATOM 13378 O O . GLY A 1 1630 ? 37.765 18.766 8.279 1.00 80.06 1630 GLY A O 1
ATOM 13379 N N . SER A 1 1631 ? 39.683 17.951 9.114 1.00 64.06 1631 SER A N 1
ATOM 13380 C CA . SER A 1 1631 ? 39.798 16.810 8.206 1.00 64.06 1631 SER A CA 1
ATOM 13381 C C . SER A 1 1631 ? 39.041 15.601 8.781 1.00 64.06 1631 SER A C 1
ATOM 13383 O O . SER A 1 1631 ? 38.833 15.508 9.987 1.00 64.06 1631 SER A O 1
ATOM 13385 N N . GLY A 1 1632 ? 38.599 14.680 7.920 1.00 69.12 1632 GLY A N 1
ATOM 13386 C CA . GLY A 1 1632 ? 37.775 13.527 8.318 1.00 69.12 1632 GLY A CA 1
ATOM 13387 C C . GLY A 1 1632 ? 36.329 13.621 7.826 1.00 69.12 1632 GLY A C 1
ATOM 13388 O O . GLY A 1 1632 ? 35.937 14.593 7.167 1.00 69.12 1632 GLY A O 1
ATOM 13389 N N . ARG A 1 1633 ? 35.523 12.586 8.092 1.00 75.38 1633 ARG A N 1
ATOM 13390 C CA . ARG A 1 1633 ? 34.134 12.548 7.612 1.00 75.38 1633 ARG A CA 1
ATOM 13391 C C . ARG A 1 1633 ? 33.259 13.461 8.447 1.00 75.38 1633 ARG A C 1
ATOM 13393 O O . ARG A 1 1633 ? 33.523 13.720 9.613 1.00 75.38 1633 ARG A O 1
ATOM 13400 N N . ILE A 1 1634 ? 32.148 13.872 7.848 1.00 81.06 1634 ILE A N 1
ATOM 13401 C CA . ILE A 1 1634 ? 31.136 14.723 8.479 1.00 81.06 1634 ILE A CA 1
ATOM 13402 C C . ILE A 1 1634 ? 30.683 14.142 9.833 1.00 81.06 1634 ILE A C 1
ATOM 13404 O O . ILE A 1 1634 ? 30.536 14.892 10.787 1.00 81.06 1634 ILE A O 1
ATOM 13408 N N . GLY A 1 1635 ? 30.535 12.815 9.953 1.00 79.69 1635 GLY A N 1
ATOM 13409 C CA . GLY A 1 1635 ? 30.163 12.168 11.218 1.00 79.69 1635 GLY A CA 1
ATOM 13410 C C . GLY A 1 1635 ? 31.259 12.112 12.285 1.00 79.69 1635 GLY A C 1
ATOM 13411 O O . GLY A 1 1635 ? 30.935 12.117 13.469 1.00 79.69 1635 GLY A O 1
ATOM 13412 N N . ASP A 1 1636 ? 32.534 12.128 11.897 1.00 79.56 1636 ASP A N 1
ATOM 13413 C CA . ASP A 1 1636 ? 33.659 12.224 12.840 1.00 79.56 1636 ASP A CA 1
ATOM 13414 C C . ASP A 1 1636 ? 33.732 13.652 13.412 1.00 79.56 1636 ASP A C 1
ATOM 13416 O O . ASP A 1 1636 ? 34.066 13.865 14.575 1.00 79.56 1636 ASP A O 1
ATOM 13420 N N . ARG A 1 1637 ? 33.350 14.628 12.579 1.00 88.06 1637 ARG A N 1
ATOM 13421 C CA . ARG A 1 1637 ? 33.375 16.067 12.860 1.00 88.06 1637 ARG A CA 1
ATOM 13422 C C . ARG A 1 1637 ? 32.091 16.610 13.490 1.00 88.06 1637 ARG A C 1
ATOM 13424 O O . ARG A 1 1637 ? 32.105 17.712 14.020 1.00 88.06 1637 ARG A O 1
ATOM 13431 N N . ALA A 1 1638 ? 30.988 15.871 13.439 1.00 88.50 1638 ALA A N 1
ATOM 13432 C CA . ALA A 1 1638 ? 29.772 16.191 14.177 1.00 88.50 1638 ALA A CA 1
ATOM 13433 C C . ALA A 1 1638 ? 30.002 16.017 15.689 1.00 88.50 1638 ALA A C 1
ATOM 13435 O O . ALA A 1 1638 ? 30.668 15.063 16.082 1.00 88.50 1638 ALA A O 1
ATOM 13436 N N . ILE A 1 1639 ? 29.446 16.875 16.540 1.00 87.38 1639 ILE A N 1
ATOM 13437 C CA . ILE A 1 1639 ? 29.396 16.696 18.005 1.00 87.38 1639 ILE A CA 1
ATOM 13438 C C . ILE A 1 1639 ? 27.972 16.970 18.515 1.00 87.38 1639 ILE A C 1
ATOM 13440 O O . ILE A 1 1639 ? 27.252 17.711 17.837 1.00 87.38 1639 ILE A O 1
ATOM 13444 N N . PRO A 1 1640 ? 27.545 16.404 19.664 1.00 85.88 1640 PRO A N 1
ATOM 13445 C CA . PRO A 1 1640 ? 26.342 16.876 20.350 1.00 85.88 1640 PRO A CA 1
ATOM 13446 C C . PRO A 1 1640 ? 26.412 18.392 20.549 1.00 85.88 1640 PRO A C 1
ATOM 13448 O O . PRO A 1 1640 ? 27.495 18.932 20.785 1.00 85.88 1640 PRO A O 1
ATOM 13451 N N . PHE A 1 1641 ? 25.288 19.093 20.406 1.00 84.69 1641 PHE A N 1
ATOM 13452 C CA . PHE A 1 1641 ? 25.289 20.556 20.537 1.00 84.69 1641 PHE A CA 1
ATOM 13453 C C . PHE A 1 1641 ? 25.658 21.010 21.961 1.00 84.69 1641 PHE A C 1
ATOM 13455 O O . PHE A 1 1641 ? 26.387 21.978 22.137 1.00 84.69 1641 PHE A O 1
ATOM 13462 N N . ASP A 1 1642 ? 25.252 20.222 22.950 1.00 80.00 1642 ASP A N 1
ATOM 13463 C CA . ASP A 1 1642 ? 25.622 20.273 24.366 1.00 80.00 1642 ASP A CA 1
ATOM 13464 C C . ASP A 1 1642 ? 27.140 20.150 24.643 1.00 80.00 1642 ASP A C 1
ATOM 13466 O O . ASP A 1 1642 ? 27.594 20.502 25.729 1.00 80.00 1642 ASP A O 1
ATOM 13470 N N . GLU A 1 1643 ? 27.952 19.733 23.662 1.00 81.38 1643 GLU A N 1
ATOM 13471 C CA . GLU A 1 1643 ? 29.424 19.733 23.742 1.00 81.38 1643 GLU A CA 1
ATOM 13472 C C . GLU A 1 1643 ? 30.084 20.913 22.995 1.00 81.38 1643 GLU A C 1
ATOM 13474 O O . GLU A 1 1643 ? 31.316 21.020 22.955 1.00 81.38 1643 GLU A O 1
ATOM 13479 N N . PHE A 1 1644 ? 29.302 21.795 22.360 1.00 83.31 1644 PHE A N 1
ATOM 13480 C CA . PHE A 1 1644 ? 29.840 22.881 21.544 1.00 83.31 1644 PHE A CA 1
ATOM 13481 C C . PHE A 1 1644 ? 30.334 24.057 22.393 1.00 83.31 1644 PHE A C 1
ATOM 13483 O O . PHE A 1 1644 ? 29.592 24.966 22.744 1.00 83.31 1644 PHE A O 1
ATOM 13490 N N . ASP A 1 1645 ? 31.638 24.069 22.655 1.00 81.62 1645 ASP A N 1
ATOM 13491 C CA . ASP A 1 1645 ? 32.346 25.239 23.187 1.00 81.62 1645 ASP A CA 1
ATOM 13492 C C . ASP A 1 1645 ? 32.850 26.163 22.045 1.00 81.62 1645 ASP A C 1
ATOM 13494 O O . ASP A 1 1645 ? 33.758 25.747 21.311 1.00 81.62 1645 ASP A O 1
ATOM 13498 N N . PRO A 1 1646 ? 32.343 27.408 21.895 1.00 77.44 1646 PRO A N 1
ATOM 13499 C CA . PRO A 1 1646 ? 32.779 28.349 20.855 1.00 77.44 1646 PRO A CA 1
ATOM 13500 C C . PRO A 1 1646 ? 34.236 28.826 20.989 1.00 77.44 1646 PRO A C 1
ATOM 13502 O O . PRO A 1 1646 ? 34.836 29.247 20.000 1.00 77.44 1646 PRO A O 1
ATOM 13505 N N . ALA A 1 1647 ? 34.821 28.776 22.191 1.00 75.62 1647 ALA A N 1
ATOM 13506 C CA . ALA A 1 1647 ? 36.214 29.158 22.425 1.00 75.62 1647 ALA A CA 1
ATOM 13507 C C . ALA A 1 1647 ? 37.194 28.061 21.976 1.00 75.62 1647 ALA A C 1
ATOM 13509 O O . ALA A 1 1647 ? 38.337 28.356 21.623 1.00 75.62 1647 ALA A O 1
ATOM 13510 N N . LYS A 1 1648 ? 36.748 26.796 21.959 1.00 75.44 1648 LYS A N 1
ATOM 13511 C CA . LYS A 1 1648 ? 37.558 25.633 21.552 1.00 75.44 1648 LYS A CA 1
ATOM 13512 C C . LYS A 1 1648 ? 37.260 25.145 20.132 1.00 75.44 1648 LYS A C 1
ATOM 13514 O O . LYS A 1 1648 ? 38.130 24.542 19.503 1.00 75.44 1648 LYS A O 1
ATOM 13519 N N . HIS A 1 1649 ? 36.061 25.398 19.608 1.00 84.12 1649 HIS A N 1
ATOM 13520 C CA . HIS A 1 1649 ? 35.583 24.799 18.363 1.00 84.12 1649 HIS A CA 1
ATOM 13521 C C . HIS A 1 1649 ? 35.127 25.835 17.332 1.00 84.12 1649 HIS A C 1
ATOM 13523 O O . HIS A 1 1649 ? 34.487 26.833 17.645 1.00 84.12 1649 HIS A O 1
ATOM 13529 N N . LYS A 1 1650 ? 35.388 25.547 16.052 1.00 84.94 1650 LYS A N 1
ATOM 13530 C CA . LYS A 1 1650 ? 34.783 26.258 14.915 1.00 84.94 1650 LYS A CA 1
ATOM 13531 C C . LYS A 1 1650 ? 33.954 25.282 14.094 1.00 84.94 1650 LYS A C 1
ATOM 13533 O O . LYS A 1 1650 ? 34.414 24.172 13.836 1.00 84.94 1650 LYS A O 1
ATOM 13538 N N . TYR A 1 1651 ? 32.766 25.690 13.660 1.00 88.94 1651 TYR A N 1
ATOM 13539 C CA . TYR A 1 1651 ? 31.933 24.897 12.751 1.00 88.94 1651 TYR A CA 1
ATOM 13540 C C . TYR A 1 1651 ? 32.541 24.817 11.343 1.00 88.94 1651 TYR A C 1
ATOM 13542 O O . TYR A 1 1651 ? 33.329 25.672 10.944 1.00 88.94 1651 TYR A O 1
ATOM 13550 N N . ASP A 1 1652 ? 32.194 23.800 10.557 1.00 90.62 1652 ASP A N 1
ATOM 13551 C CA . ASP A 1 1652 ? 32.657 23.695 9.172 1.00 90.62 1652 ASP A CA 1
ATOM 13552 C C . ASP A 1 1652 ? 31.787 24.535 8.236 1.00 90.62 1652 ASP A C 1
ATOM 13554 O O . ASP A 1 1652 ? 30.825 24.049 7.640 1.00 90.62 1652 ASP A O 1
ATOM 13558 N N . ALA A 1 1653 ? 32.159 25.807 8.099 1.00 88.56 1653 ALA A N 1
ATOM 13559 C CA . ALA A 1 1653 ? 31.555 26.744 7.160 1.00 88.56 1653 ALA A CA 1
ATOM 13560 C C . ALA A 1 1653 ? 31.358 26.144 5.756 1.00 88.56 1653 ALA A C 1
ATOM 13562 O O . ALA A 1 1653 ? 30.288 26.293 5.171 1.00 88.56 1653 ALA A O 1
ATOM 13563 N N . GLU A 1 1654 ? 32.354 25.417 5.238 1.00 88.44 1654 GLU A N 1
ATOM 13564 C CA . GLU A 1 1654 ? 32.300 24.817 3.903 1.00 88.44 1654 GLU A CA 1
ATOM 13565 C C . GLU A 1 1654 ? 31.257 23.698 3.834 1.00 88.44 1654 GLU A C 1
ATOM 13567 O O . GLU A 1 1654 ? 30.504 23.614 2.865 1.00 88.44 1654 GLU A O 1
ATOM 13572 N N . TYR A 1 1655 ? 31.158 22.867 4.877 1.00 89.31 1655 TYR A N 1
ATOM 13573 C CA . TYR A 1 1655 ? 30.118 21.843 4.970 1.00 89.31 1655 TYR A CA 1
ATOM 13574 C C . TYR A 1 1655 ? 28.718 22.460 4.954 1.00 89.31 1655 TYR A C 1
ATOM 13576 O O . TYR A 1 1655 ? 27.893 22.034 4.143 1.00 89.31 1655 TYR A O 1
ATOM 13584 N N . TYR A 1 1656 ? 28.456 23.462 5.801 1.00 91.12 1656 TYR A N 1
ATOM 13585 C CA . TYR A 1 1656 ? 27.143 24.107 5.865 1.00 91.12 1656 TYR A CA 1
ATOM 13586 C C . TYR A 1 1656 ? 26.794 24.806 4.547 1.00 91.12 1656 TYR A C 1
ATOM 13588 O O . TYR A 1 1656 ? 25.674 24.657 4.064 1.00 91.12 1656 TYR A O 1
ATOM 13596 N N . ILE A 1 1657 ? 27.753 25.469 3.897 1.00 89.19 1657 ILE A N 1
ATOM 13597 C CA . ILE A 1 1657 ? 27.569 26.042 2.557 1.00 89.19 1657 ILE A CA 1
ATOM 13598 C C . ILE A 1 1657 ? 27.232 24.942 1.539 1.00 89.19 1657 ILE A C 1
ATOM 13600 O O . ILE A 1 1657 ? 26.181 24.986 0.904 1.00 89.19 1657 ILE A O 1
ATOM 13604 N N . GLU A 1 1658 ? 28.083 23.928 1.393 1.00 86.31 1658 GLU A N 1
ATOM 13605 C CA . GLU A 1 1658 ? 28.005 22.966 0.289 1.00 86.31 1658 GLU A CA 1
ATOM 13606 C C . GLU A 1 1658 ? 26.930 21.879 0.454 1.00 86.31 1658 GLU A C 1
ATOM 13608 O O . GLU A 1 1658 ? 26.509 21.318 -0.564 1.00 86.31 1658 GLU A O 1
ATOM 13613 N N . ASN A 1 1659 ? 26.499 21.584 1.692 1.00 86.12 1659 ASN A N 1
ATOM 13614 C CA . ASN A 1 1659 ? 25.656 20.430 2.053 1.00 86.12 1659 ASN A CA 1
ATOM 13615 C C . ASN A 1 1659 ? 24.356 20.788 2.799 1.00 86.12 1659 ASN A C 1
ATOM 13617 O O . ASN A 1 1659 ? 23.513 19.908 2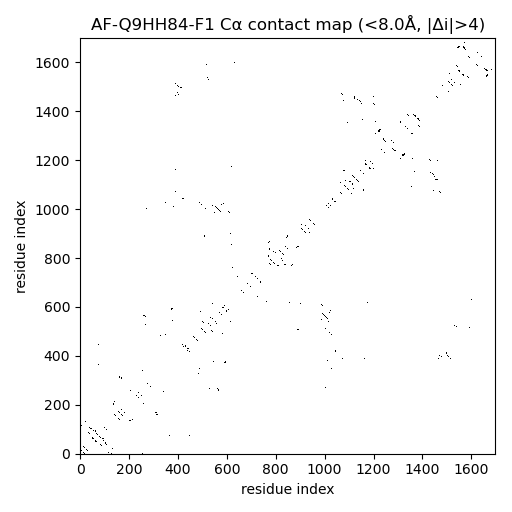.963 1.00 86.12 1659 ASN A O 1
ATOM 13621 N N . GLN A 1 1660 ? 24.177 22.032 3.261 1.00 89.12 1660 GLN A N 1
ATOM 13622 C CA . GLN A 1 1660 ? 22.957 22.475 3.959 1.00 89.12 1660 GLN A CA 1
ATOM 13623 C C . GLN A 1 1660 ? 22.321 23.690 3.270 1.00 89.12 1660 GLN A C 1
ATOM 13625 O O . GLN A 1 1660 ? 21.174 23.622 2.847 1.00 89.12 1660 GLN A O 1
ATOM 13630 N N . VAL A 1 1661 ? 23.058 24.782 3.064 1.00 89.56 1661 VAL A N 1
ATOM 13631 C CA . VAL A 1 1661 ? 22.504 25.992 2.440 1.00 89.56 1661 VAL A CA 1
ATOM 13632 C C . VAL A 1 1661 ? 22.350 25.815 0.930 1.00 89.56 1661 VAL A C 1
ATOM 13634 O O . VAL A 1 1661 ? 21.229 25.870 0.423 1.00 89.56 1661 VAL A O 1
ATOM 13637 N N . LEU A 1 1662 ? 23.440 25.554 0.196 1.00 87.50 1662 LEU A N 1
ATOM 13638 C CA . LEU A 1 1662 ? 23.381 25.490 -1.268 1.00 87.50 1662 LEU A CA 1
ATOM 13639 C C . LEU A 1 1662 ? 22.435 24.394 -1.788 1.00 87.50 1662 LEU A C 1
ATOM 13641 O O . LEU A 1 1662 ? 21.650 24.718 -2.669 1.00 87.50 1662 LEU A O 1
ATOM 13645 N N . PRO A 1 1663 ? 22.400 23.146 -1.281 1.00 84.62 1663 PRO A N 1
ATOM 13646 C CA . PRO A 1 1663 ? 21.510 22.126 -1.848 1.00 84.62 1663 PRO A CA 1
ATOM 13647 C C . PRO A 1 1663 ? 20.010 22.391 -1.645 1.00 84.62 1663 PRO A C 1
ATOM 13649 O O . PRO A 1 1663 ? 19.213 21.954 -2.479 1.00 84.62 1663 PRO A O 1
ATOM 13652 N N . ALA A 1 1664 ? 19.624 23.112 -0.584 1.00 82.56 1664 ALA A N 1
ATOM 13653 C CA . ALA A 1 1664 ? 18.237 23.522 -0.357 1.00 82.56 1664 ALA A CA 1
ATOM 13654 C C . ALA A 1 1664 ? 17.790 24.575 -1.387 1.00 82.56 1664 ALA A C 1
ATOM 13656 O O . ALA A 1 1664 ? 16.695 24.494 -1.943 1.00 82.56 1664 ALA A O 1
ATOM 13657 N N . VAL A 1 1665 ? 18.652 25.548 -1.695 1.00 86.19 1665 VAL A N 1
ATOM 13658 C CA . VAL A 1 1665 ? 18.324 26.666 -2.601 1.00 86.19 1665 VAL A CA 1
ATOM 13659 C C . VAL A 1 1665 ? 18.680 26.390 -4.065 1.00 86.19 1665 VAL A C 1
ATOM 13661 O O . VAL A 1 1665 ? 18.045 26.935 -4.961 1.00 86.19 1665 VAL A O 1
ATOM 13664 N N . GLU A 1 1666 ? 19.640 25.507 -4.353 1.00 81.44 1666 GLU A N 1
ATOM 13665 C CA . GLU A 1 1666 ? 20.113 25.196 -5.710 1.00 81.44 1666 GLU A CA 1
ATOM 13666 C C . GLU A 1 1666 ? 19.003 24.589 -6.573 1.00 81.44 1666 GLU A C 1
ATOM 13668 O O . GLU A 1 1666 ? 18.896 24.919 -7.750 1.00 81.44 1666 GLU A O 1
ATOM 13673 N N . ARG A 1 1667 ? 18.139 23.736 -6.006 1.00 72.94 1667 ARG A N 1
ATOM 13674 C CA . ARG A 1 1667 ? 16.977 23.183 -6.729 1.00 72.94 1667 ARG A CA 1
ATOM 13675 C C . ARG A 1 1667 ? 16.004 24.267 -7.182 1.00 72.94 1667 ARG A C 1
ATOM 13677 O O . ARG A 1 1667 ? 15.380 24.114 -8.228 1.00 72.94 1667 ARG A O 1
ATOM 13684 N N . ILE A 1 1668 ? 15.900 25.337 -6.398 1.00 78.31 1668 ILE A N 1
ATOM 13685 C CA . ILE A 1 1668 ? 15.061 26.493 -6.687 1.00 78.31 1668 ILE A CA 1
ATOM 13686 C C . ILE A 1 1668 ? 15.763 27.364 -7.736 1.00 78.31 1668 ILE A C 1
ATOM 13688 O O . ILE A 1 1668 ? 15.262 27.541 -8.842 1.00 78.31 1668 ILE A O 1
ATOM 13692 N N . LEU A 1 1669 ? 16.981 27.819 -7.443 1.00 81.69 1669 LEU A N 1
ATOM 13693 C CA . LEU A 1 1669 ? 17.720 28.792 -8.251 1.00 81.69 1669 LEU A CA 1
ATOM 13694 C C . LEU A 1 1669 ? 18.225 28.239 -9.601 1.00 81.69 1669 LEU A C 1
ATOM 13696 O O . LEU A 1 1669 ? 18.324 29.000 -10.566 1.00 81.69 1669 LEU A O 1
ATOM 13700 N N . ARG A 1 1670 ? 18.416 26.915 -9.743 1.00 74.31 1670 ARG A N 1
ATOM 13701 C CA . ARG A 1 1670 ? 18.656 26.271 -11.053 1.00 74.31 1670 ARG A CA 1
ATOM 13702 C C . ARG A 1 1670 ? 17.493 26.434 -12.026 1.00 74.31 1670 ARG A C 1
ATOM 13704 O O . ARG A 1 1670 ? 17.744 26.502 -13.226 1.00 74.31 1670 ARG A O 1
ATOM 13711 N N . ALA A 1 1671 ? 16.248 26.497 -11.549 1.00 67.31 1671 ALA A N 1
ATOM 13712 C CA . ALA A 1 1671 ? 15.094 26.716 -12.423 1.00 67.31 1671 ALA A CA 1
ATOM 13713 C C . ALA A 1 1671 ? 15.101 28.122 -13.054 1.00 67.31 1671 ALA A C 1
ATOM 13715 O O . ALA A 1 1671 ? 14.502 28.320 -14.106 1.00 67.31 1671 ALA A O 1
ATOM 13716 N N . PHE A 1 1672 ? 15.843 29.060 -12.457 1.00 72.81 1672 PHE A N 1
ATOM 13717 C CA . PHE A 1 1672 ? 16.098 30.405 -12.977 1.00 72.81 1672 PHE A CA 1
ATOM 13718 C C . PHE A 1 1672 ? 17.469 30.531 -13.673 1.00 72.81 1672 PHE A C 1
ATOM 13720 O O . PHE A 1 1672 ? 17.903 31.628 -14.007 1.00 72.81 1672 PHE A O 1
ATOM 13727 N N . GLY A 1 1673 ? 18.170 29.414 -13.904 1.00 67.62 1673 GLY A N 1
ATOM 13728 C CA . GLY A 1 1673 ? 19.432 29.374 -14.648 1.00 67.62 1673 GLY A CA 1
ATOM 13729 C C . GLY A 1 1673 ? 20.708 29.644 -13.840 1.00 67.62 1673 GLY A C 1
ATOM 13730 O O . GLY A 1 1673 ? 21.794 29.562 -14.417 1.00 67.62 1673 GLY A O 1
ATOM 13731 N N . TYR A 1 1674 ? 20.621 29.903 -12.531 1.00 74.62 1674 TYR A N 1
ATOM 13732 C CA . TYR A 1 1674 ? 21.805 30.058 -11.678 1.00 74.62 1674 TYR A CA 1
ATOM 13733 C C . TYR A 1 1674 ? 22.393 28.690 -11.333 1.00 74.62 1674 TYR A C 1
ATOM 13735 O O . TYR A 1 1674 ? 21.693 27.762 -10.919 1.00 74.62 1674 TYR A O 1
ATOM 13743 N N . ARG A 1 1675 ? 23.706 28.552 -11.497 1.00 72.38 1675 ARG A N 1
ATOM 13744 C CA . ARG A 1 1675 ? 24.449 27.334 -11.158 1.00 72.38 1675 ARG A CA 1
ATOM 13745 C C . ARG A 1 1675 ? 25.020 27.494 -9.754 1.00 72.38 1675 ARG A C 1
ATOM 13747 O O . ARG A 1 1675 ? 25.196 28.612 -9.280 1.00 72.38 1675 ARG A O 1
ATOM 13754 N N . LYS A 1 1676 ? 25.379 26.386 -9.100 1.00 75.56 1676 LYS A N 1
ATOM 13755 C CA . LYS A 1 1676 ? 25.951 26.389 -7.739 1.00 75.56 1676 LYS A CA 1
ATOM 13756 C C . LYS A 1 1676 ? 27.133 27.362 -7.575 1.00 75.56 1676 LYS A C 1
ATOM 13758 O O . LYS A 1 1676 ? 27.262 28.015 -6.547 1.00 75.56 1676 LYS A O 1
ATOM 13763 N N . GLU A 1 1677 ? 27.950 27.489 -8.620 1.00 75.38 1677 GLU A N 1
ATOM 13764 C CA . GLU A 1 1677 ? 29.079 28.426 -8.723 1.00 75.38 1677 GLU A CA 1
ATOM 13765 C C . GLU A 1 1677 ? 28.660 29.901 -8.588 1.00 75.38 1677 GLU A C 1
ATOM 13767 O O . GLU A 1 1677 ? 29.363 30.688 -7.961 1.00 75.38 1677 GLU A O 1
ATOM 13772 N N . ASP A 1 1678 ? 27.514 30.269 -9.168 1.00 76.12 1678 ASP A N 1
ATOM 13773 C CA . ASP A 1 1678 ? 27.034 31.650 -9.291 1.00 76.12 1678 ASP A CA 1
ATOM 13774 C C . ASP A 1 1678 ? 26.440 32.181 -7.968 1.00 76.12 1678 ASP A C 1
ATOM 13776 O O . ASP A 1 1678 ? 26.249 33.390 -7.809 1.00 76.12 1678 ASP A O 1
ATOM 13780 N N . LEU A 1 1679 ? 26.160 31.275 -7.019 1.00 81.25 1679 LEU A N 1
ATOM 13781 C CA . LEU A 1 1679 ? 25.522 31.522 -5.719 1.00 81.25 1679 LEU A CA 1
ATOM 13782 C C . LEU A 1 1679 ? 26.512 31.710 -4.562 1.00 81.25 1679 LEU A C 1
ATOM 13784 O O . LEU A 1 1679 ? 26.114 32.089 -3.464 1.00 81.25 1679 LEU A O 1
ATOM 13788 N N . ARG A 1 1680 ? 27.793 31.409 -4.780 1.00 77.38 1680 ARG A N 1
ATOM 13789 C CA . ARG A 1 1680 ? 28.787 31.281 -3.712 1.00 77.38 1680 ARG A CA 1
ATOM 13790 C C . ARG A 1 1680 ? 29.622 32.553 -3.556 1.00 77.38 1680 ARG A C 1
ATOM 13792 O O . ARG A 1 1680 ? 30.095 33.119 -4.541 1.00 77.38 1680 ARG A O 1
ATOM 13799 N N . TYR A 1 1681 ? 29.849 32.980 -2.315 1.00 68.62 1681 TYR A N 1
ATOM 13800 C CA . TYR A 1 1681 ? 30.787 34.058 -2.001 1.00 68.62 1681 TYR A CA 1
ATOM 13801 C C . TYR A 1 1681 ? 32.231 33.702 -2.413 1.00 68.62 1681 TYR A C 1
ATOM 13803 O O . TYR A 1 1681 ? 32.721 32.608 -2.122 1.00 68.62 1681 TYR A O 1
ATOM 13811 N N . GLN A 1 1682 ? 32.930 34.634 -3.071 1.00 59.38 1682 GLN A N 1
ATOM 13812 C CA . GLN A 1 1682 ? 34.332 34.488 -3.486 1.00 59.38 1682 GLN A CA 1
ATOM 13813 C C . GLN A 1 1682 ? 35.182 35.622 -2.905 1.00 59.38 1682 GLN A C 1
ATOM 13815 O O . GLN A 1 1682 ? 34.898 36.797 -3.126 1.00 59.38 1682 GLN A O 1
ATOM 13820 N N . LYS A 1 1683 ? 36.258 35.265 -2.192 1.00 46.59 1683 LYS A N 1
ATOM 13821 C CA . LYS A 1 1683 ? 37.115 36.219 -1.461 1.00 46.59 1683 LYS A CA 1
ATOM 13822 C C . LYS A 1 1683 ? 38.097 37.001 -2.354 1.00 46.59 1683 LYS A C 1
ATOM 13824 O O . LYS A 1 1683 ? 38.738 37.936 -1.887 1.00 46.59 1683 LYS A O 1
ATOM 13829 N N . THR A 1 1684 ? 38.213 36.635 -3.630 1.00 39.75 1684 THR A N 1
ATOM 13830 C CA . THR A 1 1684 ? 39.044 37.301 -4.645 1.00 39.75 1684 THR A CA 1
ATOM 13831 C C . THR A 1 1684 ? 38.299 37.344 -5.981 1.00 39.75 1684 THR A C 1
ATOM 13833 O O . THR A 1 1684 ? 37.756 36.336 -6.430 1.00 39.75 1684 THR A O 1
ATOM 13836 N N . LYS A 1 1685 ? 38.279 38.508 -6.649 1.00 34.62 1685 LYS A N 1
ATOM 13837 C CA . LYS A 1 1685 ? 37.716 38.653 -8.004 1.00 34.62 1685 LYS A CA 1
ATOM 13838 C C . LYS A 1 1685 ? 38.606 37.936 -9.027 1.00 34.62 1685 LYS A C 1
ATOM 13840 O O . LYS A 1 1685 ? 39.504 38.554 -9.591 1.00 34.62 1685 LYS A O 1
ATOM 13845 N N . GLN A 1 1686 ? 38.318 36.671 -9.331 1.00 32.59 1686 GLN A N 1
ATOM 13846 C CA . GLN A 1 1686 ? 38.833 36.020 -10.538 1.00 32.59 1686 GLN A CA 1
ATOM 13847 C C . GLN A 1 1686 ? 37.692 35.829 -11.541 1.00 32.59 1686 GLN A C 1
ATOM 13849 O O . GLN A 1 1686 ? 36.977 34.829 -11.543 1.00 32.59 1686 GLN A O 1
ATOM 13854 N N . VAL A 1 1687 ? 37.486 36.847 -12.381 1.00 34.47 1687 VAL A N 1
ATOM 13855 C CA . VAL A 1 1687 ? 36.391 36.873 -13.358 1.00 34.47 1687 VAL A CA 1
ATOM 13856 C C . VAL A 1 1687 ? 36.711 35.914 -14.505 1.00 34.47 1687 VAL A C 1
ATOM 13858 O O . VAL A 1 1687 ? 37.557 36.201 -15.349 1.00 34.47 1687 VAL A O 1
ATOM 13861 N N . GLY A 1 1688 ? 36.023 34.772 -14.555 1.00 38.34 1688 GLY A N 1
ATOM 13862 C CA . GLY A 1 1688 ? 36.101 33.859 -15.695 1.00 38.34 1688 GLY A CA 1
ATOM 13863 C C . GLY A 1 1688 ? 35.605 34.522 -16.986 1.00 38.34 1688 GLY A C 1
ATOM 13864 O O . GLY A 1 1688 ? 34.641 35.291 -16.969 1.00 38.34 1688 GLY A O 1
ATOM 13865 N N . LEU A 1 1689 ? 36.232 34.191 -18.120 1.00 39.66 1689 LEU A N 1
ATOM 13866 C CA . LEU A 1 1689 ? 36.026 34.858 -19.416 1.00 39.66 1689 LEU A CA 1
ATOM 13867 C C . LEU A 1 1689 ? 34.543 34.960 -19.842 1.00 39.66 1689 LEU A C 1
ATOM 13869 O O . LEU A 1 1689 ? 34.131 35.964 -20.412 1.00 39.66 1689 LEU A O 1
ATOM 13873 N N . GLY A 1 1690 ? 33.712 33.966 -19.504 1.00 50.28 1690 GLY A N 1
ATOM 13874 C CA . GLY A 1 1690 ? 32.269 33.975 -19.793 1.00 50.28 1690 GLY A CA 1
ATOM 13875 C C . GLY A 1 1690 ? 31.454 35.017 -19.009 1.00 50.28 1690 GLY A C 1
ATOM 13876 O O . GLY A 1 1690 ? 30.467 35.535 -19.531 1.00 50.28 1690 GLY A O 1
ATOM 13877 N N . ALA A 1 1691 ? 31.873 35.376 -17.791 1.00 43.50 1691 ALA A N 1
ATOM 13878 C CA . ALA A 1 1691 ? 31.264 36.467 -17.027 1.00 43.50 1691 ALA A CA 1
ATOM 13879 C C . ALA A 1 1691 ? 31.723 37.837 -17.556 1.00 43.50 1691 ALA A C 1
ATOM 13881 O O . ALA A 1 1691 ? 30.917 38.758 -17.664 1.00 43.50 1691 ALA A O 1
ATOM 13882 N N . TRP A 1 1692 ? 32.988 37.948 -17.979 1.00 40.56 1692 TRP A N 1
ATOM 13883 C CA . TRP A 1 1692 ? 33.517 39.146 -18.642 1.00 40.56 1692 TRP A CA 1
ATOM 13884 C C . TRP A 1 1692 ? 32.815 39.425 -19.985 1.00 40.56 1692 TRP A C 1
ATOM 13886 O O . TRP A 1 1692 ? 32.482 40.570 -20.285 1.00 40.56 1692 TRP A O 1
ATOM 13896 N N . LEU A 1 1693 ? 32.509 38.376 -20.759 1.00 45.09 1693 LEU A N 1
ATOM 13897 C CA . LEU A 1 1693 ? 31.785 38.485 -22.031 1.00 45.09 1693 LEU A CA 1
ATOM 13898 C C . LEU A 1 1693 ? 30.315 38.905 -21.856 1.00 45.09 1693 LEU A C 1
ATOM 13900 O O . LEU A 1 1693 ? 29.848 39.760 -22.604 1.00 45.09 1693 LEU A O 1
ATOM 13904 N N . LYS A 1 1694 ? 29.590 38.382 -20.852 1.00 46.16 1694 LYS A N 1
ATOM 13905 C CA . LYS A 1 1694 ? 28.191 38.793 -20.598 1.00 46.16 1694 LYS A CA 1
ATOM 13906 C C . LYS A 1 1694 ? 28.055 40.273 -20.216 1.00 46.16 1694 LYS A C 1
ATOM 13908 O O . LYS A 1 1694 ? 27.070 40.899 -20.596 1.00 46.16 1694 LYS A O 1
ATOM 13913 N N . VAL A 1 1695 ? 29.037 40.849 -19.519 1.00 41.28 1695 VAL A N 1
ATOM 13914 C CA . VAL A 1 1695 ? 29.008 42.267 -19.100 1.00 41.28 1695 VAL A CA 1
ATOM 13915 C C . VAL A 1 1695 ? 29.239 43.236 -20.273 1.00 41.28 1695 VAL A C 1
ATOM 13917 O O . VAL A 1 1695 ? 28.794 44.376 -20.209 1.00 41.28 1695 VAL A O 1
ATOM 13920 N N . LYS A 1 1696 ? 29.842 42.789 -21.386 1.00 35.47 1696 LYS A N 1
ATOM 13921 C CA . LYS A 1 1696 ? 29.962 43.587 -22.624 1.00 35.47 1696 LYS A CA 1
ATOM 13922 C C . LYS A 1 1696 ? 28.762 43.477 -23.580 1.00 35.47 1696 LYS A C 1
ATOM 13924 O O . LYS A 1 1696 ? 28.760 44.150 -24.603 1.00 35.47 1696 LYS A O 1
ATOM 13929 N N . GLY A 1 1697 ? 27.745 42.676 -23.250 1.00 34.56 1697 GLY A N 1
ATOM 13930 C CA . GLY A 1 1697 ? 26.530 42.498 -24.061 1.00 34.56 1697 GLY A CA 1
ATOM 13931 C C . GLY A 1 1697 ? 25.423 43.540 -23.841 1.00 34.56 1697 GLY A C 1
ATOM 13932 O O . GLY A 1 1697 ? 24.340 43.380 -24.393 1.00 34.56 1697 GLY A O 1
ATOM 13933 N N . LYS A 1 1698 ? 25.661 44.572 -23.019 1.00 30.94 1698 LYS A N 1
ATOM 13934 C CA . LYS A 1 1698 ? 24.783 45.745 -22.873 1.00 30.94 1698 LYS A CA 1
ATOM 13935 C C . LYS A 1 1698 ? 25.535 47.014 -23.283 1.00 30.94 1698 LYS A C 1
ATOM 13937 O O . LYS A 1 1698 ? 26.092 47.715 -22.439 1.00 30.94 1698 LYS A O 1
ATOM 13942 N N . LYS A 1 1699 ? 25.536 47.273 -24.586 1.00 32.25 1699 LYS A N 1
ATOM 13943 C CA . LYS A 1 1699 ? 25.706 48.586 -25.209 1.00 32.25 1699 LYS A CA 1
ATOM 13944 C C . LYS A 1 1699 ? 24.775 48.654 -26.412 1.00 32.25 1699 LYS A C 1
ATOM 13946 O O . LYS A 1 1699 ? 24.566 47.572 -27.004 1.00 32.25 1699 LYS A O 1
#